Protein 8BAL (pdb70)

Structure (mmCIF, N/CA/C/O backbone):
data_8BAL
#
_entry.id   8BAL
#
_cell.length_a   146.987
_cell.length_b   254.589
_cell.length_c   139.580
_cell.angle_alpha   90.000
_cell.angle_beta   90.000
_cell.angle_gamma   90.000
#
_symmetry.space_group_name_H-M   'C 2 2 21'
#
loop_
_entity.id
_entity.type
_entity.pdbx_description
1 polymer Beta-N-acetylhexosaminidase
2 non-polymer 'ZINC ION'
3 water water
#
loop_
_atom_site.group_PDB
_atom_site.id
_atom_site.type_symbol
_atom_site.label_atom_id
_atom_site.label_alt_id
_atom_site.label_comp_id
_atom_site.label_asym_id
_atom_site.label_entity_id
_atom_site.label_seq_id
_atom_site.pdbx_PDB_ins_code
_atom_site.Cartn_x
_atom_site.Cartn_y
_atom_site.Cartn_z
_atom_site.occupancy
_atom_site.B_iso_or_equiv
_atom_site.auth_seq_id
_atom_site.auth_comp_id
_atom_site.auth_asym_id
_atom_site.auth_atom_id
_atom_site.pdbx_PDB_model_num
ATOM 1 N N . GLN A 1 32 ? -44.610 15.004 -15.767 1.000 39.411 32 GLN A N 1
ATOM 2 C CA . GLN A 1 32 ? -44.749 14.080 -14.608 1.000 39.234 32 GLN A CA 1
ATOM 3 C C . GLN A 1 32 ? -45.305 12.728 -15.034 1.000 41.083 32 GLN A C 1
ATOM 4 O O . GLN A 1 32 ? -45.545 11.873 -14.185 1.000 52.141 32 GLN A O 1
ATOM 10 N N . PHE A 1 33 ? -45.479 12.512 -16.338 1.000 40.759 33 PHE A N 1
ATOM 11 C CA . PHE A 1 33 ? -46.028 11.253 -16.803 1.000 39.304 33 PHE A CA 1
ATOM 12 C C . PHE A 1 33 ? -44.914 10.207 -16.803 1.000 43.303 33 PHE A C 1
ATOM 13 O O . PHE A 1 33 ? -44.177 10.033 -17.787 1.000 41.694 33 PHE A O 1
ATOM 21 N N . GLU A 1 34 ? -44.808 9.516 -15.665 1.000 45.025 34 GLU A N 1
ATOM 22 C CA . GLU A 1 34 ? -43.801 8.490 -15.471 1.000 44.717 34 GLU A CA 1
ATOM 23 C C . GLU A 1 34 ? -44.126 7.304 -16.376 1.000 45.389 34 GLU A C 1
ATOM 24 O O . GLU A 1 34 ? -44.676 6.296 -15.923 1.000 49.735 34 GLU A O 1
ATOM 30 N N . TRP A 1 35 ? -43.754 7.441 -17.658 1.000 43.478 35 TRP A N 1
ATOM 31 C CA . TRP A 1 35 ? -43.937 6.380 -18.633 1.000 39.143 35 TRP A CA 1
ATOM 32 C C . TRP A 1 35 ? -43.053 5.198 -18.255 1.000 37.255 35 TRP A C 1
ATOM 33 O O . TRP A 1 35 ? -43.501 4.046 -18.224 1.000 36.807 35 TRP A O 1
ATOM 44 N N . ASN A 1 36 ? -41.814 5.523 -17.882 1.000 37.930 36 ASN A N 1
ATOM 45 C CA . ASN A 1 36 ? -40.799 4.545 -17.517 1.000 34.367 36 ASN A CA 1
ATOM 46 C C . ASN A 1 36 ? -41.205 3.716 -16.299 1.000 34.633 36 ASN A C 1
ATOM 47 O O . ASN A 1 36 ? -40.684 2.622 -16.132 1.000 38.859 36 ASN A O 1
ATOM 52 N N . LYS A 1 37 ? -42.084 4.236 -15.430 1.000 32.821 37 LYS A N 1
ATOM 53 C CA . LYS A 1 37 ? -42.514 3.500 -14.246 1.000 31.728 37 LYS A CA 1
ATOM 54 C C . LYS A 1 37 ? -43.787 2.708 -14.577 1.000 30.694 37 LYS A C 1
ATOM 55 O O . LYS A 1 37 ? -44.876 3.267 -14.646 1.000 33.965 37 LYS A O 1
ATOM 61 N N . LEU A 1 38 ? -43.637 1.395 -14.803 1.000 30.476 38 LEU A N 1
ATOM 62 C CA . LEU A 1 38 ? -44.766 0.516 -15.075 1.000 28.240 38 LEU A CA 1
ATOM 63 C C . LEU A 1 38 ? -45.644 0.395 -13.831 1.000 29.793 38 LEU A C 1
ATOM 64 O O . LEU A 1 38 ? -45.218 -0.221 -12.838 1.000 23.884 38 LEU A O 1
ATOM 69 N N . PRO A 1 39 ? -46.904 0.914 -13.866 1.000 26.491 39 PRO A N 1
ATOM 70 C CA . PRO A 1 39 ? -47.706 1.077 -12.662 1.000 27.233 39 PRO A CA 1
ATOM 71 C C . PRO A 1 39 ? -48.214 -0.271 -12.183 1.000 28.149 39 PRO A C 1
ATOM 72 O O . PRO A 1 39 ? -48.200 -0.524 -10.982 1.000 29.363 39 PRO A O 1
ATOM 76 N N . VAL A 1 40 ? -48.664 -1.113 -13.124 1.000 29.369 40 VAL A N 1
ATOM 77 C CA . VAL A 1 40 ? -48.951 -2.509 -12.826 1.000 27.369 40 VAL A CA 1
ATOM 78 C C . VAL A 1 40 ? -47.798 -3.362 -13.331 1.000 26.159 40 VAL A C 1
ATOM 79 O O . VAL A 1 40 ? -47.143 -3.010 -14.305 1.000 25.918 40 VAL A O 1
ATOM 83 N N . LYS A 1 41 ? -47.556 -4.464 -12.620 1.000 24.331 41 LYS A N 1
ATOM 84 C CA . LYS A 1 41 ? -46.720 -5.551 -13.078 1.000 23.949 41 LYS A CA 1
ATOM 85 C C . LYS A 1 41 ? -47.283 -6.806 -12.442 1.000 24.557 41 LYS A C 1
ATOM 86 O O . LYS A 1 41 ? -46.870 -7.156 -11.352 1.000 22.960 41 LYS A O 1
ATOM 92 N N . ALA A 1 42 ? -48.246 -7.445 -13.116 1.000 24.902 42 ALA A N 1
ATOM 93 C CA . ALA A 1 42 ? -49.011 -8.505 -12.493 1.000 27.412 42 ALA A CA 1
ATOM 94 C C . ALA A 1 42 ? -48.403 -9.863 -12.846 1.000 28.845 42 ALA A C 1
ATOM 95 O O . ALA A 1 42 ? -47.670 -9.996 -13.820 1.000 29.651 42 ALA A O 1
ATOM 97 N N . MET A 1 43 ? -48.659 -10.816 -11.941 1.000 29.378 43 MET A N 1
ATOM 98 C CA . MET A 1 43 ? -48.336 -12.221 -12.068 1.000 29.097 43 MET A CA 1
ATOM 99 C C . MET A 1 43 ? -49.631 -12.957 -11.756 1.000 28.343 43 MET A C 1
ATOM 100 O O . MET A 1 43 ? -50.388 -12.528 -10.877 1.000 26.122 43 MET A O 1
ATOM 105 N N . LEU A 1 44 ? -49.908 -14.012 -12.519 1.000 27.141 44 LEU A N 1
ATOM 106 C CA . LEU A 1 44 ? -51.006 -14.908 -12.206 1.000 25.969 44 LEU A CA 1
ATOM 107 C C . LEU A 1 44 ? -50.398 -16.167 -11.617 1.000 26.067 44 LEU A C 1
ATOM 108 O O . LEU A 1 44 ? -49.356 -16.626 -12.082 1.000 24.073 44 LEU A O 1
ATOM 113 N N . LEU A 1 45 ? -51.021 -16.633 -10.528 1.000 26.006 45 LEU A N 1
ATOM 114 C CA . LEU A 1 45 ? -50.769 -17.940 -9.955 1.000 22.630 45 LEU A CA 1
ATOM 115 C C . LEU A 1 45 ? -52.108 -18.570 -9.603 1.000 25.261 45 LEU A C 1
ATOM 116 O O . LEU A 1 45 ? -53.030 -17.915 -9.119 1.000 26.677 45 LEU A O 1
ATOM 121 N N . THR A 1 46 ? -52.198 -19.867 -9.841 1.000 26.499 46 THR A N 1
ATOM 122 C CA . THR A 1 46 ? -53.318 -20.634 -9.365 1.000 26.863 46 THR A CA 1
ATOM 123 C C . THR A 1 46 ? -53.312 -20.658 -7.838 1.000 27.830 46 THR A C 1
ATOM 124 O O . THR A 1 46 ? -52.250 -20.544 -7.217 1.000 29.353 46 THR A O 1
ATOM 128 N N . VAL A 1 47 ? -54.498 -20.879 -7.259 1.000 26.365 47 VAL A N 1
ATOM 129 C CA . VAL A 1 47 ? -54.621 -21.095 -5.829 1.000 27.416 47 VAL A CA 1
ATOM 130 C C . VAL A 1 47 ? -53.892 -22.391 -5.509 1.000 31.559 47 VAL A C 1
ATOM 131 O O . VAL A 1 47 ? -54.080 -23.388 -6.203 1.000 39.288 47 VAL A O 1
ATOM 135 N N . PRO A 1 48 ? -53.046 -22.441 -4.452 1.000 31.443 48 PRO A N 1
ATOM 136 C CA . PRO A 1 48 ? -52.314 -23.658 -4.141 1.000 29.604 48 PRO A CA 1
ATOM 137 C C . PRO A 1 48 ? -53.341 -24.692 -3.709 1.000 30.927 48 PRO A C 1
ATOM 138 O O . PRO A 1 48 ? -54.506 -24.343 -3.493 1.000 33.971 48 PRO A O 1
ATOM 142 N N . HIS A 1 49 ? -52.903 -25.952 -3.623 1.000 31.353 49 HIS A N 1
ATOM 143 C CA . HIS A 1 49 ? -53.646 -26.952 -2.879 1.000 32.054 49 HIS A CA 1
ATOM 144 C C . HIS A 1 49 ? -53.537 -26.588 -1.403 1.000 28.276 49 HIS A C 1
ATOM 145 O O . HIS A 1 49 ? -52.614 -25.854 -1.021 1.000 20.991 49 HIS A O 1
ATOM 152 N N . PRO A 1 50 ? -54.432 -27.129 -0.538 1.000 27.008 50 PRO A N 1
ATOM 153 C CA . PRO A 1 50 ? -54.338 -26.908 0.906 1.000 28.148 50 PRO A CA 1
ATOM 154 C C . PRO A 1 50 ? -52.970 -27.215 1.518 1.000 29.946 50 PRO A C 1
ATOM 155 O O . PRO A 1 50 ? -52.582 -26.571 2.488 1.000 30.136 50 PRO A O 1
ATOM 159 N N . GLU A 1 51 ? -52.232 -28.186 0.949 1.000 34.009 51 GLU A N 1
ATOM 160 C CA . GLU A 1 51 ? -50.952 -28.603 1.508 1.000 32.031 51 GLU A CA 1
ATOM 161 C C . GLU A 1 51 ? -49.776 -27.937 0.795 1.000 31.993 51 GLU A C 1
ATOM 162 O O . GLU A 1 51 ? -48.705 -28.536 0.711 1.000 31.922 51 GLU A O 1
ATOM 168 N N . ASP A 1 52 ? -49.930 -26.686 0.335 1.000 29.959 52 ASP A N 1
ATOM 169 C CA . ASP A 1 52 ? -48.800 -25.968 -0.244 1.000 29.841 52 ASP A CA 1
ATOM 170 C C . ASP A 1 52 ? -48.792 -24.492 0.166 1.000 26.937 52 ASP A C 1
ATOM 171 O O . ASP A 1 52 ? -47.866 -23.786 -0.200 1.000 27.918 52 ASP A O 1
ATOM 176 N N . VAL A 1 53 ? -49.762 -24.062 0.985 1.000 27.245 53 VAL A N 1
ATOM 177 C CA . VAL A 1 53 ? -50.132 -22.667 1.229 1.000 25.032 53 VAL A CA 1
ATOM 178 C C . VAL A 1 53 ? -49.052 -21.872 1.973 1.000 26.504 53 VAL A C 1
ATOM 179 O O . VAL A 1 53 ? -48.920 -20.651 1.764 1.000 25.857 53 VAL A O 1
ATOM 183 N N . PRO A 1 54 ? -48.371 -22.464 2.990 1.000 22.442 54 PRO A N 1
ATOM 184 C CA . PRO A 1 54 ? -47.306 -21.764 3.720 1.000 20.803 54 PRO A CA 1
ATOM 185 C C . PRO A 1 54 ? -46.029 -21.491 2.935 1.000 21.239 54 PRO A C 1
ATOM 186 O O . PRO A 1 54 ? -45.464 -20.400 2.992 1.000 23.634 54 PRO A O 1
ATOM 190 N N . GLU A 1 55 ? -45.538 -22.516 2.236 1.000 25.002 55 GLU A N 1
ATOM 191 C CA . GLU A 1 55 ? -44.416 -22.411 1.312 1.000 25.242 55 GLU A CA 1
ATOM 192 C C . GLU A 1 55 ? -44.780 -21.454 0.191 1.000 28.140 55 GLU A C 1
ATOM 193 O O . GLU A 1 55 ? -43.937 -20.695 -0.314 1.000 27.496 55 GLU A O 1
ATOM 199 N N . PHE A 1 56 ? -46.074 -21.525 -0.171 1.000 33.252 56 PHE A N 1
ATOM 200 C CA . PHE A 1 56 ? -46.652 -20.765 -1.265 1.000 34.218 56 PHE A CA 1
ATOM 201 C C . PHE A 1 56 ? -46.750 -19.313 -0.835 1.000 35.337 56 PHE A C 1
ATOM 202 O O . PHE A 1 56 ? -46.569 -18.421 -1.665 1.000 37.733 56 PHE A O 1
ATOM 210 N N . CYS A 1 57 ? -47.055 -19.125 0.459 1.000 33.883 57 CYS A N 1
ATOM 211 C CA . CYS A 1 57 ? -47.107 -17.805 1.069 1.000 36.542 57 CYS A CA 1
ATOM 212 C C . CYS A 1 57 ? -45.707 -17.216 1.226 1.000 38.214 57 CYS A C 1
ATOM 213 O O . CYS A 1 57 ? -45.576 -16.013 1.446 1.000 38.818 57 CYS A O 1
ATOM 216 N N . ARG A 1 58 ? -44.676 -18.070 1.121 1.000 42.829 58 ARG A N 1
ATOM 217 C CA . ARG A 1 58 ? -43.285 -17.700 1.360 1.000 38.989 58 ARG A CA 1
ATOM 218 C C . ARG A 1 58 ? -42.657 -17.068 0.115 1.000 39.670 58 ARG A C 1
ATOM 219 O O . ARG A 1 58 ? -41.644 -16.377 0.194 1.000 39.932 58 ARG A O 1
ATOM 227 N N . PHE A 1 59 ? -43.249 -17.329 -1.048 1.000 38.928 59 PHE A N 1
ATOM 228 C CA . PHE A 1 59 ? -42.691 -16.914 -2.322 1.000 34.659 59 PHE A CA 1
ATOM 229 C C . PHE A 1 59 ? -43.317 -15.568 -2.657 1.000 34.481 59 PHE A C 1
ATOM 230 O O . PHE A 1 59 ? -42.617 -14.613 -2.995 1.000 37.803 59 PHE A O 1
ATOM 238 N N . ILE A 1 60 ? -44.645 -15.504 -2.503 1.000 36.290 60 ILE A N 1
ATOM 239 C CA . ILE A 1 60 ? -45.368 -14.240 -2.469 1.000 34.984 60 ILE A CA 1
ATOM 240 C C . ILE A 1 60 ? -44.537 -13.250 -1.669 1.000 36.063 60 ILE A C 1
ATOM 241 O O . ILE A 1 60 ? -44.399 -12.102 -2.071 1.000 41.819 60 ILE A O 1
ATOM 246 N N . LYS A 1 61 ? -44.010 -13.729 -0.533 1.000 37.032 61 LYS A N 1
ATOM 247 C CA . LYS A 1 61 ? -43.197 -12.944 0.378 1.000 34.696 61 LYS A CA 1
ATOM 248 C C . LYS A 1 61 ? -41.757 -12.811 -0.107 1.000 34.643 61 LYS A C 1
ATOM 249 O O . LYS A 1 61 ? -41.149 -11.764 0.106 1.000 31.409 61 LYS A O 1
ATOM 255 N N . GLU A 1 62 ? -41.211 -13.882 -0.715 1.000 34.910 62 GLU A N 1
ATOM 256 C CA . GLU A 1 62 ? -39.789 -13.973 -1.019 1.000 35.506 62 GLU A CA 1
ATOM 257 C C . GLU A 1 62 ? -39.484 -13.615 -2.474 1.000 33.126 62 GLU A C 1
ATOM 258 O O . GLU A 1 62 ? -39.007 -12.525 -2.772 1.000 32.990 62 GLU A O 1
ATOM 264 N N . VAL A 1 63 ? -39.681 -14.540 -3.411 1.000 33.605 63 VAL A N 1
ATOM 265 C CA . VAL A 1 63 ? -39.271 -14.226 -4.770 1.000 31.660 63 VAL A CA 1
ATOM 266 C C . VAL A 1 63 ? -39.928 -12.904 -5.202 1.000 32.757 63 VAL A C 1
ATOM 267 O O . VAL A 1 63 ? -39.263 -12.001 -5.724 1.000 25.910 63 VAL A O 1
ATOM 271 N N . LEU A 1 64 ? -41.234 -12.767 -4.909 1.000 33.418 64 LEU A N 1
ATOM 272 C CA . LEU A 1 64 ? -42.096 -11.884 -5.675 1.000 31.413 64 LEU A CA 1
ATOM 273 C C . LEU A 1 64 ? -41.719 -10.412 -5.588 1.000 35.912 64 LEU A C 1
ATOM 274 O O . LEU A 1 64 ? -41.550 -9.770 -6.630 1.000 36.864 64 LEU A O 1
ATOM 279 N N . PRO A 1 65 ? -41.639 -9.790 -4.388 1.000 36.811 65 PRO A N 1
ATOM 280 C CA . PRO A 1 65 ? -41.472 -8.339 -4.312 1.000 36.381 65 PRO A CA 1
ATOM 281 C C . PRO A 1 65 ? -40.092 -7.904 -4.793 1.000 40.115 65 PRO A C 1
ATOM 282 O O . PRO A 1 65 ? -39.897 -6.733 -5.125 1.000 37.967 65 PRO A O 1
ATOM 286 N N . LYS A 1 66 ? -39.149 -8.864 -4.812 1.000 39.840 66 LYS A N 1
ATOM 287 C CA . LYS A 1 66 ? -37.769 -8.597 -5.181 1.000 36.786 66 LYS A CA 1
ATOM 288 C C . LYS A 1 66 ? -37.627 -8.780 -6.686 1.000 39.378 66 LYS A C 1
ATOM 289 O O . LYS A 1 66 ? -36.789 -8.123 -7.315 1.000 33.728 66 LYS A O 1
ATOM 295 N N . GLU A 1 67 ? -38.453 -9.687 -7.239 1.000 41.158 67 GLU A N 1
ATOM 296 C CA . GLU A 1 67 ? -38.670 -9.762 -8.677 1.000 36.690 67 GLU A CA 1
ATOM 297 C C . GLU A 1 67 ? -39.326 -8.477 -9.138 1.000 32.971 67 GLU A C 1
ATOM 298 O O . GLU A 1 67 ? -38.965 -7.928 -10.166 1.000 33.738 67 GLU A O 1
ATOM 304 N N . GLY A 1 68 ? -40.289 -7.995 -8.352 1.000 35.576 68 GLY A N 1
ATOM 305 C CA . GLY A 1 68 ? -40.998 -6.782 -8.717 1.000 31.886 68 GLY A CA 1
ATOM 306 C C . GLY A 1 68 ? -42.483 -7.026 -8.961 1.000 28.997 68 GLY A C 1
ATOM 307 O O . GLY A 1 68 ? -43.161 -6.136 -9.467 1.000 22.211 68 GLY A O 1
ATOM 308 N N . VAL A 1 69 ? -42.983 -8.211 -8.579 1.000 28.750 69 VAL A N 1
ATOM 309 C CA . VAL A 1 69 ? -44.414 -8.468 -8.573 1.000 26.566 69 VAL A CA 1
ATOM 310 C C . VAL A 1 69 ? -45.069 -7.566 -7.532 1.000 27.347 69 VAL A C 1
ATOM 311 O O . VAL A 1 69 ? -44.689 -7.582 -6.365 1.000 30.432 69 VAL A O 1
ATOM 315 N N . ASN A 1 70 ? -46.070 -6.792 -7.975 1.000 26.662 70 ASN A N 1
ATOM 316 C CA . ASN A 1 70 ? -46.825 -5.903 -7.110 1.000 24.325 70 ASN A CA 1
ATOM 317 C C . ASN A 1 70 ? -48.321 -6.048 -7.392 1.000 24.339 70 ASN A C 1
ATOM 318 O O . ASN A 1 70 ? -49.116 -5.162 -7.092 1.000 20.750 70 ASN A O 1
ATOM 323 N N . THR A 1 71 ? -48.718 -7.202 -7.930 1.000 24.143 71 THR A N 1
ATOM 324 C CA . THR A 1 71 ? -50.095 -7.389 -8.339 1.000 22.572 71 THR A CA 1
ATOM 325 C C . THR A 1 71 ? -50.248 -8.872 -8.633 1.000 24.293 71 THR A C 1
ATOM 326 O O . THR A 1 71 ? -49.750 -9.360 -9.645 1.000 30.554 71 THR A O 1
ATOM 330 N N . LEU A 1 72 ? -50.873 -9.583 -7.691 1.000 23.980 72 LEU A N 1
ATOM 331 C CA . LEU A 1 72 ? -51.066 -11.017 -7.776 1.000 23.688 72 LEU A CA 1
ATOM 332 C C . LEU A 1 72 ? -52.530 -11.399 -8.014 1.000 23.509 72 LEU A C 1
ATOM 333 O O . LEU A 1 72 ? -53.381 -11.153 -7.157 1.000 19.858 72 LEU A O 1
ATOM 338 N N . VAL A 1 73 ? -52.769 -12.110 -9.133 1.000 22.698 73 VAL A N 1
ATOM 339 C CA . VAL A 1 73 ? -54.058 -12.662 -9.506 1.000 22.533 73 VAL A CA 1
ATOM 340 C C . VAL A 1 73 ? -54.113 -14.145 -9.159 1.000 24.008 73 VAL A C 1
ATOM 341 O O . VAL A 1 73 ? -53.461 -14.972 -9.805 1.000 19.384 73 VAL A O 1
ATOM 345 N N . LEU A 1 74 ? -54.948 -14.513 -8.177 1.000 27.214 74 LEU A N 1
ATOM 346 C CA . LEU A 1 74 ? -55.006 -15.914 -7.789 1.000 27.612 74 LEU A CA 1
ATOM 347 C C . LEU A 1 74 ? -56.169 -16.570 -8.519 1.000 30.821 74 LEU A C 1
ATOM 348 O O . LEU A 1 74 ? -57.313 -16.157 -8.368 1.000 39.616 74 LEU A O 1
ATOM 353 N N . ARG A 1 75 ? -55.849 -17.600 -9.315 1.000 28.542 75 ARG A N 1
ATOM 354 C CA . ARG A 1 75 ? -56.825 -18.285 -10.129 1.000 25.644 75 ARG A CA 1
ATOM 355 C C . ARG A 1 75 ? -57.536 -19.296 -9.239 1.000 25.372 75 ARG A C 1
ATOM 356 O O . ARG A 1 75 ? -57.090 -20.435 -9.119 1.000 21.484 75 ARG A O 1
ATOM 364 N N . ILE A 1 76 ? -58.625 -18.844 -8.595 1.000 25.968 76 ILE A N 1
ATOM 365 C CA . ILE A 1 76 ? -59.223 -19.555 -7.474 1.000 24.061 76 ILE A CA 1
ATOM 366 C C . ILE A 1 76 ? -60.268 -20.542 -7.992 1.000 25.710 76 ILE A C 1
ATOM 367 O O . ILE A 1 76 ? -60.207 -21.732 -7.672 1.000 27.236 76 ILE A O 1
ATOM 372 N N . ARG A 1 77 ? -61.223 -20.030 -8.781 1.000 26.076 77 ARG A N 1
ATOM 373 C CA . ARG A 1 77 ? -62.275 -20.826 -9.394 1.000 23.521 77 ARG A CA 1
ATOM 374 C C . ARG A 1 77 ? -63.179 -21.304 -8.259 1.000 24.988 77 ARG A C 1
ATOM 375 O O . ARG A 1 77 ? -63.562 -20.505 -7.410 1.000 26.833 77 ARG A O 1
ATOM 383 N N . TYR A 1 78 ? -63.554 -22.585 -8.235 1.000 23.800 78 TYR A N 1
ATOM 384 C CA . TYR A 1 78 ? -64.431 -23.065 -7.186 1.000 24.337 78 TYR A CA 1
ATOM 385 C C . TYR A 1 78 ? -63.612 -23.688 -6.048 1.000 25.810 78 TYR A C 1
ATOM 386 O O . TYR A 1 78 ? -64.177 -24.236 -5.104 1.000 31.409 78 TYR A O 1
ATOM 395 N N . ASN A 1 79 ? -62.281 -23.580 -6.070 1.000 25.351 79 ASN A N 1
ATOM 396 C CA . ASN A 1 79 ? -61.500 -24.347 -5.107 1.000 24.690 79 ASN A CA 1
ATOM 397 C C . ASN A 1 79 ? -61.417 -23.525 -3.828 1.000 24.769 79 ASN A C 1
ATOM 398 O O . ASN A 1 79 ? -60.349 -23.092 -3.381 1.000 30.193 79 ASN A O 1
ATOM 403 N N . TYR A 1 80 ? -62.595 -23.262 -3.265 1.000 25.784 80 TYR A N 1
ATOM 404 C CA . TYR A 1 80 ? -62.683 -22.546 -2.014 1.000 23.682 80 TYR A CA 1
ATOM 405 C C . TYR A 1 80 ? -63.822 -23.144 -1.201 1.000 25.993 80 TYR A C 1
ATOM 406 O O . TYR A 1 80 ? -64.854 -23.495 -1.762 1.000 29.046 80 TYR A O 1
ATOM 415 N N . LYS A 1 81 ? -63.605 -23.301 0.114 1.000 26.503 81 LYS A N 1
ATOM 416 C CA . LYS A 1 81 ? -64.677 -23.645 1.034 1.000 26.569 81 LYS A CA 1
ATOM 417 C C . LYS A 1 81 ? -65.594 -22.433 1.223 1.000 28.076 81 LYS A C 1
ATOM 418 O O . LYS A 1 81 ? -65.395 -21.666 2.171 1.000 29.638 81 LYS A O 1
ATOM 424 N N . PHE A 1 82 ? -66.585 -22.255 0.329 1.000 24.352 82 PHE A N 1
ATOM 425 C CA . PHE A 1 82 ? -67.512 -21.143 0.465 1.000 25.883 82 PHE A CA 1
ATOM 426 C C . PHE A 1 82 ? -68.528 -21.443 1.577 1.000 26.897 82 PHE A C 1
ATOM 427 O O . PHE A 1 82 ? -69.007 -22.566 1.712 1.000 24.412 82 PHE A O 1
ATOM 435 N N . LYS A 1 83 ? -68.880 -20.416 2.366 1.000 29.642 83 LYS A N 1
ATOM 436 C CA . LYS A 1 83 ? -69.960 -20.510 3.336 1.000 29.313 83 LYS A CA 1
ATOM 437 C C . LYS A 1 83 ? -71.312 -20.384 2.622 1.000 28.621 83 LYS A C 1
ATOM 438 O O . LYS A 1 83 ? -72.227 -21.182 2.844 1.000 21.983 83 LYS A O 1
ATOM 444 N N . SER A 1 84 ? -71.418 -19.374 1.744 1.000 31.607 84 SER A N 1
ATOM 445 C CA . SER A 1 84 ? -72.577 -19.172 0.883 1.000 31.073 84 SER A CA 1
ATOM 446 C C . SER A 1 84 ? -73.148 -20.505 0.405 1.000 33.751 84 SER A C 1
ATOM 447 O O . SER A 1 84 ? -74.266 -20.846 0.779 1.000 40.205 84 SER A O 1
ATOM 450 N N . HIS A 1 85 ? -72.362 -21.258 -0.383 1.000 33.045 85 HIS A N 1
ATOM 451 C CA . HIS A 1 85 ? -72.782 -22.529 -0.956 1.000 30.004 85 HIS A CA 1
ATOM 452 C C . HIS A 1 85 ? -71.635 -23.548 -0.866 1.000 31.470 85 HIS A C 1
ATOM 453 O O . HIS A 1 85 ? -70.901 -23.724 -1.831 1.000 32.441 85 HIS A O 1
ATOM 460 N N . PRO A 1 86 ? -71.466 -24.305 0.252 1.000 29.448 86 PRO A N 1
ATOM 461 C CA . PRO A 1 86 ? -70.354 -25.255 0.425 1.000 27.149 86 PRO A CA 1
ATOM 462 C C . PRO A 1 86 ? -70.147 -26.371 -0.608 1.000 27.922 86 PRO A C 1
ATOM 463 O O . PRO A 1 86 ? -69.044 -26.924 -0.730 1.000 23.656 86 PRO A O 1
ATOM 467 N N . GLU A 1 87 ? -71.215 -26.689 -1.347 1.000 27.219 87 GLU A N 1
ATOM 468 C CA . GLU A 1 87 ? -71.228 -27.737 -2.366 1.000 28.304 87 GLU A CA 1
ATOM 469 C C . GLU A 1 87 ? -70.348 -27.395 -3.572 1.000 29.260 87 GLU A C 1
ATOM 470 O O . GLU A 1 87 ? -69.937 -28.262 -4.350 1.000 29.732 87 GLU A O 1
ATOM 476 N N . LEU A 1 88 ? -70.077 -26.106 -3.754 1.000 29.729 88 LEU A N 1
ATOM 477 C CA . LEU A 1 88 ? -69.332 -25.652 -4.911 1.000 29.135 88 LEU A CA 1
ATOM 478 C C . LEU A 1 88 ? -67.845 -25.667 -4.570 1.000 31.385 88 LEU A C 1
ATOM 479 O O . LEU A 1 88 ? -66.976 -25.437 -5.423 1.000 29.863 88 LEU A O 1
ATOM 484 N N . ALA A 1 89 ? -67.566 -26.020 -3.312 1.000 29.387 89 ALA A N 1
ATOM 485 C CA . ALA A 1 89 ? -66.209 -26.343 -2.912 1.000 28.785 89 ALA A CA 1
ATOM 486 C C . ALA A 1 89 ? -65.613 -27.289 -3.948 1.000 26.378 89 ALA A C 1
ATOM 487 O O . ALA A 1 89 ? -65.918 -28.471 -3.945 1.000 26.275 89 ALA A O 1
ATOM 489 N N . GLY A 1 90 ? -64.797 -26.750 -4.862 1.000 28.569 90 GLY A N 1
ATOM 490 C CA . GLY A 1 90 ? -63.931 -27.571 -5.699 1.000 30.240 90 GLY A CA 1
ATOM 491 C C . GLY A 1 90 ? -63.357 -28.746 -4.911 1.000 34.181 90 GLY A C 1
ATOM 492 O O . GLY A 1 90 ? -63.466 -28.765 -3.687 1.000 40.894 90 GLY A O 1
ATOM 493 N N . GLU A 1 91 ? -62.752 -29.723 -5.602 1.000 32.382 91 GLU A N 1
ATOM 494 C CA . GLU A 1 91 ? -62.246 -30.909 -4.926 1.000 32.418 91 GLU A CA 1
ATOM 495 C C . GLU A 1 91 ? -61.245 -30.482 -3.854 1.000 33.211 91 GLU A C 1
ATOM 496 O O . GLU A 1 91 ? -61.585 -30.415 -2.670 1.000 34.314 91 GLU A O 1
ATOM 502 N N . ARG A 1 92 ? -60.005 -30.233 -4.279 1.000 31.409 92 ARG A N 1
ATOM 503 C CA . ARG A 1 92 ? -58.964 -29.785 -3.372 1.000 31.253 92 ARG A CA 1
ATOM 504 C C . ARG A 1 92 ? -59.087 -28.274 -3.269 1.000 31.070 92 ARG A C 1
ATOM 505 O O . ARG A 1 92 ? -58.475 -27.562 -4.066 1.000 35.489 92 ARG A O 1
ATOM 513 N N . ALA A 1 93 ? -59.906 -27.823 -2.306 1.000 32.858 93 ALA A N 1
ATOM 514 C CA . ALA A 1 93 ? -60.223 -26.420 -2.059 1.000 35.603 93 ALA A CA 1
ATOM 515 C C . ALA A 1 93 ? -59.772 -25.956 -0.670 1.000 38.784 93 ALA A C 1
ATOM 516 O O . ALA A 1 93 ? -59.522 -26.772 0.213 1.000 38.029 93 ALA A O 1
ATOM 518 N N . ILE A 1 94 ? -59.755 -24.622 -0.462 1.000 44.004 94 ILE A N 1
ATOM 519 C CA . ILE A 1 94 ? -59.073 -23.986 0.663 1.000 40.323 94 ILE A CA 1
ATOM 520 C C . ILE A 1 94 ? -60.018 -23.077 1.450 1.000 40.016 94 ILE A C 1
ATOM 521 O O . ILE A 1 94 ? -60.978 -22.543 0.888 1.000 38.056 94 ILE A O 1
ATOM 526 N N . SER A 1 95 ? -59.654 -22.849 2.732 1.000 37.245 95 SER A N 1
ATOM 527 C CA . SER A 1 95 ? -60.515 -22.249 3.749 1.000 34.511 95 SER A CA 1
ATOM 528 C C . SER A 1 95 ? -60.104 -20.807 4.028 1.000 33.470 95 SER A C 1
ATOM 529 O O . SER A 1 95 ? -58.969 -20.436 3.736 1.000 33.655 95 SER A O 1
ATOM 532 N N . GLU A 1 96 ? -61.005 -20.045 4.680 1.000 31.177 96 GLU A N 1
ATOM 533 C CA . GLU A 1 96 ? -60.801 -18.630 4.966 1.000 30.694 96 GLU A CA 1
ATOM 534 C C . GLU A 1 96 ? -59.406 -18.399 5.550 1.000 30.889 96 GLU A C 1
ATOM 535 O O . GLU A 1 96 ? -58.592 -17.662 4.988 1.000 30.795 96 GLU A O 1
ATOM 541 N N . GLN A 1 97 ? -59.128 -19.060 6.674 1.000 27.925 97 GLN A N 1
ATOM 542 C CA . GLN A 1 97 ? -57.774 -19.184 7.192 1.000 26.625 97 GLN A CA 1
ATOM 543 C C . GLN A 1 97 ? -56.753 -19.061 6.076 1.000 25.043 97 GLN A C 1
ATOM 544 O O . GLN A 1 97 ? -55.984 -18.116 6.036 1.000 26.499 97 GLN A O 1
ATOM 550 N N . GLN A 1 98 ? -56.809 -20.033 5.162 1.000 26.794 98 GLN A N 1
ATOM 551 C CA . GLN A 1 98 ? -55.771 -20.287 4.174 1.000 26.213 98 GLN A CA 1
ATOM 552 C C . GLN A 1 98 ? -55.740 -19.103 3.214 1.000 25.527 98 GLN A C 1
ATOM 553 O O . GLN A 1 98 ? -54.742 -18.401 3.075 1.000 24.921 98 GLN A O 1
ATOM 559 N N . LEU A 1 99 ? -56.884 -18.819 2.597 1.000 27.342 99 LEU A N 1
ATOM 560 C CA . LEU A 1 99 ? -56.956 -17.669 1.717 1.000 25.145 99 LEU A CA 1
ATOM 561 C C . LEU A 1 99 ? -56.436 -16.440 2.446 1.000 30.908 99 LEU A C 1
ATOM 562 O O . LEU A 1 99 ? -55.441 -15.850 2.010 1.000 34.374 99 LEU A O 1
ATOM 567 N N . LYS A 1 100 ? -57.065 -16.106 3.593 1.000 33.956 100 LYS A N 1
ATOM 568 C CA . LYS A 1 100 ? -56.817 -14.841 4.273 1.000 30.567 100 LYS A CA 1
ATOM 569 C C . LYS A 1 100 ? -55.336 -14.730 4.593 1.000 31.513 100 LYS A C 1
ATOM 570 O O . LYS A 1 100 ? -54.730 -13.665 4.467 1.000 39.379 100 LYS A O 1
ATOM 576 N N . GLN A 1 101 ? -54.771 -15.868 4.992 1.000 34.190 101 GLN A N 1
ATOM 577 C CA . GLN A 1 101 ? -53.346 -16.020 5.229 1.000 31.723 101 GLN A CA 1
ATOM 578 C C . GLN A 1 101 ? -52.523 -15.791 3.963 1.000 31.401 101 GLN A C 1
ATOM 579 O O . GLN A 1 101 ? -51.347 -15.444 4.074 1.000 34.728 101 GLN A O 1
ATOM 585 N N . ILE A 1 102 ? -53.102 -16.028 2.770 1.000 29.782 102 ILE A N 1
ATOM 586 C CA . ILE A 1 102 ? -52.363 -15.853 1.519 1.000 26.642 102 ILE A CA 1
ATOM 587 C C . ILE A 1 102 ? -52.399 -14.374 1.151 1.000 29.594 102 ILE A C 1
ATOM 588 O O . ILE A 1 102 ? -51.416 -13.805 0.657 1.000 30.586 102 ILE A O 1
ATOM 593 N N . VAL A 1 103 ? -53.574 -13.783 1.388 1.000 30.052 103 VAL A N 1
ATOM 594 C CA . VAL A 1 103 ? -53.773 -12.355 1.273 1.000 28.323 103 VAL A CA 1
ATOM 595 C C . VAL A 1 103 ? -52.828 -11.633 2.220 1.000 28.884 103 VAL A C 1
ATOM 596 O O . VAL A 1 103 ? -52.001 -10.822 1.787 1.000 27.329 103 VAL A O 1
ATOM 600 N N . GLN A 1 104 ? -52.974 -11.910 3.522 1.000 28.506 104 GLN A N 1
ATOM 601 C CA . GLN A 1 104 ? -52.185 -11.173 4.498 1.000 25.396 104 GLN A CA 1
ATOM 602 C C . GLN A 1 104 ? -50.779 -10.990 3.947 1.000 23.742 104 GLN A C 1
ATOM 603 O O . GLN A 1 104 ? -50.232 -9.893 3.974 1.000 29.699 104 GLN A O 1
ATOM 609 N N . THR A 1 105 ? -50.218 -12.080 3.427 1.000 22.363 105 THR A N 1
ATOM 610 C CA . THR A 1 105 ? -48.802 -12.146 3.123 1.000 22.809 105 THR A CA 1
ATOM 611 C C . THR A 1 105 ? -48.491 -11.344 1.865 1.000 22.415 105 THR A C 1
ATOM 612 O O . THR A 1 105 ? -47.320 -11.093 1.576 1.000 18.290 105 THR A O 1
ATOM 616 N N . CYS A 1 106 ? -49.559 -10.997 1.132 1.000 24.944 106 CYS A N 1
ATOM 617 C CA . CYS A 1 106 ? -49.509 -10.129 -0.036 1.000 27.105 106 CYS A CA 1
ATOM 618 C C . CYS A 1 106 ? -49.578 -8.659 0.359 1.000 27.090 106 CYS A C 1
ATOM 619 O O . CYS A 1 106 ? -48.881 -7.837 -0.210 1.000 27.986 106 CYS A O 1
ATOM 622 N N . LYS A 1 107 ? -50.477 -8.346 1.289 1.000 29.424 107 LYS A N 1
ATOM 623 C CA . LYS A 1 107 ? -50.501 -7.050 1.949 1.000 31.086 107 LYS A CA 1
ATOM 624 C C . LYS A 1 107 ? -49.205 -6.814 2.722 1.000 31.130 107 LYS A C 1
ATOM 625 O O . LYS A 1 107 ? -48.680 -5.709 2.743 1.000 32.861 107 LYS A O 1
ATOM 631 N N . GLU A 1 108 ? -48.726 -7.840 3.422 1.000 31.968 108 GLU A N 1
ATOM 632 C CA . GLU A 1 108 ? -47.445 -7.745 4.098 1.000 32.184 108 GLU A CA 1
ATOM 633 C C . GLU A 1 108 ? -46.400 -7.247 3.115 1.000 31.574 108 GLU A C 1
ATOM 634 O O . GLU A 1 108 ? -45.377 -6.735 3.537 1.000 38.951 108 GLU A O 1
ATOM 640 N N . ALA A 1 109 ? -46.655 -7.461 1.815 1.000 33.453 109 ALA A N 1
ATOM 641 C CA . ALA A 1 109 ? -45.680 -7.245 0.756 1.000 29.896 109 ALA A CA 1
ATOM 642 C C . ALA A 1 109 ? -46.047 -6.063 -0.148 1.000 29.826 109 ALA A C 1
ATOM 643 O O . ALA A 1 109 ? -45.338 -5.785 -1.114 1.000 34.459 109 ALA A O 1
ATOM 645 N N . LYS A 1 110 ? -47.106 -5.319 0.193 1.000 29.727 110 LYS A N 1
ATOM 646 C CA . LYS A 1 110 ? -47.593 -4.205 -0.618 1.000 31.528 110 LYS A CA 1
ATOM 647 C C . LYS A 1 110 ? -48.024 -4.693 -2.008 1.000 29.597 110 LYS A C 1
ATOM 648 O O . LYS A 1 110 ? -48.187 -3.903 -2.942 1.000 30.203 110 LYS A O 1
ATOM 654 N N . ILE A 1 111 ? -48.240 -6.007 -2.122 1.000 27.955 111 ILE A N 1
ATOM 655 C CA . ILE A 1 111 ? -48.757 -6.611 -3.336 1.000 25.237 111 ILE A CA 1
ATOM 656 C C . ILE A 1 111 ? -50.274 -6.599 -3.231 1.000 24.291 111 ILE A C 1
ATOM 657 O O . ILE A 1 111 ? -50.817 -7.372 -2.443 1.000 18.460 111 ILE A O 1
ATOM 662 N N . ARG A 1 112 ? -50.902 -5.718 -4.034 1.000 25.124 112 ARG A N 1
ATOM 663 C CA . ARG A 1 112 ? -52.335 -5.724 -4.283 1.000 24.339 112 ARG A CA 1
ATOM 664 C C . ARG A 1 112 ? -52.734 -7.061 -4.885 1.000 24.089 112 ARG A C 1
ATOM 665 O O . ARG A 1 112 ? -52.182 -7.484 -5.889 1.000 29.907 112 ARG A O 1
ATOM 673 N N . PHE A 1 113 ? -53.740 -7.680 -4.276 1.000 21.877 113 PHE A N 1
ATOM 674 C CA . PHE A 1 113 ? -54.161 -9.032 -4.586 1.000 17.932 113 PHE A CA 1
ATOM 675 C C . PHE A 1 113 ? -55.484 -8.978 -5.367 1.000 16.700 113 PHE A C 1
ATOM 676 O O . PHE A 1 113 ? -56.365 -8.175 -5.058 1.000 15.146 113 PHE A O 1
ATOM 684 N N . ILE A 1 114 ? -55.617 -9.858 -6.373 1.000 15.597 114 ILE A N 1
ATOM 685 C CA . ILE A 1 114 ? -56.812 -9.951 -7.203 1.000 13.590 114 ILE A CA 1
ATOM 686 C C . ILE A 1 114 ? -57.346 -11.378 -7.254 1.000 11.670 114 ILE A C 1
ATOM 687 O O . ILE A 1 114 ? -56.663 -12.269 -7.715 1.000 10.195 114 ILE A O 1
ATOM 692 N N . PRO A 1 115 ? -58.544 -11.665 -6.714 1.000 11.561 115 PRO A N 1
ATOM 693 C CA . PRO A 1 115 ? -59.193 -12.931 -6.981 1.000 12.207 115 PRO A CA 1
ATOM 694 C C . PRO A 1 115 ? -59.707 -12.980 -8.406 1.000 13.462 115 PRO A C 1
ATOM 695 O O . PRO A 1 115 ? -60.003 -11.977 -9.062 1.000 13.171 115 PRO A O 1
ATOM 699 N N . LYS A 1 116 ? -59.688 -14.200 -8.895 1.000 15.413 116 LYS A N 1
ATOM 700 C CA . LYS A 1 116 ? -60.068 -14.479 -10.242 1.000 16.919 116 LYS A CA 1
ATOM 701 C C . LYS A 1 116 ? -60.921 -15.725 -10.184 1.000 17.610 116 LYS A C 1
ATOM 702 O O . LYS A 1 116 ? -60.524 -16.767 -9.657 1.000 18.162 116 LYS A O 1
ATOM 708 N N . MET A 1 117 ? -62.073 -15.649 -10.811 1.000 18.329 117 MET A N 1
ATOM 709 C CA . MET A 1 117 ? -62.663 -16.921 -11.136 1.000 20.840 117 MET A CA 1
ATOM 710 C C . MET A 1 117 ? -63.349 -16.792 -12.496 1.000 19.982 117 MET A C 1
ATOM 711 O O . MET A 1 117 ? -63.773 -15.705 -12.869 1.000 22.031 117 MET A O 1
ATOM 716 N N . ASN A 1 118 ? -63.283 -17.886 -13.253 1.000 17.868 118 ASN A N 1
ATOM 717 C CA . ASN A 1 118 ? -63.791 -18.024 -14.608 1.000 16.931 118 ASN A CA 1
ATOM 718 C C . ASN A 1 118 ? -65.315 -18.046 -14.628 1.000 17.034 118 ASN A C 1
ATOM 719 O O . ASN A 1 118 ? -65.923 -19.054 -14.279 1.000 19.748 118 ASN A O 1
ATOM 724 N N . LEU A 1 119 ? -65.986 -16.963 -15.040 1.000 18.547 119 LEU A N 1
ATOM 725 C CA . LEU A 1 119 ? -67.441 -16.996 -14.882 1.000 17.188 119 LEU A CA 1
ATOM 726 C C . LEU A 1 119 ? -68.232 -16.924 -16.183 1.000 14.926 119 LEU A C 1
ATOM 727 O O . LEU A 1 119 ? -69.290 -16.304 -16.183 1.000 14.489 119 LEU A O 1
ATOM 732 N N . LEU A 1 120 ? -67.885 -17.697 -17.209 1.000 14.845 120 LEU A N 1
ATOM 733 C CA . LEU A 1 120 ? -68.894 -18.006 -18.228 1.000 13.768 120 LEU A CA 1
ATOM 734 C C . LEU A 1 120 ? -68.635 -19.393 -18.797 1.000 13.794 120 LEU A C 1
ATOM 735 O O . LEU A 1 120 ? -69.426 -20.295 -18.565 1.000 12.350 120 LEU A O 1
ATOM 740 N N . GLY A 1 121 ? -67.558 -19.534 -19.571 1.000 14.305 121 GLY A N 1
ATOM 741 C CA . GLY A 1 121 ? -67.050 -20.819 -19.992 1.000 14.629 121 GLY A CA 1
ATOM 742 C C . GLY A 1 121 ? -65.788 -21.172 -19.220 1.000 17.656 121 GLY A C 1
ATOM 743 O O . GLY A 1 121 ? -65.537 -20.656 -18.130 1.000 19.148 121 GLY A O 1
ATOM 744 N N . HIS A 1 122 ? -64.985 -22.063 -19.805 1.000 20.088 122 HIS A N 1
ATOM 745 C CA . HIS A 1 122 ? -64.205 -22.983 -19.000 1.000 17.590 122 HIS A CA 1
ATOM 746 C C . HIS A 1 122 ? -65.033 -23.463 -17.818 1.000 19.431 122 HIS A C 1
ATOM 747 O O . HIS A 1 122 ? -64.533 -23.376 -16.709 1.000 19.065 122 HIS A O 1
ATOM 754 N N . GLN A 1 123 ? -66.248 -24.012 -18.049 1.000 19.676 123 GLN A N 1
ATOM 755 C CA . GLN A 1 123 ? -67.057 -24.590 -16.978 1.000 18.852 123 GLN A CA 1
ATOM 756 C C . GLN A 1 123 ? -66.969 -26.113 -16.933 1.000 21.799 123 GLN A C 1
ATOM 757 O O . GLN A 1 123 ? -67.690 -26.773 -16.172 1.000 23.245 123 GLN A O 1
ATOM 763 N N . SER A 1 124 ? -66.036 -26.675 -17.701 1.000 23.223 124 SER A N 1
ATOM 764 C CA . SER A 1 124 ? -65.529 -28.014 -17.463 1.000 22.405 124 SER A CA 1
ATOM 765 C C . SER A 1 124 ? -64.022 -27.985 -17.743 1.000 25.215 124 SER A C 1
ATOM 766 O O . SER A 1 124 ? -63.492 -26.931 -18.135 1.000 26.705 124 SER A O 1
ATOM 769 N N . ASP A 1 125 ? -63.335 -29.127 -17.561 1.000 24.456 125 ASP A N 1
ATOM 770 C CA . ASP A 1 125 ? -61.909 -29.214 -17.852 1.000 24.686 125 ASP A CA 1
ATOM 771 C C . ASP A 1 125 ? -61.560 -30.646 -18.242 1.000 25.440 125 ASP A C 1
ATOM 772 O O . ASP A 1 125 ? -61.488 -31.535 -17.397 1.000 28.759 125 ASP A O 1
ATOM 777 N N . ARG A 1 126 ? -61.324 -30.845 -19.539 1.000 24.673 126 ARG A N 1
ATOM 778 C CA . ARG A 1 126 ? -61.306 -32.166 -20.144 1.000 24.768 126 ARG A CA 1
ATOM 779 C C . ARG A 1 126 ? -62.651 -32.798 -19.828 1.000 26.851 126 ARG A C 1
ATOM 780 O O . ARG A 1 126 ? -63.660 -32.164 -20.116 1.000 21.756 126 ARG A O 1
ATOM 788 N N . ASP A 1 127 ? -62.679 -33.993 -19.208 1.000 29.612 127 ASP A N 1
ATOM 789 C CA . ASP A 1 127 ? -63.951 -34.661 -18.975 1.000 30.166 127 ASP A CA 1
ATOM 790 C C . ASP A 1 127 ? -64.524 -34.340 -17.591 1.000 30.162 127 ASP A C 1
ATOM 791 O O . ASP A 1 127 ? -65.574 -34.886 -17.271 1.000 26.569 127 ASP A O 1
ATOM 796 N N . HIS A 1 128 ? -63.883 -33.424 -16.829 1.000 28.790 128 HIS A N 1
ATOM 797 C CA . HIS A 1 128 ? -64.249 -33.110 -15.450 1.000 29.053 128 HIS A CA 1
ATOM 798 C C . HIS A 1 128 ? -65.128 -31.866 -15.363 1.000 30.651 128 HIS A C 1
ATOM 799 O O . HIS A 1 128 ? -64.748 -30.812 -15.845 1.000 30.402 128 HIS A O 1
ATOM 806 N N . ILE A 1 129 ? -66.298 -31.974 -14.719 1.000 35.727 129 ILE A N 1
ATOM 807 C CA . ILE A 1 129 ? -67.315 -30.932 -14.813 1.000 37.587 129 ILE A CA 1
ATOM 808 C C . ILE A 1 129 ? -67.252 -30.010 -13.588 1.000 39.114 129 ILE A C 1
ATOM 809 O O . ILE A 1 129 ? -67.897 -30.302 -12.582 1.000 42.194 129 ILE A O 1
ATOM 814 N N . ASP A 1 130 ? -66.518 -28.885 -13.685 1.000 34.464 130 ASP A N 1
ATOM 815 C CA . ASP A 1 130 ? -66.258 -28.021 -12.533 1.000 33.323 130 ASP A CA 1
ATOM 816 C C . ASP A 1 130 ? -67.547 -27.834 -11.739 1.000 29.931 130 ASP A C 1
ATOM 817 O O . ASP A 1 130 ? -68.635 -27.930 -12.283 1.000 33.160 130 ASP A O 1
ATOM 822 N N . PRO A 1 131 ? -67.447 -27.579 -10.417 1.000 29.258 131 PRO A N 1
ATOM 823 C CA . PRO A 1 131 ? -68.538 -27.823 -9.470 1.000 26.885 131 PRO A CA 1
ATOM 824 C C . PRO A 1 131 ? -69.978 -27.411 -9.769 1.000 26.740 131 PRO A C 1
ATOM 825 O O . PRO A 1 131 ? -70.896 -28.156 -9.428 1.000 27.708 131 PRO A O 1
ATOM 829 N N . LEU A 1 132 ? -70.175 -26.221 -10.341 1.000 22.812 132 LEU A N 1
ATOM 830 C CA . LEU A 1 132 ? -71.484 -25.593 -10.363 1.000 20.979 132 LEU A CA 1
ATOM 831 C C . LEU A 1 132 ? -72.451 -26.334 -11.290 1.000 24.262 132 LEU A C 1
ATOM 832 O O . LEU A 1 132 ? -73.606 -26.552 -10.910 1.000 25.039 132 LEU A O 1
ATOM 837 N N . LEU A 1 133 ? -71.974 -26.725 -12.490 1.000 20.714 133 LEU A N 1
ATOM 838 C CA . LEU A 1 133 ? -72.795 -27.391 -13.490 1.000 19.589 133 LEU A CA 1
ATOM 839 C C . LEU A 1 133 ? -73.019 -28.860 -13.141 1.000 20.758 133 LEU A C 1
ATOM 840 O O . LEU A 1 133 ? -73.658 -29.586 -13.911 1.000 15.283 133 LEU A O 1
ATOM 845 N N . ALA A 1 134 ? -72.442 -29.296 -12.007 1.000 23.775 134 ALA A N 1
ATOM 846 C CA . ALA A 1 134 ? -72.442 -30.690 -11.611 1.000 25.442 134 ALA A CA 1
ATOM 847 C C . ALA A 1 134 ? -73.653 -30.953 -10.737 1.000 28.543 134 ALA A C 1
ATOM 848 O O . ALA A 1 134 ? -74.252 -32.034 -10.768 1.000 30.355 134 ALA A O 1
ATOM 850 N N . LYS A 1 135 ? -73.972 -29.914 -9.966 1.000 28.066 135 LYS A N 1
ATOM 851 C CA . LYS A 1 135 ? -74.942 -29.957 -8.894 1.000 26.462 135 LYS A CA 1
ATOM 852 C C . LYS A 1 135 ? -76.091 -29.004 -9.212 1.000 26.954 135 LYS A C 1
ATOM 853 O O . LYS A 1 135 ? -77.073 -28.971 -8.458 1.000 25.477 135 LYS A O 1
ATOM 859 N N . TYR A 1 136 ? -75.857 -28.143 -10.221 1.000 24.685 136 TYR A N 1
ATOM 860 C CA . TYR A 1 136 ? -76.855 -27.332 -10.900 1.000 23.109 136 TYR A CA 1
ATOM 861 C C . TYR A 1 136 ? -76.642 -27.466 -12.412 1.000 25.281 136 TYR A C 1
ATOM 862 O O . TYR A 1 136 ? -76.283 -26.511 -13.110 1.000 23.248 136 TYR A O 1
ATOM 871 N N . PRO A 1 137 ? -76.818 -28.686 -12.988 1.000 28.177 137 PRO A N 1
ATOM 872 C CA . PRO A 1 137 ? -76.603 -28.898 -14.424 1.000 24.844 137 PRO A CA 1
ATOM 873 C C . PRO A 1 137 ? -77.542 -28.131 -15.353 1.000 27.203 137 PRO A C 1
ATOM 874 O O . PRO A 1 137 ? -77.460 -28.270 -16.580 1.000 28.307 137 PRO A O 1
ATOM 878 N N . GLN A 1 138 ? -78.398 -27.282 -14.775 1.000 26.055 138 GLN A N 1
ATOM 879 C CA . GLN A 1 138 ? -79.422 -26.589 -15.540 1.000 23.788 138 GLN A CA 1
ATOM 880 C C . GLN A 1 138 ? -78.851 -25.279 -16.073 1.000 23.960 138 GLN A C 1
ATOM 881 O O . GLN A 1 138 ? -79.396 -24.704 -17.029 1.000 23.954 138 GLN A O 1
ATOM 887 N N . PHE A 1 139 ? -77.780 -24.791 -15.423 1.000 20.769 139 PHE A N 1
ATOM 888 C CA . PHE A 1 139 ? -77.144 -23.540 -15.814 1.000 18.783 139 PHE A CA 1
ATOM 889 C C . PHE A 1 139 ? -76.218 -23.781 -17.000 1.000 17.449 139 PHE A C 1
ATOM 890 O O . PHE A 1 139 ? -75.361 -22.946 -17.305 1.000 17.033 139 PHE A O 1
ATOM 898 N N . ASP A 1 140 ? -76.396 -24.950 -17.612 1.000 14.888 140 ASP A N 1
ATOM 899 C CA . ASP A 1 140 ? -75.665 -25.386 -18.789 1.000 14.698 140 ASP A CA 1
ATOM 900 C C . ASP A 1 140 ? -76.296 -24.784 -20.035 1.000 13.989 140 ASP A C 1
ATOM 901 O O . ASP A 1 140 ? -77.492 -24.498 -20.056 1.000 18.137 140 ASP A O 1
ATOM 906 N N . GLU A 1 141 ? -75.491 -24.564 -21.075 1.000 13.686 141 GLU A N 1
ATOM 907 C CA . GLU A 1 141 ? -75.971 -23.847 -22.242 1.000 13.167 141 GLU A CA 1
ATOM 908 C C . GLU A 1 141 ? -76.126 -24.869 -23.353 1.000 13.965 141 GLU A C 1
ATOM 909 O O . GLU A 1 141 ? -76.923 -24.704 -24.259 1.000 14.645 141 GLU A O 1
ATOM 915 N N . SER A 1 142 ? -75.372 -25.958 -23.238 1.000 15.503 142 SER A N 1
ATOM 916 C CA . SER A 1 142 ? -75.473 -27.101 -24.116 1.000 14.563 142 SER A CA 1
ATOM 917 C C . SER A 1 142 ? -75.606 -28.368 -23.270 1.000 16.699 142 SER A C 1
ATOM 918 O O . SER A 1 142 ? -74.587 -29.005 -22.957 1.000 15.469 142 SER A O 1
ATOM 921 N N . PRO A 1 143 ? -76.814 -28.721 -22.760 1.000 17.562 143 PRO A N 1
ATOM 922 C CA . PRO A 1 143 ? -77.025 -30.034 -22.124 1.000 20.673 143 PRO A CA 1
ATOM 923 C C . PRO A 1 143 ? -77.211 -31.268 -22.995 1.000 22.843 143 PRO A C 1
ATOM 924 O O . PRO A 1 143 ? -77.434 -32.353 -22.447 1.000 24.042 143 PRO A O 1
ATOM 928 N N . ASP A 1 144 ? -77.098 -31.138 -24.326 1.000 24.253 144 ASP A N 1
ATOM 929 C CA . ASP A 1 144 ? -76.868 -32.338 -25.118 1.000 25.055 144 ASP A CA 1
ATOM 930 C C . ASP A 1 144 ? -75.490 -32.326 -25.777 1.000 26.811 144 ASP A C 1
ATOM 931 O O . ASP A 1 144 ? -75.188 -33.281 -26.484 1.000 29.035 144 ASP A O 1
ATOM 936 N N . TYR A 1 145 ? -74.622 -31.343 -25.477 1.000 25.206 145 TYR A N 1
ATOM 937 C CA . TYR A 1 145 ? -73.329 -31.278 -26.151 1.000 25.760 145 TYR A CA 1
ATOM 938 C C . TYR A 1 145 ? -72.189 -31.360 -25.154 1.000 22.898 145 TYR A C 1
ATOM 939 O O . TYR A 1 145 ? -71.669 -30.340 -24.719 1.000 25.944 145 TYR A O 1
ATOM 948 N N . ASN A 1 146 ? -71.769 -32.582 -24.842 1.000 21.640 146 ASN A N 1
ATOM 949 C CA . ASN A 1 146 ? -71.045 -32.831 -23.612 1.000 20.722 146 ASN A CA 1
ATOM 950 C C . ASN A 1 146 ? -69.622 -33.267 -23.974 1.000 19.585 146 ASN A C 1
ATOM 951 O O . ASN A 1 146 ? -69.388 -33.649 -25.104 1.000 19.500 146 ASN A O 1
ATOM 956 N N . PRO A 1 147 ? -68.581 -33.131 -23.107 1.000 18.379 147 PRO A N 1
ATOM 957 C CA . PRO A 1 147 ? -67.228 -33.499 -23.522 1.000 20.424 147 PRO A CA 1
ATOM 958 C C . PRO A 1 147 ? -67.093 -34.974 -23.894 1.000 24.150 147 PRO A C 1
ATOM 959 O O . PRO A 1 147 ? -67.737 -35.850 -23.317 1.000 22.630 147 PRO A O 1
ATOM 963 N N . PRO A 1 148 ? -66.247 -35.292 -24.902 1.000 29.022 148 PRO A N 1
ATOM 964 C CA . PRO A 1 148 ? -65.958 -36.679 -25.245 1.000 27.631 148 PRO A CA 1
ATOM 965 C C . PRO A 1 148 ? -65.272 -37.452 -24.126 1.000 30.661 148 PRO A C 1
ATOM 966 O O . PRO A 1 148 ? -64.197 -37.059 -23.656 1.000 27.754 148 PRO A O 1
ATOM 970 N N . VAL A 1 149 ? -65.901 -38.594 -23.806 1.000 29.230 149 VAL A N 1
ATOM 971 C CA . VAL A 1 149 ? -65.399 -39.620 -22.913 1.000 29.883 149 VAL A CA 1
ATOM 972 C C . VAL A 1 149 ? -65.076 -40.856 -23.755 1.000 31.426 149 VAL A C 1
ATOM 973 O O . VAL A 1 149 ? -65.955 -41.693 -23.965 1.000 28.346 149 VAL A O 1
ATOM 977 N N . PRO A 1 150 ? -63.833 -41.046 -24.261 1.000 30.726 150 PRO A N 1
ATOM 978 C CA . PRO A 1 150 ? -62.639 -40.335 -23.800 1.000 37.611 150 PRO A CA 1
ATOM 979 C C . PRO A 1 150 ? -62.350 -39.051 -24.566 1.000 40.665 150 PRO A C 1
ATOM 980 O O . PRO A 1 150 ? -62.849 -38.900 -25.681 1.000 39.197 150 PRO A O 1
ATOM 984 N N . TRP A 1 151 ? -61.468 -38.200 -24.010 1.000 45.397 151 TRP A N 1
ATOM 985 C CA . TRP A 1 151 ? -61.364 -36.803 -24.419 1.000 45.543 151 TRP A CA 1
ATOM 986 C C . TRP A 1 151 ? -60.268 -36.601 -25.468 1.000 47.373 151 TRP A C 1
ATOM 987 O O . TRP A 1 151 ? -59.120 -37.001 -25.266 1.000 48.881 151 TRP A O 1
ATOM 998 N N . LYS A 1 152 ? -60.626 -35.890 -26.549 1.000 48.342 152 LYS A N 1
ATOM 999 C CA . LYS A 1 152 ? -59.799 -35.779 -27.742 1.000 45.398 152 LYS A CA 1
ATOM 1000 C C . LYS A 1 152 ? -59.471 -34.309 -28.018 1.000 46.401 152 LYS A C 1
ATOM 1001 O O . LYS A 1 152 ? -60.376 -33.600 -28.505 1.000 51.356 152 LYS A O 1
ATOM 1007 N N . PHE A 1 157 ? -61.759 -26.176 -34.263 1.000 49.537 157 PHE A N 1
ATOM 1008 C CA . PHE A 1 157 ? -63.176 -26.183 -33.805 1.000 44.439 157 PHE A CA 1
ATOM 1009 C C . PHE A 1 157 ? -63.600 -27.611 -33.435 1.000 46.262 157 PHE A C 1
ATOM 1010 O O . PHE A 1 157 ? -64.042 -28.393 -34.286 1.000 43.428 157 PHE A O 1
ATOM 1018 N N . ASP A 1 158 ? -63.445 -27.923 -32.135 1.000 44.104 158 ASP A N 1
ATOM 1019 C CA . ASP A 1 158 ? -63.841 -29.187 -31.525 1.000 44.196 158 ASP A CA 1
ATOM 1020 C C . ASP A 1 158 ? -64.256 -28.881 -30.079 1.000 40.348 158 ASP A C 1
ATOM 1021 O O . ASP A 1 158 ? -63.744 -27.926 -29.501 1.000 40.846 158 ASP A O 1
ATOM 1026 N N . PHE A 1 159 ? -65.157 -29.683 -29.483 1.000 37.755 159 PHE A N 1
ATOM 1027 C CA . PHE A 1 159 ? -65.694 -29.397 -28.149 1.000 31.607 159 PHE A CA 1
ATOM 1028 C C . PHE A 1 159 ? -64.538 -29.098 -27.193 1.000 31.010 159 PHE A C 1
ATOM 1029 O O . PHE A 1 159 ? -63.429 -29.593 -27.362 1.000 28.393 159 PHE A O 1
ATOM 1037 N N . TYR A 1 160 ? -64.753 -28.185 -26.241 1.000 31.786 160 TYR A N 1
ATOM 1038 C CA . TYR A 1 160 ? -63.624 -27.723 -25.451 1.000 28.737 160 TYR A CA 1
ATOM 1039 C C . TYR A 1 160 ? -64.025 -27.653 -23.992 1.000 27.258 160 TYR A C 1
ATOM 1040 O O . TYR A 1 160 ? -63.586 -28.476 -23.195 1.000 24.854 160 TYR A O 1
ATOM 1049 N N A CYS A 1 161 ? -64.846 -26.646 -23.657 0.500 26.050 161 CYS A N 1
ATOM 1050 N N B CYS A 1 161 ? -64.905 -26.703 -23.679 0.500 25.813 161 CYS A N 1
ATOM 1051 C CA A CYS A 1 161 ? -65.291 -26.428 -22.289 0.500 23.988 161 CYS A CA 1
ATOM 1052 C CA B CYS A 1 161 ? -65.339 -26.500 -22.312 0.500 23.812 161 CYS A CA 1
ATOM 1053 C C A CYS A 1 161 ? -66.801 -26.187 -22.309 0.500 22.707 161 CYS A C 1
ATOM 1054 C C B CYS A 1 161 ? -66.843 -26.265 -22.334 0.500 22.560 161 CYS A C 1
ATOM 1055 O O A CYS A 1 161 ? -67.340 -25.870 -23.365 0.500 20.883 161 CYS A O 1
ATOM 1056 O O B CYS A 1 161 ? -67.405 -26.011 -23.396 0.500 20.613 161 CYS A O 1
ATOM 1061 N N . LYS A 1 162 ? -67.486 -26.430 -21.171 1.000 22.723 162 LYS A N 1
ATOM 1062 C CA . LYS A 1 162 ? -68.861 -25.973 -20.979 1.000 20.270 162 LYS A CA 1
ATOM 1063 C C . LYS A 1 162 ? -68.784 -24.464 -20.777 1.000 19.601 162 LYS A C 1
ATOM 1064 O O . LYS A 1 162 ? -67.699 -23.943 -20.535 1.000 17.242 162 LYS A O 1
ATOM 1070 N N . SER A 1 163 ? -69.912 -23.757 -20.958 1.000 20.171 163 SER A N 1
ATOM 1071 C CA . SER A 1 163 ? -70.090 -22.479 -20.298 1.000 20.359 163 SER A CA 1
ATOM 1072 C C . SER A 1 163 ? -71.353 -22.473 -19.450 1.000 19.321 163 SER A C 1
ATOM 1073 O O . SER A 1 163 ? -72.166 -23.383 -19.513 1.000 20.052 163 SER A O 1
ATOM 1076 N N . LEU A 1 164 ? -71.476 -21.419 -18.631 1.000 21.090 164 LEU A N 1
ATOM 1077 C CA . LEU A 1 164 ? -72.709 -21.111 -17.934 1.000 19.646 164 LEU A CA 1
ATOM 1078 C C . LEU A 1 164 ? -73.723 -20.711 -18.981 1.000 18.630 164 LEU A C 1
ATOM 1079 O O . LEU A 1 164 ? -73.378 -20.379 -20.098 1.000 14.881 164 LEU A O 1
ATOM 1084 N N . CYS A 1 165 ? -74.966 -20.613 -18.551 1.000 19.533 165 CYS A N 1
ATOM 1085 C CA . CYS A 1 165 ? -75.960 -19.988 -19.386 1.000 19.112 165 CYS A CA 1
ATOM 1086 C C . CYS A 1 165 ? -76.168 -18.596 -18.808 1.000 18.234 165 CYS A C 1
ATOM 1087 O O . CYS A 1 165 ? -76.692 -18.475 -17.706 1.000 15.632 165 CYS A O 1
ATOM 1090 N N . PRO A 1 166 ? -75.705 -17.523 -19.496 1.000 18.671 166 PRO A N 1
ATOM 1091 C CA . PRO A 1 166 ? -75.677 -16.193 -18.885 1.000 18.709 166 PRO A CA 1
ATOM 1092 C C . PRO A 1 166 ? -77.039 -15.509 -18.781 1.000 20.258 166 PRO A C 1
ATOM 1093 O O . PRO A 1 166 ? -77.118 -14.447 -18.146 1.000 22.631 166 PRO A O 1
ATOM 1097 N N . SER A 1 167 ? -78.095 -16.147 -19.335 1.000 17.510 167 SER A N 1
ATOM 1098 C CA . SER A 1 167 ? -79.456 -15.626 -19.322 1.000 17.092 167 SER A CA 1
ATOM 1099 C C . SER A 1 167 ? -80.238 -16.152 -18.116 1.000 17.594 167 SER A C 1
ATOM 1100 O O . SER A 1 167 ? -81.052 -15.410 -17.558 1.000 19.284 167 SER A O 1
ATOM 1103 N N . HIS A 1 168 ? -80.009 -17.421 -17.737 1.000 17.420 168 HIS A N 1
ATOM 1104 C CA . HIS A 1 168 ? -80.840 -18.140 -16.773 1.000 16.084 168 HIS A CA 1
ATOM 1105 C C . HIS A 1 168 ? -81.134 -17.136 -15.662 1.000 16.521 168 HIS A C 1
ATOM 1106 O O . HIS A 1 168 ? -80.357 -16.200 -15.474 1.000 13.723 168 HIS A O 1
ATOM 1113 N N . PRO A 1 169 ? -82.338 -17.190 -15.046 1.000 17.090 169 PRO A N 1
ATOM 1114 C CA . PRO A 1 169 ? -82.628 -16.410 -13.847 1.000 17.506 169 PRO A CA 1
ATOM 1115 C C . PRO A 1 169 ? -82.135 -16.935 -12.501 1.000 18.289 169 PRO A C 1
ATOM 1116 O O . PRO A 1 169 ? -82.374 -16.301 -11.495 1.000 18.803 169 PRO A O 1
ATOM 1120 N N . ASP A 1 170 ? -81.410 -18.056 -12.432 1.000 20.362 170 ASP A N 1
ATOM 1121 C CA . ASP A 1 170 ? -81.088 -18.586 -11.113 1.000 18.938 170 ASP A CA 1
ATOM 1122 C C . ASP A 1 170 ? -79.573 -18.641 -10.944 1.000 20.105 170 ASP A C 1
ATOM 1123 O O . ASP A 1 170 ? -79.072 -19.496 -10.211 1.000 25.024 170 ASP A O 1
ATOM 1128 N N . LEU A 1 171 ? -78.845 -17.723 -11.599 1.000 19.273 171 LEU A N 1
ATOM 1129 C CA . LEU A 1 171 ? -77.398 -17.817 -11.708 1.000 19.245 171 LEU A CA 1
ATOM 1130 C C . LEU A 1 171 ? -76.737 -16.575 -11.128 1.000 20.145 171 LEU A C 1
ATOM 1131 O O . LEU A 1 171 ? -75.664 -16.656 -10.561 1.000 20.225 171 LEU A O 1
ATOM 1136 N N . LEU A 1 172 ? -77.285 -15.386 -11.362 1.000 20.516 172 LEU A N 1
ATOM 1137 C CA . LEU A 1 172 ? -76.649 -14.252 -10.728 1.000 20.159 172 LEU A CA 1
ATOM 1138 C C . LEU A 1 172 ? -76.945 -14.363 -9.232 1.000 21.314 172 LEU A C 1
ATOM 1139 O O . LEU A 1 172 ? -76.078 -14.036 -8.412 1.000 21.207 172 LEU A O 1
ATOM 1144 N N . LYS A 1 173 ? -78.063 -15.042 -8.908 1.000 21.043 173 LYS A N 1
ATOM 1145 C CA . LYS A 1 173 ? -78.444 -15.368 -7.528 1.000 21.543 173 LYS A CA 1
ATOM 1146 C C . LYS A 1 173 ? -77.469 -16.279 -6.800 1.000 19.349 173 LYS A C 1
ATOM 1147 O O . LYS A 1 173 ? -77.562 -16.430 -5.580 1.000 18.851 173 LYS A O 1
ATOM 1153 N N . THR A 1 174 ? -76.615 -16.951 -7.567 1.000 18.292 174 THR A N 1
ATOM 1154 C CA . THR A 1 174 ? -75.851 -18.081 -7.082 1.000 18.236 174 THR A CA 1
ATOM 1155 C C . THR A 1 174 ? -74.377 -17.756 -7.134 1.000 20.812 174 THR A C 1
ATOM 1156 O O . THR A 1 174 ? -73.585 -18.364 -6.418 1.000 20.341 174 THR A O 1
ATOM 1160 N N . ILE A 1 175 ? -74.048 -16.787 -7.998 1.000 24.754 175 ILE A N 1
ATOM 1161 C CA . ILE A 1 175 ? -72.688 -16.569 -8.472 1.000 24.081 175 ILE A CA 1
ATOM 1162 C C . ILE A 1 175 ? -72.150 -15.252 -7.924 1.000 23.348 175 ILE A C 1
ATOM 1163 O O . ILE A 1 175 ? -70.948 -15.120 -7.742 1.000 28.566 175 ILE A O 1
ATOM 1168 N N . PHE A 1 176 ? -73.039 -14.297 -7.641 1.000 21.617 176 PHE A N 1
ATOM 1169 C CA . PHE A 1 176 ? -72.689 -13.072 -6.934 1.000 20.618 176 PHE A CA 1
ATOM 1170 C C . PHE A 1 176 ? -72.209 -13.370 -5.524 1.000 21.132 176 PHE A C 1
ATOM 1171 O O . PHE A 1 176 ? -71.226 -12.784 -5.067 1.000 30.773 176 PHE A O 1
ATOM 1179 N N . PRO A 1 177 ? -72.893 -14.264 -4.787 1.000 21.331 177 PRO A N 1
ATOM 1180 C CA . PRO A 1 177 ? -72.331 -14.859 -3.566 1.000 22.241 177 PRO A CA 1
ATOM 1181 C C . PRO A 1 177 ? -70.879 -15.351 -3.527 1.000 22.364 177 PRO A C 1
ATOM 1182 O O . PRO A 1 177 ? -70.123 -15.004 -2.611 1.000 23.498 177 PRO A O 1
ATOM 1186 N N . LEU A 1 178 ? -70.506 -16.202 -4.487 1.000 23.201 178 LEU A N 1
ATOM 1187 C CA . LEU A 1 178 ? -69.180 -16.816 -4.514 1.000 20.859 178 LEU A CA 1
ATOM 1188 C C . LEU A 1 178 ? -68.136 -15.710 -4.603 1.000 19.653 178 LEU A C 1
ATOM 1189 O O . LEU A 1 178 ? -67.173 -15.656 -3.812 1.000 25.118 178 LEU A O 1
ATOM 1194 N N . MET A 1 179 ? -68.372 -14.839 -5.586 1.000 16.246 179 MET A N 1
ATOM 1195 C CA . MET A 1 179 ? -67.625 -13.619 -5.823 1.000 16.018 179 MET A CA 1
ATOM 1196 C C . MET A 1 179 ? -67.534 -12.844 -4.517 1.000 16.423 179 MET A C 1
ATOM 1197 O O . MET A 1 179 ? -66.462 -12.621 -3.976 1.000 16.696 179 MET A O 1
ATOM 1202 N N . ASP A 1 180 ? -68.690 -12.416 -3.997 1.000 18.397 180 ASP A N 1
ATOM 1203 C CA . ASP A 1 180 ? -68.699 -11.388 -2.975 1.000 18.244 180 ASP A CA 1
ATOM 1204 C C . ASP A 1 180 ? -68.122 -11.902 -1.678 1.000 19.823 180 ASP A C 1
ATOM 1205 O O . ASP A 1 180 ? -67.929 -11.114 -0.765 1.000 19.570 180 ASP A O 1
ATOM 1210 N N . GLU A 1 181 ? -67.836 -13.208 -1.631 1.000 23.160 181 GLU A N 1
ATOM 1211 C CA . GLU A 1 181 ? -67.303 -13.845 -0.436 1.000 22.858 181 GLU A CA 1
ATOM 1212 C C . GLU A 1 181 ? -65.803 -13.619 -0.413 1.000 23.449 181 GLU A C 1
ATOM 1213 O O . GLU A 1 181 ? -65.212 -13.360 0.647 1.000 26.872 181 GLU A O 1
ATOM 1219 N N . LEU A 1 182 ? -65.233 -13.659 -1.621 1.000 20.769 182 LEU A N 1
ATOM 1220 C CA . LEU A 1 182 ? -63.811 -13.497 -1.866 1.000 19.757 182 LEU A CA 1
ATOM 1221 C C . LEU A 1 182 ? 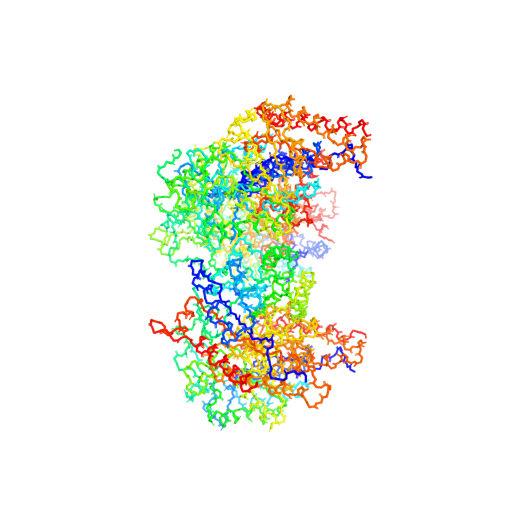-63.381 -12.038 -1.826 1.000 20.180 182 LEU A C 1
ATOM 1222 O O . LEU A 1 182 ? -62.334 -11.690 -1.277 1.000 26.209 182 LEU A O 1
ATOM 1227 N N . ILE A 1 183 ? -64.107 -11.211 -2.573 1.000 15.748 183 ILE A N 1
ATOM 1228 C CA . ILE A 1 183 ? -63.939 -9.780 -2.433 1.000 14.723 183 ILE A CA 1
ATOM 1229 C C . ILE A 1 183 ? -63.695 -9.474 -0.949 1.000 15.169 183 ILE A C 1
ATOM 1230 O O . ILE A 1 183 ? -62.883 -8.596 -0.651 1.000 15.274 183 ILE A O 1
ATOM 1235 N N . ASP A 1 184 ? -64.377 -10.184 -0.023 1.000 16.408 184 ASP A N 1
ATOM 1236 C CA . ASP A 1 184 ? -64.581 -9.707 1.359 1.000 17.785 184 ASP A CA 1
ATOM 1237 C C . ASP A 1 184 ? -63.563 -10.338 2.304 1.000 18.024 184 ASP A C 1
ATOM 1238 O O . ASP A 1 184 ? -62.944 -9.704 3.161 1.000 17.794 184 ASP A O 1
ATOM 1243 N N . VAL A 1 185 ? -63.337 -11.620 2.090 1.000 21.543 185 VAL A N 1
ATOM 1244 C CA . VAL A 1 185 ? -62.187 -12.288 2.658 1.000 21.695 185 VAL A CA 1
ATOM 1245 C C . VAL A 1 185 ? -60.914 -11.577 2.214 1.000 24.258 185 VAL A C 1
ATOM 1246 O O . VAL A 1 185 ? -60.046 -11.239 3.028 1.000 26.757 185 VAL A O 1
ATOM 1250 N N . CYS A 1 186 ? -60.807 -11.290 0.922 1.000 25.788 186 CYS A N 1
ATOM 1251 C CA . CYS A 1 186 ? -59.539 -10.790 0.413 1.000 24.961 186 CYS A CA 1
ATOM 1252 C C . CYS A 1 186 ? -59.415 -9.307 0.731 1.000 25.247 186 CYS A C 1
ATOM 1253 O O . CYS A 1 186 ? -58.313 -8.815 1.020 1.000 27.191 186 CYS A O 1
ATOM 1256 N N . GLY A 1 187 ? -60.565 -8.620 0.671 1.000 25.655 187 GLY A N 1
ATOM 1257 C CA . GLY A 1 187 ? -60.632 -7.180 0.845 1.000 23.255 187 GLY A CA 1
ATOM 1258 C C . GLY A 1 187 ? -60.404 -6.468 -0.481 1.000 24.339 187 GLY A C 1
ATOM 1259 O O . GLY A 1 187 ? -60.027 -5.297 -0.481 1.000 23.149 187 GLY A O 1
ATOM 1260 N N . ALA A 1 188 ? -60.705 -7.167 -1.598 1.000 22.550 188 ALA A N 1
ATOM 1261 C CA . ALA A 1 188 ? -60.254 -6.782 -2.935 1.000 19.887 188 ALA A CA 1
ATOM 1262 C C . ALA A 1 188 ? -60.791 -5.426 -3.392 1.000 18.911 188 ALA A C 1
ATOM 1263 O O . ALA A 1 188 ? -61.855 -4.986 -2.942 1.000 16.241 188 ALA A O 1
ATOM 1265 N N . ASP A 1 189 ? -60.052 -4.765 -4.305 1.000 15.952 189 ASP A N 1
ATOM 1266 C CA . ASP A 1 189 ? -60.615 -3.637 -5.041 1.000 16.656 189 ASP A CA 1
ATOM 1267 C C . ASP A 1 189 ? -60.737 -3.994 -6.521 1.000 15.472 189 ASP A C 1
ATOM 1268 O O . ASP A 1 189 ? -61.218 -3.183 -7.301 1.000 16.321 189 ASP A O 1
ATOM 1273 N N . ALA A 1 190 ? -60.435 -5.246 -6.889 1.000 15.474 190 ALA A N 1
ATOM 1274 C CA . ALA A 1 190 ? -60.615 -5.708 -8.249 1.000 15.755 190 ALA A CA 1
ATOM 1275 C C . ALA A 1 190 ? -60.797 -7.216 -8.268 1.000 15.912 190 ALA A C 1
ATOM 1276 O O . ALA A 1 190 ? -60.322 -7.906 -7.376 1.000 17.733 190 ALA A O 1
ATOM 1278 N N . PHE A 1 191 ? -61.475 -7.712 -9.312 1.000 15.345 191 PHE A N 1
ATOM 1279 C CA . PHE A 1 191 ? -61.932 -9.095 -9.361 1.000 14.242 191 PHE A CA 1
ATOM 1280 C C . PHE A 1 191 ? -61.923 -9.508 -10.826 1.000 14.007 191 PHE A C 1
ATOM 1281 O O . PHE A 1 191 ? -62.536 -8.854 -11.644 1.000 12.059 191 PHE A O 1
ATOM 1289 N N . HIS A 1 192 ? -61.163 -10.556 -11.175 1.000 13.881 192 HIS A N 1
ATOM 1290 C CA . HIS A 1 192 ? -60.956 -10.909 -12.570 1.000 12.264 192 HIS A CA 1
ATOM 1291 C C . HIS A 1 192 ? -61.871 -12.082 -12.873 1.000 12.657 192 HIS A C 1
ATOM 1292 O O . HIS A 1 192 ? -61.805 -13.119 -12.246 1.000 14.253 192 HIS A O 1
ATOM 1299 N N . VAL A 1 193 ? -62.756 -11.902 -13.838 1.000 14.824 193 VAL A N 1
ATOM 1300 C CA . VAL A 1 193 ? -63.896 -12.788 -14.025 1.000 14.442 193 VAL A CA 1
ATOM 1301 C C . VAL A 1 193 ? -63.554 -13.930 -14.982 1.000 14.400 193 VAL A C 1
ATOM 1302 O O . VAL A 1 193 ? -64.377 -14.822 -15.239 1.000 16.865 193 VAL A O 1
ATOM 1306 N N . GLY A 1 194 ? -62.358 -13.895 -15.546 1.000 14.196 194 GLY A N 1
ATOM 1307 C CA . GLY A 1 194 ? -62.021 -14.810 -16.637 1.000 14.909 194 GLY A CA 1
ATOM 1308 C C . GLY A 1 194 ? -62.401 -14.232 -17.997 1.000 14.372 194 GLY A C 1
ATOM 1309 O O . GLY A 1 194 ? -61.736 -13.338 -18.523 1.000 11.781 194 GLY A O 1
ATOM 1310 N N . LEU A 1 195 ? -63.480 -14.805 -18.534 1.000 16.925 195 LEU A N 1
ATOM 1311 C CA . LEU A 1 195 ? -64.186 -14.360 -19.716 1.000 18.065 195 LEU A CA 1
ATOM 1312 C C . LEU A 1 195 ? -63.296 -14.668 -20.906 1.000 18.947 195 LEU A C 1
ATOM 1313 O O . LEU A 1 195 ? -63.153 -13.837 -21.800 1.000 18.494 195 LEU A O 1
ATOM 1318 N N . ASP A 1 196 ? -62.758 -15.912 -20.870 1.000 21.224 196 ASP A N 1
ATOM 1319 C CA . ASP A 1 196 ? -61.776 -16.455 -21.805 1.000 20.475 196 ASP A CA 1
ATOM 1320 C C . ASP A 1 196 ? -62.363 -17.630 -22.598 1.000 21.791 196 ASP A C 1
ATOM 1321 O O . ASP A 1 196 ? -63.134 -18.456 -22.094 1.000 23.500 196 ASP A O 1
ATOM 1326 N N . GLU A 1 197 ? -62.020 -17.704 -23.892 1.000 22.889 197 GLU A N 1
ATOM 1327 C CA . GLU A 1 197 ? -62.287 -18.898 -24.689 1.000 19.739 197 GLU A CA 1
ATOM 1328 C C . GLU A 1 197 ? -63.725 -19.405 -24.538 1.000 19.885 197 GLU A C 1
ATOM 1329 O O . GLU A 1 197 ? -63.959 -20.574 -24.202 1.000 20.217 197 GLU A O 1
ATOM 1335 N N . VAL A 1 198 ? -64.712 -18.551 -24.848 1.000 18.968 198 VAL A N 1
ATOM 1336 C CA . VAL A 1 198 ? -66.111 -18.942 -24.745 1.000 17.293 198 VAL A CA 1
ATOM 1337 C C . VAL A 1 198 ? -66.661 -19.453 -26.073 1.000 18.050 198 VAL A C 1
ATOM 1338 O O . VAL A 1 198 ? -67.139 -18.662 -26.884 1.000 18.339 198 VAL A O 1
ATOM 1342 N N . TRP A 1 199 ? -66.758 -20.776 -26.211 1.000 19.494 199 TRP A N 1
ATOM 1343 C CA . TRP A 1 199 ? -67.103 -21.393 -27.485 1.000 20.762 199 TRP A CA 1
ATOM 1344 C C . TRP A 1 199 ? -68.602 -21.589 -27.653 1.000 18.037 199 TRP A C 1
ATOM 1345 O O . TRP A 1 199 ? -69.106 -21.512 -28.768 1.000 13.750 199 TRP A O 1
ATOM 1356 N N . ILE A 1 200 ? -69.229 -22.046 -26.570 1.000 15.500 200 ILE A N 1
ATOM 1357 C CA . ILE A 1 200 ? -70.636 -22.395 -26.548 1.000 14.721 200 ILE A CA 1
ATOM 1358 C C . ILE A 1 200 ? -71.347 -21.197 -25.954 1.000 15.108 200 ILE A C 1
ATOM 1359 O O . ILE A 1 200 ? -71.212 -20.974 -24.763 1.000 14.571 200 ILE A O 1
ATOM 1364 N N . LEU A 1 201 ? -71.982 -20.419 -26.837 1.000 15.614 201 LEU A N 1
ATOM 1365 C CA . LEU A 1 201 ? -72.609 -19.150 -26.557 1.000 14.642 201 LEU A CA 1
ATOM 1366 C C . LEU A 1 201 ? -73.544 -18.907 -27.727 1.000 16.068 201 LEU A C 1
ATOM 1367 O O . LEU A 1 201 ? -73.168 -19.209 -28.856 1.000 17.596 201 LEU A O 1
ATOM 1372 N N . GLY A 1 202 ? -74.760 -18.449 -27.436 1.000 16.233 202 GLY A N 1
ATOM 1373 C CA . GLY A 1 202 ? -75.874 -18.538 -28.363 1.000 18.387 202 GLY A CA 1
ATOM 1374 C C . GLY A 1 202 ? -75.987 -19.911 -29.008 1.000 18.857 202 GLY A C 1
ATOM 1375 O O . GLY A 1 202 ? -76.183 -20.010 -30.209 1.000 21.967 202 GLY A O 1
ATOM 1376 N N . TYR A 1 203 ? -75.787 -20.977 -28.223 1.000 22.327 203 TYR A N 1
ATOM 1377 C CA . TYR A 1 203 ? -75.867 -22.323 -28.763 1.000 21.218 203 TYR A CA 1
ATOM 1378 C C . TYR A 1 203 ? -77.352 -22.594 -29.014 1.000 22.688 203 TYR A C 1
ATOM 1379 O O . TYR A 1 203 ? -78.223 -22.105 -28.294 1.000 21.042 203 TYR A O 1
ATOM 1388 N N . GLU A 1 204 ? -77.636 -23.257 -30.144 1.000 24.854 204 GLU A N 1
ATOM 1389 C CA . GLU A 1 204 ? -78.879 -23.021 -30.862 1.000 24.752 204 GLU A CA 1
ATOM 1390 C C . GLU A 1 204 ? -80.052 -23.513 -30.021 1.000 23.327 204 GLU A C 1
ATOM 1391 O O . GLU A 1 204 ? -81.163 -23.028 -30.181 1.000 22.263 204 GLU A O 1
ATOM 1397 N N . LYS A 1 205 ? -79.790 -24.443 -29.098 1.000 23.358 205 LYS A N 1
ATOM 1398 C CA . LYS A 1 205 ? -80.856 -25.162 -28.416 1.000 22.535 205 LYS A CA 1
ATOM 1399 C C . LYS A 1 205 ? -81.208 -24.570 -27.055 1.000 20.991 205 LYS A C 1
ATOM 1400 O O . LYS A 1 205 ? -82.112 -25.100 -26.410 1.000 19.785 205 LYS A O 1
ATOM 1406 N N . CYS A 1 206 ? -80.486 -23.530 -26.609 1.000 19.270 206 CYS A N 1
ATOM 1407 C CA . CYS A 1 206 ? -80.708 -22.940 -25.288 1.000 19.340 206 CYS A CA 1
ATOM 1408 C C . CYS A 1 206 ? -81.998 -22.169 -25.466 1.000 18.791 206 CYS A C 1
ATOM 1409 O O . CYS A 1 206 ? -82.075 -21.410 -26.426 1.000 24.433 206 CYS A O 1
ATOM 1412 N N . PRO A 1 207 ? -83.088 -22.386 -24.684 1.000 17.180 207 PRO A N 1
ATOM 1413 C CA . PRO A 1 207 ? -84.372 -21.796 -25.030 1.000 16.477 207 PRO A CA 1
ATOM 1414 C C . PRO A 1 207 ? -84.380 -20.290 -24.862 1.000 17.267 207 PRO A C 1
ATOM 1415 O O . PRO A 1 207 ? -85.364 -19.634 -25.200 1.000 17.833 207 PRO A O 1
ATOM 1419 N N . ARG A 1 208 ? -83.290 -19.780 -24.282 1.000 18.642 208 ARG A N 1
ATOM 1420 C CA . ARG A 1 208 ? -83.198 -18.423 -23.783 1.000 18.334 208 ARG A CA 1
ATOM 1421 C C . ARG A 1 208 ? -82.147 -17.615 -24.525 1.000 19.555 208 ARG A C 1
ATOM 1422 O O . ARG A 1 208 ? -82.340 -16.423 -24.725 1.000 21.391 208 ARG A O 1
ATOM 1430 N N . CYS A 1 209 ? -81.014 -18.264 -24.815 1.000 21.896 209 CYS A N 1
ATOM 1431 C CA . CYS A 1 209 ? -79.917 -17.696 -25.580 1.000 22.545 209 CYS A CA 1
ATOM 1432 C C . CYS A 1 209 ? -79.987 -18.080 -27.063 1.000 21.888 209 CYS A C 1
ATOM 1433 O O . CYS A 1 209 ? -79.390 -17.404 -27.909 1.000 21.721 209 CYS A O 1
ATOM 1436 N N . GLY A 1 210 ? -80.642 -19.200 -27.379 1.000 20.167 210 GLY A N 1
ATOM 1437 C CA . GLY A 1 210 ? -80.526 -19.796 -28.704 1.000 19.353 210 GLY A CA 1
ATOM 1438 C C . GLY A 1 210 ? -81.052 -18.913 -29.832 1.000 20.372 210 GLY A C 1
ATOM 1439 O O . GLY A 1 210 ? -82.223 -18.983 -30.177 1.000 22.459 210 GLY A O 1
ATOM 1440 N N . GLY A 1 211 ? -80.191 -18.083 -30.429 1.000 20.045 211 GLY A N 1
ATOM 1441 C CA . GLY A 1 211 ? -80.615 -17.264 -31.552 1.000 18.422 211 GLY A CA 1
ATOM 1442 C C . GLY A 1 211 ? -80.321 -15.764 -31.428 1.000 19.814 211 GLY A C 1
ATOM 1443 O O . GLY A 1 211 ? -80.644 -15.036 -32.364 1.000 16.293 211 GLY A O 1
ATOM 1444 N N . ARG A 1 212 ? -79.733 -15.284 -30.304 1.000 23.544 212 ARG A N 1
ATOM 1445 C CA . ARG A 1 212 ? -79.557 -13.844 -30.090 1.000 22.228 212 ARG A CA 1
ATOM 1446 C C . ARG A 1 212 ? -78.151 -13.440 -30.519 1.000 22.033 212 ARG A C 1
ATOM 1447 O O . ARG A 1 212 ? -77.315 -14.310 -30.707 1.000 24.373 212 ARG A O 1
ATOM 1455 N N . ASP A 1 213 ? -77.902 -12.133 -30.739 1.000 21.037 213 ASP A N 1
ATOM 1456 C CA . ASP A 1 213 ? -76.586 -11.664 -31.153 1.000 16.950 213 ASP A CA 1
ATOM 1457 C C . ASP A 1 213 ? -75.660 -12.324 -30.172 1.000 17.638 213 ASP A C 1
ATOM 1458 O O . ASP A 1 213 ? -76.055 -12.393 -29.012 1.000 18.639 213 ASP A O 1
ATOM 1463 N N . LYS A 1 214 ? -74.494 -12.835 -30.638 1.000 18.028 214 LYS A N 1
ATOM 1464 C CA . LYS A 1 214 ? -73.536 -13.457 -29.748 1.000 16.080 214 LYS A CA 1
ATOM 1465 C C . LYS A 1 214 ? -72.633 -12.388 -29.167 1.000 16.128 214 LYS A C 1
ATOM 1466 O O . LYS A 1 214 ? -71.890 -12.648 -28.231 1.000 12.424 214 LYS A O 1
ATOM 1472 N N . ALA A 1 215 ? -72.697 -11.177 -29.746 1.000 18.416 215 ALA A N 1
ATOM 1473 C CA . ALA A 1 215 ? -71.822 -10.101 -29.317 1.000 16.141 215 ALA A CA 1
ATOM 1474 C C . ALA A 1 215 ? -72.524 -9.281 -28.240 1.000 17.473 215 ALA A C 1
ATOM 1475 O O . ALA A 1 215 ? -71.873 -8.485 -27.541 1.000 15.539 215 ALA A O 1
ATOM 1477 N N . ALA A 1 216 ? -73.845 -9.512 -28.139 1.000 16.256 216 ALA A N 1
ATOM 1478 C CA . ALA A 1 216 ? -74.734 -8.823 -27.217 1.000 17.032 216 ALA A CA 1
ATOM 1479 C C . ALA A 1 216 ? -74.891 -9.645 -25.946 1.000 15.902 216 ALA A C 1
ATOM 1480 O O . ALA A 1 216 ? -74.821 -9.082 -24.864 1.000 18.494 216 ALA A O 1
ATOM 1482 N N . LEU A 1 217 ? -75.113 -10.957 -26.070 1.000 15.783 217 LEU A N 1
ATOM 1483 C CA . LEU A 1 217 ? -75.261 -11.780 -24.885 1.000 16.351 217 LEU A CA 1
ATOM 1484 C C . LEU A 1 217 ? -73.940 -11.798 -24.129 1.000 16.204 217 LEU A C 1
ATOM 1485 O O . LEU A 1 217 ? -73.952 -12.045 -22.929 1.000 20.155 217 LEU A O 1
ATOM 1490 N N . PHE A 1 218 ? -72.826 -11.565 -24.828 1.000 15.975 218 PHE A N 1
ATOM 1491 C CA . PHE A 1 218 ? -71.517 -11.540 -24.204 1.000 13.877 218 PHE A CA 1
ATOM 1492 C C . PHE A 1 218 ? -71.231 -10.169 -23.608 1.000 15.671 218 PHE A C 1
ATOM 1493 O O . PHE A 1 218 ? -70.562 -10.064 -22.573 1.000 13.684 218 PHE A O 1
ATOM 1501 N N . ALA A 1 219 ? -71.675 -9.117 -24.306 1.000 15.822 219 ALA A N 1
ATOM 1502 C CA . ALA A 1 219 ? -71.518 -7.756 -23.817 1.000 16.822 219 ALA A CA 1
ATOM 1503 C C . ALA A 1 219 ? -72.435 -7.506 -22.622 1.000 16.448 219 ALA A C 1
ATOM 1504 O O . ALA A 1 219 ? -72.157 -6.647 -21.794 1.000 15.812 219 ALA A O 1
ATOM 1506 N N . GLU A 1 220 ? -73.522 -8.277 -22.529 1.000 17.854 220 GLU A N 1
ATOM 1507 C CA . GLU A 1 220 ? -74.580 -8.008 -21.571 1.000 17.747 220 GLU A CA 1
ATOM 1508 C C . GLU A 1 220 ? -74.255 -8.707 -20.247 1.000 19.179 220 GLU A C 1
ATOM 1509 O O . GLU A 1 220 ? -74.376 -8.099 -19.174 1.000 20.436 220 GLU A O 1
ATOM 1515 N N . TYR A 1 221 ? -73.776 -9.960 -20.330 1.000 18.753 221 TYR A N 1
ATOM 1516 C CA . TYR A 1 221 ? -73.279 -10.691 -19.175 1.000 18.154 221 TYR A CA 1
ATOM 1517 C C . TYR A 1 221 ? -72.143 -9.882 -18.565 1.000 16.964 221 TYR A C 1
ATOM 1518 O O . TYR A 1 221 ? -72.188 -9.591 -17.368 1.000 16.582 221 TYR A O 1
ATOM 1527 N N . ALA A 1 222 ? -71.165 -9.469 -19.393 1.000 15.726 222 ALA A N 1
ATOM 1528 C CA . ALA A 1 222 ? -70.009 -8.709 -18.912 1.000 15.903 222 ALA A CA 1
ATOM 1529 C C . ALA A 1 222 ? -70.409 -7.448 -18.130 1.000 16.641 222 ALA A C 1
ATOM 1530 O O . ALA A 1 222 ? -69.718 -7.026 -17.206 1.000 21.064 222 ALA A O 1
ATOM 1532 N N . THR A 1 223 ? -71.468 -6.763 -18.554 1.000 16.576 223 THR A N 1
ATOM 1533 C CA . THR A 1 223 ? -71.927 -5.564 -17.876 1.000 15.810 223 THR A CA 1
ATOM 1534 C C . THR A 1 223 ? -72.502 -5.950 -16.503 1.000 15.699 223 THR A C 1
ATOM 1535 O O . THR A 1 223 ? -72.155 -5.330 -15.494 1.000 15.465 223 THR A O 1
ATOM 1539 N N . LYS A 1 224 ? -73.299 -7.016 -16.408 1.000 14.195 224 LYS A N 1
ATOM 1540 C CA . LYS A 1 224 ? -73.861 -7.438 -15.130 1.000 14.249 224 LYS A CA 1
ATOM 1541 C C . LYS A 1 224 ? -72.773 -7.864 -14.137 1.000 15.876 224 LYS A C 1
ATOM 1542 O O . LYS A 1 224 ? -72.943 -7.685 -12.916 1.000 18.231 224 LYS A O 1
ATOM 1548 N N . LEU A 1 225 ? -71.691 -8.498 -14.637 1.000 15.494 225 LEU A N 1
ATOM 1549 C CA . LEU A 1 225 ? -70.508 -8.774 -13.837 1.000 13.048 225 LEU A CA 1
ATOM 1550 C C . LEU A 1 225 ? -69.642 -7.518 -13.661 1.000 14.070 225 LEU A C 1
ATOM 1551 O O . LEU A 1 225 ? -68.684 -7.582 -12.889 1.000 14.775 225 LEU A O 1
ATOM 1556 N N . HIS A 1 226 ? -69.819 -6.462 -14.479 1.000 14.073 226 HIS A N 1
ATOM 1557 C CA . HIS A 1 226 ? -69.222 -5.155 -14.200 1.000 14.152 226 HIS A CA 1
ATOM 1558 C C . HIS A 1 226 ? -70.076 -4.350 -13.240 1.000 14.826 226 HIS A C 1
ATOM 1559 O O . HIS A 1 226 ? -69.560 -3.659 -12.351 1.000 15.898 226 HIS A O 1
ATOM 1566 N N . ASP A 1 227 ? -71.390 -4.407 -13.449 1.000 16.049 227 ASP A N 1
ATOM 1567 C CA . ASP A 1 227 ? -72.311 -3.599 -12.678 1.000 16.379 227 ASP A CA 1
ATOM 1568 C C . ASP A 1 227 ? -72.250 -4.066 -11.224 1.000 17.842 227 ASP A C 1
ATOM 1569 O O . ASP A 1 227 ? -72.188 -3.251 -10.303 1.000 19.065 227 ASP A O 1
ATOM 1574 N N . HIS A 1 228 ? -72.209 -5.374 -10.990 1.000 19.031 228 HIS A N 1
ATOM 1575 C CA . HIS A 1 228 ? -72.161 -5.836 -9.612 1.000 19.113 228 HIS A CA 1
ATOM 1576 C C . HIS A 1 228 ? -70.836 -5.483 -8.941 1.000 23.402 228 HIS A C 1
ATOM 1577 O O . HIS A 1 228 ? -70.830 -4.901 -7.849 1.000 25.841 228 HIS A O 1
ATOM 1584 N N . LEU A 1 229 ? -69.721 -5.855 -9.579 1.000 21.337 229 LEU A N 1
ATOM 1585 C CA . LEU A 1 229 ? -68.423 -5.733 -8.944 1.000 21.453 229 LEU A CA 1
ATOM 1586 C C . LEU A 1 229 ? -68.206 -4.275 -8.574 1.000 21.203 229 LEU A C 1
ATOM 1587 O O . LEU A 1 229 ? -67.329 -3.964 -7.768 1.000 21.643 229 LEU A O 1
ATOM 1592 N N . LYS A 1 230 ? -68.919 -3.380 -9.269 1.000 20.936 230 LYS A N 1
ATOM 1593 C CA . LYS A 1 230 ? -68.695 -1.947 -9.139 1.000 21.079 230 LYS A CA 1
ATOM 1594 C C . LYS A 1 230 ? -69.468 -1.379 -7.950 1.000 21.735 230 LYS A C 1
ATOM 1595 O O . LYS A 1 230 ? -69.131 -0.288 -7.475 1.000 20.400 230 LYS A O 1
ATOM 1601 N N . GLU A 1 231 ? -70.507 -2.092 -7.492 1.000 21.486 231 GLU A N 1
ATOM 1602 C CA . GLU A 1 231 ? -71.184 -1.707 -6.263 1.000 23.412 231 GLU A CA 1
ATOM 1603 C C . GLU A 1 231 ? -70.318 -2.042 -5.053 1.000 22.822 231 GLU A C 1
ATOM 1604 O O . GLU A 1 231 ? -70.375 -1.336 -4.032 1.000 18.144 231 GLU A O 1
ATOM 1610 N N . LYS A 1 232 ? -69.568 -3.152 -5.197 1.000 23.325 232 LYS A N 1
ATOM 1611 C CA . LYS A 1 232 ? -68.579 -3.603 -4.230 1.000 22.169 232 LYS A CA 1
ATOM 1612 C C . LYS A 1 232 ? -67.264 -2.850 -4.433 1.000 22.115 232 LYS A C 1
ATOM 1613 O O . LYS A 1 232 ? -66.236 -3.233 -3.870 1.000 25.866 232 LYS A O 1
ATOM 1619 N N . LYS A 1 233 ? -67.305 -1.776 -5.232 1.000 20.625 233 LYS A N 1
ATOM 1620 C CA . LYS A 1 233 ? -66.173 -0.888 -5.438 1.000 20.849 233 LYS A CA 1
ATOM 1621 C C . LYS A 1 233 ? -64.963 -1.735 -5.794 1.000 21.624 233 LYS A C 1
ATOM 1622 O O . LYS A 1 233 ? -63.969 -1.759 -5.053 1.000 19.947 233 LYS A O 1
ATOM 1628 N N . CYS A 1 234 ? -65.090 -2.447 -6.913 1.000 23.178 234 CYS A N 1
ATOM 1629 C CA . CYS A 1 234 ? -63.966 -3.158 -7.508 1.000 21.923 234 CYS A CA 1
ATOM 1630 C C . CYS A 1 234 ? -63.787 -2.746 -8.948 1.000 20.271 234 CYS A C 1
ATOM 1631 O O . CYS A 1 234 ? -64.690 -2.219 -9.574 1.000 22.259 234 CYS A O 1
ATOM 1634 N N . GLN A 1 235 ? -62.609 -3.041 -9.466 1.000 22.301 235 GLN A N 1
ATOM 1635 C CA . GLN A 1 235 ? -62.314 -2.780 -10.854 1.000 20.910 235 GLN A CA 1
ATOM 1636 C C . GLN A 1 235 ? -62.310 -4.170 -11.463 1.000 22.285 235 GLN A C 1
ATOM 1637 O O . GLN A 1 235 ? -61.588 -5.041 -10.973 1.000 22.692 235 GLN A O 1
ATOM 1643 N N . MET A 1 236 ? -63.178 -4.366 -12.460 1.000 19.247 236 MET A N 1
ATOM 1644 C CA . MET A 1 236 ? -63.310 -5.645 -13.126 1.000 18.262 236 MET A CA 1
ATOM 1645 C C . MET A 1 236 ? -62.162 -5.851 -14.102 1.000 17.950 236 MET A C 1
ATOM 1646 O O . MET A 1 236 ? -61.696 -4.899 -14.702 1.000 17.608 236 MET A O 1
ATOM 1651 N N . TRP A 1 237 ? -61.678 -7.101 -14.199 1.000 18.716 237 TRP A N 1
ATOM 1652 C CA . TRP A 1 237 ? -60.624 -7.505 -15.126 1.000 14.263 237 TRP A CA 1
ATOM 1653 C C . TRP A 1 237 ? -61.181 -8.683 -15.937 1.000 13.330 237 TRP A C 1
ATOM 1654 O O . TRP A 1 237 ? -62.076 -9.394 -15.451 1.000 12.309 237 TRP A O 1
ATOM 1665 N N . MET A 1 238 ? -60.831 -8.774 -17.228 1.000 11.610 238 MET A N 1
ATOM 1666 C CA . MET A 1 238 ? -61.273 -9.886 -18.066 1.000 11.613 238 MET A CA 1
ATOM 1667 C C . MET A 1 238 ? -60.127 -10.241 -19.003 1.000 11.190 238 MET A C 1
ATOM 1668 O O . MET A 1 238 ? -59.120 -9.517 -19.113 1.000 9.865 238 MET A O 1
ATOM 1673 N N . TRP A 1 239 ? -60.274 -11.389 -19.669 1.000 12.438 239 TRP A N 1
ATOM 1674 C CA . TRP A 1 239 ? -59.328 -11.766 -20.703 1.000 12.895 239 TRP A CA 1
ATOM 1675 C C . TRP A 1 239 ? -59.814 -11.091 -21.980 1.000 14.958 239 TRP A C 1
ATOM 1676 O O . TRP A 1 239 ? -60.883 -10.500 -21.964 1.000 19.108 239 TRP A O 1
ATOM 1687 N N . SER A 1 240 ? -59.006 -11.076 -23.043 1.000 16.056 240 SER A N 1
ATOM 1688 C CA . SER A 1 240 ? -59.285 -10.218 -24.187 1.000 16.000 240 SER A CA 1
ATOM 1689 C C . SER A 1 240 ? -60.058 -10.945 -25.286 1.000 16.213 240 SER A C 1
ATOM 1690 O O . SER A 1 240 ? -60.813 -10.292 -25.991 1.000 20.444 240 SER A O 1
ATOM 1693 N N . ASP A 1 241 ? -59.901 -12.267 -25.426 1.000 15.954 241 ASP A N 1
ATOM 1694 C CA . ASP A 1 241 ? -60.052 -12.926 -26.730 1.000 15.032 241 ASP A CA 1
ATOM 1695 C C . ASP A 1 241 ? -61.398 -12.656 -27.386 1.000 13.136 241 ASP A C 1
ATOM 1696 O O . ASP A 1 241 ? -61.525 -12.755 -28.606 1.000 11.551 241 ASP A O 1
ATOM 1701 N N . ARG A 1 242 ? -62.438 -12.384 -26.596 1.000 11.511 242 ARG A N 1
ATOM 1702 C CA . ARG A 1 242 ? -63.793 -12.526 -27.130 1.000 10.272 242 ARG A CA 1
ATOM 1703 C C . ARG A 1 242 ? -64.133 -11.228 -27.870 1.000 10.278 242 ARG A C 1
ATOM 1704 O O . ARG A 1 242 ? -65.204 -11.076 -28.477 1.000 10.341 242 ARG A O 1
ATOM 1712 N N . LEU A 1 243 ? -63.155 -10.322 -27.860 1.000 10.244 243 LEU A N 1
ATOM 1713 C CA . LEU A 1 243 ? -63.298 -8.944 -28.276 1.000 9.872 243 LEU A CA 1
ATOM 1714 C C . LEU A 1 243 ? -62.318 -8.631 -29.419 1.000 10.671 243 LEU A C 1
ATOM 1715 O O . LEU A 1 243 ? -62.154 -7.479 -29.836 1.000 10.194 243 LEU A O 1
ATOM 1720 N N . ILE A 1 244 ? -61.708 -9.666 -29.995 1.000 12.557 244 ILE A N 1
ATOM 1721 C CA . ILE A 1 244 ? -60.819 -9.467 -31.134 1.000 14.558 244 ILE A CA 1
ATOM 1722 C C . ILE A 1 244 ? -61.303 -10.363 -32.260 1.000 16.513 244 ILE A C 1
ATOM 1723 O O . ILE A 1 244 ? -61.927 -11.405 -32.013 1.000 17.785 244 ILE A O 1
ATOM 1728 N N . ASP A 1 245 ? -61.051 -9.915 -33.499 1.000 18.251 245 ASP A N 1
ATOM 1729 C CA . ASP A 1 245 ? -61.540 -10.632 -34.658 1.000 18.456 245 ASP A CA 1
ATOM 1730 C C . ASP A 1 245 ? -60.408 -11.508 -35.153 1.000 21.147 245 ASP A C 1
ATOM 1731 O O . ASP A 1 245 ? -59.422 -11.006 -35.646 1.000 22.210 245 ASP A O 1
ATOM 1736 N N . GLY A 1 246 ? -60.550 -12.813 -34.945 1.000 23.953 246 GLY A N 1
ATOM 1737 C CA . GLY A 1 246 ? -59.581 -13.784 -35.395 1.000 25.453 246 GLY A CA 1
ATOM 1738 C C . GLY A 1 246 ? -59.769 -14.131 -36.867 1.000 24.921 246 GLY A C 1
ATOM 1739 O O . GLY A 1 246 ? -58.871 -14.703 -37.503 1.000 26.470 246 GLY A O 1
ATOM 1740 N N . LYS A 1 247 ? -60.941 -13.789 -37.389 1.000 22.514 247 LYS A N 1
ATOM 1741 C CA . LYS A 1 247 ? -61.173 -13.886 -38.819 1.000 20.981 247 LYS A CA 1
ATOM 1742 C C . LYS A 1 247 ? -60.365 -12.838 -39.567 1.000 20.379 247 LYS A C 1
ATOM 1743 O O . LYS A 1 247 ? -59.412 -13.197 -40.231 1.000 20.977 247 LYS A O 1
ATOM 1749 N N . THR A 1 248 ? -60.778 -11.570 -39.475 1.000 21.824 248 THR A N 1
ATOM 1750 C CA . THR A 1 248 ? -60.146 -10.434 -40.151 1.000 18.857 248 THR A CA 1
ATOM 1751 C C . THR A 1 248 ? -58.724 -10.238 -39.653 1.000 18.262 248 THR A C 1
ATOM 1752 O O . THR A 1 248 ? -57.895 -9.619 -40.331 1.000 19.870 248 THR A O 1
ATOM 1756 N N . THR A 1 249 ? -58.478 -10.652 -38.410 1.000 17.575 249 THR A N 1
ATOM 1757 C CA . THR A 1 249 ? -57.122 -10.666 -37.874 1.000 18.517 249 THR A CA 1
ATOM 1758 C C . THR A 1 249 ? -56.408 -11.984 -38.188 1.000 18.896 249 THR A C 1
ATOM 1759 O O . THR A 1 249 ? -55.188 -11.995 -38.359 1.000 23.403 249 THR A O 1
ATOM 1763 N N . ASN A 1 250 ? -57.161 -13.089 -38.189 1.000 20.188 250 ASN A N 1
ATOM 1764 C CA . ASN A 1 250 ? -56.635 -14.433 -38.414 1.000 20.273 250 ASN A CA 1
ATOM 1765 C C . ASN A 1 250 ? -55.719 -14.801 -37.249 1.000 19.898 250 ASN A C 1
ATOM 1766 O O . ASN A 1 250 ? -54.766 -15.537 -37.429 1.000 16.389 250 ASN A O 1
ATOM 1771 N N . LEU A 1 251 ? -56.009 -14.264 -36.060 1.000 19.935 251 LEU A N 1
ATOM 1772 C CA . LEU A 1 251 ? -55.255 -14.601 -34.857 1.000 18.942 251 LEU A CA 1
ATOM 1773 C C . LEU A 1 251 ? -55.710 -15.956 -34.329 1.000 17.528 251 LEU A C 1
ATOM 1774 O O . LEU A 1 251 ? -54.929 -16.696 -33.739 1.000 19.690 251 LEU A O 1
ATOM 1779 N N . LEU A 1 252 ? -56.998 -16.219 -34.508 1.000 18.120 252 LEU A N 1
ATOM 1780 C CA . LEU A 1 252 ? -57.603 -17.532 -34.626 1.000 17.152 252 LEU A CA 1
ATOM 1781 C C . LEU A 1 252 ? -58.669 -17.596 -33.544 1.000 18.018 252 LEU A C 1
ATOM 1782 O O . LEU A 1 252 ? -59.235 -16.549 -33.165 1.000 15.732 252 LEU A O 1
ATOM 1787 N N . GLY A 1 253 ? -58.954 -18.812 -33.058 1.000 17.553 253 GLY A N 1
ATOM 1788 C CA . GLY A 1 253 ? -60.162 -19.039 -32.287 1.000 17.084 253 GLY A CA 1
ATOM 1789 C C . GLY A 1 253 ? -59.901 -19.334 -30.809 1.000 17.577 253 GLY A C 1
ATOM 1790 O O . GLY A 1 253 ? -60.832 -19.710 -30.082 1.000 15.261 253 GLY A O 1
ATOM 1791 N N . TRP A 1 254 ? -58.635 -19.215 -30.371 1.000 16.230 254 TRP A N 1
ATOM 1792 C CA . TRP A 1 254 ? -58.348 -19.322 -28.951 1.000 15.946 254 TRP A CA 1
ATOM 1793 C C . TRP A 1 254 ? -57.914 -17.952 -28.447 1.000 15.715 254 TRP A C 1
ATOM 1794 O O . TRP A 1 254 ? -58.332 -17.561 -27.367 1.000 14.308 254 TRP A O 1
ATOM 1805 N N . GLN A 1 255 ? -57.004 -17.282 -29.196 1.000 15.245 255 GLN A N 1
ATOM 1806 C CA . GLN A 1 255 ? -56.465 -15.977 -28.825 1.000 15.009 255 GLN A CA 1
ATOM 1807 C C . GLN A 1 255 ? -57.433 -14.865 -29.192 1.000 14.797 255 GLN A C 1
ATOM 1808 O O . GLN A 1 255 ? -57.137 -13.669 -29.068 1.000 15.742 255 GLN A O 1
ATOM 1814 N N . ALA A 1 256 ? -58.605 -15.234 -29.680 1.000 14.908 256 ALA A N 1
ATOM 1815 C CA . ALA A 1 256 ? -59.473 -14.220 -30.262 1.000 15.137 256 ALA A CA 1
ATOM 1816 C C . ALA A 1 256 ? -60.624 -14.954 -30.919 1.000 13.920 256 ALA A C 1
ATOM 1817 O O . ALA A 1 256 ? -60.520 -16.153 -31.133 1.000 17.114 256 ALA A O 1
ATOM 1819 N N . SER A 1 257 ? -61.718 -14.248 -31.158 1.000 12.953 257 SER A N 1
ATOM 1820 C CA . SER A 1 257 ? -63.018 -14.848 -31.439 1.000 12.770 257 SER A CA 1
ATOM 1821 C C . SER A 1 257 ? -63.210 -15.361 -32.870 1.000 13.702 257 SER A C 1
ATOM 1822 O O . SER A 1 257 ? -63.148 -14.572 -33.841 1.000 11.980 257 SER A O 1
ATOM 1825 N N . MET A 1 258 ? -63.648 -16.630 -32.956 1.000 14.810 258 MET A N 1
ATOM 1826 C CA . MET A 1 258 ? -64.034 -17.245 -34.214 1.000 16.696 258 MET A CA 1
ATOM 1827 C C . MET A 1 258 ? -65.532 -17.553 -34.245 1.000 18.485 258 MET A C 1
ATOM 1828 O O . MET A 1 258 ? -65.977 -18.254 -35.156 1.000 16.298 258 MET A O 1
ATOM 1833 N N . ASN A 1 259 ? -66.301 -16.917 -33.339 1.000 22.180 259 ASN A N 1
ATOM 1834 C CA . ASN A 1 259 ? -67.757 -16.964 -33.366 1.000 23.124 259 ASN A CA 1
ATOM 1835 C C . ASN A 1 259 ? -68.361 -15.582 -33.079 1.000 21.217 259 ASN A C 1
ATOM 1836 O O . ASN A 1 259 ? -69.340 -15.483 -32.349 1.000 22.419 259 ASN A O 1
ATOM 1841 N N . ALA A 1 260 ? -67.829 -14.518 -33.701 1.000 19.990 260 ALA A N 1
ATOM 1842 C CA . ALA A 1 260 ? -68.541 -13.240 -33.834 1.000 17.013 260 ALA A CA 1
ATOM 1843 C C . ALA A 1 260 ? -68.950 -12.692 -32.459 1.000 16.371 260 ALA A C 1
ATOM 1844 O O . ALA A 1 260 ? -70.083 -12.271 -32.181 1.000 14.586 260 ALA A O 1
ATOM 1846 N N . THR A 1 261 ? -67.964 -12.650 -31.572 1.000 16.560 261 THR A N 1
ATOM 1847 C CA . THR A 1 261 ? -68.193 -12.138 -30.235 1.000 15.797 261 THR A CA 1
ATOM 1848 C C . THR A 1 261 ? -67.671 -10.707 -30.201 1.000 16.357 261 THR A C 1
ATOM 1849 O O . THR A 1 261 ? -68.041 -9.957 -29.314 1.000 13.671 261 THR A O 1
ATOM 1853 N N . PHE A 1 262 ? -66.918 -10.329 -31.259 1.000 17.694 262 PHE A N 1
ATOM 1854 C CA . PHE A 1 262 ? -65.973 -9.212 -31.265 1.000 18.423 262 PHE A CA 1
ATOM 1855 C C . PHE A 1 262 ? -66.629 -7.817 -31.233 1.000 19.870 262 PHE A C 1
ATOM 1856 O O . PHE A 1 262 ? -65.959 -6.821 -30.959 1.000 22.625 262 PHE A O 1
ATOM 1864 N N . ARG A 1 263 ? -67.928 -7.674 -31.527 1.000 18.851 263 ARG A N 1
ATOM 1865 C CA . ARG A 1 263 ? -68.514 -6.334 -31.576 1.000 17.983 263 ARG A CA 1
ATOM 1866 C C . ARG A 1 263 ? -68.778 -5.807 -30.178 1.000 15.268 263 ARG A C 1
ATOM 1867 O O . ARG A 1 263 ? -68.970 -4.613 -29.927 1.000 14.462 263 ARG A O 1
ATOM 1875 N N . ALA A 1 264 ? -68.794 -6.764 -29.277 1.000 13.913 264 ALA A N 1
ATOM 1876 C CA . ALA A 1 264 ? -69.025 -6.565 -27.875 1.000 14.248 264 ALA A CA 1
ATOM 1877 C C . ALA A 1 264 ? -68.060 -5.517 -27.339 1.000 15.168 264 ALA A C 1
ATOM 1878 O O . ALA A 1 264 ? -68.291 -4.950 -26.276 1.000 14.277 264 ALA A O 1
ATOM 1880 N N . ILE A 1 265 ? -66.993 -5.232 -28.095 1.000 15.372 265 ILE A N 1
ATOM 1881 C CA . ILE A 1 265 ? -65.946 -4.366 -27.596 1.000 16.866 265 ILE A CA 1
ATOM 1882 C C . ILE A 1 265 ? -66.391 -2.908 -27.551 1.000 17.728 265 ILE A C 1
ATOM 1883 O O . ILE A 1 265 ? -65.587 -2.069 -27.136 1.000 17.296 265 ILE A O 1
ATOM 1888 N N . ASP A 1 266 ? -67.641 -2.623 -27.967 1.000 17.354 266 ASP A N 1
ATOM 1889 C CA . ASP A 1 266 ? -68.144 -1.261 -28.032 1.000 15.889 266 ASP A CA 1
ATOM 1890 C C . ASP A 1 266 ? -69.334 -1.056 -27.121 1.000 14.817 266 ASP A C 1
ATOM 1891 O O . ASP A 1 266 ? -69.821 0.065 -27.017 1.000 14.257 266 ASP A O 1
ATOM 1896 N N . LEU A 1 267 ? -69.784 -2.130 -26.475 1.000 14.361 267 LEU A N 1
ATOM 1897 C CA . LEU A 1 267 ? -71.078 -2.160 -25.818 1.000 14.594 267 LEU A CA 1
ATOM 1898 C C . LEU A 1 267 ? -70.922 -2.556 -24.349 1.000 14.330 267 LEU A C 1
ATOM 1899 O O . LEU A 1 267 ? -71.861 -3.012 -23.715 1.000 14.572 267 LEU A O 1
ATOM 1904 N N . ILE A 1 268 ? -69.701 -2.442 -23.842 1.000 15.410 268 ILE A N 1
ATOM 1905 C CA . ILE A 1 268 ? -69.327 -2.861 -22.502 1.000 15.164 268 ILE A CA 1
ATOM 1906 C C . ILE A 1 268 ? -68.690 -1.607 -21.921 1.000 14.743 268 ILE A C 1
ATOM 1907 O O . ILE A 1 268 ? -68.293 -0.770 -22.728 1.000 17.872 268 ILE A O 1
ATOM 1912 N N . PRO A 1 269 ? -68.585 -1.378 -20.589 1.000 13.545 269 PRO A N 1
ATOM 1913 C CA . PRO A 1 269 ? -67.808 -0.252 -20.049 1.000 12.842 269 PRO A CA 1
ATOM 1914 C C . PRO A 1 269 ? -66.285 -0.263 -20.180 1.000 13.428 269 PRO A C 1
ATOM 1915 O O . PRO A 1 269 ? -65.628 -1.313 -20.151 1.000 12.175 269 PRO A O 1
ATOM 1919 N N . THR A 1 270 ? -65.746 0.967 -20.204 1.000 14.077 270 THR A N 1
ATOM 1920 C CA . THR A 1 270 ? -64.444 1.261 -20.754 1.000 13.987 270 THR A CA 1
ATOM 1921 C C . THR A 1 270 ? -63.464 1.455 -19.594 1.000 14.482 270 THR A C 1
ATOM 1922 O O . THR A 1 270 ? -62.378 2.014 -19.755 1.000 12.896 270 THR A O 1
ATOM 1926 N N . ASP A 1 271 ? -63.847 0.946 -18.420 1.000 15.158 271 ASP A N 1
ATOM 1927 C CA . ASP A 1 271 ? -63.008 1.017 -17.239 1.000 16.404 271 ASP A CA 1
ATOM 1928 C C . ASP A 1 271 ? -62.817 -0.386 -16.641 1.000 16.104 271 ASP A C 1
ATOM 1929 O O . ASP A 1 271 ? -62.190 -0.499 -15.598 1.000 15.540 271 ASP A O 1
ATOM 1934 N N . ILE A 1 272 ? -63.410 -1.440 -17.238 1.000 15.269 272 ILE A N 1
ATOM 1935 C CA . ILE A 1 272 ? -62.915 -2.811 -17.046 1.000 15.673 272 ILE A CA 1
ATOM 1936 C C . ILE A 1 272 ? -61.461 -2.916 -17.536 1.000 14.861 272 ILE A C 1
ATOM 1937 O O . ILE A 1 272 ? -61.155 -2.354 -18.595 1.000 12.947 272 ILE A O 1
ATOM 1942 N N . MET A 1 273 ? -60.606 -3.682 -16.805 1.000 12.977 273 MET A N 1
ATOM 1943 C CA . MET A 1 273 ? -59.190 -3.882 -17.140 1.000 12.181 273 MET A CA 1
ATOM 1944 C C . MET A 1 273 ? -58.957 -5.119 -18.006 1.000 10.546 273 MET A C 1
ATOM 1945 O O . MET A 1 273 ? -59.437 -6.214 -17.710 1.000 9.348 273 MET A O 1
ATOM 1950 N N . ILE A 1 274 ? -58.143 -4.973 -19.058 1.000 9.935 274 ILE A N 1
ATOM 1951 C CA . ILE A 1 274 ? -58.302 -5.813 -20.236 1.000 9.507 274 ILE A CA 1
ATOM 1952 C C . ILE A 1 274 ? -57.067 -6.675 -20.348 1.000 10.882 274 ILE A C 1
ATOM 1953 O O . ILE A 1 274 ? -55.957 -6.143 -20.385 1.000 11.267 274 ILE A O 1
ATOM 1958 N N . CYS A 1 275 ? -57.269 -8.000 -20.360 1.000 12.153 275 CYS A N 1
ATOM 1959 C CA . CYS A 1 275 ? -56.147 -8.894 -20.199 1.000 14.496 275 CYS A CA 1
ATOM 1960 C C . CYS A 1 275 ? -55.870 -9.557 -21.536 1.000 15.109 275 CYS A C 1
ATOM 1961 O O . CYS A 1 275 ? -56.249 -10.684 -21.801 1.000 14.482 275 CYS A O 1
ATOM 1964 N N . ASP A 1 276 ? -55.221 -8.774 -22.397 1.000 16.363 276 ASP A N 1
ATOM 1965 C CA . ASP A 1 276 ? -54.923 -9.257 -23.720 1.000 16.900 276 ASP A CA 1
ATOM 1966 C C . ASP A 1 276 ? -53.732 -10.193 -23.608 1.000 16.534 276 ASP A C 1
ATOM 1967 O O . ASP A 1 276 ? -52.595 -9.738 -23.484 1.000 14.418 276 ASP A O 1
ATOM 1972 N N . TRP A 1 277 ? -54.027 -11.499 -23.683 1.000 15.535 277 TRP A N 1
ATOM 1973 C CA . TRP A 1 277 ? -53.000 -12.507 -23.596 1.000 14.998 277 TRP A CA 1
ATOM 1974 C C . TRP A 1 277 ? -52.552 -12.991 -24.978 1.000 17.111 277 TRP A C 1
ATOM 1975 O O . TRP A 1 277 ? -53.356 -13.397 -25.828 1.000 18.953 277 TRP A O 1
ATOM 1986 N N . LYS A 1 278 ? -51.232 -13.003 -25.186 1.000 17.161 278 LYS A N 1
ATOM 1987 C CA . LYS A 1 278 ? -50.678 -13.624 -26.387 1.000 16.887 278 LYS A CA 1
ATOM 1988 C C . LYS A 1 278 ? -49.432 -14.414 -26.018 1.000 16.533 278 LYS A C 1
ATOM 1989 O O . LYS A 1 278 ? -48.463 -13.912 -25.458 1.000 15.613 278 LYS A O 1
ATOM 1995 N N . TYR A 1 279 ? -49.460 -15.696 -26.339 1.000 18.234 279 TYR A N 1
ATOM 1996 C CA . TYR A 1 279 ? -48.424 -16.586 -25.870 1.000 17.626 279 TYR A CA 1
ATOM 1997 C C . TYR A 1 279 ? -47.654 -17.092 -27.079 1.000 19.586 279 TYR A C 1
ATOM 1998 O O . TYR A 1 279 ? -47.054 -18.170 -27.003 1.000 20.523 279 TYR A O 1
ATOM 2007 N N . GLU A 1 280 ? -47.737 -16.343 -28.197 1.000 21.832 280 GLU A N 1
ATOM 2008 C CA . GLU A 1 280 ? -47.227 -16.800 -29.491 1.000 22.932 280 GLU A CA 1
ATOM 2009 C C . GLU A 1 280 ? -46.452 -15.687 -30.189 1.000 22.814 280 GLU A C 1
ATOM 2010 O O . GLU A 1 280 ? -45.479 -15.976 -30.879 1.000 21.793 280 GLU A O 1
ATOM 2016 N N . SER A 1 281 ? -46.863 -14.425 -29.989 1.000 25.436 281 SER A N 1
ATOM 2017 C CA . SER A 1 281 ? -46.434 -13.348 -30.858 1.000 23.154 281 SER A CA 1
ATOM 2018 C C . SER A 1 281 ? -46.557 -12.002 -30.160 1.000 26.823 281 SER A C 1
ATOM 2019 O O . SER A 1 281 ? -47.153 -11.905 -29.089 1.000 27.908 281 SER A O 1
ATOM 2022 N N . ALA A 1 282 ? -45.994 -10.970 -30.811 1.000 26.004 282 ALA A N 1
ATOM 2023 C CA . ALA A 1 282 ? -45.994 -9.609 -30.313 1.000 22.884 282 ALA A CA 1
ATOM 2024 C C . ALA A 1 282 ? -46.944 -8.767 -31.145 1.000 19.719 282 ALA A C 1
ATOM 2025 O O . ALA A 1 282 ? -46.517 -7.789 -31.725 1.000 20.605 282 ALA A O 1
ATOM 2027 N N . PRO A 1 283 ? -48.246 -9.107 -31.258 1.000 18.646 283 PRO A N 1
ATOM 2028 C CA . PRO A 1 283 ? -49.170 -8.310 -32.074 1.000 17.007 283 PRO A CA 1
ATOM 2029 C C . PRO A 1 283 ? -49.848 -7.007 -31.628 1.000 18.767 283 PRO A C 1
ATOM 2030 O O . PRO A 1 283 ? -50.049 -6.715 -30.462 1.000 20.241 283 PRO A O 1
ATOM 2034 N N . PRO A 1 284 ? -50.346 -6.210 -32.604 1.000 18.564 284 PRO A N 1
ATOM 2035 C CA . PRO A 1 284 ? -50.798 -4.848 -32.335 1.000 17.443 284 PRO A CA 1
ATOM 2036 C C . PRO A 1 284 ? -52.004 -4.706 -31.402 1.000 18.093 284 PRO A C 1
ATOM 2037 O O . PRO A 1 284 ? -52.538 -3.618 -31.272 1.000 19.860 284 PRO A O 1
ATOM 2041 N N . THR A 1 285 ? -52.428 -5.781 -30.734 1.000 17.143 285 THR A N 1
ATOM 2042 C CA . THR A 1 285 ? -53.720 -5.798 -30.062 1.000 17.044 285 THR A CA 1
ATOM 2043 C C . THR A 1 285 ? -53.748 -4.840 -28.879 1.000 17.856 285 THR A C 1
ATOM 2044 O O . THR A 1 285 ? -54.757 -4.158 -28.692 1.000 19.940 285 THR A O 1
ATOM 2048 N N . PRO A 1 286 ? -52.670 -4.691 -28.070 1.000 16.724 286 PRO A N 1
ATOM 2049 C CA . PRO A 1 286 ? -52.672 -3.718 -26.984 1.000 17.143 286 PRO A CA 1
ATOM 2050 C C . PRO A 1 286 ? -53.175 -2.324 -27.309 1.000 18.102 286 PRO A C 1
ATOM 2051 O O . PRO A 1 286 ? -54.068 -1.841 -26.619 1.000 17.154 286 PRO A O 1
ATOM 2055 N N . GLY A 1 287 ? -52.626 -1.715 -28.376 1.000 18.442 287 GLY A N 1
ATOM 2056 C CA . GLY A 1 287 ? -53.019 -0.381 -28.778 1.000 18.349 287 GLY A CA 1
ATOM 2057 C C . GLY A 1 287 ? -54.511 -0.314 -29.079 1.000 19.011 287 GLY A C 1
ATOM 2058 O O . GLY A 1 287 ? -55.229 0.575 -28.613 1.000 22.815 287 GLY A O 1
ATOM 2059 N N . TYR A 1 288 ? -54.970 -1.296 -29.839 1.000 16.338 288 TYR A N 1
ATOM 2060 C CA . TYR A 1 288 ? -56.375 -1.428 -30.140 1.000 14.269 288 TYR A CA 1
ATOM 2061 C C . TYR A 1 288 ? -57.164 -0.998 -28.911 1.000 14.816 288 TYR A C 1
ATOM 2062 O O . TYR A 1 288 ? -57.875 0.005 -28.910 1.000 15.425 288 TYR A O 1
ATOM 2071 N N . PHE A 1 289 ? -57.050 -1.789 -27.849 1.000 15.012 289 PHE A N 1
ATOM 2072 C CA . PHE A 1 289 ? -57.899 -1.592 -26.691 1.000 14.353 289 PHE A CA 1
ATOM 2073 C C . PHE A 1 289 ? -57.655 -0.175 -26.180 1.000 13.343 289 PHE A C 1
ATOM 2074 O O . PHE A 1 289 ? -58.585 0.567 -25.900 1.000 12.685 289 PHE A O 1
ATOM 2082 N N . ALA A 1 290 ? -56.403 0.256 -26.151 1.000 13.934 290 ALA A N 1
ATOM 2083 C CA . ALA A 1 290 ? -56.146 1.638 -25.773 1.000 14.105 290 ALA A CA 1
ATOM 2084 C C . ALA A 1 290 ? -57.081 2.520 -26.576 1.000 14.223 290 ALA A C 1
ATOM 2085 O O . ALA A 1 290 ? -57.858 3.268 -26.013 1.000 15.127 290 ALA A O 1
ATOM 2087 N N . ILE A 1 291 ? -56.995 2.423 -27.906 1.000 14.993 291 ILE A N 1
ATOM 2088 C CA . ILE A 1 291 ? -57.716 3.334 -28.792 1.000 14.826 291 ILE A CA 1
ATOM 2089 C C . ILE A 1 291 ? -59.203 3.353 -28.450 1.000 14.770 291 ILE A C 1
ATOM 2090 O O . ILE A 1 291 ? -59.853 4.366 -28.636 1.000 18.920 291 ILE A O 1
ATOM 2095 N N . LYS A 1 292 ? -59.692 2.271 -27.842 1.000 15.278 292 LYS A N 1
ATOM 2096 C CA . LYS A 1 292 ? -61.104 1.951 -27.694 1.000 14.013 292 LYS A CA 1
ATOM 2097 C C . LYS A 1 292 ? -61.687 2.413 -26.356 1.000 13.951 292 LYS A C 1
ATOM 2098 O O . LYS A 1 292 ? -62.907 2.489 -26.175 1.000 12.458 292 LYS A O 1
ATOM 2104 N N . GLY A 1 293 ? -60.804 2.714 -25.404 1.000 15.288 293 GLY A N 1
ATOM 2105 C CA . GLY A 1 293 ? -61.183 3.477 -24.230 1.000 14.912 293 GLY A CA 1
ATOM 2106 C C . GLY A 1 293 ? -60.743 2.816 -22.940 1.000 14.387 293 GLY A C 1
ATOM 2107 O O . GLY A 1 293 ? -61.164 3.240 -21.872 1.000 14.111 293 GLY A O 1
ATOM 2108 N N . PHE A 1 294 ? -59.803 1.877 -23.074 1.000 15.607 294 PHE A N 1
ATOM 2109 C CA . PHE A 1 294 ? -59.509 0.878 -22.061 1.000 15.177 294 PHE A CA 1
ATOM 2110 C C . PHE A 1 294 ? -58.048 0.934 -21.653 1.000 15.750 294 PHE A C 1
ATOM 2111 O O . PHE A 1 294 ? -57.194 1.240 -22.479 1.000 13.429 294 PHE A O 1
ATOM 2119 N N . ASN A 1 295 ? -57.811 0.547 -20.388 1.000 16.116 295 ASN A N 1
ATOM 2120 C CA . ASN A 1 295 ? -56.502 0.212 -19.870 1.000 14.371 295 ASN A CA 1
ATOM 2121 C C . ASN A 1 295 ? -56.336 -1.248 -20.197 1.000 12.906 295 ASN A C 1
ATOM 2122 O O . ASN A 1 295 ? -57.286 -1.998 -20.048 1.000 12.148 295 ASN A O 1
ATOM 2127 N N . VAL A 1 296 ? -55.141 -1.628 -20.619 1.000 12.625 296 VAL A N 1
ATOM 2128 C CA . VAL A 1 296 ? -54.899 -2.950 -21.144 1.000 13.158 296 VAL A CA 1
ATOM 2129 C C . VAL A 1 296 ? -53.504 -3.403 -20.721 1.000 14.481 296 VAL A C 1
ATOM 2130 O O . VAL A 1 296 ? -52.549 -2.609 -20.697 1.000 15.997 296 VAL A O 1
ATOM 2134 N N . LEU A 1 297 ? -53.447 -4.670 -20.291 1.000 15.726 297 LEU A N 1
ATOM 2135 C CA . LEU A 1 297 ? -52.221 -5.345 -19.901 1.000 15.808 297 LEU A CA 1
ATOM 2136 C C . LEU A 1 297 ? -51.898 -6.458 -20.882 1.000 15.726 297 LEU A C 1
ATOM 2137 O O . LEU A 1 297 ? -52.523 -7.494 -20.762 1.000 15.877 297 LEU A O 1
ATOM 2142 N N . PRO A 1 298 ? -50.887 -6.379 -21.790 1.000 17.143 298 PRO A N 1
ATOM 2143 C CA . PRO A 1 298 ? -50.418 -7.594 -22.450 1.000 17.335 298 PRO A CA 1
ATOM 2144 C C . PRO A 1 298 ? -50.227 -8.691 -21.415 1.000 19.037 298 PRO A C 1
ATOM 2145 O O . PRO A 1 298 ? -49.470 -8.494 -20.463 1.000 27.704 298 PRO A O 1
ATOM 2149 N N . SER A 1 299 ? -50.871 -9.848 -21.614 1.000 19.475 299 SER A N 1
ATOM 2150 C CA . SER A 1 299 ? -50.664 -11.007 -20.762 1.000 18.562 299 SER A CA 1
ATOM 2151 C C . SER A 1 299 ? -49.864 -12.112 -21.471 1.000 19.360 299 SER A C 1
ATOM 2152 O O . SER A 1 299 ? -50.141 -12.471 -22.611 1.000 22.205 299 SER A O 1
ATOM 2155 N N . SER A 1 300 ? -48.840 -12.660 -20.811 1.000 20.254 300 SER A N 1
ATOM 2156 C CA . SER A 1 300 ? -47.879 -13.507 -21.516 1.000 24.309 300 SER A CA 1
ATOM 2157 C C . SER A 1 300 ? -47.781 -14.848 -20.819 1.000 26.065 300 SER A C 1
ATOM 2158 O O . SER A 1 300 ? -48.266 -14.986 -19.705 1.000 31.459 300 SER A O 1
ATOM 2161 N N . CYS A 1 301 ? -47.191 -15.845 -21.477 1.000 29.698 301 CYS A N 1
ATOM 2162 C CA . CYS A 1 301 ? -46.909 -17.064 -20.746 1.000 35.039 301 CYS A CA 1
ATOM 2163 C C . CYS A 1 301 ? -45.505 -17.610 -20.978 1.000 36.995 301 CYS A C 1
ATOM 2164 O O . CYS A 1 301 ? -44.536 -16.868 -20.897 1.000 38.507 301 CYS A O 1
ATOM 2167 N N . SER A 1 302 ? -45.400 -18.931 -21.165 1.000 37.129 302 SER A N 1
ATOM 2168 C CA . SER A 1 302 ? -44.125 -19.609 -21.008 1.000 36.808 302 SER A CA 1
ATOM 2169 C C . SER A 1 302 ? -43.048 -18.990 -21.897 1.000 38.496 302 SER A C 1
ATOM 2170 O O . SER A 1 302 ? -41.958 -18.711 -21.420 1.000 42.532 302 SER A O 1
ATOM 2173 N N . ASN A 1 303 ? -43.363 -18.755 -23.173 1.000 36.189 303 ASN A N 1
ATOM 2174 C CA . ASN A 1 303 ? -42.374 -18.378 -24.169 1.000 30.748 303 ASN A CA 1
ATOM 2175 C C . ASN A 1 303 ? -42.011 -16.917 -23.918 1.000 31.166 303 ASN A C 1
ATOM 2176 O O . ASN A 1 303 ? -42.889 -16.060 -23.816 1.000 29.020 303 ASN A O 1
ATOM 2181 N N . SER A 1 304 ? -40.694 -16.661 -23.821 1.000 32.646 304 SER A N 1
ATOM 2182 C CA . SER A 1 304 ? -40.129 -15.435 -23.276 1.000 27.376 304 SER A CA 1
ATOM 2183 C C . SER A 1 304 ? -39.550 -14.525 -24.361 1.000 27.966 304 SER A C 1
ATOM 2184 O O . SER A 1 304 ? -39.438 -13.313 -24.165 1.000 29.611 304 SER A O 1
ATOM 2187 N N . GLU A 1 305 ? -39.132 -15.107 -25.493 1.000 24.788 305 GLU A N 1
ATOM 2188 C CA . GLU A 1 305 ? -38.945 -14.334 -26.708 1.000 21.996 305 GLU A CA 1
ATOM 2189 C C . GLU A 1 305 ? -40.078 -13.321 -26.839 1.000 19.674 305 GLU A C 1
ATOM 2190 O O . GLU A 1 305 ? -39.870 -12.126 -27.005 1.000 15.529 305 GLU A O 1
ATOM 2196 N N . VAL A 1 306 ? -41.306 -13.824 -26.716 1.000 19.166 306 VAL A N 1
ATOM 2197 C CA . VAL A 1 306 ? -42.488 -13.039 -27.012 1.000 20.259 306 VAL A CA 1
ATOM 2198 C C . VAL A 1 306 ? -42.663 -11.978 -25.930 1.000 20.625 306 VAL A C 1
ATOM 2199 O O . VAL A 1 306 ? -43.155 -10.898 -26.210 1.000 20.331 306 VAL A O 1
ATOM 2203 N N . ALA A 1 307 ? -42.208 -12.291 -24.713 1.000 21.244 307 ALA A N 1
ATOM 2204 C CA . ALA A 1 307 ? -42.417 -11.480 -23.528 1.000 20.702 307 ALA A CA 1
ATOM 2205 C C . ALA A 1 307 ? -41.636 -10.165 -23.567 1.000 20.569 307 ALA A C 1
ATOM 2206 O O . ALA A 1 307 ? -42.079 -9.138 -23.052 1.000 20.087 307 ALA A O 1
ATOM 2208 N N . LEU A 1 308 ? -40.449 -10.159 -24.157 1.000 21.844 308 LEU A N 1
ATOM 2209 C CA . LEU A 1 308 ? -39.675 -8.928 -24.187 1.000 21.205 308 LEU A CA 1
ATOM 2210 C C . LEU A 1 308 ? -40.177 -8.063 -25.334 1.000 22.039 308 LEU A C 1
ATOM 2211 O O . LEU A 1 308 ? -40.533 -6.898 -25.155 1.000 19.345 308 LEU A O 1
ATOM 2216 N N . ALA A 1 309 ? -40.264 -8.676 -26.510 1.000 23.732 309 ALA A N 1
ATOM 2217 C CA . ALA A 1 309 ? -41.118 -8.148 -27.550 1.000 21.170 309 ALA A CA 1
ATOM 2218 C C . ALA A 1 309 ? -42.124 -7.228 -26.880 1.000 22.618 309 ALA A C 1
ATOM 2219 O O . ALA A 1 309 ? -42.054 -5.999 -27.010 1.000 23.741 309 ALA A O 1
ATOM 2221 N N . GLN A 1 310 ? -43.029 -7.851 -26.119 1.000 22.774 310 GLN A N 1
ATOM 2222 C CA . GLN A 1 310 ? -44.224 -7.173 -25.634 1.000 25.495 310 GLN A CA 1
ATOM 2223 C C . GLN A 1 310 ? -43.934 -6.355 -24.377 1.000 26.963 310 GLN A C 1
ATOM 2224 O O . GLN A 1 310 ? -44.864 -5.767 -23.824 1.000 23.086 310 GLN A O 1
ATOM 2230 N N . LEU A 1 311 ? -42.675 -6.393 -23.903 1.000 30.441 311 LEU A N 1
ATOM 2231 C CA . LEU A 1 311 ? -42.165 -5.463 -22.902 1.000 32.369 311 LEU A CA 1
ATOM 2232 C C . LEU A 1 311 ? -41.636 -4.212 -23.601 1.000 35.604 311 LEU A C 1
ATOM 2233 O O . LEU A 1 311 ? -41.937 -3.094 -23.184 1.000 39.621 311 LEU A O 1
ATOM 2238 N N . ALA A 1 312 ? -40.886 -4.410 -24.693 1.000 34.404 312 ALA A N 1
ATOM 2239 C CA . ALA A 1 312 ? -40.492 -3.317 -25.568 1.000 35.434 312 ALA A CA 1
ATOM 2240 C C . ALA A 1 312 ? -41.695 -2.429 -25.863 1.000 34.439 312 ALA A C 1
ATOM 2241 O O . ALA A 1 312 ? -41.588 -1.206 -25.805 1.000 45.686 312 ALA A O 1
ATOM 2243 N N . GLN A 1 313 ? -42.849 -3.064 -26.093 1.000 31.567 313 GLN A N 1
ATOM 2244 C CA . GLN A 1 313 ? -43.981 -2.452 -26.777 1.000 29.063 313 GLN A CA 1
ATOM 2245 C C . GLN A 1 313 ? -44.727 -1.449 -25.908 1.000 30.806 313 GLN A C 1
ATOM 2246 O O . GLN A 1 313 ? -45.215 -0.450 -26.430 1.000 31.854 313 GLN A O 1
ATOM 2252 N N . VAL A 1 314 ? -44.875 -1.770 -24.610 1.000 33.485 314 VAL A N 1
ATOM 2253 C CA . VAL A 1 314 ? -45.526 -0.902 -23.643 1.000 31.799 314 VAL A CA 1
ATOM 2254 C C . VAL A 1 314 ? -44.598 0.268 -23.327 1.000 33.638 314 VAL A C 1
ATOM 2255 O O . VAL A 1 314 ? -45.048 1.403 -23.171 1.000 39.687 314 VAL A O 1
ATOM 2259 N N . ARG A 1 315 ? -43.303 -0.032 -23.211 1.000 33.570 315 ARG A N 1
ATOM 2260 C CA . ARG A 1 315 ? -42.282 0.970 -22.968 1.000 33.926 315 ARG A CA 1
ATOM 2261 C C . ARG A 1 315 ? -42.147 1.875 -24.181 1.000 36.544 315 ARG A C 1
ATOM 2262 O O . ARG A 1 315 ? -41.961 3.083 -24.017 1.000 37.752 315 ARG A O 1
ATOM 2270 N N . LEU A 1 316 ? -42.189 1.267 -25.383 1.000 37.340 316 LEU A N 1
ATOM 2271 C CA . LEU A 1 316 ? -42.236 2.055 -26.606 1.000 34.939 316 LEU A CA 1
ATOM 2272 C C . LEU A 1 316 ? -43.415 3.015 -26.483 1.000 32.307 316 LEU A C 1
ATOM 2273 O O . LEU A 1 316 ? -43.226 4.209 -26.620 1.000 30.067 316 LEU A O 1
ATOM 2278 N N . ALA A 1 317 ? -44.602 2.495 -26.138 1.000 34.355 317 ALA A N 1
ATOM 2279 C CA . ALA A 1 317 ? -45.855 3.211 -26.335 1.000 32.757 317 ALA A CA 1
ATOM 2280 C C . ALA A 1 317 ? -46.081 4.219 -25.219 1.000 32.906 317 ALA A C 1
ATOM 2281 O O . ALA A 1 317 ? -46.616 5.309 -25.454 1.000 34.159 317 ALA A O 1
ATOM 2283 N N . ARG A 1 318 ? -45.710 3.838 -23.993 1.000 29.889 318 ARG A N 1
ATOM 2284 C CA . ARG A 1 318 ? -45.767 4.772 -22.882 1.000 27.799 318 ARG A CA 1
ATOM 2285 C C . ARG A 1 318 ? -44.883 5.987 -23.178 1.000 28.013 318 ARG A C 1
ATOM 2286 O O . ARG A 1 318 ? -45.268 7.109 -22.881 1.000 31.208 318 ARG A O 1
ATOM 2294 N N . LYS A 1 319 ? -43.724 5.798 -23.825 1.000 28.920 319 LYS A N 1
ATOM 2295 C CA . LYS A 1 319 ? -42.895 6.931 -24.218 1.000 29.673 319 LYS A CA 1
ATOM 2296 C C . LYS A 1 319 ? -43.748 8.004 -24.881 1.000 33.576 319 LYS A C 1
ATOM 2297 O O . LYS A 1 319 ? -43.697 9.185 -24.532 1.000 39.056 319 LYS A O 1
ATOM 2303 N N . ASP A 1 320 ? -44.533 7.548 -25.852 1.000 35.981 320 ASP A N 1
ATOM 2304 C CA . ASP A 1 320 ? -45.255 8.387 -26.785 1.000 33.851 320 ASP A CA 1
ATOM 2305 C C . ASP A 1 320 ? -45.950 9.523 -26.050 1.000 32.778 320 ASP A C 1
ATOM 2306 O O . ASP A 1 320 ? -45.931 10.677 -26.488 1.000 35.078 320 ASP A O 1
ATOM 2311 N N . GLY A 1 321 ? -46.571 9.162 -24.928 1.000 31.513 321 GLY A N 1
ATOM 2312 C CA . GLY A 1 321 ? -47.198 10.116 -24.039 1.000 31.242 321 GLY A CA 1
ATOM 2313 C C . GLY A 1 321 ? -46.345 11.347 -23.737 1.000 28.523 321 GLY A C 1
ATOM 2314 O O . GLY A 1 321 ? -46.902 12.324 -23.253 1.000 27.269 321 GLY A O 1
ATOM 2315 N N . THR A 1 322 ? -45.030 11.314 -24.011 1.000 31.000 322 THR A N 1
ATOM 2316 C CA . THR A 1 322 ? -44.182 12.502 -23.876 1.000 33.006 322 THR A CA 1
ATOM 2317 C C . THR A 1 322 ? -44.349 13.446 -25.077 1.000 33.981 322 THR A C 1
ATOM 2318 O O . THR A 1 322 ? -44.472 14.659 -24.895 1.000 33.961 322 THR A O 1
ATOM 2322 N N . ARG A 1 323 ? -44.382 12.910 -26.302 1.000 33.232 323 ARG A N 1
ATOM 2323 C CA . ARG A 1 323 ? -44.323 13.750 -27.496 1.000 35.014 323 ARG A CA 1
ATOM 2324 C C . ARG A 1 323 ? -45.167 15.007 -27.328 1.000 38.541 323 ARG A C 1
ATOM 2325 O O . ARG A 1 323 ? -44.800 16.062 -27.850 1.000 44.090 323 ARG A O 1
ATOM 2333 N N . ALA A 1 324 ? -46.301 14.883 -26.627 1.000 37.630 324 ALA A N 1
ATOM 2334 C CA . ALA A 1 324 ? -47.115 16.039 -26.299 1.000 37.845 324 ALA A CA 1
ATOM 2335 C C . ALA A 1 324 ? -48.075 15.698 -25.160 1.000 38.757 324 ALA A C 1
ATOM 2336 O O . ALA A 1 324 ? -47.927 14.661 -24.512 1.000 38.486 324 ALA A O 1
ATOM 2338 N N . PRO A 1 325 ? -49.064 16.570 -24.853 1.000 39.584 325 PRO A N 1
ATOM 2339 C CA . PRO A 1 325 ? -49.959 16.342 -23.721 1.000 39.211 325 PRO A CA 1
ATOM 2340 C C . PRO A 1 325 ? -51.101 15.408 -24.089 1.000 36.303 325 PRO A C 1
ATOM 2341 O O . PRO A 1 325 ? -51.456 14.519 -23.309 1.000 34.727 325 PRO A O 1
ATOM 2345 N N . TRP A 1 326 ? -51.677 15.667 -25.271 1.000 35.085 326 TRP A N 1
ATOM 2346 C CA . TRP A 1 326 ? -52.953 15.093 -25.654 1.000 35.445 326 TRP A CA 1
ATOM 2347 C C . TRP A 1 326 ? -52.799 13.587 -25.820 1.000 33.027 326 TRP A C 1
ATOM 2348 O O . TRP A 1 326 ? -53.763 12.849 -25.646 1.000 38.961 326 TRP A O 1
ATOM 2359 N N . ALA A 1 327 ? -51.585 13.136 -26.141 1.000 29.824 327 ALA A N 1
ATOM 2360 C CA . ALA A 1 327 ? -51.358 11.716 -26.360 1.000 27.711 327 ALA A CA 1
ATOM 2361 C C . ALA A 1 327 ? -50.814 11.070 -25.092 1.000 24.523 327 ALA A C 1
ATOM 2362 O O . ALA A 1 327 ? -50.073 10.083 -25.176 1.000 19.768 327 ALA A O 1
ATOM 2364 N N . VAL A 1 328 ? -51.196 11.622 -23.925 1.000 23.732 328 VAL A N 1
ATOM 2365 C CA . VAL A 1 328 ? -50.947 10.925 -22.673 1.000 21.559 328 VAL A CA 1
ATOM 2366 C C . VAL A 1 328 ? -52.094 9.967 -22.456 1.000 20.182 328 VAL A C 1
ATOM 2367 O O . VAL A 1 328 ? -51.896 8.886 -21.920 1.000 22.449 328 VAL A O 1
ATOM 2371 N N . THR A 1 329 ? -53.299 10.357 -22.855 1.000 18.722 329 THR A N 1
ATOM 2372 C CA . THR A 1 329 ? -54.373 9.399 -22.758 1.000 17.905 329 THR A CA 1
ATOM 2373 C C . THR A 1 329 ? -53.830 8.055 -23.259 1.000 18.100 329 THR A C 1
ATOM 2374 O O . THR A 1 329 ? -53.487 7.184 -22.453 1.000 16.107 329 THR A O 1
ATOM 2378 N N . LEU A 1 330 ? -53.600 7.963 -24.575 1.000 19.524 330 LEU A N 1
ATOM 2379 C CA . LEU A 1 330 ? -53.203 6.728 -25.233 1.000 21.172 330 LEU A CA 1
ATOM 2380 C C . LEU A 1 330 ? -52.008 6.050 -24.551 1.000 21.179 330 LEU A C 1
ATOM 2381 O O . LEU A 1 330 ? -52.045 4.836 -24.349 1.000 19.882 330 LEU A O 1
ATOM 2386 N N . ALA A 1 331 ? -51.000 6.811 -24.121 1.000 23.352 331 ALA A N 1
ATOM 2387 C CA . ALA A 1 331 ? -49.953 6.249 -23.271 1.000 25.700 331 ALA A CA 1
ATOM 2388 C C . ALA A 1 331 ? -50.487 5.854 -21.886 1.000 29.238 331 ALA A C 1
ATOM 2389 O O . ALA A 1 331 ? -50.154 4.784 -21.397 1.000 35.662 331 ALA A O 1
ATOM 2391 N N . GLU A 1 332 ? -51.343 6.660 -21.242 1.000 30.588 332 GLU A N 1
ATOM 2392 C CA . GLU A 1 332 ? -51.682 6.435 -19.838 1.000 32.367 332 GLU A CA 1
ATOM 2393 C C . GLU A 1 332 ? -52.315 5.055 -19.657 1.000 33.793 332 GLU A C 1
ATOM 2394 O O . GLU A 1 332 ? -52.172 4.428 -18.604 1.000 38.751 332 GLU A O 1
ATOM 2400 N N . ARG A 1 333 ? -53.029 4.596 -20.693 1.000 29.530 333 ARG A N 1
ATOM 2401 C CA . ARG A 1 333 ? -53.796 3.364 -20.653 1.000 24.518 333 ARG A CA 1
ATOM 2402 C C . ARG A 1 333 ? -52.975 2.107 -20.916 1.000 24.842 333 ARG A C 1
ATOM 2403 O O . ARG A 1 333 ? -53.522 1.011 -20.968 1.000 26.681 333 ARG A O 1
ATOM 2411 N N . MET A 1 334 ? -51.690 2.228 -21.190 1.000 24.944 334 MET A N 1
ATOM 2412 C CA . MET A 1 334 ? -50.921 1.010 -21.339 1.000 26.149 334 MET A CA 1
ATOM 2413 C C . MET A 1 334 ? -50.324 0.672 -19.977 1.000 26.315 334 MET A C 1
ATOM 2414 O O . MET A 1 334 ? -49.112 0.729 -19.752 1.000 27.699 334 MET A O 1
ATOM 2419 N N . GLN A 1 335 ? -51.241 0.295 -19.089 1.000 25.543 335 GLN A N 1
ATOM 2420 C CA . GLN A 1 335 ? -50.989 0.204 -17.663 1.000 27.524 335 GLN A CA 1
ATOM 2421 C C . GLN A 1 335 ? -49.674 -0.514 -17.401 1.000 29.573 335 GLN A C 1
ATOM 2422 O O . GLN A 1 335 ? -48.834 -0.001 -16.672 1.000 28.060 335 GLN A O 1
ATOM 2428 N N . GLY A 1 336 ? -49.476 -1.686 -18.015 1.000 29.635 336 GLY A N 1
ATOM 2429 C CA . GLY A 1 336 ? -48.300 -2.468 -17.696 1.000 26.785 336 GLY A CA 1
ATOM 2430 C C . GLY A 1 336 ? -48.258 -3.784 -18.460 1.000 28.507 336 GLY A C 1
ATOM 2431 O O . GLY A 1 336 ? -48.503 -3.801 -19.671 1.000 24.651 336 GLY A O 1
ATOM 2432 N N . VAL A 1 337 ? -47.885 -4.850 -17.729 1.000 25.655 337 VAL A N 1
ATOM 2433 C CA . VAL A 1 337 ? -47.826 -6.201 -18.247 1.000 26.809 337 VAL A CA 1
ATOM 2434 C C . VAL A 1 337 ? -48.331 -7.153 -17.174 1.000 27.291 337 VAL A C 1
ATOM 2435 O O . VAL A 1 337 ? -48.383 -6.808 -15.993 1.000 31.473 337 VAL A O 1
ATOM 2439 N N . PHE A 1 338 ? -48.553 -8.398 -17.593 1.000 26.354 338 PHE A N 1
ATOM 2440 C CA . PHE A 1 338 ? -49.199 -9.403 -16.777 1.000 24.906 338 PHE A CA 1
ATOM 2441 C C . PHE A 1 338 ? -48.598 -10.769 -17.098 1.000 23.524 338 PHE A C 1
ATOM 2442 O O . PHE A 1 338 ? -48.887 -11.337 -18.135 1.000 22.054 338 PHE A O 1
ATOM 2450 N N . VAL A 1 339 ? -47.777 -11.335 -16.216 1.000 26.788 339 VAL A N 1
ATOM 2451 C CA . VAL A 1 339 ? -47.175 -12.627 -16.532 1.000 27.392 339 VAL A CA 1
ATOM 2452 C C . VAL A 1 339 ? -48.082 -13.728 -15.996 1.000 29.906 339 VAL A C 1
ATOM 2453 O O . VAL A 1 339 ? -48.540 -13.642 -14.860 1.000 37.291 339 VAL A O 1
ATOM 2457 N N . THR A 1 340 ? -48.394 -14.739 -16.832 1.000 28.393 340 THR A N 1
ATOM 2458 C CA . THR A 1 340 ? -49.420 -15.713 -16.482 1.000 25.875 340 THR A CA 1
ATOM 2459 C C . THR A 1 340 ? -48.858 -17.130 -16.590 1.000 28.220 340 THR A C 1
ATOM 2460 O O . THR A 1 340 ? -48.229 -17.417 -17.608 1.000 34.332 340 THR A O 1
ATOM 2464 N N . MET A 1 341 ? -49.097 -17.985 -15.567 1.000 25.274 341 MET A N 1
ATOM 2465 C CA . MET A 1 341 ? -48.875 -19.430 -15.636 1.000 28.308 341 MET A CA 1
ATOM 2466 C C . MET A 1 341 ? -50.196 -20.161 -15.372 1.000 30.881 341 MET A C 1
ATOM 2467 O O . MET A 1 341 ? -51.206 -19.547 -15.037 1.000 35.281 341 MET A O 1
ATOM 2472 N N . TRP A 1 342 ? -50.176 -21.495 -15.478 1.000 31.366 342 TRP A N 1
ATOM 2473 C CA . TRP A 1 342 ? -51.398 -22.262 -15.678 1.000 28.811 342 TRP A CA 1
ATOM 2474 C C . TRP A 1 342 ? -51.359 -23.640 -15.017 1.000 28.539 342 TRP A C 1
ATOM 2475 O O . TRP A 1 342 ? -52.416 -24.166 -14.651 1.000 30.406 342 TRP A O 1
ATOM 2486 N N . GLU A 1 343 ? -50.161 -24.239 -14.911 1.000 27.925 343 GLU A N 1
ATOM 2487 C CA . GLU A 1 343 ? -49.924 -25.437 -14.107 1.000 25.492 343 GLU A CA 1
ATOM 2488 C C . GLU A 1 343 ? -50.106 -25.131 -12.617 1.000 26.317 343 GLU A C 1
ATOM 2489 O O . GLU A 1 343 ? -50.742 -24.152 -12.262 1.000 28.951 343 GLU A O 1
ATOM 2495 N N . ASP A 1 344 ? -49.516 -25.970 -11.753 1.000 29.862 344 ASP A N 1
ATOM 2496 C CA . ASP A 1 344 ? -49.594 -25.845 -10.303 1.000 31.545 344 ASP A CA 1
ATOM 2497 C C . ASP A 1 344 ? -48.540 -24.848 -9.820 1.000 35.565 344 ASP A C 1
ATOM 2498 O O . ASP A 1 344 ? -47.416 -24.825 -10.322 1.000 34.401 344 ASP A O 1
ATOM 2503 N N . SER A 1 345 ? -48.917 -24.024 -8.830 1.000 37.557 345 SER A N 1
ATOM 2504 C CA . SER A 1 345 ? -48.016 -23.058 -8.221 1.000 34.380 345 SER A CA 1
ATOM 2505 C C . SER A 1 345 ? -46.860 -23.727 -7.464 1.000 31.712 345 SER A C 1
ATOM 2506 O O . SER A 1 345 ? -45.808 -23.114 -7.323 1.000 30.520 345 SER A O 1
ATOM 2509 N N . LYS A 1 346 ? -47.031 -24.979 -7.009 1.000 32.300 346 LYS A N 1
ATOM 2510 C CA . LYS A 1 346 ? -45.984 -25.730 -6.323 1.000 34.485 346 LYS A CA 1
ATOM 2511 C C . LYS A 1 346 ? -44.997 -26.298 -7.339 1.000 40.344 346 LYS A C 1
ATOM 2512 O O . LYS A 1 346 ? -43.788 -26.059 -7.251 1.000 48.884 346 LYS A O 1
ATOM 2518 N N . GLU A 1 347 ? -45.522 -27.051 -8.313 1.000 39.644 347 GLU A N 1
ATOM 2519 C CA . GLU A 1 347 ? -44.688 -27.578 -9.379 1.000 37.408 347 GLU A CA 1
ATOM 2520 C C . GLU A 1 347 ? -43.896 -26.431 -10.005 1.000 36.607 347 GLU A C 1
ATOM 2521 O O . GLU A 1 347 ? -42.828 -26.653 -10.576 1.000 36.940 347 GLU A O 1
ATOM 2527 N N . PHE A 1 348 ? -44.445 -25.213 -9.898 1.000 33.861 348 PHE A N 1
ATOM 2528 C CA . PHE A 1 348 ? -43.874 -24.024 -10.514 1.000 32.479 348 PHE A CA 1
ATOM 2529 C C . PHE A 1 348 ? -42.789 -23.434 -9.628 1.000 33.492 348 PHE A C 1
ATOM 2530 O O . PHE A 1 348 ? -41.748 -23.001 -10.114 1.000 31.705 348 PHE A O 1
ATOM 2538 N N . ILE A 1 349 ? -43.100 -23.381 -8.329 1.000 34.337 349 ILE A N 1
ATOM 2539 C CA . ILE A 1 349 ? -42.293 -22.681 -7.349 1.000 33.269 349 ILE A CA 1
ATOM 2540 C C . ILE A 1 349 ? -41.011 -23.474 -7.094 1.000 34.099 349 ILE A C 1
ATOM 2541 O O . ILE A 1 349 ? -39.940 -22.898 -6.912 1.000 31.198 349 ILE A O 1
ATOM 2546 N N . ASP A 1 350 ? -41.101 -24.805 -7.143 1.000 36.422 350 ASP A N 1
ATOM 2547 C CA . ASP A 1 350 ? -39.901 -25.625 -7.057 1.000 33.675 350 ASP A CA 1
ATOM 2548 C C . ASP A 1 350 ? -39.218 -25.722 -8.430 1.000 35.719 350 ASP A C 1
ATOM 2549 O O . ASP A 1 350 ? -38.583 -26.735 -8.718 1.000 35.677 350 ASP A O 1
ATOM 2554 N N . ALA A 1 351 ? -39.302 -24.665 -9.258 1.000 32.158 351 ALA A N 1
ATOM 2555 C CA . ALA A 1 351 ? -38.702 -24.671 -10.589 1.000 30.988 351 ALA A CA 1
ATOM 2556 C C . ALA A 1 351 ? -38.147 -23.294 -10.942 1.000 28.337 351 ALA A C 1
ATOM 2557 O O . ALA A 1 351 ? -37.134 -23.173 -11.645 1.000 26.065 351 ALA A O 1
ATOM 2559 N N . TYR A 1 352 ? -38.840 -22.261 -10.470 1.000 23.856 352 TYR A N 1
ATOM 2560 C CA . TYR A 1 352 ? -38.224 -20.965 -10.283 1.000 24.598 352 TYR A CA 1
ATOM 2561 C C . TYR A 1 352 ? -36.841 -21.086 -9.629 1.000 25.968 352 TYR A C 1
ATOM 2562 O O . TYR A 1 352 ? -35.864 -20.452 -10.053 1.000 23.008 352 TYR A O 1
ATOM 2571 N N . TYR A 1 353 ? -36.768 -21.860 -8.537 1.000 26.706 353 TYR A N 1
ATOM 2572 C CA . TYR A 1 353 ? -35.571 -21.893 -7.714 1.000 25.578 353 TYR A CA 1
ATOM 2573 C C . TYR A 1 353 ? -34.495 -22.689 -8.439 1.000 28.918 353 TYR A C 1
ATOM 2574 O O . TYR A 1 353 ? -33.571 -22.104 -9.002 1.000 35.410 353 TYR A O 1
ATOM 2583 N N . GLY A 1 354 ? -34.642 -24.016 -8.398 1.000 27.557 354 GLY A N 1
ATOM 2584 C CA . GLY A 1 354 ? -34.161 -24.895 -9.445 1.000 30.106 354 GLY A CA 1
ATOM 2585 C C . GLY A 1 354 ? -34.134 -26.341 -8.973 1.000 31.023 354 GLY A C 1
ATOM 2586 O O . GLY A 1 354 ? -33.152 -27.033 -9.201 1.000 32.088 354 GLY A O 1
ATOM 2587 N N . ARG A 1 355 ? -35.221 -26.779 -8.327 1.000 35.891 355 ARG A N 1
ATOM 2588 C CA . ARG A 1 355 ? -35.197 -27.953 -7.466 1.000 39.915 355 ARG A CA 1
ATOM 2589 C C . ARG A 1 355 ? -35.377 -29.234 -8.280 1.000 41.274 355 ARG A C 1
ATOM 2590 O O . ARG A 1 355 ? -36.435 -29.470 -8.842 1.000 39.974 355 ARG A O 1
ATOM 2598 N N . ASN A 1 356 ? -34.331 -30.069 -8.317 1.000 41.764 356 ASN A N 1
ATOM 2599 C CA . ASN A 1 356 ? -34.386 -31.399 -8.911 1.000 41.550 356 ASN A CA 1
ATOM 2600 C C . ASN A 1 356 ? -33.956 -31.316 -10.376 1.000 42.269 356 ASN A C 1
ATOM 2601 O O . ASN A 1 356 ? -34.075 -32.295 -11.115 1.000 33.083 356 ASN A O 1
ATOM 2606 N N . GLY A 1 357 ? -33.369 -30.169 -10.751 1.000 44.986 357 GLY A N 1
ATOM 2607 C CA . GLY A 1 357 ? -33.092 -29.836 -12.138 1.000 44.378 357 GLY A CA 1
ATOM 2608 C C . GLY A 1 357 ? -34.367 -29.366 -12.831 1.000 45.628 357 GLY A C 1
ATOM 2609 O O . GLY A 1 357 ? -34.588 -29.660 -14.006 1.000 45.149 357 GLY A O 1
ATOM 2610 N N . LYS A 1 358 ? -35.191 -28.627 -12.074 1.000 50.727 358 LYS A N 1
ATOM 2611 C CA . LYS A 1 358 ? -36.560 -28.330 -12.461 1.000 48.672 358 LYS A CA 1
ATOM 2612 C C . LYS A 1 358 ? -36.515 -27.229 -13.516 1.000 47.482 358 LYS A C 1
ATOM 2613 O O . LYS A 1 358 ? -35.633 -26.371 -13.487 1.000 47.888 358 LYS A O 1
ATOM 2619 N N . LYS A 1 359 ? -37.476 -27.280 -14.447 1.000 45.327 359 LYS A N 1
ATOM 2620 C CA . LYS A 1 359 ? -37.396 -26.564 -15.711 1.000 39.304 359 LYS A CA 1
ATOM 2621 C C . LYS A 1 359 ? -38.819 -26.379 -16.241 1.000 36.243 359 LYS A C 1
ATOM 2622 O O . LYS A 1 359 ? -39.523 -27.361 -16.457 1.000 33.594 359 LYS A O 1
ATOM 2628 N N . LEU A 1 360 ? -39.274 -25.120 -16.334 1.000 37.240 360 LEU A N 1
ATOM 2629 C CA . LEU A 1 360 ? -40.533 -24.778 -16.990 1.000 34.678 360 LEU A CA 1
ATOM 2630 C C . LEU A 1 360 ? -40.388 -23.384 -17.605 1.000 33.142 360 LEU A C 1
ATOM 2631 O O . LEU A 1 360 ? -40.077 -22.422 -16.896 1.000 28.963 360 LEU A O 1
ATOM 2636 N N . PRO A 1 361 ? -40.584 -23.225 -18.939 1.000 30.352 361 PRO A N 1
ATOM 2637 C CA . PRO A 1 361 ? -40.389 -21.934 -19.593 1.000 31.345 361 PRO A CA 1
ATOM 2638 C C . PRO A 1 361 ? -41.168 -20.778 -18.976 1.000 30.681 361 PRO A C 1
ATOM 2639 O O . PRO A 1 361 ? -40.620 -19.677 -18.884 1.000 34.037 361 PRO A O 1
ATOM 2643 N N . SER A 1 362 ? -42.416 -21.023 -18.539 1.000 28.933 362 SER A N 1
ATOM 2644 C CA . SER A 1 362 ? -43.250 -19.995 -17.927 1.000 26.289 362 SER A CA 1
ATOM 2645 C C . SER A 1 362 ? -42.600 -19.516 -16.643 1.000 27.556 362 SER A C 1
ATOM 2646 O O . SER A 1 362 ? -42.560 -18.315 -16.347 1.000 29.367 362 SER A O 1
ATOM 2649 N N . ALA A 1 363 ? -42.140 -20.506 -15.883 1.000 26.482 363 ALA A N 1
ATOM 2650 C CA . ALA A 1 363 ? -41.378 -20.271 -14.677 1.000 26.178 363 ALA A CA 1
ATOM 2651 C C . ALA A 1 363 ? -40.162 -19.433 -15.026 1.000 25.804 363 ALA A C 1
ATOM 2652 O O . ALA A 1 363 ? -39.810 -18.530 -14.286 1.000 23.484 363 ALA A O 1
ATOM 2654 N N . GLU A 1 364 ? -39.543 -19.730 -16.171 1.000 30.316 364 GLU A N 1
ATOM 2655 C CA . GLU A 1 364 ? -38.327 -19.040 -16.564 1.000 32.118 364 GLU A CA 1
ATOM 2656 C C . GLU A 1 364 ? -38.677 -17.778 -17.344 1.000 35.774 364 GLU A C 1
ATOM 2657 O O . GLU A 1 364 ? -37.916 -16.814 -17.328 1.000 45.792 364 GLU A O 1
ATOM 2663 N N . THR A 1 365 ? -39.857 -17.744 -17.966 1.000 35.652 365 THR A N 1
ATOM 2664 C CA . THR A 1 365 ? -40.305 -16.533 -18.634 1.000 33.939 365 THR A CA 1
ATOM 2665 C C . THR A 1 365 ? -40.484 -15.411 -17.616 1.000 35.060 365 THR A C 1
ATOM 2666 O O . THR A 1 365 ? -40.178 -14.260 -17.909 1.000 40.765 365 THR A O 1
ATOM 2670 N N . PHE A 1 366 ? -40.932 -15.747 -16.403 1.000 34.950 366 PHE A N 1
ATOM 2671 C CA . PHE A 1 366 ? -40.977 -14.764 -15.327 1.000 33.325 366 PHE A CA 1
ATOM 2672 C C . PHE A 1 366 ? -39.682 -13.954 -15.338 1.000 32.030 366 PHE A C 1
ATOM 2673 O O . PHE A 1 366 ? -39.702 -12.724 -15.263 1.000 29.952 366 PHE A O 1
ATOM 2681 N N . LYS A 1 367 ? -38.573 -14.676 -15.548 1.000 34.046 367 LYS A N 1
ATOM 2682 C CA . LYS A 1 367 ? -37.215 -14.175 -15.400 1.000 32.576 367 LYS A CA 1
ATOM 2683 C C . LYS A 1 367 ? -36.988 -13.009 -16.368 1.000 31.364 367 LYS A C 1
ATOM 2684 O O . LYS A 1 367 ? -37.697 -12.013 -16.290 1.000 28.521 367 LYS A O 1
ATOM 2690 N N . ALA A 1 368 ? -36.011 -13.128 -17.270 1.000 30.978 368 ALA A N 1
ATOM 2691 C CA . ALA A 1 368 ? -35.654 -12.073 -18.210 1.000 35.995 368 ALA A CA 1
ATOM 2692 C C . ALA A 1 368 ? -36.659 -10.924 -18.158 1.000 37.672 368 ALA A C 1
ATOM 2693 O O . ALA A 1 368 ? -36.260 -9.760 -18.071 1.000 40.784 368 ALA A O 1
ATOM 2695 N N . VAL A 1 369 ? -37.953 -11.264 -18.197 1.000 35.369 369 VAL A N 1
ATOM 2696 C CA . VAL A 1 369 ? -39.024 -10.279 -18.132 1.000 33.588 369 VAL A CA 1
ATOM 2697 C C . VAL A 1 369 ? -38.826 -9.413 -16.891 1.000 30.605 369 VAL A C 1
ATOM 2698 O O . VAL A 1 369 ? -38.132 -8.413 -16.970 1.000 37.895 369 VAL A O 1
ATOM 2702 N N . PHE A 1 370 ? -39.382 -9.812 -15.740 1.000 32.393 370 PHE A N 1
ATOM 2703 C CA . PHE A 1 370 ? -39.198 -9.058 -14.505 1.000 30.235 370 PHE A CA 1
ATOM 2704 C C . PHE A 1 370 ? -37.707 -8.808 -14.243 1.000 32.523 370 PHE A C 1
ATOM 2705 O O . PHE A 1 370 ? -37.375 -8.088 -13.303 1.000 32.699 370 PHE A O 1
ATOM 2713 N N . ALA A 1 371 ? -36.817 -9.394 -15.069 1.000 33.093 371 ALA A N 1
ATOM 2714 C CA . ALA A 1 371 ? -35.407 -9.007 -15.106 1.000 36.005 371 ALA A CA 1
ATOM 2715 C C . ALA A 1 371 ? -35.216 -7.716 -15.898 1.000 39.102 371 ALA A C 1
ATOM 2716 O O . ALA A 1 371 ? -34.513 -6.815 -15.438 1.000 48.708 371 ALA A O 1
ATOM 2718 N N . GLN A 1 372 ? -35.796 -7.659 -17.105 1.000 41.037 372 GLN A N 1
ATOM 2719 C CA . GLN A 1 372 ? -35.633 -6.522 -18.004 1.000 41.988 372 GLN A CA 1
ATOM 2720 C C . GLN A 1 372 ? -36.352 -5.309 -17.433 1.000 44.129 372 GLN A C 1
ATOM 2721 O O . GLN A 1 372 ? -35.878 -4.182 -17.542 1.000 52.008 372 GLN A O 1
ATOM 2727 N N . ILE A 1 373 ? -37.535 -5.571 -16.878 1.000 44.128 373 ILE A N 1
ATOM 2728 C CA . ILE A 1 373 ? -38.279 -4.593 -16.108 1.000 37.522 373 ILE A CA 1
ATOM 2729 C C . ILE A 1 373 ? -37.304 -3.792 -15.258 1.000 38.329 373 ILE A C 1
ATOM 2730 O O . ILE A 1 373 ? -37.133 -2.592 -15.482 1.000 52.399 373 ILE A O 1
ATOM 2735 N N . ARG A 1 374 ? -36.673 -4.470 -14.296 1.000 32.267 374 ARG A N 1
ATOM 2736 C CA . ARG A 1 374 ? -35.788 -3.821 -13.343 1.000 32.897 374 ARG A CA 1
ATOM 2737 C C . ARG A 1 374 ? -34.762 -2.980 -14.089 1.000 33.874 374 ARG A C 1
ATOM 2738 O O . ARG A 1 374 ? -34.565 -1.816 -13.746 1.000 40.335 374 ARG A O 1
ATOM 2746 N N . LYS A 1 375 ? -34.171 -3.576 -15.136 1.000 31.251 375 LYS A N 1
ATOM 2747 C CA . LYS A 1 375 ? -33.008 -3.024 -15.814 1.000 28.803 375 LYS A CA 1
ATOM 2748 C C . LYS A 1 375 ? -33.434 -1.897 -16.756 1.000 32.478 375 LYS A C 1
ATOM 2749 O O . LYS A 1 375 ? -32.622 -1.030 -17.106 1.000 25.260 375 LYS A O 1
ATOM 2755 N N . GLU A 1 376 ? -34.707 -1.931 -17.179 1.000 32.561 376 GLU A N 1
ATOM 2756 C CA . GLU A 1 376 ? -35.312 -0.783 -17.830 1.000 37.289 376 GLU A CA 1
ATOM 2757 C C . GLU A 1 376 ? -35.137 0.451 -16.948 1.000 39.616 376 GLU A C 1
ATOM 2758 O O . GLU A 1 376 ? -34.497 1.411 -17.363 1.000 47.205 376 GLU A O 1
ATOM 2764 N N . GLU A 1 377 ? -35.661 0.382 -15.719 1.000 42.770 377 GLU A N 1
ATOM 2765 C CA . GLU A 1 377 ? -35.806 1.542 -14.857 1.000 43.557 377 GLU A CA 1
ATOM 2766 C C . GLU A 1 377 ? -34.703 1.556 -13.792 1.000 51.010 377 GLU A C 1
ATOM 2767 O O . GLU A 1 377 ? -34.925 2.033 -12.671 1.000 49.476 377 GLU A O 1
ATOM 2773 N N . VAL A 1 378 ? -33.516 1.037 -14.156 1.000 48.493 378 VAL A N 1
ATOM 2774 C CA . VAL A 1 378 ? -32.291 1.291 -13.413 1.000 44.979 378 VAL A CA 1
ATOM 2775 C C . VAL A 1 378 ? -31.616 2.538 -13.985 1.000 46.922 378 VAL A C 1
ATOM 2776 O O . VAL A 1 378 ? -31.480 3.547 -13.297 1.000 48.739 378 VAL A O 1
ATOM 2780 N N . MET A 1 379 ? -31.205 2.461 -15.256 1.000 46.751 379 MET A N 1
ATOM 2781 C CA . MET A 1 379 ? -30.095 3.258 -15.766 1.000 50.110 379 MET A CA 1
ATOM 2782 C C . MET A 1 379 ? -30.539 4.703 -16.007 1.000 50.238 379 MET A C 1
ATOM 2783 O O . MET A 1 379 ? -30.225 5.284 -17.048 1.000 48.367 379 MET A O 1
ATOM 2788 N N . ASN A 1 380 ? -31.202 5.287 -14.994 1.000 49.306 380 ASN A N 1
ATOM 2789 C CA . ASN A 1 380 ? -32.061 6.450 -15.165 1.000 44.798 380 ASN A CA 1
ATOM 2790 C C . ASN A 1 380 ? -31.968 7.336 -13.920 1.000 43.690 380 ASN A C 1
ATOM 2791 O O . ASN A 1 380 ? -30.842 7.783 -13.618 1.000 44.502 380 ASN A O 1
ATOM 2796 N N . GLN B 1 32 ? -32.211 -92.391 -15.061 1.000 38.746 32 GLN C N 1
ATOM 2797 C CA . GLN B 1 32 ? -32.162 -91.463 -13.901 1.000 37.600 32 GLN C CA 1
ATOM 2798 C C . GLN B 1 32 ? -32.825 -90.127 -14.239 1.000 43.313 32 GLN C C 1
ATOM 2799 O O . GLN B 1 32 ? -33.543 -89.591 -13.406 1.000 38.365 32 GLN C O 1
ATOM 2805 N N . PHE B 1 33 ? -32.526 -89.563 -15.423 1.000 48.352 33 PHE C N 1
ATOM 2806 C CA . PHE B 1 33 ? -33.139 -88.314 -15.860 1.000 48.966 33 PHE C CA 1
ATOM 2807 C C . PHE B 1 33 ? -34.597 -88.590 -16.217 1.000 44.885 33 PHE C C 1
ATOM 2808 O O . PHE B 1 33 ? -34.917 -88.945 -17.355 1.000 43.199 33 PHE C O 1
ATOM 2816 N N . GLU B 1 34 ? -35.464 -88.379 -15.221 1.000 41.023 34 GLU C N 1
ATOM 2817 C CA . GLU B 1 34 ? -36.757 -89.042 -15.132 1.000 40.172 34 GLU C CA 1
ATOM 2818 C C . GLU B 1 34 ? -37.674 -88.438 -16.196 1.000 43.792 34 GLU C C 1
ATOM 2819 O O . GLU B 1 34 ? -38.330 -87.427 -15.942 1.000 43.333 34 GLU C O 1
ATOM 2825 N N . TRP B 1 35 ? -37.719 -89.069 -17.381 1.000 44.282 35 TRP C N 1
ATOM 2826 C CA . TRP B 1 35 ? -38.522 -88.564 -18.493 1.000 46.708 35 TRP C CA 1
ATOM 2827 C C . TRP B 1 35 ? -40.017 -88.623 -18.169 1.000 50.061 35 TRP C C 1
ATOM 2828 O O . TRP B 1 35 ? -40.823 -88.009 -18.872 1.000 56.988 35 TRP C O 1
ATOM 2839 N N . ASN B 1 36 ? -40.378 -89.354 -17.105 1.000 49.336 36 ASN C N 1
ATOM 2840 C CA . ASN B 1 36 ? -41.772 -89.605 -16.767 1.000 46.179 36 ASN C CA 1
ATOM 2841 C C . ASN B 1 36 ? -42.141 -88.910 -15.453 1.000 45.007 36 ASN C C 1
ATOM 2842 O O . ASN B 1 36 ? -42.866 -89.469 -14.635 1.000 46.825 36 ASN C O 1
ATOM 2847 N N . LYS B 1 37 ? -41.655 -87.680 -15.253 1.000 40.300 37 LYS C N 1
ATOM 2848 C CA . LYS B 1 37 ? -42.142 -86.837 -14.175 1.000 36.956 37 LYS C CA 1
ATOM 2849 C C . LYS B 1 37 ? -42.354 -85.426 -14.725 1.000 36.539 37 LYS C C 1
ATOM 2850 O O . LYS B 1 37 ? -42.242 -85.204 -15.933 1.000 35.281 37 LYS C O 1
ATOM 2856 N N . LEU B 1 38 ? -42.713 -84.498 -13.827 1.000 33.186 38 LEU C N 1
ATOM 2857 C CA . LEU B 1 38 ? -43.105 -83.151 -14.199 1.000 31.489 38 LEU C CA 1
ATOM 2858 C C . LEU B 1 38 ? -42.944 -82.225 -12.997 1.000 30.460 38 LEU C C 1
ATOM 2859 O O . LEU B 1 38 ? -43.927 -81.720 -12.450 1.000 26.804 38 LEU C O 1
ATOM 2864 N N . PRO B 1 39 ? -41.707 -81.910 -12.565 1.000 28.577 39 PRO C N 1
ATOM 2865 C CA . PRO B 1 39 ? -41.535 -81.089 -11.371 1.000 28.107 39 PRO C CA 1
ATOM 2866 C C . PRO B 1 39 ? -41.994 -79.653 -11.634 1.000 29.046 39 PRO C C 1
ATOM 2867 O O . PRO B 1 39 ? -41.583 -78.724 -10.929 1.000 28.814 39 PRO C O 1
ATOM 2871 N N . VAL B 1 40 ? -42.838 -79.464 -12.664 1.000 30.239 40 VAL C N 1
ATOM 2872 C CA . VAL B 1 40 ? -43.645 -78.252 -12.761 1.000 32.353 40 VAL C CA 1
ATOM 2873 C C . VAL B 1 40 ? -45.043 -78.629 -13.239 1.000 31.550 40 VAL C C 1
ATOM 2874 O O . VAL B 1 40 ? -45.301 -78.678 -14.434 1.000 32.557 40 VAL C O 1
ATOM 2878 N N . LYS B 1 41 ? -45.912 -78.950 -12.272 1.000 33.167 41 LYS C N 1
ATOM 2879 C CA . LYS B 1 41 ? -47.349 -78.990 -12.466 1.000 32.622 41 LYS C CA 1
ATOM 2880 C C . LYS B 1 41 ? -47.952 -77.723 -11.864 1.000 32.221 41 LYS C C 1
ATOM 2881 O O . LYS B 1 41 ? -48.693 -77.794 -10.895 1.000 27.698 41 LYS C O 1
ATOM 2887 N N . ALA B 1 42 ? -47.627 -76.575 -12.479 1.000 35.385 42 ALA C N 1
ATOM 2888 C CA . ALA B 1 42 ? -47.947 -75.262 -11.950 1.000 32.990 42 ALA C CA 1
ATOM 2889 C C . ALA B 1 42 ? -49.317 -74.817 -12.458 1.000 33.960 42 ALA C C 1
ATOM 2890 O O . ALA B 1 42 ? -49.878 -75.391 -13.396 1.000 38.356 42 ALA C O 1
ATOM 2892 N N . MET B 1 43 ? -49.875 -73.805 -11.792 1.000 34.796 43 MET C N 1
ATOM 2893 C CA . MET B 1 43 ? -51.238 -73.415 -12.076 1.000 31.344 43 MET C CA 1
ATOM 2894 C C . MET B 1 43 ? -51.554 -72.084 -11.411 1.000 31.043 43 MET C C 1
ATOM 2895 O O . MET B 1 43 ? -51.182 -71.844 -10.267 1.000 32.980 43 MET C O 1
ATOM 2900 N N . LEU B 1 44 ? -52.290 -71.260 -12.170 1.000 33.027 44 LEU C N 1
ATOM 2901 C CA . LEU B 1 44 ? -52.663 -69.899 -11.838 1.000 29.560 44 LEU C CA 1
ATOM 2902 C C . LEU B 1 44 ? -53.981 -69.953 -11.070 1.000 33.856 44 LEU C C 1
ATOM 2903 O O . LEU B 1 44 ? -54.892 -70.691 -11.460 1.000 36.158 44 LEU C O 1
ATOM 2908 N N . LEU B 1 45 ? -54.068 -69.189 -9.976 1.000 29.103 45 LEU C N 1
ATOM 2909 C CA . LEU B 1 45 ? -55.359 -68.810 -9.431 1.000 27.468 45 LEU C CA 1
ATOM 2910 C C . LEU B 1 45 ? -55.514 -67.301 -9.541 1.000 30.383 45 LEU C C 1
ATOM 2911 O O . LEU B 1 45 ? -54.538 -66.571 -9.714 1.000 35.900 45 LEU C O 1
ATOM 2916 N N . THR B 1 46 ? -56.778 -66.894 -9.599 1.000 29.406 46 THR C N 1
ATOM 2917 C CA . THR B 1 46 ? -57.204 -65.544 -9.296 1.000 29.772 46 THR C CA 1
ATOM 2918 C C . THR B 1 46 ? -57.260 -65.422 -7.782 1.000 28.148 46 THR C C 1
ATOM 2919 O O . THR B 1 46 ? -57.768 -66.335 -7.135 1.000 26.546 46 THR C O 1
ATOM 2923 N N . VAL B 1 47 ? -56.731 -64.317 -7.243 1.000 30.033 47 VAL C N 1
ATOM 2924 C CA . VAL B 1 47 ? -56.749 -64.081 -5.813 1.000 30.947 47 VAL C CA 1
ATOM 2925 C C . VAL B 1 47 ? -58.196 -63.994 -5.357 1.000 32.418 47 VAL C C 1
ATOM 2926 O O . VAL B 1 47 ? -58.995 -63.289 -5.955 1.000 35.547 47 VAL C O 1
ATOM 2930 N N . PRO B 1 48 ? -58.584 -64.699 -4.274 1.000 35.691 48 PRO C N 1
ATOM 2931 C CA . PRO B 1 48 ? -59.961 -64.654 -3.800 1.000 34.684 48 PRO C CA 1
ATOM 2932 C C . PRO B 1 48 ? -60.344 -63.219 -3.495 1.000 37.330 48 PRO C C 1
ATOM 2933 O O . PRO B 1 48 ? -59.493 -62.452 -3.040 1.000 42.277 48 PRO C O 1
ATOM 2937 N N . HIS B 1 49 ? -61.610 -62.872 -3.778 1.000 39.250 49 HIS C N 1
ATOM 2938 C CA . HIS B 1 49 ? -62.265 -61.776 -3.077 1.000 36.954 49 HIS C CA 1
ATOM 2939 C C . HIS B 1 49 ? -62.146 -62.086 -1.582 1.000 36.863 49 HIS C C 1
ATOM 2940 O O . HIS B 1 49 ? -62.122 -63.260 -1.204 1.000 40.243 49 HIS C O 1
ATOM 2947 N N . PRO B 1 50 ? -62.079 -61.080 -0.682 1.000 32.824 50 PRO C N 1
ATOM 2948 C CA . PRO B 1 50 ? -61.525 -61.275 0.660 1.000 35.010 50 PRO C CA 1
ATOM 2949 C C . PRO B 1 50 ? -62.164 -62.339 1.555 1.000 35.940 50 PRO C C 1
ATOM 2950 O O . PRO B 1 50 ? -61.465 -62.963 2.352 1.000 37.682 50 PRO C O 1
ATOM 2954 N N . GLU B 1 51 ? -63.492 -62.500 1.462 1.000 35.428 51 GLU C N 1
ATOM 2955 C CA . GLU B 1 51 ? -64.226 -63.347 2.391 1.000 39.813 51 GLU C CA 1
ATOM 2956 C C . GLU B 1 51 ? -64.392 -64.755 1.832 1.000 43.548 51 GLU C C 1
ATOM 2957 O O . GLU B 1 51 ? -64.995 -65.600 2.493 1.000 45.620 51 GLU C O 1
ATOM 2963 N N . ASP B 1 52 ? -63.862 -64.995 0.624 1.000 42.231 52 ASP C N 1
ATOM 2964 C CA . ASP B 1 52 ? -63.861 -66.320 0.020 1.000 43.796 52 ASP C CA 1
ATOM 2965 C C . ASP B 1 52 ? -62.536 -67.005 0.358 1.000 46.103 52 ASP C C 1
ATOM 2966 O O . ASP B 1 52 ? -62.305 -68.145 -0.049 1.000 37.793 52 ASP C O 1
ATOM 2971 N N . VAL B 1 53 ? -61.684 -66.285 1.106 1.000 47.953 53 VAL C N 1
ATOM 2972 C CA . VAL B 1 53 ? -60.374 -66.761 1.517 1.000 51.114 53 VAL C CA 1
ATOM 2973 C C . VAL B 1 53 ? -60.510 -68.120 2.198 1.000 50.923 53 VAL C C 1
ATOM 2974 O O . VAL B 1 53 ? -59.886 -69.085 1.754 1.000 42.034 53 VAL C O 1
ATOM 2978 N N . PRO B 1 54 ? -61.308 -68.261 3.285 1.000 54.714 54 PRO C N 1
ATOM 2979 C CA . PRO B 1 54 ? -61.313 -69.508 4.049 1.000 53.312 54 PRO C CA 1
ATOM 2980 C C . PRO B 1 54 ? -61.647 -70.670 3.116 1.000 50.942 54 PRO C C 1
ATOM 2981 O O . PRO B 1 54 ? -60.871 -71.620 3.007 1.000 47.263 54 PRO C O 1
ATOM 2985 N N . GLU B 1 55 ? -62.776 -70.543 2.407 1.000 48.058 55 GLU C N 1
ATOM 2986 C CA . GLU B 1 55 ? -63.215 -71.570 1.483 1.000 45.820 55 GLU C CA 1
ATOM 2987 C C . GLU B 1 55 ? -62.165 -71.708 0.383 1.000 48.050 55 GLU C C 1
ATOM 2988 O O . GLU B 1 55 ? -61.804 -72.827 0.014 1.000 47.571 55 GLU C O 1
ATOM 2994 N N . PHE B 1 56 ? -61.678 -70.566 -0.126 1.000 47.223 56 PHE C N 1
ATOM 2995 C CA . PHE B 1 56 ? -60.733 -70.563 -1.234 1.000 49.828 56 PHE C CA 1
ATOM 2996 C C . PHE B 1 56 ? -59.533 -71.419 -0.856 1.000 45.829 56 PHE C C 1
ATOM 2997 O O . PHE B 1 56 ? -59.215 -72.360 -1.572 1.000 46.713 56 PHE C O 1
ATOM 3005 N N . CYS B 1 57 ? -58.881 -71.051 0.260 1.000 43.461 57 CYS C N 1
ATOM 3006 C CA . CYS B 1 57 ? -57.818 -71.837 0.863 1.000 37.792 57 CYS C CA 1
ATOM 3007 C C . CYS B 1 57 ? -58.225 -73.302 0.818 1.000 36.587 57 CYS C C 1
ATOM 3008 O O . CYS B 1 57 ? -57.699 -74.042 -0.001 1.000 37.224 57 CYS C O 1
ATOM 3011 N N . ARG B 1 58 ? -59.191 -73.667 1.670 1.000 34.193 58 ARG C N 1
ATOM 3012 C CA . ARG B 1 58 ? -59.772 -75.000 1.758 1.000 32.200 58 ARG C CA 1
ATOM 3013 C C . ARG B 1 58 ? -59.497 -75.7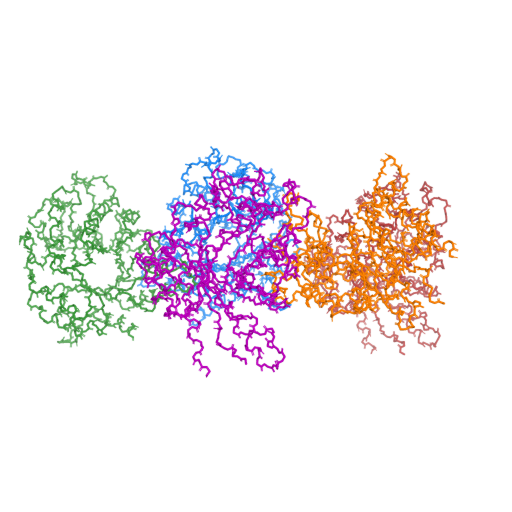89 0.471 1.000 34.901 58 ARG C C 1
ATOM 3014 O O . ARG B 1 58 ? -59.178 -76.982 0.530 1.000 37.635 58 ARG C O 1
ATOM 3022 N N . PHE B 1 59 ? -59.656 -75.126 -0.689 1.000 33.480 59 PHE C N 1
ATOM 3023 C CA . PHE B 1 59 ? -59.243 -75.646 -1.988 1.000 34.246 59 PHE C CA 1
ATOM 3024 C C . PHE B 1 59 ? -57.756 -76.010 -1.929 1.000 34.802 59 PHE C C 1
ATOM 3025 O O . PHE B 1 59 ? -57.426 -77.188 -1.882 1.000 38.081 59 PHE C O 1
ATOM 3033 N N . ILE B 1 60 ? -56.871 -75.001 -1.850 1.000 37.635 60 ILE C N 1
ATOM 3034 C CA . ILE B 1 60 ? -55.428 -75.204 -1.834 1.000 39.521 60 ILE C CA 1
ATOM 3035 C C . ILE B 1 60 ? -55.089 -76.522 -1.136 1.000 43.069 60 ILE C C 1
ATOM 3036 O O . ILE B 1 60 ? -54.188 -77.231 -1.595 1.000 51.162 60 ILE C O 1
ATOM 3041 N N . LYS B 1 61 ? -55.822 -76.865 -0.061 1.000 44.723 61 LYS C N 1
ATOM 3042 C CA . LYS B 1 61 ? -55.595 -78.118 0.656 1.000 47.841 61 LYS C CA 1
ATOM 3043 C C . LYS B 1 61 ? -56.169 -79.331 -0.080 1.000 47.146 61 LYS C C 1
ATOM 3044 O O . LYS B 1 61 ? -55.431 -80.273 -0.360 1.000 50.438 61 LYS C O 1
ATOM 3050 N N . GLU B 1 62 ? -57.481 -79.314 -0.353 1.000 51.367 62 GLU C N 1
ATOM 3051 C CA . GLU B 1 62 ? -58.260 -80.527 -0.590 1.000 52.139 62 GLU C CA 1
ATOM 3052 C C . GLU B 1 62 ? -58.384 -80.904 -2.070 1.000 51.353 62 GLU C C 1
ATOM 3053 O O . GLU B 1 62 ? -59.096 -81.852 -2.395 1.000 49.941 62 GLU C O 1
ATOM 3059 N N . VAL B 1 63 ? -57.714 -80.176 -2.973 1.000 53.697 63 VAL C N 1
ATOM 3060 C CA . VAL B 1 63 ? -57.993 -80.310 -4.398 1.000 51.619 63 VAL C CA 1
ATOM 3061 C C . VAL B 1 63 ? -56.696 -80.345 -5.215 1.000 52.944 63 VAL C C 1
ATOM 3062 O O . VAL B 1 63 ? -56.640 -81.027 -6.241 1.000 53.852 63 VAL C O 1
ATOM 3066 N N . LEU B 1 64 ? -55.651 -79.633 -4.762 1.000 52.474 64 LEU C N 1
ATOM 3067 C CA . LEU B 1 64 ? -54.459 -79.411 -5.572 1.000 51.891 64 LEU C CA 1
ATOM 3068 C C . LEU B 1 64 ? -53.462 -80.564 -5.423 1.000 49.528 64 LEU C C 1
ATOM 3069 O O . LEU B 1 64 ? -53.078 -81.173 -6.422 1.000 48.346 64 LEU C O 1
ATOM 3074 N N . PRO B 1 65 ? -52.998 -80.922 -4.205 1.000 47.899 65 PRO C N 1
ATOM 3075 C CA . PRO B 1 65 ? -51.959 -81.939 -4.070 1.000 50.105 65 PRO C CA 1
ATOM 3076 C C . PRO B 1 65 ? -52.393 -83.233 -4.744 1.000 51.890 65 PRO C C 1
ATOM 3077 O O . PRO B 1 65 ? -51.614 -83.868 -5.454 1.000 57.664 65 PRO C O 1
ATOM 3081 N N . LYS B 1 66 ? -53.663 -83.579 -4.506 1.000 52.558 66 LYS C N 1
ATOM 3082 C CA . LYS B 1 66 ? -54.262 -84.808 -4.984 1.000 48.287 66 LYS C CA 1
ATOM 3083 C C . LYS B 1 66 ? -54.075 -84.928 -6.491 1.000 46.113 66 LYS C C 1
ATOM 3084 O O . LYS B 1 66 ? -53.248 -85.712 -6.952 1.000 47.602 66 LYS C O 1
ATOM 3090 N N . GLU B 1 67 ? -54.819 -84.104 -7.237 1.000 46.744 67 GLU C N 1
ATOM 3091 C CA . GLU B 1 67 ? -54.930 -84.233 -8.681 1.000 42.051 67 GLU C CA 1
ATOM 3092 C C . GLU B 1 67 ? -53.588 -83.946 -9.344 1.000 40.174 67 GLU C C 1
ATOM 3093 O O . GLU B 1 67 ? -53.291 -84.481 -10.406 1.000 39.270 67 GLU C O 1
ATOM 3099 N N . GLY B 1 68 ? -52.786 -83.079 -8.725 1.000 40.661 68 GLY C N 1
ATOM 3100 C CA . GLY B 1 68 ? -51.371 -83.041 -9.046 1.000 40.441 68 GLY C CA 1
ATOM 3101 C C . GLY B 1 68 ? -50.690 -81.755 -8.606 1.000 37.281 68 GLY C C 1
ATOM 3102 O O . GLY B 1 68 ? -49.726 -81.809 -7.858 1.000 45.712 68 GLY C O 1
ATOM 3103 N N . VAL B 1 69 ? -51.227 -80.620 -9.057 1.000 36.240 69 VAL C N 1
ATOM 3104 C CA . VAL B 1 69 ? -50.494 -79.365 -9.140 1.000 34.409 69 VAL C CA 1
ATOM 3105 C C . VAL B 1 69 ? -49.351 -79.371 -8.138 1.000 32.572 69 VAL C C 1
ATOM 3106 O O . VAL B 1 69 ? -49.581 -79.682 -6.982 1.000 34.596 69 VAL C O 1
ATOM 3110 N N . ASN B 1 70 ? -48.158 -78.945 -8.571 1.000 34.059 70 ASN C N 1
ATOM 3111 C CA . ASN B 1 70 ? -46.972 -78.909 -7.716 1.000 33.042 70 ASN C CA 1
ATOM 3112 C C . ASN B 1 70 ? -46.377 -77.502 -7.661 1.000 35.168 70 ASN C C 1
ATOM 3113 O O . ASN B 1 70 ? -45.250 -77.315 -7.187 1.000 35.667 70 ASN C O 1
ATOM 3118 N N . THR B 1 71 ? -47.136 -76.513 -8.147 1.000 31.641 71 THR C N 1
ATOM 3119 C CA . THR B 1 71 ? -46.717 -75.124 -8.085 1.000 32.376 71 THR C CA 1
ATOM 3120 C C . THR B 1 71 ? -47.999 -74.294 -8.087 1.000 32.874 71 THR C C 1
ATOM 3121 O O . THR B 1 71 ? -49.006 -74.729 -8.641 1.000 34.109 71 THR C O 1
ATOM 3125 N N . LEU B 1 72 ? -47.972 -73.126 -7.443 1.000 33.685 72 LEU C N 1
ATOM 3126 C CA . LEU B 1 72 ? -49.124 -72.232 -7.388 1.000 34.770 72 LEU C CA 1
ATOM 3127 C C . LEU B 1 72 ? -48.727 -70.879 -7.979 1.000 34.189 72 LEU C C 1
ATOM 3128 O O . LEU B 1 72 ? -47.690 -70.325 -7.622 1.000 36.873 72 LEU C O 1
ATOM 3133 N N . VAL B 1 73 ? -49.553 -70.329 -8.877 1.000 35.445 73 VAL C N 1
ATOM 3134 C CA . VAL B 1 73 ? -49.490 -68.901 -9.129 1.000 32.041 73 VAL C CA 1
ATOM 3135 C C . VAL B 1 73 ? -50.826 -68.288 -8.722 1.000 33.730 73 VAL C C 1
ATOM 3136 O O . VAL B 1 73 ? -51.888 -68.746 -9.133 1.000 31.062 73 VAL C O 1
ATOM 3140 N N . LEU B 1 74 ? -50.738 -67.258 -7.880 1.000 34.163 74 LEU C N 1
ATOM 3141 C CA . LEU B 1 74 ? -51.893 -66.506 -7.452 1.000 35.678 74 LEU C CA 1
ATOM 3142 C C . LEU B 1 74 ? -51.825 -65.128 -8.097 1.000 35.902 74 LEU C C 1
ATOM 3143 O O . LEU B 1 74 ? -50.900 -64.367 -7.828 1.000 32.571 74 LEU C O 1
ATOM 3148 N N . ARG B 1 75 ? -52.787 -64.839 -8.980 1.000 32.424 75 ARG C N 1
ATOM 3149 C CA . ARG B 1 75 ? -52.799 -63.576 -9.702 1.000 35.353 75 ARG C CA 1
ATOM 3150 C C . ARG B 1 75 ? -53.540 -62.514 -8.893 1.000 32.917 75 ARG C C 1
ATOM 3151 O O . ARG B 1 75 ? -54.741 -62.343 -9.052 1.000 29.019 75 ARG C O 1
ATOM 3159 N N . ILE B 1 76 ? -52.789 -61.810 -8.037 1.000 37.109 76 ILE C N 1
ATOM 3160 C CA . ILE B 1 76 ? -53.292 -60.771 -7.147 1.000 35.218 76 ILE C CA 1
ATOM 3161 C C . ILE B 1 76 ? -53.459 -59.480 -7.949 1.000 33.234 76 ILE C C 1
ATOM 3162 O O . ILE B 1 76 ? -54.574 -58.995 -8.126 1.000 33.694 76 ILE C O 1
ATOM 3167 N N . ARG B 1 77 ? -52.321 -58.978 -8.463 1.000 31.124 77 ARG C N 1
ATOM 3168 C CA . ARG B 1 77 ? -52.199 -57.756 -9.249 1.000 28.897 77 ARG C CA 1
ATOM 3169 C C . ARG B 1 77 ? -51.912 -56.608 -8.283 1.000 31.979 77 ARG C C 1
ATOM 3170 O O . ARG B 1 77 ? -50.790 -56.503 -7.759 1.000 26.874 77 ARG C O 1
ATOM 3178 N N . TYR B 1 78 ? -52.948 -55.786 -8.040 1.000 31.296 78 TYR C N 1
ATOM 3179 C CA . TYR B 1 78 ? -52.901 -54.677 -7.098 1.000 34.346 78 TYR C CA 1
ATOM 3180 C C . TYR B 1 78 ? -53.937 -54.887 -6.000 1.000 35.223 78 TYR C C 1
ATOM 3181 O O . TYR B 1 78 ? -54.304 -53.926 -5.332 1.000 37.759 78 TYR C O 1
ATOM 3190 N N . ASN B 1 79 ? -54.397 -56.140 -5.843 1.000 33.990 79 ASN C N 1
ATOM 3191 C CA . ASN B 1 79 ? -55.489 -56.474 -4.947 1.000 31.246 79 ASN C CA 1
ATOM 3192 C C . ASN B 1 79 ? -54.924 -56.868 -3.582 1.000 32.500 79 ASN C C 1
ATOM 3193 O O . ASN B 1 79 ? -55.514 -57.809 -2.994 1.000 31.057 79 ASN C O 1
ATOM 3198 N N . LEU B 1 99 ? -52.728 -64.223 1.623 1.000 40.399 99 LEU C N 1
ATOM 3199 C CA . LEU B 1 99 ? -51.268 -64.409 1.367 1.000 37.541 99 LEU C CA 1
ATOM 3200 C C . LEU B 1 99 ? -50.670 -65.167 2.553 1.000 38.836 99 LEU C C 1
ATOM 3201 O O . LEU B 1 99 ? -50.375 -66.365 2.465 1.000 38.306 99 LEU C O 1
ATOM 3206 N N . LYS B 1 100 ? -50.599 -64.506 3.712 1.000 38.078 100 LYS C N 1
ATOM 3207 C CA . LYS B 1 100 ? -50.062 -65.155 4.898 1.000 36.140 100 LYS C CA 1
ATOM 3208 C C . LYS B 1 100 ? -50.971 -66.303 5.334 1.000 32.653 100 LYS C C 1
ATOM 3209 O O . LYS B 1 100 ? -50.503 -67.217 5.982 1.000 30.761 100 LYS C O 1
ATOM 3215 N N . GLN B 1 101 ? -52.263 -66.258 4.973 1.000 33.181 101 GLN C N 1
ATOM 3216 C CA . GLN B 1 101 ? -53.180 -67.376 5.170 1.000 30.866 101 GLN C CA 1
ATOM 3217 C C . GLN B 1 101 ? -53.070 -68.353 3.997 1.000 31.280 101 GLN C C 1
ATOM 3218 O O . GLN B 1 101 ? -52.982 -69.567 4.170 1.000 32.342 101 GLN C O 1
ATOM 3224 N N . ILE B 1 102 ? -53.029 -67.781 2.798 1.000 36.645 102 ILE C N 1
ATOM 3225 C CA . ILE B 1 102 ? -52.955 -68.488 1.528 1.000 38.724 102 ILE C CA 1
ATOM 3226 C C . ILE B 1 102 ? -51.641 -69.257 1.407 1.000 41.382 102 ILE C C 1
ATOM 3227 O O . ILE B 1 102 ? -51.639 -70.370 0.880 1.000 51.985 102 ILE C O 1
ATOM 3232 N N . VAL B 1 103 ? -50.532 -68.660 1.877 1.000 38.903 103 VAL C N 1
ATOM 3233 C CA . VAL B 1 103 ? -49.191 -69.167 1.602 1.000 34.915 103 VAL C CA 1
ATOM 3234 C C . VAL B 1 103 ? -48.857 -70.340 2.524 1.000 34.230 103 VAL C C 1
ATOM 3235 O O . VAL B 1 103 ? -48.010 -71.171 2.200 1.000 39.568 103 VAL C O 1
ATOM 3239 N N . GLN B 1 104 ? -49.505 -70.417 3.687 1.000 33.893 104 GLN C N 1
ATOM 3240 C CA . GLN B 1 104 ? -49.209 -71.491 4.622 1.000 30.532 104 GLN C CA 1
ATOM 3241 C C . GLN B 1 104 ? -49.801 -72.790 4.062 1.000 28.784 104 GLN C C 1
ATOM 3242 O O . GLN B 1 104 ? -49.162 -73.842 4.083 1.000 27.067 104 GLN C O 1
ATOM 3248 N N . THR B 1 105 ? -51.014 -72.709 3.508 1.000 24.752 105 THR C N 1
ATOM 3249 C CA . THR B 1 105 ? -51.653 -73.849 2.855 1.000 24.732 105 THR C CA 1
ATOM 3250 C C . THR B 1 105 ? -50.711 -74.566 1.873 1.000 27.698 105 THR C C 1
ATOM 3251 O O . THR B 1 105 ? -50.404 -75.745 2.072 1.000 36.291 105 THR C O 1
ATOM 3255 N N . CYS B 1 106 ? -50.227 -73.878 0.829 1.000 27.764 106 CYS C N 1
ATOM 3256 C CA . CYS B 1 106 ? -49.347 -74.492 -0.164 1.000 31.417 106 CYS C CA 1
ATOM 3257 C C . CYS B 1 106 ? -48.126 -75.151 0.469 1.000 33.816 106 CYS C C 1
ATOM 3258 O O . CYS B 1 106 ? -47.658 -76.187 -0.020 1.000 37.507 106 CYS C O 1
ATOM 3261 N N . LYS B 1 107 ? -47.576 -74.491 1.505 1.000 33.618 107 LYS C N 1
ATOM 3262 C CA . LYS B 1 107 ? -46.518 -75.048 2.330 1.000 31.099 107 LYS C CA 1
ATOM 3263 C C . LYS B 1 107 ? -46.988 -76.286 3.093 1.000 31.307 107 LYS C C 1
ATOM 3264 O O . LYS B 1 107 ? -46.162 -77.074 3.537 1.000 36.058 107 LYS C O 1
ATOM 3270 N N . GLU B 1 108 ? -48.297 -76.433 3.313 1.000 32.796 108 GLU C N 1
ATOM 3271 C CA . GLU B 1 108 ? -48.833 -77.637 3.949 1.000 33.785 108 GLU C CA 1
ATOM 3272 C C . GLU B 1 108 ? -49.393 -78.558 2.860 1.000 33.468 108 GLU C C 1
ATOM 3273 O O . GLU B 1 108 ? -50.012 -79.579 3.157 1.000 34.558 108 GLU C O 1
ATOM 3279 N N . ALA B 1 109 ? -49.138 -78.198 1.591 1.000 35.839 109 ALA C N 1
ATOM 3280 C CA . ALA B 1 109 ? -49.544 -78.989 0.440 1.000 36.455 109 ALA C CA 1
ATOM 3281 C C . ALA B 1 109 ? -48.344 -79.552 -0.333 1.000 37.786 109 ALA C C 1
ATOM 3282 O O . ALA B 1 109 ? -48.554 -80.251 -1.316 1.000 38.548 109 ALA C O 1
ATOM 3284 N N . LYS B 1 110 ? -47.106 -79.265 0.111 1.000 37.523 110 LYS C N 1
ATOM 3285 C CA . LYS B 1 110 ? -45.857 -79.733 -0.498 1.000 34.907 110 LYS C CA 1
ATOM 3286 C C . LYS B 1 110 ? -45.438 -78.796 -1.629 1.000 35.654 110 LYS C C 1
ATOM 3287 O O . LYS B 1 110 ? -44.352 -78.945 -2.219 1.000 32.688 110 LYS C O 1
ATOM 3293 N N . ILE B 1 111 ? -46.296 -77.799 -1.870 1.000 34.760 111 ILE C N 1
ATOM 3294 C CA . ILE B 1 111 ? -46.262 -77.013 -3.084 1.000 34.402 111 ILE C CA 1
ATOM 3295 C C . ILE B 1 111 ? -45.231 -75.896 -2.935 1.000 36.094 111 ILE C C 1
ATOM 3296 O O . ILE B 1 111 ? -44.845 -75.508 -1.832 1.000 42.896 111 ILE C O 1
ATOM 3301 N N . ARG B 1 112 ? -44.781 -75.439 -4.101 1.000 33.954 112 ARG C N 1
ATOM 3302 C CA . ARG B 1 112 ? -44.059 -74.201 -4.308 1.000 35.578 112 ARG C CA 1
ATOM 3303 C C . ARG B 1 112 ? -45.023 -73.089 -4.727 1.000 37.411 112 ARG C C 1
ATOM 3304 O O . ARG B 1 112 ? -45.697 -73.215 -5.753 1.000 33.302 112 ARG C O 1
ATOM 3312 N N . PHE B 1 113 ? -45.021 -71.981 -3.962 1.000 34.942 113 PHE C N 1
ATOM 3313 C CA . PHE B 1 113 ? -45.916 -70.852 -4.170 1.000 34.097 113 PHE C CA 1
ATOM 3314 C C . PHE B 1 113 ? -45.288 -69.821 -5.122 1.000 35.222 113 PHE C C 1
ATOM 3315 O O . PHE B 1 113 ? -44.065 -69.722 -5.211 1.000 36.490 113 PHE C O 1
ATOM 3323 N N . ILE B 1 114 ? -46.130 -69.060 -5.850 1.000 37.358 114 ILE C N 1
ATOM 3324 C CA . ILE B 1 114 ? -45.685 -67.871 -6.578 1.000 38.419 114 ILE C CA 1
ATOM 3325 C C . ILE B 1 114 ? -46.783 -66.800 -6.567 1.000 36.587 114 ILE C C 1
ATOM 3326 O O . ILE B 1 114 ? -47.915 -67.026 -7.025 1.000 32.817 114 ILE C O 1
ATOM 3331 N N . PRO B 1 115 ? -46.489 -65.591 -6.033 1.000 36.841 115 PRO C N 1
ATOM 3332 C CA . PRO B 1 115 ? -47.372 -64.429 -6.189 1.000 34.182 115 PRO C CA 1
ATOM 3333 C C . PRO B 1 115 ? -47.066 -63.652 -7.464 1.000 35.374 115 PRO C C 1
ATOM 3334 O O . PRO B 1 115 ? -45.939 -63.679 -7.956 1.000 33.117 115 PRO C O 1
ATOM 3338 N N . LYS B 1 116 ? -48.071 -62.926 -7.972 1.000 36.120 116 LYS C N 1
ATOM 3339 C CA . LYS B 1 116 ? -48.020 -62.453 -9.339 1.000 35.288 116 LYS C CA 1
ATOM 3340 C C . LYS B 1 116 ? -48.520 -61.008 -9.453 1.000 34.600 116 LYS C C 1
ATOM 3341 O O . LYS B 1 116 ? -49.444 -60.578 -8.767 1.000 34.924 116 LYS C O 1
ATOM 3347 N N . MET B 1 117 ? -47.867 -60.287 -10.373 1.000 33.571 117 MET C N 1
ATOM 3348 C CA . MET B 1 117 ? -48.108 -58.888 -10.702 1.000 33.714 117 MET C CA 1
ATOM 3349 C C . MET B 1 117 ? -48.045 -58.793 -12.229 1.000 31.348 117 MET C C 1
ATOM 3350 O O . MET B 1 117 ? -47.635 -59.752 -12.879 1.000 27.894 117 MET C O 1
ATOM 3355 N N . ASN B 1 118 ? -48.513 -57.672 -12.785 1.000 32.252 118 ASN C N 1
ATOM 3356 C CA . ASN B 1 118 ? -48.331 -57.340 -14.188 1.000 32.297 118 ASN C CA 1
ATOM 3357 C C . ASN B 1 118 ? -47.634 -55.987 -14.294 1.000 31.684 118 ASN C C 1
ATOM 3358 O O . ASN B 1 118 ? -48.264 -54.960 -14.059 1.000 36.843 118 ASN C O 1
ATOM 3363 N N . LEU B 1 119 ? -46.363 -55.959 -14.711 1.000 31.520 119 LEU C N 1
ATOM 3364 C CA . LEU B 1 119 ? -45.559 -54.762 -14.486 1.000 33.142 119 LEU C CA 1
ATOM 3365 C C . LEU B 1 119 ? -45.171 -54.052 -15.784 1.000 32.018 119 LEU C C 1
ATOM 3366 O O . LEU B 1 119 ? -44.038 -53.595 -15.919 1.000 37.979 119 LEU C O 1
ATOM 3371 N N . LEU B 1 120 ? -46.119 -53.900 -16.711 1.000 29.285 120 LEU C N 1
ATOM 3372 C CA . LEU B 1 120 ? -45.863 -53.211 -17.970 1.000 29.701 120 LEU C CA 1
ATOM 3373 C C . LEU B 1 120 ? -47.179 -52.988 -18.704 1.000 30.727 120 LEU C C 1
ATOM 3374 O O . LEU B 1 120 ? -47.649 -51.852 -18.782 1.000 29.140 120 LEU C O 1
ATOM 3379 N N . GLY B 1 121 ? -47.770 -54.091 -19.198 1.000 33.705 121 GLY C N 1
ATOM 3380 C CA . GLY B 1 121 ? -49.102 -54.092 -19.782 1.000 34.709 121 GLY C CA 1
ATOM 3381 C C . GLY B 1 121 ? -50.155 -54.588 -18.789 1.000 39.820 121 GLY C C 1
ATOM 3382 O O . GLY B 1 121 ? -49.825 -54.905 -17.646 1.000 40.046 121 GLY C O 1
ATOM 3383 N N . HIS B 1 122 ? -51.414 -54.673 -19.255 1.000 38.783 122 HIS C N 1
ATOM 3384 C CA . HIS B 1 122 ? -52.550 -55.034 -18.419 1.000 37.552 122 HIS C CA 1
ATOM 3385 C C . HIS B 1 122 ? -52.500 -54.209 -17.133 1.000 38.984 122 HIS C C 1
ATOM 3386 O O . HIS B 1 122 ? -52.739 -54.719 -16.046 1.000 44.802 122 HIS C O 1
ATOM 3393 N N . GLN B 1 123 ? -52.213 -52.915 -17.291 1.000 37.368 123 GLN C N 1
ATOM 3394 C CA . GLN B 1 123 ? -52.151 -51.965 -16.198 1.000 39.716 123 GLN C CA 1
ATOM 3395 C C . GLN B 1 123 ? -53.527 -51.328 -16.035 1.000 39.932 123 GLN C C 1
ATOM 3396 O O . GLN B 1 123 ? -53.731 -50.470 -15.178 1.000 39.899 123 GLN C O 1
ATOM 3402 N N . SER B 1 124 ? -54.455 -51.784 -16.886 1.000 40.994 124 SER C N 1
ATOM 3403 C CA . SER B 1 124 ? -55.874 -51.503 -16.772 1.000 37.715 124 SER C CA 1
ATOM 3404 C C . SER B 1 124 ? -56.627 -52.560 -17.579 1.000 36.796 124 SER C C 1
ATOM 3405 O O . SER B 1 124 ? -56.071 -53.091 -18.543 1.000 34.949 124 SER C O 1
ATOM 3408 N N . ASP B 1 125 ? -57.872 -52.869 -17.165 1.000 37.111 125 ASP C N 1
ATOM 3409 C CA . ASP B 1 125 ? -58.673 -53.948 -17.738 1.000 37.138 125 ASP C CA 1
ATOM 3410 C C . ASP B 1 125 ? -60.040 -53.387 -18.146 1.000 42.039 125 ASP C C 1
ATOM 3411 O O . ASP B 1 125 ? -60.784 -52.865 -17.308 1.000 47.560 125 ASP C O 1
ATOM 3416 N N . ARG B 1 126 ? -60.372 -53.540 -19.439 1.000 37.749 126 ARG C N 1
ATOM 3417 C CA . ARG B 1 126 ? -61.418 -52.773 -20.090 1.000 35.439 126 ARG C CA 1
ATOM 3418 C C . ARG B 1 126 ? -61.125 -51.301 -19.801 1.000 39.883 126 ARG C C 1
ATOM 3419 O O . ARG B 1 126 ? -60.117 -50.773 -20.270 1.000 38.539 126 ARG C O 1
ATOM 3427 N N . ASP B 1 127 ? -61.998 -50.663 -19.007 1.000 39.231 127 ASP C N 1
ATOM 3428 C CA . ASP B 1 127 ? -61.726 -49.381 -18.377 1.000 34.929 127 ASP C CA 1
ATOM 3429 C C . ASP B 1 127 ? -61.824 -49.529 -16.861 1.000 33.017 127 ASP C C 1
ATOM 3430 O O . ASP B 1 127 ? -62.612 -48.834 -16.235 1.000 34.095 127 ASP C O 1
ATOM 3435 N N . HIS B 1 128 ? -61.073 -50.475 -16.281 1.000 28.290 128 HIS C N 1
ATOM 3436 C CA . HIS B 1 128 ? -60.658 -50.329 -14.899 1.000 28.454 128 HIS C CA 1
ATOM 3437 C C . HIS B 1 128 ? -59.284 -49.671 -14.920 1.000 29.156 128 HIS C C 1
ATOM 3438 O O . HIS B 1 128 ? -58.375 -50.188 -15.558 1.000 24.457 128 HIS C O 1
ATOM 3445 N N . ILE B 1 129 ? -59.138 -48.513 -14.270 1.000 32.385 129 ILE C N 1
ATOM 3446 C CA . ILE B 1 129 ? -57.806 -48.011 -13.989 1.000 35.403 129 ILE C CA 1
ATOM 3447 C C . ILE B 1 129 ? -57.294 -48.730 -12.744 1.000 37.854 129 ILE C C 1
ATOM 3448 O O . ILE B 1 129 ? -57.184 -48.119 -11.685 1.000 42.798 129 ILE C O 1
ATOM 3453 N N . ASP B 1 130 ? -56.999 -50.032 -12.849 1.000 38.373 130 ASP C N 1
ATOM 3454 C CA . ASP B 1 130 ? -56.518 -50.760 -11.683 1.000 41.779 130 ASP C CA 1
ATOM 3455 C C . ASP B 1 130 ? -55.822 -49.746 -10.776 1.000 42.178 130 ASP C C 1
ATOM 3456 O O . ASP B 1 130 ? -55.135 -48.843 -11.271 1.000 35.990 130 ASP C O 1
ATOM 3461 N N . PRO B 1 131 ? -55.901 -49.929 -9.437 1.000 39.825 131 PRO C N 1
ATOM 3462 C CA . PRO B 1 131 ? -56.036 -48.813 -8.488 1.000 41.003 131 PRO C CA 1
ATOM 3463 C C . PRO B 1 131 ? -55.074 -47.629 -8.636 1.000 44.461 131 PRO C C 1
ATOM 3464 O O . PRO B 1 131 ? -55.325 -46.561 -8.056 1.000 42.957 131 PRO C O 1
ATOM 3468 N N . LEU B 1 132 ? -53.996 -47.845 -9.414 1.000 43.373 132 LEU C N 1
ATOM 3469 C CA . LEU B 1 132 ? -52.830 -46.976 -9.498 1.000 41.931 132 LEU C CA 1
ATOM 3470 C C . LEU B 1 132 ? -53.138 -45.724 -10.328 1.000 46.446 132 LEU C C 1
ATOM 3471 O O . LEU B 1 132 ? -53.388 -44.656 -9.772 1.000 44.250 132 LEU C O 1
ATOM 3476 N N . LEU B 1 133 ? -53.173 -45.861 -11.665 1.000 50.717 133 LEU C N 1
ATOM 3477 C CA . LEU B 1 133 ? -52.881 -44.747 -12.564 1.000 46.644 133 LEU C CA 1
ATOM 3478 C C . LEU B 1 133 ? -53.767 -43.523 -12.306 1.000 48.916 133 LEU C C 1
ATOM 3479 O O . LEU B 1 133 ? -53.380 -42.418 -12.682 1.000 45.642 133 LEU C O 1
ATOM 3484 N N . ALA B 1 134 ? -54.927 -43.696 -11.661 1.000 42.528 134 ALA C N 1
ATOM 3485 C CA . ALA B 1 134 ? -55.592 -42.568 -11.032 1.000 45.804 134 ALA C CA 1
ATOM 3486 C C . ALA B 1 134 ? -54.661 -42.008 -9.955 1.000 49.069 134 ALA C C 1
ATOM 3487 O O . ALA B 1 134 ? -54.120 -40.916 -10.116 1.000 56.593 134 ALA C O 1
ATOM 3489 N N . LYS B 1 135 ? -54.412 -42.799 -8.900 1.000 49.897 135 LYS C N 1
ATOM 3490 C CA . LYS B 1 135 ? -53.642 -42.346 -7.743 1.000 51.361 135 LYS C CA 1
ATOM 3491 C C . LYS B 1 135 ? -52.196 -42.007 -8.121 1.000 54.453 135 LYS C C 1
ATOM 3492 O O . LYS B 1 135 ? -51.473 -41.461 -7.284 1.000 56.531 135 LYS C O 1
ATOM 3498 N N . TYR B 1 136 ? -51.775 -42.350 -9.354 1.000 54.615 136 TYR C N 1
ATOM 3499 C CA . TYR B 1 136 ? -50.486 -41.939 -9.901 1.000 53.505 136 TYR C CA 1
ATOM 3500 C C . TYR B 1 136 ? -50.569 -41.845 -11.425 1.000 53.376 136 TYR C C 1
ATOM 3501 O O . TYR B 1 136 ? -50.024 -42.697 -12.123 1.000 53.645 136 TYR C O 1
ATOM 3510 N N . PRO B 1 137 ? -51.191 -40.781 -11.997 1.000 51.253 137 PRO C N 1
ATOM 3511 C CA . PRO B 1 137 ? -51.536 -40.755 -13.422 1.000 48.010 137 PRO C CA 1
ATOM 3512 C C . PRO B 1 137 ? -50.407 -40.463 -14.404 1.000 42.186 137 PRO C C 1
ATOM 3513 O O . PRO B 1 137 ? -50.659 -40.314 -15.590 1.000 43.668 137 PRO C O 1
ATOM 3517 N N . GLN B 1 138 ? -49.164 -40.426 -13.918 1.000 41.303 138 GLN C N 1
ATOM 3518 C CA . GLN B 1 138 ? -48.041 -39.954 -14.716 1.000 38.265 138 GLN C CA 1
ATOM 3519 C C . GLN B 1 138 ? -47.287 -41.098 -15.397 1.000 38.929 138 GLN C C 1
ATOM 3520 O O . GLN B 1 138 ? -46.557 -40.853 -16.360 1.000 51.771 138 GLN C O 1
ATOM 3526 N N . PHE B 1 139 ? -47.466 -42.339 -14.935 1.000 32.928 139 PHE C N 1
ATOM 3527 C CA . PHE B 1 139 ? -46.602 -43.428 -15.356 1.000 31.536 139 PHE C CA 1
ATOM 3528 C C . PHE B 1 139 ? -47.169 -44.115 -16.591 1.000 34.778 139 PHE C C 1
ATOM 3529 O O . PHE B 1 139 ? -47.065 -45.324 -16.725 1.000 33.406 139 PHE C O 1
ATOM 3537 N N . ASP B 1 140 ? -47.718 -43.329 -17.516 1.000 40.336 140 ASP C N 1
ATOM 3538 C CA . ASP B 1 140 ? -48.599 -43.862 -18.532 1.000 41.064 140 ASP C CA 1
ATOM 3539 C C . ASP B 1 140 ? -47.996 -43.656 -19.923 1.000 43.862 140 ASP C C 1
ATOM 3540 O O . ASP B 1 140 ? -47.594 -42.554 -20.293 1.000 42.631 140 ASP C O 1
ATOM 3545 N N . GLU B 1 141 ? -47.985 -44.746 -20.701 1.000 44.293 141 GLU C N 1
ATOM 3546 C CA . GLU B 1 141 ? -47.330 -44.785 -21.997 1.000 39.942 141 GLU C CA 1
ATOM 3547 C C . GLU B 1 141 ? -48.089 -43.894 -22.986 1.000 40.765 141 GLU C C 1
ATOM 3548 O O . GLU B 1 141 ? -47.505 -43.454 -23.969 1.000 32.713 141 GLU C O 1
ATOM 3554 N N . SER B 1 142 ? -49.382 -43.631 -22.713 1.000 43.881 142 SER C N 1
ATOM 3555 C CA . SER B 1 142 ? -50.171 -42.689 -23.489 1.000 45.198 142 SER C CA 1
ATOM 3556 C C . SER B 1 142 ? -51.196 -41.978 -22.598 1.000 45.815 142 SER C C 1
ATOM 3557 O O . SER B 1 142 ? -52.372 -42.343 -22.573 1.000 39.510 142 SER C O 1
ATOM 3560 N N . PRO B 1 143 ? -50.810 -40.904 -21.862 1.000 47.135 143 PRO C N 1
ATOM 3561 C CA . PRO B 1 143 ? -51.784 -40.111 -21.110 1.000 47.534 143 PRO C CA 1
ATOM 3562 C C . PRO B 1 143 ? -52.856 -39.450 -21.978 1.000 45.355 143 PRO C C 1
ATOM 3563 O O . PRO B 1 143 ? -53.791 -38.863 -21.432 1.000 48.795 143 PRO C O 1
ATOM 3567 N N . ASP B 1 144 ? -52.735 -39.591 -23.309 1.000 42.099 144 ASP C N 1
ATOM 3568 C CA . ASP B 1 144 ? -53.539 -38.842 -24.266 1.000 41.956 144 ASP C CA 1
ATOM 3569 C C . ASP B 1 144 ? -54.601 -39.718 -24.938 1.000 43.164 144 ASP C C 1
ATOM 3570 O O . ASP B 1 144 ? -55.488 -39.175 -25.602 1.000 40.375 144 ASP C O 1
ATOM 3575 N N . TYR B 1 145 ? -54.522 -41.051 -24.767 1.000 40.485 145 TYR C N 1
ATOM 3576 C CA . TYR B 1 145 ? -55.349 -41.992 -25.512 1.000 37.152 145 TYR C CA 1
ATOM 3577 C C . TYR B 1 145 ? -55.954 -43.021 -24.554 1.000 43.000 145 TYR C C 1
ATOM 3578 O O . TYR B 1 145 ? -55.242 -43.746 -23.850 1.000 39.431 145 TYR C O 1
ATOM 3587 N N . ASN B 1 146 ? -57.292 -43.087 -24.531 1.000 49.187 146 ASN C N 1
ATOM 3588 C CA . ASN B 1 146 ? -57.985 -43.522 -23.324 1.000 54.447 146 ASN C CA 1
ATOM 3589 C C . ASN B 1 146 ? -58.992 -44.632 -23.618 1.000 53.868 146 ASN C C 1
ATOM 3590 O O . ASN B 1 146 ? -59.421 -44.814 -24.758 1.000 46.621 146 ASN C O 1
ATOM 3595 N N . PRO B 1 147 ? -59.379 -45.421 -22.582 1.000 58.934 147 PRO C N 1
ATOM 3596 C CA . PRO B 1 147 ? -60.326 -46.526 -22.749 1.000 56.853 147 PRO C CA 1
ATOM 3597 C C . PRO B 1 147 ? -61.560 -46.195 -23.588 1.000 51.330 147 PRO C C 1
ATOM 3598 O O . PRO B 1 147 ? -62.223 -45.186 -23.354 1.000 46.668 147 PRO C O 1
ATOM 3602 N N . PRO B 1 148 ? -61.914 -47.031 -24.592 1.000 47.257 148 PRO C N 1
ATOM 3603 C CA . PRO B 1 148 ? -63.197 -46.891 -25.277 1.000 45.285 148 PRO C CA 1
ATOM 3604 C C . PRO B 1 148 ? -64.266 -47.165 -24.224 1.000 42.998 148 PRO C C 1
ATOM 3605 O O . PRO B 1 148 ? -64.353 -48.268 -23.687 1.000 37.379 148 PRO C O 1
ATOM 3609 N N . VAL B 1 149 ? -65.045 -46.132 -23.911 1.000 42.038 149 VAL C N 1
ATOM 3610 C CA . VAL B 1 149 ? -65.889 -46.143 -22.731 1.000 39.943 149 VAL C CA 1
ATOM 3611 C C . VAL B 1 149 ? -67.347 -46.241 -23.180 1.000 40.988 149 VAL C C 1
ATOM 3612 O O . VAL B 1 149 ? -67.758 -45.434 -24.015 1.000 37.546 149 VAL C O 1
ATOM 3616 N N . PRO B 1 150 ? -68.135 -47.260 -22.731 1.000 36.745 150 PRO C N 1
ATOM 3617 C CA . PRO B 1 150 ? -67.601 -48.524 -22.198 1.000 36.790 150 PRO C CA 1
ATOM 3618 C C . PRO B 1 150 ? -66.796 -49.272 -23.264 1.000 36.567 150 PRO C C 1
ATOM 3619 O O . PRO B 1 150 ? -66.552 -48.703 -24.327 1.000 33.894 150 PRO C O 1
ATOM 3623 N N . TRP B 1 151 ? -66.365 -50.521 -22.988 1.000 35.768 151 TRP C N 1
ATOM 3624 C CA . TRP B 1 151 ? -65.672 -51.316 -24.005 1.000 35.819 151 TRP C CA 1
ATOM 3625 C C . TRP B 1 151 ? -66.675 -51.753 -25.063 1.000 36.518 151 TRP C C 1
ATOM 3626 O O . TRP B 1 151 ? -67.818 -52.064 -24.734 1.000 42.563 151 TRP C O 1
ATOM 3637 N N . LYS B 1 152 ? -66.201 -51.790 -26.314 1.000 34.541 152 LYS C N 1
ATOM 3638 C CA . LYS B 1 152 ? -66.897 -52.394 -27.443 1.000 31.762 152 LYS C CA 1
ATOM 3639 C C . LYS B 1 152 ? -65.828 -52.886 -28.424 1.000 29.626 152 LYS C C 1
ATOM 3640 O O . LYS B 1 152 ? -65.121 -52.054 -29.010 1.000 24.195 152 LYS C O 1
ATOM 3646 N N . ASP B 1 153 ? -65.700 -54.226 -28.568 1.000 28.798 153 ASP C N 1
ATOM 3647 C CA . ASP B 1 153 ? -64.526 -54.862 -29.168 1.000 29.726 153 ASP C CA 1
ATOM 3648 C C . ASP B 1 153 ? -64.871 -55.497 -30.524 1.000 30.342 153 ASP C C 1
ATOM 3649 O O . ASP B 1 153 ? -65.242 -56.661 -30.579 1.000 29.712 153 ASP C O 1
ATOM 3654 N N . ALA B 1 154 ? -64.723 -54.736 -31.622 1.000 29.439 154 ALA C N 1
ATOM 3655 C CA . ALA B 1 154 ? -64.859 -55.268 -32.970 1.000 27.336 154 ALA C CA 1
ATOM 3656 C C . ALA B 1 154 ? -63.527 -55.083 -33.686 1.000 26.787 154 ALA C C 1
ATOM 3657 O O . ALA B 1 154 ? -63.075 -53.966 -33.932 1.000 24.561 154 ALA C O 1
ATOM 3659 N N . GLY B 1 155 ? -62.899 -56.208 -34.003 1.000 27.901 155 GLY C N 1
ATOM 3660 C CA . GLY B 1 155 ? -61.460 -56.271 -34.063 1.000 27.955 155 GLY C CA 1
ATOM 3661 C C . GLY B 1 155 ? -60.928 -56.455 -32.648 1.000 31.692 155 GLY C C 1
ATOM 3662 O O . GLY B 1 155 ? -60.879 -55.502 -31.847 1.000 25.368 155 GLY C O 1
ATOM 3663 N N . PRO B 1 156 ? -60.599 -57.711 -32.265 1.000 32.168 156 PRO C N 1
ATOM 3664 C CA . PRO B 1 156 ? -59.824 -57.939 -31.049 1.000 35.517 156 PRO C CA 1
ATOM 3665 C C . PRO B 1 156 ? -58.563 -57.070 -31.021 1.000 40.162 156 PRO C C 1
ATOM 3666 O O . PRO B 1 156 ? -57.609 -57.374 -30.314 1.000 38.761 156 PRO C O 1
ATOM 3670 N N . PHE B 1 157 ? -58.545 -55.964 -31.777 1.000 40.542 157 PHE C N 1
ATOM 3671 C CA . PHE B 1 157 ? -57.391 -55.083 -31.784 1.000 39.982 157 PHE C CA 1
ATOM 3672 C C . PHE B 1 157 ? -57.874 -53.642 -31.668 1.000 35.246 157 PHE C C 1
ATOM 3673 O O . PHE B 1 157 ? -57.586 -52.820 -32.523 1.000 39.646 157 PHE C O 1
ATOM 3681 N N . ASP B 1 158 ? -58.619 -53.347 -30.596 1.000 40.586 158 ASP C N 1
ATOM 3682 C CA . ASP B 1 158 ? -59.067 -51.994 -30.271 1.000 40.364 158 ASP C CA 1
ATOM 3683 C C . ASP B 1 158 ? -57.950 -51.369 -29.431 1.000 40.483 158 ASP C C 1
ATOM 3684 O O . ASP B 1 158 ? -56.841 -51.889 -29.427 1.000 37.732 158 ASP C O 1
ATOM 3689 N N . PHE B 1 159 ? -58.191 -50.248 -28.733 1.000 43.380 159 PHE C N 1
ATOM 3690 C CA . PHE B 1 159 ? -57.403 -49.985 -27.536 1.000 39.006 159 PHE C CA 1
ATOM 3691 C C . PHE B 1 159 ? -57.724 -51.140 -26.592 1.000 40.798 159 PHE C C 1
ATOM 3692 O O . PHE B 1 159 ? -58.848 -51.647 -26.616 1.000 37.020 159 PHE C O 1
ATOM 3700 N N . TYR B 1 160 ? -56.726 -51.575 -25.809 1.000 42.810 160 TYR C N 1
ATOM 3701 C CA . TYR B 1 160 ? -56.834 -52.809 -25.055 1.000 38.934 160 TYR C CA 1
ATOM 3702 C C . TYR B 1 160 ? -56.390 -52.597 -23.615 1.000 38.313 160 TYR C C 1
ATOM 3703 O O . TYR B 1 160 ? -57.224 -52.372 -22.749 1.000 34.822 160 TYR C O 1
ATOM 3712 N N . CYS B 1 161 ? -55.071 -52.725 -23.390 1.000 41.767 161 CYS C N 1
ATOM 3713 C CA . CYS B 1 161 ? -54.463 -52.712 -22.070 1.000 36.068 161 CYS C CA 1
ATOM 3714 C C . CYS B 1 161 ? -53.595 -51.468 -21.957 1.000 35.374 161 CYS C C 1
ATOM 3715 O O . CYS B 1 161 ? -52.925 -51.122 -22.928 1.000 31.727 161 CYS C O 1
ATOM 3718 N N . LYS B 1 162 ? -53.650 -50.796 -20.792 1.000 33.686 162 LYS C N 1
ATOM 3719 C CA . LYS B 1 162 ? -52.842 -49.605 -20.550 1.000 31.331 162 LYS C CA 1
ATOM 3720 C C . LYS B 1 162 ? -51.464 -50.080 -20.120 1.000 32.726 162 LYS C C 1
ATOM 3721 O O . LYS B 1 162 ? -51.368 -51.073 -19.400 1.000 30.222 162 LYS C O 1
ATOM 3727 N N . SER B 1 163 ? -50.419 -49.341 -20.514 1.000 32.276 163 SER C N 1
ATOM 3728 C CA . SER B 1 163 ? -49.086 -49.747 -20.133 1.000 36.961 163 SER C CA 1
ATOM 3729 C C . SER B 1 163 ? -48.420 -48.654 -19.306 1.000 34.888 163 SER C C 1
ATOM 3730 O O . SER B 1 163 ? -48.986 -47.581 -19.069 1.000 35.526 163 SER C O 1
ATOM 3733 N N . LEU B 1 164 ? -47.247 -49.001 -18.773 1.000 35.128 164 LEU C N 1
ATOM 3734 C CA . LEU B 1 164 ? -46.470 -48.086 -17.958 1.000 29.409 164 LEU C CA 1
ATOM 3735 C C . LEU B 1 164 ? -45.391 -47.514 -18.852 1.000 26.765 164 LEU C C 1
ATOM 3736 O O . LEU B 1 164 ? -44.981 -48.125 -19.829 1.000 23.449 164 LEU C O 1
ATOM 3741 N N . CYS B 1 165 ? -44.939 -46.321 -18.526 1.000 28.398 165 CYS C N 1
ATOM 3742 C CA . CYS B 1 165 ? -43.834 -45.746 -19.269 1.000 27.634 165 CYS C CA 1
ATOM 3743 C C . CYS B 1 165 ? -42.555 -46.165 -18.558 1.000 26.538 165 CYS C C 1
ATOM 3744 O O . CYS B 1 165 ? -42.059 -45.435 -17.713 1.000 26.408 165 CYS C O 1
ATOM 3747 N N . PRO B 1 166 ? -41.995 -47.360 -18.860 1.000 25.281 166 PRO C N 1
ATOM 3748 C CA . PRO B 1 166 ? -40.916 -47.915 -18.047 1.000 24.293 166 PRO C CA 1
ATOM 3749 C C . PRO B 1 166 ? -39.537 -47.329 -18.329 1.000 25.574 166 PRO C C 1
ATOM 3750 O O . PRO B 1 166 ? -38.522 -47.825 -17.805 1.000 25.193 166 PRO C O 1
ATOM 3754 N N . SER B 1 167 ? -39.518 -46.290 -19.176 1.000 23.259 167 SER C N 1
ATOM 3755 C CA . SER B 1 167 ? -38.399 -45.364 -19.215 1.000 25.355 167 SER C CA 1
ATOM 3756 C C . SER B 1 167 ? -38.562 -44.267 -18.170 1.000 26.993 167 SER C C 1
ATOM 3757 O O . SER B 1 167 ? -37.734 -43.362 -18.120 1.000 29.742 167 SER C O 1
ATOM 3760 N N . HIS B 1 168 ? -39.615 -44.341 -17.338 1.000 30.297 168 HIS C N 1
ATOM 3761 C CA . HIS B 1 168 ? -39.856 -43.321 -16.324 1.000 32.084 168 HIS C CA 1
ATOM 3762 C C . HIS B 1 168 ? -38.858 -43.488 -15.179 1.000 33.750 168 HIS C C 1
ATOM 3763 O O . HIS B 1 168 ? -38.914 -44.484 -14.455 1.000 38.452 168 HIS C O 1
ATOM 3770 N N . PRO B 1 169 ? -37.949 -42.513 -14.945 1.000 39.175 169 PRO C N 1
ATOM 3771 C CA . PRO B 1 169 ? -36.804 -42.721 -14.054 1.000 37.131 169 PRO C CA 1
ATOM 3772 C C . PRO B 1 169 ? -37.254 -42.916 -12.612 1.000 39.939 169 PRO C C 1
ATOM 3773 O O . PRO B 1 169 ? -36.486 -43.384 -11.766 1.000 40.029 169 PRO C O 1
ATOM 3777 N N . ASP B 1 170 ? -38.514 -42.542 -12.364 1.000 37.756 170 ASP C N 1
ATOM 3778 C CA . ASP B 1 170 ? -39.196 -42.824 -11.120 1.000 35.665 170 ASP C CA 1
ATOM 3779 C C . ASP B 1 170 ? -40.159 -44.001 -11.288 1.000 36.620 170 ASP C C 1
ATOM 3780 O O . ASP B 1 170 ? -41.291 -43.951 -10.813 1.000 37.178 170 ASP C O 1
ATOM 3785 N N . LEU B 1 171 ? -39.718 -45.094 -11.916 1.000 42.176 171 LEU C N 1
ATOM 3786 C CA . LEU B 1 171 ? -40.548 -46.292 -11.942 1.000 42.625 171 LEU C CA 1
ATOM 3787 C C . LEU B 1 171 ? -40.099 -47.301 -10.882 1.000 43.679 171 LEU C C 1
ATOM 3788 O O . LEU B 1 171 ? -40.875 -47.655 -9.995 1.000 45.849 171 LEU C O 1
ATOM 3793 N N . LEU B 1 172 ? -38.867 -47.809 -10.988 1.000 42.794 172 LEU C N 1
ATOM 3794 C CA . LEU B 1 172 ? -38.468 -48.967 -10.194 1.000 43.515 172 LEU C CA 1
ATOM 3795 C C . LEU B 1 172 ? -38.565 -48.685 -8.688 1.000 41.588 172 LEU C C 1
ATOM 3796 O O . LEU B 1 172 ? -38.373 -49.588 -7.877 1.000 34.408 172 LEU C O 1
ATOM 3801 N N . LYS B 1 173 ? -38.856 -47.433 -8.311 1.000 38.646 173 LYS C N 1
ATOM 3802 C CA . LYS B 1 173 ? -38.861 -47.022 -6.919 1.000 35.204 173 LYS C CA 1
ATOM 3803 C C . LYS B 1 173 ? -40.240 -47.262 -6.323 1.000 33.785 173 LYS C C 1
ATOM 3804 O O . LYS B 1 173 ? -40.366 -47.664 -5.172 1.000 30.552 173 LYS C O 1
ATOM 3810 N N . THR B 1 174 ? -41.282 -46.977 -7.103 1.000 36.092 174 THR C N 1
ATOM 3811 C CA . THR B 1 174 ? -42.630 -47.218 -6.621 1.000 37.481 174 THR C CA 1
ATOM 3812 C C . THR B 1 174 ? -42.922 -48.717 -6.717 1.000 37.227 174 THR C C 1
ATOM 3813 O O . THR B 1 174 ? -43.457 -49.292 -5.775 1.000 39.403 174 THR C O 1
ATOM 3817 N N . ILE B 1 175 ? -42.564 -49.324 -7.860 1.000 36.074 175 ILE C N 1
ATOM 3818 C CA . ILE B 1 175 ? -42.800 -50.732 -8.165 1.000 35.897 175 ILE C CA 1
ATOM 3819 C C . ILE B 1 175 ? -42.262 -51.639 -7.059 1.000 36.694 175 ILE C C 1
ATOM 3820 O O . ILE B 1 175 ? -42.981 -52.505 -6.566 1.000 35.208 175 ILE C O 1
ATOM 3825 N N . PHE B 1 176 ? -40.963 -51.489 -6.769 1.000 39.044 176 PHE C N 1
ATOM 3826 C CA . PHE B 1 176 ? -40.181 -52.488 -6.056 1.000 40.024 176 PHE C CA 1
ATOM 3827 C C . PHE B 1 176 ? -40.777 -52.738 -4.672 1.000 42.993 176 PHE C C 1
ATOM 3828 O O . PHE B 1 176 ? -41.005 -53.888 -4.304 1.000 45.724 176 PHE C O 1
ATOM 3836 N N . PRO B 1 177 ? -41.039 -51.682 -3.865 1.000 40.355 177 PRO C N 1
ATOM 3837 C CA . PRO B 1 177 ? -41.762 -51.815 -2.593 1.000 41.910 177 PRO C CA 1
ATOM 3838 C C . PRO B 1 177 ? -43.159 -52.432 -2.639 1.000 43.827 177 PRO C C 1
ATOM 3839 O O . PRO B 1 177 ? -43.821 -52.530 -1.609 1.000 40.160 177 PRO C O 1
ATOM 3843 N N . LEU B 1 178 ? -43.628 -52.797 -3.839 1.000 46.827 178 LEU C N 1
ATOM 3844 C CA . LEU B 1 178 ? -44.763 -53.696 -3.970 1.000 47.953 178 LEU C CA 1
ATOM 3845 C C . LEU B 1 178 ? -44.253 -55.101 -4.290 1.000 44.728 178 LEU C C 1
ATOM 3846 O O . LEU B 1 178 ? -44.712 -56.083 -3.701 1.000 41.417 178 LEU C O 1
ATOM 3851 N N . MET B 1 179 ? -43.267 -55.183 -5.188 1.000 43.210 179 MET C N 1
ATOM 3852 C CA . MET B 1 179 ? -42.590 -56.438 -5.479 1.000 46.804 179 MET C CA 1
ATOM 3853 C C . MET B 1 179 ? -41.980 -57.011 -4.197 1.000 49.071 179 MET C C 1
ATOM 3854 O O . MET B 1 179 ? -42.281 -58.139 -3.805 1.000 51.491 179 MET C O 1
ATOM 3859 N N . ASP B 1 180 ? -41.135 -56.214 -3.533 1.000 47.870 180 ASP C N 1
ATOM 3860 C CA . ASP B 1 180 ? -40.452 -56.651 -2.327 1.000 45.249 180 ASP C CA 1
ATOM 3861 C C . ASP B 1 180 ? -41.471 -56.927 -1.221 1.000 48.632 180 ASP C C 1
ATOM 3862 O O . ASP B 1 180 ? -41.323 -57.912 -0.505 1.000 56.578 180 ASP C O 1
ATOM 3867 N N . GLU B 1 181 ? -42.501 -56.071 -1.094 1.000 50.711 181 GLU C N 1
ATOM 3868 C CA . GLU B 1 181 ? -43.616 -56.290 -0.173 1.000 46.725 181 GLU C CA 1
ATOM 3869 C C . GLU B 1 181 ? -44.031 -57.754 -0.216 1.000 45.674 181 GLU C C 1
ATOM 3870 O O . GLU B 1 181 ? -43.795 -58.499 0.732 1.000 57.802 181 GLU C O 1
ATOM 3876 N N . LEU B 1 182 ? -44.595 -58.166 -1.355 1.000 47.086 182 LEU C N 1
ATOM 3877 C CA . LEU B 1 182 ? -45.135 -59.503 -1.543 1.000 43.515 182 LEU C CA 1
ATOM 3878 C C . LEU B 1 182 ? -44.067 -60.577 -1.329 1.000 43.471 182 LEU C C 1
ATOM 3879 O O . LEU B 1 182 ? -44.384 -61.645 -0.818 1.000 46.317 182 LEU C O 1
ATOM 3884 N N . ILE B 1 183 ? -42.824 -60.288 -1.741 1.000 45.090 183 ILE C N 1
ATOM 3885 C CA . ILE B 1 183 ? -41.735 -61.259 -1.811 1.000 41.308 183 ILE C CA 1
ATOM 3886 C C . ILE B 1 183 ? -41.316 -61.704 -0.406 1.000 39.885 183 ILE C C 1
ATOM 3887 O O . ILE B 1 183 ? -41.445 -62.878 -0.081 1.000 40.137 183 ILE C O 1
ATOM 3892 N N . ASP B 1 184 ? -40.817 -60.779 0.427 1.000 36.727 184 ASP C N 1
ATOM 3893 C CA . ASP B 1 184 ? -40.414 -61.101 1.790 1.000 32.922 184 ASP C CA 1
ATOM 3894 C C . ASP B 1 184 ? -41.584 -61.666 2.593 1.000 32.491 184 ASP C C 1
ATOM 3895 O O . ASP B 1 184 ? -41.367 -62.456 3.517 1.000 27.243 184 ASP C O 1
ATOM 3900 N N . VAL B 1 185 ? -42.796 -61.173 2.285 1.000 34.145 185 VAL C N 1
ATOM 3901 C CA . VAL B 1 185 ? -44.041 -61.663 2.858 1.000 35.476 185 VAL C CA 1
ATOM 3902 C C . VAL B 1 185 ? -44.106 -63.180 2.704 1.000 38.723 185 VAL C C 1
ATOM 3903 O O . VAL B 1 185 ? -44.186 -63.883 3.715 1.000 39.138 185 VAL C O 1
ATOM 3907 N N . CYS B 1 186 ? -44.037 -63.640 1.439 1.000 41.296 186 CYS C N 1
ATOM 3908 C CA . CYS B 1 186 ? -44.439 -64.977 1.009 1.000 40.826 186 CYS C CA 1
ATOM 3909 C C . CYS B 1 186 ? -43.285 -65.977 0.979 1.000 39.962 186 CYS C C 1
ATOM 3910 O O . CYS B 1 186 ? -43.533 -67.176 0.832 1.000 42.041 186 CYS C O 1
ATOM 3913 N N . GLY B 1 187 ? -42.029 -65.506 1.038 1.000 33.816 187 GLY C N 1
ATOM 3914 C CA . GLY B 1 187 ? -40.895 -66.411 0.900 1.000 31.480 187 GLY C CA 1
ATOM 3915 C C . GLY B 1 187 ? -40.914 -67.129 -0.453 1.000 29.829 187 GLY C C 1
ATOM 3916 O O . GLY B 1 187 ? -41.211 -68.322 -0.525 1.000 26.960 187 GLY C O 1
ATOM 3917 N N . ALA B 1 188 ? -40.621 -66.362 -1.516 1.000 27.240 188 ALA C N 1
ATOM 3918 C CA . ALA B 1 188 ? -40.621 -66.831 -2.888 1.000 26.936 188 ALA C CA 1
ATOM 3919 C C . ALA B 1 188 ? -39.200 -67.137 -3.348 1.000 31.188 188 ALA C C 1
ATOM 3920 O O . ALA B 1 188 ? -38.236 -66.446 -2.967 1.000 28.732 188 ALA C O 1
ATOM 3922 N N . ASP B 1 189 ? -39.112 -68.217 -4.146 1.000 32.079 189 ASP C N 1
ATOM 3923 C CA . ASP B 1 189 ? -37.967 -68.501 -4.991 1.000 33.057 189 ASP C CA 1
ATOM 3924 C C . ASP B 1 189 ? -38.256 -67.900 -6.373 1.000 32.639 189 ASP C C 1
ATOM 3925 O O . ASP B 1 189 ? -37.365 -67.855 -7.228 1.000 28.213 189 ASP C O 1
ATOM 3930 N N . ALA B 1 190 ? -39.515 -67.452 -6.577 1.000 30.907 190 ALA C N 1
ATOM 3931 C CA . ALA B 1 190 ? -39.964 -66.890 -7.842 1.000 28.259 190 ALA C CA 1
ATOM 3932 C C . ALA B 1 190 ? -41.148 -65.938 -7.662 1.000 29.918 190 ALA C C 1
ATOM 3933 O O . ALA B 1 190 ? -42.022 -66.120 -6.801 1.000 34.040 190 ALA C O 1
ATOM 3935 N N . PHE B 1 191 ? -41.175 -64.966 -8.580 1.000 27.554 191 PHE C N 1
ATOM 3936 C CA . PHE B 1 191 ? -42.257 -64.023 -8.812 1.000 27.635 191 PHE C CA 1
ATOM 3937 C C . PHE B 1 191 ? -42.730 -64.242 -10.251 1.000 27.553 191 PHE C C 1
ATOM 3938 O O . PHE B 1 191 ? -41.982 -64.787 -11.060 1.000 24.213 191 PHE C O 1
ATOM 3946 N N . HIS B 1 192 ? -43.964 -63.833 -10.570 1.000 28.200 192 HIS C N 1
ATOM 3947 C CA . HIS B 1 192 ? -44.434 -63.831 -11.946 1.000 28.885 192 HIS C CA 1
ATOM 3948 C C . HIS B 1 192 ? -44.670 -62.382 -12.363 1.000 31.573 192 HIS C C 1
ATOM 3949 O O . HIS B 1 192 ? -45.355 -61.647 -11.654 1.000 37.401 192 HIS C O 1
ATOM 3956 N N . VAL B 1 193 ? -44.086 -61.982 -13.504 1.000 32.512 193 VAL C N 1
ATOM 3957 C CA . VAL B 1 193 ? -44.108 -60.593 -13.959 1.000 33.325 193 VAL C CA 1
ATOM 3958 C C . VAL B 1 193 ? -45.274 -60.376 -14.923 1.000 32.802 193 VAL C C 1
ATOM 3959 O O . VAL B 1 193 ? -45.928 -59.334 -14.884 1.000 32.439 193 VAL C O 1
ATOM 3963 N N . GLY B 1 194 ? -45.525 -61.348 -15.802 1.000 31.342 194 GLY C N 1
ATOM 3964 C CA . GLY B 1 194 ? -46.602 -61.237 -16.768 1.000 32.466 194 GLY C CA 1
ATOM 3965 C C . GLY B 1 194 ? -46.088 -60.799 -18.138 1.000 34.135 194 GLY C C 1
ATOM 3966 O O . GLY B 1 194 ? -45.662 -61.637 -18.935 1.000 38.878 194 GLY C O 1
ATOM 3967 N N . LEU B 1 195 ? -46.158 -59.482 -18.382 1.000 36.263 195 LEU C N 1
ATOM 3968 C CA . LEU B 1 195 ? -45.640 -58.819 -19.572 1.000 31.191 195 LEU C CA 1
ATOM 3969 C C . LEU B 1 195 ? -46.304 -59.379 -20.821 1.000 30.942 195 LEU C C 1
ATOM 3970 O O . LEU B 1 195 ? -45.606 -59.571 -21.814 1.000 29.855 195 LEU C O 1
ATOM 3975 N N . ASP B 1 196 ? -47.648 -59.550 -20.775 1.000 31.296 196 ASP C N 1
ATOM 3976 C CA . ASP B 1 196 ? -48.412 -60.156 -21.858 1.000 33.028 196 ASP C CA 1
ATOM 3977 C C . ASP B 1 196 ? -49.316 -59.124 -22.530 1.000 36.195 196 ASP C C 1
ATOM 3978 O O . ASP B 1 196 ? -49.696 -58.129 -21.913 1.000 33.180 196 ASP C O 1
ATOM 3983 N N . GLU B 1 197 ? -49.700 -59.429 -23.782 1.000 33.194 197 GLU C N 1
ATOM 3984 C CA . GLU B 1 197 ? -50.030 -58.421 -24.785 1.000 34.218 197 GLU C CA 1
ATOM 3985 C C . GLU B 1 197 ? -49.703 -57.006 -24.287 1.000 36.556 197 GLU C C 1
ATOM 3986 O O . GLU B 1 197 ? -50.590 -56.274 -23.849 1.000 34.958 197 GLU C O 1
ATOM 3992 N N . VAL B 1 198 ? -48.435 -56.588 -24.428 1.000 38.272 198 VAL C N 1
ATOM 3993 C CA . VAL B 1 198 ? -48.060 -55.202 -24.199 1.000 36.347 198 VAL C CA 1
ATOM 3994 C C . VAL B 1 198 ? -48.290 -54.461 -25.505 1.000 36.637 198 VAL C C 1
ATOM 3995 O O . VAL B 1 198 ? -47.344 -54.032 -26.163 1.000 34.931 198 VAL C O 1
ATOM 3999 N N . TRP B 1 199 ? -49.581 -54.322 -25.840 1.000 36.312 199 TRP C N 1
ATOM 4000 C CA . TRP B 1 199 ? -50.025 -53.857 -27.140 1.000 34.849 199 TRP C CA 1
ATOM 4001 C C . TRP B 1 199 ? -49.546 -52.443 -27.441 1.000 30.473 199 TRP C C 1
ATOM 4002 O O . TRP B 1 199 ? -49.692 -52.025 -28.580 1.000 29.795 199 TRP C O 1
ATOM 4013 N N . ILE B 1 200 ? -48.991 -51.717 -26.466 1.000 28.035 200 ILE C N 1
ATOM 4014 C CA . ILE B 1 200 ? -48.427 -50.398 -26.731 1.000 28.282 200 ILE C CA 1
ATOM 4015 C C . ILE B 1 200 ? -47.044 -50.275 -26.073 1.000 31.431 200 ILE C C 1
ATOM 4016 O O . ILE B 1 200 ? -46.913 -50.379 -24.846 1.000 35.062 200 ILE C O 1
ATOM 4021 N N . LEU B 1 201 ? -46.026 -50.031 -26.909 1.000 31.882 201 LEU C N 1
ATOM 4022 C CA . LEU B 1 201 ? -44.679 -49.683 -26.477 1.000 29.791 201 LEU C CA 1
ATOM 4023 C C . LEU B 1 201 ? -44.059 -48.710 -27.479 1.000 31.779 201 LEU C C 1
ATOM 4024 O O . LEU B 1 201 ? -44.262 -48.825 -28.686 1.000 27.658 201 LEU C O 1
ATOM 4029 N N . GLY B 1 202 ? -43.249 -47.776 -26.971 1.000 35.965 202 GLY C N 1
ATOM 4030 C CA . GLY B 1 202 ? -42.584 -46.801 -27.827 1.000 38.578 202 GLY C CA 1
ATOM 4031 C C . GLY B 1 202 ? -43.576 -45.803 -28.421 1.000 37.049 202 GLY C C 1
ATOM 4032 O O . GLY B 1 202 ? -43.496 -45.469 -29.606 1.000 31.847 202 GLY C O 1
ATOM 4033 N N . TYR B 1 203 ? -44.506 -45.355 -27.565 1.000 38.917 203 TYR C N 1
ATOM 4034 C CA . TYR B 1 203 ? -45.619 -44.513 -27.961 1.000 40.455 203 TYR C CA 1
ATOM 4035 C C . TYR B 1 203 ? -45.055 -43.317 -28.713 1.000 40.432 203 TYR C C 1
ATOM 4036 O O . TYR B 1 203 ? -44.247 -42.582 -28.153 1.000 43.001 203 TYR C O 1
ATOM 4045 N N . GLU B 1 204 ? -45.459 -43.182 -29.990 1.000 41.969 204 GLU C N 1
ATOM 4046 C CA . GLU B 1 204 ? -45.027 -42.147 -30.924 1.000 37.360 204 GLU C CA 1
ATOM 4047 C C . GLU B 1 204 ? -44.994 -40.765 -30.260 1.000 40.347 204 GLU C C 1
ATOM 4048 O O . GLU B 1 204 ? -44.704 -39.777 -30.928 1.000 46.857 204 GLU C O 1
ATOM 4054 N N . LYS B 1 205 ? -45.277 -40.670 -28.948 1.000 42.154 205 LYS C N 1
ATOM 4055 C CA . LYS B 1 205 ? -45.385 -39.380 -28.277 1.000 42.802 205 LYS C CA 1
ATOM 4056 C C . LYS B 1 205 ? -44.818 -39.394 -26.850 1.000 42.945 205 LYS C C 1
ATOM 4057 O O . LYS B 1 205 ? -44.896 -38.379 -26.161 1.000 39.450 205 LYS C O 1
ATOM 4063 N N . CYS B 1 206 ? -44.258 -40.524 -26.388 1.000 44.312 206 CYS C N 1
ATOM 4064 C CA . CYS B 1 206 ? -43.579 -40.571 -25.102 1.000 42.559 206 CYS C CA 1
ATOM 4065 C C . CYS B 1 206 ? -42.252 -39.830 -25.259 1.000 42.194 206 CYS C C 1
ATOM 4066 O O . CYS B 1 206 ? -41.443 -40.224 -26.103 1.000 46.979 206 CYS C O 1
ATOM 4069 N N . PRO B 1 207 ? -41.985 -38.739 -24.495 1.000 40.890 207 PRO C N 1
ATOM 4070 C CA . PRO B 1 207 ? -40.680 -38.065 -24.555 1.000 40.491 207 PRO C CA 1
ATOM 4071 C C . PRO B 1 207 ? -39.520 -38.937 -24.056 1.000 38.767 207 PRO C C 1
ATOM 4072 O O . PRO B 1 207 ? -38.348 -38.546 -24.157 1.000 36.366 207 PRO C O 1
ATOM 4076 N N . ARG B 1 208 ? -39.869 -40.133 -23.546 1.000 39.938 208 ARG C N 1
ATOM 4077 C CA . ARG B 1 208 ? -38.925 -41.140 -23.089 1.000 38.286 208 ARG C CA 1
ATOM 4078 C C . ARG B 1 208 ? -38.845 -42.299 -24.085 1.000 38.464 208 ARG C C 1
ATOM 4079 O O . ARG B 1 208 ? -37.785 -42.520 -24.660 1.000 49.859 208 ARG C O 1
ATOM 4087 N N . CYS B 1 209 ? -39.971 -42.992 -24.325 1.000 38.097 209 CYS C N 1
ATOM 4088 C CA . CYS B 1 209 ? -40.017 -44.233 -25.092 1.000 32.006 209 CYS C CA 1
ATOM 4089 C C . CYS B 1 209 ? -40.216 -44.004 -26.598 1.000 33.026 209 CYS C C 1
ATOM 4090 O O . CYS B 1 209 ? -39.943 -44.896 -27.401 1.000 33.208 209 CYS C O 1
ATOM 4093 N N . GLY B 1 210 ? -40.704 -42.829 -27.010 1.000 30.530 210 GLY C N 1
ATOM 4094 C CA . GLY B 1 210 ? -41.050 -42.608 -28.408 1.000 33.468 210 GLY C CA 1
ATOM 4095 C C . GLY B 1 210 ? -39.833 -42.611 -29.335 1.000 32.095 210 GLY C C 1
ATOM 4096 O O . GLY B 1 210 ? -39.022 -41.692 -29.283 1.000 33.660 210 GLY C O 1
ATOM 4097 N N . GLY B 1 211 ? -39.716 -43.659 -30.165 1.000 35.838 211 GLY C N 1
ATOM 4098 C CA . GLY B 1 211 ? -38.747 -43.720 -31.259 1.000 35.155 211 GLY C CA 1
ATOM 4099 C C . GLY B 1 211 ? -37.748 -44.875 -31.158 1.000 35.231 211 GLY C C 1
ATOM 4100 O O . GLY B 1 211 ? -36.782 -44.930 -31.924 1.000 30.257 211 GLY C O 1
ATOM 4101 N N . ARG B 1 212 ? -37.997 -45.830 -30.243 1.000 37.835 212 ARG C N 1
ATOM 4102 C CA . ARG B 1 212 ? -36.989 -46.809 -29.855 1.000 34.342 212 ARG C CA 1
ATOM 4103 C C . ARG B 1 212 ? -37.146 -48.098 -30.663 1.000 36.457 212 ARG C C 1
ATOM 4104 O O . ARG B 1 212 ? -38.256 -48.474 -31.038 1.000 39.187 212 ARG C O 1
ATOM 4112 N N . ASP B 1 213 ? -36.031 -48.802 -30.912 1.000 41.096 213 ASP C N 1
ATOM 4113 C CA . ASP B 1 213 ? -36.115 -50.201 -31.304 1.000 37.518 213 ASP C CA 1
ATOM 4114 C C . ASP B 1 213 ? -37.003 -50.856 -30.247 1.000 43.554 213 ASP C C 1
ATOM 4115 O O . ASP B 1 213 ? -36.507 -51.126 -29.145 1.000 43.746 213 ASP C O 1
ATOM 4120 N N . LYS B 1 214 ? -38.313 -51.011 -30.556 1.000 39.805 214 LYS C N 1
ATOM 4121 C CA . LYS B 1 214 ? -39.287 -51.567 -29.624 1.000 37.600 214 LYS C CA 1
ATOM 4122 C C . LYS B 1 214 ? -38.761 -52.864 -29.024 1.000 41.534 214 LYS C C 1
ATOM 4123 O O . LYS B 1 214 ? -38.992 -53.153 -27.849 1.000 42.766 214 LYS C O 1
ATOM 4129 N N . ALA B 1 215 ? -38.100 -53.662 -29.875 1.000 42.989 215 ALA C N 1
ATOM 4130 C CA . ALA B 1 215 ? -37.371 -54.828 -29.417 1.000 34.641 215 ALA C CA 1
ATOM 4131 C C . ALA B 1 215 ? -36.638 -54.490 -28.129 1.000 30.080 215 ALA C C 1
ATOM 4132 O O . ALA B 1 215 ? -37.024 -54.981 -27.082 1.000 30.232 215 ALA C O 1
ATOM 4134 N N . ALA B 1 216 ? -35.620 -53.626 -28.238 1.000 28.272 216 ALA C N 1
ATOM 4135 C CA . ALA B 1 216 ? -34.556 -53.503 -27.254 1.000 27.794 216 ALA C CA 1
ATOM 4136 C C . ALA B 1 216 ? -34.935 -52.618 -26.060 1.000 29.321 216 ALA C C 1
ATOM 4137 O O . ALA B 1 216 ? -34.102 -52.410 -25.181 1.000 27.363 216 ALA C O 1
ATOM 4139 N N . LEU B 1 217 ? -36.158 -52.070 -26.027 1.000 30.606 217 LEU C N 1
ATOM 4140 C CA . LEU B 1 217 ? -36.636 -51.404 -24.827 1.000 31.400 217 LEU C CA 1
ATOM 4141 C C . LEU B 1 217 ? -37.274 -52.454 -23.929 1.000 34.193 217 LEU C C 1
ATOM 4142 O O . LEU B 1 217 ? -36.856 -52.620 -22.785 1.000 34.153 217 LEU C O 1
ATOM 4147 N N . PHE B 1 218 ? -38.252 -53.177 -24.488 1.000 34.837 218 PHE C N 1
ATOM 4148 C CA . PHE B 1 218 ? -38.868 -54.310 -23.821 1.000 31.194 218 PHE C CA 1
ATOM 4149 C C . PHE B 1 218 ? -37.791 -55.215 -23.233 1.000 36.571 218 PHE C C 1
ATOM 4150 O O . PHE B 1 218 ? -38.005 -55.855 -22.195 1.000 35.754 218 PHE C O 1
ATOM 4158 N N . ALA B 1 219 ? -36.670 -55.319 -23.962 1.000 34.692 219 ALA C N 1
ATOM 4159 C CA . ALA B 1 219 ? -35.457 -55.921 -23.437 1.000 35.101 219 ALA C CA 1
ATOM 4160 C C . ALA B 1 219 ? -35.128 -55.230 -22.117 1.000 32.401 219 ALA C C 1
ATOM 4161 O O . ALA B 1 219 ? -35.874 -55.415 -21.158 1.000 32.139 219 ALA C O 1
ATOM 4163 N N . GLU B 1 220 ? -34.055 -54.421 -22.103 1.000 28.394 220 GLU C N 1
ATOM 4164 C CA . GLU B 1 220 ? -33.800 -53.406 -21.085 1.000 32.806 220 GLU C CA 1
ATOM 4165 C C . GLU B 1 220 ? -34.759 -53.560 -19.902 1.000 29.585 220 GLU C C 1
ATOM 4166 O O . GLU B 1 220 ? -34.336 -53.915 -18.812 1.000 28.531 220 GLU C O 1
ATOM 4172 N N . TYR B 1 221 ? -36.066 -53.366 -20.115 1.000 31.213 221 TYR C N 1
ATOM 4173 C CA . TYR B 1 221 ? -37.010 -53.537 -19.016 1.000 33.595 221 TYR C CA 1
ATOM 4174 C C . TYR B 1 221 ? -36.986 -54.982 -18.514 1.000 32.957 221 TYR C C 1
ATOM 4175 O O . TYR B 1 221 ? -36.849 -55.216 -17.327 1.000 43.054 221 TYR C O 1
ATOM 4184 N N . ALA B 1 222 ? -37.141 -55.962 -19.402 1.000 30.800 222 ALA C N 1
ATOM 4185 C CA . ALA B 1 222 ? -37.300 -57.340 -18.968 1.000 29.543 222 ALA C CA 1
ATOM 4186 C C . ALA B 1 222 ? -36.106 -57.745 -18.106 1.000 28.162 222 ALA C C 1
ATOM 4187 O O . ALA B 1 222 ? -36.285 -58.275 -17.012 1.000 24.531 222 ALA C O 1
ATOM 4189 N N . THR B 1 223 ? -34.904 -57.447 -18.616 1.000 27.158 223 THR C N 1
ATOM 4190 C CA . THR B 1 223 ? -33.635 -57.583 -17.913 1.000 25.241 223 THR C CA 1
ATOM 4191 C C . THR B 1 223 ? -33.551 -56.680 -16.686 1.000 26.709 223 THR C C 1
ATOM 4192 O O . THR B 1 223 ? -32.741 -56.935 -15.788 1.000 30.280 223 THR C O 1
ATOM 4196 N N . LYS B 1 224 ? -34.287 -55.563 -16.689 1.000 23.635 224 LYS C N 1
ATOM 4197 C CA . LYS B 1 224 ? -34.404 -54.756 -15.482 1.000 23.266 224 LYS C CA 1
ATOM 4198 C C . LYS B 1 224 ? -35.069 -55.581 -14.382 1.000 25.631 224 LYS C C 1
ATOM 4199 O O . LYS B 1 224 ? -34.572 -55.591 -13.259 1.000 27.962 224 LYS C O 1
ATOM 4205 N N . LEU B 1 225 ? -36.131 -56.341 -14.707 1.000 30.348 225 LEU C N 1
ATOM 4206 C CA . LEU B 1 225 ? -36.939 -56.995 -13.676 1.000 28.681 225 LEU C CA 1
ATOM 4207 C C . LEU B 1 225 ? -36.412 -58.402 -13.352 1.000 29.158 225 LEU C C 1
ATOM 4208 O O . LEU B 1 225 ? -36.898 -59.046 -12.419 1.000 26.912 225 LEU C O 1
ATOM 4213 N N . HIS B 1 226 ? -35.459 -58.900 -14.156 1.000 30.764 226 HIS C N 1
ATOM 4214 C CA . HIS B 1 226 ? -34.651 -60.079 -13.847 1.000 29.213 226 HIS C CA 1
ATOM 4215 C C . HIS B 1 226 ? -33.781 -59.854 -12.605 1.000 29.523 226 HIS C C 1
ATOM 4216 O O . HIS B 1 226 ? -33.824 -60.637 -11.656 1.000 30.807 226 HIS C O 1
ATOM 4223 N N . ASP B 1 227 ? -32.994 -58.772 -12.624 1.000 31.654 227 ASP C N 1
ATOM 4224 C CA . ASP B 1 227 ? -31.921 -58.540 -11.669 1.000 33.842 227 ASP C CA 1
ATOM 4225 C C . ASP B 1 227 ? -32.447 -58.293 -10.252 1.000 39.054 227 ASP C C 1
ATOM 4226 O O . ASP B 1 227 ? -31.878 -58.811 -9.295 1.000 40.848 227 ASP C O 1
ATOM 4231 N N . HIS B 1 228 ? -33.516 -57.489 -10.129 1.000 43.546 228 HIS C N 1
ATOM 4232 C CA . HIS B 1 228 ? -34.088 -57.098 -8.848 1.000 43.901 228 HIS C CA 1
ATOM 4233 C C . HIS B 1 228 ? -34.320 -58.323 -7.974 1.000 46.373 228 HIS C C 1
ATOM 4234 O O . HIS B 1 228 ? -34.147 -58.264 -6.759 1.000 48.144 228 HIS C O 1
ATOM 4241 N N . LEU B 1 229 ? -34.732 -59.411 -8.638 1.000 50.683 229 LEU C N 1
ATOM 4242 C CA . LEU B 1 229 ? -35.153 -60.656 -8.019 1.000 44.040 229 LEU C CA 1
ATOM 4243 C C . LEU B 1 229 ? -33.929 -61.567 -7.864 1.000 44.828 229 LEU C C 1
ATOM 4244 O O . LEU B 1 229 ? -33.806 -62.304 -6.886 1.000 51.885 229 LEU C O 1
ATOM 4249 N N . LYS B 1 230 ? -32.987 -61.474 -8.808 1.000 44.942 230 LYS C N 1
ATOM 4250 C CA . LYS B 1 230 ? -31.659 -62.062 -8.663 1.000 41.821 230 LYS C CA 1
ATOM 4251 C C . LYS B 1 230 ? -31.031 -61.626 -7.331 1.000 42.202 230 LYS C C 1
ATOM 4252 O O . LYS B 1 230 ? -30.266 -62.381 -6.724 1.000 37.271 230 LYS C O 1
ATOM 4258 N N . GLU B 1 231 ? -31.347 -60.396 -6.891 1.000 41.955 231 GLU C N 1
ATOM 4259 C CA . GLU B 1 231 ? -31.003 -59.935 -5.549 1.000 38.368 231 GLU C CA 1
ATOM 4260 C C . GLU B 1 231 ? -31.737 -60.781 -4.505 1.000 36.364 231 GLU C C 1
ATOM 4261 O O . GLU B 1 231 ? -31.084 -61.473 -3.721 1.000 27.234 231 GLU C O 1
ATOM 4267 N N . LYS B 1 232 ? -33.084 -60.767 -4.552 1.000 33.913 232 LYS C N 1
ATOM 4268 C CA . LYS B 1 232 ? -33.929 -61.349 -3.512 1.000 33.430 232 LYS C CA 1
ATOM 4269 C C . LYS B 1 232 ? -34.091 -62.854 -3.712 1.000 39.824 232 LYS C C 1
ATOM 4270 O O . LYS B 1 232 ? -35.181 -63.380 -3.467 1.000 33.571 232 LYS C O 1
ATOM 4276 N N . LYS B 1 233 ? -33.025 -63.510 -4.204 1.000 43.855 233 LYS C N 1
ATOM 4277 C CA . LYS B 1 233 ? -32.884 -64.958 -4.210 1.000 45.800 233 LYS C CA 1
ATOM 4278 C C . LYS B 1 233 ? -34.038 -65.568 -5.009 1.000 53.600 233 LYS C C 1
ATOM 4279 O O . LYS B 1 233 ? -34.668 -66.538 -4.585 1.000 55.023 233 LYS C O 1
ATOM 4285 N N . CYS B 1 234 ? -34.227 -65.021 -6.221 1.000 52.942 234 CYS C N 1
ATOM 4286 C CA . CYS B 1 234 ? -35.503 -65.037 -6.912 1.000 49.336 234 CYS C CA 1
ATOM 4287 C C . CYS B 1 234 ? -35.291 -65.323 -8.405 1.000 47.368 234 CYS C C 1
ATOM 4288 O O . CYS B 1 234 ? -34.452 -64.697 -9.051 1.000 43.269 234 CYS C O 1
ATOM 4291 N N . GLN B 1 235 ? -36.059 -66.284 -8.933 1.000 43.515 235 GLN C N 1
ATOM 4292 C CA . GLN B 1 235 ? -36.170 -66.536 -10.363 1.000 43.919 235 GLN C CA 1
ATOM 4293 C C . GLN B 1 235 ? -37.244 -65.607 -10.934 1.000 43.099 235 GLN C C 1
ATOM 4294 O O . GLN B 1 235 ? -37.961 -64.961 -10.177 1.000 44.824 235 GLN C O 1
ATOM 4300 N N . MET B 1 236 ? -37.346 -65.537 -12.272 1.000 41.195 236 MET C N 1
ATOM 4301 C CA . MET B 1 236 ? -38.267 -64.632 -12.943 1.000 37.113 236 MET C CA 1
ATOM 4302 C C . MET B 1 236 ? -39.237 -65.445 -13.801 1.000 32.659 236 MET C C 1
ATOM 4303 O O . MET B 1 236 ? -38.813 -66.333 -14.532 1.000 35.851 236 MET C O 1
ATOM 4308 N N . TRP B 1 237 ? -40.540 -65.145 -13.701 1.000 28.904 237 TRP C N 1
ATOM 4309 C CA . TRP B 1 237 ? -41.570 -65.848 -14.466 1.000 28.658 237 TRP C CA 1
ATOM 4310 C C . TRP B 1 237 ? -42.405 -64.867 -15.300 1.000 29.737 237 TRP C C 1
ATOM 4311 O O . TRP B 1 237 ? -42.932 -63.908 -14.752 1.000 30.326 237 TRP C O 1
ATOM 4322 N N . MET B 1 238 ? -42.533 -65.118 -16.614 1.000 28.477 238 MET C N 1
ATOM 4323 C CA . MET B 1 238 ? -43.165 -64.174 -17.525 1.000 31.028 238 MET C CA 1
ATOM 4324 C C . MET B 1 238 ? -43.921 -64.944 -18.606 1.000 32.750 238 MET C C 1
ATOM 4325 O O . MET B 1 238 ? -43.538 -66.053 -18.980 1.000 38.334 238 MET C O 1
ATOM 4330 N N . TRP B 1 239 ? -45.014 -64.356 -19.111 1.000 36.936 239 TRP C N 1
ATOM 4331 C CA . TRP B 1 239 ? -45.645 -64.882 -20.312 1.000 34.484 239 TRP C CA 1
ATOM 4332 C C . TRP B 1 239 ? -44.718 -64.590 -21.493 1.000 33.725 239 TRP C C 1
ATOM 4333 O O . TRP B 1 239 ? -43.695 -63.939 -21.334 1.000 29.990 239 TRP C O 1
ATOM 4344 N N . SER B 1 240 ? -45.099 -65.090 -22.672 1.000 36.389 240 SER C N 1
ATOM 4345 C CA . SER B 1 240 ? -44.215 -65.258 -23.813 1.000 34.779 240 SER C CA 1
ATOM 4346 C C . SER B 1 240 ? -44.464 -64.187 -24.871 1.000 38.581 240 SER C C 1
ATOM 4347 O O . SER B 1 240 ? -43.524 -63.534 -25.326 1.000 42.951 240 SER C O 1
ATOM 4350 N N . ASP B 1 241 ? -45.749 -64.020 -25.216 1.000 37.975 241 ASP C N 1
ATOM 4351 C CA . ASP B 1 241 ? -46.194 -63.501 -26.502 1.000 36.149 241 ASP C CA 1
ATOM 4352 C C . ASP B 1 241 ? -45.143 -62.575 -27.097 1.000 34.087 241 ASP C C 1
ATOM 4353 O O . ASP B 1 241 ? -44.476 -62.967 -28.058 1.000 36.385 241 ASP C O 1
ATOM 4358 N N . ARG B 1 242 ? -44.939 -61.394 -26.503 1.000 29.501 242 ARG C N 1
ATOM 4359 C CA . ARG B 1 242 ? -44.071 -60.406 -27.127 1.000 30.371 242 ARG C CA 1
ATOM 4360 C C . ARG B 1 242 ? -42.798 -61.059 -27.667 1.000 32.316 242 ARG C C 1
ATOM 4361 O O . ARG B 1 242 ? -42.186 -60.532 -28.592 1.000 34.520 242 ARG C O 1
ATOM 4369 N N . LEU B 1 243 ? -42.398 -62.221 -27.131 1.000 37.622 243 LEU C N 1
ATOM 4370 C CA . LEU B 1 243 ? -41.105 -62.799 -27.470 1.000 38.895 243 LEU C CA 1
ATOM 4371 C C . LEU B 1 243 ? -41.191 -63.673 -28.724 1.000 38.018 243 LEU C C 1
ATOM 4372 O O . LEU B 1 243 ? -40.421 -64.623 -28.841 1.000 40.921 243 LEU C O 1
ATOM 4377 N N . ILE B 1 244 ? -42.095 -63.337 -29.659 1.000 34.439 244 ILE C N 1
ATOM 4378 C CA . ILE B 1 244 ? -42.429 -64.200 -30.785 1.000 36.635 244 ILE C CA 1
ATOM 4379 C C . ILE B 1 244 ? -43.055 -63.367 -31.904 1.000 40.043 244 ILE C C 1
ATOM 4380 O O . ILE B 1 244 ? -43.900 -62.501 -31.664 1.000 42.424 244 ILE C O 1
ATOM 4385 N N . ASP B 1 245 ? -42.621 -63.640 -33.141 1.000 38.550 245 ASP C N 1
ATOM 4386 C CA . ASP B 1 245 ? -43.291 -63.109 -34.313 1.000 36.981 245 ASP C CA 1
ATOM 4387 C C . ASP B 1 245 ? -44.686 -63.723 -34.394 1.000 37.807 245 ASP C C 1
ATOM 4388 O O . ASP B 1 245 ? -44.834 -64.898 -34.718 1.000 33.360 245 ASP C O 1
ATOM 4393 N N . GLY B 1 246 ? -45.717 -62.938 -34.080 1.000 41.053 246 GLY C N 1
ATOM 4394 C CA . GLY B 1 246 ? -47.067 -63.380 -34.382 1.000 40.944 246 GLY C CA 1
ATOM 4395 C C . GLY B 1 246 ? -47.241 -63.524 -35.890 1.000 45.051 246 GLY C C 1
ATOM 4396 O O . GLY B 1 246 ? -48.135 -64.236 -36.354 1.000 50.196 246 GLY C O 1
ATOM 4397 N N . LYS B 1 247 ? -46.318 -62.898 -36.630 1.000 37.493 247 LYS C N 1
ATOM 4398 C CA . LYS B 1 247 ? -46.568 -62.492 -37.997 1.000 38.084 247 LYS C CA 1
ATOM 4399 C C . LYS B 1 247 ? -45.997 -63.517 -38.982 1.000 36.671 247 LYS C C 1
ATOM 4400 O O . LYS B 1 247 ? -46.723 -64.062 -39.799 1.000 38.301 247 LYS C O 1
ATOM 4406 N N . THR B 1 248 ? -44.701 -63.803 -38.920 1.000 34.337 248 THR C N 1
ATOM 4407 C CA . THR B 1 248 ? -44.198 -64.970 -39.622 1.000 31.277 248 THR C CA 1
ATOM 4408 C C . THR B 1 248 ? -45.068 -66.179 -39.332 1.000 33.747 248 THR C C 1
ATOM 4409 O O . THR B 1 248 ? -45.322 -66.993 -40.211 1.000 33.689 248 THR C O 1
ATOM 4413 N N . THR B 1 249 ? -45.475 -66.287 -38.067 1.000 35.933 249 THR C N 1
ATOM 4414 C CA . THR B 1 249 ? -46.084 -67.481 -37.526 1.000 34.724 249 THR C CA 1
ATOM 4415 C C . THR B 1 249 ? -47.566 -67.573 -37.864 1.000 38.054 249 THR C C 1
ATOM 4416 O O . THR B 1 249 ? -48.077 -68.661 -38.137 1.000 42.453 249 THR C O 1
ATOM 4420 N N . ASN B 1 250 ? -48.259 -66.434 -37.799 1.000 37.255 250 ASN C N 1
ATOM 4421 C CA . ASN B 1 250 ? -49.709 -66.429 -37.810 1.000 37.343 250 ASN C CA 1
ATOM 4422 C C . ASN B 1 250 ? -50.181 -67.190 -36.572 1.000 37.775 250 ASN C C 1
ATOM 4423 O O . ASN B 1 250 ? -50.718 -68.300 -36.662 1.000 35.038 250 ASN C O 1
ATOM 4428 N N . LEU B 1 251 ? -49.893 -66.600 -35.405 1.000 33.719 251 LEU C N 1
ATOM 4429 C CA . LEU B 1 251 ? -50.181 -67.216 -34.115 1.000 31.786 251 LEU C CA 1
ATOM 4430 C C . LEU B 1 251 ? -51.227 -66.378 -33.381 1.000 30.481 251 LEU C C 1
ATOM 4431 O O . LEU B 1 251 ? -52.198 -66.904 -32.847 1.000 29.354 251 LEU C O 1
ATOM 4436 N N . LEU B 1 252 ? -50.949 -65.079 -33.302 1.000 30.965 252 LEU C N 1
ATOM 4437 C CA . LEU B 1 252 ? -51.927 -64.019 -33.103 1.000 36.830 252 LEU C CA 1
ATOM 4438 C C . LEU B 1 252 ? -51.279 -62.925 -32.259 1.000 35.108 252 LEU C C 1
ATOM 4439 O O . LEU B 1 252 ? -50.200 -63.121 -31.703 1.000 34.150 252 LEU C O 1
ATOM 4444 N N . GLY B 1 253 ? -51.933 -61.761 -32.230 1.000 32.549 253 GLY C N 1
ATOM 4445 C CA . GLY B 1 253 ? -51.361 -60.576 -31.618 1.000 35.451 253 GLY C CA 1
ATOM 4446 C C . GLY B 1 253 ? -51.548 -60.599 -30.117 1.000 34.493 253 GLY C C 1
ATOM 4447 O O . GLY B 1 253 ? -51.171 -59.664 -29.414 1.000 39.036 253 GLY C O 1
ATOM 4448 N N . TRP B 1 254 ? -52.193 -61.678 -29.686 1.000 34.821 254 TRP C N 1
ATOM 4449 C CA . TRP B 1 254 ? -52.342 -62.033 -28.296 1.000 36.767 254 TRP C CA 1
ATOM 4450 C C . TRP B 1 254 ? -51.154 -62.879 -27.908 1.000 33.517 254 TRP C C 1
ATOM 4451 O O . TRP B 1 254 ? -50.368 -62.539 -27.032 1.000 41.037 254 TRP C O 1
ATOM 4462 N N . GLN B 1 255 ? -51.082 -63.981 -28.634 1.000 28.654 255 GLN C N 1
ATOM 4463 C CA . GLN B 1 255 ? -50.299 -65.142 -28.290 1.000 25.424 255 GLN C CA 1
ATOM 4464 C C . GLN B 1 255 ? -48.865 -64.915 -28.768 1.000 25.829 255 GLN C C 1
ATOM 4465 O O . GLN B 1 255 ? -47.902 -65.470 -28.232 1.000 22.774 255 GLN C O 1
ATOM 4471 N N . ALA B 1 256 ? -48.718 -64.019 -29.747 1.000 28.974 256 ALA C N 1
ATOM 4472 C CA . ALA B 1 256 ? -47.405 -63.589 -30.189 1.000 26.776 256 ALA C CA 1
ATOM 4473 C C . ALA B 1 256 ? -47.412 -62.072 -30.334 1.000 28.308 256 ALA C C 1
ATOM 4474 O O . ALA B 1 256 ? -48.422 -61.447 -30.067 1.000 28.980 256 ALA C O 1
ATOM 4476 N N . SER B 1 257 ? -46.281 -61.489 -30.753 1.000 31.854 257 SER C N 1
ATOM 4477 C CA . SER B 1 257 ? -46.143 -60.046 -30.876 1.000 30.797 257 SER C CA 1
ATOM 4478 C C . SER B 1 257 ? -46.560 -59.585 -32.271 1.000 34.871 257 SER C C 1
ATOM 4479 O O . SER B 1 257 ? -46.876 -60.391 -33.146 1.000 36.047 257 SER C O 1
ATOM 4482 N N . MET B 1 258 ? -46.492 -58.265 -32.461 1.000 38.280 258 MET C N 1
ATOM 4483 C CA . MET B 1 258 ? -47.196 -57.593 -33.530 1.000 41.829 258 MET C CA 1
ATOM 4484 C C . MET B 1 258 ? -46.464 -56.309 -33.923 1.000 43.336 258 MET C C 1
ATOM 4485 O O . MET B 1 258 ? -46.948 -55.555 -34.776 1.000 40.641 258 MET C O 1
ATOM 4490 N N . ASN B 1 259 ? -45.258 -56.124 -33.368 1.000 40.410 259 ASN C N 1
ATOM 4491 C CA . ASN B 1 259 ? -44.695 -54.796 -33.195 1.000 39.403 259 ASN C CA 1
ATOM 4492 C C . ASN B 1 259 ? -43.201 -54.847 -32.893 1.000 36.438 259 ASN C C 1
ATOM 4493 O O . ASN B 1 259 ? -42.703 -53.991 -32.161 1.000 41.778 259 ASN C O 1
ATOM 4498 N N . ALA B 1 260 ? -42.508 -55.832 -33.483 1.000 33.776 260 ALA C N 1
ATOM 4499 C CA . ALA B 1 260 ? -41.060 -56.001 -33.430 1.000 32.830 260 ALA C CA 1
ATOM 4500 C C . ALA B 1 260 ? -40.522 -55.982 -31.995 1.000 36.732 260 ALA C C 1
ATOM 4501 O O . ALA B 1 260 ? -39.455 -55.423 -31.721 1.000 37.406 260 ALA C O 1
ATOM 4503 N N . THR B 1 261 ? -41.254 -56.667 -31.102 1.000 39.974 261 THR C N 1
ATOM 4504 C CA . THR B 1 261 ? -40.849 -56.923 -29.728 1.000 36.968 261 THR C CA 1
ATOM 4505 C C . THR B 1 261 ? -40.508 -58.401 -29.523 1.000 39.678 261 THR C C 1
ATOM 4506 O O . THR B 1 261 ? -40.663 -58.946 -28.426 1.000 38.351 261 THR C O 1
ATOM 4510 N N . PHE B 1 262 ? -40.066 -59.065 -30.588 1.000 37.532 262 PHE C N 1
ATOM 4511 C CA . PHE B 1 262 ? -39.733 -60.471 -30.499 1.000 34.183 262 PHE C CA 1
ATOM 4512 C C . PHE B 1 262 ? -38.235 -60.675 -30.726 1.000 32.528 262 PHE C C 1
ATOM 4513 O O . PHE B 1 262 ? -37.693 -61.706 -30.321 1.000 26.339 262 PHE C O 1
ATOM 4521 N N . ARG B 1 263 ? -37.554 -59.690 -31.332 1.000 29.152 263 ARG C N 1
ATOM 4522 C CA . ARG B 1 263 ? -36.119 -59.816 -31.557 1.000 30.472 263 ARG C CA 1
ATOM 4523 C C . ARG B 1 263 ? -35.445 -59.588 -30.208 1.000 32.387 263 ARG C C 1
ATOM 4524 O O . ARG B 1 263 ? -34.277 -59.918 -30.004 1.000 32.709 263 ARG C O 1
ATOM 4532 N N . ALA B 1 264 ? -36.241 -59.043 -29.279 1.000 33.686 264 ALA C N 1
ATOM 4533 C CA . ALA B 1 264 ? -35.810 -58.809 -27.916 1.000 31.723 264 ALA C CA 1
ATOM 4534 C C . ALA B 1 264 ? -35.611 -60.120 -27.156 1.000 32.576 264 ALA C C 1
ATOM 4535 O O . ALA B 1 264 ? -35.337 -60.066 -25.957 1.000 29.266 264 ALA C O 1
ATOM 4537 N N . ILE B 1 265 ? -35.725 -61.281 -27.839 1.000 29.363 265 ILE C N 1
ATOM 4538 C CA . ILE B 1 265 ? -35.686 -62.571 -27.168 1.000 30.730 265 ILE C CA 1
ATOM 4539 C C . ILE B 1 265 ? -34.225 -63.003 -27.000 1.000 32.693 265 ILE C C 1
ATOM 4540 O O . ILE B 1 265 ? -33.947 -63.951 -26.254 1.000 27.662 265 ILE C O 1
ATOM 4545 N N . ASP B 1 266 ? -33.326 -62.262 -27.677 1.000 31.865 266 ASP C N 1
ATOM 4546 C CA . ASP B 1 266 ? -31.914 -62.576 -27.821 1.000 32.278 266 ASP C CA 1
ATOM 4547 C C . ASP B 1 266 ? -31.047 -61.631 -26.985 1.000 33.630 266 ASP C C 1
ATOM 4548 O O . ASP B 1 266 ? -29.815 -61.642 -27.114 1.000 30.642 266 ASP C O 1
ATOM 4553 N N . LEU B 1 267 ? -31.697 -60.817 -26.136 1.000 35.965 267 LEU C N 1
ATOM 4554 C CA . LEU B 1 267 ? -31.014 -59.907 -25.219 1.000 38.673 267 LEU C CA 1
ATOM 4555 C C . LEU B 1 267 ? -31.575 -60.056 -23.805 1.000 40.459 267 LEU C C 1
ATOM 4556 O O . LEU B 1 267 ? -31.592 -59.085 -23.041 1.000 40.957 267 LEU C O 1
ATOM 4561 N N . ILE B 1 268 ? -32.053 -61.259 -23.447 1.000 40.757 268 ILE C N 1
ATOM 4562 C CA . ILE B 1 268 ? -32.554 -61.479 -22.094 1.000 36.016 268 ILE C CA 1
ATOM 4563 C C . ILE B 1 268 ? -31.898 -62.720 -21.479 1.000 40.192 268 ILE C C 1
ATOM 4564 O O . ILE B 1 268 ? -31.448 -63.633 -22.190 1.000 33.537 268 ILE C O 1
ATOM 4569 N N . PRO B 1 269 ? -31.768 -62.771 -20.129 1.000 38.345 269 PRO C N 1
ATOM 4570 C CA . PRO B 1 269 ? -31.204 -63.944 -19.456 1.000 39.453 269 PRO C CA 1
ATOM 4571 C C . PRO B 1 269 ? -32.038 -65.206 -19.687 1.000 41.646 269 PRO C C 1
ATOM 4572 O O . PRO B 1 269 ? -33.256 -65.144 -19.867 1.000 42.667 269 PRO C O 1
ATOM 4576 N N . THR B 1 270 ? -31.364 -66.360 -19.698 1.000 41.256 270 THR C N 1
ATOM 4577 C CA . THR B 1 270 ? -32.012 -67.606 -20.073 1.000 39.488 270 THR C CA 1
ATOM 4578 C C . THR B 1 270 ? -32.724 -68.215 -18.866 1.000 36.041 270 THR C C 1
ATOM 4579 O O . THR B 1 270 ? -33.432 -69.211 -19.034 1.000 33.075 270 THR C O 1
ATOM 4583 N N . ASP B 1 271 ? -32.547 -67.610 -17.671 1.000 33.755 271 ASP C N 1
ATOM 4584 C CA . ASP B 1 271 ? -33.173 -68.112 -16.453 1.000 33.611 271 ASP C CA 1
ATOM 4585 C C . ASP B 1 271 ? -34.539 -67.446 -16.265 1.000 38.031 271 ASP C C 1
ATOM 4586 O O . ASP B 1 271 ? -35.121 -67.479 -15.175 1.000 36.591 271 ASP C O 1
ATOM 4591 N N . ILE B 1 272 ? -35.062 -66.901 -17.371 1.000 39.096 272 ILE C N 1
ATOM 4592 C CA . ILE B 1 272 ? -36.438 -66.441 -17.466 1.000 42.849 272 ILE C CA 1
ATOM 4593 C C . ILE B 1 272 ? -37.295 -67.585 -18.015 1.000 41.291 272 ILE C C 1
ATOM 4594 O O . ILE B 1 272 ? -37.331 -67.778 -19.224 1.000 45.629 272 ILE C O 1
ATOM 4599 N N . MET B 1 273 ? -37.920 -68.360 -17.105 1.000 37.680 273 MET C N 1
ATOM 4600 C CA . MET B 1 273 ? -38.977 -69.335 -17.379 1.000 33.830 273 MET C CA 1
ATOM 4601 C C . MET B 1 273 ? -40.106 -68.688 -18.185 1.000 36.016 273 MET C C 1
ATOM 4602 O O . MET B 1 273 ? -40.883 -67.900 -17.654 1.000 43.959 273 MET C O 1
ATOM 4607 N N . ILE B 1 274 ? -40.215 -69.040 -19.469 1.000 37.143 274 ILE C N 1
ATOM 4608 C CA . ILE B 1 274 ? -41.258 -68.491 -20.330 1.000 35.530 274 ILE C CA 1
ATOM 4609 C C . ILE B 1 274 ? -42.544 -69.273 -20.078 1.000 34.070 274 ILE C C 1
ATOM 4610 O O . ILE B 1 274 ? -42.472 -70.477 -19.869 1.000 35.874 274 ILE C O 1
ATOM 4615 N N . CYS B 1 275 ? -43.691 -68.568 -20.044 1.000 34.156 275 CYS C N 1
ATOM 4616 C CA . CYS B 1 275 ? -45.016 -69.164 -19.909 1.000 32.259 275 CYS C CA 1
ATOM 4617 C C . CYS B 1 275 ? -45.814 -68.936 -21.196 1.000 32.453 275 CYS C C 1
ATOM 4618 O O . CYS B 1 275 ? -46.724 -68.111 -21.215 1.000 29.196 275 CYS C O 1
ATOM 4621 N N . ASP B 1 276 ? -45.465 -69.665 -22.263 1.000 32.605 276 ASP C N 1
ATOM 4622 C CA . ASP B 1 276 ? -46.023 -69.446 -23.590 1.000 33.036 276 ASP C CA 1
ATOM 4623 C C . ASP B 1 276 ? -47.403 -70.085 -23.667 1.000 35.663 276 ASP C C 1
ATOM 4624 O O . ASP B 1 276 ? -47.516 -71.288 -23.889 1.000 30.808 276 ASP C O 1
ATOM 4629 N N . TRP B 1 277 ? -48.444 -69.245 -23.529 1.000 38.605 277 TRP C N 1
ATOM 4630 C CA . TRP B 1 277 ? -49.818 -69.720 -23.555 1.000 39.356 277 TRP C CA 1
ATOM 4631 C C . TRP B 1 277 ? -50.413 -69.610 -24.958 1.000 37.611 277 TRP C C 1
ATOM 4632 O O . TRP B 1 277 ? -50.216 -68.604 -25.641 1.000 37.896 277 TRP C O 1
ATOM 4643 N N . LYS B 1 278 ? -51.156 -70.662 -25.358 1.000 36.841 278 LYS C N 1
ATOM 4644 C CA . LYS B 1 278 ? -51.861 -70.720 -26.638 1.000 31.189 278 LYS C CA 1
ATOM 4645 C C . LYS B 1 278 ? -53.123 -71.575 -26.460 1.000 31.640 278 LYS C C 1
ATOM 4646 O O . LYS B 1 278 ? -53.045 -72.797 -26.495 1.000 39.442 278 LYS C O 1
ATOM 4652 N N . TYR B 1 279 ? -54.295 -70.952 -26.264 1.000 32.729 279 TYR C N 1
ATOM 4653 C CA . TYR B 1 279 ? -55.431 -71.646 -25.671 1.000 35.263 279 TYR C CA 1
ATOM 4654 C C . TYR B 1 279 ? -56.302 -72.421 -26.665 1.000 37.109 279 TYR C C 1
ATOM 4655 O O . TYR B 1 279 ? -57.133 -73.220 -26.228 1.000 34.787 279 TYR C O 1
ATOM 4664 N N . GLU B 1 280 ? -56.122 -72.202 -27.977 1.000 41.770 280 GLU C N 1
ATOM 4665 C CA . GLU B 1 280 ? -57.091 -72.649 -28.978 1.000 42.677 280 GLU C CA 1
ATOM 4666 C C . GLU B 1 280 ? -56.450 -73.599 -29.998 1.000 40.216 280 GLU C C 1
ATOM 4667 O O . GLU B 1 280 ? -57.170 -74.335 -30.678 1.000 38.019 280 GLU C O 1
ATOM 4673 N N . SER B 1 281 ? -55.109 -73.551 -30.111 1.000 39.466 281 SER C N 1
ATOM 4674 C CA . SER B 1 281 ? -54.310 -74.461 -30.921 1.000 34.365 281 SER C CA 1
ATOM 4675 C C . SER B 1 281 ? -52.955 -74.610 -30.253 1.000 35.469 281 SER C C 1
ATOM 4676 O O . SER B 1 281 ? -52.595 -73.772 -29.431 1.000 41.709 281 SER C O 1
ATOM 4679 N N . ALA B 1 282 ? -52.216 -75.654 -30.662 1.000 36.989 282 ALA C N 1
ATOM 4680 C CA . ALA B 1 282 ? -50.962 -76.076 -30.053 1.000 35.423 282 ALA C CA 1
ATOM 4681 C C . ALA B 1 282 ? -49.800 -75.955 -31.038 1.000 36.874 282 ALA C C 1
ATOM 4682 O O . ALA B 1 282 ? -49.409 -76.955 -31.636 1.000 38.066 282 ALA C O 1
ATOM 4684 N N . PRO B 1 283 ? -49.228 -74.745 -31.239 1.000 36.904 283 PRO C N 1
ATOM 4685 C CA . PRO B 1 283 ? -48.069 -74.546 -32.123 1.000 41.111 283 PRO C CA 1
ATOM 4686 C C . PRO B 1 283 ? -46.689 -74.936 -31.576 1.000 39.541 283 PRO C C 1
ATOM 4687 O O . PRO B 1 283 ? -46.589 -75.377 -30.434 1.000 39.830 283 PRO C O 1
ATOM 4691 N N . PRO B 1 284 ? -45.590 -74.768 -32.365 1.000 35.061 284 PRO C N 1
ATOM 4692 C CA . PRO B 1 284 ? -44.231 -75.163 -31.955 1.000 33.632 284 PRO C CA 1
ATOM 4693 C C . PRO B 1 284 ? -43.328 -74.165 -31.230 1.000 31.981 284 PRO C C 1
ATOM 4694 O O . PRO B 1 284 ? -42.101 -74.274 -31.255 1.000 27.111 284 PRO C O 1
ATOM 4698 N N . THR B 1 285 ? -43.932 -73.199 -30.546 1.000 33.521 285 THR C N 1
ATOM 4699 C CA . THR B 1 285 ? -43.185 -72.205 -29.792 1.000 31.111 285 THR C CA 1
ATOM 4700 C C . THR B 1 285 ? -42.275 -72.861 -28.726 1.000 32.569 285 THR C C 1
ATOM 4701 O O . THR B 1 285 ? -41.083 -72.545 -28.640 1.000 28.414 285 THR C O 1
ATOM 4705 N N . PRO B 1 286 ? -42.719 -73.842 -27.906 1.000 32.607 286 PRO C N 1
ATOM 4706 C CA . PRO B 1 286 ? -41.881 -74.336 -26.807 1.000 33.687 286 PRO C CA 1
ATOM 4707 C C . PRO B 1 286 ? -40.458 -74.703 -27.236 1.000 35.846 286 PRO C C 1
ATOM 4708 O O . PRO B 1 286 ? -39.474 -74.276 -26.616 1.000 31.242 286 PRO C O 1
ATOM 4712 N N . GLY B 1 287 ? -40.378 -75.473 -28.326 1.000 31.366 287 GLY C N 1
ATOM 4713 C CA . GLY B 1 287 ? -39.109 -75.846 -28.916 1.000 35.695 287 GLY C CA 1
ATOM 4714 C C . GLY B 1 287 ? -38.328 -74.625 -29.391 1.000 37.341 287 GLY C C 1
ATOM 4715 O O . GLY B 1 287 ? -37.112 -74.567 -29.243 1.000 39.681 287 GLY C O 1
ATOM 4716 N N . TYR B 1 288 ? -39.041 -73.638 -29.944 1.000 37.704 288 TYR C N 1
ATOM 4717 C CA . TYR B 1 288 ? -38.435 -72.360 -30.262 1.000 36.686 288 TYR C CA 1
ATOM 4718 C C . TYR B 1 288 ? -37.802 -71.787 -28.996 1.000 32.464 288 TYR C C 1
ATOM 4719 O O . TYR B 1 288 ? -36.660 -71.346 -29.015 1.000 29.565 288 TYR C O 1
ATOM 4728 N N . PHE B 1 289 ? -38.540 -71.817 -27.882 1.000 33.872 289 PHE C N 1
ATOM 4729 C CA . PHE B 1 289 ? -38.052 -71.194 -26.663 1.000 28.907 289 PHE C CA 1
ATOM 4730 C C . PHE B 1 289 ? -36.809 -71.950 -26.193 1.000 26.281 289 PHE C C 1
ATOM 4731 O O . PHE B 1 289 ? -35.733 -71.369 -26.197 1.000 21.981 289 PHE C O 1
ATOM 4739 N N . ALA B 1 290 ? -36.961 -73.254 -25.920 1.000 26.535 290 ALA C N 1
ATOM 4740 C CA . ALA B 1 290 ? -35.965 -74.076 -25.245 1.000 31.347 290 ALA C CA 1
ATOM 4741 C C . ALA B 1 290 ? -34.687 -74.275 -26.068 1.000 34.072 290 ALA C C 1
ATOM 4742 O O . ALA B 1 290 ? -33.748 -74.919 -25.595 1.000 37.719 290 ALA C O 1
ATOM 4744 N N . ILE B 1 291 ? -34.700 -73.794 -27.318 1.000 34.445 291 ILE C N 1
ATOM 4745 C CA . ILE B 1 291 ? -33.561 -73.784 -28.223 1.000 33.213 291 ILE C CA 1
ATOM 4746 C C . ILE B 1 291 ? -32.819 -72.450 -28.057 1.000 34.854 291 ILE C C 1
ATOM 4747 O O . ILE B 1 291 ? -31.596 -72.418 -28.121 1.000 36.310 291 ILE C O 1
ATOM 4752 N N . LYS B 1 292 ? -33.562 -71.345 -27.865 1.000 33.369 292 LYS C N 1
ATOM 4753 C CA . LYS B 1 292 ? -32.977 -70.080 -27.439 1.000 33.936 292 LYS C CA 1
ATOM 4754 C C . LYS B 1 292 ? -32.375 -70.194 -26.026 1.000 38.104 292 LYS C C 1
ATOM 4755 O O . LYS B 1 292 ? -31.443 -69.459 -25.679 1.000 43.651 292 LYS C O 1
ATOM 4761 N N . GLY B 1 293 ? -32.899 -71.107 -25.199 1.000 36.083 293 GLY C N 1
ATOM 4762 C CA . GLY B 1 293 ? -32.211 -71.540 -23.988 1.000 38.497 293 GLY C CA 1
ATOM 4763 C C . GLY B 1 293 ? -33.090 -71.506 -22.737 1.000 40.876 293 GLY C C 1
ATOM 4764 O O . GLY B 1 293 ? -32.620 -71.760 -21.619 1.000 36.128 293 GLY C O 1
ATOM 4765 N N . PHE B 1 294 ? -34.369 -71.197 -22.948 1.000 40.693 294 PHE C N 1
ATOM 4766 C CA . PHE B 1 294 ? -35.288 -70.922 -21.864 1.000 42.321 294 PHE C CA 1
ATOM 4767 C C . PHE B 1 294 ? -35.906 -72.224 -21.382 1.000 43.072 294 PHE C C 1
ATOM 4768 O O . PHE B 1 294 ? -36.311 -73.049 -22.200 1.000 50.548 294 PHE C O 1
ATOM 4776 N N . ASN B 1 295 ? -35.936 -72.393 -20.054 1.000 44.214 295 ASN C N 1
ATOM 4777 C CA . ASN B 1 295 ? -36.950 -73.197 -19.392 1.000 40.663 295 ASN C CA 1
ATOM 4778 C C . ASN B 1 295 ? -38.309 -72.653 -19.840 1.000 39.533 295 ASN C C 1
ATOM 4779 O O . ASN B 1 295 ? -38.450 -71.441 -20.024 1.000 37.436 295 ASN C O 1
ATOM 4784 N N . VAL B 1 296 ? -39.287 -73.550 -20.046 1.000 40.182 296 VAL C N 1
ATOM 4785 C CA . VAL B 1 296 ? -40.547 -73.185 -20.683 1.000 41.242 296 VAL C CA 1
ATOM 4786 C C . VAL B 1 296 ? -41.647 -74.166 -20.271 1.000 40.100 296 VAL C C 1
ATOM 4787 O O . VAL B 1 296 ? -41.358 -75.312 -19.952 1.000 51.276 296 VAL C O 1
ATOM 4791 N N . LEU B 1 297 ? -42.899 -73.676 -20.241 1.000 38.684 297 LEU C N 1
ATOM 4792 C CA . LEU B 1 297 ? -44.083 -74.435 -19.858 1.000 35.088 297 LEU C CA 1
ATOM 4793 C C . LEU B 1 297 ? -45.291 -73.903 -20.628 1.000 36.268 297 LEU C C 1
ATOM 4794 O O . LEU B 1 297 ? -45.660 -72.737 -20.466 1.000 37.702 297 LEU C O 1
ATOM 4799 N N . PRO B 1 298 ? -45.934 -74.710 -21.502 1.000 32.968 298 PRO C N 1
ATOM 4800 C CA . PRO B 1 298 ? -47.222 -74.334 -22.091 1.000 32.685 298 PRO C CA 1
ATOM 4801 C C . PRO B 1 298 ? -48.229 -73.950 -21.010 1.000 31.619 298 PRO C C 1
ATOM 4802 O O . PRO B 1 298 ? -48.208 -74.538 -19.931 1.000 35.478 298 PRO C O 1
ATOM 4806 N N . SER B 1 299 ? -49.094 -72.968 -21.306 1.000 30.143 299 SER C N 1
ATOM 4807 C CA . SER B 1 299 ? -50.118 -72.511 -20.375 1.000 30.555 299 SER C CA 1
ATOM 4808 C C . SER B 1 299 ? -51.512 -72.562 -21.029 1.000 30.657 299 SER C C 1
ATOM 4809 O O . SER B 1 299 ? -51.739 -71.941 -22.067 1.000 26.930 299 SER C O 1
ATOM 4812 N N . SER B 1 300 ? -52.447 -73.264 -20.368 1.000 32.627 300 SER C N 1
ATOM 4813 C CA . SER B 1 300 ? -53.643 -73.834 -20.984 1.000 33.354 300 SER C CA 1
ATOM 4814 C C . SER B 1 300 ? -54.885 -73.495 -20.169 1.000 34.497 300 SER C C 1
ATOM 4815 O O . SER B 1 300 ? -54.871 -73.624 -18.943 1.000 37.153 300 SER C O 1
ATOM 4818 N N . CYS B 1 301 ? -55.970 -73.157 -20.878 1.000 32.618 301 CYS C N 1
ATOM 4819 C CA . CYS B 1 301 ? -57.127 -72.504 -20.294 1.000 28.577 301 CYS C CA 1
ATOM 4820 C C . CYS B 1 301 ? -58.385 -73.375 -20.383 1.000 27.878 301 CYS C C 1
ATOM 4821 O O . CYS B 1 301 ? -58.740 -73.992 -19.373 1.000 27.289 301 CYS C O 1
ATOM 4824 N N . SER B 1 302 ? -59.057 -73.395 -21.563 1.000 23.089 302 SER C N 1
ATOM 4825 C CA . SER B 1 302 ? -60.496 -73.651 -21.659 1.000 21.235 302 SER C CA 1
ATOM 4826 C C . SER B 1 302 ? -60.878 -74.882 -22.503 1.000 22.354 302 SER C C 1
ATOM 4827 O O . SER B 1 302 ? -61.981 -75.392 -22.355 1.000 19.609 302 SER C O 1
ATOM 4830 N N . ASN B 1 303 ? -59.981 -75.411 -23.357 1.000 22.575 303 ASN C N 1
ATOM 4831 C CA . ASN B 1 303 ? -60.337 -76.367 -24.400 1.000 24.403 303 ASN C CA 1
ATOM 4832 C C . ASN B 1 303 ? -59.470 -77.620 -24.270 1.000 25.499 303 ASN C C 1
ATOM 4833 O O . ASN B 1 303 ? -58.254 -77.536 -24.385 1.000 26.941 303 ASN C O 1
ATOM 4838 N N . SER B 1 304 ? -60.086 -78.789 -24.068 1.000 28.510 304 SER C N 1
ATOM 4839 C CA . SER B 1 304 ? -59.348 -79.983 -23.652 1.000 30.126 304 SER C CA 1
ATOM 4840 C C . SER B 1 304 ? -58.615 -80.678 -24.807 1.000 33.848 304 SER C C 1
ATOM 4841 O O . SER B 1 304 ? -57.861 -81.620 -24.542 1.000 41.039 304 SER C O 1
ATOM 4844 N N . GLU B 1 305 ? -58.832 -80.248 -26.068 1.000 29.834 305 GLU C N 1
ATOM 4845 C CA . GLU B 1 305 ? -58.171 -80.854 -27.220 1.000 27.778 305 GLU C CA 1
ATOM 4846 C C . GLU B 1 305 ? -56.922 -80.070 -27.600 1.000 26.708 305 GLU C C 1
ATOM 4847 O O . GLU B 1 305 ? -56.212 -80.454 -28.547 1.000 24.927 305 GLU C O 1
ATOM 4853 N N . VAL B 1 306 ? -56.703 -78.944 -26.903 1.000 22.921 306 VAL C N 1
ATOM 4854 C CA . VAL B 1 306 ? -55.448 -78.207 -26.974 1.000 23.921 306 VAL C CA 1
ATOM 4855 C C . VAL B 1 306 ? -54.627 -78.511 -25.724 1.000 23.962 306 VAL C C 1
ATOM 4856 O O . VAL B 1 306 ? -53.398 -78.540 -25.759 1.000 25.350 306 VAL C O 1
ATOM 4860 N N . ALA B 1 307 ? -55.328 -78.720 -24.612 1.000 24.961 307 ALA C N 1
ATOM 4861 C CA . ALA B 1 307 ? -54.710 -78.963 -23.321 1.000 26.128 307 ALA C CA 1
ATOM 4862 C C . ALA B 1 307 ? -53.923 -80.270 -23.343 1.000 27.258 307 ALA C C 1
ATOM 4863 O O . ALA B 1 307 ? -52.726 -80.257 -23.060 1.000 26.990 307 ALA C O 1
ATOM 4865 N N . LEU B 1 308 ? -54.600 -81.371 -23.712 1.000 30.656 308 LEU C N 1
ATOM 4866 C CA . LEU B 1 308 ? -54.008 -82.703 -23.802 1.000 30.757 308 LEU C CA 1
ATOM 4867 C C . LEU B 1 308 ? -53.269 -82.882 -25.130 1.000 32.996 308 LEU C C 1
ATOM 4868 O O . LEU B 1 308 ? -53.058 -84.019 -25.578 1.000 37.521 308 LEU C O 1
ATOM 4873 N N . ALA B 1 309 ? -52.895 -81.774 -25.784 1.000 29.275 309 ALA C N 1
ATOM 4874 C CA . ALA B 1 309 ? -51.963 -81.857 -26.892 1.000 31.930 309 ALA C CA 1
ATOM 4875 C C . ALA B 1 309 ? -50.605 -81.279 -26.474 1.000 32.274 309 ALA C C 1
ATOM 4876 O O . ALA B 1 309 ? -49.641 -82.020 -26.316 1.000 29.205 309 ALA C O 1
ATOM 4878 N N . GLN B 1 310 ? -50.498 -79.964 -26.275 1.000 34.016 310 GLN C N 1
ATOM 4879 C CA . GLN B 1 310 ? -49.348 -79.423 -25.557 1.000 36.163 310 GLN C CA 1
ATOM 4880 C C . GLN B 1 310 ? -48.782 -80.489 -24.607 1.000 39.411 310 GLN C C 1
ATOM 4881 O O . GLN B 1 310 ? -47.716 -81.046 -24.856 1.000 38.601 310 GLN C O 1
ATOM 4887 N N . LEU B 1 311 ? -49.535 -80.783 -23.533 1.000 38.610 311 LEU C N 1
ATOM 4888 C CA . LEU B 1 311 ? -49.202 -81.791 -22.532 1.000 39.560 311 LEU C CA 1
ATOM 4889 C C . LEU B 1 311 ? -48.488 -82.989 -23.164 1.000 41.615 311 LEU C C 1
ATOM 4890 O O . LEU B 1 311 ? -47.453 -83.444 -22.668 1.000 36.281 311 LEU C O 1
ATOM 4895 N N . ALA B 1 312 ? -49.052 -83.485 -24.272 1.000 46.409 312 ALA C N 1
ATOM 4896 C CA . ALA B 1 312 ? -48.478 -84.589 -25.024 1.000 46.267 312 ALA C CA 1
ATOM 4897 C C . ALA B 1 312 ? -47.135 -84.179 -25.634 1.000 44.677 312 ALA C C 1
ATOM 4898 O O . ALA B 1 312 ? -46.110 -84.820 -25.391 1.000 42.168 312 ALA C O 1
ATOM 4900 N N . GLN B 1 313 ? -47.131 -83.087 -26.406 1.000 39.940 313 GLN C N 1
ATOM 4901 C CA . GLN B 1 313 ? -45.905 -82.623 -27.035 1.000 40.239 313 GLN C CA 1
ATOM 4902 C C . GLN B 1 313 ? -44.787 -82.665 -25.993 1.000 42.287 313 GLN C C 1
ATOM 4903 O O . GLN B 1 313 ? -43.740 -83.271 -26.227 1.000 46.438 313 GLN C O 1
ATOM 4909 N N . VAL B 1 314 ? -45.058 -82.063 -24.829 1.000 40.347 314 VAL C N 1
ATOM 4910 C CA . VAL B 1 314 ? -44.087 -81.882 -23.760 1.000 41.730 314 VAL C CA 1
ATOM 4911 C C . VAL B 1 314 ? -43.453 -83.218 -23.386 1.000 44.960 314 VAL C C 1
ATOM 4912 O O . VAL B 1 314 ? -42.270 -83.261 -23.065 1.000 47.692 314 VAL C O 1
ATOM 4916 N N . ARG B 1 315 ? -44.248 -84.295 -23.420 1.000 45.681 315 ARG C N 1
ATOM 4917 C CA . ARG B 1 315 ? -43.769 -85.631 -23.110 1.000 43.526 315 ARG C CA 1
ATOM 4918 C C . ARG B 1 315 ? -42.728 -86.076 -24.136 1.000 43.164 315 ARG C C 1
ATOM 4919 O O . ARG B 1 315 ? -41.575 -86.303 -23.765 1.000 39.328 315 ARG C O 1
ATOM 4927 N N . LEU B 1 316 ? -43.183 -86.243 -25.394 1.000 42.145 316 LEU C N 1
ATOM 4928 C CA . LEU B 1 316 ? -42.355 -86.469 -26.574 1.000 36.338 316 LEU C CA 1
ATOM 4929 C C . LEU B 1 316 ? -41.223 -85.441 -26.587 1.000 39.461 316 LEU C C 1
ATOM 4930 O O . LEU B 1 316 ? -40.050 -85.796 -26.674 1.000 38.229 316 LEU C O 1
ATOM 4935 N N . ALA B 1 317 ? -41.580 -84.159 -26.462 1.000 41.524 317 ALA C N 1
ATOM 4936 C CA . ALA B 1 317 ? -40.581 -83.105 -26.422 1.000 42.738 317 ALA C CA 1
ATOM 4937 C C . ALA B 1 317 ? -39.520 -83.453 -25.382 1.000 43.044 317 ALA C C 1
ATOM 4938 O O . ALA B 1 317 ? -38.329 -83.301 -25.656 1.000 45.110 317 ALA C O 1
ATOM 4940 N N . ARG B 1 318 ? -39.976 -83.924 -24.206 1.000 42.128 318 ARG C N 1
ATOM 4941 C CA . ARG B 1 318 ? -39.113 -84.351 -23.108 1.000 40.023 318 ARG C CA 1
ATOM 4942 C C . ARG B 1 318 ? -38.449 -85.697 -23.390 1.000 34.884 318 ARG C C 1
ATOM 4943 O O . ARG B 1 318 ? -37.315 -85.937 -22.982 1.000 35.368 318 ARG C O 1
ATOM 4951 N N . LYS B 1 319 ? -39.215 -86.589 -24.024 1.000 33.957 319 LYS C N 1
ATOM 4952 C CA . LYS B 1 319 ? -38.778 -87.919 -24.425 1.000 32.642 319 LYS C CA 1
ATOM 4953 C C . LYS B 1 319 ? -37.592 -87.850 -25.397 1.000 31.914 319 LYS C C 1
ATOM 4954 O O . LYS B 1 319 ? -36.882 -88.839 -25.539 1.000 28.987 319 LYS C O 1
ATOM 4960 N N . ASP B 1 320 ? -37.378 -86.685 -26.039 1.000 31.657 320 ASP C N 1
ATOM 4961 C CA . ASP B 1 320 ? -36.133 -86.332 -26.724 1.000 30.487 320 ASP C CA 1
ATOM 4962 C C . ASP B 1 320 ? -34.953 -86.713 -25.842 1.000 29.621 320 ASP C C 1
ATOM 4963 O O . ASP B 1 320 ? -33.982 -87.289 -26.338 1.000 30.958 320 ASP C O 1
ATOM 4968 N N . GLY B 1 321 ? -35.073 -86.450 -24.534 1.000 30.018 321 GLY C N 1
ATOM 4969 C CA . GLY B 1 321 ? -33.918 -86.375 -23.649 1.000 26.867 321 GLY C CA 1
ATOM 4970 C C . GLY B 1 321 ? -33.226 -87.710 -23.371 1.000 26.196 321 GLY C C 1
ATOM 4971 O O . GLY B 1 321 ? -32.100 -87.703 -22.878 1.000 27.988 321 GLY C O 1
ATOM 4972 N N . THR B 1 322 ? -33.871 -88.844 -23.690 1.000 26.423 322 THR C N 1
ATOM 4973 C CA . THR B 1 322 ? -33.321 -90.163 -23.389 1.000 25.282 322 THR C CA 1
ATOM 4974 C C . THR B 1 322 ? -32.577 -90.780 -24.580 1.000 27.395 322 THR C C 1
ATOM 4975 O O . THR B 1 322 ? -32.056 -91.888 -24.447 1.000 24.814 322 THR C O 1
ATOM 4979 N N . ARG B 1 323 ? -32.502 -90.074 -25.721 1.000 29.857 323 ARG C N 1
ATOM 4980 C CA . ARG B 1 323 ? -31.900 -90.646 -26.927 1.000 32.296 323 ARG C CA 1
ATOM 4981 C C . ARG B 1 323 ? -30.398 -90.400 -26.932 1.000 35.158 323 ARG C C 1
ATOM 4982 O O . ARG B 1 323 ? -29.588 -91.326 -26.824 1.000 42.449 323 ARG C O 1
ATOM 4990 N N . ALA B 1 324 ? -30.065 -89.120 -27.106 1.000 34.487 324 ALA C N 1
ATOM 4991 C CA . ALA B 1 324 ? -28.695 -88.664 -27.184 1.000 34.005 324 ALA C CA 1
ATOM 4992 C C . ALA B 1 324 ? -28.356 -87.994 -25.864 1.000 35.824 324 ALA C C 1
ATOM 4993 O O . ALA B 1 324 ? -29.171 -87.230 -25.349 1.000 31.694 324 ALA C O 1
ATOM 4995 N N . PRO B 1 325 ? -27.157 -88.259 -25.296 1.000 34.559 325 PRO C N 1
ATOM 4996 C CA . PRO B 1 325 ? -26.785 -87.700 -23.998 1.000 31.597 325 PRO C CA 1
ATOM 4997 C C . PRO B 1 325 ? -26.725 -86.170 -24.038 1.000 28.310 325 PRO C C 1
ATOM 4998 O O . PRO B 1 325 ? -27.083 -85.518 -23.076 1.000 24.003 325 PRO C O 1
ATOM 5002 N N . TRP B 1 326 ? -26.332 -85.604 -25.181 1.000 29.448 326 TRP C N 1
ATOM 5003 C CA . TRP B 1 326 ? -26.372 -84.158 -25.398 1.000 28.237 326 TRP C CA 1
ATOM 5004 C C . TRP B 1 326 ? -27.826 -83.639 -25.455 1.000 26.121 326 TRP C C 1
ATOM 5005 O O . TRP B 1 326 ? -28.090 -82.439 -25.321 1.000 21.595 326 TRP C O 1
ATOM 5016 N N . ALA B 1 327 ? -28.790 -84.560 -25.576 1.000 24.505 327 ALA C N 1
ATOM 5017 C CA . ALA B 1 327 ? -30.187 -84.206 -25.796 1.000 25.522 327 ALA C CA 1
ATOM 5018 C C . ALA B 1 327 ? -30.951 -83.940 -24.503 1.000 25.874 327 ALA C C 1
ATOM 5019 O O . ALA B 1 327 ? -32.170 -84.009 -24.542 1.000 27.085 327 ALA C O 1
ATOM 5021 N N . VAL B 1 328 ? -30.276 -83.598 -23.388 1.000 27.836 328 VAL C N 1
ATOM 5022 C CA . VAL B 1 328 ? -30.956 -83.416 -22.115 1.000 26.273 328 VAL C CA 1
ATOM 5023 C C . VAL B 1 328 ? -31.310 -81.947 -21.900 1.000 28.468 328 VAL C C 1
ATOM 5024 O O . VAL B 1 328 ? -32.239 -81.676 -21.146 1.000 32.404 328 VAL C O 1
ATOM 5028 N N . THR B 1 329 ? -30.589 -80.993 -22.500 1.000 28.597 329 THR C N 1
ATOM 5029 C CA . THR B 1 329 ? -30.949 -79.600 -22.271 1.000 29.654 329 THR C CA 1
ATOM 5030 C C . THR B 1 329 ? -32.356 -79.362 -22.821 1.000 32.320 329 THR C C 1
ATOM 5031 O O . THR B 1 329 ? -33.249 -78.924 -22.097 1.000 31.183 329 THR C O 1
ATOM 5035 N N . LEU B 1 330 ? -32.566 -79.694 -24.100 1.000 31.832 330 LEU C N 1
ATOM 5036 C CA . LEU B 1 330 ? -33.799 -79.349 -24.791 1.000 29.110 330 LEU C CA 1
ATOM 5037 C C . LEU B 1 330 ? -34.993 -80.002 -24.093 1.000 31.665 330 LEU C C 1
ATOM 5038 O O . LEU B 1 330 ? -36.065 -79.409 -23.978 1.000 29.988 330 LEU C O 1
ATOM 5043 N N . ALA B 1 331 ? -34.822 -81.264 -23.697 1.000 34.656 331 ALA C N 1
ATOM 5044 C CA . ALA B 1 331 ? -35.841 -81.981 -22.948 1.000 36.747 331 ALA C CA 1
ATOM 5045 C C . ALA B 1 331 ? -35.850 -81.509 -21.493 1.000 37.773 331 ALA C C 1
ATOM 5046 O O . ALA B 1 331 ? -36.864 -81.677 -20.817 1.000 36.820 331 ALA C O 1
ATOM 5048 N N . GLU B 1 332 ? -34.702 -81.008 -20.993 1.000 38.873 332 GLU C N 1
ATOM 5049 C CA . GLU B 1 332 ? -34.661 -80.318 -19.705 1.000 39.614 332 GLU C CA 1
ATOM 5050 C C . GLU B 1 332 ? -35.714 -79.221 -19.759 1.000 37.650 332 GLU C C 1
ATOM 5051 O O . GLU B 1 332 ? -36.775 -79.340 -19.159 1.000 41.952 332 GLU C O 1
ATOM 5057 N N . ARG B 1 333 ? -35.416 -78.199 -20.569 1.000 40.004 333 ARG C N 1
ATOM 5058 C CA . ARG B 1 333 ? -36.055 -76.893 -20.512 1.000 40.878 333 ARG C CA 1
ATOM 5059 C C . ARG B 1 333 ? -37.559 -76.980 -20.806 1.000 42.708 333 ARG C C 1
ATOM 5060 O O . ARG B 1 333 ? -38.303 -76.038 -20.528 1.000 43.819 333 ARG C O 1
ATOM 5068 N N . MET B 1 334 ? -38.018 -78.099 -21.386 1.000 49.106 334 MET C N 1
ATOM 5069 C CA . MET B 1 334 ? -39.443 -78.388 -21.475 1.000 47.429 334 MET C CA 1
ATOM 5070 C C . MET B 1 334 ? -39.945 -78.854 -20.108 1.000 49.267 334 MET C C 1
ATOM 5071 O O . MET B 1 334 ? -40.397 -79.986 -19.940 1.000 52.182 334 MET C O 1
ATOM 5076 N N . GLN B 1 335 ? -39.920 -77.930 -19.142 1.000 49.726 335 GLN C N 1
ATOM 5077 C CA . GLN B 1 335 ? -40.033 -78.255 -17.728 1.000 45.198 335 GLN C CA 1
ATOM 5078 C C . GLN B 1 335 ? -41.312 -79.029 -17.405 1.000 42.689 335 GLN C C 1
ATOM 5079 O O . GLN B 1 335 ? -41.336 -79.755 -16.419 1.000 43.407 335 GLN C O 1
ATOM 5085 N N . GLY B 1 336 ? -42.361 -78.866 -18.224 1.000 44.255 336 GLY C N 1
ATOM 5086 C CA . GLY B 1 336 ? -43.688 -79.397 -17.932 1.000 45.698 336 GLY C CA 1
ATOM 5087 C C . GLY B 1 336 ? -44.790 -78.611 -18.649 1.000 42.023 336 GLY C C 1
ATOM 5088 O O . GLY B 1 336 ? -44.683 -78.377 -19.854 1.000 46.813 336 GLY C O 1
ATOM 5089 N N . VAL B 1 337 ? -45.820 -78.188 -17.889 1.000 38.127 337 VAL C N 1
ATOM 5090 C CA . VAL B 1 337 ? -46.911 -77.358 -18.391 1.000 35.777 337 VAL C CA 1
ATOM 5091 C C . VAL B 1 337 ? -47.429 -76.434 -17.289 1.000 33.238 337 VAL C C 1
ATOM 5092 O O . VAL B 1 337 ? -47.161 -76.670 -16.119 1.000 32.908 337 VAL C O 1
ATOM 5096 N N . PHE B 1 338 ? -48.265 -75.449 -17.673 1.000 33.910 338 PHE C N 1
ATOM 5097 C CA . PHE B 1 338 ? -48.831 -74.474 -16.749 1.000 31.899 338 PHE C CA 1
ATOM 5098 C C . PHE B 1 338 ? -50.307 -74.187 -17.046 1.000 30.019 338 PHE C C 1
ATOM 5099 O O . PHE B 1 338 ? -50.629 -73.077 -17.427 1.000 28.179 338 PHE C O 1
ATOM 5107 N N . VAL B 1 339 ? -51.225 -75.131 -16.797 1.000 31.652 339 VAL C N 1
ATOM 5108 C CA . VAL B 1 339 ? -52.652 -74.858 -16.947 1.000 31.712 339 VAL C CA 1
ATOM 5109 C C . VAL B 1 339 ? -53.050 -73.634 -16.103 1.000 35.351 339 VAL C C 1
ATOM 5110 O O . VAL B 1 339 ? -52.469 -73.398 -15.039 1.000 37.423 339 VAL C O 1
ATOM 5114 N N . THR B 1 340 ? -54.010 -72.820 -16.596 1.000 34.135 340 THR C N 1
ATOM 5115 C CA . THR B 1 340 ? -54.360 -71.547 -15.975 1.000 33.701 340 THR C CA 1
ATOM 5116 C C . THR B 1 340 ? -55.873 -71.370 -15.836 1.000 30.947 340 THR C C 1
ATOM 5117 O O . THR B 1 340 ? -56.661 -72.249 -16.177 1.000 29.948 340 THR C O 1
ATOM 5121 N N . MET B 1 341 ? -56.282 -70.201 -15.323 1.000 33.512 341 MET C N 1
ATOM 5122 C CA . MET B 1 341 ? -57.623 -69.672 -15.563 1.000 35.407 341 MET C CA 1
ATOM 5123 C C . MET B 1 341 ? -57.614 -68.187 -15.216 1.000 39.103 341 MET C C 1
ATOM 5124 O O . MET B 1 341 ? -56.677 -67.723 -14.576 1.000 45.096 341 MET C O 1
ATOM 5129 N N . TRP B 1 342 ? -58.607 -67.428 -15.696 1.000 42.349 342 TRP C N 1
ATOM 5130 C CA . TRP B 1 342 ? -58.554 -65.975 -15.578 1.000 44.327 342 TRP C CA 1
ATOM 5131 C C . TRP B 1 342 ? -59.903 -65.402 -15.136 1.000 40.030 342 TRP C C 1
ATOM 5132 O O . TRP B 1 342 ? -60.099 -64.204 -15.257 1.000 30.538 342 TRP C O 1
ATOM 5143 N N . GLU B 1 343 ? -60.793 -66.254 -14.594 1.000 43.234 343 GLU C N 1
ATOM 5144 C CA . GLU B 1 343 ? -62.098 -65.852 -14.080 1.000 41.304 343 GLU C CA 1
ATOM 5145 C C . GLU B 1 343 ? -62.233 -66.292 -12.623 1.000 37.628 343 GLU C C 1
ATOM 5146 O O . GLU B 1 343 ? -61.859 -67.409 -12.299 1.000 32.940 343 GLU C O 1
ATOM 5152 N N . ASP B 1 344 ? -62.852 -65.438 -11.786 1.000 40.125 344 ASP C N 1
ATOM 5153 C CA . ASP B 1 344 ? -62.836 -65.515 -10.324 1.000 42.501 344 ASP C CA 1
ATOM 5154 C C . ASP B 1 344 ? -62.875 -66.946 -9.778 1.000 42.842 344 ASP C C 1
ATOM 5155 O O . ASP B 1 344 ? -63.506 -67.839 -10.350 1.000 39.582 344 ASP C O 1
ATOM 5160 N N . SER B 1 345 ? -62.276 -67.099 -8.586 1.000 43.998 345 SER C N 1
ATOM 5161 C CA . SER B 1 345 ? -61.784 -68.375 -8.083 1.000 41.431 345 SER C CA 1
ATOM 5162 C C . SER B 1 345 ? -62.810 -69.118 -7.229 1.000 44.169 345 SER C C 1
ATOM 5163 O O . SER B 1 345 ? -62.715 -70.339 -7.113 1.000 42.453 345 SER C O 1
ATOM 5166 N N . LYS B 1 346 ? -63.771 -68.412 -6.606 1.000 43.462 346 LYS C N 1
ATOM 5167 C CA . LYS B 1 346 ? -64.917 -69.111 -6.038 1.000 40.294 346 LYS C CA 1
ATOM 5168 C C . LYS B 1 346 ? -65.814 -69.573 -7.186 1.000 41.866 346 LYS C C 1
ATOM 5169 O O . LYS B 1 346 ? -66.324 -70.688 -7.125 1.000 41.714 346 LYS C O 1
ATOM 5175 N N . GLU B 1 347 ? -65.968 -68.723 -8.225 1.000 44.419 347 GLU C N 1
ATOM 5176 C CA . GLU B 1 347 ? -66.730 -69.034 -9.431 1.000 43.167 347 GLU C CA 1
ATOM 5177 C C . GLU B 1 347 ? -66.195 -70.301 -10.100 1.000 48.978 347 GLU C C 1
ATOM 5178 O O . GLU B 1 347 ? -66.953 -71.228 -10.409 1.000 44.958 347 GLU C O 1
ATOM 5184 N N . PHE B 1 348 ? -64.882 -70.283 -10.369 1.000 49.656 348 PHE C N 1
ATOM 5185 C CA . PHE B 1 348 ? -64.133 -71.454 -10.785 1.000 49.223 348 PHE C CA 1
ATOM 5186 C C . PHE B 1 348 ? -64.445 -72.615 -9.835 1.000 45.548 348 PHE C C 1
ATOM 5187 O O . PHE B 1 348 ? -65.101 -73.572 -10.236 1.000 51.133 348 PHE C O 1
ATOM 5195 N N . ILE B 1 349 ? -63.999 -72.513 -8.574 1.000 40.578 349 ILE C N 1
ATOM 5196 C CA . ILE B 1 349 ? -64.171 -73.557 -7.565 1.000 37.403 349 ILE C CA 1
ATOM 5197 C C . ILE B 1 349 ? -65.530 -74.235 -7.750 1.000 36.001 349 ILE C C 1
ATOM 5198 O O . ILE B 1 349 ? -65.617 -75.427 -8.069 1.000 30.239 349 ILE C O 1
ATOM 5203 N N . ASP B 1 350 ? -66.592 -73.439 -7.564 1.000 31.944 350 ASP C N 1
ATOM 5204 C CA . ASP B 1 350 ? -67.945 -73.960 -7.498 1.000 32.723 350 ASP C CA 1
ATOM 5205 C C . ASP B 1 350 ? -68.215 -74.759 -8.781 1.000 31.536 350 ASP C C 1
ATOM 5206 O O . ASP B 1 350 ? -68.706 -75.888 -8.719 1.000 22.164 350 ASP C O 1
ATOM 5211 N N . ALA B 1 351 ? -67.757 -74.240 -9.931 1.000 38.158 351 ALA C N 1
ATOM 5212 C CA . ALA B 1 351 ? -67.717 -75.009 -11.179 1.000 38.737 351 ALA C CA 1
ATOM 5213 C C . ALA B 1 351 ? -67.114 -76.405 -10.984 1.000 42.839 351 ALA C C 1
ATOM 5214 O O . ALA B 1 351 ? -67.738 -77.410 -11.338 1.000 47.437 351 ALA C O 1
ATOM 5216 N N . TYR B 1 352 ? -65.882 -76.465 -10.452 1.000 46.302 352 TYR C N 1
ATOM 5217 C CA . TYR B 1 352 ? -65.135 -77.712 -10.292 1.000 43.436 352 TYR C CA 1
ATOM 5218 C C . TYR B 1 352 ? -66.011 -78.815 -9.682 1.000 46.097 352 TYR C C 1
ATOM 5219 O O . TYR B 1 352 ? -65.790 -80.005 -9.912 1.000 44.591 352 TYR C O 1
ATOM 5228 N N . TYR B 1 353 ? -67.009 -78.418 -8.896 1.000 45.190 353 TYR C N 1
ATOM 5229 C CA . TYR B 1 353 ? -67.841 -79.376 -8.197 1.000 52.316 353 TYR C CA 1
ATOM 5230 C C . TYR B 1 353 ? -69.077 -79.695 -9.031 1.000 51.755 353 TYR C C 1
ATOM 5231 O O . TYR B 1 353 ? -69.900 -80.523 -8.639 1.000 50.280 353 TYR C O 1
ATOM 5240 N N . GLY B 1 354 ? -69.188 -79.056 -10.201 1.000 47.804 354 GLY C N 1
ATOM 5241 C CA . GLY B 1 354 ? -70.442 -79.041 -10.920 1.000 44.461 354 GLY C CA 1
ATOM 5242 C C . GLY B 1 354 ? -71.568 -78.611 -9.989 1.000 42.650 354 GLY C C 1
ATOM 5243 O O . GLY B 1 354 ? -72.584 -79.304 -9.889 1.000 39.251 354 GLY C O 1
ATOM 5244 N N . ARG B 1 355 ? -71.325 -77.492 -9.289 1.000 39.810 355 ARG C N 1
ATOM 5245 C CA . ARG B 1 355 ? -72.239 -76.949 -8.294 1.000 40.299 355 ARG C CA 1
ATOM 5246 C C . ARG B 1 355 ? -73.215 -75.990 -8.950 1.000 42.825 355 ARG C C 1
ATOM 5247 O O . ARG B 1 355 ? -72.836 -75.230 -9.836 1.000 48.151 355 ARG C O 1
ATOM 5255 N N . ASN B 1 356 ? -74.451 -75.986 -8.451 1.000 37.116 356 ASN C N 1
ATOM 5256 C CA . ASN B 1 356 ? -75.431 -75.050 -8.956 1.000 36.748 356 ASN C CA 1
ATOM 5257 C C . ASN B 1 356 ? -75.665 -75.362 -10.435 1.000 37.565 356 ASN C C 1
ATOM 5258 O O . ASN B 1 356 ? -76.421 -74.655 -11.103 1.000 39.865 356 ASN C O 1
ATOM 5263 N N . GLY B 1 357 ? -75.042 -76.452 -10.913 1.000 36.898 357 GLY C N 1
ATOM 5264 C CA . GLY B 1 357 ? -74.825 -76.685 -12.334 1.000 37.895 357 GLY C CA 1
ATOM 5265 C C . GLY B 1 357 ? -74.096 -75.539 -13.044 1.000 39.911 357 GLY C C 1
ATOM 5266 O O . GLY B 1 357 ? -74.662 -74.939 -13.964 1.000 40.713 357 GLY C O 1
ATOM 5267 N N . LYS B 1 358 ? -72.840 -75.261 -12.639 1.000 37.576 358 LYS C N 1
ATOM 5268 C CA . LYS B 1 358 ? -71.954 -74.366 -13.378 1.000 38.037 358 LYS C CA 1
ATOM 5269 C C . LYS B 1 358 ? -70.871 -75.184 -14.081 1.000 41.422 358 LYS C C 1
ATOM 5270 O O . LYS B 1 358 ? -70.166 -75.959 -13.430 1.000 44.609 358 LYS C O 1
ATOM 5276 N N . LYS B 1 359 ? -70.720 -74.980 -15.403 1.000 42.871 359 LYS C N 1
ATOM 5277 C CA . LYS B 1 359 ? -69.831 -75.785 -16.229 1.000 39.137 359 LYS C CA 1
ATOM 5278 C C . LYS B 1 359 ? -68.809 -74.902 -16.949 1.000 36.994 359 LYS C C 1
ATOM 5279 O O . LYS B 1 359 ? -68.965 -74.619 -18.134 1.000 41.125 359 LYS C O 1
ATOM 5285 N N . LEU B 1 360 ? -67.723 -74.570 -16.231 1.000 34.454 360 LEU C N 1
ATOM 5286 C CA . LEU B 1 360 ? -66.680 -73.650 -16.664 1.000 30.889 360 LEU C CA 1
ATOM 5287 C C . LEU B 1 360 ? -65.469 -74.406 -17.244 1.000 29.389 360 LEU C C 1
ATOM 5288 O O . LEU B 1 360 ? -64.739 -75.074 -16.516 1.000 30.665 360 LEU C O 1
ATOM 5293 N N . PRO B 1 361 ? -65.212 -74.316 -18.575 1.000 25.169 361 PRO C N 1
ATOM 5294 C CA . PRO B 1 361 ? -64.161 -75.090 -19.242 1.000 25.266 361 PRO C CA 1
ATOM 5295 C C . PRO B 1 361 ? -62.717 -74.811 -18.819 1.000 25.685 361 PRO C C 1
ATOM 5296 O O . PRO B 1 361 ? -61.788 -75.265 -19.476 1.000 23.787 361 PRO C O 1
ATOM 5300 N N . SER B 1 362 ? -62.535 -74.067 -17.726 1.000 26.466 362 SER C N 1
ATOM 5301 C CA . SER B 1 362 ? -61.224 -73.881 -17.125 1.000 28.770 362 SER C CA 1
ATOM 5302 C C . SER B 1 362 ? -61.006 -74.965 -16.069 1.000 32.557 362 SER C C 1
ATOM 5303 O O . SER B 1 362 ? -59.958 -75.634 -16.046 1.000 26.787 362 SER C O 1
ATOM 5306 N N . ALA B 1 363 ? -62.053 -75.175 -15.248 1.000 36.450 363 ALA C N 1
ATOM 5307 C CA . ALA B 1 363 ? -62.160 -76.362 -14.414 1.000 38.463 363 ALA C CA 1
ATOM 5308 C C . ALA B 1 363 ? -62.048 -77.621 -15.277 1.000 37.240 363 ALA C C 1
ATOM 5309 O O . ALA B 1 363 ? -61.059 -78.351 -15.181 1.000 35.520 363 ALA C O 1
ATOM 5311 N N . GLU B 1 364 ? -63.041 -77.836 -16.154 1.000 34.980 364 GLU C N 1
ATOM 5312 C CA . GLU B 1 364 ? -63.107 -79.022 -17.006 1.000 27.287 364 GLU C CA 1
ATOM 5313 C C . GLU B 1 364 ? -61.739 -79.319 -17.610 1.000 23.378 364 GLU C C 1
ATOM 5314 O O . GLU B 1 364 ? -61.471 -80.467 -17.929 1.000 22.813 364 GLU C O 1
ATOM 5320 N N . THR B 1 365 ? -60.884 -78.297 -17.764 1.000 22.238 365 THR C N 1
ATOM 5321 C CA . THR B 1 365 ? -59.610 -78.409 -18.466 1.000 23.230 365 THR C CA 1
ATOM 5322 C C . THR B 1 365 ? -58.437 -78.588 -17.501 1.000 27.833 365 THR C C 1
ATOM 5323 O O . THR B 1 365 ? -57.335 -78.973 -17.929 1.000 25.535 365 THR C O 1
ATOM 5327 N N . PHE B 1 366 ? -58.664 -78.176 -16.236 1.000 36.356 366 PHE C N 1
ATOM 5328 C CA . PHE B 1 366 ? -57.772 -78.390 -15.098 1.000 35.572 366 PHE C CA 1
ATOM 5329 C C . PHE B 1 366 ? -57.906 -79.834 -14.625 1.000 40.663 366 PHE C C 1
ATOM 5330 O O . PHE B 1 366 ? -56.906 -80.539 -14.440 1.000 37.486 366 PHE C O 1
ATOM 5338 N N . LYS B 1 367 ? -59.174 -80.241 -14.466 1.000 38.322 367 LYS C N 1
ATOM 5339 C CA . LYS B 1 367 ? -59.544 -81.612 -14.166 1.000 39.014 367 LYS C CA 1
ATOM 5340 C C . LYS B 1 367 ? -58.874 -82.566 -15.154 1.000 39.389 367 LYS C C 1
ATOM 5341 O O . LYS B 1 367 ? -57.942 -83.284 -14.795 1.000 42.302 367 LYS C O 1
ATOM 5347 N N . ALA B 1 368 ? -59.338 -82.513 -16.410 1.000 37.317 368 ALA C N 1
ATOM 5348 C CA . ALA B 1 368 ? -59.072 -83.523 -17.422 1.000 35.496 368 ALA C CA 1
ATOM 5349 C C . ALA B 1 368 ? -57.613 -83.543 -17.886 1.000 38.476 368 ALA C C 1
ATOM 5350 O O . ALA B 1 368 ? -57.286 -84.298 -18.795 1.000 44.089 368 ALA C O 1
ATOM 5352 N N . VAL B 1 369 ? -56.741 -82.710 -17.308 1.000 39.851 369 VAL C N 1
ATOM 5353 C CA . VAL B 1 369 ? -55.328 -82.734 -17.649 1.000 43.685 369 VAL C CA 1
ATOM 5354 C C . VAL B 1 369 ? -54.534 -83.371 -16.508 1.000 48.044 369 VAL C C 1
ATOM 5355 O O . VAL B 1 369 ? -53.522 -84.029 -16.753 1.000 49.201 369 VAL C O 1
ATOM 5359 N N . PHE B 1 370 ? -55.003 -83.173 -15.270 1.000 47.746 370 PHE C N 1
ATOM 5360 C CA . PHE B 1 370 ? -54.273 -83.601 -14.086 1.000 47.091 370 PHE C CA 1
ATOM 5361 C C . PHE B 1 370 ? -54.418 -85.108 -13.908 1.000 48.404 370 PHE C C 1
ATOM 5362 O O . PHE B 1 370 ? -53.453 -85.776 -13.531 1.000 47.583 370 PHE C O 1
ATOM 5370 N N . ALA B 1 371 ? -55.602 -85.638 -14.243 1.000 50.199 371 ALA C N 1
ATOM 5371 C CA . ALA B 1 371 ? -55.737 -87.067 -14.486 1.000 47.897 371 ALA C CA 1
ATOM 5372 C C . ALA B 1 371 ? -54.656 -87.481 -15.488 1.000 44.959 371 ALA C C 1
ATOM 5373 O O . ALA B 1 371 ? -53.601 -87.965 -15.080 1.000 34.710 371 ALA C O 1
ATOM 5375 N N . GLN B 1 372 ? -54.876 -87.215 -16.787 1.000 43.630 372 GLN C N 1
ATOM 5376 C CA . GLN B 1 372 ? -53.962 -87.710 -17.807 1.000 42.487 372 GLN C CA 1
ATOM 5377 C C . GLN B 1 372 ? -52.586 -87.906 -17.180 1.000 42.518 372 GLN C C 1
ATOM 5378 O O . GLN B 1 372 ? -51.971 -88.951 -17.362 1.000 51.374 372 GLN C O 1
ATOM 5384 N N . ILE B 1 373 ? -52.126 -86.883 -16.450 1.000 42.932 373 ILE C N 1
ATOM 5385 C CA . ILE B 1 373 ? -50.785 -86.846 -15.881 1.000 43.788 373 ILE C CA 1
ATOM 5386 C C . ILE B 1 373 ? -50.659 -87.907 -14.783 1.000 42.505 373 ILE C C 1
ATOM 5387 O O . ILE B 1 373 ? -49.871 -88.829 -14.933 1.000 36.246 373 ILE C O 1
ATOM 5392 N N . ARG B 1 374 ? -51.485 -87.813 -13.728 1.000 48.677 374 ARG C N 1
ATOM 5393 C CA . ARG B 1 374 ? -51.676 -88.912 -12.787 1.000 43.920 374 ARG C CA 1
ATOM 5394 C C . ARG B 1 374 ? -51.657 -90.254 -13.527 1.000 44.556 374 ARG C C 1
ATOM 5395 O O . ARG B 1 374 ? -50.838 -91.123 -13.228 1.000 42.194 374 ARG C O 1
ATOM 5403 N N . LYS B 1 375 ? -52.574 -90.423 -14.487 1.000 42.774 375 LYS C N 1
ATOM 5404 C CA . LYS B 1 375 ? -52.767 -91.720 -15.115 1.000 43.621 375 LYS C CA 1
ATOM 5405 C C . LYS B 1 375 ? -51.425 -92.210 -15.637 1.000 46.482 375 LYS C C 1
ATOM 5406 O O . LYS B 1 375 ? -51.076 -93.380 -15.460 1.000 51.806 375 LYS C O 1
ATOM 5412 N N . GLU B 1 376 ? -50.690 -91.298 -16.284 1.000 46.051 376 GLU C N 1
ATOM 5413 C CA . GLU B 1 376 ? -49.368 -91.615 -16.796 1.000 43.964 376 GLU C CA 1
ATOM 5414 C C . GLU B 1 376 ? -48.485 -92.072 -15.637 1.000 43.190 376 GLU C C 1
ATOM 5415 O O . GLU B 1 376 ? -48.117 -93.245 -15.578 1.000 42.262 376 GLU C O 1
ATOM 5421 N N . GLU B 1 377 ? -48.245 -91.162 -14.681 1.000 43.162 377 GLU C N 1
ATOM 5422 C CA . GLU B 1 377 ? -47.223 -91.337 -13.655 1.000 42.209 377 GLU C CA 1
ATOM 5423 C C . GLU B 1 377 ? -47.615 -92.443 -12.661 1.000 46.792 377 GLU C C 1
ATOM 5424 O O . GLU B 1 377 ? -46.755 -92.928 -11.914 1.000 47.691 377 GLU C O 1
ATOM 5430 N N . VAL B 1 378 ? -48.897 -92.870 -12.689 1.000 44.714 378 VAL C N 1
ATOM 5431 C CA . VAL B 1 378 ? -49.412 -93.969 -11.879 1.000 42.640 378 VAL C CA 1
ATOM 5432 C C . VAL B 1 378 ? -48.930 -95.328 -12.401 1.000 46.151 378 VAL C C 1
ATOM 5433 O O . VAL B 1 378 ? -48.337 -96.107 -11.658 1.000 41.022 378 VAL C O 1
ATOM 5437 N N . MET B 1 379 ? -49.263 -95.652 -13.656 1.000 50.098 379 MET C N 1
ATOM 5438 C CA . MET B 1 379 ? -48.700 -96.825 -14.313 1.000 49.332 379 MET C CA 1
ATOM 5439 C C . MET B 1 379 ? -47.196 -96.806 -14.071 1.000 50.862 379 MET C C 1
ATOM 5440 O O . MET B 1 379 ? -46.588 -97.800 -13.673 1.000 55.547 379 MET C O 1
ATOM 5445 N N . ASN B 1 380 ? -46.641 -95.616 -14.319 1.000 50.527 380 ASN C N 1
ATOM 5446 C CA . ASN B 1 380 ? -45.246 -95.288 -14.108 1.000 48.340 380 ASN C CA 1
ATOM 5447 C C . ASN B 1 380 ? -44.937 -95.265 -12.605 1.000 43.718 380 ASN C C 1
ATOM 5448 O O . ASN B 1 380 ? -44.589 -96.337 -12.087 1.000 40.193 380 ASN C O 1
ATOM 5453 N N . GLN C 1 32 ? -43.378 -17.604 -47.036 1.000 39.649 32 GLN D N 1
ATOM 5454 C CA . GLN C 1 32 ? -42.518 -16.739 -47.892 1.000 39.439 32 GLN D CA 1
ATOM 5455 C C . GLN C 1 32 ? -43.152 -15.342 -47.958 1.000 42.309 32 GLN D C 1
ATOM 5456 O O . GLN C 1 32 ? -44.238 -15.141 -48.522 1.000 42.535 32 GLN D O 1
ATOM 5462 N N . PHE C 1 33 ? -42.429 -14.380 -47.368 1.000 39.228 33 PHE D N 1
ATOM 5463 C CA . PHE C 1 33 ? -42.960 -13.092 -46.947 1.000 38.871 33 PHE D CA 1
ATOM 5464 C C . PHE C 1 33 ? -41.784 -12.272 -46.414 1.000 38.048 33 PHE D C 1
ATOM 5465 O O . PHE C 1 33 ? -41.000 -12.778 -45.605 1.000 37.284 33 PHE D O 1
ATOM 5473 N N . GLU C 1 34 ? -41.647 -11.024 -46.883 1.000 35.632 34 GLU D N 1
ATOM 5474 C CA . GLU C 1 34 ? -40.480 -10.221 -46.553 1.000 33.722 34 GLU D CA 1
ATOM 5475 C C . GLU C 1 34 ? -40.814 -9.279 -45.413 1.000 33.961 34 GLU D C 1
ATOM 5476 O O . GLU C 1 34 ? -41.738 -8.487 -45.550 1.000 39.847 34 GLU D O 1
ATOM 5482 N N . TRP C 1 35 ? -40.066 -9.336 -44.301 1.000 33.456 35 TRP D N 1
ATOM 5483 C CA . TRP C 1 35 ? -40.242 -8.299 -43.300 1.000 32.281 35 TRP D CA 1
ATOM 5484 C C . TRP C 1 35 ? -39.338 -7.106 -43.632 1.000 34.822 35 TRP D C 1
ATOM 5485 O O . TRP C 1 35 ? -39.741 -5.958 -43.444 1.000 42.031 35 TRP D O 1
ATOM 5496 N N . ASN C 1 36 ? -38.128 -7.356 -44.144 1.000 31.822 36 ASN D N 1
ATOM 5497 C CA . ASN C 1 36 ? -37.150 -6.283 -44.293 1.000 32.726 36 ASN D CA 1
ATOM 5498 C C . ASN C 1 36 ? -37.511 -5.381 -45.476 1.000 33.155 36 ASN D C 1
ATOM 5499 O O . ASN C 1 36 ? -37.224 -4.190 -45.468 1.000 34.031 36 ASN D O 1
ATOM 5504 N N . LYS C 1 37 ? -38.144 -5.920 -46.510 1.000 31.953 37 LYS D N 1
ATOM 5505 C CA . LYS C 1 37 ? -38.373 -5.096 -47.680 1.000 30.003 37 LYS D CA 1
ATOM 5506 C C . LYS C 1 37 ? -39.733 -4.436 -47.545 1.000 26.264 37 LYS D C 1
ATOM 5507 O O . LYS C 1 37 ? -40.698 -5.063 -47.143 1.000 26.497 37 LYS D O 1
ATOM 5513 N N . LEU C 1 38 ? -39.746 -3.127 -47.753 1.000 23.667 38 LEU D N 1
ATOM 5514 C CA . LEU C 1 38 ? -40.959 -2.348 -47.683 1.000 24.297 38 LEU D CA 1
ATOM 5515 C C . LEU C 1 38 ? -41.545 -2.230 -49.081 1.000 24.319 38 LEU D C 1
ATOM 5516 O O . LEU C 1 38 ? -40.941 -1.607 -49.941 1.000 26.063 38 LEU D O 1
ATOM 5521 N N . PRO C 1 39 ? -42.673 -2.920 -49.363 1.000 24.705 39 PRO D N 1
ATOM 5522 C CA . PRO C 1 39 ? -43.386 -2.798 -50.640 1.000 23.648 39 PRO D CA 1
ATOM 5523 C C . PRO C 1 39 ? -43.717 -1.376 -51.098 1.000 24.382 39 PRO D C 1
ATOM 5524 O O . PRO C 1 39 ? -43.126 -0.869 -52.045 1.000 26.107 39 PRO D O 1
ATOM 5528 N N . VAL C 1 40 ? -44.649 -0.717 -50.413 1.000 22.011 40 VAL D N 1
ATOM 5529 C CA . VAL C 1 40 ? -44.822 0.707 -50.605 1.000 20.232 40 VAL D CA 1
ATOM 5530 C C . VAL C 1 40 ? -43.789 1.433 -49.732 1.000 23.571 40 VAL D C 1
ATOM 5531 O O . VAL C 1 40 ? -43.664 1.147 -48.541 1.000 25.724 40 VAL D O 1
ATOM 5535 N N . LYS C 1 41 ? -42.958 2.267 -50.386 1.000 24.486 41 LYS D N 1
ATOM 5536 C CA . LYS C 1 41 ? -42.066 3.236 -49.769 1.000 22.840 41 LYS D CA 1
ATOM 5537 C C . LYS C 1 41 ? -42.323 4.566 -50.464 1.000 23.990 41 LYS D C 1
ATOM 5538 O O . LYS C 1 41 ? -41.506 5.044 -51.253 1.000 23.111 41 LYS D O 1
ATOM 5544 N N . ALA C 1 42 ? -43.522 5.105 -50.215 1.000 24.779 42 ALA D N 1
ATOM 5545 C CA . ALA C 1 42 ? -44.071 6.219 -50.967 1.000 24.528 42 ALA D CA 1
ATOM 5546 C C . ALA C 1 42 ? -43.514 7.539 -50.455 1.000 25.292 42 ALA D C 1
ATOM 5547 O O . ALA C 1 42 ? -42.991 7.597 -49.347 1.000 21.929 42 ALA D O 1
ATOM 5549 N N . MET C 1 43 ? -43.652 8.596 -51.273 1.000 26.979 43 MET D N 1
ATOM 5550 C CA . MET C 1 43 ? -43.578 9.960 -50.766 1.000 28.796 43 MET D CA 1
ATOM 5551 C C . MET C 1 43 ? -44.824 10.695 -51.247 1.000 26.963 43 MET D C 1
ATOM 5552 O O . MET C 1 43 ? -45.664 10.070 -51.899 1.000 28.323 43 MET D O 1
ATOM 5557 N N . LEU C 1 44 ? -44.997 11.948 -50.798 1.000 25.456 44 LEU D N 1
ATOM 5558 C CA . LEU C 1 44 ? -46.011 12.869 -51.285 1.000 25.653 44 LEU D CA 1
ATOM 5559 C C . LEU C 1 44 ? -45.288 14.049 -51.915 1.000 27.626 44 LEU D C 1
ATOM 5560 O O . LEU C 1 44 ? -44.428 14.633 -51.264 1.000 28.254 44 LEU D O 1
ATOM 5565 N N . LEU C 1 45 ? -45.598 14.391 -53.172 1.000 25.675 45 LEU D N 1
ATOM 5566 C CA . LEU C 1 45 ? -45.113 15.664 -53.690 1.000 25.541 45 LEU D CA 1
ATOM 5567 C C . LEU C 1 45 ? -46.311 16.564 -53.942 1.000 23.626 45 LEU D C 1
ATOM 5568 O O . LEU C 1 45 ? -47.454 16.129 -53.864 1.000 31.434 45 LEU D O 1
ATOM 5573 N N . THR C 1 46 ? -46.028 17.842 -54.125 1.000 22.293 46 THR D N 1
ATOM 5574 C CA . THR C 1 46 ? -47.015 18.820 -54.555 1.000 21.664 46 THR D CA 1
ATOM 5575 C C . THR C 1 46 ? -46.938 19.008 -56.077 1.000 23.557 46 THR D C 1
ATOM 5576 O O . THR C 1 46 ? -45.835 19.153 -56.612 1.000 23.044 46 THR D O 1
ATOM 5580 N N . VAL C 1 47 ? -48.104 18.981 -56.762 1.000 26.451 47 VAL D N 1
ATOM 5581 C CA . VAL C 1 47 ? -48.213 19.161 -58.207 1.000 28.586 47 VAL D CA 1
ATOM 5582 C C . VAL C 1 47 ? -47.497 20.442 -58.612 1.000 32.071 47 VAL D C 1
ATOM 5583 O O . VAL C 1 47 ? -47.841 21.531 -58.149 1.000 37.325 47 VAL D O 1
ATOM 5587 N N . PRO C 1 48 ? -46.469 20.365 -59.480 1.000 35.075 48 PRO D N 1
ATOM 5588 C CA . PRO C 1 48 ? -45.674 21.547 -59.806 1.000 34.628 48 PRO D CA 1
ATOM 5589 C C . PRO C 1 48 ? -46.458 22.533 -60.665 1.000 39.106 48 PRO D C 1
ATOM 5590 O O . PRO C 1 48 ? -47.229 22.110 -61.532 1.000 37.972 48 PRO D O 1
ATOM 5594 N N . HIS C 1 49 ? -46.295 23.832 -60.355 1.000 38.650 49 HIS D N 1
ATOM 5595 C CA . HIS C 1 49 ? -46.631 24.911 -61.270 1.000 41.351 49 HIS D CA 1
ATOM 5596 C C . HIS C 1 49 ? -45.960 24.614 -62.609 1.000 38.699 49 HIS D C 1
ATOM 5597 O O . HIS C 1 49 ? -44.754 24.378 -62.634 1.000 43.802 49 HIS D O 1
ATOM 5604 N N . PRO C 1 50 ? -46.702 24.641 -63.741 1.000 33.842 50 PRO D N 1
ATOM 5605 C CA . PRO C 1 50 ? -46.225 24.105 -65.018 1.000 32.149 50 PRO D CA 1
ATOM 5606 C C . PRO C 1 50 ? -44.800 24.473 -65.422 1.000 33.988 50 PRO D C 1
ATOM 5607 O O . PRO C 1 50 ? -44.104 23.699 -66.085 1.000 30.929 50 PRO D O 1
ATOM 5611 N N . GLU C 1 51 ? -44.362 25.657 -64.997 1.000 38.243 51 GLU D N 1
ATOM 5612 C CA . GLU C 1 51 ? -43.039 26.132 -65.355 1.000 42.374 51 GLU D CA 1
ATOM 5613 C C . GLU C 1 51 ? -41.977 25.204 -64.767 1.000 43.626 51 GLU D C 1
ATOM 5614 O O . GLU C 1 51 ? -40.994 24.898 -65.444 1.000 44.715 51 GLU D O 1
ATOM 5620 N N . ASP C 1 52 ? -42.196 24.707 -63.535 1.000 40.929 52 ASP D N 1
ATOM 5621 C CA . ASP C 1 52 ? -41.121 24.082 -62.776 1.000 36.510 52 ASP D CA 1
ATOM 5622 C C . ASP C 1 52 ? -41.074 22.588 -63.084 1.000 32.476 52 ASP D C 1
ATOM 5623 O O . ASP C 1 52 ? -40.408 21.827 -62.388 1.000 32.914 52 ASP D O 1
ATOM 5628 N N . VAL C 1 53 ? -41.735 22.176 -64.167 1.000 33.967 53 VAL D N 1
ATOM 5629 C CA . VAL C 1 53 ? -41.990 20.765 -64.419 1.000 34.323 53 VAL D CA 1
ATOM 5630 C C . VAL C 1 53 ? -40.720 20.028 -64.860 1.000 39.224 53 VAL D C 1
ATOM 5631 O O . VAL C 1 53 ? -40.445 18.934 -64.347 1.000 45.595 53 VAL D O 1
ATOM 5635 N N . PRO C 1 54 ? -39.913 20.531 -65.828 1.000 37.050 54 PRO D N 1
ATOM 5636 C CA . PRO C 1 54 ? -38.734 19.781 -66.273 1.000 37.368 54 PRO D CA 1
ATOM 5637 C C . PRO C 1 54 ? -37.753 19.502 -65.131 1.000 39.494 54 PRO D C 1
ATOM 5638 O O . PRO C 1 54 ? -37.303 18.372 -64.973 1.000 40.956 54 PRO D O 1
ATOM 5642 N N . GLU C 1 55 ? -37.436 20.538 -64.338 1.000 44.754 55 GLU D N 1
ATOM 5643 C CA . GLU C 1 55 ? -36.643 20.407 -63.122 1.000 42.613 55 GLU D CA 1
ATOM 5644 C C . GLU C 1 55 ? -37.216 19.242 -62.310 1.000 47.374 55 GLU D C 1
ATOM 5645 O O . GLU C 1 55 ? -36.585 18.194 -62.178 1.000 47.745 55 GLU D O 1
ATOM 5651 N N . PHE C 1 56 ? -38.460 19.410 -61.849 1.000 44.967 56 PHE D N 1
ATOM 5652 C CA . PHE C 1 56 ? -39.215 18.383 -61.143 1.000 43.195 56 PHE D CA 1
ATOM 5653 C C . PHE C 1 56 ? -38.998 16.974 -61.705 1.000 44.978 56 PHE D C 1
ATOM 5654 O O . PHE C 1 56 ? -38.825 16.029 -60.934 1.000 45.180 56 PHE D O 1
ATOM 5662 N N . CYS C 1 57 ? -39.057 16.823 -63.042 1.000 42.506 57 CYS D N 1
ATOM 5663 C CA . CYS C 1 57 ? -38.947 15.520 -63.693 1.000 40.009 57 CYS D CA 1
ATOM 5664 C C . CYS C 1 57 ? -37.490 15.040 -63.755 1.000 41.389 57 CYS D C 1
ATOM 5665 O O . CYS C 1 57 ? -37.211 13.981 -64.321 1.000 41.366 57 CYS D O 1
ATOM 5668 N N . ARG C 1 58 ? -36.561 15.836 -63.207 1.000 40.386 58 ARG D N 1
ATOM 5669 C CA . ARG C 1 58 ? -35.161 15.458 -63.087 1.000 40.303 58 ARG D CA 1
ATOM 5670 C C . ARG C 1 58 ? -34.864 14.986 -61.656 1.000 39.013 58 ARG D C 1
ATOM 5671 O O . ARG C 1 58 ? -34.053 14.093 -61.429 1.000 35.998 58 ARG D O 1
ATOM 5679 N N . PHE C 1 59 ? -35.527 15.592 -60.672 1.000 36.998 59 PHE D N 1
ATOM 5680 C CA . PHE C 1 59 ? -35.556 15.031 -59.334 1.000 37.596 59 PHE D CA 1
ATOM 5681 C C . PHE C 1 59 ? -36.103 13.608 -59.360 1.000 37.792 59 PHE D C 1
ATOM 5682 O O . PHE C 1 59 ? -35.524 12.671 -58.795 1.000 38.572 59 PHE D O 1
ATOM 5690 N N . ILE C 1 60 ? -37.242 13.457 -60.033 1.000 36.650 60 ILE D N 1
ATOM 5691 C CA . ILE C 1 60 ? -38.021 12.241 -59.912 1.000 35.872 60 ILE D CA 1
ATOM 5692 C C . ILE C 1 60 ? -37.146 11.046 -60.264 1.000 39.414 60 ILE D C 1
ATOM 5693 O O . ILE C 1 60 ? -37.380 9.953 -59.750 1.000 44.325 60 ILE D O 1
ATOM 5698 N N . LYS C 1 61 ? -36.153 11.282 -61.141 1.000 39.069 61 LYS D N 1
ATOM 5699 C CA . LYS C 1 61 ? -35.288 10.243 -61.673 1.000 33.609 61 LYS D CA 1
ATOM 5700 C C . LYS C 1 61 ? -33.934 10.213 -60.966 1.000 31.596 61 LYS D C 1
ATOM 5701 O O . LYS C 1 61 ? -33.334 9.149 -60.887 1.000 29.181 61 LYS D O 1
ATOM 5707 N N . GLU C 1 62 ? -33.427 11.363 -60.495 1.000 31.069 62 GLU D N 1
ATOM 5708 C CA . GLU C 1 62 ? -32.032 11.455 -60.069 1.000 32.676 62 GLU D CA 1
ATOM 5709 C C . GLU C 1 62 ? -31.888 11.295 -58.551 1.000 36.122 62 GLU D C 1
ATOM 5710 O O . GLU C 1 62 ? -30.773 11.205 -58.030 1.000 35.752 62 GLU D O 1
ATOM 5716 N N . VAL C 1 63 ? -33.016 11.225 -57.845 1.000 36.733 63 VAL D N 1
ATOM 5717 C CA . VAL C 1 63 ? -32.995 11.143 -56.393 1.000 36.212 63 VAL D CA 1
ATOM 5718 C C . VAL C 1 63 ? -33.845 9.980 -55.923 1.000 35.770 63 VAL D C 1
ATOM 5719 O O . VAL C 1 63 ? -33.404 9.198 -55.087 1.000 41.072 63 VAL D O 1
ATOM 5723 N N . LEU C 1 64 ? -35.087 9.947 -56.397 1.000 37.402 64 LEU D N 1
ATOM 5724 C CA . LEU C 1 64 ? -36.117 9.144 -55.760 1.000 43.678 64 LEU D CA 1
ATOM 5725 C C . LEU C 1 64 ? -35.771 7.654 -55.802 1.000 45.162 64 LEU D C 1
ATOM 5726 O O . LEU C 1 64 ? -36.164 6.928 -54.891 1.000 47.748 64 LEU D O 1
ATOM 5731 N N . PRO C 1 65 ? -35.048 7.138 -56.831 1.000 44.118 65 PRO D N 1
ATOM 5732 C CA . PRO C 1 65 ? -34.560 5.761 -56.809 1.000 43.464 65 PRO D CA 1
ATOM 5733 C C . PRO C 1 65 ? -33.319 5.608 -55.943 1.000 40.518 65 PRO D C 1
ATOM 5734 O O . PRO C 1 65 ? -32.924 4.491 -55.619 1.000 35.218 65 PRO D O 1
ATOM 5738 N N . LYS C 1 66 ? -32.707 6.752 -55.612 1.000 41.103 66 LYS D N 1
ATOM 5739 C CA . LYS C 1 66 ? -31.494 6.808 -54.812 1.000 40.332 66 LYS D CA 1
ATOM 5740 C C . LYS C 1 66 ? -31.895 6.885 -53.336 1.000 38.412 66 LYS D C 1
ATOM 5741 O O . LYS C 1 66 ? -31.449 6.084 -52.516 1.000 37.132 66 LYS D O 1
ATOM 5747 N N . GLU C 1 67 ? -32.813 7.795 -53.008 1.000 36.322 67 GLU D N 1
ATOM 5748 C CA . GLU C 1 67 ? -33.481 7.718 -51.718 1.000 36.156 67 GLU D CA 1
ATOM 5749 C C . GLU C 1 67 ? -34.328 6.439 -51.653 1.000 33.653 67 GLU D C 1
ATOM 5750 O O . GLU C 1 67 ? -34.481 5.861 -50.580 1.000 31.191 67 GLU D O 1
ATOM 5756 N N . GLY C 1 68 ? -34.872 5.992 -52.799 1.000 30.978 68 GLY D N 1
ATOM 5757 C CA . GLY C 1 68 ? -35.469 4.664 -52.918 1.000 29.457 68 GLY D CA 1
ATOM 5758 C C . GLY C 1 68 ? -36.994 4.626 -52.770 1.000 27.865 68 GLY D C 1
ATOM 5759 O O . GLY C 1 68 ? -37.551 3.565 -52.500 1.000 21.904 68 GLY D O 1
ATOM 5760 N N . VAL C 1 69 ? -37.637 5.791 -52.951 1.000 27.445 69 VAL D N 1
ATOM 5761 C CA . VAL C 1 69 ? -39.064 5.953 -53.197 1.000 25.203 69 VAL D CA 1
ATOM 5762 C C . VAL C 1 69 ? -39.511 5.110 -54.390 1.000 26.362 69 VAL D C 1
ATOM 5763 O O . VAL C 1 69 ? -39.115 5.382 -55.521 1.000 29.231 69 VAL D O 1
ATOM 5767 N N . ASN C 1 70 ? -40.376 4.115 -54.173 1.000 27.120 70 ASN D N 1
ATOM 5768 C CA . ASN C 1 70 ? -40.800 3.242 -55.260 1.000 27.750 70 ASN D CA 1
ATOM 5769 C C . ASN C 1 70 ? -42.234 3.539 -55.669 1.000 26.654 70 ASN D C 1
ATOM 5770 O O . ASN C 1 70 ? -42.772 2.869 -56.552 1.000 25.916 70 ASN D O 1
ATOM 5775 N N . THR C 1 71 ? -42.826 4.553 -55.027 1.000 28.952 71 THR D N 1
ATOM 5776 C CA . THR C 1 71 ? -44.229 4.901 -55.182 1.000 26.585 71 THR D CA 1
ATOM 5777 C C . THR C 1 71 ? -44.324 6.412 -55.007 1.000 25.586 71 THR D C 1
ATOM 5778 O O . THR C 1 71 ? -43.538 6.964 -54.254 1.000 28.256 71 THR D O 1
ATOM 5782 N N . LEU C 1 72 ? -45.222 7.105 -55.720 1.000 25.112 72 LEU D N 1
ATOM 5783 C CA . LEU C 1 72 ? -45.337 8.539 -55.482 1.000 23.725 72 LEU D CA 1
ATOM 5784 C C . LEU C 1 72 ? -46.675 9.089 -55.957 1.000 22.123 72 LEU D C 1
ATOM 5785 O O . LEU C 1 72 ? -47.038 8.892 -57.113 1.000 19.309 72 LEU D O 1
ATOM 5790 N N . VAL C 1 73 ? -47.302 9.857 -55.043 1.000 21.964 73 VAL D N 1
ATOM 5791 C CA . VAL C 1 73 ? -48.627 10.452 -55.140 1.000 22.649 73 VAL D CA 1
ATOM 5792 C C . VAL C 1 73 ? -48.529 11.918 -55.561 1.000 25.616 73 VAL D C 1
ATOM 5793 O O . VAL C 1 73 ? -48.157 12.743 -54.732 1.000 32.116 73 VAL D O 1
ATOM 5797 N N . LEU C 1 74 ? -49.010 12.309 -56.752 1.000 25.205 74 LEU D N 1
ATOM 5798 C CA . LEU C 1 74 ? -49.003 13.734 -57.066 1.000 27.831 74 LEU D CA 1
ATOM 5799 C C . LEU C 1 74 ? -50.183 14.425 -56.396 1.000 28.125 74 LEU D C 1
ATOM 5800 O O . LEU C 1 74 ? -51.321 14.038 -56.610 1.000 26.902 74 LEU D O 1
ATOM 5805 N N . ARG C 1 75 ? -49.911 15.433 -55.552 1.000 31.307 75 ARG D N 1
ATOM 5806 C CA . ARG C 1 75 ? -50.980 16.283 -55.053 1.000 27.371 75 ARG D CA 1
ATOM 5807 C C . ARG C 1 75 ? -51.483 17.094 -56.246 1.000 31.743 75 ARG D C 1
ATOM 5808 O O . ARG C 1 75 ? -51.137 18.264 -56.407 1.000 33.766 75 ARG D O 1
ATOM 5816 N N . ILE C 1 76 ? -52.269 16.422 -57.101 1.000 29.588 76 ILE D N 1
ATOM 5817 C CA . ILE C 1 76 ? -52.778 17.004 -58.332 1.000 27.583 76 ILE D CA 1
ATOM 5818 C C . ILE C 1 76 ? -53.826 18.029 -57.931 1.000 28.156 76 ILE D C 1
ATOM 5819 O O . ILE C 1 76 ? -53.586 19.218 -58.051 1.000 34.254 76 ILE D O 1
ATOM 5824 N N . ARG C 1 77 ? -54.934 17.535 -57.357 1.000 28.124 77 ARG D N 1
ATOM 5825 C CA . ARG C 1 77 ? -56.106 18.322 -57.022 1.000 25.713 77 ARG D CA 1
ATOM 5826 C C . ARG C 1 77 ? -56.728 18.821 -58.328 1.000 28.165 77 ARG D C 1
ATOM 5827 O O . ARG C 1 77 ? -57.242 18.035 -59.132 1.000 25.164 77 ARG D O 1
ATOM 5835 N N . TYR C 1 78 ? -56.692 20.134 -58.555 1.000 29.948 78 TYR D N 1
ATOM 5836 C CA . TYR C 1 78 ? -57.475 20.704 -59.637 1.000 31.946 78 TYR D CA 1
ATOM 5837 C C . TYR C 1 78 ? -56.576 21.412 -60.630 1.000 32.715 78 TYR D C 1
ATOM 5838 O O . TYR C 1 78 ? -57.041 21.892 -61.659 1.000 38.224 78 TYR D O 1
ATOM 5847 N N . ASN C 1 79 ? -55.278 21.466 -60.326 1.000 35.929 79 ASN D N 1
ATOM 5848 C CA . ASN C 1 79 ? -54.336 22.129 -61.205 1.000 30.949 79 ASN D CA 1
ATOM 5849 C C . ASN C 1 79 ? -53.985 21.166 -62.341 1.000 28.002 79 ASN D C 1
ATOM 5850 O O . ASN C 1 79 ? -52.880 20.620 -62.380 1.000 27.693 79 ASN D O 1
ATOM 5855 N N . TYR C 1 80 ? -54.962 20.911 -63.224 1.000 27.050 80 TYR D N 1
ATOM 5856 C CA . TYR C 1 80 ? -54.764 20.114 -64.437 1.000 26.042 80 TYR D CA 1
ATOM 5857 C C . TYR C 1 80 ? -55.811 20.471 -65.479 1.000 26.660 80 TYR D C 1
ATOM 5858 O O . TYR C 1 80 ? -56.989 20.579 -65.168 1.000 24.120 80 TYR D O 1
ATOM 5867 N N . LYS C 1 81 ? -55.347 20.625 -66.718 1.000 29.227 81 LYS D N 1
ATOM 5868 C CA . LYS C 1 81 ? -56.138 21.170 -67.801 1.000 28.398 81 LYS D CA 1
ATOM 5869 C C . LYS C 1 81 ? -57.187 20.149 -68.197 1.000 29.941 81 LYS D C 1
ATOM 5870 O O . LYS C 1 81 ? -57.068 19.505 -69.236 1.000 34.156 81 LYS D O 1
ATOM 5876 N N . PHE C 1 82 ? -58.195 20.027 -67.330 1.000 30.765 82 PHE D N 1
ATOM 5877 C CA . PHE C 1 82 ? -59.305 19.102 -67.489 1.000 26.948 82 PHE D CA 1
ATOM 5878 C C . PHE C 1 82 ? -60.004 19.353 -68.828 1.000 28.765 82 PHE D C 1
ATOM 5879 O O . PHE C 1 82 ? -60.282 20.502 -69.172 1.000 32.463 82 PHE D O 1
ATOM 5887 N N . LYS C 1 83 ? -60.220 18.266 -69.594 1.000 32.775 83 LYS D N 1
ATOM 5888 C CA . LYS C 1 83 ? -60.975 18.244 -70.844 1.000 29.052 83 LYS D CA 1
ATOM 5889 C C . LYS C 1 83 ? -62.458 18.044 -70.565 1.000 29.049 83 LYS D C 1
ATOM 5890 O O . LYS C 1 83 ? -63.278 18.822 -71.046 1.000 24.811 83 LYS D O 1
ATOM 5896 N N . SER C 1 84 ? -62.778 17.019 -69.746 1.000 27.893 84 SER D N 1
ATOM 5897 C CA . SER C 1 84 ? -64.139 16.710 -69.335 1.000 24.809 84 SER D CA 1
ATOM 5898 C C . SER C 1 84 ? -64.915 17.970 -68.976 1.000 25.297 84 SER D C 1
ATOM 5899 O O . SER C 1 84 ? -66.098 18.083 -69.302 1.000 25.195 84 SER D O 1
ATOM 5902 N N . HIS C 1 85 ? -64.248 18.898 -68.275 1.000 25.035 85 HIS D N 1
ATOM 5903 C CA . HIS C 1 85 ? -64.854 20.160 -67.889 1.000 23.185 85 HIS D CA 1
ATOM 5904 C C . HIS C 1 85 ? -63.756 21.188 -67.632 1.000 24.776 85 HIS D C 1
ATOM 5905 O O . HIS C 1 85 ? -63.346 21.340 -66.474 1.000 24.339 85 HIS D O 1
ATOM 5912 N N . PRO C 1 86 ? -63.326 21.979 -68.665 1.000 24.148 86 PRO D N 1
ATOM 5913 C CA . PRO C 1 86 ? -62.254 22.979 -68.538 1.000 21.932 86 PRO D CA 1
ATOM 5914 C C . PRO C 1 86 ? -62.426 24.104 -67.520 1.000 24.648 86 PRO D C 1
ATOM 5915 O O . PRO C 1 86 ? -61.482 24.851 -67.212 1.000 18.758 86 PRO D O 1
ATOM 5919 N N . GLU C 1 87 ? -63.640 24.249 -66.987 1.000 29.689 87 GLU D N 1
ATOM 5920 C CA . GLU C 1 87 ? -63.919 25.387 -66.119 1.000 31.784 87 GLU D CA 1
ATOM 5921 C C . GLU C 1 87 ? -63.639 25.026 -64.666 1.000 31.568 87 GLU D C 1
ATOM 5922 O O . GLU C 1 87 ? -63.760 25.864 -63.780 1.000 36.939 87 GLU D O 1
ATOM 5928 N N . LEU C 1 88 ? -63.276 23.769 -64.424 1.000 34.975 88 LEU D N 1
ATOM 5929 C CA . LEU C 1 88 ? -62.905 23.321 -63.093 1.000 31.871 88 LEU D CA 1
ATOM 5930 C C . LEU C 1 88 ? -61.388 23.249 -62.985 1.000 33.669 88 LEU D C 1
ATOM 5931 O O . LEU C 1 88 ? -60.866 23.241 -61.867 1.000 32.361 88 LEU D O 1
ATOM 5936 N N . ALA C 1 89 ? -60.708 23.168 -64.151 1.000 34.668 89 ALA D N 1
ATOM 5937 C CA . ALA C 1 89 ? -59.256 23.163 -64.222 1.000 33.267 89 ALA D CA 1
ATOM 5938 C C . ALA C 1 89 ? -58.703 24.410 -63.537 1.000 34.866 89 ALA D C 1
ATOM 5939 O O . ALA C 1 89 ? -59.089 25.527 -63.875 1.000 35.414 89 ALA D O 1
ATOM 5941 N N . GLY C 1 90 ? -57.810 24.196 -62.562 1.000 39.430 90 GLY D N 1
ATOM 5942 C CA . GLY C 1 90 ? -57.368 25.234 -61.636 1.000 39.421 90 GLY D CA 1
ATOM 5943 C C . GLY C 1 90 ? -56.664 26.408 -62.321 1.000 41.173 90 GLY D C 1
ATOM 5944 O O . GLY C 1 90 ? -56.435 26.394 -63.531 1.000 39.878 90 GLY D O 1
ATOM 5945 N N . GLU C 1 91 ? -56.379 27.450 -61.527 1.000 40.511 91 GLU D N 1
ATOM 5946 C CA . GLU C 1 91 ? -55.630 28.613 -61.974 1.000 40.538 91 GLU D CA 1
ATOM 5947 C C . GLU C 1 91 ? -54.314 28.145 -62.596 1.000 47.964 91 GLU D C 1
ATOM 5948 O O . GLU C 1 91 ? -54.160 28.155 -63.821 1.000 49.784 91 GLU D O 1
ATOM 5954 N N . ARG C 1 92 ? -53.387 27.692 -61.737 1.000 48.162 92 ARG D N 1
ATOM 5955 C CA . ARG C 1 92 ? -52.054 27.306 -62.174 1.000 45.891 92 ARG D CA 1
ATOM 5956 C C . ARG C 1 92 ? -52.076 25.833 -62.584 1.000 43.729 92 ARG D C 1
ATOM 5957 O O . ARG C 1 92 ? -51.121 25.099 -62.326 1.000 45.424 92 ARG D O 1
ATOM 5965 N N . ALA C 1 93 ? -53.193 25.423 -63.205 1.000 39.546 93 ALA D N 1
ATOM 5966 C CA . ALA C 1 93 ? -53.341 24.155 -63.901 1.000 40.329 93 ALA D CA 1
ATOM 5967 C C . ALA C 1 93 ? -52.122 23.845 -64.759 1.000 39.931 93 ALA D C 1
ATOM 5968 O O . ALA C 1 93 ? -51.561 24.751 -65.368 1.000 48.975 93 ALA D O 1
ATOM 5970 N N . ILE C 1 94 ? -51.739 22.562 -64.822 1.000 35.522 94 ILE D N 1
ATOM 5971 C CA . ILE C 1 94 ? -50.656 22.136 -65.695 1.000 35.932 94 ILE D CA 1
ATOM 5972 C C . ILE C 1 94 ? -51.260 21.362 -66.870 1.000 35.872 94 ILE D C 1
ATOM 5973 O O . ILE C 1 94 ? -52.442 21.551 -67.164 1.000 37.195 94 ILE D O 1
ATOM 5978 N N . SER C 1 95 ? -50.468 20.564 -67.603 1.000 34.794 95 SER D N 1
ATOM 5979 C CA . SER C 1 95 ? -50.972 20.005 -68.853 1.000 34.597 95 SER D CA 1
ATOM 5980 C C . SER C 1 95 ? -50.631 18.527 -69.040 1.000 35.906 95 SER D C 1
ATOM 5981 O O . SER C 1 95 ? -49.728 17.989 -68.402 1.000 36.469 95 SER D O 1
ATOM 5984 N N . GLU C 1 96 ? -51.373 17.916 -69.975 1.000 36.756 96 GLU D N 1
ATOM 5985 C CA . GLU C 1 96 ? -51.224 16.536 -70.416 1.000 36.212 96 GLU D CA 1
ATOM 5986 C C . GLU C 1 96 ? -49.767 16.209 -70.768 1.000 41.048 96 GLU D C 1
ATOM 5987 O O . GLU C 1 96 ? -49.286 15.098 -70.524 1.000 39.756 96 GLU D O 1
ATOM 5993 N N . GLN C 1 97 ? -49.058 17.178 -71.361 1.000 40.533 97 GLN D N 1
ATOM 5994 C CA . GLN C 1 97 ? -47.643 17.011 -71.628 1.000 38.207 97 GLN D CA 1
ATOM 5995 C C . GLN C 1 97 ? -46.882 17.073 -70.307 1.000 34.388 97 GLN D C 1
ATOM 5996 O O . GLN C 1 97 ? -46.160 16.153 -69.950 1.000 29.174 97 GLN D O 1
ATOM 6002 N N . GLN C 1 98 ? -47.118 18.130 -69.533 1.000 32.828 98 GLN D N 1
ATOM 6003 C CA . GLN C 1 98 ? -46.342 18.337 -68.325 1.000 32.528 98 GLN D CA 1
ATOM 6004 C C . GLN C 1 98 ? -46.463 17.122 -67.392 1.000 33.037 98 GLN D C 1
ATOM 6005 O O . GLN C 1 98 ? -45.643 17.000 -66.475 1.000 29.983 98 GLN D O 1
ATOM 6011 N N . LEU C 1 99 ? -47.394 16.187 -67.706 1.000 29.258 99 LEU D N 1
ATOM 6012 C CA . LEU C 1 99 ? -47.864 15.141 -66.803 1.000 31.213 99 LEU D CA 1
ATOM 6013 C C . LEU C 1 99 ? -47.440 13.734 -67.245 1.000 34.846 99 LEU D C 1
ATOM 6014 O O . LEU C 1 99 ? -46.664 13.077 -66.545 1.000 36.856 99 LEU D O 1
ATOM 6019 N N . LYS C 1 100 ? -47.958 13.242 -68.383 1.000 36.599 100 LYS D N 1
ATOM 6020 C CA . LYS C 1 100 ? -47.540 11.947 -68.916 1.000 34.795 100 LYS D CA 1
ATOM 6021 C C . LYS C 1 100 ? -46.021 11.823 -68.833 1.000 35.742 100 LYS D C 1
ATOM 6022 O O . LYS C 1 100 ? -45.472 10.710 -68.807 1.000 34.079 100 LYS D O 1
ATOM 6028 N N . GLN C 1 101 ? -45.374 12.997 -68.821 1.000 30.413 101 GLN D N 1
ATOM 6029 C CA . GLN C 1 101 ? -43.942 13.127 -68.626 1.000 30.345 101 GLN D CA 1
ATOM 6030 C C . GLN C 1 101 ? -43.547 12.731 -67.199 1.000 28.698 101 GLN D C 1
ATOM 6031 O O . GLN C 1 101 ? -42.459 12.199 -67.018 1.000 29.808 101 GLN D O 1
ATOM 6037 N N . ILE C 1 102 ? -44.408 12.976 -66.191 1.000 27.502 102 ILE D N 1
ATOM 6038 C CA . ILE C 1 102 ? -44.122 12.567 -64.816 1.000 29.310 102 ILE D CA 1
ATOM 6039 C C . ILE C 1 102 ? -44.561 11.122 -64.580 1.000 30.389 102 ILE D C 1
ATOM 6040 O O . ILE C 1 102 ? -44.621 10.682 -63.439 1.000 36.369 102 ILE D O 1
ATOM 6045 N N . VAL C 1 103 ? -44.939 10.406 -65.637 1.000 29.364 103 VAL D N 1
ATOM 6046 C CA . VAL C 1 103 ? -45.475 9.059 -65.529 1.000 30.295 103 VAL D CA 1
ATOM 6047 C C . VAL C 1 103 ? -44.442 8.112 -66.130 1.000 32.045 103 VAL D C 1
ATOM 6048 O O . VAL C 1 103 ? -44.287 6.966 -65.706 1.000 36.148 103 VAL D O 1
ATOM 6052 N N . GLN C 1 104 ? -43.750 8.665 -67.124 1.000 33.362 104 GLN D N 1
ATOM 6053 C CA . GLN C 1 104 ? -42.700 8.040 -67.898 1.000 36.483 104 GLN D CA 1
ATOM 6054 C C . GLN C 1 104 ? -41.399 8.256 -67.138 1.000 36.139 104 GLN D C 1
ATOM 6055 O O . GLN C 1 104 ? -40.700 7.308 -66.773 1.000 35.013 104 GLN D O 1
ATOM 6061 N N . THR C 1 105 ? -41.107 9.530 -66.884 1.000 33.590 105 THR D N 1
ATOM 6062 C CA . THR C 1 105 ? -40.129 9.866 -65.875 1.000 36.638 105 THR D CA 1
ATOM 6063 C C . THR C 1 105 ? -40.181 8.769 -64.826 1.000 40.450 105 THR D C 1
ATOM 6064 O O . THR C 1 105 ? -39.309 7.903 -64.768 1.000 47.180 105 THR D O 1
ATOM 6068 N N . CYS C 1 106 ? -41.261 8.784 -64.039 1.000 42.749 106 CYS D N 1
ATOM 6069 C CA . CYS C 1 106 ? -41.405 7.813 -62.981 1.000 42.708 106 CYS D CA 1
ATOM 6070 C C . CYS C 1 106 ? -40.990 6.458 -63.539 1.000 42.215 106 CYS D C 1
ATOM 6071 O O . CYS C 1 106 ? -40.092 5.818 -62.999 1.000 42.161 106 CYS D O 1
ATOM 6074 N N . LYS C 1 107 ? -41.594 6.078 -64.675 1.000 45.182 107 LYS D N 1
ATOM 6075 C CA . LYS C 1 107 ? -41.394 4.768 -65.287 1.000 41.667 107 LYS D CA 1
ATOM 6076 C C . LYS C 1 107 ? -39.913 4.388 -65.274 1.000 36.356 107 LYS D C 1
ATOM 6077 O O . LYS C 1 107 ? -39.579 3.241 -65.001 1.000 38.337 107 LYS D O 1
ATOM 6083 N N . GLU C 1 108 ? -39.027 5.355 -65.531 1.000 33.714 108 GLU D N 1
ATOM 6084 C CA . GLU C 1 108 ? -37.593 5.122 -65.423 1.000 37.944 108 GLU D CA 1
ATOM 6085 C C . GLU C 1 108 ? -37.168 4.825 -63.984 1.000 36.072 108 GLU D C 1
ATOM 6086 O O . GLU C 1 108 ? -36.459 3.860 -63.728 1.000 38.331 108 GLU D O 1
ATOM 6092 N N . ALA C 1 109 ? -37.558 5.703 -63.061 1.000 38.403 109 ALA D N 1
ATOM 6093 C CA . ALA C 1 109 ? -37.206 5.557 -61.660 1.000 37.477 109 ALA D CA 1
ATOM 6094 C C . ALA C 1 109 ? -37.921 4.347 -61.064 1.000 40.470 109 ALA D C 1
ATOM 6095 O O . ALA C 1 109 ? -37.540 3.873 -59.995 1.000 41.356 109 ALA D O 1
ATOM 6097 N N . LYS C 1 110 ? -38.934 3.827 -61.777 1.000 38.757 110 LYS D N 1
ATOM 6098 C CA . LYS C 1 110 ? -39.648 2.637 -61.343 1.000 35.849 110 LYS D CA 1
ATOM 6099 C C . LYS C 1 110 ? -40.427 3.011 -60.079 1.000 38.307 110 LYS D C 1
ATOM 6100 O O . LYS C 1 110 ? -40.502 2.260 -59.103 1.000 36.096 110 LYS D O 1
ATOM 6106 N N . ILE C 1 111 ? -41.016 4.209 -60.141 1.000 39.906 111 ILE D N 1
ATOM 6107 C CA . ILE C 1 111 ? -41.923 4.701 -59.126 1.000 35.576 111 ILE D CA 1
ATOM 6108 C C . ILE C 1 111 ? -43.337 4.600 -59.697 1.000 37.476 111 ILE D C 1
ATOM 6109 O O . ILE C 1 111 ? -43.614 5.082 -60.798 1.000 37.587 111 ILE D O 1
ATOM 6114 N N . ARG C 1 112 ? -44.198 3.919 -58.933 1.000 42.335 112 ARG D N 1
ATOM 6115 C CA . ARG C 1 112 ? -45.597 3.692 -59.253 1.000 41.545 112 ARG D CA 1
ATOM 6116 C C . ARG C 1 112 ? -46.367 4.981 -58.991 1.000 40.812 112 ARG D C 1
ATOM 6117 O O . ARG C 1 112 ? -46.737 5.243 -57.850 1.000 41.421 112 ARG D O 1
ATOM 6125 N N . PHE C 1 113 ? -46.570 5.781 -60.048 1.000 39.176 113 PHE D N 1
ATOM 6126 C CA . PHE C 1 113 ? -47.164 7.106 -59.918 1.000 39.257 113 PHE D CA 1
ATOM 6127 C C . PHE C 1 113 ? -48.624 6.960 -59.477 1.000 37.287 113 PHE D C 1
ATOM 6128 O O . PHE C 1 113 ? -49.328 6.064 -59.937 1.000 38.909 113 PHE D O 1
ATOM 6136 N N . ILE C 1 114 ? -49.063 7.840 -58.569 1.000 33.808 114 ILE D N 1
ATOM 6137 C CA . ILE C 1 114 ? -50.402 7.776 -58.012 1.000 31.027 114 ILE D CA 1
ATOM 6138 C C . ILE C 1 114 ? -50.990 9.174 -58.018 1.000 28.324 114 ILE D C 1
ATOM 6139 O O . ILE C 1 114 ? -50.498 10.044 -57.308 1.000 33.558 114 ILE D O 1
ATOM 6144 N N . PRO C 1 115 ? -52.026 9.451 -58.847 1.000 22.836 115 PRO D N 1
ATOM 6145 C CA . PRO C 1 115 ? -52.730 10.723 -58.776 1.000 19.942 115 PRO D CA 1
ATOM 6146 C C . PRO C 1 115 ? -53.539 10.817 -57.490 1.000 19.479 115 PRO D C 1
ATOM 6147 O O . PRO C 1 115 ? -54.060 9.809 -57.021 1.000 18.303 115 PRO D O 1
ATOM 6151 N N . LYS C 1 116 ? -53.629 12.027 -56.928 1.000 20.850 116 LYS D N 1
ATOM 6152 C CA . LYS C 1 116 ? -54.345 12.274 -55.684 1.000 22.329 116 LYS D CA 1
ATOM 6153 C C . LYS C 1 116 ? -55.169 13.555 -55.801 1.000 24.104 116 LYS D C 1
ATOM 6154 O O . LYS C 1 116 ? -54.773 14.487 -56.481 1.000 24.665 116 LYS D O 1
ATOM 6160 N N . MET C 1 117 ? -56.289 13.640 -55.076 1.000 27.767 117 MET D N 1
ATOM 6161 C CA . MET C 1 117 ? -57.207 14.749 -55.293 1.000 28.160 117 MET D CA 1
ATOM 6162 C C . MET C 1 117 ? -58.316 14.667 -54.243 1.000 28.947 117 MET D C 1
ATOM 6163 O O . MET C 1 117 ? -58.902 13.594 -54.068 1.000 33.803 117 MET D O 1
ATOM 6168 N N . ASN C 1 118 ? -58.581 15.789 -53.545 1.000 25.035 118 ASN D N 1
ATOM 6169 C CA . ASN C 1 118 ? -59.444 15.794 -52.372 1.000 25.158 118 ASN D CA 1
ATOM 6170 C C . ASN C 1 118 ? -60.892 16.103 -52.743 1.000 26.626 118 ASN D C 1
ATOM 6171 O O . ASN C 1 118 ? -61.238 17.271 -52.998 1.000 26.950 118 ASN D O 1
ATOM 6176 N N . LEU C 1 119 ? -61.725 15.042 -52.715 1.000 26.479 119 LEU D N 1
ATOM 6177 C CA . LEU C 1 119 ? -63.078 15.066 -53.253 1.000 27.338 119 LEU D CA 1
ATOM 6178 C C . LEU C 1 119 ? -64.140 14.794 -52.187 1.000 28.681 119 LEU D C 1
ATOM 6179 O O . LEU C 1 119 ? -65.103 14.080 -52.449 1.000 33.112 119 LEU D O 1
ATOM 6184 N N . LEU C 1 120 ? -63.993 15.380 -51.004 1.000 28.726 120 LEU D N 1
ATOM 6185 C CA . LEU C 1 120 ? -65.076 15.411 -50.039 1.000 29.261 120 LEU D CA 1
ATOM 6186 C C . LEU C 1 120 ? -64.972 16.708 -49.250 1.000 29.851 120 LEU D C 1
ATOM 6187 O O . LEU C 1 120 ? -65.939 17.470 -49.197 1.000 39.002 120 LEU D O 1
ATOM 6192 N N . GLY C 1 121 ? -63.781 16.955 -48.686 1.000 30.925 121 GLY D N 1
ATOM 6193 C CA . GLY C 1 121 ? -63.510 18.139 -47.876 1.000 28.571 121 GLY D CA 1
ATOM 6194 C C . GLY C 1 121 ? -62.439 19.027 -48.501 1.000 27.314 121 GLY D C 1
ATOM 6195 O O . GLY C 1 121 ? -62.304 19.072 -49.713 1.000 25.911 121 GLY D O 1
ATOM 6196 N N . HIS C 1 122 ? -61.715 19.776 -47.667 1.000 28.990 122 HIS D N 1
ATOM 6197 C CA . HIS C 1 122 ? -60.728 20.736 -48.135 1.000 29.313 122 HIS D CA 1
ATOM 6198 C C . HIS C 1 122 ? -61.126 21.273 -49.515 1.000 26.673 122 HIS D C 1
ATOM 6199 O O . HIS C 1 122 ? -60.396 21.065 -50.481 1.000 22.362 122 HIS D O 1
ATOM 6206 N N . GLN C 1 123 ? -62.283 21.950 -49.582 1.000 23.268 123 GLN D N 1
ATOM 6207 C CA . GLN C 1 123 ? -62.808 22.563 -50.802 1.000 21.808 123 GLN D CA 1
ATOM 6208 C C . GLN C 1 123 ? -62.787 24.081 -50.675 1.000 23.714 123 GLN D C 1
ATOM 6209 O O . GLN C 1 123 ? -63.474 24.780 -51.406 1.000 20.893 123 GLN D O 1
ATOM 6215 N N . SER C 1 124 ? -62.014 24.593 -49.715 1.000 30.261 124 SER D N 1
ATOM 6216 C CA . SER C 1 124 ? -61.635 25.992 -49.724 1.000 31.545 124 SER D CA 1
ATOM 6217 C C . SER C 1 124 ? -60.198 26.146 -49.238 1.000 33.096 124 SER D C 1
ATOM 6218 O O . SER C 1 124 ? -59.416 25.206 -49.294 1.000 32.611 124 SER D O 1
ATOM 6221 N N . ASP C 1 125 ? -59.850 27.388 -48.900 1.000 36.417 125 ASP D N 1
ATOM 6222 C CA . ASP C 1 125 ? -58.704 27.733 -48.084 1.000 38.982 125 ASP D CA 1
ATOM 6223 C C . ASP C 1 125 ? -58.884 29.205 -47.735 1.000 41.273 125 ASP D C 1
ATOM 6224 O O . ASP C 1 125 ? -59.160 30.011 -48.618 1.000 51.940 125 ASP D O 1
ATOM 6229 N N . ARG C 1 126 ? -58.783 29.539 -46.449 1.000 44.869 126 ARG D N 1
ATOM 6230 C CA . ARG C 1 126 ? -58.888 30.917 -45.989 1.000 43.761 126 ARG D CA 1
ATOM 6231 C C . ARG C 1 126 ? -60.011 31.613 -46.754 1.000 49.259 126 ARG D C 1
ATOM 6232 O O . ARG C 1 126 ? -61.153 31.152 -46.743 1.000 54.649 126 ARG D O 1
ATOM 6240 N N . ASP C 1 127 ? -59.661 32.738 -47.394 1.000 49.909 127 ASP D N 1
ATOM 6241 C CA . ASP C 1 127 ? -60.352 33.251 -48.566 1.000 41.563 127 ASP D CA 1
ATOM 6242 C C . ASP C 1 127 ? -59.791 32.574 -49.822 1.000 41.436 127 ASP D C 1
ATOM 6243 O O . ASP C 1 127 ? -58.697 32.949 -50.245 1.000 38.992 127 ASP D O 1
ATOM 6248 N N . HIS C 1 128 ? -60.514 31.553 -50.357 1.000 33.469 128 HIS D N 1
ATOM 6249 C CA . HIS C 1 128 ? -60.355 31.066 -51.728 1.000 35.060 128 HIS D CA 1
ATOM 6250 C C . HIS C 1 128 ? -61.112 29.755 -51.955 1.000 39.371 128 HIS D C 1
ATOM 6251 O O . HIS C 1 128 ? -60.808 28.737 -51.336 1.000 42.929 128 HIS D O 1
ATOM 6258 N N . ILE C 1 129 ? -62.057 29.771 -52.910 1.000 41.096 129 ILE D N 1
ATOM 6259 C CA . ILE C 1 129 ? -62.958 28.649 -53.142 1.000 39.708 129 ILE D CA 1
ATOM 6260 C C . ILE C 1 129 ? -62.597 27.948 -54.451 1.000 37.898 129 ILE D C 1
ATOM 6261 O O . ILE C 1 129 ? -62.406 28.604 -55.479 1.000 35.673 129 ILE D O 1
ATOM 6266 N N . ASP C 1 130 ? -62.547 26.610 -54.390 1.000 33.366 130 ASP D N 1
ATOM 6267 C CA . ASP C 1 130 ? -62.017 25.779 -55.459 1.000 32.903 130 ASP D CA 1
ATOM 6268 C C . ASP C 1 130 ? -63.019 25.701 -56.613 1.000 29.616 130 ASP D C 1
ATOM 6269 O O . ASP C 1 130 ? -64.203 25.996 -56.450 1.000 32.022 130 ASP D O 1
ATOM 6274 N N . PRO C 1 131 ? -62.568 25.359 -57.839 1.000 27.357 131 PRO D N 1
ATOM 6275 C CA . PRO C 1 131 ? -63.338 25.610 -59.057 1.000 29.461 131 PRO D CA 1
ATOM 6276 C C . PRO C 1 131 ? -64.589 24.767 -59.300 1.000 35.614 131 PRO D C 1
ATOM 6277 O O . PRO C 1 131 ? -65.501 25.216 -60.000 1.000 38.701 131 PRO D O 1
ATOM 6281 N N . LEU C 1 132 ? -64.599 23.534 -58.772 1.000 38.665 132 LEU D N 1
ATOM 6282 C CA . LEU C 1 132 ? -65.816 22.744 -58.719 1.000 41.316 132 LEU D CA 1
ATOM 6283 C C . LEU C 1 132 ? -66.854 23.512 -57.907 1.000 42.680 132 LEU D C 1
ATOM 6284 O O . LEU C 1 132 ? -68.043 23.471 -58.215 1.000 43.183 132 LEU D O 1
ATOM 6289 N N . LEU C 1 133 ? -66.401 24.210 -56.860 1.000 40.383 133 LEU D N 1
ATOM 6290 C CA . LEU C 1 133 ? -67.341 24.894 -55.990 1.000 39.497 133 LEU D CA 1
ATOM 6291 C C . LEU C 1 133 ? -67.442 26.379 -56.343 1.000 36.765 133 LEU D C 1
ATOM 6292 O O . LEU C 1 133 ? -68.480 26.992 -56.115 1.000 44.276 133 LEU D O 1
ATOM 6297 N N . ALA C 1 134 ? -66.407 26.941 -56.960 1.000 37.474 134 ALA D N 1
ATOM 6298 C CA . ALA C 1 134 ? -66.551 28.220 -57.637 1.000 37.046 134 ALA D CA 1
ATOM 6299 C C . ALA C 1 134 ? -67.590 28.087 -58.748 1.000 38.363 134 ALA D C 1
ATOM 6300 O O . ALA C 1 134 ? -68.516 28.890 -58.862 1.000 35.024 134 ALA D O 1
ATOM 6302 N N . LYS C 1 135 ? -67.450 27.052 -59.578 1.000 33.913 135 LYS D N 1
ATOM 6303 C CA . LYS C 1 135 ? -68.215 27.065 -60.810 1.000 36.394 135 LYS D CA 1
ATOM 6304 C C . LYS C 1 135 ? -69.344 26.045 -60.788 1.000 33.320 135 LYS D C 1
ATOM 6305 O O . LYS C 1 135 ? -70.041 25.955 -61.795 1.000 33.147 135 LYS D O 1
ATOM 6311 N N . TYR C 1 136 ? -69.564 25.354 -59.652 1.000 32.187 136 TYR D N 1
ATOM 6312 C CA . TYR C 1 136 ? -70.762 24.550 -59.435 1.000 29.869 136 TYR D CA 1
ATOM 6313 C C . TYR C 1 136 ? 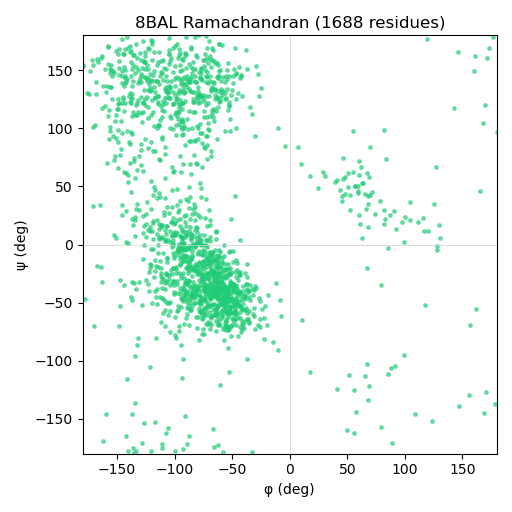-71.232 24.704 -57.989 1.000 32.760 136 TYR D C 1
ATOM 6314 O O . TYR C 1 136 ? -71.396 23.720 -57.245 1.000 34.671 136 TYR D O 1
ATOM 6323 N N . PRO C 1 137 ? -71.563 25.942 -57.556 1.000 29.397 137 PRO D N 1
ATOM 6324 C CA . PRO C 1 137 ? -71.733 26.229 -56.132 1.000 29.574 137 PRO D CA 1
ATOM 6325 C C . PRO C 1 137 ? -73.004 25.704 -55.461 1.000 28.109 137 PRO D C 1
ATOM 6326 O O . PRO C 1 137 ? -73.285 26.039 -54.316 1.000 29.919 137 PRO D O 1
ATOM 6330 N N . GLN C 1 138 ? -73.776 24.889 -56.180 1.000 28.662 138 GLN D N 1
ATOM 6331 C CA . GLN C 1 138 ? -74.872 24.133 -55.600 1.000 25.328 138 GLN D CA 1
ATOM 6332 C C . GLN C 1 138 ? -74.390 22.786 -55.055 1.000 23.760 138 GLN D C 1
ATOM 6333 O O . GLN C 1 138 ? -75.204 21.925 -54.722 1.000 22.766 138 GLN D O 1
ATOM 6339 N N . PHE C 1 139 ? -73.069 22.590 -54.964 1.000 24.048 139 PHE D N 1
ATOM 6340 C CA . PHE C 1 139 ? -72.509 21.405 -54.335 1.000 24.053 139 PHE D CA 1
ATOM 6341 C C . PHE C 1 139 ? -71.853 21.747 -53.002 1.000 24.801 139 PHE D C 1
ATOM 6342 O O . PHE C 1 139 ? -70.983 21.011 -52.524 1.000 20.240 139 PHE D O 1
ATOM 6350 N N . ASP C 1 140 ? -72.301 22.844 -52.370 1.000 28.263 140 ASP D N 1
ATOM 6351 C CA . ASP C 1 140 ? -71.814 23.201 -51.046 1.000 27.170 140 ASP D CA 1
ATOM 6352 C C . ASP C 1 140 ? -72.662 22.452 -50.017 1.000 26.864 140 ASP D C 1
ATOM 6353 O O . ASP C 1 140 ? -73.848 22.239 -50.229 1.000 32.754 140 ASP D O 1
ATOM 6358 N N . GLU C 1 141 ? -72.062 22.017 -48.906 1.000 25.128 141 GLU D N 1
ATOM 6359 C CA . GLU C 1 141 ? -72.817 21.376 -47.836 1.000 21.920 141 GLU D CA 1
ATOM 6360 C C . GLU C 1 141 ? -73.479 22.446 -46.979 1.000 21.815 141 GLU D C 1
ATOM 6361 O O . GLU C 1 141 ? -74.425 22.203 -46.232 1.000 22.795 141 GLU D O 1
ATOM 6367 N N . SER C 1 142 ? -72.955 23.656 -47.108 1.000 23.389 142 SER D N 1
ATOM 6368 C CA . SER C 1 142 ? -73.384 24.767 -46.289 1.000 23.586 142 SER D CA 1
ATOM 6369 C C . SER C 1 142 ? -73.183 26.041 -47.092 1.000 22.694 142 SER D C 1
ATOM 6370 O O . SER C 1 142 ? -72.069 26.516 -47.153 1.000 21.774 142 SER D O 1
ATOM 6373 N N . PRO C 1 143 ? -74.188 26.525 -47.864 1.000 24.736 143 PRO D N 1
ATOM 6374 C CA . PRO C 1 143 ? -74.129 27.875 -48.462 1.000 25.227 143 PRO D CA 1
ATOM 6375 C C . PRO C 1 143 ? -74.192 29.096 -47.540 1.000 27.467 143 PRO D C 1
ATOM 6376 O O . PRO C 1 143 ? -73.841 30.214 -47.962 1.000 24.666 143 PRO D O 1
ATOM 6380 N N . ASP C 1 144 ? -74.565 28.868 -46.270 1.000 29.864 144 ASP D N 1
ATOM 6381 C CA . ASP C 1 144 ? -75.237 29.895 -45.479 1.000 33.181 144 ASP D CA 1
ATOM 6382 C C . ASP C 1 144 ? -74.377 30.401 -44.322 1.000 33.132 144 ASP D C 1
ATOM 6383 O O . ASP C 1 144 ? -74.668 31.461 -43.775 1.000 34.391 144 ASP D O 1
ATOM 6388 N N . TYR C 1 145 ? -73.293 29.691 -43.993 1.000 36.341 145 TYR D N 1
ATOM 6389 C CA . TYR C 1 145 ? -72.397 30.056 -42.897 1.000 34.934 145 TYR D CA 1
ATOM 6390 C C . TYR C 1 145 ? -70.978 29.830 -43.418 1.000 36.969 145 TYR D C 1
ATOM 6391 O O . TYR C 1 145 ? -70.671 28.756 -43.936 1.000 36.359 145 TYR D O 1
ATOM 6400 N N . ASN C 1 146 ? -70.131 30.867 -43.344 1.000 40.622 146 ASN D N 1
ATOM 6401 C CA . ASN C 1 146 ? -69.044 31.013 -44.306 1.000 39.751 146 ASN D CA 1
ATOM 6402 C C . ASN C 1 146 ? -67.728 31.313 -43.579 1.000 38.277 146 ASN D C 1
ATOM 6403 O O . ASN C 1 146 ? -67.728 31.690 -42.407 1.000 36.844 146 ASN D O 1
ATOM 6408 N N . PRO C 1 147 ? -66.559 31.089 -44.231 1.000 37.147 147 PRO D N 1
ATOM 6409 C CA . PRO C 1 147 ? -65.256 31.366 -43.624 1.000 37.093 147 PRO D CA 1
ATOM 6410 C C . PRO C 1 147 ? -64.935 32.840 -43.371 1.000 41.214 147 PRO D C 1
ATOM 6411 O O . PRO C 1 147 ? -65.487 33.738 -44.014 1.000 44.755 147 PRO D O 1
ATOM 6415 N N . PRO C 1 148 ? -63.986 33.117 -42.452 1.000 41.227 148 PRO D N 1
ATOM 6416 C CA . PRO C 1 148 ? -63.701 34.485 -42.003 1.000 42.875 148 PRO D CA 1
ATOM 6417 C C . PRO C 1 148 ? -62.861 35.321 -42.973 1.000 44.853 148 PRO D C 1
ATOM 6418 O O . PRO C 1 148 ? -61.746 34.961 -43.347 1.000 38.513 148 PRO D O 1
ATOM 6422 N N . VAL C 1 149 ? -63.417 36.461 -43.383 1.000 44.456 149 VAL D N 1
ATOM 6423 C CA . VAL C 1 149 ? -62.806 37.270 -44.422 1.000 42.520 149 VAL D CA 1
ATOM 6424 C C . VAL C 1 149 ? -62.724 38.696 -43.869 1.000 40.535 149 VAL D C 1
ATOM 6425 O O . VAL C 1 149 ? -63.649 39.479 -44.091 1.000 36.533 149 VAL D O 1
ATOM 6429 N N . PRO C 1 150 ? -61.652 39.086 -43.115 1.000 36.427 150 PRO D N 1
ATOM 6430 C CA . PRO C 1 150 ? -60.331 38.444 -43.123 1.000 35.377 150 PRO D CA 1
ATOM 6431 C C . PRO C 1 150 ? -60.099 37.418 -42.009 1.000 40.610 150 PRO D C 1
ATOM 6432 O O . PRO C 1 150 ? -60.866 37.385 -41.049 1.000 41.381 150 PRO D O 1
ATOM 6436 N N . TRP C 1 151 ? -59.015 36.627 -42.119 1.000 38.941 151 TRP D N 1
ATOM 6437 C CA . TRP C 1 151 ? -58.971 35.289 -41.549 1.000 47.064 151 TRP D CA 1
ATOM 6438 C C . TRP C 1 151 ? -58.712 35.303 -40.045 1.000 51.473 151 TRP D C 1
ATOM 6439 O O . TRP C 1 151 ? -57.968 36.140 -39.545 1.000 47.529 151 TRP D O 1
ATOM 6450 N N . LYS C 1 152 ? -59.277 34.290 -39.370 1.000 50.190 152 LYS D N 1
ATOM 6451 C CA . LYS C 1 152 ? -59.050 34.017 -37.960 1.000 51.201 152 LYS D CA 1
ATOM 6452 C C . LYS C 1 152 ? -59.329 32.534 -37.711 1.000 52.112 152 LYS D C 1
ATOM 6453 O O . LYS C 1 152 ? -60.338 32.030 -38.196 1.000 51.677 152 LYS D O 1
ATOM 6459 N N . ASP C 1 153 ? -58.459 31.841 -36.956 1.000 53.818 153 ASP D N 1
ATOM 6460 C CA . ASP C 1 153 ? -58.808 30.539 -36.395 1.000 52.617 153 ASP D CA 1
ATOM 6461 C C . ASP C 1 153 ? -58.067 30.339 -35.075 1.000 51.948 153 ASP D C 1
ATOM 6462 O O . ASP C 1 153 ? -57.193 29.473 -34.974 1.000 50.158 153 ASP D O 1
ATOM 6467 N N . ALA C 1 154 ? -58.429 31.170 -34.084 1.000 50.951 154 ALA D N 1
ATOM 6468 C CA . ALA C 1 154 ? -58.079 30.958 -32.684 1.000 54.110 154 ALA D CA 1
ATOM 6469 C C . ALA C 1 154 ? -59.281 30.330 -31.976 1.000 53.571 154 ALA D C 1
ATOM 6470 O O . ALA C 1 154 ? -60.433 30.645 -32.282 1.000 57.833 154 ALA D O 1
ATOM 6472 N N . GLY C 1 155 ? -59.010 29.434 -31.024 1.000 48.490 155 GLY D N 1
ATOM 6473 C CA . GLY C 1 155 ? -59.915 28.318 -30.806 1.000 49.275 155 GLY D CA 1
ATOM 6474 C C . GLY C 1 155 ? -59.823 27.350 -31.991 1.000 45.081 155 GLY D C 1
ATOM 6475 O O . GLY C 1 155 ? -60.537 27.485 -32.981 1.000 44.360 155 GLY D O 1
ATOM 6476 N N . PRO C 1 156 ? -58.834 26.434 -31.976 1.000 41.709 156 PRO D N 1
ATOM 6477 C CA . PRO C 1 156 ? -58.832 25.208 -32.773 1.000 39.246 156 PRO D CA 1
ATOM 6478 C C . PRO C 1 156 ? -60.055 24.669 -33.526 1.000 37.016 156 PRO D C 1
ATOM 6479 O O . PRO C 1 156 ? -59.877 24.044 -34.571 1.000 32.225 156 PRO D O 1
ATOM 6483 N N . PHE C 1 157 ? -61.279 24.861 -33.008 1.000 35.476 157 PHE D N 1
ATOM 6484 C CA . PHE C 1 157 ? -62.458 24.253 -33.616 1.000 33.065 157 PHE D CA 1
ATOM 6485 C C . PHE C 1 157 ? -63.314 25.311 -34.314 1.000 32.116 157 PHE D C 1
ATOM 6486 O O . PHE C 1 157 ? -64.336 25.751 -33.786 1.000 32.480 157 PHE D O 1
ATOM 6494 N N . ASP C 1 158 ? -62.929 25.617 -35.560 1.000 29.367 158 ASP D N 1
ATOM 6495 C CA . ASP C 1 158 ? -63.429 26.760 -36.309 1.000 29.650 158 ASP D CA 1
ATOM 6496 C C . ASP C 1 158 ? -63.795 26.300 -37.709 1.000 29.280 158 ASP D C 1
ATOM 6497 O O . ASP C 1 158 ? -63.503 25.161 -38.073 1.000 29.536 158 ASP D O 1
ATOM 6502 N N . PHE C 1 159 ? -64.422 27.199 -38.481 1.000 33.032 159 PHE D N 1
ATOM 6503 C CA . PHE C 1 159 ? -64.461 27.037 -39.928 1.000 32.700 159 PHE D CA 1
ATOM 6504 C C . PHE C 1 159 ? -63.034 26.843 -40.433 1.000 35.700 159 PHE D C 1
ATOM 6505 O O . PHE C 1 159 ? -62.184 27.702 -40.199 1.000 32.358 159 PHE D O 1
ATOM 6513 N N . TYR C 1 160 ? -62.816 25.707 -41.119 1.000 34.329 160 TYR D N 1
ATOM 6514 C CA . TYR C 1 160 ? -61.517 25.276 -41.603 1.000 33.325 160 TYR D CA 1
ATOM 6515 C C . TYR C 1 160 ? -61.502 25.229 -43.138 1.000 33.312 160 TYR D C 1
ATOM 6516 O O . TYR C 1 160 ? -60.509 25.650 -43.749 1.000 29.494 160 TYR D O 1
ATOM 6525 N N . CYS C 1 161 ? -62.560 24.655 -43.751 1.000 32.685 161 CYS D N 1
ATOM 6526 C CA . CYS C 1 161 ? -62.792 24.730 -45.197 1.000 30.244 161 CYS D CA 1
ATOM 6527 C C . CYS C 1 161 ? -64.149 24.164 -45.601 1.000 32.387 161 CYS D C 1
ATOM 6528 O O . CYS C 1 161 ? -64.747 23.364 -44.889 1.000 35.510 161 CYS D O 1
ATOM 6531 N N . LYS C 1 162 ? -64.603 24.597 -46.788 1.000 34.218 162 LYS D N 1
ATOM 6532 C CA . LYS C 1 162 ? -65.849 24.175 -47.411 1.000 29.650 162 LYS D CA 1
ATOM 6533 C C . LYS C 1 162 ? -65.776 22.696 -47.775 1.000 27.565 162 LYS D C 1
ATOM 6534 O O . LYS C 1 162 ? -64.673 22.170 -47.970 1.000 21.471 162 LYS D O 1
ATOM 6540 N N . SER C 1 163 ? -66.959 22.059 -47.919 1.000 26.153 163 SER D N 1
ATOM 6541 C CA . SER C 1 163 ? -67.049 20.664 -48.328 1.000 26.899 163 SER D CA 1
ATOM 6542 C C . SER C 1 163 ? -68.090 20.424 -49.431 1.000 29.282 163 SER D C 1
ATOM 6543 O O . SER C 1 163 ? -69.116 21.098 -49.511 1.000 29.669 163 SER D O 1
ATOM 6546 N N . LEU C 1 164 ? -67.837 19.370 -50.222 1.000 32.690 164 LEU D N 1
ATOM 6547 C CA . LEU C 1 164 ? -68.803 18.780 -51.136 1.000 30.789 164 LEU D CA 1
ATOM 6548 C C . LEU C 1 164 ? -69.971 18.229 -50.328 1.000 30.102 164 LEU D C 1
ATOM 6549 O O . LEU C 1 164 ? -69.744 17.691 -49.246 1.000 32.437 164 LEU D O 1
ATOM 6554 N N . CYS C 1 165 ? -71.194 18.330 -50.873 1.000 27.822 165 CYS D N 1
ATOM 6555 C CA . CYS C 1 165 ? -72.334 17.590 -50.359 1.000 25.805 165 CYS D CA 1
ATOM 6556 C C . CYS C 1 165 ? -72.322 16.168 -50.916 1.000 22.801 165 CYS D C 1
ATOM 6557 O O . CYS C 1 165 ? -72.463 15.981 -52.117 1.000 21.551 165 CYS D O 1
ATOM 6560 N N . PRO C 1 166 ? -72.135 15.118 -50.073 1.000 19.614 166 PRO D N 1
ATOM 6561 C CA . PRO C 1 166 ? -72.118 13.728 -50.547 1.000 16.971 166 PRO D CA 1
ATOM 6562 C C . PRO C 1 166 ? -73.288 13.209 -51.370 1.000 17.155 166 PRO D C 1
ATOM 6563 O O . PRO C 1 166 ? -73.167 12.164 -52.001 1.000 15.637 166 PRO D O 1
ATOM 6567 N N . SER C 1 167 ? -74.453 13.854 -51.276 1.000 17.250 167 SER D N 1
ATOM 6568 C CA . SER C 1 167 ? -75.685 13.176 -51.636 1.000 19.614 167 SER D CA 1
ATOM 6569 C C . SER C 1 167 ? -76.488 13.995 -52.641 1.000 20.553 167 SER D C 1
ATOM 6570 O O . SER C 1 167 ? -77.639 13.667 -52.919 1.000 24.772 167 SER D O 1
ATOM 6573 N N . HIS C 1 168 ? -75.869 15.055 -53.174 1.000 22.199 168 HIS D N 1
ATOM 6574 C CA . HIS C 1 168 ? -76.442 15.847 -54.248 1.000 21.861 168 HIS D CA 1
ATOM 6575 C C . HIS C 1 168 ? -76.478 14.974 -55.492 1.000 22.520 168 HIS D C 1
ATOM 6576 O O . HIS C 1 168 ? -75.481 14.293 -55.756 1.000 22.305 168 HIS D O 1
ATOM 6583 N N . PRO C 1 169 ? -77.585 14.955 -56.282 1.000 21.863 169 PRO D N 1
ATOM 6584 C CA . PRO C 1 169 ? -77.768 13.902 -57.282 1.000 22.091 169 PRO D CA 1
ATOM 6585 C C . PRO C 1 169 ? -76.967 14.085 -58.578 1.000 23.278 169 PRO D C 1
ATOM 6586 O O . PRO C 1 169 ? -76.800 13.119 -59.335 1.000 25.377 169 PRO D O 1
ATOM 6590 N N . ASP C 1 170 ? -76.448 15.292 -58.830 1.000 23.566 170 ASP D N 1
ATOM 6591 C CA . ASP C 1 170 ? -75.683 15.538 -60.051 1.000 24.804 170 ASP D CA 1
ATOM 6592 C C . ASP C 1 170 ? -74.189 15.639 -59.744 1.000 25.531 170 ASP D C 1
ATOM 6593 O O . ASP C 1 170 ? -73.406 15.856 -60.664 1.000 32.838 170 ASP D O 1
ATOM 6598 N N . LEU C 1 171 ? -73.797 15.417 -58.478 1.000 24.308 171 LEU D N 1
ATOM 6599 C CA . LEU C 1 171 ? -72.460 15.721 -58.002 1.000 23.709 171 LEU D CA 1
ATOM 6600 C C . LEU C 1 171 ? -71.470 14.738 -58.610 1.000 23.972 171 LEU D C 1
ATOM 6601 O O . LEU C 1 171 ? -70.469 15.141 -59.191 1.000 24.527 171 LEU D O 1
ATOM 6606 N N . LEU C 1 172 ? -71.769 13.444 -58.507 1.000 23.967 172 LEU D N 1
ATOM 6607 C CA . LEU C 1 172 ? -70.846 12.410 -58.941 1.000 23.064 172 LEU D CA 1
ATOM 6608 C C . LEU C 1 172 ? -70.914 12.184 -60.451 1.000 23.322 172 LEU D C 1
ATOM 6609 O O . LEU C 1 172 ? -70.021 11.542 -60.998 1.000 22.188 172 LEU D O 1
ATOM 6614 N N . LYS C 1 173 ? -72.032 12.570 -61.077 1.000 24.691 173 LYS D N 1
ATOM 6615 C CA . LYS C 1 173 ? -72.081 12.762 -62.514 1.000 27.202 173 LYS D CA 1
ATOM 6616 C C . LYS C 1 173 ? -70.957 13.716 -62.890 1.000 29.921 173 LYS D C 1
ATOM 6617 O O . LYS C 1 173 ? -70.295 13.550 -63.910 1.000 33.681 173 LYS D O 1
ATOM 6623 N N . THR C 1 174 ? -70.800 14.728 -62.030 1.000 34.922 174 THR D N 1
ATOM 6624 C CA . THR C 1 174 ? -69.915 15.857 -62.245 1.000 32.356 174 THR D CA 1
ATOM 6625 C C . THR C 1 174 ? -68.560 15.666 -61.565 1.000 31.279 174 THR D C 1
ATOM 6626 O O . THR C 1 174 ? -67.715 16.542 -61.691 1.000 37.952 174 THR D O 1
ATOM 6630 N N . ILE C 1 175 ? -68.344 14.550 -60.853 1.000 28.265 175 ILE D N 1
ATOM 6631 C CA . ILE C 1 175 ? -67.032 14.228 -60.293 1.000 27.374 175 ILE D CA 1
ATOM 6632 C C . ILE C 1 175 ? -66.420 13.059 -61.067 1.000 23.138 175 ILE D C 1
ATOM 6633 O O . ILE C 1 175 ? -65.232 13.013 -61.344 1.000 21.118 175 ILE D O 1
ATOM 6638 N N . PHE C 1 176 ? -67.241 12.096 -61.457 1.000 20.730 176 PHE D N 1
ATOM 6639 C CA . PHE C 1 176 ? -66.708 10.873 -62.037 1.000 21.023 176 PHE D CA 1
ATOM 6640 C C . PHE C 1 176 ? -65.907 11.068 -63.332 1.000 21.398 176 PHE D C 1
ATOM 6641 O O . PHE C 1 176 ? -65.338 10.093 -63.804 1.000 24.292 176 PHE D O 1
ATOM 6649 N N . PRO C 1 177 ? -65.853 12.241 -64.010 1.000 19.863 177 PRO D N 1
ATOM 6650 C CA . PRO C 1 177 ? -64.860 12.459 -65.076 1.000 19.507 177 PRO D CA 1
ATOM 6651 C C . PRO C 1 177 ? -63.452 12.899 -64.663 1.000 20.933 177 PRO D C 1
ATOM 6652 O O . PRO C 1 177 ? -62.443 12.330 -65.103 1.000 23.403 177 PRO D O 1
ATOM 6656 N N . LEU C 1 178 ? -63.367 13.937 -63.828 1.000 20.694 178 LEU D N 1
ATOM 6657 C CA . LEU C 1 178 ? -62.079 14.468 -63.405 1.000 19.938 178 LEU D CA 1
ATOM 6658 C C . LEU C 1 178 ? -61.129 13.334 -63.099 1.000 19.341 178 LEU D C 1
ATOM 6659 O O . LEU C 1 178 ? -59.945 13.389 -63.434 1.000 17.885 178 LEU D O 1
ATOM 6664 N N . MET C 1 179 ? -61.684 12.343 -62.388 1.000 22.051 179 MET D N 1
ATOM 6665 C CA . MET C 1 179 ? -60.956 11.211 -61.835 1.000 21.376 179 MET D CA 1
ATOM 6666 C C . MET C 1 179 ? -60.405 10.315 -62.939 1.000 21.639 179 MET D C 1
ATOM 6667 O O . MET C 1 179 ? -59.353 9.716 -62.759 1.000 22.168 179 MET D O 1
ATOM 6672 N N . ASP C 1 180 ? -61.199 10.145 -64.010 1.000 23.771 180 ASP D N 1
ATOM 6673 C CA . ASP C 1 180 ? -60.928 9.231 -65.118 1.000 23.185 180 ASP D CA 1
ATOM 6674 C C . ASP C 1 180 ? -60.104 9.915 -66.196 1.000 22.924 180 ASP D C 1
ATOM 6675 O O . ASP C 1 180 ? -59.534 9.280 -67.071 1.000 26.581 180 ASP D O 1
ATOM 6680 N N . GLU C 1 181 ? -60.119 11.236 -66.147 1.000 24.496 181 GLU D N 1
ATOM 6681 C CA . GLU C 1 181 ? -59.271 12.072 -66.970 1.000 24.180 181 GLU D CA 1
ATOM 6682 C C . GLU C 1 181 ? -57.801 11.890 -66.594 1.000 25.870 181 GLU D C 1
ATOM 6683 O O . GLU C 1 181 ? -56.890 12.162 -67.390 1.000 24.935 181 GLU D O 1
ATOM 6689 N N . LEU C 1 182 ? -57.581 11.489 -65.342 1.000 26.254 182 LEU D N 1
ATOM 6690 C CA . LEU C 1 182 ? -56.247 11.322 -64.806 1.000 24.913 182 LEU D CA 1
ATOM 6691 C C . LEU C 1 182 ? -55.896 9.834 -64.703 1.000 27.280 182 LEU D C 1
ATOM 6692 O O . LEU C 1 182 ? -54.722 9.471 -64.796 1.000 28.455 182 LEU D O 1
ATOM 6697 N N . ILE C 1 183 ? -56.895 8.950 -64.566 1.000 25.415 183 ILE D N 1
ATOM 6698 C CA . ILE C 1 183 ? -56.593 7.533 -64.638 1.000 24.893 183 ILE D CA 1
ATOM 6699 C C . ILE C 1 183 ? -56.294 7.146 -66.095 1.000 27.954 183 ILE D C 1
ATOM 6700 O O . ILE C 1 183 ? -55.472 6.266 -66.350 1.000 28.888 183 ILE D O 1
ATOM 6705 N N . ASP C 1 184 ? -56.949 7.782 -67.067 1.000 29.326 184 ASP D N 1
ATOM 6706 C CA . ASP C 1 184 ? -56.644 7.476 -68.458 1.000 30.861 184 ASP D CA 1
ATOM 6707 C C . ASP C 1 184 ? -55.229 7.956 -68.751 1.000 31.562 184 ASP D C 1
ATOM 6708 O O . ASP C 1 184 ? -54.395 7.182 -69.212 1.000 33.964 184 ASP D O 1
ATOM 6713 N N . VAL C 1 185 ? -54.980 9.224 -68.408 1.000 28.524 185 VAL D N 1
ATOM 6714 C CA . VAL C 1 185 ? -53.741 9.921 -68.717 1.000 32.375 185 VAL D CA 1
ATOM 6715 C C . VAL C 1 185 ? -52.520 9.323 -68.015 1.000 36.852 185 VAL D C 1
ATOM 6716 O O . VAL C 1 185 ? -51.411 9.413 -68.561 1.000 34.913 185 VAL D O 1
ATOM 6720 N N . CYS C 1 186 ? -52.703 8.785 -66.797 1.000 33.817 186 CYS D N 1
ATOM 6721 C CA . CYS C 1 186 ? -51.585 8.259 -66.031 1.000 36.035 186 CYS D CA 1
ATOM 6722 C C . CYS C 1 186 ? -51.595 6.736 -66.081 1.000 41.099 186 CYS D C 1
ATOM 6723 O O . CYS C 1 186 ? -50.748 6.080 -65.472 1.000 42.076 186 CYS D O 1
ATOM 6726 N N . GLY C 1 187 ? -52.557 6.175 -66.821 1.000 42.351 187 GLY D N 1
ATOM 6727 C CA . GLY C 1 187 ? -52.872 4.769 -66.683 1.000 39.681 187 GLY D CA 1
ATOM 6728 C C . GLY C 1 187 ? -52.607 4.303 -65.257 1.000 39.955 187 GLY D C 1
ATOM 6729 O O . GLY C 1 187 ? -51.803 3.400 -65.061 1.000 41.947 187 GLY D O 1
ATOM 6730 N N . ALA C 1 188 ? -53.280 4.933 -64.277 1.000 37.657 188 ALA D N 1
ATOM 6731 C CA . ALA C 1 188 ? -53.073 4.612 -62.868 1.000 35.442 188 ALA D CA 1
ATOM 6732 C C . ALA C 1 188 ? -53.380 3.142 -62.607 1.000 32.036 188 ALA D C 1
ATOM 6733 O O . ALA C 1 188 ? -53.771 2.427 -63.522 1.000 33.821 188 ALA D O 1
ATOM 6735 N N . ASP C 1 189 ? -53.052 2.693 -61.385 1.000 30.406 189 ASP D N 1
ATOM 6736 C CA . ASP C 1 189 ? -53.718 1.584 -60.713 1.000 28.437 189 ASP D CA 1
ATOM 6737 C C . ASP C 1 189 ? -53.787 1.963 -59.234 1.000 25.418 189 ASP D C 1
ATOM 6738 O O . ASP C 1 189 ? -53.164 1.357 -58.356 1.000 31.668 189 ASP D O 1
ATOM 6743 N N . ALA C 1 190 ? -54.483 3.062 -58.978 1.000 21.835 190 ALA D N 1
ATOM 6744 C CA . ALA C 1 190 ? -54.665 3.549 -57.630 1.000 19.100 190 ALA D CA 1
ATOM 6745 C C . ALA C 1 190 ? -55.043 5.007 -57.731 1.000 17.330 190 ALA D C 1
ATOM 6746 O O . ALA C 1 190 ? -54.605 5.662 -58.647 1.000 14.182 190 ALA D O 1
ATOM 6748 N N . PHE C 1 191 ? -55.845 5.502 -56.779 1.000 18.450 191 PHE D N 1
ATOM 6749 C CA . PHE C 1 191 ? -56.134 6.924 -56.697 1.000 17.749 191 PHE D CA 1
ATOM 6750 C C . PHE C 1 191 ? -56.268 7.268 -55.216 1.000 17.620 191 PHE D C 1
ATOM 6751 O O . PHE C 1 191 ? -56.809 6.479 -54.435 1.000 17.060 191 PHE D O 1
ATOM 6759 N N . HIS C 1 192 ? -55.719 8.423 -54.826 1.000 16.065 192 HIS D N 1
ATOM 6760 C CA . HIS C 1 192 ? -55.961 8.988 -53.519 1.000 16.036 192 HIS D CA 1
ATOM 6761 C C . HIS C 1 192 ? -57.128 9.943 -53.668 1.000 17.632 192 HIS D C 1
ATOM 6762 O O . HIS C 1 192 ? -57.030 10.890 -54.435 1.000 17.026 192 HIS D O 1
ATOM 6769 N N . VAL C 1 193 ? -58.255 9.651 -52.985 1.000 20.618 193 VAL D N 1
ATOM 6770 C CA . VAL C 1 193 ? -59.439 10.489 -53.078 1.000 20.750 193 VAL D CA 1
ATOM 6771 C C . VAL C 1 193 ? -59.550 11.387 -51.852 1.000 23.729 193 VAL D C 1
ATOM 6772 O O . VAL C 1 193 ? -60.648 11.853 -51.542 1.000 22.702 193 VAL D O 1
ATOM 6776 N N . GLY C 1 194 ? -58.417 11.631 -51.172 1.000 24.669 194 GLY D N 1
ATOM 6777 C CA . GLY C 1 194 ? -58.373 12.476 -49.993 1.000 23.640 194 GLY D CA 1
ATOM 6778 C C . GLY C 1 194 ? -59.072 11.889 -48.768 1.000 23.853 194 GLY D C 1
ATOM 6779 O O . GLY C 1 194 ? -58.612 10.889 -48.211 1.000 28.564 194 GLY D O 1
ATOM 6780 N N . LEU C 1 195 ? -60.053 12.667 -48.285 1.000 21.626 195 LEU D N 1
ATOM 6781 C CA . LEU C 1 195 ? -61.032 12.366 -47.252 1.000 20.263 195 LEU D CA 1
ATOM 6782 C C . LEU C 1 195 ? -60.510 12.764 -45.863 1.000 23.317 195 LEU D C 1
ATOM 6783 O O . LEU C 1 195 ? -61.009 12.302 -44.839 1.000 23.513 195 LEU D O 1
ATOM 6788 N N . ASP C 1 196 ? -59.640 13.786 -45.814 1.000 25.300 196 ASP D N 1
ATOM 6789 C CA . ASP C 1 196 ? -59.091 14.261 -44.551 1.000 25.797 196 ASP D CA 1
ATOM 6790 C C . ASP C 1 196 ? -59.897 15.444 -44.022 1.000 23.899 196 ASP D C 1
ATOM 6791 O O . ASP C 1 196 ? -60.724 16.023 -44.714 1.000 24.489 196 ASP D O 1
ATOM 6796 N N . GLU C 1 197 ? -59.689 15.765 -42.746 1.000 26.180 197 GLU D N 1
ATOM 6797 C CA . GLU C 1 197 ? -60.275 16.935 -42.102 1.000 24.744 197 GLU D CA 1
ATOM 6798 C C . GLU C 1 197 ? -61.564 17.394 -42.788 1.000 29.141 197 GLU D C 1
ATOM 6799 O O . GLU C 1 197 ? -61.701 18.587 -43.109 1.000 31.952 197 GLU D O 1
ATOM 6805 N N . VAL C 1 198 ? -62.487 16.449 -43.041 1.000 27.362 198 VAL D N 1
ATOM 6806 C CA . VAL C 1 198 ? -63.796 16.758 -43.590 1.000 27.515 198 VAL D CA 1
ATOM 6807 C C . VAL C 1 198 ? -64.712 17.182 -42.437 1.000 27.510 198 VAL D C 1
ATOM 6808 O O . VAL C 1 198 ? -65.596 16.439 -41.995 1.000 25.007 198 VAL D O 1
ATOM 6812 N N . TRP C 1 199 ? -64.512 18.429 -42.003 1.000 29.772 199 TRP D N 1
ATOM 6813 C CA . TRP C 1 199 ? -65.093 18.961 -40.776 1.000 28.824 199 TRP D CA 1
ATOM 6814 C C . TRP C 1 199 ? -66.544 19.395 -40.979 1.000 27.446 199 TRP D C 1
ATOM 6815 O O . TRP C 1 199 ? -67.263 19.494 -39.993 1.000 22.951 199 TRP D O 1
ATOM 6826 N N . ILE C 1 200 ? -66.973 19.693 -42.224 1.000 26.808 200 ILE D N 1
ATOM 6827 C CA . ILE C 1 200 ? -68.379 20.034 -42.473 1.000 26.141 200 ILE D CA 1
ATOM 6828 C C . ILE C 1 200 ? -69.089 18.848 -43.121 1.000 23.116 200 ILE D C 1
ATOM 6829 O O . ILE C 1 200 ? -68.987 18.634 -44.315 1.000 22.299 200 ILE D O 1
ATOM 6834 N N . LEU C 1 201 ? -69.826 18.100 -42.302 1.000 24.259 201 LEU D N 1
ATOM 6835 C CA . LEU C 1 201 ? -70.575 16.937 -42.722 1.000 21.986 201 LEU D CA 1
ATOM 6836 C C . LEU C 1 201 ? -71.929 17.012 -42.038 1.000 23.067 201 LEU D C 1
ATOM 6837 O O . LEU C 1 201 ? -71.997 17.422 -40.873 1.000 25.968 201 LEU D O 1
ATOM 6842 N N . GLY C 1 202 ? -72.986 16.723 -42.805 1.000 22.567 202 GLY D N 1
ATOM 6843 C CA . GLY C 1 202 ? -74.358 16.586 -42.316 1.000 22.643 202 GLY D CA 1
ATOM 6844 C C . GLY C 1 202 ? -74.866 17.794 -41.543 1.000 22.112 202 GLY D C 1
ATOM 6845 O O . GLY C 1 202 ? -74.647 17.908 -40.341 1.000 23.572 202 GLY D O 1
ATOM 6846 N N . TYR C 1 203 ? -75.612 18.662 -42.223 1.000 25.185 203 TYR D N 1
ATOM 6847 C CA . TYR C 1 203 ? -75.746 20.046 -41.803 1.000 26.027 203 TYR D CA 1
ATOM 6848 C C . TYR C 1 203 ? -77.212 20.334 -41.518 1.000 28.075 203 TYR D C 1
ATOM 6849 O O . TYR C 1 203 ? -78.068 20.165 -42.384 1.000 32.680 203 TYR D O 1
ATOM 6858 N N . GLU C 1 204 ? -77.502 20.815 -40.311 1.000 28.913 204 GLU D N 1
ATOM 6859 C CA . GLU C 1 204 ? -78.885 21.015 -39.926 1.000 29.717 204 GLU D CA 1
ATOM 6860 C C . GLU C 1 204 ? -79.631 21.462 -41.187 1.000 32.444 204 GLU D C 1
ATOM 6861 O O . GLU C 1 204 ? -80.538 20.764 -41.624 1.000 32.282 204 GLU D O 1
ATOM 6867 N N . LYS C 1 205 ? -79.173 22.572 -41.804 1.000 32.611 205 LYS D N 1
ATOM 6868 C CA . LYS C 1 205 ? -79.808 23.183 -42.966 1.000 29.617 205 LYS D CA 1
ATOM 6869 C C . LYS C 1 205 ? -79.124 22.756 -44.268 1.000 30.132 205 LYS D C 1
ATOM 6870 O O . LYS C 1 205 ? -78.816 23.590 -45.119 1.000 27.507 205 LYS D O 1
ATOM 6876 N N . CYS C 1 206 ? -78.888 21.452 -44.444 1.000 29.723 206 CYS D N 1
ATOM 6877 C CA . CYS C 1 206 ? -78.741 20.893 -45.778 1.000 26.555 206 CYS D CA 1
ATOM 6878 C C . CYS C 1 206 ? -80.029 20.135 -46.035 1.000 25.569 206 CYS D C 1
ATOM 6879 O O . CYS C 1 206 ? -80.466 19.398 -45.163 1.000 24.162 206 CYS D O 1
ATOM 6882 N N . PRO C 1 207 ? -80.713 20.338 -47.183 1.000 25.372 207 PRO D N 1
ATOM 6883 C CA . PRO C 1 207 ? -81.878 19.522 -47.521 1.000 23.601 207 PRO D CA 1
ATOM 6884 C C . PRO C 1 207 ? -81.633 18.021 -47.576 1.000 22.975 207 PRO D C 1
ATOM 6885 O O . PRO C 1 207 ? -82.590 17.252 -47.498 1.000 25.256 207 PRO D O 1
ATOM 6889 N N . ARG C 1 208 ? -80.380 17.586 -47.761 1.000 23.875 208 ARG D N 1
ATOM 6890 C CA . ARG C 1 208 ? -80.118 16.167 -47.987 1.000 24.470 208 ARG D CA 1
ATOM 6891 C C . ARG C 1 208 ? -79.550 15.512 -46.732 1.000 25.020 208 ARG D C 1
ATOM 6892 O O . ARG C 1 208 ? -80.252 14.839 -45.984 1.000 28.496 208 ARG D O 1
ATOM 6900 N N . CYS C 1 209 ? -78.282 15.788 -46.462 1.000 24.818 209 CYS D N 1
ATOM 6901 C CA . CYS C 1 209 ? -77.539 15.094 -45.422 1.000 25.251 209 CYS D CA 1
ATOM 6902 C C . CYS C 1 209 ? -78.057 15.426 -44.017 1.000 23.811 209 CYS D C 1
ATOM 6903 O O . CYS C 1 209 ? -77.635 14.806 -43.036 1.000 21.184 209 CYS D O 1
ATOM 6906 N N . GLY C 1 210 ? -78.998 16.372 -43.921 1.000 25.590 210 GLY D N 1
ATOM 6907 C CA . GLY C 1 210 ? -79.174 17.175 -42.720 1.000 25.644 210 GLY D CA 1
ATOM 6908 C C . GLY C 1 210 ? -80.088 16.527 -41.684 1.000 27.247 210 GLY D C 1
ATOM 6909 O O . GLY C 1 210 ? -80.918 17.207 -41.075 1.000 27.941 210 GLY D O 1
ATOM 6910 N N . GLY C 1 211 ? -79.933 15.211 -41.504 1.000 26.211 211 GLY D N 1
ATOM 6911 C CA . GLY C 1 211 ? -80.315 14.550 -40.264 1.000 22.660 211 GLY D CA 1
ATOM 6912 C C . GLY C 1 211 ? -79.836 13.102 -40.223 1.000 20.408 211 GLY D C 1
ATOM 6913 O O . GLY C 1 211 ? -80.462 12.249 -39.602 1.000 18.202 211 GLY D O 1
ATOM 6914 N N . ARG C 1 212 ? -78.675 12.865 -40.840 1.000 20.586 212 ARG D N 1
ATOM 6915 C CA . ARG C 1 212 ? -78.213 11.530 -41.177 1.000 20.299 212 ARG D CA 1
ATOM 6916 C C . ARG C 1 212 ? -76.903 11.279 -40.453 1.000 20.527 212 ARG D C 1
ATOM 6917 O O . ARG C 1 212 ? -76.116 12.216 -40.296 1.000 20.757 212 ARG D O 1
ATOM 6925 N N . ASP C 1 213 ? -76.674 10.020 -40.042 1.000 19.731 213 ASP D N 1
ATOM 6926 C CA . ASP C 1 213 ? -75.545 9.685 -39.192 1.000 21.758 213 ASP D CA 1
ATOM 6927 C C . ASP C 1 213 ? -74.252 10.025 -39.910 1.000 22.348 213 ASP D C 1
ATOM 6928 O O . ASP C 1 213 ? -73.989 9.491 -40.991 1.000 28.409 213 ASP D O 1
ATOM 6933 N N . LYS C 1 214 ? -73.444 10.882 -39.260 1.000 22.740 214 LYS D N 1
ATOM 6934 C CA . LYS C 1 214 ? -72.277 11.525 -39.850 1.000 20.840 214 LYS D CA 1
ATOM 6935 C C . LYS C 1 214 ? -71.252 10.483 -40.253 1.000 20.956 214 LYS D C 1
ATOM 6936 O O . LYS C 1 214 ? -70.445 10.733 -41.146 1.000 22.814 214 LYS D O 1
ATOM 6942 N N . ALA C 1 215 ? -71.256 9.369 -39.521 1.000 20.985 215 ALA D N 1
ATOM 6943 C CA . ALA C 1 215 ? -70.337 8.274 -39.775 1.000 21.925 215 ALA D CA 1
ATOM 6944 C C . ALA C 1 215 ? -70.927 7.352 -40.829 1.000 21.177 215 ALA D C 1
ATOM 6945 O O . ALA C 1 215 ? -70.179 6.665 -41.503 1.000 22.659 215 ALA D O 1
ATOM 6947 N N . ALA C 1 216 ? -72.249 7.376 -41.014 1.000 23.223 216 ALA D N 1
ATOM 6948 C CA . ALA C 1 216 ? -72.882 6.549 -42.041 1.000 21.316 216 ALA D CA 1
ATOM 6949 C C . ALA C 1 216 ? -72.964 7.291 -43.375 1.000 19.947 216 ALA D C 1
ATOM 6950 O O . ALA C 1 216 ? -73.627 6.833 -44.301 1.000 20.481 216 ALA D O 1
ATOM 6952 N N . LEU C 1 217 ? -72.336 8.461 -43.488 1.000 19.182 217 LEU D N 1
ATOM 6953 C CA . LEU C 1 217 ? -72.505 9.278 -44.687 1.000 16.808 217 LEU D CA 1
ATOM 6954 C C . LEU C 1 217 ? -71.220 9.283 -45.492 1.000 15.616 217 LEU D C 1
ATOM 6955 O O . LEU C 1 217 ? -71.224 9.298 -46.732 1.000 12.842 217 LEU D O 1
ATOM 6960 N N . PHE C 1 218 ? -70.180 9.503 -44.696 1.000 16.256 218 PHE D N 1
ATOM 6961 C CA . PHE C 1 218 ? -68.781 9.492 -45.058 1.000 15.174 218 PHE D CA 1
ATOM 6962 C C . PHE C 1 218 ? -68.513 8.097 -45.593 1.000 15.632 218 PHE D C 1
ATOM 6963 O O . PHE C 1 218 ? -67.697 7.949 -46.483 1.000 14.353 218 PHE D O 1
ATOM 6971 N N . ALA C 1 219 ? -69.147 7.077 -44.972 1.000 17.198 219 ALA D N 1
ATOM 6972 C CA . ALA C 1 219 ? -68.929 5.678 -45.330 1.000 18.070 219 ALA D CA 1
ATOM 6973 C C . ALA C 1 219 ? -69.546 5.389 -46.688 1.000 20.918 219 ALA D C 1
ATOM 6974 O O . ALA C 1 219 ? -68.895 4.873 -47.594 1.000 25.357 219 ALA D O 1
ATOM 6976 N N . GLU C 1 220 ? -70.825 5.723 -46.784 1.000 24.701 220 GLU D N 1
ATOM 6977 C CA . 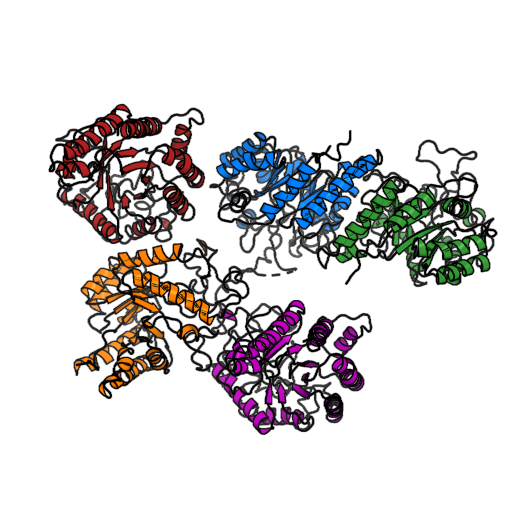GLU C 1 220 ? -71.626 5.571 -47.982 1.000 27.288 220 GLU D CA 1
ATOM 6978 C C . GLU C 1 220 ? -71.080 6.437 -49.117 1.000 27.201 220 GLU D C 1
ATOM 6979 O O . GLU C 1 220 ? -71.365 6.179 -50.282 1.000 30.224 220 GLU D O 1
ATOM 6985 N N . TYR C 1 221 ? -70.276 7.460 -48.806 1.000 26.905 221 TYR D N 1
ATOM 6986 C CA . TYR C 1 221 ? -69.694 8.276 -49.861 1.000 23.189 221 TYR D CA 1
ATOM 6987 C C . TYR C 1 221 ? -68.329 7.752 -50.278 1.000 21.318 221 TYR D C 1
ATOM 6988 O O . TYR C 1 221 ? -67.891 8.023 -51.394 1.000 19.810 221 TYR D O 1
ATOM 6997 N N . ALA C 1 222 ? -67.635 7.102 -49.335 1.000 19.295 222 ALA D N 1
ATOM 6998 C CA . ALA C 1 222 ? -66.308 6.573 -49.570 1.000 18.068 222 ALA D CA 1
ATOM 6999 C C . ALA C 1 222 ? -66.454 5.364 -50.476 1.000 18.161 222 ALA D C 1
ATOM 7000 O O . ALA C 1 222 ? -65.631 5.102 -51.356 1.000 19.969 222 ALA D O 1
ATOM 7002 N N . THR C 1 223 ? -67.510 4.611 -50.184 1.000 16.063 223 THR D N 1
ATOM 7003 C CA . THR C 1 223 ? -67.908 3.460 -50.980 1.000 14.647 223 THR D CA 1
ATOM 7004 C C . THR C 1 223 ? -68.041 3.921 -52.424 1.000 13.463 223 THR D C 1
ATOM 7005 O O . THR C 1 223 ? -67.156 3.692 -53.216 1.000 16.351 223 THR D O 1
ATOM 7009 N N . LYS C 1 224 ? -69.076 4.663 -52.766 1.000 13.837 224 LYS D N 1
ATOM 7010 C CA . LYS C 1 224 ? -69.300 5.100 -54.142 1.000 13.066 224 LYS D CA 1
ATOM 7011 C C . LYS C 1 224 ? -67.994 5.454 -54.866 1.000 14.939 224 LYS D C 1
ATOM 7012 O O . LYS C 1 224 ? -67.821 5.167 -56.051 1.000 16.676 224 LYS D O 1
ATOM 7018 N N . LEU C 1 225 ? -67.022 6.091 -54.214 1.000 17.211 225 LEU D N 1
ATOM 7019 C CA . LEU C 1 225 ? -65.793 6.412 -54.935 1.000 15.793 225 LEU D CA 1
ATOM 7020 C C . LEU C 1 225 ? -65.005 5.115 -55.148 1.000 16.893 225 LEU D C 1
ATOM 7021 O O . LEU C 1 225 ? -64.432 4.888 -56.204 1.000 17.143 225 LEU D O 1
ATOM 7026 N N . HIS C 1 226 ? -64.986 4.236 -54.148 1.000 17.304 226 HIS D N 1
ATOM 7027 C CA . HIS C 1 226 ? -64.183 3.022 -54.192 1.000 15.591 226 HIS D CA 1
ATOM 7028 C C . HIS C 1 226 ? -64.728 2.052 -55.232 1.000 15.555 226 HIS D C 1
ATOM 7029 O O . HIS C 1 226 ? -63.984 1.386 -55.957 1.000 15.348 226 HIS D O 1
ATOM 7036 N N . ASP C 1 227 ? -66.055 1.910 -55.234 1.000 15.463 227 ASP D N 1
ATOM 7037 C CA . ASP C 1 227 ? -66.755 1.084 -56.203 1.000 13.850 227 ASP D CA 1
ATOM 7038 C C . ASP C 1 227 ? -66.452 1.546 -57.619 1.000 14.542 227 ASP D C 1
ATOM 7039 O O . ASP C 1 227 ? -66.508 0.782 -58.588 1.000 15.833 227 ASP D O 1
ATOM 7044 N N . HIS C 1 228 ? -66.263 2.853 -57.746 1.000 14.560 228 HIS D N 1
ATOM 7045 C CA . HIS C 1 228 ? -66.087 3.474 -59.036 1.000 13.811 228 HIS D CA 1
ATOM 7046 C C . HIS C 1 228 ? -64.672 3.137 -59.472 1.000 16.472 228 HIS D C 1
ATOM 7047 O O . HIS C 1 228 ? -64.448 2.336 -60.384 1.000 17.213 228 HIS D O 1
ATOM 7054 N N . LEU C 1 229 ? -63.712 3.627 -58.701 1.000 16.764 229 LEU D N 1
ATOM 7055 C CA . LEU C 1 229 ? -62.325 3.243 -58.877 1.000 16.890 229 LEU D CA 1
ATOM 7056 C C . LEU C 1 229 ? -62.165 1.757 -59.185 1.000 19.864 229 LEU D C 1
ATOM 7057 O O . LEU C 1 229 ? -61.343 1.396 -60.035 1.000 24.933 229 LEU D O 1
ATOM 7062 N N . LYS C 1 230 ? -62.886 0.895 -58.456 1.000 20.782 230 LYS D N 1
ATOM 7063 C CA . LYS C 1 230 ? -62.876 -0.538 -58.718 1.000 20.189 230 LYS D CA 1
ATOM 7064 C C . LYS C 1 230 ? -63.272 -0.836 -60.160 1.000 20.709 230 LYS D C 1
ATOM 7065 O O . LYS C 1 230 ? -63.097 -1.957 -60.632 1.000 19.876 230 LYS D O 1
ATOM 7071 N N . GLU C 1 231 ? -63.880 0.133 -60.843 1.000 22.329 231 GLU D N 1
ATOM 7072 C CA . GLU C 1 231 ? -64.184 -0.047 -62.252 1.000 24.664 231 GLU D CA 1
ATOM 7073 C C . GLU C 1 231 ? -62.938 0.125 -63.119 1.000 25.905 231 GLU D C 1
ATOM 7074 O O . GLU C 1 231 ? -62.756 -0.644 -64.050 1.000 27.064 231 GLU D O 1
ATOM 7080 N N . LYS C 1 232 ? -62.089 1.105 -62.791 1.000 27.281 232 LYS D N 1
ATOM 7081 C CA . LYS C 1 232 ? -60.808 1.278 -63.458 1.000 29.247 232 LYS D CA 1
ATOM 7082 C C . LYS C 1 232 ? -59.731 0.391 -62.830 1.000 29.435 232 LYS D C 1
ATOM 7083 O O . LYS C 1 232 ? -58.550 0.735 -62.878 1.000 37.723 232 LYS D O 1
ATOM 7089 N N . LYS C 1 233 ? -60.130 -0.734 -62.218 1.000 26.394 233 LYS D N 1
ATOM 7090 C CA . LYS C 1 233 ? -59.212 -1.700 -61.628 1.000 24.106 233 LYS D CA 1
ATOM 7091 C C . LYS C 1 233 ? -58.106 -0.946 -60.912 1.000 24.177 233 LYS D C 1
ATOM 7092 O O . LYS C 1 233 ? -56.920 -1.123 -61.216 1.000 26.541 233 LYS D O 1
ATOM 7098 N N . CYS C 1 234 ? -58.541 -0.072 -59.992 1.000 23.318 234 CYS D N 1
ATOM 7099 C CA . CYS C 1 234 ? -57.720 0.968 -59.386 1.000 19.740 234 CYS D CA 1
ATOM 7100 C C . CYS C 1 234 ? -57.974 1.039 -57.884 1.000 17.860 234 CYS D C 1
ATOM 7101 O O . CYS C 1 234 ? -59.017 1.535 -57.483 1.000 16.657 234 CYS D O 1
ATOM 7104 N N . GLN C 1 235 ? -56.990 0.638 -57.070 1.000 17.196 235 GLN D N 1
ATOM 7105 C CA . GLN C 1 235 ? -57.125 0.617 -55.621 1.000 15.513 235 GLN D CA 1
ATOM 7106 C C . GLN C 1 235 ? -57.195 2.065 -55.131 1.000 17.287 235 GLN D C 1
ATOM 7107 O O . GLN C 1 235 ? -56.370 2.904 -55.505 1.000 18.381 235 GLN D O 1
ATOM 7113 N N . MET C 1 236 ? -58.167 2.355 -54.259 1.000 17.527 236 MET D N 1
ATOM 7114 C CA . MET C 1 236 ? -58.348 3.695 -53.738 1.000 18.010 236 MET D CA 1
ATOM 7115 C C . MET C 1 236 ? -57.566 3.865 -52.441 1.000 19.032 236 MET D C 1
ATOM 7116 O O . MET C 1 236 ? -57.625 2.982 -51.597 1.000 21.769 236 MET D O 1
ATOM 7121 N N . TRP C 1 237 ? -56.905 5.029 -52.289 1.000 19.319 237 TRP D N 1
ATOM 7122 C CA . TRP C 1 237 ? -56.119 5.397 -51.109 1.000 17.448 237 TRP D CA 1
ATOM 7123 C C . TRP C 1 237 ? -56.854 6.514 -50.338 1.000 17.960 237 TRP D C 1
ATOM 7124 O O . TRP C 1 237 ? -57.672 7.235 -50.903 1.000 16.509 237 TRP D O 1
ATOM 7135 N N . MET C 1 238 ? -56.689 6.633 -49.013 1.000 18.744 238 MET D N 1
ATOM 7136 C CA . MET C 1 238 ? -57.344 7.756 -48.334 1.000 18.937 238 MET D CA 1
ATOM 7137 C C . MET C 1 238 ? -56.684 8.086 -47.009 1.000 19.092 238 MET D C 1
ATOM 7138 O O . MET C 1 238 ? -56.074 7.247 -46.361 1.000 20.680 238 MET D O 1
ATOM 7143 N N . TRP C 1 239 ? -56.872 9.344 -46.627 1.000 20.726 239 TRP D N 1
ATOM 7144 C CA . TRP C 1 239 ? -56.410 9.864 -45.367 1.000 21.207 239 TRP D CA 1
ATOM 7145 C C . TRP C 1 239 ? -57.282 9.294 -44.253 1.000 24.389 239 TRP D C 1
ATOM 7146 O O . TRP C 1 239 ? -58.517 9.408 -44.294 1.000 24.851 239 TRP D O 1
ATOM 7157 N N . SER C 1 240 ? -56.588 8.722 -43.250 1.000 28.142 240 SER D N 1
ATOM 7158 C CA . SER C 1 240 ? -57.173 7.912 -42.186 1.000 27.698 240 SER D CA 1
ATOM 7159 C C . SER C 1 240 ? -58.099 8.685 -41.265 1.000 25.034 240 SER D C 1
ATOM 7160 O O . SER C 1 240 ? -58.993 8.101 -40.651 1.000 27.256 240 SER D O 1
ATOM 7163 N N . ASP C 1 241 ? -57.811 9.968 -41.081 1.000 24.577 241 ASP D N 1
ATOM 7164 C CA . ASP C 1 241 ? -58.238 10.644 -39.873 1.000 23.988 241 ASP D CA 1
ATOM 7165 C C . ASP C 1 241 ? -59.708 10.421 -39.573 1.000 22.205 241 ASP D C 1
ATOM 7166 O O . ASP C 1 241 ? -60.080 10.414 -38.405 1.000 22.205 241 ASP D O 1
ATOM 7171 N N . ARG C 1 242 ? -60.570 10.312 -40.590 1.000 22.627 242 ARG D N 1
ATOM 7172 C CA . ARG C 1 242 ? -61.980 10.558 -40.321 1.000 22.308 242 ARG D CA 1
ATOM 7173 C C . ARG C 1 242 ? -62.517 9.393 -39.512 1.000 22.888 242 ARG D C 1
ATOM 7174 O O . ARG C 1 242 ? -63.594 9.508 -38.917 1.000 27.523 242 ARG D O 1
ATOM 7182 N N . LEU C 1 243 ? -61.691 8.341 -39.457 1.000 21.356 243 LEU D N 1
ATOM 7183 C CA . LEU C 1 243 ? -62.052 6.999 -39.049 1.000 20.075 243 LEU D CA 1
ATOM 7184 C C . LEU C 1 243 ? -61.605 6.717 -37.622 1.000 20.022 243 LEU D C 1
ATOM 7185 O O . LEU C 1 243 ? -61.793 5.605 -37.153 1.000 16.811 243 LEU D O 1
ATOM 7190 N N . ILE C 1 244 ? -60.997 7.710 -36.953 1.000 20.509 244 ILE D N 1
ATOM 7191 C CA . ILE C 1 244 ? -60.551 7.573 -35.580 1.000 18.983 244 ILE D CA 1
ATOM 7192 C C . ILE C 1 244 ? -61.497 8.395 -34.706 1.000 20.311 244 ILE D C 1
ATOM 7193 O O . ILE C 1 244 ? -61.899 9.491 -35.061 1.000 27.034 244 ILE D O 1
ATOM 7198 N N . ASP C 1 245 ? -61.908 7.808 -33.589 1.000 20.029 245 ASP D N 1
ATOM 7199 C CA . ASP C 1 245 ? -62.597 8.485 -32.515 1.000 17.216 245 ASP D CA 1
ATOM 7200 C C . ASP C 1 245 ? -61.610 9.405 -31.809 1.000 18.013 245 ASP D C 1
ATOM 7201 O O . ASP C 1 245 ? -60.842 8.965 -30.965 1.000 16.837 245 ASP D O 1
ATOM 7206 N N . GLY C 1 246 ? -61.647 10.694 -32.151 1.000 19.834 246 GLY D N 1
ATOM 7207 C CA . GLY C 1 246 ? -60.686 11.632 -31.600 1.000 19.943 246 GLY D CA 1
ATOM 7208 C C . GLY C 1 246 ? -61.058 12.127 -30.215 1.000 19.949 246 GLY D C 1
ATOM 7209 O O . GLY C 1 246 ? -60.457 13.114 -29.775 1.000 22.799 246 GLY D O 1
ATOM 7210 N N . LYS C 1 247 ? -62.010 11.438 -29.552 1.000 19.696 247 LYS D N 1
ATOM 7211 C CA . LYS C 1 247 ? -62.375 11.710 -28.167 1.000 18.024 247 LYS D CA 1
ATOM 7212 C C . LYS C 1 247 ? -61.904 10.624 -27.217 1.000 18.183 247 LYS D C 1
ATOM 7213 O O . LYS C 1 247 ? -61.189 10.949 -26.264 1.000 17.449 247 LYS D O 1
ATOM 7219 N N . THR C 1 248 ? -62.297 9.353 -27.444 1.000 19.592 248 THR D N 1
ATOM 7220 C CA . THR C 1 248 ? -61.791 8.305 -26.572 1.000 18.080 248 THR D CA 1
ATOM 7221 C C . THR C 1 248 ? -60.294 8.148 -26.722 1.000 17.864 248 THR D C 1
ATOM 7222 O O . THR C 1 248 ? -59.709 7.413 -25.928 1.000 16.467 248 THR D O 1
ATOM 7226 N N . THR C 1 249 ? -59.680 8.733 -27.769 1.000 19.311 249 THR D N 1
ATOM 7227 C CA . THR C 1 249 ? -58.240 8.572 -27.904 1.000 20.090 249 THR D CA 1
ATOM 7228 C C . THR C 1 249 ? -57.497 9.840 -27.517 1.000 20.886 249 THR D C 1
ATOM 7229 O O . THR C 1 249 ? -56.344 9.761 -27.136 1.000 24.070 249 THR D O 1
ATOM 7233 N N . ASN C 1 250 ? -58.114 11.001 -27.706 1.000 23.471 250 ASN D N 1
ATOM 7234 C CA . ASN C 1 250 ? -57.437 12.259 -27.467 1.000 25.529 250 ASN D CA 1
ATOM 7235 C C . ASN C 1 250 ? -56.350 12.444 -28.535 1.000 28.017 250 ASN D C 1
ATOM 7236 O O . ASN C 1 250 ? -55.159 12.610 -28.247 1.000 30.253 250 ASN D O 1
ATOM 7241 N N . LEU C 1 251 ? -56.794 12.430 -29.796 1.000 29.253 251 LEU D N 1
ATOM 7242 C CA . LEU C 1 251 ? -55.975 12.829 -30.924 1.000 26.371 251 LEU D CA 1
ATOM 7243 C C . LEU C 1 251 ? -56.506 14.132 -31.522 1.000 26.913 251 LEU D C 1
ATOM 7244 O O . LEU C 1 251 ? -55.756 14.874 -32.160 1.000 30.699 251 LEU D O 1
ATOM 7249 N N . LEU C 1 252 ? -57.778 14.432 -31.224 1.000 26.219 252 LEU D N 1
ATOM 7250 C CA . LEU C 1 252 ? -58.495 15.653 -31.575 1.000 25.818 252 LEU D CA 1
ATOM 7251 C C . LEU C 1 252 ? -59.162 15.493 -32.940 1.000 25.776 252 LEU D C 1
ATOM 7252 O O . LEU C 1 252 ? -59.181 14.418 -33.533 1.000 25.236 252 LEU D O 1
ATOM 7257 N N . GLY C 1 253 ? -59.670 16.623 -33.432 1.000 27.196 253 GLY D N 1
ATOM 7258 C CA . GLY C 1 253 ? -60.544 16.686 -34.587 1.000 28.699 253 GLY D CA 1
ATOM 7259 C C . GLY C 1 253 ? -59.784 16.748 -35.911 1.000 29.738 253 GLY D C 1
ATOM 7260 O O . GLY C 1 253 ? -60.429 16.756 -36.948 1.000 30.566 253 GLY D O 1
ATOM 7261 N N . TRP C 1 254 ? -58.442 16.797 -35.877 1.000 27.156 254 TRP D N 1
ATOM 7262 C CA . TRP C 1 254 ? -57.650 17.012 -37.073 1.000 26.395 254 TRP D CA 1
ATOM 7263 C C . TRP C 1 254 ? -57.202 15.667 -37.613 1.000 23.531 254 TRP D C 1
ATOM 7264 O O . TRP C 1 254 ? -57.694 15.249 -38.663 1.000 21.324 254 TRP D O 1
ATOM 7275 N N . GLN C 1 255 ? -56.276 15.041 -36.863 1.000 20.381 255 GLN D N 1
ATOM 7276 C CA . GLN C 1 255 ? -55.770 13.707 -37.142 1.000 21.401 255 GLN D CA 1
ATOM 7277 C C . GLN C 1 255 ? -56.783 12.654 -36.706 1.000 20.611 255 GLN D C 1
ATOM 7278 O O . GLN C 1 255 ? -56.478 11.461 -36.747 1.000 23.220 255 GLN D O 1
ATOM 7284 N N . ALA C 1 256 ? -57.956 13.081 -36.226 1.000 19.721 256 ALA D N 1
ATOM 7285 C CA . ALA C 1 256 ? -59.007 12.154 -35.846 1.000 17.391 256 ALA D CA 1
ATOM 7286 C C . ALA C 1 256 ? -60.337 12.878 -35.862 1.000 17.224 256 ALA D C 1
ATOM 7287 O O . ALA C 1 256 ? -60.394 14.102 -36.023 1.000 21.854 256 ALA D O 1
ATOM 7289 N N . SER C 1 257 ? -61.418 12.115 -35.716 1.000 16.072 257 SER D N 1
ATOM 7290 C CA . SER C 1 257 ? -62.764 12.670 -35.785 1.000 15.042 257 SER D CA 1
ATOM 7291 C C . SER C 1 257 ? -63.216 13.184 -34.412 1.000 17.628 257 SER D C 1
ATOM 7292 O O . SER C 1 257 ? -63.050 12.488 -33.394 1.000 18.996 257 SER D O 1
ATOM 7295 N N . MET C 1 258 ? -63.756 14.412 -34.419 1.000 18.286 258 MET D N 1
ATOM 7296 C CA . MET C 1 258 ? -64.430 15.045 -33.306 1.000 19.763 258 MET D CA 1
ATOM 7297 C C . MET C 1 258 ? -65.871 15.339 -33.688 1.000 19.142 258 MET D C 1
ATOM 7298 O O . MET C 1 258 ? -66.576 15.996 -32.930 1.000 17.349 258 MET D O 1
ATOM 7303 N N . ASN C 1 259 ? -66.277 14.905 -34.882 1.000 20.781 259 ASN D N 1
ATOM 7304 C CA . ASN C 1 259 ? -67.632 15.133 -35.351 1.000 22.658 259 ASN D CA 1
ATOM 7305 C C . ASN C 1 259 ? -68.351 13.795 -35.414 1.000 22.353 259 ASN D C 1
ATOM 7306 O O . ASN C 1 259 ? -69.417 13.715 -36.017 1.000 23.174 259 ASN D O 1
ATOM 7311 N N . ALA C 1 260 ? -67.764 12.778 -34.767 1.000 24.209 260 ALA D N 1
ATOM 7312 C CA . ALA C 1 260 ? -68.333 11.436 -34.662 1.000 24.567 260 ALA D CA 1
ATOM 7313 C C . ALA C 1 260 ? -68.573 10.788 -36.029 1.000 22.095 260 ALA D C 1
ATOM 7314 O O . ALA C 1 260 ? -69.626 10.217 -36.270 1.000 22.266 260 ALA D O 1
ATOM 7316 N N . THR C 1 261 ? -67.593 10.879 -36.923 1.000 21.845 261 THR D N 1
ATOM 7317 C CA . THR C 1 261 ? -67.638 10.180 -38.196 1.000 20.903 261 THR D CA 1
ATOM 7318 C C . THR C 1 261 ? -66.852 8.875 -38.174 1.000 21.555 261 THR D C 1
ATOM 7319 O O . THR C 1 261 ? -66.485 8.394 -39.236 1.000 24.770 261 THR D O 1
ATOM 7323 N N . PHE C 1 262 ? -66.593 8.287 -36.991 1.000 22.075 262 PHE D N 1
ATOM 7324 C CA . PHE C 1 262 ? -65.504 7.323 -36.835 1.000 18.672 262 PHE D CA 1
ATOM 7325 C C . PHE C 1 262 ? -65.989 5.872 -36.922 1.000 18.867 262 PHE D C 1
ATOM 7326 O O . PHE C 1 262 ? -65.190 4.933 -36.880 1.000 20.262 262 PHE D O 1
ATOM 7334 N N . ARG C 1 263 ? -67.309 5.671 -36.941 1.000 16.777 263 ARG D N 1
ATOM 7335 C CA . ARG C 1 263 ? -67.908 4.352 -37.033 1.000 14.475 263 ARG D CA 1
ATOM 7336 C C . ARG C 1 263 ? -67.880 3.861 -38.469 1.000 13.138 263 ARG D C 1
ATOM 7337 O O . ARG C 1 263 ? -68.257 2.721 -38.757 1.000 11.324 263 ARG D O 1
ATOM 7345 N N . ALA C 1 264 ? -67.495 4.779 -39.355 1.000 13.180 264 ALA D N 1
ATOM 7346 C CA . ALA C 1 264 ? -67.312 4.526 -40.766 1.000 13.201 264 ALA D CA 1
ATOM 7347 C C . ALA C 1 264 ? -66.159 3.529 -40.943 1.000 13.932 264 ALA D C 1
ATOM 7348 O O . ALA C 1 264 ? -66.069 2.785 -41.930 1.000 11.952 264 ALA D O 1
ATOM 7350 N N . ILE C 1 265 ? -65.318 3.410 -39.915 1.000 13.778 265 ILE D N 1
ATOM 7351 C CA . ILE C 1 265 ? -64.203 2.487 -40.015 1.000 14.177 265 ILE D CA 1
ATOM 7352 C C . ILE C 1 265 ? -64.742 1.147 -40.512 1.000 16.293 265 ILE D C 1
ATOM 7353 O O . ILE C 1 265 ? -64.311 0.624 -41.539 1.000 17.285 265 ILE D O 1
ATOM 7358 N N . ASP C 1 266 ? -65.812 0.675 -39.877 1.000 18.270 266 ASP D N 1
ATOM 7359 C CA . ASP C 1 266 ? -66.290 -0.675 -40.088 1.000 18.404 266 ASP D CA 1
ATOM 7360 C C . ASP C 1 266 ? -67.402 -0.761 -41.132 1.000 17.921 266 ASP D C 1
ATOM 7361 O O . ASP C 1 266 ? -68.032 -1.814 -41.243 1.000 19.157 266 ASP D O 1
ATOM 7366 N N . LEU C 1 267 ? -67.590 0.288 -41.943 1.000 17.609 267 LEU D N 1
ATOM 7367 C CA . LEU C 1 267 ? -68.666 0.333 -42.916 1.000 17.483 267 LEU D CA 1
ATOM 7368 C C . LEU C 1 267 ? -68.128 0.605 -44.321 1.000 17.804 267 LEU D C 1
ATOM 7369 O O . LEU C 1 267 ? -68.862 1.143 -45.169 1.000 17.470 267 LEU D O 1
ATOM 7374 N N . ILE C 1 268 ? -66.874 0.225 -44.563 1.000 17.154 268 ILE D N 1
ATOM 7375 C CA . ILE C 1 268 ? -66.197 0.548 -45.810 1.000 18.524 268 ILE D CA 1
ATOM 7376 C C . ILE C 1 268 ? -65.324 -0.639 -46.177 1.000 19.330 268 ILE D C 1
ATOM 7377 O O . ILE C 1 268 ? -64.830 -1.336 -45.287 1.000 24.693 268 ILE D O 1
ATOM 7382 N N . PRO C 1 269 ? -65.093 -0.886 -47.482 1.000 18.624 269 PRO D N 1
ATOM 7383 C CA . PRO C 1 269 ? -64.187 -1.935 -47.927 1.000 18.090 269 PRO D CA 1
ATOM 7384 C C . PRO C 1 269 ? -62.781 -1.839 -47.341 1.000 18.921 269 PRO D C 1
ATOM 7385 O O . PRO C 1 269 ? -62.110 -0.794 -47.399 1.000 16.466 269 PRO D O 1
ATOM 7389 N N . THR C 1 270 ? -62.323 -3.006 -46.891 1.000 21.067 270 THR D N 1
ATOM 7390 C CA . THR C 1 270 ? -61.042 -3.171 -46.241 1.000 21.200 270 THR D CA 1
ATOM 7391 C C . THR C 1 270 ? -59.908 -3.238 -47.264 1.000 19.784 270 THR D C 1
ATOM 7392 O O . THR C 1 270 ? -58.766 -3.432 -46.859 1.000 18.907 270 THR D O 1
ATOM 7396 N N . ASP C 1 271 ? -60.193 -3.112 -48.577 1.000 19.422 271 ASP D N 1
ATOM 7397 C CA . ASP C 1 271 ? -59.114 -3.113 -49.560 1.000 20.623 271 ASP D CA 1
ATOM 7398 C C . ASP C 1 271 ? -58.764 -1.683 -49.992 1.000 22.164 271 ASP D C 1
ATOM 7399 O O . ASP C 1 271 ? -58.072 -1.498 -50.997 1.000 21.026 271 ASP D O 1
ATOM 7404 N N . ILE C 1 272 ? -59.171 -0.693 -49.185 1.000 20.325 272 ILE D N 1
ATOM 7405 C CA . ILE C 1 272 ? -58.710 0.684 -49.326 1.000 20.844 272 ILE D CA 1
ATOM 7406 C C . ILE C 1 272 ? -57.304 0.768 -48.725 1.000 19.573 272 ILE D C 1
ATOM 7407 O O . ILE C 1 272 ? -57.011 0.084 -47.752 1.000 16.912 272 ILE D O 1
ATOM 7412 N N . MET C 1 273 ? -56.408 1.563 -49.327 1.000 17.275 273 MET D N 1
ATOM 7413 C CA . MET C 1 273 ? -55.123 1.821 -48.686 1.000 16.308 273 MET D CA 1
ATOM 7414 C C . MET C 1 273 ? -55.274 3.010 -47.743 1.000 14.741 273 MET D C 1
ATOM 7415 O O . MET C 1 273 ? -55.616 4.101 -48.182 1.000 13.810 273 MET D O 1
ATOM 7420 N N . ILE C 1 274 ? -55.110 2.785 -46.433 1.000 14.451 274 ILE D N 1
ATOM 7421 C CA . ILE C 1 274 ? -55.290 3.860 -45.470 1.000 14.313 274 ILE D CA 1
ATOM 7422 C C . ILE C 1 274 ? -53.939 4.496 -45.242 1.000 13.868 274 ILE D C 1
ATOM 7423 O O . ILE C 1 274 ? -52.957 3.806 -45.037 1.000 11.812 274 ILE D O 1
ATOM 7428 N N . CYS C 1 275 ? -53.927 5.821 -45.305 1.000 15.822 275 CYS D N 1
ATOM 7429 C CA . CYS C 1 275 ? -52.732 6.585 -45.017 1.000 17.460 275 CYS D CA 1
ATOM 7430 C C . CYS C 1 275 ? -53.055 7.345 -43.745 1.000 17.788 275 CYS D C 1
ATOM 7431 O O . CYS C 1 275 ? -53.890 8.262 -43.766 1.000 14.431 275 CYS D O 1
ATOM 7434 N N . ASP C 1 276 ? -52.499 6.786 -42.648 1.000 18.402 276 ASP D N 1
ATOM 7435 C CA . ASP C 1 276 ? -52.761 7.164 -41.272 1.000 19.511 276 ASP D CA 1
ATOM 7436 C C . ASP C 1 276 ? -51.719 8.176 -40.825 1.000 20.147 276 ASP D C 1
ATOM 7437 O O . ASP C 1 276 ? -50.620 7.783 -40.477 1.000 22.392 276 ASP D O 1
ATOM 7442 N N . TRP C 1 277 ? -52.093 9.459 -40.855 1.000 19.272 277 TRP D N 1
ATOM 7443 C CA . TRP C 1 277 ? -51.155 10.551 -40.762 1.000 19.397 277 TRP D CA 1
ATOM 7444 C C . TRP C 1 277 ? -51.129 11.097 -39.342 1.000 24.286 277 TRP D C 1
ATOM 7445 O O . TRP C 1 277 ? -52.178 11.416 -38.776 1.000 25.997 277 TRP D O 1
ATOM 7456 N N . LYS C 1 278 ? -49.909 11.197 -38.791 1.000 25.727 278 LYS D N 1
ATOM 7457 C CA . LYS C 1 278 ? -49.693 11.843 -37.508 1.000 27.573 278 LYS D CA 1
ATOM 7458 C C . LYS C 1 278 ? -48.439 12.702 -37.575 1.000 26.978 278 LYS D C 1
ATOM 7459 O O . LYS C 1 278 ? -47.338 12.188 -37.396 1.000 30.173 278 LYS D O 1
ATOM 7465 N N . TYR C 1 279 ? -48.568 14.008 -37.811 1.000 27.947 279 TYR D N 1
ATOM 7466 C CA . TYR C 1 279 ? -47.339 14.757 -38.060 1.000 29.823 279 TYR D CA 1
ATOM 7467 C C . TYR C 1 279 ? -46.641 15.108 -36.744 1.000 28.876 279 TYR D C 1
ATOM 7468 O O . TYR C 1 279 ? -45.427 15.322 -36.760 1.000 26.916 279 TYR D O 1
ATOM 7477 N N . GLU C 1 280 ? -47.374 15.103 -35.616 1.000 27.058 280 GLU D N 1
ATOM 7478 C CA . GLU C 1 280 ? -46.823 15.536 -34.335 1.000 29.861 280 GLU D CA 1
ATOM 7479 C C . GLU C 1 280 ? -46.707 14.408 -33.292 1.000 31.879 280 GLU D C 1
ATOM 7480 O O . GLU C 1 280 ? -46.484 14.751 -32.132 1.000 37.943 280 GLU D O 1
ATOM 7486 N N . SER C 1 281 ? -46.843 13.100 -33.641 1.000 34.510 281 SER D N 1
ATOM 7487 C CA . SER C 1 281 ? -46.738 12.008 -32.657 1.000 32.205 281 SER D CA 1
ATOM 7488 C C . SER C 1 281 ? -47.091 10.629 -33.233 1.000 36.236 281 SER D C 1
ATOM 7489 O O . SER C 1 281 ? -47.718 10.543 -34.283 1.000 40.730 281 SER D O 1
ATOM 7492 N N . ALA C 1 282 ? -46.815 9.546 -32.471 1.000 34.302 282 ALA D N 1
ATOM 7493 C CA . ALA C 1 282 ? -46.885 8.182 -32.995 1.000 27.716 282 ALA D CA 1
ATOM 7494 C C . ALA C 1 282 ? -47.750 7.224 -32.174 1.000 23.997 282 ALA D C 1
ATOM 7495 O O . ALA C 1 282 ? -47.280 6.142 -31.828 1.000 21.080 282 ALA D O 1
ATOM 7497 N N . PRO C 1 283 ? -49.080 7.443 -32.040 1.000 24.937 283 PRO D N 1
ATOM 7498 C CA . PRO C 1 283 ? -49.984 6.470 -31.408 1.000 23.761 283 PRO D CA 1
ATOM 7499 C C . PRO C 1 283 ? -50.069 5.111 -32.104 1.000 22.544 283 PRO D C 1
ATOM 7500 O O . PRO C 1 283 ? -49.408 4.889 -33.113 1.000 25.593 283 PRO D O 1
ATOM 7504 N N . PRO C 1 284 ? -50.761 4.112 -31.512 1.000 21.847 284 PRO D N 1
ATOM 7505 C CA . PRO C 1 284 ? -51.032 2.840 -32.189 1.000 22.257 284 PRO D CA 1
ATOM 7506 C C . PRO C 1 284 ? -52.140 2.821 -33.245 1.000 22.663 284 PRO D C 1
ATOM 7507 O O . PRO C 1 284 ? -52.894 1.858 -33.329 1.000 26.412 284 PRO D O 1
ATOM 7511 N N . THR C 1 285 ? -52.222 3.855 -34.080 1.000 23.267 285 THR D N 1
ATOM 7512 C CA . THR C 1 285 ? -53.337 4.011 -35.003 1.000 22.415 285 THR D CA 1
ATOM 7513 C C . THR C 1 285 ? -53.065 3.327 -36.330 1.000 23.390 285 THR D C 1
ATOM 7514 O O . THR C 1 285 ? -53.991 3.190 -37.122 1.000 31.473 285 THR D O 1
ATOM 7518 N N . PRO C 1 286 ? -51.823 2.935 -36.681 1.000 22.625 286 PRO D N 1
ATOM 7519 C CA . PRO C 1 286 ? -51.637 1.965 -37.756 1.000 21.773 286 PRO D CA 1
ATOM 7520 C C . PRO C 1 286 ? -51.973 0.546 -37.316 1.000 20.944 286 PRO D C 1
ATOM 7521 O O . PRO C 1 286 ? -52.403 -0.267 -38.142 1.000 19.546 286 PRO D O 1
ATOM 7525 N N . GLY C 1 287 ? -51.743 0.230 -36.023 1.000 20.490 287 GLY D N 1
ATOM 7526 C CA . GLY C 1 287 ? -52.217 -1.035 -35.469 1.000 17.234 287 GLY D CA 1
ATOM 7527 C C . GLY C 1 287 ? -53.710 -1.171 -35.747 1.000 16.918 287 GLY D C 1
ATOM 7528 O O . GLY C 1 287 ? -54.190 -2.070 -36.439 1.000 20.675 287 GLY D O 1
ATOM 7529 N N . TYR C 1 288 ? -54.432 -0.180 -35.259 1.000 16.062 288 TYR D N 1
ATOM 7530 C CA . TYR C 1 288 ? -55.877 -0.175 -35.233 1.000 15.459 288 TYR D CA 1
ATOM 7531 C C . TYR C 1 288 ? -56.490 -0.467 -36.599 1.000 14.418 288 TYR D C 1
ATOM 7532 O O . TYR C 1 288 ? -57.665 -0.790 -36.647 1.000 14.419 288 TYR D O 1
ATOM 7541 N N . PHE C 1 289 ? -55.735 -0.283 -37.688 1.000 13.705 289 PHE D N 1
ATOM 7542 C CA . PHE C 1 289 ? -56.271 -0.505 -39.020 1.000 14.084 289 PHE D CA 1
ATOM 7543 C C . PHE C 1 289 ? -56.033 -1.915 -39.532 1.000 14.709 289 PHE D C 1
ATOM 7544 O O . PHE C 1 289 ? -56.929 -2.532 -40.107 1.000 13.728 289 PHE D O 1
ATOM 7552 N N . ALA C 1 290 ? -54.777 -2.345 -39.403 1.000 13.967 290 ALA D N 1
ATOM 7553 C CA . ALA C 1 290 ? -54.362 -3.673 -39.792 1.000 14.093 290 ALA D CA 1
ATOM 7554 C C . ALA C 1 290 ? -55.155 -4.697 -38.981 1.000 15.574 290 ALA D C 1
ATOM 7555 O O . ALA C 1 290 ? -55.263 -5.869 -39.356 1.000 16.224 290 ALA D O 1
ATOM 7557 N N . ILE C 1 291 ? -55.734 -4.276 -37.856 1.000 16.533 291 ILE D N 1
ATOM 7558 C CA . ILE C 1 291 ? -56.586 -5.202 -37.126 1.000 18.007 291 ILE D CA 1
ATOM 7559 C C . ILE C 1 291 ? -57.983 -5.201 -37.759 1.000 18.859 291 ILE D C 1
ATOM 7560 O O . ILE C 1 291 ? -58.509 -6.259 -38.141 1.000 21.503 291 ILE D O 1
ATOM 7565 N N . LYS C 1 292 ? -58.514 -4.014 -38.039 1.000 18.338 292 LYS D N 1
ATOM 7566 C CA . LYS C 1 292 ? -59.857 -3.881 -38.586 1.000 17.873 292 LYS D CA 1
ATOM 7567 C C . LYS C 1 292 ? -59.989 -4.469 -39.985 1.000 19.030 292 LYS D C 1
ATOM 7568 O O . LYS C 1 292 ? -61.107 -4.616 -40.510 1.000 16.250 292 LYS D O 1
ATOM 7574 N N . GLY C 1 293 ? -58.847 -4.823 -40.579 1.000 18.716 293 GLY D N 1
ATOM 7575 C CA . GLY C 1 293 ? -58.851 -5.551 -41.832 1.000 19.142 293 GLY D CA 1
ATOM 7576 C C . GLY C 1 293 ? -58.241 -4.759 -42.987 1.000 19.057 293 GLY D C 1
ATOM 7577 O O . GLY C 1 293 ? -58.498 -5.094 -44.153 1.000 20.197 293 GLY D O 1
ATOM 7578 N N . PHE C 1 294 ? -57.386 -3.776 -42.676 1.000 17.554 294 PHE D N 1
ATOM 7579 C CA . PHE C 1 294 ? -56.846 -2.912 -43.722 1.000 18.069 294 PHE D CA 1
ATOM 7580 C C . PHE C 1 294 ? -55.351 -3.164 -43.959 1.000 20.250 294 PHE D C 1
ATOM 7581 O O . PHE C 1 294 ? -54.664 -3.782 -43.131 1.000 20.191 294 PHE D O 1
ATOM 7589 N N . ASN C 1 295 ? -54.879 -2.765 -45.158 1.000 22.901 295 ASN D N 1
ATOM 7590 C CA . ASN C 1 295 ? -53.498 -2.329 -45.354 1.000 21.123 295 ASN D CA 1
ATOM 7591 C C . ASN C 1 295 ? -53.428 -0.851 -44.979 1.000 19.591 295 ASN D C 1
ATOM 7592 O O . ASN C 1 295 ? -54.369 -0.072 -45.211 1.000 16.339 295 ASN D O 1
ATOM 7597 N N . VAL C 1 296 ? -52.274 -0.446 -44.454 1.000 17.787 296 VAL D N 1
ATOM 7598 C CA . VAL C 1 296 ? -52.177 0.862 -43.829 1.000 17.513 296 VAL D CA 1
ATOM 7599 C C . VAL C 1 296 ? -50.736 1.313 -43.947 1.000 19.242 296 VAL D C 1
ATOM 7600 O O . VAL C 1 296 ? -49.824 0.496 -43.963 1.000 19.647 296 VAL D O 1
ATOM 7604 N N . LEU C 1 297 ? -50.565 2.626 -44.077 1.000 21.377 297 LEU D N 1
ATOM 7605 C CA . LEU C 1 297 ? -49.265 3.238 -43.905 1.000 20.732 297 LEU D CA 1
ATOM 7606 C C . LEU C 1 297 ? -49.411 4.287 -42.817 1.000 20.717 297 LEU D C 1
ATOM 7607 O O . LEU C 1 297 ? -50.379 5.058 -42.877 1.000 18.968 297 LEU D O 1
ATOM 7612 N N . PRO C 1 298 ? -48.489 4.328 -41.824 1.000 19.261 298 PRO D N 1
ATOM 7613 C CA . PRO C 1 298 ? -48.129 5.588 -41.142 1.000 20.098 298 PRO D CA 1
ATOM 7614 C C . PRO C 1 298 ? -47.613 6.657 -42.100 1.000 20.739 298 PRO D C 1
ATOM 7615 O O . PRO C 1 298 ? -46.775 6.381 -42.965 1.000 25.018 298 PRO D O 1
ATOM 7619 N N . SER C 1 299 ? -48.115 7.882 -41.997 1.000 21.666 299 SER D N 1
ATOM 7620 C CA . SER C 1 299 ? -47.628 8.916 -42.888 1.000 22.118 299 SER D CA 1
ATOM 7621 C C . SER C 1 299 ? -47.238 10.131 -42.054 1.000 24.962 299 SER D C 1
ATOM 7622 O O . SER C 1 299 ? -48.032 10.607 -41.237 1.000 25.683 299 SER D O 1
ATOM 7625 N N . SER C 1 300 ? -45.996 10.593 -42.264 1.000 28.026 300 SER D N 1
ATOM 7626 C CA . SER C 1 300 ? -45.396 11.699 -41.535 1.000 29.568 300 SER D CA 1
ATOM 7627 C C . SER C 1 300 ? -45.632 13.000 -42.293 1.000 31.736 300 SER D C 1
ATOM 7628 O O . SER C 1 300 ? -46.316 13.010 -43.300 1.000 28.033 300 SER D O 1
ATOM 7631 N N . CYS C 1 301 ? -45.076 14.109 -41.802 1.000 37.080 301 CYS D N 1
ATOM 7632 C CA . CYS C 1 301 ? -44.868 15.249 -42.675 1.000 37.801 301 CYS D CA 1
ATOM 7633 C C . CYS C 1 301 ? -43.447 15.748 -42.504 1.000 39.495 301 CYS D C 1
ATOM 7634 O O . CYS C 1 301 ? -42.584 15.445 -43.329 1.000 42.761 301 CYS D O 1
ATOM 7637 N N . SER C 1 302 ? -43.234 16.528 -41.437 1.000 41.059 302 SER D N 1
ATOM 7638 C CA . SER C 1 302 ? -41.900 16.962 -41.074 1.000 38.998 302 SER D CA 1
ATOM 7639 C C . SER C 1 302 ? -41.340 16.027 -40.006 1.000 39.282 302 SER D C 1
ATOM 7640 O O . SER C 1 302 ? -40.494 15.191 -40.296 1.000 44.062 302 SER D O 1
ATOM 7643 N N . ASN C 1 303 ? -41.833 16.158 -38.770 1.000 36.954 303 ASN D N 1
ATOM 7644 C CA . ASN C 1 303 ? -41.076 15.724 -37.606 1.000 29.461 303 ASN D CA 1
ATOM 7645 C C . ASN C 1 303 ? -40.380 14.399 -37.874 1.000 29.677 303 ASN D C 1
ATOM 7646 O O . ASN C 1 303 ? -41.011 13.396 -38.241 1.000 29.872 303 ASN D O 1
ATOM 7651 N N . SER C 1 304 ? -39.069 14.419 -37.606 1.000 26.957 304 SER D N 1
ATOM 7652 C CA . SER C 1 304 ? -38.171 13.340 -37.953 1.000 26.426 304 SER D CA 1
ATOM 7653 C C . SER C 1 304 ? -37.882 12.473 -36.729 1.000 29.256 304 SER D C 1
ATOM 7654 O O . SER C 1 304 ? -37.280 11.412 -36.847 1.000 24.646 304 SER D O 1
ATOM 7657 N N . GLU C 1 305 ? -38.302 12.940 -35.545 1.000 32.241 305 GLU D N 1
ATOM 7658 C CA . GLU C 1 305 ? -38.266 12.107 -34.355 1.000 32.916 305 GLU D CA 1
ATOM 7659 C C . GLU C 1 305 ? -39.428 11.119 -34.470 1.000 31.771 305 GLU D C 1
ATOM 7660 O O . GLU C 1 305 ? -39.254 9.915 -34.295 1.000 32.331 305 GLU D O 1
ATOM 7666 N N . VAL C 1 306 ? -40.609 11.628 -34.821 1.000 35.083 306 VAL D N 1
ATOM 7667 C CA . VAL C 1 306 ? -41.777 10.772 -34.939 1.000 37.153 306 VAL D CA 1
ATOM 7668 C C . VAL C 1 306 ? -41.603 9.874 -36.158 1.000 38.320 306 VAL D C 1
ATOM 7669 O O . VAL C 1 306 ? -41.592 8.653 -36.050 1.000 34.007 306 VAL D O 1
ATOM 7673 N N . ALA C 1 307 ? -41.432 10.499 -37.320 1.000 37.691 307 ALA D N 1
ATOM 7674 C CA . ALA C 1 307 ? -41.108 9.765 -38.524 1.000 36.499 307 ALA D CA 1
ATOM 7675 C C . ALA C 1 307 ? -40.492 8.428 -38.146 1.000 34.810 307 ALA D C 1
ATOM 7676 O O . ALA C 1 307 ? -41.057 7.374 -38.400 1.000 41.269 307 ALA D O 1
ATOM 7678 N N . LEU C 1 308 ? -39.340 8.506 -37.490 1.000 29.093 308 LEU D N 1
ATOM 7679 C CA . LEU C 1 308 ? -38.481 7.361 -37.295 1.000 25.708 308 LEU D CA 1
ATOM 7680 C C . LEU C 1 308 ? -39.114 6.405 -36.298 1.000 26.132 308 LEU D C 1
ATOM 7681 O O . LEU C 1 308 ? -38.953 5.193 -36.398 1.000 28.089 308 LEU D O 1
ATOM 7686 N N . ALA C 1 309 ? -39.780 6.979 -35.305 1.000 27.505 309 ALA D N 1
ATOM 7687 C CA . ALA C 1 309 ? -40.708 6.231 -34.484 1.000 26.348 309 ALA D CA 1
ATOM 7688 C C . ALA C 1 309 ? -41.537 5.306 -35.364 1.000 28.218 309 ALA D C 1
ATOM 7689 O O . ALA C 1 309 ? -41.386 4.080 -35.296 1.000 27.122 309 ALA D O 1
ATOM 7691 N N . GLN C 1 310 ? -42.359 5.923 -36.226 1.000 29.065 310 GLN D N 1
ATOM 7692 C CA . GLN C 1 310 ? -43.422 5.225 -36.919 1.000 25.848 310 GLN D CA 1
ATOM 7693 C C . GLN C 1 310 ? -42.787 4.141 -37.775 1.000 29.071 310 GLN D C 1
ATOM 7694 O O . GLN C 1 310 ? -43.297 3.017 -37.805 1.000 28.101 310 GLN D O 1
ATOM 7700 N N . LEU C 1 311 ? -41.639 4.483 -38.391 1.000 31.279 311 LEU D N 1
ATOM 7701 C CA . LEU C 1 311 ? -40.867 3.566 -39.232 1.000 33.868 311 LEU D CA 1
ATOM 7702 C C . LEU C 1 311 ? -40.434 2.345 -38.434 1.000 32.963 311 LEU D C 1
ATOM 7703 O O . LEU C 1 311 ? -40.532 1.213 -38.906 1.000 37.390 311 LEU D O 1
ATOM 7708 N N . ALA C 1 312 ? -39.925 2.589 -37.225 1.000 35.966 312 ALA D N 1
ATOM 7709 C CA . ALA C 1 312 ? -39.547 1.503 -36.337 1.000 33.674 312 ALA D CA 1
ATOM 7710 C C . ALA C 1 312 ? -40.731 0.569 -36.115 1.000 31.190 312 ALA D C 1
ATOM 7711 O O . ALA C 1 312 ? -40.556 -0.641 -36.091 1.000 31.255 312 ALA D O 1
ATOM 7713 N N . GLN C 1 313 ? -41.933 1.142 -35.959 1.000 34.414 313 GLN D N 1
ATOM 7714 C CA . GLN C 1 313 ? -43.150 0.374 -35.735 1.000 33.347 313 GLN D CA 1
ATOM 7715 C C . GLN C 1 313 ? -43.293 -0.638 -36.874 1.000 33.845 313 GLN D C 1
ATOM 7716 O O . GLN C 1 313 ? -43.635 -1.809 -36.658 1.000 34.311 313 GLN D O 1
ATOM 7722 N N . VAL C 1 314 ? -43.041 -0.159 -38.100 1.000 33.271 314 VAL D N 1
ATOM 7723 C CA . VAL C 1 314 ? -43.353 -0.920 -39.304 1.000 34.723 314 VAL D CA 1
ATOM 7724 C C . VAL C 1 314 ? -42.471 -2.162 -39.355 1.000 35.214 314 VAL D C 1
ATOM 7725 O O . VAL C 1 314 ? -42.965 -3.283 -39.460 1.000 41.883 314 VAL D O 1
ATOM 7729 N N . ARG C 1 315 ? -41.164 -1.944 -39.202 1.000 36.091 315 ARG D N 1
ATOM 7730 C CA . ARG C 1 315 ? -40.194 -3.021 -39.101 1.000 35.207 315 ARG D CA 1
ATOM 7731 C C . ARG C 1 315 ? -40.605 -4.040 -38.046 1.000 38.674 315 ARG D C 1
ATOM 7732 O O . ARG C 1 315 ? -40.335 -5.228 -38.217 1.000 47.525 315 ARG D O 1
ATOM 7740 N N . LEU C 1 316 ? -41.240 -3.586 -36.958 1.000 37.130 316 LEU D N 1
ATOM 7741 C CA . LEU C 1 316 ? -41.520 -4.468 -35.837 1.000 33.981 316 LEU D CA 1
ATOM 7742 C C . LEU C 1 316 ? -42.692 -5.396 -36.151 1.000 35.608 316 LEU D C 1
ATOM 7743 O O . LEU C 1 316 ? -42.539 -6.618 -36.067 1.000 37.188 316 LEU D O 1
ATOM 7748 N N . ALA C 1 317 ? -43.856 -4.823 -36.510 1.000 33.502 317 ALA D N 1
ATOM 7749 C CA . ALA C 1 317 ? -45.005 -5.635 -36.891 1.000 31.582 317 ALA D CA 1
ATOM 7750 C C . ALA C 1 317 ? -44.617 -6.564 -38.045 1.000 31.192 317 ALA D C 1
ATOM 7751 O O . ALA C 1 317 ? -44.704 -7.787 -37.921 1.000 28.454 317 ALA D O 1
ATOM 7753 N N . ARG C 1 318 ? -44.073 -6.012 -39.131 1.000 34.166 318 ARG D N 1
ATOM 7754 C CA . ARG C 1 318 ? -43.628 -6.859 -40.233 1.000 37.140 318 ARG D CA 1
ATOM 7755 C C . ARG C 1 318 ? -42.779 -8.026 -39.734 1.000 37.300 318 ARG D C 1
ATOM 7756 O O . ARG C 1 318 ? -42.853 -9.117 -40.301 1.000 42.823 318 ARG D O 1
ATOM 7764 N N . LYS C 1 319 ? -41.975 -7.795 -38.691 1.000 35.402 319 LYS D N 1
ATOM 7765 C CA . LYS C 1 319 ? -41.037 -8.789 -38.183 1.000 31.985 319 LYS D CA 1
ATOM 7766 C C . LYS C 1 319 ? -41.696 -9.743 -37.194 1.000 28.295 319 LYS D C 1
ATOM 7767 O O . LYS C 1 319 ? -41.011 -10.626 -36.686 1.000 29.062 319 LYS D O 1
ATOM 7773 N N . ASP C 1 320 ? -42.997 -9.535 -36.929 1.000 24.083 320 ASP D N 1
ATOM 7774 C CA . ASP C 1 320 ? -43.839 -10.379 -36.101 1.000 22.224 320 ASP D CA 1
ATOM 7775 C C . ASP C 1 320 ? -44.381 -11.534 -36.935 1.000 22.806 320 ASP D C 1
ATOM 7776 O O . ASP C 1 320 ? -44.368 -12.680 -36.505 1.000 19.449 320 ASP D O 1
ATOM 7781 N N . GLY C 1 321 ? -44.846 -11.209 -38.150 1.000 23.484 321 GLY D N 1
ATOM 7782 C CA . GLY C 1 321 ? -45.237 -12.179 -39.157 1.000 22.947 321 GLY D CA 1
ATOM 7783 C C . GLY C 1 321 ? -44.363 -13.431 -39.192 1.000 24.227 321 GLY D C 1
ATOM 7784 O O . GLY C 1 321 ? -44.750 -14.435 -39.795 1.000 26.037 321 GLY D O 1
ATOM 7785 N N . THR C 1 322 ? -43.185 -13.347 -38.572 1.000 24.528 322 THR D N 1
ATOM 7786 C CA . THR C 1 322 ? -42.213 -14.424 -38.506 1.000 23.703 322 THR D CA 1
ATOM 7787 C C . THR C 1 322 ? -42.043 -14.864 -37.052 1.000 26.314 322 THR D C 1
ATOM 7788 O O . THR C 1 322 ? -40.923 -15.060 -36.587 1.000 26.787 322 THR D O 1
ATOM 7792 N N . ARG C 1 323 ? -43.160 -14.917 -36.315 1.000 27.853 323 ARG D N 1
ATOM 7793 C CA . ARG C 1 323 ? -43.250 -15.587 -35.032 1.000 26.495 323 ARG D CA 1
ATOM 7794 C C . ARG C 1 323 ? -44.076 -16.859 -35.233 1.000 27.063 323 ARG D C 1
ATOM 7795 O O . ARG C 1 323 ? -43.886 -17.828 -34.510 1.000 27.480 323 ARG D O 1
ATOM 7803 N N . ALA C 1 324 ? -44.938 -16.849 -36.261 1.000 25.619 324 ALA D N 1
ATOM 7804 C CA . ALA C 1 324 ? -45.977 -17.847 -36.483 1.000 27.123 324 ALA D CA 1
ATOM 7805 C C . ALA C 1 324 ? -46.639 -17.589 -37.844 1.000 26.425 324 ALA D C 1
ATOM 7806 O O . ALA C 1 324 ? -46.726 -16.447 -38.291 1.000 25.626 324 ALA D O 1
ATOM 7808 N N . PRO C 1 325 ? -47.144 -18.628 -38.547 1.000 25.601 325 PRO D N 1
ATOM 7809 C CA . PRO C 1 325 ? -47.549 -18.493 -39.950 1.000 24.045 325 PRO D CA 1
ATOM 7810 C C . PRO C 1 325 ? -48.982 -18.034 -40.198 1.000 24.680 325 PRO D C 1
ATOM 7811 O O . PRO C 1 325 ? -49.428 -17.943 -41.339 1.000 20.951 325 PRO D O 1
ATOM 7815 N N . TRP C 1 326 ? -49.713 -17.828 -39.106 1.000 27.093 326 TRP D N 1
ATOM 7816 C CA . TRP C 1 326 ? -51.059 -17.287 -39.136 1.000 26.892 326 TRP D CA 1
ATOM 7817 C C . TRP C 1 326 ? -51.027 -15.797 -38.834 1.000 26.806 326 TRP D C 1
ATOM 7818 O O . TRP C 1 326 ? -52.071 -15.138 -38.889 1.000 28.037 326 TRP D O 1
ATOM 7829 N N . ALA C 1 327 ? -49.827 -15.306 -38.478 1.000 21.700 327 ALA D N 1
ATOM 7830 C CA . ALA C 1 327 ? -49.636 -13.935 -38.056 1.000 20.277 327 ALA D CA 1
ATOM 7831 C C . ALA C 1 327 ? -49.046 -13.069 -39.161 1.000 18.321 327 ALA D C 1
ATOM 7832 O O . ALA C 1 327 ? -48.801 -11.907 -38.905 1.000 16.221 327 ALA D O 1
ATOM 7834 N N . VAL C 1 328 ? -48.848 -13.599 -40.378 1.000 19.635 328 VAL D N 1
ATOM 7835 C CA . VAL C 1 328 ? -48.517 -12.759 -41.527 1.000 20.565 328 VAL D CA 1
ATOM 7836 C C . VAL C 1 328 ? -49.681 -11.813 -41.802 1.000 21.439 328 VAL D C 1
ATOM 7837 O O . VAL C 1 328 ? -49.461 -10.636 -42.082 1.000 27.887 328 VAL D O 1
ATOM 7841 N N . THR C 1 329 ? -50.920 -12.307 -41.784 1.000 22.655 329 THR D N 1
ATOM 7842 C CA . THR C 1 329 ? -52.033 -11.458 -42.182 1.000 22.629 329 THR D CA 1
ATOM 7843 C C . THR C 1 329 ? -51.780 -10.060 -41.631 1.000 25.514 329 THR D C 1
ATOM 7844 O O . THR C 1 329 ? -51.691 -9.102 -42.398 1.000 31.947 329 THR D O 1
ATOM 7848 N N . LEU C 1 330 ? -51.600 -9.952 -40.311 1.000 27.486 330 LEU D N 1
ATOM 7849 C CA . LEU C 1 330 ? -51.361 -8.662 -39.661 1.000 26.093 330 LEU D CA 1
ATOM 7850 C C . LEU C 1 330 ? -50.010 -8.101 -40.101 1.000 23.344 330 LEU D C 1
ATOM 7851 O O . LEU C 1 330 ? -49.841 -6.913 -40.339 1.000 20.365 330 LEU D O 1
ATOM 7856 N N . ALA C 1 331 ? -49.039 -8.980 -40.286 1.000 25.485 331 ALA D N 1
ATOM 7857 C CA . ALA C 1 331 ? -47.751 -8.542 -40.802 1.000 27.307 331 ALA D CA 1
ATOM 7858 C C . ALA C 1 331 ? -47.887 -8.010 -42.243 1.000 26.856 331 ALA D C 1
ATOM 7859 O O . ALA C 1 331 ? -47.407 -6.914 -42.533 1.000 28.983 331 ALA D O 1
ATOM 7861 N N . GLU C 1 332 ? -48.608 -8.709 -43.137 1.000 23.953 332 GLU D N 1
ATOM 7862 C CA . GLU C 1 332 ? -48.737 -8.249 -44.521 1.000 24.402 332 GLU D CA 1
ATOM 7863 C C . GLU C 1 332 ? -49.322 -6.838 -44.611 1.000 24.942 332 GLU D C 1
ATOM 7864 O O . GLU C 1 332 ? -48.850 -6.033 -45.401 1.000 28.425 332 GLU D O 1
ATOM 7870 N N . ARG C 1 333 ? -50.424 -6.585 -43.896 1.000 22.643 333 ARG D N 1
ATOM 7871 C CA . ARG C 1 333 ? -51.159 -5.340 -44.040 1.000 21.921 333 ARG D CA 1
ATOM 7872 C C . ARG C 1 333 ? -50.314 -4.134 -43.650 1.000 23.018 333 ARG D C 1
ATOM 7873 O O . ARG C 1 333 ? -50.489 -3.061 -44.201 1.000 27.390 333 ARG D O 1
ATOM 7881 N N . MET C 1 334 ? -49.404 -4.278 -42.706 1.000 26.642 334 MET D N 1
ATOM 7882 C CA . MET C 1 334 ? -48.486 -3.186 -42.474 1.000 29.906 334 MET D CA 1
ATOM 7883 C C . MET C 1 334 ? -47.484 -3.196 -43.627 1.000 32.158 334 MET D C 1
ATOM 7884 O O . MET C 1 334 ? -46.660 -4.105 -43.707 1.000 35.960 334 MET D O 1
ATOM 7889 N N . GLN C 1 335 ? -47.589 -2.170 -44.496 1.000 30.785 335 GLN D N 1
ATOM 7890 C CA . GLN C 1 335 ? -47.228 -2.279 -45.905 1.000 31.446 335 GLN D CA 1
ATOM 7891 C C . GLN C 1 335 ? -45.933 -1.559 -46.273 1.000 30.851 335 GLN D C 1
ATOM 7892 O O . GLN C 1 335 ? -45.274 -1.971 -47.227 1.000 28.435 335 GLN D O 1
ATOM 7898 N N . GLY C 1 336 ? -45.645 -0.455 -45.565 1.000 31.600 336 GLY D N 1
ATOM 7899 C CA . GLY C 1 336 ? -44.459 0.361 -45.746 1.000 29.506 336 GLY D CA 1
ATOM 7900 C C . GLY C 1 336 ? -44.611 1.666 -44.966 1.000 30.620 336 GLY D C 1
ATOM 7901 O O . GLY C 1 336 ? -45.250 1.659 -43.912 1.000 36.841 336 GLY D O 1
ATOM 7902 N N . VAL C 1 337 ? -44.072 2.773 -45.506 1.000 26.042 337 VAL D N 1
ATOM 7903 C CA . VAL C 1 337 ? -44.240 4.101 -44.923 1.000 25.111 337 VAL D CA 1
ATOM 7904 C C . VAL C 1 337 ? -44.493 5.115 -46.048 1.000 25.112 337 VAL D C 1
ATOM 7905 O O . VAL C 1 337 ? -44.333 4.799 -47.226 1.000 21.402 337 VAL D O 1
ATOM 7909 N N . PHE C 1 338 ? -44.855 6.347 -45.658 1.000 26.690 338 PHE D N 1
ATOM 7910 C CA . PHE C 1 338 ? -45.377 7.360 -46.567 1.000 28.189 338 PHE D CA 1
ATOM 7911 C C . PHE C 1 338 ? -45.008 8.751 -46.060 1.000 28.726 338 PHE D C 1
ATOM 7912 O O . PHE C 1 338 ? -45.453 9.165 -45.004 1.000 23.924 338 PHE D O 1
ATOM 7920 N N . VAL C 1 339 ? -44.201 9.472 -46.850 1.000 32.218 339 VAL D N 1
ATOM 7921 C CA . VAL C 1 339 ? -43.586 10.722 -46.431 1.000 30.889 339 VAL D CA 1
ATOM 7922 C C . VAL C 1 339 ? -44.411 11.829 -47.066 1.000 28.953 339 VAL D C 1
ATOM 7923 O O . VAL C 1 339 ? -44.746 11.726 -48.248 1.000 26.897 339 VAL D O 1
ATOM 7927 N N . THR C 1 340 ? -44.819 12.850 -46.295 1.000 27.506 340 THR D N 1
ATOM 7928 C CA . THR C 1 340 ? -45.794 13.780 -46.846 1.000 25.513 340 THR D CA 1
ATOM 7929 C C . THR C 1 340 ? -45.401 15.238 -46.627 1.000 28.375 340 THR D C 1
ATOM 7930 O O . THR C 1 340 ? -45.487 15.746 -45.504 1.000 24.814 340 THR D O 1
ATOM 7934 N N . MET C 1 341 ? -45.071 15.922 -47.737 1.000 29.442 341 MET D N 1
ATOM 7935 C CA . MET C 1 341 ? -44.791 17.347 -47.720 1.000 31.222 341 MET D CA 1
ATOM 7936 C C . MET C 1 341 ? -46.088 18.107 -47.988 1.000 36.624 341 MET D C 1
ATOM 7937 O O . MET C 1 341 ? -47.068 17.540 -48.481 1.000 37.954 341 MET D O 1
ATOM 7942 N N . TRP C 1 342 ? -46.098 19.402 -47.649 1.000 40.474 342 TRP D N 1
ATOM 7943 C CA . TRP C 1 342 ? -47.312 20.202 -47.718 1.000 36.280 342 TRP D CA 1
ATOM 7944 C C . TRP C 1 342 ? -46.921 21.650 -47.939 1.000 38.884 342 TRP D C 1
ATOM 7945 O O . TRP C 1 342 ? -47.044 22.495 -47.049 1.000 43.395 342 TRP D O 1
ATOM 7956 N N . GLU C 1 343 ? -46.470 21.892 -49.171 1.000 38.163 343 GLU D N 1
ATOM 7957 C CA . GLU C 1 343 ? -45.608 22.999 -49.522 1.000 36.233 343 GLU D CA 1
ATOM 7958 C C . GLU C 1 343 ? -45.763 23.203 -51.024 1.000 37.226 343 GLU D C 1
ATOM 7959 O O . GLU C 1 343 ? -46.851 23.022 -51.558 1.000 47.782 343 GLU D O 1
ATOM 7965 N N . ASP C 1 344 ? -44.668 23.612 -51.665 1.000 35.140 344 ASP D N 1
ATOM 7966 C CA . ASP C 1 344 ? -44.489 23.637 -53.102 1.000 32.587 344 ASP D CA 1
ATOM 7967 C C . ASP C 1 344 ? -43.329 22.692 -53.384 1.000 31.545 344 ASP D C 1
ATOM 7968 O O . ASP C 1 344 ? -42.463 22.512 -52.534 1.000 29.958 344 ASP D O 1
ATOM 7973 N N . SER C 1 345 ? -43.339 22.045 -54.552 1.000 32.429 345 SER D N 1
ATOM 7974 C CA . SER C 1 345 ? -42.315 21.058 -54.865 1.000 33.483 345 SER D CA 1
ATOM 7975 C C . SER C 1 345 ? -40.975 21.720 -55.203 1.000 32.389 345 SER D C 1
ATOM 7976 O O . SER C 1 345 ? -39.931 21.085 -55.084 1.000 33.960 345 SER D O 1
ATOM 7979 N N . LYS C 1 346 ? -40.979 23.003 -55.588 1.000 36.355 346 LYS D N 1
ATOM 7980 C CA . LYS C 1 346 ? -39.728 23.692 -55.880 1.000 36.012 346 LYS D CA 1
ATOM 7981 C C . LYS C 1 346 ? -38.974 24.004 -54.592 1.000 43.475 346 LYS D C 1
ATOM 7982 O O . LYS C 1 346 ? -37.807 23.628 -54.406 1.000 40.501 346 LYS D O 1
ATOM 7988 N N . GLU C 1 347 ? -39.668 24.720 -53.703 1.000 46.739 347 GLU D N 1
ATOM 7989 C CA . GLU C 1 347 ? -39.060 25.186 -52.471 1.000 44.326 347 GLU D CA 1
ATOM 7990 C C . GLU C 1 347 ? -38.434 23.959 -51.808 1.000 43.927 347 GLU D C 1
ATOM 7991 O O . GLU C 1 347 ? -37.421 24.074 -51.125 1.000 49.094 347 GLU D O 1
ATOM 7997 N N . PHE C 1 348 ? -38.988 22.781 -52.128 1.000 43.266 348 PHE D N 1
ATOM 7998 C CA . PHE C 1 348 ? -38.652 21.521 -51.488 1.000 44.145 348 PHE D CA 1
ATOM 7999 C C . PHE C 1 348 ? -37.332 20.961 -52.013 1.000 48.707 348 PHE D C 1
ATOM 8000 O O . PHE C 1 348 ? -36.444 20.645 -51.227 1.000 51.230 348 PHE D O 1
ATOM 8008 N N . ILE C 1 349 ? -37.245 20.741 -53.331 1.000 49.465 349 ILE D N 1
ATOM 8009 C CA . ILE C 1 349 ? -36.000 20.312 -53.944 1.000 46.212 349 ILE D CA 1
ATOM 8010 C C . ILE C 1 349 ? -34.967 21.413 -53.724 1.000 44.689 349 ILE D C 1
ATOM 8011 O O . ILE C 1 349 ? -33.834 21.133 -53.350 1.000 41.630 349 ILE D O 1
ATOM 8016 N N . ASP C 1 350 ? -35.376 22.669 -53.916 1.000 46.560 350 ASP D N 1
ATOM 8017 C CA . ASP C 1 350 ? -34.473 23.787 -53.702 1.000 47.002 350 ASP D CA 1
ATOM 8018 C C . ASP C 1 350 ? -33.967 23.752 -52.266 1.000 50.123 350 ASP D C 1
ATOM 8019 O O . ASP C 1 350 ? -32.864 24.223 -51.993 1.000 52.260 350 ASP D O 1
ATOM 8024 N N . ALA C 1 351 ? -34.788 23.191 -51.362 1.000 49.809 351 ALA D N 1
ATOM 8025 C CA . ALA C 1 351 ? -34.375 22.921 -49.995 1.000 40.473 351 ALA D CA 1
ATOM 8026 C C . ALA C 1 351 ? -33.526 21.657 -49.939 1.000 34.556 351 ALA D C 1
ATOM 8027 O O . ALA C 1 351 ? -32.473 21.644 -49.307 1.000 39.409 351 ALA D O 1
ATOM 8029 N N . TYR C 1 352 ? -34.005 20.577 -50.564 1.000 32.290 352 TYR D N 1
ATOM 8030 C CA . TYR C 1 352 ? -33.352 19.276 -50.479 1.000 31.437 352 TYR D CA 1
ATOM 8031 C C . TYR C 1 352 ? -31.855 19.448 -50.729 1.000 35.153 352 TYR D C 1
ATOM 8032 O O . TYR C 1 352 ? -31.034 19.030 -49.910 1.000 43.118 352 TYR D O 1
ATOM 8041 N N . TYR C 1 353 ? -31.524 20.102 -51.850 1.000 41.369 353 TYR D N 1
ATOM 8042 C CA . TYR C 1 353 ? -30.152 20.336 -52.283 1.000 39.402 353 TYR D CA 1
ATOM 8043 C C . TYR C 1 353 ? -29.452 21.395 -51.447 1.000 40.535 353 TYR D C 1
ATOM 8044 O O . TYR C 1 353 ? -28.228 21.398 -51.378 1.000 37.864 353 TYR D O 1
ATOM 8053 N N . GLY C 1 354 ? -30.234 22.307 -50.864 1.000 40.565 354 GLY D N 1
ATOM 8054 C CA . GLY C 1 354 ? -29.690 23.362 -50.026 1.000 39.819 354 GLY D CA 1
ATOM 8055 C C . GLY C 1 354 ? -29.215 24.520 -50.893 1.000 39.960 354 GLY D C 1
ATOM 8056 O O . GLY C 1 354 ? -28.005 24.698 -51.099 1.000 29.933 354 GLY D O 1
ATOM 8057 N N . ARG C 1 355 ? -30.205 25.264 -51.414 1.000 39.268 355 ARG D N 1
ATOM 8058 C CA . ARG C 1 355 ? -29.971 26.367 -52.335 1.000 40.691 355 ARG D CA 1
ATOM 8059 C C . ARG C 1 355 ? -30.333 27.677 -51.640 1.000 42.883 355 ARG D C 1
ATOM 8060 O O . ARG C 1 355 ? -31.207 27.707 -50.769 1.000 40.754 355 ARG D O 1
ATOM 8068 N N . ASN C 1 356 ? -29.616 28.749 -52.009 1.000 45.830 356 ASN D N 1
ATOM 8069 C CA . ASN C 1 356 ? -29.865 30.093 -51.512 1.000 43.496 356 ASN D CA 1
ATOM 8070 C C . ASN C 1 356 ? -29.547 30.191 -50.016 1.000 45.487 356 ASN D C 1
ATOM 8071 O O . ASN C 1 356 ? -29.337 31.299 -49.503 1.000 38.379 356 ASN D O 1
ATOM 8076 N N . GLY C 1 357 ? -29.515 29.032 -49.331 1.000 45.617 357 GLY D N 1
ATOM 8077 C CA . GLY C 1 357 ? -29.318 28.944 -47.891 1.000 44.618 357 GLY D CA 1
ATOM 8078 C C . GLY C 1 357 ? -30.598 28.635 -47.110 1.000 46.457 357 GLY D C 1
ATOM 8079 O O . GLY C 1 357 ? -30.637 28.890 -45.905 1.000 52.971 357 GLY D O 1
ATOM 8080 N N . LYS C 1 358 ? -31.629 28.069 -47.765 1.000 41.500 358 LYS D N 1
ATOM 8081 C CA . LYS C 1 358 ? -32.940 27.945 -47.134 1.000 42.806 358 LYS D CA 1
ATOM 8082 C C . LYS C 1 358 ? -33.169 26.496 -46.690 1.000 45.387 358 LYS D C 1
ATOM 8083 O O . LYS C 1 358 ? -32.499 25.588 -47.194 1.000 42.317 358 LYS D O 1
ATOM 8089 N N . LYS C 1 359 ? -34.085 26.304 -45.716 1.000 44.343 359 LYS D N 1
ATOM 8090 C CA . LYS C 1 359 ? -34.334 25.004 -45.093 1.000 45.060 359 LYS D CA 1
ATOM 8091 C C . LYS C 1 359 ? -35.828 24.671 -45.061 1.000 37.941 359 LYS D C 1
ATOM 8092 O O . LYS C 1 359 ? -36.651 25.544 -44.811 1.000 42.901 359 LYS D O 1
ATOM 8098 N N . LEU C 1 360 ? -36.165 23.399 -45.317 1.000 34.812 360 LEU D N 1
ATOM 8099 C CA . LEU C 1 360 ? -37.478 22.868 -44.973 1.000 37.663 360 LEU D CA 1
ATOM 8100 C C . LEU C 1 360 ? -37.339 21.523 -44.249 1.000 38.368 360 LEU D C 1
ATOM 8101 O O . LEU C 1 360 ? -36.740 20.577 -44.767 1.000 38.757 360 LEU D O 1
ATOM 8106 N N . PRO C 1 361 ? -37.914 21.406 -43.026 1.000 36.049 361 PRO D N 1
ATOM 8107 C CA . PRO C 1 361 ? -38.123 20.116 -42.353 1.000 36.678 361 PRO D CA 1
ATOM 8108 C C . PRO C 1 361 ? -38.731 18.979 -43.171 1.000 33.601 361 PRO D C 1
ATOM 8109 O O . PRO C 1 361 ? -38.793 17.836 -42.720 1.000 32.293 361 PRO D O 1
ATOM 8113 N N . SER C 1 362 ? -39.269 19.335 -44.335 1.000 33.915 362 SER D N 1
ATOM 8114 C CA . SER C 1 362 ? -39.759 18.379 -45.298 1.000 34.277 362 SER D CA 1
ATOM 8115 C C . SER C 1 362 ? -38.636 17.422 -45.674 1.000 39.794 362 SER D C 1
ATOM 8116 O O . SER C 1 362 ? -38.659 16.260 -45.248 1.000 46.061 362 SER D O 1
ATOM 8119 N N . ALA C 1 363 ? -37.652 17.919 -46.441 1.000 36.833 363 ALA D N 1
ATOM 8120 C CA . ALA C 1 363 ? -36.567 17.075 -46.903 1.000 36.315 363 ALA D CA 1
ATOM 8121 C C . ALA C 1 363 ? -35.869 16.507 -45.680 1.000 36.500 363 ALA D C 1
ATOM 8122 O O . ALA C 1 363 ? -35.809 15.290 -45.523 1.000 43.425 363 ALA D O 1
ATOM 8124 N N . GLU C 1 364 ? -35.397 17.404 -44.803 1.000 34.704 364 GLU D N 1
ATOM 8125 C CA . GLU C 1 364 ? -34.745 17.022 -43.559 1.000 32.741 364 GLU D CA 1
ATOM 8126 C C . GLU C 1 364 ? -35.324 15.701 -43.045 1.000 28.707 364 GLU D C 1
ATOM 8127 O O . GLU C 1 364 ? -34.603 14.847 -42.541 1.000 29.263 364 GLU D O 1
ATOM 8133 N N . THR C 1 365 ? -36.637 15.537 -43.180 1.000 26.357 365 THR D N 1
ATOM 8134 C CA . THR C 1 365 ? -37.335 14.328 -42.762 1.000 25.060 365 THR D CA 1
ATOM 8135 C C . THR C 1 365 ? -37.076 13.189 -43.730 1.000 26.857 365 THR D C 1
ATOM 8136 O O . THR C 1 365 ? -36.627 12.100 -43.335 1.000 27.191 365 THR D O 1
ATOM 8140 N N . PHE C 1 366 ? -37.373 13.488 -45.001 1.000 29.915 366 PHE D N 1
ATOM 8141 C CA . PHE C 1 366 ? -37.420 12.521 -46.088 1.000 31.955 366 PHE D CA 1
ATOM 8142 C C . PHE C 1 366 ? -36.176 11.652 -46.042 1.000 32.390 366 PHE D C 1
ATOM 8143 O O . PHE C 1 366 ? -36.264 10.435 -45.844 1.000 38.777 366 PHE D O 1
ATOM 8151 N N . LYS C 1 367 ? -35.036 12.341 -46.133 1.000 33.746 367 LYS D N 1
ATOM 8152 C CA . LYS C 1 367 ? -33.713 11.753 -46.149 1.000 30.977 367 LYS D CA 1
ATOM 8153 C C . LYS C 1 367 ? -33.465 10.971 -44.877 1.000 34.352 367 LYS D C 1
ATOM 8154 O O . LYS C 1 367 ? -32.826 9.921 -44.920 1.000 36.917 367 LYS D O 1
ATOM 8160 N N . ALA C 1 368 ? -33.942 11.510 -43.745 1.000 35.000 368 ALA D N 1
ATOM 8161 C CA . ALA C 1 368 ? -33.839 10.787 -42.490 1.000 35.283 368 ALA D CA 1
ATOM 8162 C C . ALA C 1 368 ? -34.468 9.407 -42.652 1.000 36.144 368 ALA D C 1
ATOM 8163 O O . ALA C 1 368 ? -33.771 8.395 -42.577 1.000 41.855 368 ALA D O 1
ATOM 8165 N N . VAL C 1 369 ? -35.780 9.372 -42.929 1.000 34.895 369 VAL D N 1
ATOM 8166 C CA . VAL C 1 369 ? -36.476 8.102 -43.025 1.000 31.965 369 VAL D CA 1
ATOM 8167 C C . VAL C 1 369 ? -35.754 7.273 -44.071 1.000 34.111 369 VAL D C 1
ATOM 8168 O O . VAL C 1 369 ? -35.479 6.104 -43.851 1.000 45.835 369 VAL D O 1
ATOM 8172 N N . PHE C 1 370 ? -35.434 7.900 -45.204 1.000 37.999 370 PHE D N 1
ATOM 8173 C CA . PHE C 1 370 ? -34.922 7.154 -46.341 1.000 36.000 370 PHE D CA 1
ATOM 8174 C C . PHE C 1 370 ? -33.477 6.726 -46.060 1.000 37.707 370 PHE D C 1
ATOM 8175 O O . PHE C 1 370 ? -33.116 5.581 -46.348 1.000 34.466 370 PHE D O 1
ATOM 8183 N N . ALA C 1 371 ? -32.697 7.596 -45.395 1.000 39.230 371 ALA D N 1
ATOM 8184 C CA . ALA C 1 371 ? -31.398 7.219 -44.840 1.000 36.002 371 ALA D CA 1
ATOM 8185 C C . ALA C 1 371 ? -31.517 5.948 -44.017 1.000 36.502 371 ALA D C 1
ATOM 8186 O O . ALA C 1 371 ? -30.745 5.012 -44.213 1.000 39.652 371 ALA D O 1
ATOM 8188 N N . GLN C 1 372 ? -32.462 5.950 -43.070 1.000 39.274 372 GLN D N 1
ATOM 8189 C CA . GLN C 1 372 ? -32.572 4.869 -42.104 1.000 38.420 372 GLN D CA 1
ATOM 8190 C C . GLN C 1 372 ? -32.844 3.547 -42.817 1.000 38.579 372 GLN D C 1
ATOM 8191 O O . GLN C 1 372 ? -32.399 2.499 -42.359 1.000 37.848 372 GLN D O 1
ATOM 8197 N N . ILE C 1 373 ? -33.556 3.597 -43.946 1.000 39.130 373 ILE D N 1
ATOM 8198 C CA . ILE C 1 373 ? -33.750 2.394 -44.744 1.000 40.608 373 ILE D CA 1
ATOM 8199 C C . ILE C 1 373 ? -32.389 1.920 -45.258 1.000 42.215 373 ILE D C 1
ATOM 8200 O O . ILE C 1 373 ? -31.976 0.794 -44.985 1.000 42.788 373 ILE D O 1
ATOM 8205 N N . ARG C 1 374 ? -31.709 2.795 -46.015 1.000 42.669 374 ARG D N 1
ATOM 8206 C CA . ARG C 1 374 ? -30.570 2.394 -46.836 1.000 43.075 374 ARG D CA 1
ATOM 8207 C C . ARG C 1 374 ? -29.686 1.381 -46.093 1.000 44.052 374 ARG D C 1
ATOM 8208 O O . ARG C 1 374 ? -28.763 0.836 -46.751 1.000 48.222 374 ARG D O 1
ATOM 8216 N N . GLN D 1 32 ? -14.649 -50.828 21.180 1.000 34.058 32 GLN E N 1
ATOM 8217 C CA . GLN D 1 32 ? -15.506 -49.940 20.342 1.000 35.757 32 GLN E CA 1
ATOM 8218 C C . GLN D 1 32 ? -16.971 -50.015 20.772 1.000 36.368 32 GLN E C 1
ATOM 8219 O O . GLN D 1 32 ? -17.874 -49.621 20.036 1.000 34.355 32 GLN E O 1
ATOM 8225 N N . PHE D 1 33 ? -17.220 -50.524 21.978 1.000 40.200 33 PHE E N 1
ATOM 8226 C CA . PHE D 1 33 ? -18.450 -50.175 22.653 1.000 37.429 33 PHE E CA 1
ATOM 8227 C C . PHE D 1 33 ? -18.360 -48.713 23.071 1.000 41.090 33 PHE E C 1
ATOM 8228 O O . PHE D 1 33 ? -17.733 -48.413 24.083 1.000 48.159 33 PHE E O 1
ATOM 8236 N N . GLU D 1 34 ? -18.952 -47.802 22.288 1.000 42.876 34 GLU E N 1
ATOM 8237 C CA . GLU D 1 34 ? -18.797 -46.378 22.556 1.000 40.057 34 GLU E CA 1
ATOM 8238 C C . GLU D 1 34 ? -19.763 -45.947 23.665 1.000 37.112 34 GLU E C 1
ATOM 8239 O O . GLU D 1 34 ? -20.927 -45.683 23.406 1.000 39.492 34 GLU E O 1
ATOM 8245 N N . TRP D 1 35 ? -19.260 -45.790 24.889 1.000 34.919 35 TRP E N 1
ATOM 8246 C CA . TRP D 1 35 ? -20.113 -45.465 26.024 1.000 36.279 35 TRP E CA 1
ATOM 8247 C C . TRP D 1 35 ? -20.596 -44.017 25.980 1.000 37.229 35 TRP E C 1
ATOM 8248 O O . TRP D 1 35 ? -21.602 -43.719 26.620 1.000 38.037 35 TRP E O 1
ATOM 8259 N N . ASN D 1 36 ? -19.914 -43.142 25.221 1.000 32.124 36 ASN E N 1
ATOM 8260 C CA . ASN D 1 36 ? -20.051 -41.715 25.447 1.000 32.816 36 ASN E CA 1
ATOM 8261 C C . ASN D 1 36 ? -21.113 -41.062 24.556 1.000 31.711 36 ASN E C 1
ATOM 8262 O O . ASN D 1 36 ? -21.340 -39.862 24.711 1.000 26.114 36 ASN E O 1
ATOM 8267 N N . LYS D 1 37 ? -21.827 -41.852 23.740 1.000 31.711 37 LYS E N 1
ATOM 8268 C CA . LYS D 1 37 ? -22.482 -41.340 22.547 1.000 32.274 37 LYS E CA 1
ATOM 8269 C C . LYS D 1 37 ? -23.803 -42.054 22.298 1.000 35.455 37 LYS E C 1
ATOM 8270 O O . LYS D 1 37 ? -23.802 -43.270 22.161 1.000 34.174 37 LYS E O 1
ATOM 8276 N N . LEU D 1 38 ? -24.897 -41.286 22.149 1.000 41.568 38 LEU E N 1
ATOM 8277 C CA . LEU D 1 38 ? -26.177 -41.831 21.716 1.000 43.267 38 LEU E CA 1
ATOM 8278 C C . LEU D 1 38 ? -26.160 -42.074 20.210 1.000 46.335 38 LEU E C 1
ATOM 8279 O O . LEU D 1 38 ? -25.861 -41.146 19.455 1.000 48.028 38 LEU E O 1
ATOM 8284 N N . PRO D 1 39 ? -26.513 -43.294 19.730 1.000 43.408 39 PRO E N 1
ATOM 8285 C CA . PRO D 1 39 ? -27.046 -43.471 18.380 1.000 46.097 39 PRO E CA 1
ATOM 8286 C C . PRO D 1 39 ? -28.541 -43.145 18.346 1.000 44.418 39 PRO E C 1
ATOM 8287 O O . PRO D 1 39 ? -28.980 -42.437 17.446 1.000 39.616 39 PRO E O 1
ATOM 8291 N N . VAL D 1 40 ? -29.282 -43.603 19.376 1.000 41.243 40 VAL E N 1
ATOM 8292 C CA . VAL D 1 40 ? -30.734 -43.607 19.370 1.000 38.172 40 VAL E CA 1
ATOM 8293 C C . VAL D 1 40 ? -31.230 -42.430 20.203 1.000 39.455 40 VAL E C 1
ATOM 8294 O O . VAL D 1 40 ? -31.861 -42.569 21.260 1.000 37.095 40 VAL E O 1
ATOM 8298 N N . LYS D 1 41 ? -30.861 -41.255 19.694 1.000 37.473 41 LYS E N 1
ATOM 8299 C CA . LYS D 1 41 ? -31.625 -40.039 19.875 1.000 34.165 41 LYS E CA 1
ATOM 8300 C C . LYS D 1 41 ? -32.869 -40.215 19.003 1.000 35.531 41 LYS E C 1
ATOM 8301 O O . LYS D 1 41 ? -32.738 -40.263 17.775 1.000 29.851 41 LYS E O 1
ATOM 8307 N N . ALA D 1 42 ? -34.027 -40.397 19.674 1.000 33.477 42 ALA E N 1
ATOM 8308 C CA . ALA D 1 42 ? -35.324 -40.648 19.058 1.000 34.433 42 ALA E CA 1
ATOM 8309 C C . ALA D 1 42 ? -36.311 -39.542 19.427 1.000 37.565 42 ALA E C 1
ATOM 8310 O O . ALA D 1 42 ? -35.972 -38.683 20.237 1.000 32.700 42 ALA E O 1
ATOM 8312 N N . MET D 1 43 ? -37.531 -39.583 18.846 1.000 40.722 43 MET E N 1
ATOM 8313 C CA . MET D 1 43 ? -38.540 -38.558 19.094 1.000 45.557 43 MET E CA 1
ATOM 8314 C C . MET D 1 43 ? -39.929 -38.992 18.601 1.000 45.877 43 MET E C 1
ATOM 8315 O O . MET D 1 43 ? -40.036 -39.847 17.720 1.000 48.597 43 MET E O 1
ATOM 8320 N N . LEU D 1 44 ? -40.989 -38.388 19.181 1.000 42.526 44 LEU E N 1
ATOM 8321 C CA . LEU D 1 44 ? -42.379 -38.642 18.800 1.000 38.956 44 LEU E CA 1
ATOM 8322 C C . LEU D 1 44 ? -43.002 -37.348 18.267 1.000 37.668 44 LEU E C 1
ATOM 8323 O O . LEU D 1 44 ? -43.344 -36.464 19.045 1.000 41.724 44 LEU E O 1
ATOM 8328 N N . LEU D 1 45 ? -43.117 -37.236 16.940 1.000 34.991 45 LEU E N 1
ATOM 8329 C CA . LEU D 1 45 ? -43.899 -36.194 16.280 1.000 32.625 45 LEU E CA 1
ATOM 8330 C C . LEU D 1 45 ? -45.199 -36.800 15.746 1.000 33.596 45 LEU E C 1
ATOM 8331 O O . LEU D 1 45 ? -45.305 -38.008 15.517 1.000 39.035 45 LEU E O 1
ATOM 8336 N N . THR D 1 46 ? -46.214 -35.962 15.577 1.000 35.951 46 THR E N 1
ATOM 8337 C CA . THR D 1 46 ? -47.478 -36.424 15.040 1.000 35.045 46 THR E CA 1
ATOM 8338 C C . THR D 1 46 ? -47.508 -36.198 13.525 1.000 38.607 46 THR E C 1
ATOM 8339 O O . THR D 1 46 ? -47.652 -35.068 13.059 1.000 38.331 46 THR E O 1
ATOM 8343 N N . VAL D 1 47 ? -47.383 -37.302 12.775 1.000 38.323 47 VAL E N 1
ATOM 8344 C CA . VAL D 1 47 ? -47.904 -37.421 11.414 1.000 40.467 47 VAL E CA 1
ATOM 8345 C C . VAL D 1 47 ? -48.806 -36.233 11.089 1.000 38.503 47 VAL E C 1
ATOM 8346 O O . VAL D 1 47 ? -49.971 -36.236 11.460 1.000 41.723 47 VAL E O 1
ATOM 8350 N N . PRO D 1 48 ? -48.327 -35.198 10.360 1.000 39.778 48 PRO E N 1
ATOM 8351 C CA . PRO D 1 48 ? -49.075 -33.949 10.186 1.000 37.140 48 PRO E CA 1
ATOM 8352 C C . PRO D 1 48 ? -50.543 -34.042 9.792 1.000 37.924 48 PRO E C 1
ATOM 8353 O O . PRO D 1 48 ? -51.046 -35.102 9.417 1.000 34.643 48 PRO E O 1
ATOM 8357 N N . HIS D 1 49 ? -51.212 -32.888 9.876 1.000 38.263 49 HIS E N 1
ATOM 8358 C CA . HIS D 1 49 ? -52.407 -32.656 9.089 1.000 38.256 49 HIS E CA 1
ATOM 8359 C C . HIS D 1 49 ? -51.932 -32.305 7.687 1.000 36.571 49 HIS E C 1
ATOM 8360 O O . HIS D 1 49 ? -51.084 -31.426 7.545 1.000 35.111 49 HIS E O 1
ATOM 8367 N N . PRO D 1 50 ? -52.450 -32.961 6.619 1.000 37.126 50 PRO E N 1
ATOM 8368 C CA . PRO D 1 50 ? -51.835 -32.861 5.296 1.000 34.614 50 PRO E CA 1
ATOM 8369 C C . PRO D 1 50 ? -51.374 -31.438 4.988 1.000 35.568 50 PRO E C 1
ATOM 8370 O O . PRO D 1 50 ? -50.275 -31.257 4.472 1.000 35.971 50 PRO E O 1
ATOM 8374 N N . GLU D 1 51 ? -52.176 -30.428 5.372 1.000 34.906 51 GLU E N 1
ATOM 8375 C CA . GLU D 1 51 ? -51.843 -29.051 5.039 1.000 33.026 51 GLU E CA 1
ATOM 8376 C C . GLU D 1 51 ? -50.437 -28.726 5.534 1.000 35.774 51 GLU E C 1
ATOM 8377 O O . GLU D 1 51 ? -49.770 -27.864 4.955 1.000 29.019 51 GLU E O 1
ATOM 8383 N N . ASP D 1 52 ? -50.009 -29.416 6.605 1.000 33.904 52 ASP E N 1
ATOM 8384 C CA . ASP D 1 52 ? -48.815 -29.014 7.323 1.000 36.293 52 ASP E CA 1
ATOM 8385 C C . ASP D 1 52 ? -47.595 -29.737 6.760 1.000 32.124 52 ASP E C 1
ATOM 8386 O O . ASP D 1 52 ? -46.482 -29.470 7.201 1.000 30.259 52 ASP E O 1
ATOM 8391 N N . VAL D 1 53 ? -47.790 -30.580 5.738 1.000 32.156 53 VAL E N 1
ATOM 8392 C CA . VAL D 1 53 ? -46.838 -31.644 5.439 1.000 34.453 53 VAL E CA 1
ATOM 8393 C C . VAL D 1 53 ? -45.512 -31.097 4.917 1.000 32.188 53 VAL E C 1
ATOM 8394 O O . VAL D 1 53 ? -44.470 -31.535 5.390 1.000 34.192 53 VAL E O 1
ATOM 8398 N N . PRO D 1 54 ? -45.474 -30.131 3.966 1.000 36.279 54 PRO E N 1
ATOM 8399 C CA . PRO D 1 54 ? -44.205 -29.541 3.525 1.000 32.893 54 PRO E CA 1
ATOM 8400 C C . PRO D 1 54 ? -43.500 -28.748 4.629 1.000 32.798 54 PRO E C 1
ATOM 8401 O O . PRO D 1 54 ? -42.287 -28.882 4.819 1.000 29.251 54 PRO E O 1
ATOM 8405 N N . GLU D 1 55 ? -44.269 -27.950 5.384 1.000 32.909 55 GLU E N 1
ATOM 8406 C CA . GLU D 1 55 ? -43.744 -27.278 6.571 1.000 33.825 55 GLU E CA 1
ATOM 8407 C C . GLU D 1 55 ? -43.414 -28.298 7.679 1.000 33.144 55 GLU E C 1
ATOM 8408 O O . GLU D 1 55 ? -42.715 -27.976 8.629 1.000 36.453 55 GLU E O 1
ATOM 8414 N N . PHE D 1 56 ? -43.901 -29.544 7.558 1.000 34.599 56 PHE E N 1
ATOM 8415 C CA . PHE D 1 56 ? -43.491 -30.660 8.407 1.000 30.283 56 PHE E CA 1
ATOM 8416 C C . PHE D 1 56 ? -42.350 -31.419 7.733 1.000 32.126 56 PHE E C 1
ATOM 8417 O O . PHE D 1 56 ? -41.901 -32.463 8.200 1.000 28.078 56 PHE E O 1
ATOM 8425 N N . CYS D 1 57 ? -41.850 -30.887 6.622 1.000 33.120 57 CYS E N 1
ATOM 8426 C CA . CYS D 1 57 ? -40.552 -31.329 6.147 1.000 33.139 57 CYS E CA 1
ATOM 8427 C C . CYS D 1 57 ? -39.544 -30.198 6.323 1.000 35.280 57 CYS E C 1
ATOM 8428 O O . CYS D 1 57 ? -38.365 -30.448 6.554 1.000 39.365 57 CYS E O 1
ATOM 8431 N N . ARG D 1 58 ? -40.026 -28.954 6.255 1.000 38.115 58 ARG E N 1
ATOM 8432 C CA . ARG D 1 58 ? -39.202 -27.810 6.591 1.000 40.666 58 ARG E CA 1
ATOM 8433 C C . ARG D 1 58 ? -38.756 -27.945 8.054 1.000 44.629 58 ARG E C 1
ATOM 8434 O O . ARG D 1 58 ? -37.602 -27.680 8.381 1.000 38.589 58 ARG E O 1
ATOM 8442 N N . PHE D 1 59 ? -39.638 -28.440 8.936 1.000 48.979 59 PHE E N 1
ATOM 8443 C CA . PHE D 1 59 ? -39.304 -28.583 10.351 1.000 52.310 59 PHE E CA 1
ATOM 8444 C C . PHE D 1 59 ? -37.964 -29.289 10.539 1.000 51.413 59 PHE E C 1
ATOM 8445 O O . PHE D 1 59 ? -37.169 -28.929 11.406 1.000 44.777 59 PHE E O 1
ATOM 8453 N N . ILE D 1 60 ? -37.728 -30.294 9.696 1.000 51.537 60 ILE E N 1
ATOM 8454 C CA . ILE D 1 60 ? -36.664 -31.252 9.914 1.000 51.908 60 ILE E CA 1
ATOM 8455 C C . ILE D 1 60 ? -35.310 -30.576 9.673 1.000 51.690 60 ILE E C 1
ATOM 8456 O O . ILE D 1 60 ? -34.591 -30.315 10.634 1.000 55.278 60 ILE E O 1
ATOM 8461 N N . LYS D 1 61 ? -35.012 -30.222 8.412 1.000 48.931 61 LYS E N 1
ATOM 8462 C CA . LYS D 1 61 ? -33.686 -29.790 7.981 1.000 42.374 61 LYS E CA 1
ATOM 8463 C C . LYS D 1 61 ? -33.127 -28.664 8.854 1.000 45.179 61 LYS E C 1
ATOM 8464 O O . LYS D 1 61 ? -31.911 -28.491 8.902 1.000 41.527 61 LYS E O 1
ATOM 8470 N N . GLU D 1 62 ? -33.997 -27.874 9.505 1.000 42.398 62 GLU E N 1
ATOM 8471 C CA . GLU D 1 62 ? -33.542 -26.809 10.387 1.000 38.936 62 GLU E CA 1
ATOM 8472 C C . GLU D 1 62 ? -33.466 -27.330 11.820 1.000 38.548 62 GLU E C 1
ATOM 8473 O O . GLU D 1 62 ? -32.496 -27.089 12.526 1.000 33.904 62 GLU E O 1
ATOM 8479 N N . VAL D 1 63 ? -34.522 -28.019 12.248 1.000 38.105 63 VAL E N 1
ATOM 8480 C CA . VAL D 1 63 ? -34.728 -28.288 13.659 1.000 39.904 63 VAL E CA 1
ATOM 8481 C C . VAL D 1 63 ? -34.097 -29.633 13.999 1.000 35.755 63 VAL E C 1
ATOM 8482 O O . VAL D 1 63 ? -33.058 -29.686 14.654 1.000 33.564 63 VAL E O 1
ATOM 8486 N N . LEU D 1 64 ? -34.680 -30.716 13.482 1.000 32.877 64 LEU E N 1
ATOM 8487 C CA . LEU D 1 64 ? -34.302 -32.037 13.964 1.000 31.557 64 LEU E CA 1
ATOM 8488 C C . LEU D 1 64 ? -32.784 -32.211 13.818 1.000 32.205 64 LEU E C 1
ATOM 8489 O O . LEU D 1 64 ? -32.085 -32.450 14.804 1.000 27.334 64 LEU E O 1
ATOM 8494 N N . PRO D 1 65 ? -32.196 -32.104 12.606 1.000 31.620 65 PRO E N 1
ATOM 8495 C CA . PRO D 1 65 ? -30.802 -31.682 12.467 1.000 33.993 65 PRO E CA 1
ATOM 8496 C C . PRO D 1 65 ? -30.215 -30.884 13.628 1.000 35.332 65 PRO E C 1
ATOM 8497 O O . PRO D 1 65 ? -29.574 -31.468 14.486 1.000 34.950 65 PRO E O 1
ATOM 8501 N N . LYS D 1 66 ? -30.474 -29.573 13.710 1.000 40.002 66 LYS E N 1
ATOM 8502 C CA . LYS D 1 66 ? -29.733 -28.746 14.650 1.000 45.395 66 LYS E CA 1
ATOM 8503 C C . LYS D 1 66 ? -30.021 -29.161 16.091 1.000 45.041 66 LYS E C 1
ATOM 8504 O O . LYS D 1 66 ? -29.306 -28.729 16.991 1.000 48.340 66 LYS E O 1
ATOM 8510 N N . GLU D 1 67 ? -31.048 -29.994 16.314 1.000 45.835 67 GLU E N 1
ATOM 8511 C CA . GLU D 1 67 ? -31.320 -30.502 17.650 1.000 43.958 67 GLU E CA 1
ATOM 8512 C C . GLU D 1 67 ? -30.443 -31.723 17.927 1.000 43.800 67 GLU E C 1
ATOM 8513 O O . GLU D 1 67 ? -29.876 -31.839 19.010 1.000 42.680 67 GLU E O 1
ATOM 8519 N N . GLY D 1 68 ? -30.299 -32.609 16.938 1.000 42.039 68 GLY E N 1
ATOM 8520 C CA . GLY D 1 68 ? -29.476 -33.798 17.092 1.000 40.134 68 GLY E CA 1
ATOM 8521 C C . GLY D 1 68 ? -30.322 -35.066 17.113 1.000 38.847 68 GLY E C 1
ATOM 8522 O O . GLY D 1 68 ? -29.875 -36.108 17.590 1.000 32.898 68 GLY E O 1
ATOM 8523 N N . VAL D 1 69 ? -31.556 -34.938 16.604 1.000 37.466 69 VAL E N 1
ATOM 8524 C CA . VAL D 1 69 ? -32.473 -36.048 16.408 1.000 35.668 69 VAL E CA 1
ATOM 8525 C C . VAL D 1 69 ? -31.944 -36.953 15.307 1.000 35.044 69 VAL E C 1
ATOM 8526 O O . VAL D 1 69 ? -31.646 -36.479 14.218 1.000 38.172 69 VAL E O 1
ATOM 8530 N N . ASN D 1 70 ? -31.960 -38.262 15.559 1.000 34.819 70 ASN E N 1
ATOM 8531 C CA . ASN D 1 70 ? -31.554 -39.221 14.546 1.000 31.321 70 ASN E CA 1
ATOM 8532 C C . ASN D 1 70 ? -32.637 -40.270 14.344 1.000 30.667 70 ASN E C 1
ATOM 8533 O O . ASN D 1 70 ? -32.353 -41.322 13.768 1.000 30.181 70 ASN E O 1
ATOM 8538 N N . THR D 1 71 ? -33.852 -39.983 14.835 1.000 31.413 71 THR E N 1
ATOM 8539 C CA . THR D 1 71 ? -34.882 -41.003 14.949 1.000 31.180 71 THR E CA 1
ATOM 8540 C C . THR D 1 71 ? -36.268 -40.382 15.140 1.000 31.540 71 THR E C 1
ATOM 8541 O O . THR D 1 71 ? -36.533 -39.756 16.165 1.000 28.670 71 THR E O 1
ATOM 8545 N N . LEU D 1 72 ? -37.147 -40.642 14.159 1.000 30.119 72 LEU E N 1
ATOM 8546 C CA . LEU D 1 72 ? -38.509 -40.127 14.120 1.000 33.103 72 LEU E CA 1
ATOM 8547 C C . LEU D 1 72 ? -39.490 -41.280 13.965 1.000 34.082 72 LEU E C 1
ATOM 8548 O O . LEU D 1 72 ? -39.804 -41.668 12.852 1.000 37.610 72 LEU E O 1
ATOM 8553 N N . VAL D 1 73 ? -39.961 -41.813 15.095 1.000 41.108 73 VAL E N 1
ATOM 8554 C CA . VAL D 1 73 ? -41.206 -42.567 15.141 1.000 45.289 73 VAL E CA 1
ATOM 8555 C C . VAL D 1 73 ? -42.345 -41.577 14.895 1.000 46.059 73 VAL E C 1
ATOM 8556 O O . VAL D 1 73 ? -42.591 -40.720 15.748 1.000 45.509 73 VAL E O 1
ATOM 8560 N N . LEU D 1 74 ? -42.997 -41.695 13.720 1.000 41.857 74 LEU E N 1
ATOM 8561 C CA . LEU D 1 74 ? -44.084 -40.804 13.325 1.000 39.653 74 LEU E CA 1
ATOM 8562 C C . LEU D 1 74 ? -45.425 -41.402 13.727 1.000 34.612 74 LEU E C 1
ATOM 8563 O O . LEU D 1 74 ? -45.776 -42.476 13.261 1.000 36.564 74 LEU E O 1
ATOM 8568 N N . ARG D 1 75 ? -46.211 -40.693 14.536 1.000 33.321 75 ARG E N 1
ATOM 8569 C CA . ARG D 1 75 ? -47.492 -41.255 14.933 1.000 31.806 75 ARG E CA 1
ATOM 8570 C C . ARG D 1 75 ? -48.460 -41.133 13.758 1.000 34.893 75 ARG E C 1
ATOM 8571 O O . ARG D 1 75 ? -49.196 -40.157 13.651 1.000 42.039 75 ARG E O 1
ATOM 8579 N N . ILE D 1 76 ? -48.449 -42.123 12.869 1.000 34.351 76 ILE E N 1
ATOM 8580 C CA . ILE D 1 76 ? -49.358 -42.130 11.735 1.000 35.048 76 ILE E CA 1
ATOM 8581 C C . ILE D 1 76 ? -50.777 -42.391 12.217 1.000 35.498 76 ILE E C 1
ATOM 8582 O O . ILE D 1 76 ? -51.724 -41.792 11.701 1.000 30.614 76 ILE E O 1
ATOM 8587 N N . ARG D 1 77 ? -50.865 -43.269 13.227 1.000 33.867 77 ARG E N 1
ATOM 8588 C CA . ARG D 1 77 ? -51.813 -44.369 13.258 1.000 35.845 77 ARG E CA 1
ATOM 8589 C C . ARG D 1 77 ? -52.322 -44.591 11.835 1.000 35.527 77 ARG E C 1
ATOM 8590 O O . ARG D 1 77 ? -51.538 -45.004 11.003 1.000 41.817 77 ARG E O 1
ATOM 8598 N N . TYR D 1 78 ? -53.585 -44.273 11.519 1.000 39.848 78 TYR E N 1
ATOM 8599 C CA . TYR D 1 78 ? -54.186 -44.770 10.285 1.000 37.077 78 TYR E CA 1
ATOM 8600 C C . TYR D 1 78 ? -54.281 -43.719 9.181 1.000 36.910 78 TYR E C 1
ATOM 8601 O O . TYR D 1 78 ? -54.913 -43.980 8.156 1.000 40.664 78 TYR E O 1
ATOM 8610 N N . ASN D 1 79 ? -53.614 -42.571 9.347 1.000 34.701 79 ASN E N 1
ATOM 8611 C CA . ASN D 1 79 ? -53.891 -41.388 8.541 1.000 32.597 79 ASN E CA 1
ATOM 8612 C C . ASN D 1 79 ? -52.933 -41.300 7.347 1.000 32.277 79 ASN E C 1
ATOM 8613 O O . ASN D 1 79 ? -52.491 -40.214 6.972 1.000 32.025 79 ASN E O 1
ATOM 8618 N N . TYR D 1 80 ? -52.614 -42.464 6.764 1.000 28.826 80 TYR E N 1
ATOM 8619 C CA . TYR D 1 80 ? -52.072 -42.592 5.425 1.000 24.528 80 TYR E CA 1
ATOM 8620 C C . TYR D 1 80 ? -53.218 -42.899 4.474 1.000 25.691 80 TYR E C 1
ATOM 8621 O O . TYR D 1 80 ? -54.111 -43.664 4.861 1.000 24.027 80 TYR E O 1
ATOM 8630 N N . LYS D 1 81 ? -53.191 -42.359 3.240 1.000 24.780 81 LYS E N 1
ATOM 8631 C CA . LYS D 1 81 ? -54.137 -42.819 2.229 1.000 26.195 81 LYS E CA 1
ATOM 8632 C C . LYS D 1 81 ? -53.586 -44.115 1.662 1.000 32.041 81 LYS E C 1
ATOM 8633 O O . LYS D 1 81 ? -52.469 -44.131 1.138 1.000 34.929 81 LYS E O 1
ATOM 8639 N N . PHE D 1 82 ? -54.421 -45.158 1.720 1.000 37.110 82 PHE E N 1
ATOM 8640 C CA . PHE D 1 82 ? -54.030 -46.517 1.381 1.000 37.736 82 PHE E CA 1
ATOM 8641 C C . PHE D 1 82 ? -54.347 -46.853 -0.080 1.000 38.720 82 PHE E C 1
ATOM 8642 O O . PHE D 1 82 ? -55.165 -46.192 -0.730 1.000 41.631 82 PHE E O 1
ATOM 8650 N N . LYS D 1 83 ? -53.653 -47.887 -0.582 1.000 35.875 83 LYS E N 1
ATOM 8651 C CA . LYS D 1 83 ? -54.041 -48.611 -1.782 1.000 35.001 83 LYS E CA 1
ATOM 8652 C C . LYS D 1 83 ? -54.505 -50.019 -1.410 1.000 33.375 83 LYS E C 1
ATOM 8653 O O . LYS D 1 83 ? -54.984 -50.758 -2.259 1.000 33.619 83 LYS E O 1
ATOM 8659 N N . SER D 1 84 ? -54.331 -50.395 -0.134 1.000 34.466 84 SER E N 1
ATOM 8660 C CA . SER D 1 84 ? -54.802 -51.668 0.392 1.000 31.813 84 SER E CA 1
ATOM 8661 C C . SER D 1 84 ? -56.147 -51.470 1.088 1.000 31.269 84 SER E C 1
ATOM 8662 O O . SER D 1 84 ? -57.141 -52.075 0.707 1.000 29.400 84 SER E O 1
ATOM 8665 N N . HIS D 1 85 ? -56.208 -50.575 2.084 1.000 33.109 85 HIS E N 1
ATOM 8666 C CA . HIS D 1 85 ? -57.470 -50.405 2.782 1.000 30.220 85 HIS E CA 1
ATOM 8667 C C . HIS D 1 85 ? -57.994 -48.987 2.606 1.000 31.349 85 HIS E C 1
ATOM 8668 O O . HIS D 1 85 ? -58.478 -48.390 3.573 1.000 28.783 85 HIS E O 1
ATOM 8675 N N . PRO D 1 86 ? -58.042 -48.473 1.345 1.000 29.538 86 PRO E N 1
ATOM 8676 C CA . PRO D 1 86 ? -58.692 -47.209 1.035 1.000 30.529 86 PRO E CA 1
ATOM 8677 C C . PRO D 1 86 ? -59.725 -46.765 2.063 1.000 33.083 86 PRO E C 1
ATOM 8678 O O . PRO D 1 86 ? -59.597 -45.660 2.594 1.000 32.348 86 PRO E O 1
ATOM 8682 N N . GLU D 1 87 ? -60.683 -47.658 2.369 1.000 34.979 87 GLU E N 1
ATOM 8683 C CA . GLU D 1 87 ? -61.780 -47.360 3.278 1.000 36.256 87 GLU E CA 1
ATOM 8684 C C . GLU D 1 87 ? -61.262 -47.040 4.675 1.000 36.496 87 GLU E C 1
ATOM 8685 O O . GLU D 1 87 ? -62.021 -46.541 5.505 1.000 35.880 87 GLU E O 1
ATOM 8691 N N . LEU D 1 88 ? -59.981 -47.336 4.926 1.000 38.532 88 LEU E N 1
ATOM 8692 C CA . LEU D 1 88 ? -59.419 -47.216 6.261 1.000 40.691 88 LEU E CA 1
ATOM 8693 C C . LEU D 1 88 ? -58.790 -45.842 6.442 1.000 39.439 88 LEU E C 1
ATOM 8694 O O . LEU D 1 88 ? -58.484 -45.438 7.565 1.000 33.224 88 LEU E O 1
ATOM 8699 N N . ALA D 1 89 ? -58.657 -45.121 5.322 1.000 44.010 89 ALA E N 1
ATOM 8700 C CA . ALA D 1 89 ? -58.287 -43.717 5.319 1.000 45.050 89 ALA E CA 1
ATOM 8701 C C . ALA D 1 89 ? -58.703 -43.049 6.629 1.000 46.067 89 ALA E C 1
ATOM 8702 O O . ALA D 1 89 ? -59.864 -43.139 7.021 1.000 50.736 89 ALA E O 1
ATOM 8704 N N . GLY D 1 90 ? -57.763 -42.364 7.292 1.000 43.615 90 GLY E N 1
ATOM 8705 C CA . GLY D 1 90 ? -58.143 -41.386 8.295 1.000 44.074 90 GLY E CA 1
ATOM 8706 C C . GLY D 1 90 ? -58.862 -40.222 7.624 1.000 47.102 90 GLY E C 1
ATOM 8707 O O . GLY D 1 90 ? -58.387 -39.755 6.590 1.000 50.888 90 GLY E O 1
ATOM 8708 N N . GLU D 1 91 ? -59.998 -39.776 8.193 1.000 44.676 91 GLU E N 1
ATOM 8709 C CA . GLU D 1 91 ? -60.808 -38.728 7.585 1.000 43.649 91 GLU E CA 1
ATOM 8710 C C . GLU D 1 91 ? -59.904 -37.654 6.969 1.000 46.495 91 GLU E C 1
ATOM 8711 O O . GLU D 1 91 ? -60.344 -36.911 6.091 1.000 44.333 91 GLU E O 1
ATOM 8717 N N . ARG D 1 92 ? -58.663 -37.537 7.474 1.000 46.385 92 ARG E N 1
ATOM 8718 C CA . ARG D 1 92 ? -57.642 -36.714 6.839 1.000 45.312 92 ARG E CA 1
ATOM 8719 C C . ARG D 1 92 ? -56.320 -37.493 6.799 1.000 45.942 92 ARG E C 1
ATOM 8720 O O . ARG D 1 92 ? -55.361 -37.166 7.496 1.000 41.455 92 ARG E O 1
ATOM 8728 N N . ALA D 1 93 ? -56.277 -38.518 5.936 1.000 45.755 93 ALA E N 1
ATOM 8729 C CA . ALA D 1 93 ? -55.093 -39.340 5.725 1.000 43.703 93 ALA E CA 1
ATOM 8730 C C . ALA D 1 93 ? -54.113 -38.644 4.778 1.000 42.228 93 ALA E C 1
ATOM 8731 O O . ALA D 1 93 ? -54.506 -38.228 3.695 1.000 39.112 93 ALA E O 1
ATOM 8733 N N . ILE D 1 94 ? -52.835 -38.529 5.180 1.000 45.666 94 ILE E N 1
ATOM 8734 C CA . ILE D 1 94 ? -51.791 -38.033 4.290 1.000 44.790 94 ILE E CA 1
ATOM 8735 C C . ILE D 1 94 ? -51.500 -39.105 3.241 1.000 43.764 94 ILE E C 1
ATOM 8736 O O . ILE D 1 94 ? -51.803 -40.277 3.444 1.000 48.593 94 ILE E O 1
ATOM 8741 N N . SER D 1 95 ? -50.878 -38.693 2.130 1.000 45.883 95 SER E N 1
ATOM 8742 C CA . SER D 1 95 ? -50.773 -39.521 0.937 1.000 42.801 95 SER E CA 1
ATOM 8743 C C . SER D 1 95 ? -49.503 -40.374 0.942 1.000 43.808 95 SER E C 1
ATOM 8744 O O . SER D 1 95 ? -49.062 -40.835 1.990 1.000 47.395 95 SER E O 1
ATOM 8747 N N . GLU D 1 96 ? -48.973 -40.616 -0.267 1.000 45.332 96 GLU E N 1
ATOM 8748 C CA . GLU D 1 96 ? -47.683 -41.248 -0.521 1.000 41.808 96 GLU E CA 1
ATOM 8749 C C . GLU D 1 96 ? -46.748 -40.259 -1.223 1.000 39.902 96 GLU E C 1
ATOM 8750 O O . GLU D 1 96 ? -45.535 -40.430 -1.216 1.000 39.434 96 GLU E O 1
ATOM 8756 N N . GLN D 1 97 ? -47.306 -39.202 -1.824 1.000 37.051 97 GLN E N 1
ATOM 8757 C CA . GLN D 1 97 ? -46.481 -38.137 -2.368 1.000 34.158 97 GLN E CA 1
ATOM 8758 C C . GLN D 1 97 ? -45.924 -37.260 -1.245 1.000 35.768 97 GLN E C 1
ATOM 8759 O O . GLN D 1 97 ? -44.941 -36.551 -1.465 1.000 39.967 97 GLN E O 1
ATOM 8765 N N . GLN D 1 98 ? -46.539 -37.325 -0.054 1.000 33.041 98 GLN E N 1
ATOM 8766 C CA . GLN D 1 98 ? -46.205 -36.444 1.053 1.000 36.022 98 GLN E CA 1
ATOM 8767 C C . GLN D 1 98 ? -45.224 -37.129 2.010 1.000 36.238 98 GLN E C 1
ATOM 8768 O O . GLN D 1 98 ? -44.169 -36.575 2.318 1.000 38.062 98 GLN E O 1
ATOM 8774 N N . LEU D 1 99 ? -45.590 -38.338 2.453 1.000 35.301 99 LEU E N 1
ATOM 8775 C CA . LEU D 1 99 ? -44.833 -39.177 3.382 1.000 32.497 99 LEU E CA 1
ATOM 8776 C C . LEU D 1 99 ? -43.409 -39.466 2.895 1.000 34.882 99 LEU E C 1
ATOM 8777 O O . LEU D 1 99 ? -42.467 -39.436 3.685 1.000 33.737 99 LEU E O 1
ATOM 8782 N N . LYS D 1 100 ? -43.261 -39.779 1.598 1.000 38.024 100 LYS E N 1
ATOM 8783 C CA . LYS D 1 100 ? -42.002 -40.252 1.032 1.000 35.240 100 LYS E CA 1
ATOM 8784 C C . LYS D 1 100 ? -40.986 -39.115 0.958 1.000 36.424 100 LYS E C 1
ATOM 8785 O O . LYS D 1 100 ? -39.876 -39.295 0.460 1.000 39.439 100 LYS E O 1
ATOM 8791 N N . GLN D 1 101 ? -41.372 -37.944 1.479 1.000 37.146 101 GLN E N 1
ATOM 8792 C CA . GLN D 1 101 ? -40.656 -36.701 1.270 1.000 36.063 101 GLN E CA 1
ATOM 8793 C C . GLN D 1 101 ? -40.263 -36.129 2.624 1.000 36.975 101 GLN E C 1
ATOM 8794 O O . GLN D 1 101 ? -39.336 -35.324 2.742 1.000 29.355 101 GLN E O 1
ATOM 8800 N N . ILE D 1 102 ? -41.022 -36.552 3.637 1.000 37.459 102 ILE E N 1
ATOM 8801 C CA . ILE D 1 102 ? -40.543 -36.562 5.004 1.000 34.304 102 ILE E CA 1
ATOM 8802 C C . ILE D 1 102 ? -39.496 -37.667 5.108 1.000 33.217 102 ILE E C 1
ATOM 8803 O O . ILE D 1 102 ? -38.368 -37.429 5.547 1.000 30.040 102 ILE E O 1
ATOM 8808 N N . VAL D 1 103 ? -39.893 -38.876 4.681 1.000 39.542 103 VAL E N 1
ATOM 8809 C CA . VAL D 1 103 ? -39.041 -40.058 4.676 1.000 37.324 103 VAL E CA 1
ATOM 8810 C C . VAL D 1 103 ? -37.703 -39.703 4.052 1.000 36.778 103 VAL E C 1
ATOM 8811 O O . VAL D 1 103 ? -36.674 -40.143 4.545 1.000 44.143 103 VAL E O 1
ATOM 8815 N N . GLN D 1 104 ? -37.733 -38.917 2.971 1.000 35.529 104 GLN E N 1
ATOM 8816 C CA . GLN D 1 104 ? -36.512 -38.502 2.299 1.000 35.446 104 GLN E CA 1
ATOM 8817 C C . GLN D 1 104 ? -35.849 -37.395 3.116 1.000 35.349 104 GLN E C 1
ATOM 8818 O O . GLN D 1 104 ? -34.648 -37.461 3.380 1.000 36.839 104 GLN E O 1
ATOM 8824 N N . THR D 1 105 ? -36.621 -36.355 3.468 1.000 30.731 105 THR E N 1
ATOM 8825 C CA . THR D 1 105 ? -36.082 -35.249 4.242 1.000 30.850 105 THR E CA 1
ATOM 8826 C C . THR D 1 105 ? -35.421 -35.790 5.505 1.000 32.560 105 THR E C 1
ATOM 8827 O O . THR D 1 105 ? -34.351 -35.325 5.895 1.000 42.094 105 THR E O 1
ATOM 8831 N N . CYS D 1 106 ? -36.094 -36.737 6.160 1.000 33.257 106 CYS E N 1
ATOM 8832 C CA . CYS D 1 106 ? -35.480 -37.522 7.220 1.000 33.350 106 CYS E CA 1
ATOM 8833 C C . CYS D 1 106 ? -34.137 -38.047 6.709 1.000 36.641 106 CYS E C 1
ATOM 8834 O O . CYS D 1 106 ? -33.066 -37.649 7.193 1.000 31.311 106 CYS E O 1
ATOM 8837 N N . LYS D 1 107 ? -34.220 -38.905 5.684 1.000 33.328 107 LYS E N 1
ATOM 8838 C CA . LYS D 1 107 ? -33.039 -39.480 5.063 1.000 32.010 107 LYS E CA 1
ATOM 8839 C C . LYS D 1 107 ? -32.035 -38.349 4.792 1.000 30.026 107 LYS E C 1
ATOM 8840 O O . LYS D 1 107 ? -30.928 -38.375 5.319 1.000 26.785 107 LYS E O 1
ATOM 8846 N N . GLU D 1 108 ? -32.439 -37.297 4.062 1.000 33.414 108 GLU E N 1
ATOM 8847 C CA . GLU D 1 108 ? -31.528 -36.215 3.681 1.000 33.836 108 GLU E CA 1
ATOM 8848 C C . GLU D 1 108 ? -31.078 -35.359 4.870 1.000 36.045 108 GLU E C 1
ATOM 8849 O O . GLU D 1 108 ? -30.201 -34.510 4.707 1.000 33.529 108 GLU E O 1
ATOM 8855 N N . ALA D 1 109 ? -31.702 -35.549 6.040 1.000 36.312 109 ALA E N 1
ATOM 8856 C CA . ALA D 1 109 ? -31.170 -35.056 7.303 1.000 37.016 109 ALA E CA 1
ATOM 8857 C C . ALA D 1 109 ? -30.413 -36.151 8.068 1.000 37.992 109 ALA E C 1
ATOM 8858 O O . ALA D 1 109 ? -30.079 -35.942 9.232 1.000 42.005 109 ALA E O 1
ATOM 8860 N N . LYS D 1 110 ? -30.162 -37.306 7.417 1.000 35.695 110 LYS E N 1
ATOM 8861 C CA . LYS D 1 110 ? -29.514 -38.489 7.986 1.000 34.624 110 LYS E CA 1
ATOM 8862 C C . LYS D 1 110 ? -30.375 -39.178 9.043 1.000 34.750 110 LYS E C 1
ATOM 8863 O O . LYS D 1 110 ? -29.879 -40.029 9.785 1.000 31.426 110 LYS E O 1
ATOM 8869 N N . ILE D 1 111 ? -31.664 -38.834 9.087 1.000 38.132 111 ILE E N 1
ATOM 8870 C CA . ILE D 1 111 ? -32.536 -39.272 10.169 1.000 36.368 111 ILE E CA 1
ATOM 8871 C C . ILE D 1 111 ? -33.133 -40.627 9.807 1.000 35.917 111 ILE E C 1
ATOM 8872 O O . ILE D 1 111 ? -33.493 -40.868 8.656 1.000 38.682 111 ILE E O 1
ATOM 8877 N N . ARG D 1 112 ? -33.215 -41.501 10.819 1.000 35.902 112 ARG E N 1
ATOM 8878 C CA . ARG D 1 112 ? -33.840 -42.803 10.681 1.000 35.037 112 ARG E CA 1
ATOM 8879 C C . ARG D 1 112 ? -35.349 -42.622 10.862 1.000 31.830 112 ARG E C 1
ATOM 8880 O O . ARG D 1 112 ? -35.792 -41.971 11.809 1.000 31.908 112 ARG E O 1
ATOM 8888 N N . PHE D 1 113 ? -36.139 -43.184 9.942 1.000 28.847 113 PHE E N 1
ATOM 8889 C CA . PHE D 1 113 ? -37.572 -42.944 9.936 1.000 29.001 113 PHE E CA 1
ATOM 8890 C C . PHE D 1 113 ? -38.289 -44.245 10.243 1.000 27.388 113 PHE E C 1
ATOM 8891 O O . PHE D 1 113 ? -38.117 -45.202 9.504 1.000 29.374 113 PHE E O 1
ATOM 8899 N N . ILE D 1 114 ? -39.085 -44.248 11.327 1.000 28.026 114 ILE E N 1
ATOM 8900 C CA . ILE D 1 114 ? -39.853 -45.408 11.754 1.000 25.511 114 ILE E CA 1
ATOM 8901 C C . ILE D 1 114 ? -41.337 -45.024 11.775 1.000 30.310 114 ILE E C 1
ATOM 8902 O O . ILE D 1 114 ? -41.698 -43.949 12.257 1.000 31.038 114 ILE E O 1
ATOM 8907 N N . PRO D 1 115 ? -42.262 -45.863 11.236 1.000 34.188 115 PRO E N 1
ATOM 8908 C CA . PRO D 1 115 ? -43.693 -45.571 11.272 1.000 34.787 115 PRO E CA 1
ATOM 8909 C C . PRO D 1 115 ? -44.349 -46.191 12.499 1.000 36.161 115 PRO E C 1
ATOM 8910 O O . PRO D 1 115 ? -43.786 -47.106 13.085 1.000 45.921 115 PRO E O 1
ATOM 8914 N N . LYS D 1 116 ? -45.517 -45.670 12.899 1.000 34.977 116 LYS E N 1
ATOM 8915 C CA . LYS D 1 116 ? -46.204 -46.154 14.090 1.000 36.265 116 LYS E CA 1
ATOM 8916 C C . LYS D 1 116 ? -47.662 -46.482 13.781 1.000 34.936 116 LYS E C 1
ATOM 8917 O O . LYS D 1 116 ? -48.291 -45.797 12.978 1.000 42.973 116 LYS E O 1
ATOM 8923 N N . MET D 1 117 ? -48.187 -47.501 14.469 1.000 31.536 117 MET E N 1
ATOM 8924 C CA . MET D 1 117 ? -49.618 -47.747 14.557 1.000 30.662 117 MET E CA 1
ATOM 8925 C C . MET D 1 117 ? -49.904 -48.638 15.759 1.000 32.249 117 MET E C 1
ATOM 8926 O O . MET D 1 117 ? -49.482 -49.789 15.778 1.000 37.384 117 MET E O 1
ATOM 8931 N N . ASN D 1 118 ? -50.691 -48.138 16.713 1.000 36.398 118 ASN E N 1
ATOM 8932 C CA . ASN D 1 118 ? -51.212 -48.978 17.776 1.000 33.806 118 ASN E CA 1
ATOM 8933 C C . ASN D 1 118 ? -52.078 -50.030 17.090 1.000 38.481 118 ASN E C 1
ATOM 8934 O O . ASN D 1 118 ? -53.043 -49.694 16.402 1.000 42.271 118 ASN E O 1
ATOM 8939 N N . LEU D 1 119 ? -51.693 -51.299 17.241 1.000 41.787 119 LEU E N 1
ATOM 8940 C CA . LEU D 1 119 ? -52.327 -52.378 16.506 1.000 42.520 119 LEU E CA 1
ATOM 8941 C C . LEU D 1 119 ? -53.221 -53.205 17.413 1.000 38.930 119 LEU E C 1
ATOM 8942 O O . LEU D 1 119 ? -53.402 -54.386 17.146 1.000 40.557 119 LEU E O 1
ATOM 8947 N N . LEU D 1 120 ? -53.827 -52.575 18.424 1.000 37.633 120 LEU E N 1
ATOM 8948 C CA . LEU D 1 120 ? -54.834 -53.257 19.221 1.000 39.108 120 LEU E CA 1
ATOM 8949 C C . LEU D 1 120 ? -55.661 -52.273 20.046 1.000 41.248 120 LEU E C 1
ATOM 8950 O O . LEU D 1 120 ? -56.771 -52.623 20.455 1.000 39.036 120 LEU E O 1
ATOM 8955 N N . GLY D 1 121 ? -55.152 -51.046 20.256 1.000 41.071 121 GLY E N 1
ATOM 8956 C CA . GLY D 1 121 ? -55.736 -50.141 21.228 1.000 42.311 121 GLY E CA 1
ATOM 8957 C C . GLY D 1 121 ? -55.687 -48.682 20.790 1.000 44.192 121 GLY E C 1
ATOM 8958 O O . GLY D 1 121 ? -54.790 -48.285 20.048 1.000 47.028 121 GLY E O 1
ATOM 8959 N N . HIS D 1 122 ? -56.649 -47.898 21.303 1.000 39.808 122 HIS E N 1
ATOM 8960 C CA . HIS D 1 122 ? -56.883 -46.530 20.874 1.000 38.803 122 HIS E CA 1
ATOM 8961 C C . HIS D 1 122 ? -57.544 -46.516 19.490 1.000 40.592 122 HIS E C 1
ATOM 8962 O O . HIS D 1 122 ? -57.475 -45.517 18.780 1.000 39.170 122 HIS E O 1
ATOM 8969 N N . GLN D 1 123 ? -58.264 -47.592 19.145 1.000 39.781 123 GLN E N 1
ATOM 8970 C CA . GLN D 1 123 ? -59.040 -47.633 17.914 1.000 38.358 123 GLN E CA 1
ATOM 8971 C C . GLN D 1 123 ? -60.252 -46.709 18.080 1.000 41.597 123 GLN E C 1
ATOM 8972 O O . GLN D 1 123 ? -61.024 -46.495 17.141 1.000 44.794 123 GLN E O 1
ATOM 8978 N N . SER D 1 124 ? -60.445 -46.197 19.301 1.000 38.213 124 SER E N 1
ATOM 8979 C CA . SER D 1 124 ? -61.234 -45.000 19.531 1.000 36.655 124 SER E CA 1
ATOM 8980 C C . SER D 1 124 ? -60.415 -44.054 20.403 1.000 35.737 124 SER E C 1
ATOM 8981 O O . SER D 1 124 ? -59.419 -44.463 20.999 1.000 35.468 124 SER E O 1
ATOM 8984 N N . ASP D 1 125 ? -60.845 -42.791 20.447 1.000 36.858 125 ASP E N 1
ATOM 8985 C CA . ASP D 1 125 ? -60.181 -41.736 21.202 1.000 37.424 125 ASP E CA 1
ATOM 8986 C C . ASP D 1 125 ? -61.252 -40.781 21.726 1.000 39.356 125 ASP E C 1
ATOM 8987 O O . ASP D 1 125 ? -61.648 -39.866 21.001 1.000 39.301 125 ASP E O 1
ATOM 8992 N N . ARG D 1 126 ? -61.682 -40.994 22.987 1.000 33.510 126 ARG E N 1
ATOM 8993 C CA . ARG D 1 126 ? -62.847 -40.320 23.542 1.000 36.237 126 ARG E CA 1
ATOM 8994 C C . ARG D 1 126 ? -64.039 -40.594 22.626 1.000 42.401 126 ARG E C 1
ATOM 8995 O O . ARG D 1 126 ? -63.999 -41.551 21.843 1.000 41.361 126 ARG E O 1
ATOM 9003 N N . ASP D 1 127 ? -65.108 -39.786 22.739 1.000 45.341 127 ASP E N 1
ATOM 9004 C CA . ASP D 1 127 ? -66.170 -39.840 21.747 1.000 49.009 127 ASP E CA 1
ATOM 9005 C C . ASP D 1 127 ? -65.499 -39.589 20.401 1.000 48.910 127 ASP E C 1
ATOM 9006 O O . ASP D 1 127 ? -65.150 -38.451 20.090 1.000 43.208 127 ASP E O 1
ATOM 9011 N N . HIS D 1 128 ? -65.208 -40.690 19.688 1.000 50.658 128 HIS E N 1
ATOM 9012 C CA . HIS D 1 128 ? -64.615 -40.655 18.359 1.000 48.785 128 HIS E CA 1
ATOM 9013 C C . HIS D 1 128 ? -64.147 -42.052 17.952 1.000 51.019 128 HIS E C 1
ATOM 9014 O O . HIS D 1 128 ? -63.105 -42.513 18.418 1.000 49.090 128 HIS E O 1
ATOM 9021 N N . ILE D 1 129 ? -64.909 -42.702 17.059 1.000 49.804 129 ILE E N 1
ATOM 9022 C CA . ILE D 1 129 ? -64.577 -44.031 16.560 1.000 48.304 129 ILE E CA 1
ATOM 9023 C C . ILE D 1 129 ? -63.687 -43.883 15.321 1.000 50.940 129 ILE E C 1
ATOM 9024 O O . ILE D 1 129 ? -63.903 -42.981 14.509 1.000 57.451 129 ILE E O 1
ATOM 9029 N N . ASP D 1 130 ? -62.694 -44.783 15.186 1.000 47.948 130 ASP E N 1
ATOM 9030 C CA . ASP D 1 130 ? -61.772 -44.802 14.058 1.000 43.449 130 ASP E CA 1
ATOM 9031 C C . ASP D 1 130 ? -62.144 -45.922 13.088 1.000 46.353 130 ASP E C 1
ATOM 9032 O O . ASP D 1 130 ? -62.729 -46.929 13.480 1.000 43.576 130 ASP E O 1
ATOM 9037 N N . PRO D 1 131 ? -61.684 -45.852 11.816 1.000 44.223 131 PRO E N 1
ATOM 9038 C CA . PRO D 1 131 ? -62.357 -46.533 10.709 1.000 41.093 131 PRO E CA 1
ATOM 9039 C C . PRO D 1 131 ? -62.275 -48.060 10.725 1.000 39.829 131 PRO E C 1
ATOM 9040 O O . PRO D 1 131 ? -62.545 -48.698 9.710 1.000 34.539 131 PRO E O 1
ATOM 9044 N N . LEU D 1 132 ? -61.930 -48.652 11.876 1.000 37.036 132 LEU E N 1
ATOM 9045 C CA . LEU D 1 132 ? -61.581 -50.061 11.916 1.000 35.218 132 LEU E CA 1
ATOM 9046 C C . LEU D 1 132 ? -62.534 -50.827 12.827 1.000 31.251 132 LEU E C 1
ATOM 9047 O O . LEU D 1 132 ? -63.061 -51.872 12.420 1.000 29.139 132 LEU E O 1
ATOM 9052 N N . LEU D 1 133 ? -62.740 -50.329 14.056 1.000 27.815 133 LEU E N 1
ATOM 9053 C CA . LEU D 1 133 ? -63.854 -50.811 14.855 1.000 29.866 133 LEU E CA 1
ATOM 9054 C C . LEU D 1 133 ? -65.135 -50.218 14.269 1.000 32.050 133 LEU E C 1
ATOM 9055 O O . LEU D 1 133 ? -66.213 -50.797 14.399 1.000 33.689 133 LEU E O 1
ATOM 9060 N N . ALA D 1 134 ? -64.956 -49.081 13.581 1.000 34.992 134 ALA E N 1
ATOM 9061 C CA . ALA D 1 134 ? -66.008 -48.299 12.956 1.000 34.086 134 ALA E CA 1
ATOM 9062 C C . ALA D 1 134 ? -66.521 -48.960 11.676 1.000 35.871 134 ALA E C 1
ATOM 9063 O O . ALA D 1 134 ? -67.706 -48.870 11.356 1.000 35.876 134 ALA E O 1
ATOM 9065 N N . LYS D 1 135 ? -65.617 -49.562 10.898 1.000 36.236 135 LYS E N 1
ATOM 9066 C CA . LYS D 1 135 ? -65.994 -50.122 9.606 1.000 33.957 135 LYS E CA 1
ATOM 9067 C C . LYS D 1 135 ? -66.148 -51.639 9.700 1.000 37.352 135 LYS E C 1
ATOM 9068 O O . LYS D 1 135 ? -66.977 -52.224 8.991 1.000 36.188 135 LYS E O 1
ATOM 9074 N N . TYR D 1 136 ? -65.365 -52.273 10.583 1.000 37.307 136 TYR E N 1
ATOM 9075 C CA . TYR D 1 136 ? -65.480 -53.708 10.788 1.000 42.317 136 TYR E CA 1
ATOM 9076 C C . TYR D 1 136 ? -65.867 -53.959 12.249 1.000 49.223 136 TYR E C 1
ATOM 9077 O O . TYR D 1 136 ? -65.028 -54.318 13.078 1.000 53.441 136 TYR E O 1
ATOM 9086 N N . PRO D 1 137 ? -67.170 -53.817 12.605 1.000 51.977 137 PRO E N 1
ATOM 9087 C CA . PRO D 1 137 ? -67.573 -53.682 14.006 1.000 51.293 137 PRO E CA 1
ATOM 9088 C C . PRO D 1 137 ? -67.622 -55.003 14.768 1.000 47.839 137 PRO E C 1
ATOM 9089 O O . PRO D 1 137 ? -68.335 -55.109 15.761 1.000 46.696 137 PRO E O 1
ATOM 9093 N N . GLN D 1 138 ? -66.836 -55.987 14.315 1.000 45.278 138 GLN E N 1
ATOM 9094 C CA . GLN D 1 138 ? -66.740 -57.264 14.998 1.000 42.661 138 GLN E CA 1
ATOM 9095 C C . GLN D 1 138 ? -65.332 -57.502 15.565 1.000 39.876 138 GLN E C 1
ATOM 9096 O O . GLN D 1 138 ? -65.139 -58.469 16.293 1.000 39.857 138 GLN E O 1
ATOM 9102 N N . PHE D 1 139 ? -64.356 -56.632 15.251 1.000 38.816 139 PHE E N 1
ATOM 9103 C CA . PHE D 1 139 ? -63.029 -56.701 15.845 1.000 36.809 139 PHE E CA 1
ATOM 9104 C C . PHE D 1 139 ? -63.040 -56.104 17.252 1.000 45.406 139 PHE E C 1
ATOM 9105 O O . PHE D 1 139 ? -62.217 -56.490 18.083 1.000 51.067 139 PHE E O 1
ATOM 9113 N N . ASP D 1 140 ? -63.930 -55.118 17.488 1.000 46.390 140 ASP E N 1
ATOM 9114 C CA . ASP D 1 140 ? -64.121 -54.504 18.796 1.000 44.812 140 ASP E CA 1
ATOM 9115 C C . ASP D 1 140 ? -64.264 -55.602 19.849 1.000 49.889 140 ASP E C 1
ATOM 9116 O O . ASP D 1 140 ? -64.734 -56.706 19.556 1.000 49.882 140 ASP E O 1
ATOM 9121 N N . GLU D 1 141 ? -63.841 -55.260 21.075 1.000 51.956 141 GLU E N 1
ATOM 9122 C CA . GLU D 1 141 ? -63.657 -56.206 22.164 1.000 52.057 141 GLU E CA 1
ATOM 9123 C C . GLU D 1 141 ? -64.799 -56.099 23.171 1.000 46.769 141 GLU E C 1
ATOM 9124 O O . GLU D 1 141 ? -65.167 -57.118 23.742 1.000 43.108 141 GLU E O 1
ATOM 9130 N N . SER D 1 142 ? -65.329 -54.880 23.394 1.000 45.577 142 SER E N 1
ATOM 9131 C CA . SER D 1 142 ? -66.406 -54.655 24.358 1.000 43.678 142 SER E CA 1
ATOM 9132 C C . SER D 1 142 ? -67.573 -53.890 23.727 1.000 38.986 142 SER E C 1
ATOM 9133 O O . SER D 1 142 ? -67.478 -52.683 23.552 1.000 41.898 142 SER E O 1
ATOM 9136 N N . PRO D 1 143 ? -68.726 -54.533 23.403 1.000 39.040 143 PRO E N 1
ATOM 9137 C CA . PRO D 1 143 ? -69.818 -53.852 22.700 1.000 39.858 143 PRO E CA 1
ATOM 9138 C C . PRO D 1 143 ? -70.945 -53.274 23.565 1.000 39.179 143 PRO E C 1
ATOM 9139 O O . PRO D 1 143 ? -71.463 -52.198 23.265 1.000 40.605 143 PRO E O 1
ATOM 9143 N N . ASP D 1 144 ? -71.322 -53.982 24.638 1.000 41.622 144 ASP E N 1
ATOM 9144 C CA . ASP D 1 144 ? -72.272 -53.473 25.618 1.000 36.004 144 ASP E CA 1
ATOM 9145 C C . ASP D 1 144 ? -71.764 -52.173 26.228 1.000 37.051 144 ASP E C 1
ATOM 9146 O O . ASP D 1 144 ? -72.507 -51.189 26.288 1.000 36.736 144 ASP E O 1
ATOM 9151 N N . TYR D 1 145 ? -70.511 -52.193 26.713 1.000 40.052 145 TYR E N 1
ATOM 9152 C CA . TYR D 1 145 ? -69.929 -51.047 27.398 1.000 38.960 145 TYR E CA 1
ATOM 9153 C C . TYR D 1 145 ? -69.016 -50.337 26.407 1.000 36.951 145 TYR E C 1
ATOM 9154 O O . TYR D 1 145 ? -67.877 -50.754 26.192 1.000 41.410 145 TYR E O 1
ATOM 9163 N N . ASN D 1 146 ? -69.554 -49.266 25.816 1.000 34.144 146 ASN E N 1
ATOM 9164 C CA . ASN D 1 146 ? -68.812 -48.408 24.915 1.000 30.418 146 ASN E CA 1
ATOM 9165 C C . ASN D 1 146 ? -68.385 -47.196 25.729 1.000 30.908 146 ASN E C 1
ATOM 9166 O O . ASN D 1 146 ? -68.847 -47.035 26.851 1.000 30.624 146 ASN E O 1
ATOM 9171 N N . PRO D 1 147 ? -67.519 -46.296 25.207 1.000 32.790 147 PRO E N 1
ATOM 9172 C CA . PRO D 1 147 ? -66.781 -45.358 26.047 1.000 34.251 147 PRO E CA 1
ATOM 9173 C C . PRO D 1 147 ? -67.544 -44.030 26.156 1.000 35.303 147 PRO E C 1
ATOM 9174 O O . PRO D 1 147 ? -68.758 -44.126 25.973 1.000 39.693 147 PRO E O 1
ATOM 9178 N N . LYS D 1 162 ? -60.342 -47.977 23.295 1.000 37.937 162 LYS E N 1
ATOM 9179 C CA . LYS D 1 162 ? -60.956 -49.161 22.632 1.000 37.847 162 LYS E CA 1
ATOM 9180 C C . LYS D 1 162 ? -59.891 -50.198 22.298 1.000 38.825 162 LYS E C 1
ATOM 9181 O O . LYS D 1 162 ? -58.710 -49.879 22.181 1.000 36.522 162 LYS E O 1
ATOM 9187 N N . SER D 1 163 ? -60.346 -51.438 22.095 1.000 41.176 163 SER E N 1
ATOM 9188 C CA . SER D 1 163 ? -59.446 -52.549 21.852 1.000 46.995 163 SER E CA 1
ATOM 9189 C C . SER D 1 163 ? -60.041 -53.527 20.841 1.000 42.803 163 SER E C 1
ATOM 9190 O O . SER D 1 163 ? -61.125 -54.060 21.068 1.000 47.105 163 SER E O 1
ATOM 9193 N N . LEU D 1 164 ? -59.297 -53.732 19.745 1.000 41.385 164 LEU E N 1
ATOM 9194 C CA . LEU D 1 164 ? -59.304 -54.942 18.931 1.000 39.957 164 LEU E CA 1
ATOM 9195 C C . LEU D 1 164 ? -59.637 -56.191 19.741 1.000 40.111 164 LEU E C 1
ATOM 9196 O O . LEU D 1 164 ? -59.330 -56.292 20.930 1.000 45.687 164 LEU E O 1
ATOM 9201 N N . CYS D 1 165 ? -60.187 -57.175 19.027 1.000 41.384 165 CYS E N 1
ATOM 9202 C CA . CYS D 1 165 ? -60.145 -58.569 19.429 1.000 41.149 165 CYS E CA 1
ATOM 9203 C C . CYS D 1 165 ? -58.970 -59.226 18.702 1.000 37.670 165 CYS E C 1
ATOM 9204 O O . CYS D 1 165 ? -58.949 -59.231 17.473 1.000 28.441 165 CYS E O 1
ATOM 9207 N N . PRO D 1 166 ? -57.941 -59.748 19.426 1.000 36.335 166 PRO E N 1
ATOM 9208 C CA . PRO D 1 166 ? -56.609 -59.980 18.857 1.000 36.166 166 PRO E CA 1
ATOM 9209 C C . PRO D 1 166 ? -56.355 -61.361 18.259 1.000 37.586 166 PRO E C 1
ATOM 9210 O O . PRO D 1 166 ? -55.669 -61.478 17.244 1.000 45.457 166 PRO E O 1
ATOM 9214 N N . SER D 1 167 ? -56.877 -62.391 18.927 1.000 35.359 167 SER E N 1
ATOM 9215 C CA . SER D 1 167 ? -56.974 -63.737 18.386 1.000 34.459 167 SER E CA 1
ATOM 9216 C C . SER D 1 167 ? -58.146 -63.841 17.412 1.000 35.392 167 SER E C 1
ATOM 9217 O O . SER D 1 167 ? -58.636 -64.945 17.195 1.000 38.501 167 SER E O 1
ATOM 9220 N N . HIS D 1 168 ? -58.583 -62.712 16.822 1.000 38.302 168 HIS E N 1
ATOM 9221 C CA . HIS D 1 168 ? -59.739 -62.683 15.932 1.000 38.284 168 HIS E CA 1
ATOM 9222 C C . HIS D 1 168 ? -59.311 -63.082 14.518 1.000 35.901 168 HIS E C 1
ATOM 9223 O O . HIS D 1 168 ? -58.474 -62.410 13.918 1.000 37.188 168 HIS E O 1
ATOM 9230 N N . PRO D 1 169 ? -59.902 -64.136 13.911 1.000 32.714 169 PRO E N 1
ATOM 9231 C CA . PRO D 1 169 ? -59.232 -64.879 12.844 1.000 32.842 169 PRO E CA 1
ATOM 9232 C C . PRO D 1 169 ? -58.859 -64.056 11.613 1.000 29.949 169 PRO E C 1
ATOM 9233 O O . PRO D 1 169 ? -57.911 -64.382 10.924 1.000 28.921 169 PRO E O 1
ATOM 9237 N N . ASP D 1 170 ? -59.589 -62.973 11.337 1.000 29.553 170 ASP E N 1
ATOM 9238 C CA . ASP D 1 170 ? -59.370 -62.231 10.109 1.000 28.295 170 ASP E CA 1
ATOM 9239 C C . ASP D 1 170 ? -58.678 -60.903 10.392 1.000 30.663 170 ASP E C 1
ATOM 9240 O O . ASP D 1 170 ? -58.645 -60.037 9.517 1.000 29.670 170 ASP E O 1
ATOM 9245 N N . LEU D 1 171 ? -58.091 -60.769 11.586 1.000 33.136 171 LEU E N 1
ATOM 9246 C CA . LEU D 1 171 ? -57.477 -59.520 12.009 1.000 38.259 171 LEU E CA 1
ATOM 9247 C C . LEU D 1 171 ? -55.973 -59.528 11.720 1.000 43.280 171 LEU E C 1
ATOM 9248 O O . LEU D 1 171 ? -55.211 -58.813 12.386 1.000 45.292 171 LEU E O 1
ATOM 9253 N N . LEU D 1 172 ? -55.540 -60.382 10.778 1.000 41.038 172 LEU E N 1
ATOM 9254 C CA . LEU D 1 172 ? -54.264 -60.200 10.093 1.000 37.333 172 LEU E CA 1
ATOM 9255 C C . LEU D 1 172 ? -54.447 -60.410 8.580 1.000 38.751 172 LEU E C 1
ATOM 9256 O O . LEU D 1 172 ? -53.472 -60.437 7.822 1.000 34.430 172 LEU E O 1
ATOM 9261 N N . LYS D 1 173 ? -55.706 -60.552 8.138 1.000 44.632 173 LYS E N 1
ATOM 9262 C CA . LYS D 1 173 ? -56.070 -60.455 6.730 1.000 52.216 173 LYS E CA 1
ATOM 9263 C C . LYS D 1 173 ? -56.039 -59.001 6.271 1.000 55.128 173 LYS E C 1
ATOM 9264 O O . LYS D 1 173 ? -56.313 -58.706 5.106 1.000 61.715 173 LYS E O 1
ATOM 9270 N N . THR D 1 174 ? -55.701 -58.106 7.203 1.000 50.723 174 THR E N 1
ATOM 9271 C CA . THR D 1 174 ? -56.272 -56.772 7.222 1.000 52.941 174 THR E CA 1
ATOM 9272 C C . THR D 1 174 ? -55.500 -55.858 8.173 1.000 49.945 174 THR E C 1
ATOM 9273 O O . THR D 1 174 ? -55.653 -54.648 8.079 1.000 48.021 174 THR E O 1
ATOM 9277 N N . ILE D 1 175 ? -54.715 -56.427 9.104 1.000 51.237 175 ILE E N 1
ATOM 9278 C CA . ILE D 1 175 ? -53.673 -55.685 9.800 1.000 49.468 175 ILE E CA 1
ATOM 9279 C C . ILE D 1 175 ? -52.391 -55.693 8.969 1.000 51.416 175 ILE E C 1
ATOM 9280 O O . ILE D 1 175 ? -51.797 -54.639 8.742 1.000 61.067 175 ILE E O 1
ATOM 9285 N N . PHE D 1 176 ? -51.933 -56.886 8.567 1.000 49.607 176 PHE E N 1
ATOM 9286 C CA . PHE D 1 176 ? -50.609 -57.036 7.975 1.000 44.642 176 PHE E CA 1
ATOM 9287 C C . PHE D 1 176 ? -50.527 -56.248 6.662 1.000 39.058 176 PHE E C 1
ATOM 9288 O O . PHE D 1 176 ? -49.679 -55.371 6.530 1.000 34.797 176 PHE E O 1
ATOM 9296 N N . PRO D 1 177 ? -51.364 -56.517 5.633 1.000 32.778 177 PRO E N 1
ATOM 9297 C CA . PRO D 1 177 ? -51.675 -55.523 4.608 1.000 32.427 177 PRO E CA 1
ATOM 9298 C C . PRO D 1 177 ? -51.657 -54.038 4.969 1.000 29.898 177 PRO E C 1
ATOM 9299 O O . PRO D 1 177 ? -51.261 -53.226 4.137 1.000 28.464 177 PRO E O 1
ATOM 9303 N N . LEU D 1 178 ? -52.105 -53.671 6.177 1.000 30.001 178 LEU E N 1
ATOM 9304 C CA . LEU D 1 178 ? -51.915 -52.306 6.659 1.000 31.991 178 LEU E CA 1
ATOM 9305 C C . LEU D 1 178 ? -50.433 -52.041 6.886 1.000 33.808 178 LEU E C 1
ATOM 9306 O O . LEU D 1 178 ? -49.931 -50.996 6.495 1.000 36.364 178 LEU E O 1
ATOM 9311 N N . MET D 1 179 ? -49.752 -53.017 7.502 1.000 38.476 179 MET E N 1
ATOM 9312 C CA . MET D 1 179 ? -48.394 -52.863 8.006 1.000 35.544 179 MET E CA 1
ATOM 9313 C C . MET D 1 179 ? -47.371 -52.843 6.869 1.000 34.537 179 MET E C 1
ATOM 9314 O O . MET D 1 179 ? -46.498 -51.968 6.833 1.000 29.688 179 MET E O 1
ATOM 9319 N N . ASP D 1 180 ? -47.467 -53.812 5.943 1.000 32.391 180 ASP E N 1
ATOM 9320 C CA . ASP D 1 180 ? -46.488 -53.942 4.866 1.000 30.323 180 ASP E CA 1
ATOM 9321 C C . ASP D 1 180 ? -46.682 -52.845 3.828 1.000 27.093 180 ASP E C 1
ATOM 9322 O O . ASP D 1 180 ? -46.274 -53.021 2.693 1.000 27.318 180 ASP E O 1
ATOM 9327 N N . GLU D 1 181 ? -47.298 -51.718 4.207 1.000 26.048 181 GLU E N 1
ATOM 9328 C CA . GLU D 1 181 ? -47.562 -50.661 3.244 1.000 27.080 181 GLU E CA 1
ATOM 9329 C C . GLU D 1 181 ? -47.020 -49.326 3.745 1.000 26.242 181 GLU E C 1
ATOM 9330 O O . GLU D 1 181 ? -46.968 -48.360 2.993 1.000 22.824 181 GLU E O 1
ATOM 9336 N N . LEU D 1 182 ? -46.647 -49.253 5.021 1.000 32.741 182 LEU E N 1
ATOM 9337 C CA . LEU D 1 182 ? -45.885 -48.118 5.515 1.000 34.311 182 LEU E CA 1
ATOM 9338 C C . LEU D 1 182 ? -44.406 -48.505 5.553 1.000 37.607 182 LEU E C 1
ATOM 9339 O O . LEU D 1 182 ? -43.538 -47.644 5.420 1.000 41.437 182 LEU E O 1
ATOM 9344 N N . ILE D 1 183 ? -44.128 -49.796 5.789 1.000 39.256 183 ILE E N 1
ATOM 9345 C CA . ILE D 1 183 ? -42.762 -50.289 5.887 1.000 40.076 183 ILE E CA 1
ATOM 9346 C C . ILE D 1 183 ? -42.070 -50.097 4.540 1.000 40.301 183 ILE E C 1
ATOM 9347 O O . ILE D 1 183 ? -41.063 -49.402 4.439 1.000 40.871 183 ILE E O 1
ATOM 9352 N N . ASP D 1 184 ? -42.645 -50.730 3.516 1.000 42.770 184 ASP E N 1
ATOM 9353 C CA . ASP D 1 184 ? -42.074 -50.758 2.177 1.000 47.260 184 ASP E CA 1
ATOM 9354 C C . ASP D 1 184 ? -41.900 -49.347 1.633 1.000 45.365 184 ASP E C 1
ATOM 9355 O O . ASP D 1 184 ? -40.837 -49.006 1.124 1.000 48.584 184 ASP E O 1
ATOM 9360 N N . VAL D 1 185 ? -42.983 -48.568 1.697 1.000 47.037 185 VAL E N 1
ATOM 9361 C CA . VAL D 1 185 ? -42.953 -47.150 1.388 1.000 45.349 185 VAL E CA 1
ATOM 9362 C C . VAL D 1 185 ? -41.711 -46.546 2.027 1.000 46.356 185 VAL E C 1
ATOM 9363 O O . VAL D 1 185 ? -40.813 -46.092 1.329 1.000 60.931 185 VAL E O 1
ATOM 9367 N N . CYS D 1 186 ? -41.660 -46.589 3.362 1.000 44.618 186 CYS E N 1
ATOM 9368 C CA . CYS D 1 186 ? -40.691 -45.819 4.118 1.000 43.938 186 CYS E CA 1
ATOM 9369 C C . CYS D 1 186 ? -39.366 -46.572 4.190 1.000 44.934 186 CYS E C 1
ATOM 9370 O O . CYS D 1 186 ? -38.637 -46.432 5.167 1.000 49.751 186 CYS E O 1
ATOM 9373 N N . GLY D 1 187 ? -39.053 -47.373 3.162 1.000 42.563 187 GLY E N 1
ATOM 9374 C CA . GLY D 1 187 ? -38.002 -48.368 3.285 1.000 36.845 187 GLY E CA 1
ATOM 9375 C C . GLY D 1 187 ? -37.564 -48.494 4.738 1.000 31.226 187 GLY E C 1
ATOM 9376 O O . GLY D 1 187 ? -36.465 -48.073 5.090 1.000 30.140 187 GLY E O 1
ATOM 9377 N N . ALA D 1 188 ? -38.472 -49.042 5.557 1.000 29.099 188 ALA E N 1
ATOM 9378 C CA . ALA D 1 188 ? -38.416 -48.973 7.012 1.000 30.420 188 ALA E CA 1
ATOM 9379 C C . ALA D 1 188 ? -37.568 -50.106 7.589 1.000 28.831 188 ALA E C 1
ATOM 9380 O O . ALA D 1 188 ? -37.616 -51.227 7.079 1.000 32.463 188 ALA E O 1
ATOM 9382 N N . ASP D 1 189 ? -36.802 -49.815 8.651 1.000 28.778 189 ASP E N 1
ATOM 9383 C CA . ASP D 1 189 ? -36.051 -50.862 9.344 1.000 29.777 189 ASP E CA 1
ATOM 9384 C C . ASP D 1 189 ? -36.775 -51.275 10.628 1.000 26.385 189 ASP E C 1
ATOM 9385 O O . ASP D 1 189 ? -36.550 -52.371 11.131 1.000 24.552 189 ASP E O 1
ATOM 9390 N N . ALA D 1 190 ? -37.663 -50.414 11.141 1.000 27.394 190 ALA E N 1
ATOM 9391 C CA . ALA D 1 190 ? -38.574 -50.817 12.193 1.000 27.910 190 ALA E CA 1
ATOM 9392 C C . ALA D 1 190 ? -39.978 -50.311 11.918 1.000 30.894 190 ALA E C 1
ATOM 9393 O O . ALA D 1 190 ? -40.157 -49.277 11.273 1.000 26.800 190 ALA E O 1
ATOM 9395 N N . PHE D 1 191 ? -40.948 -51.031 12.493 1.000 33.034 191 PHE E N 1
ATOM 9396 C CA . PHE D 1 191 ? -42.310 -50.549 12.679 1.000 35.151 191 PHE E CA 1
ATOM 9397 C C . PHE D 1 191 ? -42.488 -50.203 14.160 1.000 33.553 191 PHE E C 1
ATOM 9398 O O . PHE D 1 191 ? -41.656 -50.612 14.961 1.000 30.479 191 PHE E O 1
ATOM 9406 N N . HIS D 1 192 ? -43.533 -49.441 14.531 1.000 38.415 192 HIS E N 1
ATOM 9407 C CA . HIS D 1 192 ? -43.865 -49.213 15.941 1.000 39.030 192 HIS E CA 1
ATOM 9408 C C . HIS D 1 192 ? -45.341 -49.514 16.186 1.000 42.619 192 HIS E C 1
ATOM 9409 O O . HIS D 1 192 ? -46.220 -48.785 15.736 1.000 43.517 192 HIS E O 1
ATOM 9416 N N . VAL D 1 193 ? -45.593 -50.571 16.965 1.000 49.828 193 VAL E N 1
ATOM 9417 C CA . VAL D 1 193 ? -46.919 -51.148 17.107 1.000 48.967 193 VAL E CA 1
ATOM 9418 C C . VAL D 1 193 ? -47.632 -50.545 18.323 1.000 47.826 193 VAL E C 1
ATOM 9419 O O . VAL D 1 193 ? -48.792 -50.862 18.597 1.000 47.944 193 VAL E O 1
ATOM 9423 N N . GLY D 1 194 ? -46.924 -49.687 19.065 1.000 44.105 194 GLY E N 1
ATOM 9424 C CA . GLY D 1 194 ? -47.351 -49.275 20.390 1.000 41.614 194 GLY E CA 1
ATOM 9425 C C . GLY D 1 194 ? -47.536 -50.474 21.316 1.000 40.229 194 GLY E C 1
ATOM 9426 O O . GLY D 1 194 ? -46.799 -51.455 21.217 1.000 43.332 194 GLY E O 1
ATOM 9427 N N . LEU D 1 195 ? -48.549 -50.363 22.184 1.000 41.666 195 LEU E N 1
ATOM 9428 C CA . LEU D 1 195 ? -48.966 -51.352 23.172 1.000 42.514 195 LEU E CA 1
ATOM 9429 C C . LEU D 1 195 ? -49.009 -50.655 24.530 1.000 39.133 195 LEU E C 1
ATOM 9430 O O . LEU D 1 195 ? -48.206 -50.938 25.411 1.000 39.135 195 LEU E O 1
ATOM 9435 N N . ASP D 1 196 ? -49.947 -49.708 24.655 1.000 41.932 196 ASP E N 1
ATOM 9436 C CA . ASP D 1 196 ? -50.028 -48.834 25.814 1.000 42.034 196 ASP E CA 1
ATOM 9437 C C . ASP D 1 196 ? -51.478 -48.648 26.249 1.000 43.174 196 ASP E C 1
ATOM 9438 O O . ASP D 1 196 ? -52.409 -48.837 25.463 1.000 48.084 196 ASP E O 1
ATOM 9443 N N . GLU D 1 197 ? -51.648 -48.286 27.526 1.000 42.861 197 GLU E N 1
ATOM 9444 C CA . GLU D 1 197 ? -52.951 -47.939 28.068 1.000 41.840 197 GLU E CA 1
ATOM 9445 C C . GLU D 1 197 ? -53.949 -48.990 27.606 1.000 44.723 197 GLU E C 1
ATOM 9446 O O . GLU D 1 197 ? -54.957 -48.667 26.978 1.000 43.864 197 GLU E O 1
ATOM 9452 N N . VAL D 1 198 ? -53.624 -50.249 27.931 1.000 43.362 198 VAL E N 1
ATOM 9453 C CA . VAL D 1 198 ? -54.272 -51.402 27.336 1.000 41.160 198 VAL E CA 1
ATOM 9454 C C . VAL D 1 198 ? -55.305 -51.928 28.324 1.000 39.708 198 VAL E C 1
ATOM 9455 O O . VAL D 1 198 ? -55.197 -53.048 28.823 1.000 37.902 198 VAL E O 1
ATOM 9459 N N . TRP D 1 199 ? -56.314 -51.108 28.614 1.000 44.481 199 TRP E N 1
ATOM 9460 C CA . TRP D 1 199 ? -57.308 -51.508 29.595 1.000 41.688 199 TRP E CA 1
ATOM 9461 C C . TRP D 1 199 ? -58.011 -52.759 29.082 1.000 40.588 199 TRP E C 1
ATOM 9462 O O . TRP D 1 199 ? -57.834 -53.853 29.615 1.000 50.953 199 TRP E O 1
ATOM 9473 N N . ILE D 1 200 ? -58.797 -52.604 28.021 1.000 41.471 200 ILE E N 1
ATOM 9474 C CA . ILE D 1 200 ? -59.773 -53.629 27.709 1.000 42.633 200 ILE E CA 1
ATOM 9475 C C . ILE D 1 200 ? -59.056 -54.743 26.953 1.000 43.470 200 ILE E C 1
ATOM 9476 O O . ILE D 1 200 ? -58.878 -54.705 25.739 1.000 47.693 200 ILE E O 1
ATOM 9481 N N . LEU D 1 201 ? -58.557 -55.688 27.744 1.000 40.420 201 LEU E N 1
ATOM 9482 C CA . LEU D 1 201 ? -58.115 -56.980 27.274 1.000 37.989 201 LEU E CA 1
ATOM 9483 C C . LEU D 1 201 ? -58.938 -58.003 28.046 1.000 37.010 201 LEU E C 1
ATOM 9484 O O . LEU D 1 201 ? -59.183 -57.803 29.229 1.000 27.959 201 LEU E O 1
ATOM 9489 N N . GLY D 1 202 ? -59.398 -59.053 27.354 1.000 38.207 202 GLY E N 1
ATOM 9490 C CA . GLY D 1 202 ? -59.855 -60.276 27.996 1.000 37.342 202 GLY E CA 1
ATOM 9491 C C . GLY D 1 202 ? -61.286 -60.167 28.511 1.000 39.599 202 GLY E C 1
ATOM 9492 O O . GLY D 1 202 ? -61.642 -60.850 29.475 1.000 35.180 202 GLY E O 1
ATOM 9493 N N . TYR D 1 203 ? -62.083 -59.336 27.818 1.000 39.623 203 TYR E N 1
ATOM 9494 C CA . TYR D 1 203 ? -63.435 -58.987 28.204 1.000 37.718 203 TYR E CA 1
ATOM 9495 C C . TYR D 1 203 ? -64.217 -60.256 28.499 1.000 41.031 203 TYR E C 1
ATOM 9496 O O . TYR D 1 203 ? -64.152 -61.208 27.726 1.000 40.951 203 TYR E O 1
ATOM 9505 N N . GLU D 1 204 ? -64.926 -60.249 29.636 1.000 43.997 204 GLU E N 1
ATOM 9506 C CA . GLU D 1 204 ? -65.729 -61.382 30.070 1.000 41.200 204 GLU E CA 1
ATOM 9507 C C . GLU D 1 204 ? -66.521 -61.877 28.864 1.000 39.953 204 GLU E C 1
ATOM 9508 O O . GLU D 1 204 ? -66.331 -63.004 28.414 1.000 41.670 204 GLU E O 1
ATOM 9514 N N . LYS D 1 205 ? -67.342 -60.974 28.311 1.000 38.444 205 LYS E N 1
ATOM 9515 C CA . LYS D 1 205 ? -68.263 -61.292 27.230 1.000 36.532 205 LYS E CA 1
ATOM 9516 C C . LYS D 1 205 ? -67.525 -61.720 25.967 1.000 37.661 205 LYS E C 1
ATOM 9517 O O . LYS D 1 205 ? -68.012 -62.597 25.252 1.000 41.309 205 LYS E O 1
ATOM 9523 N N . CYS D 1 206 ? -66.375 -61.096 25.665 1.000 39.839 206 CYS E N 1
ATOM 9524 C CA . CYS D 1 206 ? -65.843 -61.192 24.313 1.000 41.096 206 CYS E CA 1
ATOM 9525 C C . CYS D 1 206 ? -65.545 -62.638 23.921 1.000 40.300 206 CYS E C 1
ATOM 9526 O O . CYS D 1 206 ? -64.735 -63.311 24.558 1.000 43.901 206 CYS E O 1
ATOM 9529 N N . PRO D 1 207 ? -66.090 -63.125 22.785 1.000 39.763 207 PRO E N 1
ATOM 9530 C CA . PRO D 1 207 ? -66.237 -64.567 22.571 1.000 37.421 207 PRO E CA 1
ATOM 9531 C C . PRO D 1 207 ? -64.925 -65.350 22.552 1.000 37.685 207 PRO E C 1
ATOM 9532 O O . PRO D 1 207 ? -64.932 -66.545 22.868 1.000 34.514 207 PRO E O 1
ATOM 9536 N N . ARG D 1 208 ? -63.813 -64.673 22.201 1.000 36.100 208 ARG E N 1
ATOM 9537 C CA . ARG D 1 208 ? -62.528 -65.336 22.001 1.000 36.113 208 ARG E CA 1
ATOM 9538 C C . ARG D 1 208 ? -61.571 -65.139 23.167 1.000 33.112 208 ARG E C 1
ATOM 9539 O O . ARG D 1 208 ? -60.627 -65.912 23.296 1.000 37.330 208 ARG E O 1
ATOM 9547 N N . CYS D 1 209 ? -61.789 -64.092 23.967 1.000 35.174 209 CYS E N 1
ATOM 9548 C CA . CYS D 1 209 ? -60.743 -63.503 24.794 1.000 33.967 209 CYS E CA 1
ATOM 9549 C C . CYS D 1 209 ? -61.137 -63.448 26.269 1.000 34.691 209 CYS E C 1
ATOM 9550 O O . CYS D 1 209 ? -60.263 -63.524 27.131 1.000 35.501 209 CYS E O 1
ATOM 9553 N N . GLY D 1 210 ? -62.440 -63.307 26.562 1.000 32.777 210 GLY E N 1
ATOM 9554 C CA . GLY D 1 210 ? -62.950 -63.704 27.858 1.000 29.402 210 GLY E CA 1
ATOM 9555 C C . GLY D 1 210 ? -62.688 -65.186 28.074 1.000 34.514 210 GLY E C 1
ATOM 9556 O O . GLY D 1 210 ? -62.983 -66.004 27.201 1.000 37.081 210 GLY E O 1
ATOM 9557 N N . GLY D 1 211 ? -62.128 -65.522 29.242 1.000 39.420 211 GLY E N 1
ATOM 9558 C CA . GLY D 1 211 ? -61.752 -66.889 29.555 1.000 37.660 211 GLY E CA 1
ATOM 9559 C C . GLY D 1 211 ? -60.247 -67.001 29.759 1.000 38.377 211 GLY E C 1
ATOM 9560 O O . GLY D 1 211 ? -59.796 -67.489 30.785 1.000 32.923 211 GLY E O 1
ATOM 9561 N N . ARG D 1 212 ? -59.479 -66.505 28.781 1.000 40.900 212 ARG E N 1
ATOM 9562 C CA . ARG D 1 212 ? -58.042 -66.722 28.760 1.000 37.917 212 ARG E CA 1
ATOM 9563 C C . ARG D 1 212 ? -57.376 -66.009 29.935 1.000 35.215 212 ARG E C 1
ATOM 9564 O O . ARG D 1 212 ? -58.071 -65.473 30.796 1.000 32.099 212 ARG E O 1
ATOM 9572 N N . ASP D 1 213 ? -56.032 -66.034 29.950 1.000 30.621 213 ASP E N 1
ATOM 9573 C CA . ASP D 1 213 ? -55.204 -65.261 30.870 1.000 28.372 213 ASP E CA 1
ATOM 9574 C C . ASP D 1 213 ? -54.507 -64.092 30.177 1.000 28.504 213 ASP E C 1
ATOM 9575 O O . ASP D 1 213 ? -53.783 -64.302 29.210 1.000 31.051 213 ASP E O 1
ATOM 9580 N N . LYS D 1 214 ? -54.615 -62.910 30.809 1.000 28.711 214 LYS E N 1
ATOM 9581 C CA . LYS D 1 214 ? -54.301 -61.616 30.227 1.000 28.761 214 LYS E CA 1
ATOM 9582 C C . LYS D 1 214 ? -52.796 -61.357 30.116 1.000 30.382 214 LYS E C 1
ATOM 9583 O O . LYS D 1 214 ? -52.385 -60.408 29.449 1.000 29.180 214 LYS E O 1
ATOM 9589 N N . ALA D 1 215 ? -51.963 -62.156 30.794 1.000 28.337 215 ALA E N 1
ATOM 9590 C CA . ALA D 1 215 ? -50.540 -62.114 30.507 1.000 27.423 215 ALA E CA 1
ATOM 9591 C C . ALA D 1 215 ? -50.237 -62.951 29.262 1.000 28.224 215 ALA E C 1
ATOM 9592 O O . ALA D 1 215 ? -49.436 -62.550 28.422 1.000 28.053 215 ALA E O 1
ATOM 9594 N N . ALA D 1 216 ? -50.840 -64.139 29.161 1.000 27.639 216 ALA E N 1
ATOM 9595 C CA . ALA D 1 216 ? -50.585 -65.021 28.031 1.000 27.833 216 ALA E CA 1
ATOM 9596 C C . ALA D 1 216 ? -51.159 -64.430 26.739 1.000 30.670 216 ALA E C 1
ATOM 9597 O O . ALA D 1 216 ? -50.572 -64.565 25.651 1.000 30.245 216 ALA E O 1
ATOM 9599 N N . LEU D 1 217 ? -52.339 -63.816 26.875 1.000 30.151 217 LEU E N 1
ATOM 9600 C CA . LEU D 1 217 ? -53.090 -63.283 25.748 1.000 34.444 217 LEU E CA 1
ATOM 9601 C C . LEU D 1 217 ? -52.336 -62.141 25.080 1.000 37.120 217 LEU E C 1
ATOM 9602 O O . LEU D 1 217 ? -52.519 -61.911 23.885 1.000 44.765 217 LEU E O 1
ATOM 9607 N N . PHE D 1 218 ? -51.510 -61.430 25.862 1.000 35.495 218 PHE E N 1
ATOM 9608 C CA . PHE D 1 218 ? -50.846 -60.216 25.419 1.000 32.693 218 PHE E CA 1
ATOM 9609 C C . PHE D 1 218 ? -49.554 -60.574 24.699 1.000 32.300 218 PHE E C 1
ATOM 9610 O O . PHE D 1 218 ? -49.266 -60.044 23.633 1.000 31.700 218 PHE E O 1
ATOM 9618 N N . ALA D 1 219 ? -48.777 -61.475 25.310 1.000 32.519 219 ALA E N 1
ATOM 9619 C CA . ALA D 1 219 ? -47.516 -61.911 24.746 1.000 31.071 219 ALA E CA 1
ATOM 9620 C C . ALA D 1 219 ? -47.756 -62.574 23.391 1.000 35.473 219 ALA E C 1
ATOM 9621 O O . ALA D 1 219 ? -47.201 -62.146 22.379 1.000 35.763 219 ALA E O 1
ATOM 9623 N N . GLU D 1 220 ? -48.563 -63.640 23.397 1.000 35.286 220 GLU E N 1
ATOM 9624 C CA . GLU D 1 220 ? -49.084 -64.241 22.184 1.000 35.513 220 GLU E CA 1
ATOM 9625 C C . GLU D 1 220 ? -49.355 -63.150 21.154 1.000 40.885 220 GLU E C 1
ATOM 9626 O O . GLU D 1 220 ? -48.670 -63.074 20.135 1.000 48.577 220 GLU E O 1
ATOM 9632 N N . TYR D 1 221 ? -50.333 -62.277 21.428 1.000 46.315 221 TYR E N 1
ATOM 9633 C CA . TYR D 1 221 ? -50.659 -61.237 20.464 1.000 40.124 221 TYR E CA 1
ATOM 9634 C C . TYR D 1 221 ? -49.391 -60.494 20.036 1.000 38.002 221 TYR E C 1
ATOM 9635 O O . TYR D 1 221 ? -49.080 -60.481 18.848 1.000 41.521 221 TYR E O 1
ATOM 9644 N N . ALA D 1 222 ? -48.663 -59.878 20.985 1.000 31.992 222 ALA E N 1
ATOM 9645 C CA . ALA D 1 222 ? -47.590 -58.952 20.632 1.000 32.253 222 ALA E CA 1
ATOM 9646 C C . ALA D 1 222 ? -46.390 -59.702 20.055 1.000 33.685 222 ALA E C 1
ATOM 9647 O O . ALA D 1 222 ? -45.466 -59.079 19.521 1.000 28.794 222 ALA E O 1
ATOM 9649 N N . THR D 1 223 ? -46.427 -61.033 20.194 1.000 34.770 223 THR E N 1
ATOM 9650 C CA . THR D 1 223 ? -45.492 -61.948 19.558 1.000 37.138 223 THR E CA 1
ATOM 9651 C C . THR D 1 223 ? -45.944 -62.204 18.122 1.000 35.788 223 THR E C 1
ATOM 9652 O O . THR D 1 223 ? -45.119 -62.290 17.209 1.000 41.154 223 THR E O 1
ATOM 9656 N N . LYS D 1 224 ? -47.260 -62.360 17.942 1.000 33.915 224 LYS E N 1
ATOM 9657 C CA . LYS D 1 224 ? -47.855 -62.434 16.612 1.000 33.426 224 LYS E CA 1
ATOM 9658 C C . LYS D 1 224 ? -47.238 -61.362 15.719 1.000 35.643 224 LYS E C 1
ATOM 9659 O O . LYS D 1 224 ? -46.727 -61.668 14.646 1.000 50.851 224 LYS E O 1
ATOM 9665 N N . LEU D 1 225 ? -47.251 -60.105 16.166 1.000 36.432 225 LEU E N 1
ATOM 9666 C CA . LEU D 1 225 ? -46.711 -59.027 15.350 1.000 34.856 225 LEU E CA 1
ATOM 9667 C C . LEU D 1 225 ? -45.226 -59.252 15.108 1.000 37.144 225 LEU E C 1
ATOM 9668 O O . LEU D 1 225 ? -44.805 -59.426 13.967 1.000 42.058 225 LEU E O 1
ATOM 9673 N N . HIS D 1 226 ? -44.451 -59.242 16.197 1.000 35.863 226 HIS E N 1
ATOM 9674 C CA . HIS D 1 226 ? -43.005 -59.338 16.130 1.000 35.905 226 HIS E CA 1
ATOM 9675 C C . HIS D 1 226 ? -42.535 -60.254 15.001 1.000 36.957 226 HIS E C 1
ATOM 9676 O O . HIS D 1 226 ? -41.544 -59.955 14.349 1.000 46.776 226 HIS E O 1
ATOM 9683 N N . ASP D 1 227 ? -43.221 -61.377 14.789 1.000 37.154 227 ASP E N 1
ATOM 9684 C CA . ASP D 1 227 ? -42.807 -62.356 13.798 1.000 35.293 227 ASP E CA 1
ATOM 9685 C C . ASP D 1 227 ? -43.092 -61.818 12.402 1.000 37.021 227 ASP E C 1
ATOM 9686 O O . ASP D 1 227 ? -42.169 -61.610 11.608 1.000 31.948 227 ASP E O 1
ATOM 9691 N N . HIS D 1 228 ? -44.367 -61.540 12.126 1.000 40.466 228 HIS E N 1
ATOM 9692 C CA . HIS D 1 228 ? -44.696 -60.788 10.933 1.000 37.729 228 HIS E CA 1
ATOM 9693 C C . HIS D 1 228 ? -43.648 -59.706 10.698 1.000 39.513 228 HIS E C 1
ATOM 9694 O O . HIS D 1 228 ? -43.042 -59.650 9.636 1.000 45.086 228 HIS E O 1
ATOM 9701 N N . LEU D 1 229 ? -43.439 -58.841 11.695 1.000 41.035 229 LEU E N 1
ATOM 9702 C CA . LEU D 1 229 ? -42.627 -57.640 11.534 1.000 39.585 229 LEU E CA 1
ATOM 9703 C C . LEU D 1 229 ? -41.148 -57.994 11.396 1.000 35.057 229 LEU E C 1
ATOM 9704 O O . LEU D 1 229 ? -40.353 -57.234 10.848 1.000 35.906 229 LEU E O 1
ATOM 9709 N N . LYS D 1 230 ? -40.798 -59.159 11.929 1.000 38.510 230 LYS E N 1
ATOM 9710 C CA . LYS D 1 230 ? -39.534 -59.836 11.685 1.000 36.098 230 LYS E CA 1
ATOM 9711 C C . LYS D 1 230 ? -39.467 -60.259 10.211 1.000 37.321 230 LYS E C 1
ATOM 9712 O O . LYS D 1 230 ? -38.414 -60.171 9.585 1.000 39.373 230 LYS E O 1
ATOM 9718 N N . GLU D 1 231 ? -40.598 -60.684 9.629 1.000 37.178 231 GLU E N 1
ATOM 9719 C CA . GLU D 1 231 ? -40.589 -61.242 8.279 1.000 37.148 231 GLU E CA 1
ATOM 9720 C C . GLU D 1 231 ? -40.296 -60.182 7.218 1.000 37.916 231 GLU E C 1
ATOM 9721 O O . GLU D 1 231 ? -39.704 -60.496 6.191 1.000 38.874 231 GLU E O 1
ATOM 9727 N N . LYS D 1 232 ? -40.748 -58.945 7.464 1.000 37.108 232 LYS E N 1
ATOM 9728 C CA . LYS D 1 232 ? -40.559 -57.831 6.553 1.000 33.224 232 LYS E CA 1
ATOM 9729 C C . LYS D 1 232 ? -39.183 -57.193 6.739 1.000 34.180 232 LYS E C 1
ATOM 9730 O O . LYS D 1 232 ? -38.904 -56.161 6.127 1.000 31.639 232 LYS E O 1
ATOM 9736 N N . LYS D 1 233 ? -38.320 -57.809 7.563 1.000 33.078 233 LYS E N 1
ATOM 9737 C CA . LYS D 1 233 ? -37.005 -57.263 7.862 1.000 34.835 233 LYS E CA 1
ATOM 9738 C C . LYS D 1 233 ? -37.186 -55.977 8.666 1.000 35.561 233 LYS E C 1
ATOM 9739 O O . LYS D 1 233 ? -36.792 -54.895 8.237 1.000 38.840 233 LYS E O 1
ATOM 9745 N N . CYS D 1 234 ? -37.801 -56.114 9.848 1.000 38.302 234 CYS E N 1
ATOM 9746 C CA . CYS D 1 234 ? -38.071 -54.971 10.703 1.000 39.885 234 CYS E CA 1
ATOM 9747 C C . CYS D 1 234 ? -37.851 -55.347 12.162 1.000 38.798 234 CYS E C 1
ATOM 9748 O O . CYS D 1 234 ? -38.194 -56.458 12.578 1.000 35.534 234 CYS E O 1
ATOM 9751 N N . GLN D 1 235 ? -37.307 -54.394 12.928 1.000 35.033 235 GLN E N 1
ATOM 9752 C CA . GLN D 1 235 ? -37.464 -54.422 14.375 1.000 34.546 235 GLN E CA 1
ATOM 9753 C C . GLN D 1 235 ? -38.900 -54.013 14.683 1.000 36.121 235 GLN E C 1
ATOM 9754 O O . GLN D 1 235 ? -39.609 -53.435 13.846 1.000 36.847 235 GLN E O 1
ATOM 9760 N N . MET D 1 236 ? -39.363 -54.392 15.869 1.000 33.492 236 MET E N 1
ATOM 9761 C CA . MET D 1 236 ? -40.605 -53.844 16.363 1.000 34.113 236 MET E CA 1
ATOM 9762 C C . MET D 1 236 ? -40.257 -52.973 17.559 1.000 35.591 236 MET E C 1
ATOM 9763 O O . MET D 1 236 ? -39.280 -53.250 18.233 1.000 35.543 236 MET E O 1
ATOM 9768 N N . TRP D 1 237 ? -40.989 -51.868 17.735 1.000 36.580 237 TRP E N 1
ATOM 9769 C CA . TRP D 1 237 ? -40.953 -51.112 18.975 1.000 34.069 237 TRP E CA 1
ATOM 9770 C C . TRP D 1 237 ? -42.242 -51.404 19.730 1.000 34.886 237 TRP E C 1
ATOM 9771 O O . TRP D 1 237 ? -43.080 -52.168 19.229 1.000 30.301 237 TRP E O 1
ATOM 9782 N N . MET D 1 238 ? -42.368 -50.828 20.939 1.000 29.652 238 MET E N 1
ATOM 9783 C CA . MET D 1 238 ? -43.631 -50.841 21.660 1.000 28.112 238 MET E CA 1
ATOM 9784 C C . MET D 1 238 ? -43.495 -50.102 23.004 1.000 30.204 238 MET E C 1
ATOM 9785 O O . MET D 1 238 ? -42.391 -49.982 23.569 1.000 24.638 238 MET E O 1
ATOM 9790 N N . TRP D 1 239 ? -44.635 -49.580 23.496 1.000 29.312 239 TRP E N 1
ATOM 9791 C CA . TRP D 1 239 ? -44.665 -48.833 24.746 1.000 29.535 239 TRP E CA 1
ATOM 9792 C C . TRP D 1 239 ? -44.797 -49.816 25.919 1.000 29.985 239 TRP E C 1
ATOM 9793 O O . TRP D 1 239 ? -45.671 -50.678 25.952 1.000 31.795 239 TRP E O 1
ATOM 9804 N N . SER D 1 240 ? -43.936 -49.622 26.914 1.000 29.266 240 SER E N 1
ATOM 9805 C CA . SER D 1 240 ? -43.514 -50.638 27.859 1.000 29.234 240 SER E CA 1
ATOM 9806 C C . SER D 1 240 ? -44.561 -50.980 28.909 1.000 28.088 240 SER E C 1
ATOM 9807 O O . SER D 1 240 ? -44.344 -51.932 29.658 1.000 22.343 240 SER E O 1
ATOM 9810 N N . ASP D 1 241 ? -45.682 -50.235 28.921 1.000 32.340 241 ASP E N 1
ATOM 9811 C CA . ASP D 1 241 ? -46.443 -49.967 30.140 1.000 33.950 241 ASP E CA 1
ATOM 9812 C C . ASP D 1 241 ? -47.170 -51.197 30.656 1.000 36.035 241 ASP E C 1
ATOM 9813 O O . ASP D 1 241 ? -47.491 -51.257 31.838 1.000 42.762 241 ASP E O 1
ATOM 9818 N N . ARG D 1 242 ? -47.481 -52.144 29.770 1.000 33.022 242 ARG E N 1
ATOM 9819 C CA . ARG D 1 242 ? -48.241 -53.297 30.189 1.000 30.606 242 ARG E CA 1
ATOM 9820 C C . ARG D 1 242 ? -47.292 -54.460 30.491 1.000 28.707 242 ARG E C 1
ATOM 9821 O O . ARG D 1 242 ? -47.752 -55.494 30.980 1.000 24.257 242 ARG E O 1
ATOM 9829 N N . LEU D 1 243 ? -45.976 -54.280 30.248 1.000 26.749 243 LEU E N 1
ATOM 9830 C CA . LEU D 1 243 ? -44.983 -55.214 30.770 1.000 26.040 243 LEU E CA 1
ATOM 9831 C C . LEU D 1 243 ? -44.430 -54.741 32.125 1.000 29.593 243 LEU E C 1
ATOM 9832 O O . LEU D 1 243 ? -43.437 -55.292 32.606 1.000 38.114 243 LEU E O 1
ATOM 9837 N N . ILE D 1 244 ? -45.076 -53.761 32.771 1.000 31.770 244 ILE E N 1
ATOM 9838 C CA . ILE D 1 244 ? -44.748 -53.342 34.132 1.000 32.334 244 ILE E CA 1
ATOM 9839 C C . ILE D 1 244 ? -45.990 -53.510 35.011 1.000 32.270 244 ILE E C 1
ATOM 9840 O O . ILE D 1 244 ? -47.090 -53.329 34.492 1.000 33.731 244 ILE E O 1
ATOM 9845 N N . ASP D 1 245 ? -45.814 -53.853 36.312 1.000 33.084 245 ASP E N 1
ATOM 9846 C CA . ASP D 1 245 ? -46.916 -54.077 37.256 1.000 30.354 245 ASP E CA 1
ATOM 9847 C C . ASP D 1 245 ? -47.155 -52.850 38.129 1.000 29.836 245 ASP E C 1
ATOM 9848 O O . ASP D 1 245 ? -46.271 -52.437 38.870 1.000 29.708 245 ASP E O 1
ATOM 9853 N N . GLY D 1 246 ? -48.396 -52.347 38.136 1.000 31.361 246 GLY E N 1
ATOM 9854 C CA . GLY D 1 246 ? -48.722 -51.121 38.851 1.000 29.534 246 GLY E CA 1
ATOM 9855 C C . GLY D 1 246 ? -49.218 -51.376 40.274 1.000 28.848 246 GLY E C 1
ATOM 9856 O O . GLY D 1 246 ? -49.499 -50.438 41.020 1.000 29.285 246 GLY E O 1
ATOM 9857 N N . LYS D 1 247 ? -49.343 -52.648 40.654 1.000 25.973 247 LYS E N 1
ATOM 9858 C CA . LYS D 1 247 ? -49.807 -52.965 41.991 1.000 27.468 247 LYS E CA 1
ATOM 9859 C C . LYS D 1 247 ? -48.582 -53.165 42.878 1.000 28.845 247 LYS E C 1
ATOM 9860 O O . LYS D 1 247 ? -48.456 -52.525 43.925 1.000 29.516 247 LYS E O 1
ATOM 9866 N N . THR D 1 248 ? -47.688 -54.056 42.438 1.000 31.145 248 THR E N 1
ATOM 9867 C CA . THR D 1 248 ? -46.355 -54.154 43.012 1.000 33.656 248 THR E CA 1
ATOM 9868 C C . THR D 1 248 ? -45.672 -52.797 42.915 1.000 38.220 248 THR E C 1
ATOM 9869 O O . THR D 1 248 ? -45.453 -52.150 43.938 1.000 53.969 248 THR E O 1
ATOM 9873 N N . THR D 1 249 ? -45.365 -52.352 41.689 1.000 37.773 249 THR E N 1
ATOM 9874 C CA . THR D 1 249 ? -44.518 -51.180 41.513 1.000 36.000 249 THR E CA 1
ATOM 9875 C C . THR D 1 249 ? -45.189 -49.918 42.047 1.000 34.937 249 THR E C 1
ATOM 9876 O O . THR D 1 249 ? -44.508 -48.990 42.472 1.000 35.649 249 THR E O 1
ATOM 9880 N N . ASN D 1 250 ? -46.528 -49.890 42.030 1.000 36.952 250 ASN E N 1
ATOM 9881 C CA . ASN D 1 250 ? -47.262 -48.637 42.127 1.000 36.945 250 ASN E CA 1
ATOM 9882 C C . ASN D 1 250 ? -46.623 -47.644 41.163 1.000 42.742 250 ASN E C 1
ATOM 9883 O O . ASN D 1 250 ? -45.812 -46.796 41.541 1.000 50.534 250 ASN E O 1
ATOM 9888 N N . LEU D 1 251 ? -46.909 -47.875 39.883 1.000 39.839 251 LEU E N 1
ATOM 9889 C CA . LEU D 1 251 ? -46.776 -46.873 38.860 1.000 35.387 251 LEU E CA 1
ATOM 9890 C C . LEU D 1 251 ? -48.143 -46.703 38.209 1.000 39.173 251 LEU E C 1
ATOM 9891 O O . LEU D 1 251 ? -48.270 -46.058 37.174 1.000 38.059 251 LEU E O 1
ATOM 9896 N N . LEU D 1 252 ? -49.184 -47.216 38.879 1.000 36.769 252 LEU E N 1
ATOM 9897 C CA . LEU D 1 252 ? -50.546 -46.855 38.532 1.000 38.083 252 LEU E CA 1
ATOM 9898 C C . LEU D 1 252 ? -50.930 -47.672 37.300 1.000 36.325 252 LEU E C 1
ATOM 9899 O O . LEU D 1 252 ? -50.318 -48.714 37.079 1.000 41.250 252 LEU E O 1
ATOM 9904 N N . GLY D 1 253 ? -51.912 -47.204 36.509 1.000 30.669 253 GLY E N 1
ATOM 9905 C CA . GLY D 1 253 ? -52.569 -48.068 35.534 1.000 34.100 253 GLY E CA 1
ATOM 9906 C C . GLY D 1 253 ? -52.538 -47.529 34.104 1.000 36.360 253 GLY E C 1
ATOM 9907 O O . GLY D 1 253 ? -53.174 -48.100 33.219 1.000 41.179 253 GLY E O 1
ATOM 9908 N N . TRP D 1 254 ? -51.811 -46.426 33.901 1.000 35.792 254 TRP E N 1
ATOM 9909 C CA . TRP D 1 254 ? -51.597 -45.825 32.597 1.000 38.534 254 TRP E CA 1
ATOM 9910 C C . TRP D 1 254 ? -50.158 -46.129 32.190 1.000 36.357 254 TRP E C 1
ATOM 9911 O O . TRP D 1 254 ? -49.915 -46.612 31.088 1.000 36.988 254 TRP E O 1
ATOM 9922 N N . GLN D 1 255 ? -49.219 -45.836 33.103 1.000 35.680 255 GLN E N 1
ATOM 9923 C CA . GLN D 1 255 ? -47.796 -46.032 32.861 1.000 31.027 255 GLN E CA 1
ATOM 9924 C C . GLN D 1 255 ? -47.346 -47.425 33.293 1.000 30.406 255 GLN E C 1
ATOM 9925 O O . GLN D 1 255 ? -46.199 -47.788 33.021 1.000 24.956 255 GLN E O 1
ATOM 9931 N N . ALA D 1 256 ? -48.246 -48.148 33.993 1.000 30.089 256 ALA E N 1
ATOM 9932 C CA . ALA D 1 256 ? -48.113 -49.561 34.308 1.000 29.843 256 ALA E CA 1
ATOM 9933 C C . ALA D 1 256 ? -49.458 -50.261 34.100 1.000 29.040 256 ALA E C 1
ATOM 9934 O O . ALA D 1 256 ? -50.208 -49.884 33.199 1.000 26.130 256 ALA E O 1
ATOM 9936 N N . SER D 1 257 ? -49.767 -51.273 34.936 1.000 30.960 257 SER E N 1
ATOM 9937 C CA . SER D 1 257 ? -50.698 -52.339 34.576 1.000 27.267 257 SER E CA 1
ATOM 9938 C C . SER D 1 257 ? -51.426 -52.849 35.819 1.000 30.202 257 SER E C 1
ATOM 9939 O O . SER D 1 257 ? -50.798 -53.194 36.823 1.000 32.481 257 SER E O 1
ATOM 9942 N N . MET D 1 258 ? -52.763 -52.823 35.737 1.000 31.606 258 MET E N 1
ATOM 9943 C CA . MET D 1 258 ? -53.662 -53.362 36.745 1.000 32.411 258 MET E CA 1
ATOM 9944 C C . MET D 1 258 ? -54.567 -54.376 36.037 1.000 31.822 258 MET E C 1
ATOM 9945 O O . MET D 1 258 ? -55.759 -54.479 36.325 1.000 26.918 258 MET E O 1
ATOM 9950 N N . ASN D 1 259 ? -53.987 -55.111 35.071 1.000 35.412 259 ASN E N 1
ATOM 9951 C CA . ASN D 1 259 ? -54.694 -56.200 34.413 1.000 33.721 259 ASN E CA 1
ATOM 9952 C C . ASN D 1 259 ? -53.739 -57.332 34.047 1.000 33.291 259 ASN E C 1
ATOM 9953 O O . ASN D 1 259 ? -54.038 -58.102 33.132 1.000 35.130 259 ASN E O 1
ATOM 9958 N N . ALA D 1 260 ? -52.615 -57.443 34.782 1.000 34.226 260 ALA E N 1
ATOM 9959 C CA . ALA D 1 260 ? -51.886 -58.703 34.951 1.000 29.680 260 ALA E CA 1
ATOM 9960 C C . ALA D 1 260 ? -51.231 -59.159 33.650 1.000 27.832 260 ALA E C 1
ATOM 9961 O O . ALA D 1 260 ? -51.137 -60.360 33.385 1.000 24.653 260 ALA E O 1
ATOM 9963 N N . THR D 1 261 ? -50.779 -58.188 32.853 1.000 26.490 261 THR E N 1
ATOM 9964 C CA . THR D 1 261 ? -50.450 -58.407 31.458 1.000 30.421 261 THR E CA 1
ATOM 9965 C C . THR D 1 261 ? -48.955 -58.642 31.332 1.000 33.163 261 THR E C 1
ATOM 9966 O O . THR D 1 261 ? -48.449 -58.953 30.255 1.000 34.874 261 THR E O 1
ATOM 9970 N N . PHE D 1 262 ? -48.286 -58.482 32.476 1.000 36.199 262 PHE E N 1
ATOM 9971 C CA . PHE D 1 262 ? -46.856 -58.254 32.571 1.000 34.201 262 PHE E CA 1
ATOM 9972 C C . PHE D 1 262 ? -46.153 -59.557 32.918 1.000 33.845 262 PHE E C 1
ATOM 9973 O O . PHE D 1 262 ? -44.968 -59.565 33.233 1.000 33.172 262 PHE E O 1
ATOM 9981 N N . ARG D 1 263 ? -46.876 -60.674 32.847 1.000 36.159 263 ARG E N 1
ATOM 9982 C CA . ARG D 1 263 ? -46.176 -61.946 32.812 1.000 37.808 263 ARG E CA 1
ATOM 9983 C C . ARG D 1 263 ? -45.912 -62.288 31.353 1.000 33.853 263 ARG E C 1
ATOM 9984 O O . ARG D 1 263 ? -45.453 -63.388 31.058 1.000 40.092 263 ARG E O 1
ATOM 9992 N N . ALA D 1 264 ? -46.153 -61.310 30.466 1.000 31.786 264 ALA E N 1
ATOM 9993 C CA . ALA D 1 264 ? -45.779 -61.413 29.064 1.000 33.302 264 ALA E CA 1
ATOM 9994 C C . ALA D 1 264 ? -44.306 -61.052 28.858 1.000 34.334 264 ALA E C 1
ATOM 9995 O O . ALA D 1 264 ? -43.715 -61.411 27.837 1.000 31.568 264 ALA E O 1
ATOM 9997 N N . ILE D 1 265 ? -43.698 -60.366 29.839 1.000 30.845 265 ILE E N 1
ATOM 9998 C CA . ILE D 1 265 ? -42.374 -59.788 29.629 1.000 28.130 265 ILE E CA 1
ATOM 9999 C C . ILE D 1 265 ? -41.294 -60.845 29.382 1.000 27.092 265 ILE E C 1
ATOM 10000 O O . ILE D 1 265 ? -40.306 -60.526 28.722 1.000 25.220 265 ILE E O 1
ATOM 10005 N N . ASP D 1 266 ? -41.457 -62.066 29.914 1.000 26.340 266 ASP E N 1
ATOM 10006 C CA . ASP D 1 266 ? -40.587 -63.170 29.529 1.000 28.441 266 ASP E CA 1
ATOM 10007 C C . ASP D 1 266 ? -41.228 -64.009 28.409 1.000 33.655 266 ASP E C 1
ATOM 10008 O O . ASP D 1 266 ? -40.538 -64.822 27.786 1.000 36.212 266 ASP E O 1
ATOM 10013 N N . LEU D 1 267 ? -42.530 -63.816 28.129 1.000 36.073 267 LEU E N 1
ATOM 10014 C CA . LEU D 1 267 ? -43.236 -64.628 27.140 1.000 40.261 267 LEU E CA 1
ATOM 10015 C C . LEU D 1 267 ? -43.234 -63.983 25.747 1.000 41.694 267 LEU E C 1
ATOM 10016 O O . LEU D 1 267 ? -43.979 -64.440 24.876 1.000 37.580 267 LEU E O 1
ATOM 10021 N N . ILE D 1 268 ? -42.421 -62.932 25.541 1.000 41.057 268 ILE E N 1
ATOM 10022 C CA . ILE D 1 268 ? -42.269 -62.301 24.237 1.000 42.608 268 ILE E CA 1
ATOM 10023 C C . ILE D 1 268 ? -40.788 -62.321 23.861 1.000 50.737 268 ILE E C 1
ATOM 10024 O O . ILE D 1 268 ? -39.926 -62.381 24.741 1.000 62.167 268 ILE E O 1
ATOM 10029 N N . PRO D 1 269 ? -40.441 -62.284 22.554 1.000 50.524 269 PRO E N 1
ATOM 10030 C CA . PRO D 1 269 ? -39.042 -62.268 22.119 1.000 50.070 269 PRO E CA 1
ATOM 10031 C C . PRO D 1 269 ? -38.196 -61.162 22.744 1.000 47.480 269 PRO E C 1
ATOM 10032 O O . PRO D 1 269 ? -38.708 -60.113 23.105 1.000 42.901 269 PRO E O 1
ATOM 10036 N N . THR D 1 270 ? -36.878 -61.396 22.776 1.000 49.826 270 THR E N 1
ATOM 10037 C CA . THR D 1 270 ? -35.949 -60.625 23.583 1.000 46.647 270 THR E CA 1
ATOM 10038 C C . THR D 1 270 ? -35.314 -59.489 22.779 1.000 47.313 270 THR E C 1
ATOM 10039 O O . THR D 1 270 ? -34.668 -58.608 23.358 1.000 45.041 270 THR E O 1
ATOM 10043 N N . ASP D 1 271 ? -35.511 -59.501 21.451 1.000 46.020 271 ASP E N 1
ATOM 10044 C CA . ASP D 1 271 ? -34.971 -58.473 20.568 1.000 41.046 271 ASP E CA 1
ATOM 10045 C C . ASP D 1 271 ? -35.998 -57.368 20.316 1.000 39.655 271 ASP E C 1
ATOM 10046 O O . ASP D 1 271 ? -35.749 -56.490 19.498 1.000 42.614 271 ASP E O 1
ATOM 10051 N N . ILE D 1 272 ? -37.139 -57.392 21.020 1.000 37.978 272 ILE E N 1
ATOM 10052 C CA . ILE D 1 272 ? -38.111 -56.315 20.917 1.000 36.181 272 ILE E CA 1
ATOM 10053 C C . ILE D 1 272 ? -37.545 -55.126 21.681 1.000 36.392 272 ILE E C 1
ATOM 10054 O O . ILE D 1 272 ? -36.743 -55.307 22.600 1.000 36.210 272 ILE E O 1
ATOM 10059 N N . MET D 1 273 ? -37.983 -53.927 21.270 1.000 34.637 273 MET E N 1
ATOM 10060 C CA . MET D 1 273 ? -37.341 -52.672 21.620 1.000 31.570 273 MET E CA 1
ATOM 10061 C C . MET D 1 273 ? -38.281 -51.870 22.516 1.000 31.662 273 MET E C 1
ATOM 10062 O O . MET D 1 273 ? -39.242 -51.262 22.039 1.000 37.259 273 MET E O 1
ATOM 10067 N N . ILE D 1 274 ? -38.010 -51.859 23.823 1.000 27.462 274 ILE E N 1
ATOM 10068 C CA . ILE D 1 274 ? -39.052 -51.527 24.777 1.000 23.716 274 ILE E CA 1
ATOM 10069 C C . ILE D 1 274 ? -38.979 -50.031 25.060 1.000 23.623 274 ILE E C 1
ATOM 10070 O O . ILE D 1 274 ? -37.903 -49.430 25.023 1.000 22.529 274 ILE E O 1
ATOM 10075 N N . CYS D 1 275 ? -40.159 -49.428 25.205 1.000 25.223 275 CYS E N 1
ATOM 10076 C CA . CYS D 1 275 ? -40.294 -47.987 25.302 1.000 28.152 275 CYS E CA 1
ATOM 10077 C C . CYS D 1 275 ? -40.944 -47.703 26.631 1.000 27.677 275 CYS E C 1
ATOM 10078 O O . CYS D 1 275 ? -42.108 -48.039 26.832 1.000 25.374 275 CYS E O 1
ATOM 10081 N N . ASP D 1 276 ? -40.175 -47.100 27.529 1.000 28.798 276 ASP E N 1
ATOM 10082 C CA . ASP D 1 276 ? -40.669 -46.983 28.877 1.000 28.672 276 ASP E CA 1
ATOM 10083 C C . ASP D 1 276 ? -40.870 -45.513 29.162 1.000 31.639 276 ASP E C 1
ATOM 10084 O O . ASP D 1 276 ? -39.903 -44.774 29.366 1.000 33.910 276 ASP E O 1
ATOM 10089 N N . TRP D 1 277 ? -42.155 -45.135 29.101 1.000 32.753 277 TRP E N 1
ATOM 10090 C CA . TRP D 1 277 ? -42.574 -43.764 29.230 1.000 34.046 277 TRP E CA 1
ATOM 10091 C C . TRP D 1 277 ? -43.105 -43.571 30.638 1.000 33.704 277 TRP E C 1
ATOM 10092 O O . TRP D 1 277 ? -44.015 -44.276 31.081 1.000 35.207 277 TRP E O 1
ATOM 10103 N N . LYS D 1 278 ? -42.454 -42.636 31.323 1.000 30.760 278 LYS E N 1
ATOM 10104 C CA . LYS D 1 278 ? -42.825 -42.185 32.645 1.000 29.192 278 LYS E CA 1
ATOM 10105 C C . LYS D 1 278 ? -42.826 -40.664 32.607 1.000 29.502 278 LYS E C 1
ATOM 10106 O O . LYS D 1 278 ? -41.786 -40.046 32.360 1.000 28.481 278 LYS E O 1
ATOM 10112 N N . TYR D 1 279 ? -44.007 -40.070 32.775 1.000 29.977 279 TYR E N 1
ATOM 10113 C CA . TYR D 1 279 ? -44.188 -38.671 32.432 1.000 32.205 279 TYR E CA 1
ATOM 10114 C C . TYR D 1 279 ? -44.014 -37.801 33.671 1.000 34.310 279 TYR E C 1
ATOM 10115 O O . TYR D 1 279 ? -43.977 -36.569 33.549 1.000 35.001 279 TYR E O 1
ATOM 10124 N N . GLU D 1 280 ? -43.812 -38.457 34.831 1.000 33.680 280 GLU E N 1
ATOM 10125 C CA . GLU D 1 280 ? -44.198 -37.911 36.123 1.000 33.792 280 GLU E CA 1
ATOM 10126 C C . GLU D 1 280 ? -43.114 -38.146 37.179 1.000 37.420 280 GLU E C 1
ATOM 10127 O O . GLU D 1 280 ? -42.793 -37.233 37.952 1.000 37.151 280 GLU E O 1
ATOM 10133 N N . SER D 1 281 ? -42.636 -39.403 37.235 1.000 32.347 281 SER E N 1
ATOM 10134 C CA . SER D 1 281 ? -41.565 -39.867 38.091 1.000 29.197 281 SER E CA 1
ATOM 10135 C C . SER D 1 281 ? -40.456 -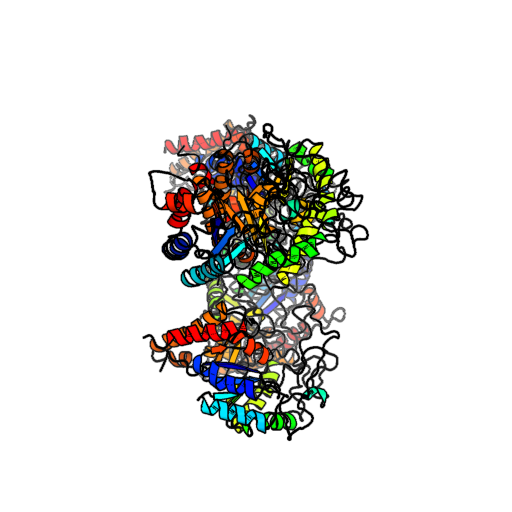40.424 37.203 1.000 32.493 281 SER E C 1
ATOM 10136 O O . SER D 1 281 ? -40.568 -40.367 35.980 1.000 36.744 281 SER E O 1
ATOM 10139 N N . ALA D 1 282 ? -39.386 -40.954 37.797 1.000 28.057 282 ALA E N 1
ATOM 10140 C CA . ALA D 1 282 ? -38.421 -41.721 37.019 1.000 31.080 282 ALA E CA 1
ATOM 10141 C C . ALA D 1 282 ? -37.936 -42.914 37.837 1.000 31.991 282 ALA E C 1
ATOM 10142 O O . ALA D 1 282 ? -37.103 -42.752 38.729 1.000 34.702 282 ALA E O 1
ATOM 10144 N N . PRO D 1 283 ? -38.512 -44.116 37.620 1.000 33.386 283 PRO E N 1
ATOM 10145 C CA . PRO D 1 283 ? -38.165 -45.299 38.402 1.000 34.833 283 PRO E CA 1
ATOM 10146 C C . PRO D 1 283 ? -37.163 -46.209 37.709 1.000 33.037 283 PRO E C 1
ATOM 10147 O O . PRO D 1 283 ? -36.842 -46.017 36.540 1.000 32.461 283 PRO E O 1
ATOM 10151 N N . PRO D 1 284 ? -36.659 -47.247 38.408 1.000 32.460 284 PRO E N 1
ATOM 10152 C CA . PRO D 1 284 ? -35.754 -48.210 37.781 1.000 29.678 284 PRO E CA 1
ATOM 10153 C C . PRO D 1 284 ? -36.382 -49.190 36.793 1.000 29.911 284 PRO E C 1
ATOM 10154 O O . PRO D 1 284 ? -35.989 -50.354 36.778 1.000 31.606 284 PRO E O 1
ATOM 10158 N N . THR D 1 285 ? -37.338 -48.750 35.958 1.000 30.589 285 THR E N 1
ATOM 10159 C CA . THR D 1 285 ? -37.945 -49.668 34.996 1.000 29.973 285 THR E CA 1
ATOM 10160 C C . THR D 1 285 ? -36.935 -50.053 33.921 1.000 29.914 285 THR E C 1
ATOM 10161 O O . THR D 1 285 ? -36.843 -51.225 33.559 1.000 32.530 285 THR E O 1
ATOM 10165 N N . PRO D 1 286 ? -36.155 -49.092 33.374 1.000 28.366 286 PRO E N 1
ATOM 10166 C CA . PRO D 1 286 ? -34.975 -49.426 32.568 1.000 24.863 286 PRO E CA 1
ATOM 10167 C C . PRO D 1 286 ? -34.206 -50.645 33.096 1.000 25.194 286 PRO E C 1
ATOM 10168 O O . PRO D 1 286 ? -34.614 -51.780 32.840 1.000 22.563 286 PRO E O 1
ATOM 10172 N N . GLY D 1 287 ? -33.115 -50.432 33.853 1.000 22.036 287 GLY E N 1
ATOM 10173 C CA . GLY D 1 287 ? -32.385 -51.524 34.444 1.000 21.954 287 GLY E CA 1
ATOM 10174 C C . GLY D 1 287 ? -33.106 -52.846 34.250 1.000 23.842 287 GLY E C 1
ATOM 10175 O O . GLY D 1 287 ? -32.594 -53.733 33.596 1.000 24.568 287 GLY E O 1
ATOM 10176 N N . TYR D 1 288 ? -34.320 -52.916 34.802 1.000 29.691 288 TYR E N 1
ATOM 10177 C CA . TYR D 1 288 ? -35.224 -54.053 34.739 1.000 30.707 288 TYR E CA 1
ATOM 10178 C C . TYR D 1 288 ? -35.384 -54.604 33.326 1.000 31.579 288 TYR E C 1
ATOM 10179 O O . TYR D 1 288 ? -35.120 -55.784 33.114 1.000 37.052 288 TYR E O 1
ATOM 10188 N N . PHE D 1 289 ? -35.854 -53.777 32.370 1.000 30.962 289 PHE E N 1
ATOM 10189 C CA . PHE D 1 289 ? -35.889 -54.201 30.976 1.000 29.442 289 PHE E CA 1
ATOM 10190 C C . PHE D 1 289 ? -34.482 -54.594 30.531 1.000 29.776 289 PHE E C 1
ATOM 10191 O O . PHE D 1 289 ? -34.318 -55.504 29.727 1.000 35.047 289 PHE E O 1
ATOM 10199 N N . ALA D 1 290 ? -33.465 -53.904 31.049 1.000 33.471 290 ALA E N 1
ATOM 10200 C CA . ALA D 1 290 ? -32.088 -54.223 30.710 1.000 34.769 290 ALA E CA 1
ATOM 10201 C C . ALA D 1 290 ? -31.711 -55.605 31.258 1.000 32.746 290 ALA E C 1
ATOM 10202 O O . ALA D 1 290 ? -31.133 -56.419 30.544 1.000 37.556 290 ALA E O 1
ATOM 10204 N N . ILE D 1 291 ? -32.090 -55.903 32.506 1.000 31.342 291 ILE E N 1
ATOM 10205 C CA . ILE D 1 291 ? -31.898 -57.230 33.078 1.000 29.271 291 ILE E CA 1
ATOM 10206 C C . ILE D 1 291 ? -32.753 -58.302 32.382 1.000 28.286 291 ILE E C 1
ATOM 10207 O O . ILE D 1 291 ? -32.363 -59.460 32.396 1.000 27.757 291 ILE E O 1
ATOM 10212 N N . LYS D 1 292 ? -33.916 -57.965 31.806 1.000 27.868 292 LYS E N 1
ATOM 10213 C CA . LYS D 1 292 ? -34.801 -58.977 31.225 1.000 27.935 292 LYS E CA 1
ATOM 10214 C C . LYS D 1 292 ? -34.425 -59.320 29.783 1.000 27.874 292 LYS E C 1
ATOM 10215 O O . LYS D 1 292 ? -35.166 -60.039 29.103 1.000 27.855 292 LYS E O 1
ATOM 10221 N N . GLY D 1 293 ? -33.306 -58.787 29.285 1.000 28.600 293 GLY E N 1
ATOM 10222 C CA . GLY D 1 293 ? -32.844 -59.130 27.948 1.000 29.153 293 GLY E CA 1
ATOM 10223 C C . GLY D 1 293 ? -33.206 -58.080 26.894 1.000 33.093 293 GLY E C 1
ATOM 10224 O O . GLY D 1 293 ? -32.847 -58.237 25.712 1.000 33.247 293 GLY E O 1
ATOM 10225 N N . PHE D 1 294 ? -33.854 -56.985 27.335 1.000 28.505 294 PHE E N 1
ATOM 10226 C CA . PHE D 1 294 ? -34.518 -56.078 26.415 1.000 29.288 294 PHE E CA 1
ATOM 10227 C C . PHE D 1 294 ? -33.676 -54.822 26.211 1.000 26.581 294 PHE E C 1
ATOM 10228 O O . PHE D 1 294 ? -33.089 -54.332 27.172 1.000 27.761 294 PHE E O 1
ATOM 10236 N N . ASN D 1 295 ? -33.630 -54.323 24.961 1.000 24.508 295 ASN E N 1
ATOM 10237 C CA . ASN D 1 295 ? -33.070 -53.015 24.634 1.000 24.796 295 ASN E CA 1
ATOM 10238 C C . ASN D 1 295 ? -34.049 -51.924 25.104 1.000 26.989 295 ASN E C 1
ATOM 10239 O O . ASN D 1 295 ? -35.261 -52.139 25.057 1.000 25.999 295 ASN E O 1
ATOM 10244 N N . VAL D 1 296 ? -33.557 -50.723 25.482 1.000 28.117 296 VAL E N 1
ATOM 10245 C CA . VAL D 1 296 ? -34.428 -49.729 26.104 1.000 31.128 296 VAL E CA 1
ATOM 10246 C C . VAL D 1 296 ? -33.939 -48.291 25.905 1.000 33.275 296 VAL E C 1
ATOM 10247 O O . VAL D 1 296 ? -32.736 -48.016 25.899 1.000 38.182 296 VAL E O 1
ATOM 10251 N N . LEU D 1 297 ? -34.943 -47.397 25.765 1.000 33.838 297 LEU E N 1
ATOM 10252 C CA . LEU D 1 297 ? -34.837 -45.944 25.803 1.000 32.853 297 LEU E CA 1
ATOM 10253 C C . LEU D 1 297 ? -35.854 -45.442 26.827 1.000 31.136 297 LEU E C 1
ATOM 10254 O O . LEU D 1 297 ? -37.029 -45.750 26.690 1.000 34.094 297 LEU E O 1
ATOM 10259 N N . PRO D 1 298 ? -35.463 -44.708 27.894 1.000 32.009 298 PRO E N 1
ATOM 10260 C CA . PRO D 1 298 ? -36.426 -43.971 28.724 1.000 31.388 298 PRO E CA 1
ATOM 10261 C C . PRO D 1 298 ? -37.181 -42.869 27.977 1.000 33.259 298 PRO E C 1
ATOM 10262 O O . PRO D 1 298 ? -36.585 -41.969 27.390 1.000 30.083 298 PRO E O 1
ATOM 10266 N N . SER D 1 299 ? -38.514 -42.901 28.034 1.000 34.398 299 SER E N 1
ATOM 10267 C CA . SER D 1 299 ? -39.296 -42.043 27.164 1.000 31.124 299 SER E CA 1
ATOM 10268 C C . SER D 1 299 ? -39.942 -40.899 27.945 1.000 30.085 299 SER E C 1
ATOM 10269 O O . SER D 1 299 ? -40.541 -41.133 28.989 1.000 27.443 299 SER E O 1
ATOM 10272 N N . SER D 1 300 ? -39.821 -39.658 27.424 1.000 30.352 300 SER E N 1
ATOM 10273 C CA . SER D 1 300 ? -40.116 -38.448 28.187 1.000 31.922 300 SER E CA 1
ATOM 10274 C C . SER D 1 300 ? -41.085 -37.511 27.446 1.000 35.248 300 SER E C 1
ATOM 10275 O O . SER D 1 300 ? -41.018 -37.413 26.221 1.000 30.078 300 SER E O 1
ATOM 10278 N N . CYS D 1 301 ? -41.969 -36.814 28.207 1.000 38.530 301 CYS E N 1
ATOM 10279 C CA . CYS D 1 301 ? -42.988 -35.915 27.667 1.000 36.884 301 CYS E CA 1
ATOM 10280 C C . CYS D 1 301 ? -43.050 -34.582 28.431 1.000 38.224 301 CYS E C 1
ATOM 10281 O O . CYS D 1 301 ? -42.304 -33.663 28.092 1.000 38.921 301 CYS E O 1
ATOM 10284 N N . SER D 1 302 ? -43.955 -34.425 29.422 1.000 33.630 302 SER E N 1
ATOM 10285 C CA . SER D 1 302 ? -44.309 -33.088 29.902 1.000 29.064 302 SER E CA 1
ATOM 10286 C C . SER D 1 302 ? -43.183 -32.439 30.731 1.000 30.926 302 SER E C 1
ATOM 10287 O O . SER D 1 302 ? -43.048 -31.205 30.715 1.000 25.341 302 SER E O 1
ATOM 10290 N N . ASN D 1 303 ? -42.356 -33.267 31.398 1.000 31.885 303 ASN E N 1
ATOM 10291 C CA . ASN D 1 303 ? -41.498 -32.840 32.501 1.000 36.258 303 ASN E CA 1
ATOM 10292 C C . ASN D 1 303 ? -40.026 -32.880 32.096 1.000 38.077 303 ASN E C 1
ATOM 10293 O O . ASN D 1 303 ? -39.452 -33.960 31.949 1.000 38.388 303 ASN E O 1
ATOM 10298 N N . SER D 1 304 ? -39.430 -31.680 31.948 1.000 39.815 304 SER E N 1
ATOM 10299 C CA . SER D 1 304 ? -37.987 -31.493 31.889 1.000 38.510 304 SER E CA 1
ATOM 10300 C C . SER D 1 304 ? -37.284 -32.303 32.981 1.000 39.346 304 SER E C 1
ATOM 10301 O O . SER D 1 304 ? -36.706 -33.355 32.702 1.000 42.905 304 SER E O 1
ATOM 10304 N N . GLU D 1 305 ? -37.320 -31.768 34.211 1.000 35.843 305 GLU E N 1
ATOM 10305 C CA . GLU D 1 305 ? -36.701 -32.352 35.401 1.000 33.792 305 GLU E CA 1
ATOM 10306 C C . GLU D 1 305 ? -36.580 -33.877 35.300 1.000 33.987 305 GLU E C 1
ATOM 10307 O O . GLU D 1 305 ? -35.542 -34.430 35.671 1.000 32.878 305 GLU E O 1
ATOM 10313 N N . VAL D 1 306 ? -37.661 -34.547 34.863 1.000 30.682 306 VAL E N 1
ATOM 10314 C CA . VAL D 1 306 ? -37.691 -35.998 34.768 1.000 34.537 306 VAL E CA 1
ATOM 10315 C C . VAL D 1 306 ? -36.839 -36.442 33.579 1.000 39.517 306 VAL E C 1
ATOM 10316 O O . VAL D 1 306 ? -35.918 -37.247 33.741 1.000 40.870 306 VAL E O 1
ATOM 10320 N N . ALA D 1 307 ? -37.139 -35.893 32.392 1.000 38.889 307 ALA E N 1
ATOM 10321 C CA . ALA D 1 307 ? -36.495 -36.342 31.170 1.000 38.723 307 ALA E CA 1
ATOM 10322 C C . ALA D 1 307 ? -34.989 -36.299 31.371 1.000 39.098 307 ALA E C 1
ATOM 10323 O O . ALA D 1 307 ? -34.280 -37.264 31.057 1.000 35.893 307 ALA E O 1
ATOM 10325 N N . LEU D 1 308 ? -34.530 -35.174 31.926 1.000 36.031 308 LEU E N 1
ATOM 10326 C CA . LEU D 1 308 ? -33.139 -35.053 32.310 1.000 36.932 308 LEU E CA 1
ATOM 10327 C C . LEU D 1 308 ? -32.729 -36.304 33.070 1.000 35.735 308 LEU E C 1
ATOM 10328 O O . LEU D 1 308 ? -31.981 -37.105 32.526 1.000 34.659 308 LEU E O 1
ATOM 10333 N N . ALA D 1 309 ? -33.262 -36.486 34.287 1.000 34.068 309 ALA E N 1
ATOM 10334 C CA . ALA D 1 309 ? -32.815 -37.547 35.187 1.000 31.287 309 ALA E CA 1
ATOM 10335 C C . ALA D 1 309 ? -32.923 -38.891 34.491 1.000 34.617 309 ALA E C 1
ATOM 10336 O O . ALA D 1 309 ? -31.986 -39.694 34.501 1.000 39.992 309 ALA E O 1
ATOM 10338 N N . GLN D 1 310 ? -34.103 -39.138 33.919 1.000 31.840 310 GLN E N 1
ATOM 10339 C CA . GLN D 1 310 ? -34.305 -40.317 33.106 1.000 29.876 310 GLN E CA 1
ATOM 10340 C C . GLN D 1 310 ? -33.138 -40.476 32.137 1.000 29.115 310 GLN E C 1
ATOM 10341 O O . GLN D 1 310 ? -32.740 -41.601 31.857 1.000 30.102 310 GLN E O 1
ATOM 10347 N N . LEU D 1 311 ? -32.596 -39.355 31.639 1.000 30.641 311 LEU E N 1
ATOM 10348 C CA . LEU D 1 311 ? -31.406 -39.366 30.780 1.000 31.380 311 LEU E CA 1
ATOM 10349 C C . LEU D 1 311 ? -30.123 -39.379 31.613 1.000 30.347 311 LEU E C 1
ATOM 10350 O O . LEU D 1 311 ? -29.093 -39.859 31.140 1.000 28.959 311 LEU E O 1
ATOM 10355 N N . ALA D 1 312 ? -30.157 -38.848 32.843 1.000 30.204 312 ALA E N 1
ATOM 10356 C CA . ALA D 1 312 ? -29.046 -39.095 33.747 1.000 34.252 312 ALA E CA 1
ATOM 10357 C C . ALA D 1 312 ? -28.871 -40.609 33.876 1.000 34.964 312 ALA E C 1
ATOM 10358 O O . ALA D 1 312 ? -27.824 -41.138 33.526 1.000 28.487 312 ALA E O 1
ATOM 10360 N N . GLN D 1 313 ? -29.938 -41.315 34.277 1.000 37.065 313 GLN E N 1
ATOM 10361 C CA . GLN D 1 313 ? -29.879 -42.767 34.342 1.000 35.889 313 GLN E CA 1
ATOM 10362 C C . GLN D 1 313 ? -29.079 -43.306 33.154 1.000 37.577 313 GLN E C 1
ATOM 10363 O O . GLN D 1 313 ? -28.286 -44.229 33.328 1.000 45.789 313 GLN E O 1
ATOM 10369 N N . VAL D 1 314 ? -29.320 -42.753 31.950 1.000 31.662 314 VAL E N 1
ATOM 10370 C CA . VAL D 1 314 ? -29.058 -43.469 30.715 1.000 32.124 314 VAL E CA 1
ATOM 10371 C C . VAL D 1 314 ? -27.566 -43.646 30.410 1.000 32.913 314 VAL E C 1
ATOM 10372 O O . VAL D 1 314 ? -27.207 -44.651 29.805 1.000 26.511 314 VAL E O 1
ATOM 10376 N N . ARG D 1 315 ? -26.715 -42.661 30.725 1.000 35.432 315 ARG E N 1
ATOM 10377 C CA . ARG D 1 315 ? -25.290 -42.792 30.437 1.000 35.380 315 ARG E CA 1
ATOM 10378 C C . ARG D 1 315 ? -24.691 -43.685 31.514 1.000 38.717 315 ARG E C 1
ATOM 10379 O O . ARG D 1 315 ? -24.010 -44.660 31.207 1.000 45.924 315 ARG E O 1
ATOM 10387 N N . LEU D 1 316 ? -24.992 -43.337 32.770 1.000 39.649 316 LEU E N 1
ATOM 10388 C CA . LEU D 1 316 ? -24.730 -44.178 33.930 1.000 38.852 316 LEU E CA 1
ATOM 10389 C C . LEU D 1 316 ? -24.896 -45.653 33.564 1.000 40.271 316 LEU E C 1
ATOM 10390 O O . LEU D 1 316 ? -24.190 -46.499 34.101 1.000 43.945 316 LEU E O 1
ATOM 10395 N N . ALA D 1 317 ? -25.850 -45.956 32.669 1.000 42.058 317 ALA E N 1
ATOM 10396 C CA . ALA D 1 317 ? -26.056 -47.318 32.190 1.000 39.458 317 ALA E CA 1
ATOM 10397 C C . ALA D 1 317 ? -24.977 -47.728 31.187 1.000 40.410 317 ALA E C 1
ATOM 10398 O O . ALA D 1 317 ? -24.596 -48.890 31.138 1.000 42.886 317 ALA E O 1
ATOM 10400 N N . ARG D 1 318 ? -24.517 -46.785 30.362 1.000 35.977 318 ARG E N 1
ATOM 10401 C CA . ARG D 1 318 ? -23.538 -47.089 29.332 1.000 34.292 318 ARG E CA 1
ATOM 10402 C C . ARG D 1 318 ? -22.119 -46.963 29.887 1.000 36.071 318 ARG E C 1
ATOM 10403 O O . ARG D 1 318 ? -21.179 -47.463 29.266 1.000 36.007 318 ARG E O 1
ATOM 10411 N N . LYS D 1 319 ? -21.984 -46.324 31.062 1.000 34.952 319 LYS E N 1
ATOM 10412 C CA . LYS D 1 319 ? -20.689 -46.052 31.674 1.000 35.655 319 LYS E CA 1
ATOM 10413 C C . LYS D 1 319 ? -20.268 -47.202 32.593 1.000 34.156 319 LYS E C 1
ATOM 10414 O O . LYS D 1 319 ? -19.080 -47.466 32.756 1.000 32.234 319 LYS E O 1
ATOM 10420 N N . ASP D 1 320 ? -21.252 -47.846 33.234 1.000 36.169 320 ASP E N 1
ATOM 10421 C CA . ASP D 1 320 ? -21.033 -49.039 34.042 1.000 34.828 320 ASP E CA 1
ATOM 10422 C C . ASP D 1 320 ? -20.660 -50.192 33.103 1.000 38.077 320 ASP E C 1
ATOM 10423 O O . ASP D 1 320 ? -19.795 -51.009 33.417 1.000 40.872 320 ASP E O 1
ATOM 10428 N N . GLY D 1 321 ? -21.269 -50.232 31.912 1.000 37.933 321 GLY E N 1
ATOM 10429 C CA . GLY D 1 321 ? -20.912 -51.236 30.916 1.000 41.424 321 GLY E CA 1
ATOM 10430 C C . GLY D 1 321 ? -19.541 -51.001 30.279 1.000 40.405 321 GLY E C 1
ATOM 10431 O O . GLY D 1 321 ? -19.247 -51.549 29.216 1.000 40.961 321 GLY E O 1
ATOM 10432 N N . THR D 1 322 ? -18.743 -50.143 30.924 1.000 36.989 322 THR E N 1
ATOM 10433 C CA . THR D 1 322 ? -17.303 -50.085 30.744 1.000 35.586 322 THR E CA 1
ATOM 10434 C C . THR D 1 322 ? -16.615 -50.632 32.001 1.000 33.775 322 THR E C 1
ATOM 10435 O O . THR D 1 322 ? -15.753 -51.490 31.883 1.000 29.955 322 THR E O 1
ATOM 10439 N N . ARG D 1 323 ? -17.048 -50.151 33.187 1.000 31.085 323 ARG E N 1
ATOM 10440 C CA . ARG D 1 323 ? -16.429 -50.427 34.478 1.000 33.456 323 ARG E CA 1
ATOM 10441 C C . ARG D 1 323 ? -15.793 -51.816 34.500 1.000 34.109 323 ARG E C 1
ATOM 10442 O O . ARG D 1 323 ? -14.585 -51.923 34.683 1.000 29.117 323 ARG E O 1
ATOM 10450 N N . ALA D 1 324 ? -16.621 -52.856 34.322 1.000 36.498 324 ALA E N 1
ATOM 10451 C CA . ALA D 1 324 ? -16.130 -54.195 34.037 1.000 38.386 324 ALA E CA 1
ATOM 10452 C C . ALA D 1 324 ? -16.276 -54.474 32.547 1.000 41.079 324 ALA E C 1
ATOM 10453 O O . ALA D 1 324 ? -16.930 -53.697 31.851 1.000 44.498 324 ALA E O 1
ATOM 10455 N N . PRO D 1 325 ? -15.674 -55.569 32.014 1.000 43.790 325 PRO E N 1
ATOM 10456 C CA . PRO D 1 325 ? -15.949 -56.046 30.652 1.000 42.343 325 PRO E CA 1
ATOM 10457 C C . PRO D 1 325 ? -17.146 -56.995 30.526 1.000 47.675 325 PRO E C 1
ATOM 10458 O O . PRO D 1 325 ? -17.292 -57.678 29.507 1.000 50.127 325 PRO E O 1
ATOM 10462 N N . TRP D 1 326 ? -17.987 -57.051 31.570 1.000 43.808 326 TRP E N 1
ATOM 10463 C CA . TRP D 1 326 ? -19.149 -57.924 31.586 1.000 43.208 326 TRP E CA 1
ATOM 10464 C C . TRP D 1 326 ? -20.431 -57.120 31.769 1.000 46.339 326 TRP E C 1
ATOM 10465 O O . TRP D 1 326 ? -21.530 -57.626 31.527 1.000 53.797 326 TRP E O 1
ATOM 10476 N N . ALA D 1 327 ? -20.275 -55.870 32.214 1.000 39.358 327 ALA E N 1
ATOM 10477 C CA . ALA D 1 327 ? -21.400 -54.989 32.462 1.000 37.104 327 ALA E CA 1
ATOM 10478 C C . ALA D 1 327 ? -21.899 -54.354 31.158 1.000 35.662 327 ALA E C 1
ATOM 10479 O O . ALA D 1 327 ? -22.733 -53.453 31.205 1.000 39.009 327 ALA E O 1
ATOM 10481 N N . VAL D 1 328 ? -21.408 -54.846 30.005 1.000 33.553 328 VAL E N 1
ATOM 10482 C CA . VAL D 1 328 ? -21.537 -54.185 28.709 1.000 30.750 328 VAL E CA 1
ATOM 10483 C C . VAL D 1 328 ? -22.957 -54.352 28.196 1.000 31.281 328 VAL E C 1
ATOM 10484 O O . VAL D 1 328 ? -23.718 -53.396 28.110 1.000 38.374 328 VAL E O 1
ATOM 10488 N N . THR D 1 329 ? -23.264 -55.575 27.781 1.000 30.125 329 THR E N 1
ATOM 10489 C CA . THR D 1 329 ? -24.629 -56.009 27.592 1.000 31.308 329 THR E CA 1
ATOM 10490 C C . THR D 1 329 ? -25.583 -54.967 28.173 1.000 31.674 329 THR E C 1
ATOM 10491 O O . THR D 1 329 ? -25.916 -54.015 27.478 1.000 42.355 329 THR E O 1
ATOM 10495 N N . LEU D 1 330 ? -25.945 -55.106 29.454 1.000 33.074 330 LEU E N 1
ATOM 10496 C CA . LEU D 1 330 ? -26.936 -54.268 30.115 1.000 33.022 330 LEU E CA 1
ATOM 10497 C C . LEU D 1 330 ? -26.744 -52.796 29.754 1.000 32.708 330 LEU E C 1
ATOM 10498 O O . LEU D 1 330 ? -27.698 -52.018 29.836 1.000 34.073 330 LEU E O 1
ATOM 10503 N N . ALA D 1 331 ? -25.509 -52.417 29.395 1.000 32.481 331 ALA E N 1
ATOM 10504 C CA . ALA D 1 331 ? -25.235 -51.077 28.900 1.000 35.386 331 ALA E CA 1
ATOM 10505 C C . ALA D 1 331 ? -25.702 -50.922 27.446 1.000 35.923 331 ALA E C 1
ATOM 10506 O O . ALA D 1 331 ? -26.605 -50.136 27.162 1.000 35.340 331 ALA E O 1
ATOM 10508 N N . GLU D 1 332 ? -25.111 -51.665 26.505 1.000 37.094 332 GLU E N 1
ATOM 10509 C CA . GLU D 1 332 ? -25.524 -51.548 25.109 1.000 34.886 332 GLU E CA 1
ATOM 10510 C C . GLU D 1 332 ? -27.032 -51.312 25.044 1.000 32.014 332 GLU E C 1
ATOM 10511 O O . GLU D 1 332 ? -27.519 -50.526 24.233 1.000 30.013 332 GLU E O 1
ATOM 10517 N N . ARG D 1 333 ? -27.748 -52.045 25.904 1.000 32.271 333 ARG E N 1
ATOM 10518 C CA . ARG D 1 333 ? -29.197 -52.117 25.905 1.000 28.007 333 ARG E CA 1
ATOM 10519 C C . ARG D 1 333 ? -29.857 -50.843 26.410 1.000 28.274 333 ARG E C 1
ATOM 10520 O O . ARG D 1 333 ? -31.079 -50.793 26.430 1.000 31.186 333 ARG E O 1
ATOM 10528 N N . MET D 1 334 ? -29.081 -49.835 26.823 1.000 30.435 334 MET E N 1
ATOM 10529 C CA . MET D 1 334 ? -29.647 -48.560 27.240 1.000 33.233 334 MET E CA 1
ATOM 10530 C C . MET D 1 334 ? -29.229 -47.501 26.226 1.000 35.061 334 MET E C 1
ATOM 10531 O O . MET D 1 334 ? -28.438 -46.608 26.527 1.000 35.630 334 MET E O 1
ATOM 10536 N N . GLN D 1 335 ? -29.861 -47.594 25.053 1.000 32.704 335 GLN E N 1
ATOM 10537 C CA . GLN D 1 335 ? -29.288 -47.124 23.799 1.000 31.190 335 GLN E CA 1
ATOM 10538 C C . GLN D 1 335 ? -29.172 -45.603 23.742 1.000 32.100 335 GLN E C 1
ATOM 10539 O O . GLN D 1 335 ? -28.410 -45.064 22.931 1.000 30.543 335 GLN E O 1
ATOM 10545 N N . GLY D 1 336 ? -29.982 -44.936 24.574 1.000 31.912 336 GLY E N 1
ATOM 10546 C CA . GLY D 1 336 ? -30.241 -43.517 24.446 1.000 30.684 336 GLY E CA 1
ATOM 10547 C C . GLY D 1 336 ? -31.665 -43.206 24.882 1.000 30.479 336 GLY E C 1
ATOM 10548 O O . GLY D 1 336 ? -32.165 -43.792 25.849 1.000 26.070 336 GLY E O 1
ATOM 10549 N N . VAL D 1 337 ? -32.325 -42.321 24.123 1.000 29.871 337 VAL E N 1
ATOM 10550 C CA . VAL D 1 337 ? -33.560 -41.719 24.598 1.000 28.850 337 VAL E CA 1
ATOM 10551 C C . VAL D 1 337 ? -34.492 -41.360 23.443 1.000 29.574 337 VAL E C 1
ATOM 10552 O O . VAL D 1 337 ? -34.074 -41.288 22.272 1.000 22.684 337 VAL E O 1
ATOM 10556 N N . PHE D 1 338 ? -35.734 -41.085 23.891 1.000 28.925 338 PHE E N 1
ATOM 10557 C CA . PHE D 1 338 ? -36.939 -40.794 23.128 1.00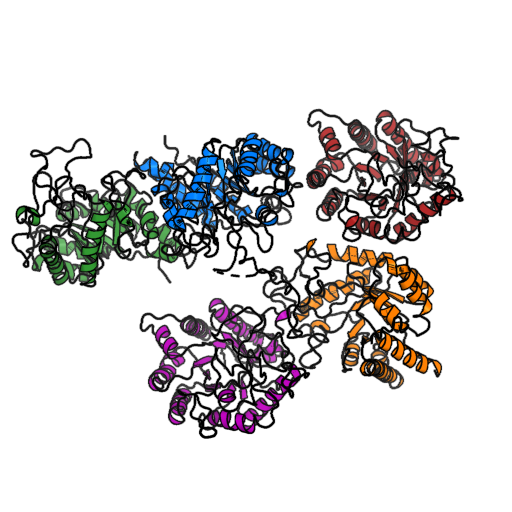0 29.701 338 PHE E CA 1
ATOM 10558 C C . PHE D 1 338 ? -37.634 -39.607 23.809 1.000 30.465 338 PHE E C 1
ATOM 10559 O O . PHE D 1 338 ? -38.045 -39.714 24.972 1.000 23.524 338 PHE E O 1
ATOM 10567 N N . VAL D 1 339 ? -37.709 -38.453 23.127 1.000 29.624 339 VAL E N 1
ATOM 10568 C CA . VAL D 1 339 ? -38.648 -37.414 23.526 1.000 32.712 339 VAL E CA 1
ATOM 10569 C C . VAL D 1 339 ? -40.000 -37.715 22.877 1.000 32.811 339 VAL E C 1
ATOM 10570 O O . VAL D 1 339 ? -40.067 -38.366 21.839 1.000 30.413 339 VAL E O 1
ATOM 10574 N N . THR D 1 340 ? -41.088 -37.261 23.512 1.000 35.353 340 THR E N 1
ATOM 10575 C CA . THR D 1 340 ? -42.404 -37.396 22.912 1.000 33.970 340 THR E CA 1
ATOM 10576 C C . THR D 1 340 ? -43.208 -36.112 23.032 1.000 32.037 340 THR E C 1
ATOM 10577 O O . THR D 1 340 ? -42.857 -35.232 23.821 1.000 22.294 340 THR E O 1
ATOM 10581 N N . MET D 1 341 ? -44.264 -36.058 22.190 1.000 32.126 341 MET E N 1
ATOM 10582 C CA . MET D 1 341 ? -45.408 -35.177 22.358 1.000 34.953 341 MET E CA 1
ATOM 10583 C C . MET D 1 341 ? -46.645 -35.879 21.783 1.000 36.947 341 MET E C 1
ATOM 10584 O O . MET D 1 341 ? -46.492 -36.797 20.970 1.000 34.596 341 MET E O 1
ATOM 10589 N N . TRP D 1 342 ? -47.853 -35.460 22.228 1.000 38.065 342 TRP E N 1
ATOM 10590 C CA . TRP D 1 342 ? -49.126 -36.048 21.806 1.000 38.501 342 TRP E CA 1
ATOM 10591 C C . TRP D 1 342 ? -50.169 -34.998 21.403 1.000 39.212 342 TRP E C 1
ATOM 10592 O O . TRP D 1 342 ? -51.365 -35.203 21.648 1.000 32.032 342 TRP E O 1
ATOM 10603 N N . GLU D 1 343 ? -49.719 -33.892 20.788 1.000 37.799 343 GLU E N 1
ATOM 10604 C CA . GLU D 1 343 ? -50.596 -32.967 20.089 1.000 38.736 343 GLU E CA 1
ATOM 10605 C C . GLU D 1 343 ? -50.294 -33.082 18.599 1.000 41.497 343 GLU E C 1
ATOM 10606 O O . GLU D 1 343 ? -49.490 -33.919 18.186 1.000 46.225 343 GLU E O 1
ATOM 10612 N N . ASP D 1 344 ? -50.926 -32.226 17.789 1.000 42.926 344 ASP E N 1
ATOM 10613 C CA . ASP D 1 344 ? -50.488 -32.060 16.413 1.000 44.017 344 ASP E CA 1
ATOM 10614 C C . ASP D 1 344 ? -49.029 -31.618 16.461 1.000 42.605 344 ASP E C 1
ATOM 10615 O O . ASP D 1 344 ? -48.456 -31.503 17.542 1.000 47.098 344 ASP E O 1
ATOM 10620 N N . SER D 1 345 ? -48.454 -31.377 15.280 1.000 39.857 345 SER E N 1
ATOM 10621 C CA . SER D 1 345 ? -47.030 -31.183 15.120 1.000 39.446 345 SER E CA 1
ATOM 10622 C C . SER D 1 345 ? -46.702 -29.743 14.734 1.000 42.333 345 SER E C 1
ATOM 10623 O O . SER D 1 345 ? -45.584 -29.297 14.941 1.000 46.743 345 SER E O 1
ATOM 10626 N N . LYS D 1 346 ? -47.661 -29.044 14.118 1.000 41.232 346 LYS E N 1
ATOM 10627 C CA . LYS D 1 346 ? -47.496 -27.661 13.707 1.000 38.248 346 LYS E CA 1
ATOM 10628 C C . LYS D 1 346 ? -47.807 -26.738 14.881 1.000 41.709 346 LYS E C 1
ATOM 10629 O O . LYS D 1 346 ? -47.149 -25.703 15.057 1.000 43.774 346 LYS E O 1
ATOM 10635 N N . GLU D 1 347 ? -48.859 -27.113 15.627 1.000 36.930 347 GLU E N 1
ATOM 10636 C CA . GLU D 1 347 ? -49.143 -26.538 16.930 1.000 38.241 347 GLU E CA 1
ATOM 10637 C C . GLU D 1 347 ? -47.903 -26.652 17.816 1.000 36.565 347 GLU E C 1
ATOM 10638 O O . GLU D 1 347 ? -47.536 -25.674 18.461 1.000 36.739 347 GLU E O 1
ATOM 10644 N N . PHE D 1 348 ? -47.304 -27.865 17.852 1.000 34.816 348 PHE E N 1
ATOM 10645 C CA . PHE D 1 348 ? -46.041 -28.151 18.538 1.000 31.894 348 PHE E CA 1
ATOM 10646 C C . PHE D 1 348 ? -44.939 -27.271 17.971 1.000 31.228 348 PHE E C 1
ATOM 10647 O O . PHE D 1 348 ? -44.338 -26.501 18.723 1.000 31.947 348 PHE E O 1
ATOM 10655 N N . ILE D 1 349 ? -44.730 -27.386 16.645 1.000 31.198 349 ILE E N 1
ATOM 10656 C CA . ILE D 1 349 ? -43.557 -26.859 15.965 1.000 30.744 349 ILE E CA 1
ATOM 10657 C C . ILE D 1 349 ? -43.529 -25.340 16.114 1.000 33.233 349 ILE E C 1
ATOM 10658 O O . ILE D 1 349 ? -42.487 -24.799 16.451 1.000 33.165 349 ILE E O 1
ATOM 10663 N N . ASP D 1 350 ? -44.667 -24.668 15.854 1.000 39.170 350 ASP E N 1
ATOM 10664 C CA . ASP D 1 350 ? -44.784 -23.216 15.950 1.000 39.261 350 ASP E CA 1
ATOM 10665 C C . ASP D 1 350 ? -44.628 -22.733 17.396 1.000 40.874 350 ASP E C 1
ATOM 10666 O O . ASP D 1 350 ? -44.326 -21.566 17.643 1.000 38.333 350 ASP E O 1
ATOM 10671 N N . ALA D 1 351 ? -44.892 -23.605 18.369 1.000 45.654 351 ALA E N 1
ATOM 10672 C CA . ALA D 1 351 ? -44.651 -23.269 19.766 1.000 44.685 351 ALA E CA 1
ATOM 10673 C C . ALA D 1 351 ? -43.155 -23.376 20.059 1.000 42.566 351 ALA E C 1
ATOM 10674 O O . ALA D 1 351 ? -42.642 -22.684 20.933 1.000 41.689 351 ALA E O 1
ATOM 10676 N N . TYR D 1 352 ? -42.490 -24.295 19.343 1.000 43.720 352 TYR E N 1
ATOM 10677 C CA . TYR D 1 352 ? -41.038 -24.410 19.320 1.000 41.647 352 TYR E CA 1
ATOM 10678 C C . TYR D 1 352 ? -40.448 -23.045 18.991 1.000 44.179 352 TYR E C 1
ATOM 10679 O O . TYR D 1 352 ? -39.672 -22.512 19.783 1.000 42.057 352 TYR E O 1
ATOM 10688 N N . TYR D 1 353 ? -40.875 -22.480 17.846 1.000 44.691 353 TYR E N 1
ATOM 10689 C CA . TYR D 1 353 ? -40.385 -21.191 17.372 1.000 45.355 353 TYR E CA 1
ATOM 10690 C C . TYR D 1 353 ? -40.825 -20.049 18.289 1.000 44.544 353 TYR E C 1
ATOM 10691 O O . TYR D 1 353 ? -40.101 -19.063 18.443 1.000 43.078 353 TYR E O 1
ATOM 10700 N N . GLY D 1 354 ? -42.042 -20.166 18.833 1.000 38.476 354 GLY E N 1
ATOM 10701 C CA . GLY D 1 354 ? -42.602 -19.150 19.709 1.000 39.017 354 GLY E CA 1
ATOM 10702 C C . GLY D 1 354 ? -43.655 -18.300 19.004 1.000 35.904 354 GLY E C 1
ATOM 10703 O O . GLY D 1 354 ? -43.781 -17.104 19.275 1.000 28.344 354 GLY E O 1
ATOM 10704 N N . ARG D 1 355 ? -44.431 -18.953 18.131 1.000 36.736 355 ARG E N 1
ATOM 10705 C CA . ARG D 1 355 ? -45.329 -18.265 17.216 1.000 37.301 355 ARG E CA 1
ATOM 10706 C C . ARG D 1 355 ? -46.690 -18.095 17.886 1.000 40.198 355 ARG E C 1
ATOM 10707 O O . ARG D 1 355 ? -47.185 -19.013 18.542 1.000 41.206 355 ARG E O 1
ATOM 10715 N N . ASN D 1 356 ? -47.282 -16.908 17.707 1.000 40.728 356 ASN E N 1
ATOM 10716 C CA . ASN D 1 356 ? -48.415 -16.473 18.509 1.000 41.705 356 ASN E CA 1
ATOM 10717 C C . ASN D 1 356 ? -48.145 -16.775 19.989 1.000 40.586 356 ASN E C 1
ATOM 10718 O O . ASN D 1 356 ? -49.060 -17.151 20.721 1.000 45.359 356 ASN E O 1
ATOM 10723 N N . GLY D 1 357 ? -46.889 -16.604 20.428 1.000 36.648 357 GLY E N 1
ATOM 10724 C CA . GLY D 1 357 ? -46.562 -16.505 21.843 1.000 37.510 357 GLY E CA 1
ATOM 10725 C C . GLY D 1 357 ? -46.521 -17.855 22.556 1.000 40.330 357 GLY E C 1
ATOM 10726 O O . GLY D 1 357 ? -45.707 -18.065 23.461 1.000 33.985 357 GLY E O 1
ATOM 10727 N N . LYS D 1 358 ? -47.414 -18.754 22.125 1.000 40.539 358 LYS E N 1
ATOM 10728 C CA . LYS D 1 358 ? -47.637 -20.041 22.753 1.000 39.589 358 LYS E CA 1
ATOM 10729 C C . LYS D 1 358 ? -46.299 -20.722 23.025 1.000 41.824 358 LYS E C 1
ATOM 10730 O O . LYS D 1 358 ? -45.324 -20.536 22.287 1.000 39.327 358 LYS E O 1
ATOM 10736 N N . LYS D 1 359 ? -46.284 -21.484 24.126 1.000 41.145 359 LYS E N 1
ATOM 10737 C CA . LYS D 1 359 ? -45.263 -22.479 24.388 1.000 40.280 359 LYS E CA 1
ATOM 10738 C C . LYS D 1 359 ? -45.957 -23.820 24.597 1.000 37.599 359 LYS E C 1
ATOM 10739 O O . LYS D 1 359 ? -47.044 -23.878 25.182 1.000 35.008 359 LYS E O 1
ATOM 10745 N N . LEU D 1 360 ? -45.330 -24.899 24.118 1.000 34.653 360 LEU E N 1
ATOM 10746 C CA . LEU D 1 360 ? -45.727 -26.224 24.563 1.000 31.659 360 LEU E CA 1
ATOM 10747 C C . LEU D 1 360 ? -44.607 -26.811 25.414 1.000 27.687 360 LEU E C 1
ATOM 10748 O O . LEU D 1 360 ? -43.528 -27.027 24.868 1.000 29.845 360 LEU E O 1
ATOM 10753 N N . PRO D 1 361 ? -44.810 -27.077 26.738 1.000 24.657 361 PRO E N 1
ATOM 10754 C CA . PRO D 1 361 ? -43.791 -27.718 27.563 1.000 24.421 361 PRO E CA 1
ATOM 10755 C C . PRO D 1 361 ? -43.186 -28.861 26.770 1.000 26.284 361 PRO E C 1
ATOM 10756 O O . PRO D 1 361 ? -41.984 -28.856 26.538 1.000 27.232 361 PRO E O 1
ATOM 10760 N N . SER D 1 362 ? -44.068 -29.739 26.266 1.000 25.257 362 SER E N 1
ATOM 10761 C CA . SER D 1 362 ? -43.719 -30.787 25.335 1.000 25.405 362 SER E CA 1
ATOM 10762 C C . SER D 1 362 ? -42.561 -30.357 24.430 1.000 27.982 362 SER E C 1
ATOM 10763 O O . SER D 1 362 ? -41.658 -31.149 24.179 1.000 30.467 362 SER E O 1
ATOM 10766 N N . ALA D 1 363 ? -42.598 -29.112 23.925 1.000 30.585 363 ALA E N 1
ATOM 10767 C CA . ALA D 1 363 ? -41.506 -28.568 23.133 1.000 32.393 363 ALA E CA 1
ATOM 10768 C C . ALA D 1 363 ? -40.397 -28.046 24.048 1.000 34.567 363 ALA E C 1
ATOM 10769 O O . ALA D 1 363 ? -39.225 -28.164 23.707 1.000 34.521 363 ALA E O 1
ATOM 10771 N N . GLU D 1 364 ? -40.754 -27.491 25.218 1.000 35.420 364 GLU E N 1
ATOM 10772 C CA . GLU D 1 364 ? -39.755 -26.926 26.116 1.000 36.771 364 GLU E CA 1
ATOM 10773 C C . GLU D 1 364 ? -38.784 -28.036 26.543 1.000 38.603 364 GLU E C 1
ATOM 10774 O O . GLU D 1 364 ? -37.614 -27.774 26.864 1.000 37.920 364 GLU E O 1
ATOM 10780 N N . THR D 1 365 ? -39.275 -29.283 26.507 1.000 34.950 365 THR E N 1
ATOM 10781 C CA . THR D 1 365 ? -38.515 -30.469 26.870 1.000 35.051 365 THR E CA 1
ATOM 10782 C C . THR D 1 365 ? -37.417 -30.705 25.842 1.000 37.479 365 THR E C 1
ATOM 10783 O O . THR D 1 365 ? -36.228 -30.539 26.135 1.000 38.097 365 THR E O 1
ATOM 10787 N N . PHE D 1 366 ? -37.842 -31.090 24.635 1.000 38.562 366 PHE E N 1
ATOM 10788 C CA . PHE D 1 366 ? -36.957 -31.289 23.501 1.000 37.089 366 PHE E CA 1
ATOM 10789 C C . PHE D 1 366 ? -35.691 -30.459 23.695 1.000 36.168 366 PHE E C 1
ATOM 10790 O O . PHE D 1 366 ? -34.590 -30.991 23.702 1.000 35.767 366 PHE E O 1
ATOM 10798 N N . LYS D 1 367 ? -35.887 -29.155 23.892 1.000 37.006 367 LYS E N 1
ATOM 10799 C CA . LYS D 1 367 ? -34.809 -28.188 23.958 1.000 37.098 367 LYS E CA 1
ATOM 10800 C C . LYS D 1 367 ? -33.981 -28.455 25.208 1.000 40.238 367 LYS E C 1
ATOM 10801 O O . LYS D 1 367 ? -32.750 -28.433 25.171 1.000 42.398 367 LYS E O 1
ATOM 10807 N N . ALA D 1 368 ? -34.681 -28.687 26.324 1.000 41.587 368 ALA E N 1
ATOM 10808 C CA . ALA D 1 368 ? -34.011 -29.070 27.553 1.000 41.177 368 ALA E CA 1
ATOM 10809 C C . ALA D 1 368 ? -33.121 -30.281 27.265 1.000 41.826 368 ALA E C 1
ATOM 10810 O O . ALA D 1 368 ? -31.903 -30.186 27.375 1.000 47.322 368 ALA E O 1
ATOM 10812 N N . VAL D 1 369 ? -33.734 -31.398 26.844 1.000 42.996 369 VAL E N 1
ATOM 10813 C CA . VAL D 1 369 ? -33.018 -32.657 26.673 1.000 35.918 369 VAL E CA 1
ATOM 10814 C C . VAL D 1 369 ? -31.999 -32.481 25.560 1.000 35.557 369 VAL E C 1
ATOM 10815 O O . VAL D 1 369 ? -30.805 -32.617 25.798 1.000 32.360 369 VAL E O 1
ATOM 10819 N N . PHE D 1 370 ? -32.503 -32.161 24.357 1.000 35.453 370 PHE E N 1
ATOM 10820 C CA . PHE D 1 370 ? -31.679 -32.033 23.167 1.000 34.321 370 PHE E CA 1
ATOM 10821 C C . PHE D 1 370 ? -30.785 -30.796 23.239 1.000 33.192 370 PHE E C 1
ATOM 10822 O O . PHE D 1 370 ? -30.447 -30.227 22.209 1.000 39.511 370 PHE E O 1
ATOM 10830 N N . ALA D 1 371 ? -30.386 -30.384 24.441 1.000 35.247 371 ALA E N 1
ATOM 10831 C CA . ALA D 1 371 ? -29.136 -29.656 24.614 1.000 39.370 371 ALA E CA 1
ATOM 10832 C C . ALA D 1 371 ? -28.244 -30.386 25.615 1.000 41.294 371 ALA E C 1
ATOM 10833 O O . ALA D 1 371 ? -27.025 -30.362 25.479 1.000 41.357 371 ALA E O 1
ATOM 10835 N N . GLN D 1 372 ? -28.851 -31.033 26.623 1.000 44.667 372 GLN E N 1
ATOM 10836 C CA . GLN D 1 372 ? -28.082 -31.773 27.616 1.000 40.853 372 GLN E CA 1
ATOM 10837 C C . GLN D 1 372 ? -27.130 -32.732 26.912 1.000 39.810 372 GLN E C 1
ATOM 10838 O O . GLN D 1 372 ? -26.028 -32.969 27.385 1.000 46.289 372 GLN E O 1
ATOM 10844 N N . ILE D 1 373 ? -27.580 -33.286 25.783 1.000 39.876 373 ILE E N 1
ATOM 10845 C CA . ILE D 1 373 ? -26.815 -34.240 24.998 1.000 33.488 373 ILE E CA 1
ATOM 10846 C C . ILE D 1 373 ? -25.522 -33.575 24.542 1.000 37.969 373 ILE E C 1
ATOM 10847 O O . ILE D 1 373 ? -24.428 -33.859 25.038 1.000 38.077 373 ILE E O 1
ATOM 10852 N N . ARG D 1 374 ? -25.706 -32.619 23.630 1.000 38.493 374 ARG E N 1
ATOM 10853 C CA . ARG D 1 374 ? -24.623 -32.006 22.891 1.000 39.625 374 ARG E CA 1
ATOM 10854 C C . ARG D 1 374 ? -23.663 -31.397 23.913 1.000 38.542 374 ARG E C 1
ATOM 10855 O O . ARG D 1 374 ? -22.466 -31.668 23.880 1.000 38.880 374 ARG E O 1
ATOM 10863 N N . LYS D 1 375 ? -24.219 -30.640 24.867 1.000 38.827 375 LYS E N 1
ATOM 10864 C CA . LYS D 1 375 ? -23.462 -30.058 25.967 1.000 36.010 375 LYS E CA 1
ATOM 10865 C C . LYS D 1 375 ? -22.665 -31.136 26.705 1.000 39.400 375 LYS E C 1
ATOM 10866 O O . LYS D 1 375 ? -21.522 -30.892 27.097 1.000 41.860 375 LYS E O 1
ATOM 10872 N N . GLU D 1 376 ? -23.262 -32.332 26.882 1.000 37.251 376 GLU E N 1
ATOM 10873 C CA . GLU D 1 376 ? -22.561 -33.439 27.512 1.000 36.935 376 GLU E CA 1
ATOM 10874 C C . GLU D 1 376 ? -21.569 -34.062 26.534 1.000 35.075 376 GLU E C 1
ATOM 10875 O O . GLU D 1 376 ? -20.364 -34.037 26.769 1.000 36.577 376 GLU E O 1
ATOM 10881 N N . GLU D 1 377 ? -22.072 -34.581 25.414 1.000 33.738 377 GLU E N 1
ATOM 10882 C CA . GLU D 1 377 ? -21.230 -35.229 24.410 1.000 34.096 377 GLU E CA 1
ATOM 10883 C C . GLU D 1 377 ? -20.055 -34.334 23.967 1.000 35.021 377 GLU E C 1
ATOM 10884 O O . GLU D 1 377 ? -19.151 -34.805 23.278 1.000 33.652 377 GLU E O 1
ATOM 10890 N N . VAL D 1 378 ? -20.016 -33.066 24.420 1.000 39.227 378 VAL E N 1
ATOM 10891 C CA . VAL D 1 378 ? -18.841 -32.195 24.315 1.000 38.119 378 VAL E CA 1
ATOM 10892 C C . VAL D 1 378 ? -17.812 -32.489 25.418 1.000 36.842 378 VAL E C 1
ATOM 10893 O O . VAL D 1 378 ? -16.618 -32.239 25.248 1.000 37.661 378 VAL E O 1
ATOM 10897 N N . MET D 1 379 ? -18.251 -33.030 26.562 1.000 36.317 379 MET E N 1
ATOM 10898 C CA . MET D 1 379 ? -17.334 -33.452 27.619 1.000 33.493 379 MET E CA 1
ATOM 10899 C C . MET D 1 379 ? -16.597 -34.717 27.167 1.000 31.954 379 MET E C 1
ATOM 10900 O O . MET D 1 379 ? -15.571 -35.129 27.724 1.000 29.750 379 MET E O 1
ATOM 10905 N N . ASN D 1 380 ? -17.153 -35.334 26.125 1.000 27.348 380 ASN E N 1
ATOM 10906 C CA . ASN D 1 380 ? -16.587 -36.522 25.529 1.000 23.914 380 ASN E CA 1
ATOM 10907 C C . ASN D 1 380 ? -16.053 -36.167 24.139 1.000 25.237 380 ASN E C 1
ATOM 10908 O O . ASN D 1 380 ? -14.923 -35.582 24.078 1.000 24.534 380 ASN E O 1
ATOM 10913 N N . PHE E 1 33 ? -21.194 -50.959 -53.909 1.000 31.132 33 PHE F N 1
ATOM 10914 C CA . PHE E 1 33 ? -22.515 -50.461 -53.432 1.000 32.178 33 PHE F CA 1
ATOM 10915 C C . PHE E 1 33 ? -22.596 -48.944 -53.551 1.000 31.211 33 PHE F C 1
ATOM 10916 O O . PHE E 1 33 ? -21.940 -48.248 -52.792 1.000 31.227 33 PHE F O 1
ATOM 10924 N N . GLU E 1 34 ? -23.464 -48.447 -54.448 1.000 31.720 34 GLU F N 1
ATOM 10925 C CA . GLU E 1 34 ? -23.582 -47.026 -54.738 1.000 31.172 34 GLU F CA 1
ATOM 10926 C C . GLU E 1 34 ? -24.590 -46.408 -53.769 1.000 32.528 34 GLU F C 1
ATOM 10927 O O . GLU E 1 34 ? -25.789 -46.452 -54.027 1.000 38.732 34 GLU F O 1
ATOM 10933 N N . TRP E 1 35 ? -24.101 -45.767 -52.701 1.000 33.292 35 TRP F N 1
ATOM 10934 C CA . TRP E 1 35 ? -24.896 -45.509 -51.510 1.000 34.535 35 TRP F CA 1
ATOM 10935 C C . TRP E 1 35 ? -25.625 -44.168 -51.561 1.000 32.009 35 TRP F C 1
ATOM 10936 O O . TRP E 1 35 ? -26.493 -43.901 -50.738 1.000 35.185 35 TRP F O 1
ATOM 10947 N N . ASN E 1 36 ? -25.258 -43.298 -52.492 1.000 32.774 36 ASN F N 1
ATOM 10948 C CA . ASN E 1 36 ? -25.708 -41.919 -52.447 1.000 30.456 36 ASN F CA 1
ATOM 10949 C C . ASN E 1 36 ? -26.598 -41.564 -53.635 1.000 35.965 36 ASN F C 1
ATOM 10950 O O . ASN E 1 36 ? -26.914 -40.384 -53.790 1.000 42.651 36 ASN F O 1
ATOM 10955 N N . LYS E 1 37 ? -27.007 -42.558 -54.450 1.000 35.868 37 LYS F N 1
ATOM 10956 C CA . LYS E 1 37 ? -27.721 -42.297 -55.695 1.000 36.292 37 LYS F CA 1
ATOM 10957 C C . LYS E 1 37 ? -28.978 -43.165 -55.812 1.000 33.050 37 LYS F C 1
ATOM 10958 O O . LYS E 1 37 ? -28.991 -44.136 -56.576 1.000 35.450 37 LYS F O 1
ATOM 10964 N N . LEU E 1 38 ? -30.037 -42.792 -55.075 1.000 28.292 38 LEU F N 1
ATOM 10965 C CA . LEU E 1 38 ? -31.306 -43.518 -55.057 1.000 30.375 38 LEU F CA 1
ATOM 10966 C C . LEU E 1 38 ? -31.600 -44.151 -56.426 1.000 31.316 38 LEU F C 1
ATOM 10967 O O . LEU E 1 38 ? -31.820 -43.439 -57.418 1.000 27.764 38 LEU F O 1
ATOM 10972 N N . PRO E 1 39 ? -31.579 -45.503 -56.541 1.000 29.547 39 PRO F N 1
ATOM 10973 C CA . PRO E 1 39 ? -32.126 -46.182 -57.716 1.000 30.108 39 PRO F CA 1
ATOM 10974 C C . PRO E 1 39 ? -33.545 -45.728 -58.015 1.000 31.114 39 PRO F C 1
ATOM 10975 O O . PRO E 1 39 ? -33.812 -45.252 -59.119 1.000 32.512 39 PRO F O 1
ATOM 10979 N N . VAL E 1 40 ? -34.401 -45.830 -56.987 1.000 32.758 40 VAL F N 1
ATOM 10980 C CA . VAL E 1 40 ? -35.833 -45.604 -57.078 1.000 29.451 40 VAL F CA 1
ATOM 10981 C C . VAL E 1 40 ? -36.176 -44.251 -56.449 1.000 29.044 40 VAL F C 1
ATOM 10982 O O . VAL E 1 40 ? -35.788 -43.977 -55.328 1.000 33.053 40 VAL F O 1
ATOM 10986 N N . LYS E 1 41 ? -36.972 -43.435 -57.147 1.000 34.021 41 LYS F N 1
ATOM 10987 C CA . LYS E 1 41 ? -37.318 -42.097 -56.696 1.000 37.727 41 LYS F CA 1
ATOM 10988 C C . LYS E 1 41 ? -38.769 -41.804 -57.091 1.000 41.819 41 LYS F C 1
ATOM 10989 O O . LYS E 1 41 ? -39.039 -40.883 -57.868 1.000 44.109 41 LYS F O 1
ATOM 10995 N N . ALA E 1 42 ? -39.713 -42.589 -56.550 1.000 41.218 42 ALA F N 1
ATOM 10996 C CA . ALA E 1 42 ? -40.986 -42.797 -57.240 1.000 39.266 42 ALA F CA 1
ATOM 10997 C C . ALA E 1 42 ? -41.877 -41.557 -57.171 1.000 35.067 42 ALA F C 1
ATOM 10998 O O . ALA E 1 42 ? -41.497 -40.540 -56.598 1.000 31.567 42 ALA F O 1
ATOM 11000 N N . MET E 1 43 ? -43.059 -41.665 -57.795 1.000 30.604 43 MET F N 1
ATOM 11001 C CA . MET E 1 43 ? -44.111 -40.686 -57.640 1.000 29.342 43 MET F CA 1
ATOM 11002 C C . MET E 1 43 ? -45.457 -41.343 -57.950 1.000 30.183 43 MET F C 1
ATOM 11003 O O . MET E 1 43 ? -45.525 -42.307 -58.714 1.000 25.128 43 MET F O 1
ATOM 11008 N N . LEU E 1 44 ? -46.504 -40.874 -57.251 1.000 32.042 44 LEU F N 1
ATOM 11009 C CA . LEU E 1 44 ? -47.885 -41.171 -57.597 1.000 31.016 44 LEU F CA 1
ATOM 11010 C C . LEU E 1 44 ? -48.410 -40.022 -58.442 1.000 29.594 44 LEU F C 1
ATOM 11011 O O . LEU E 1 44 ? -48.375 -38.883 -57.994 1.000 27.854 44 LEU F O 1
ATOM 11016 N N . LEU E 1 45 ? -48.833 -40.337 -59.667 1.000 30.142 45 LEU F N 1
ATOM 11017 C CA . LEU E 1 45 ? -49.621 -39.438 -60.486 1.000 33.471 45 LEU F CA 1
ATOM 11018 C C . LEU E 1 45 ? -50.928 -40.145 -60.789 1.000 33.818 45 LEU F C 1
ATOM 11019 O O . LEU E 1 45 ? -50.918 -41.337 -61.046 1.000 34.799 45 LEU F O 1
ATOM 11024 N N . THR E 1 46 ? -52.033 -39.397 -60.795 1.000 37.852 46 THR F N 1
ATOM 11025 C CA . THR E 1 46 ? -53.347 -39.980 -61.029 1.000 36.237 46 THR F CA 1
ATOM 11026 C C . THR E 1 46 ? -53.533 -40.263 -62.514 1.000 34.877 46 THR F C 1
ATOM 11027 O O . THR E 1 46 ? -52.914 -39.596 -63.338 1.000 37.402 46 THR F O 1
ATOM 11031 N N . VAL E 1 47 ? -54.361 -41.268 -62.834 1.000 34.969 47 VAL F N 1
ATOM 11032 C CA . VAL E 1 47 ? -54.894 -41.424 -64.174 1.000 33.896 47 VAL F CA 1
ATOM 11033 C C . VAL E 1 47 ? -55.846 -40.261 -64.427 1.000 34.907 47 VAL F C 1
ATOM 11034 O O . VAL E 1 47 ? -56.857 -40.111 -63.740 1.000 39.610 47 VAL F O 1
ATOM 11038 N N . PRO E 1 48 ? -55.542 -39.374 -65.400 1.000 35.662 48 PRO F N 1
ATOM 11039 C CA . PRO E 1 48 ? -56.452 -38.288 -65.761 1.000 34.846 48 PRO F CA 1
ATOM 11040 C C . PRO E 1 48 ? -57.690 -38.771 -66.518 1.000 38.054 48 PRO F C 1
ATOM 11041 O O . PRO E 1 48 ? -57.748 -39.925 -66.962 1.000 31.720 48 PRO F O 1
ATOM 11045 N N . HIS E 1 49 ? -58.652 -37.845 -66.658 1.000 37.027 49 HIS F N 1
ATOM 11046 C CA . HIS E 1 49 ? -59.830 -38.036 -67.485 1.000 40.177 49 HIS F CA 1
ATOM 11047 C C . HIS E 1 49 ? -59.364 -37.933 -68.943 1.000 40.947 49 HIS F C 1
ATOM 11048 O O . HIS E 1 49 ? -58.242 -37.501 -69.198 1.000 42.067 49 HIS F O 1
ATOM 11055 N N . PRO E 1 50 ? -60.166 -38.381 -69.937 1.000 39.505 50 PRO F N 1
ATOM 11056 C CA . PRO E 1 50 ? -59.792 -38.296 -71.355 1.000 39.163 50 PRO F CA 1
ATOM 11057 C C . PRO E 1 50 ? -59.455 -36.895 -71.859 1.000 38.019 50 PRO F C 1
ATOM 11058 O O . PRO E 1 50 ? -58.583 -36.697 -72.700 1.000 35.481 50 PRO F O 1
ATOM 11062 N N . GLU E 1 51 ? -60.181 -35.924 -71.319 1.000 41.743 51 GLU F N 1
ATOM 11063 C CA . GLU E 1 51 ? -60.020 -34.529 -71.659 1.000 40.953 51 GLU F CA 1
ATOM 11064 C C . GLU E 1 51 ? -58.628 -34.013 -71.279 1.000 40.321 51 GLU F C 1
ATOM 11065 O O . GLU E 1 51 ? -58.295 -32.896 -71.670 1.000 40.425 51 GLU F O 1
ATOM 11071 N N . ASP E 1 52 ? -57.818 -34.791 -70.532 1.000 37.334 52 ASP F N 1
ATOM 11072 C CA . ASP E 1 52 ? -56.499 -34.319 -70.105 1.000 37.262 52 ASP F CA 1
ATOM 11073 C C . ASP E 1 52 ? -55.399 -35.361 -70.321 1.000 32.013 52 ASP F C 1
ATOM 11074 O O . ASP E 1 52 ? -54.409 -35.372 -69.601 1.000 35.509 52 ASP F O 1
ATOM 11079 N N . VAL E 1 53 ? -55.532 -36.216 -71.332 1.000 32.056 53 VAL F N 1
ATOM 11080 C CA . VAL E 1 53 ? -54.479 -37.165 -71.664 1.000 27.579 53 VAL F CA 1
ATOM 11081 C C . VAL E 1 53 ? -53.346 -36.469 -72.423 1.000 28.550 53 VAL F C 1
ATOM 11082 O O . VAL E 1 53 ? -52.170 -36.703 -72.091 1.000 25.216 53 VAL F O 1
ATOM 11086 N N . PRO E 1 54 ? -53.632 -35.593 -73.428 1.000 28.084 54 PRO F N 1
ATOM 11087 C CA . PRO E 1 54 ? -52.683 -34.555 -73.838 1.000 28.969 54 PRO F CA 1
ATOM 11088 C C . PRO E 1 54 ? -52.018 -33.868 -72.642 1.000 32.032 54 PRO F C 1
ATOM 11089 O O . PRO E 1 54 ? -50.861 -34.171 -72.345 1.000 37.168 54 PRO F O 1
ATOM 11093 N N . GLU E 1 55 ? -52.726 -32.980 -71.927 1.000 34.296 55 GLU F N 1
ATOM 11094 C CA . GLU E 1 55 ? -52.054 -32.087 -70.980 1.000 37.646 55 GLU F CA 1
ATOM 11095 C C . GLU E 1 55 ? -51.324 -32.843 -69.862 1.000 39.086 55 GLU F C 1
ATOM 11096 O O . GLU E 1 55 ? -50.379 -32.325 -69.266 1.000 38.929 55 GLU F O 1
ATOM 11102 N N . PHE E 1 56 ? -51.745 -34.079 -69.571 1.000 41.668 56 PHE F N 1
ATOM 11103 C CA . PHE E 1 56 ? -51.047 -34.898 -68.596 1.000 36.503 56 PHE F CA 1
ATOM 11104 C C . PHE E 1 56 ? -49.699 -35.385 -69.146 1.000 33.741 56 PHE F C 1
ATOM 11105 O O . PHE E 1 56 ? -48.745 -35.536 -68.376 1.000 33.006 56 PHE F O 1
ATOM 11113 N N . CYS E 1 57 ? -49.630 -35.681 -70.450 1.000 33.327 57 CYS F N 1
ATOM 11114 C CA . CYS E 1 57 ? -48.482 -36.375 -71.036 1.000 34.406 57 CYS F CA 1
ATOM 11115 C C . CYS E 1 57 ? -47.384 -35.400 -71.468 1.000 36.122 57 CYS F C 1
ATOM 11116 O O . CYS E 1 57 ? -46.221 -35.786 -71.541 1.000 32.473 57 CYS F O 1
ATOM 11119 N N . ARG E 1 58 ? -47.793 -34.186 -71.869 1.000 38.358 58 ARG F N 1
ATOM 11120 C CA . ARG E 1 58 ? -46.943 -33.000 -71.931 1.000 41.245 58 ARG F CA 1
ATOM 11121 C C . ARG E 1 58 ? -46.197 -32.768 -70.609 1.000 43.198 58 ARG F C 1
ATOM 11122 O O . ARG E 1 58 ? -45.076 -32.246 -70.600 1.000 42.716 58 ARG F O 1
ATOM 11130 N N . PHE E 1 59 ? -46.851 -33.136 -69.497 1.000 39.631 59 PHE F N 1
ATOM 11131 C CA . PHE E 1 59 ? -46.385 -32.869 -68.146 1.000 43.331 59 PHE F CA 1
ATOM 11132 C C . PHE E 1 59 ? -45.382 -33.928 -67.681 1.000 46.471 59 PHE F C 1
ATOM 11133 O O . PHE E 1 59 ? -44.386 -33.610 -67.036 1.000 48.861 59 PHE F O 1
ATOM 11141 N N . ILE E 1 60 ? -45.657 -35.196 -68.004 1.000 45.692 60 ILE F N 1
ATOM 11142 C CA . ILE E 1 60 ? -44.742 -36.276 -67.690 1.000 39.744 60 ILE F CA 1
ATOM 11143 C C . ILE E 1 60 ? -43.372 -35.936 -68.265 1.000 35.794 60 ILE F C 1
ATOM 11144 O O . ILE E 1 60 ? -42.372 -36.146 -67.584 1.000 29.380 60 ILE F O 1
ATOM 11149 N N . LYS E 1 61 ? -43.345 -35.379 -69.484 1.000 38.319 61 LYS F N 1
ATOM 11150 C CA . LYS E 1 61 ? -42.106 -35.073 -70.194 1.000 35.349 61 LYS F CA 1
ATOM 11151 C C . LYS E 1 61 ? -41.524 -33.695 -69.858 1.000 32.975 61 LYS F C 1
ATOM 11152 O O . LYS E 1 61 ? -40.423 -33.394 -70.317 1.000 39.535 61 LYS F O 1
ATOM 11158 N N . GLU E 1 62 ? -42.252 -32.817 -69.152 1.000 30.842 62 GLU F N 1
ATOM 11159 C CA . GLU E 1 62 ? -41.705 -31.502 -68.812 1.000 30.275 62 GLU F CA 1
ATOM 11160 C C . GLU E 1 62 ? -41.273 -31.458 -67.343 1.000 30.542 62 GLU F C 1
ATOM 11161 O O . GLU E 1 62 ? -40.131 -31.161 -67.029 1.000 31.335 62 GLU F O 1
ATOM 11167 N N . VAL E 1 63 ? -42.191 -31.737 -66.421 1.000 36.233 63 VAL F N 1
ATOM 11168 C CA . VAL E 1 63 ? -41.990 -31.367 -65.028 1.000 38.172 63 VAL F CA 1
ATOM 11169 C C . VAL E 1 63 ? -41.293 -32.501 -64.270 1.000 43.090 63 VAL F C 1
ATOM 11170 O O . VAL E 1 63 ? -40.544 -32.257 -63.326 1.000 47.784 63 VAL F O 1
ATOM 11174 N N . LEU E 1 64 ? -41.570 -33.748 -64.662 1.000 41.030 64 LEU F N 1
ATOM 11175 C CA . LEU E 1 64 ? -40.976 -34.895 -64.005 1.000 40.678 64 LEU F CA 1
ATOM 11176 C C . LEU E 1 64 ? -39.482 -34.939 -64.314 1.000 41.045 64 LEU F C 1
ATOM 11177 O O . LEU E 1 64 ? -38.681 -35.034 -63.391 1.000 46.736 64 LEU F O 1
ATOM 11182 N N . PRO E 1 65 ? -39.046 -34.887 -65.595 1.000 39.175 65 PRO F N 1
ATOM 11183 C CA . PRO E 1 65 ? -37.622 -34.915 -65.915 1.000 39.879 65 PRO F CA 1
ATOM 11184 C C . PRO E 1 65 ? -36.825 -33.858 -65.159 1.000 38.240 65 PRO F C 1
ATOM 11185 O O . PRO E 1 65 ? -35.738 -34.127 -64.648 1.000 35.439 65 PRO F O 1
ATOM 11189 N N . LYS E 1 66 ? -37.397 -32.661 -65.063 1.000 34.833 66 LYS F N 1
ATOM 11190 C CA . LYS E 1 66 ? -36.680 -31.548 -64.469 1.000 32.635 66 LYS F CA 1
ATOM 11191 C C . LYS E 1 66 ? -36.482 -31.787 -62.969 1.000 33.132 66 LYS F C 1
ATOM 11192 O O . LYS E 1 66 ? -35.528 -31.257 -62.396 1.000 27.250 66 LYS F O 1
ATOM 11198 N N . GLU E 1 67 ? -37.339 -32.615 -62.339 1.000 33.708 67 GLU F N 1
ATOM 11199 C CA . GLU E 1 67 ? -37.173 -32.911 -60.917 1.000 33.210 67 GLU F CA 1
ATOM 11200 C C . GLU E 1 67 ? -36.118 -34.000 -60.758 1.000 31.483 67 GLU F C 1
ATOM 11201 O O . GLU E 1 67 ? -35.047 -33.788 -60.191 1.000 31.428 67 GLU F O 1
ATOM 11207 N N . GLY E 1 68 ? -36.427 -35.167 -61.318 1.000 33.083 68 GLY F N 1
ATOM 11208 C CA . GLY E 1 68 ? -35.610 -36.355 -61.145 1.000 31.168 68 GLY F CA 1
ATOM 11209 C C . GLY E 1 68 ? -36.450 -37.508 -60.616 1.000 32.194 68 GLY F C 1
ATOM 11210 O O . GLY E 1 68 ? -35.980 -38.268 -59.765 1.000 29.027 68 GLY F O 1
ATOM 11211 N N . VAL E 1 69 ? -37.714 -37.554 -61.070 1.000 29.571 69 VAL F N 1
ATOM 11212 C CA . VAL E 1 69 ? -38.467 -38.794 -61.122 1.000 32.218 69 VAL F CA 1
ATOM 11213 C C . VAL E 1 69 ? -37.691 -39.749 -62.022 1.000 31.920 69 VAL F C 1
ATOM 11214 O O . VAL E 1 69 ? -37.254 -39.359 -63.102 1.000 34.160 69 VAL F O 1
ATOM 11218 N N . ASN E 1 70 ? -37.526 -40.997 -61.579 1.000 33.533 70 ASN F N 1
ATOM 11219 C CA . ASN E 1 70 ? -37.264 -42.083 -62.508 1.000 33.144 70 ASN F CA 1
ATOM 11220 C C . ASN E 1 70 ? -38.497 -42.998 -62.530 1.000 33.820 70 ASN F C 1
ATOM 11221 O O . ASN E 1 70 ? -38.835 -43.546 -63.583 1.000 32.890 70 ASN F O 1
ATOM 11226 N N . THR E 1 71 ? -39.245 -43.074 -61.423 1.000 30.416 71 THR F N 1
ATOM 11227 C CA . THR E 1 71 ? -40.341 -44.031 -61.334 1.000 34.099 71 THR F CA 1
ATOM 11228 C C . THR E 1 71 ? -41.694 -43.303 -61.252 1.000 31.058 71 THR F C 1
ATOM 11229 O O . THR E 1 71 ? -41.881 -42.410 -60.431 1.000 31.613 71 THR F O 1
ATOM 11233 N N . LEU E 1 72 ? -42.643 -43.665 -62.131 1.000 30.401 72 LEU F N 1
ATOM 11234 C CA . LEU E 1 72 ? -43.999 -43.124 -62.067 1.000 30.565 72 LEU F CA 1
ATOM 11235 C C . LEU E 1 72 ? -44.983 -44.271 -61.949 1.000 28.046 72 LEU F C 1
ATOM 11236 O O . LEU E 1 72 ? -45.055 -45.098 -62.846 1.000 29.151 72 LEU F O 1
ATOM 11241 N N . VAL E 1 73 ? -45.732 -44.293 -60.840 1.000 30.259 73 VAL F N 1
ATOM 11242 C CA . VAL E 1 73 ? -46.858 -45.192 -60.657 1.000 27.330 73 VAL F CA 1
ATOM 11243 C C . VAL E 1 73 ? -48.138 -44.385 -60.850 1.000 28.563 73 VAL F C 1
ATOM 11244 O O . VAL E 1 73 ? -48.260 -43.281 -60.303 1.000 24.046 73 VAL F O 1
ATOM 11248 N N . LEU E 1 74 ? -49.075 -44.963 -61.620 1.000 31.034 74 LEU F N 1
ATOM 11249 C CA . LEU E 1 74 ? -50.329 -44.324 -61.989 1.000 32.450 74 LEU F CA 1
ATOM 11250 C C . LEU E 1 74 ? -51.492 -45.109 -61.375 1.000 33.392 74 LEU F C 1
ATOM 11251 O O . LEU E 1 74 ? -51.468 -46.338 -61.335 1.000 33.455 74 LEU F O 1
ATOM 11256 N N . ARG E 1 75 ? -52.507 -44.374 -60.899 1.000 36.420 75 ARG F N 1
ATOM 11257 C CA . ARG E 1 75 ? -53.665 -44.928 -60.209 1.000 34.115 75 ARG F CA 1
ATOM 11258 C C . ARG E 1 75 ? -54.795 -45.166 -61.210 1.000 32.113 75 ARG F C 1
ATOM 11259 O O . ARG E 1 75 ? -55.553 -44.257 -61.526 1.000 29.993 75 ARG F O 1
ATOM 11267 N N . ILE E 1 76 ? -54.883 -46.388 -61.746 1.000 35.159 76 ILE F N 1
ATOM 11268 C CA . ILE E 1 76 ? -55.714 -46.645 -62.913 1.000 35.118 76 ILE F CA 1
ATOM 11269 C C . ILE E 1 76 ? -57.040 -47.262 -62.481 1.000 33.960 76 ILE F C 1
ATOM 11270 O O . ILE E 1 76 ? -58.050 -46.569 -62.443 1.000 33.501 76 ILE F O 1
ATOM 11275 N N . ARG E 1 77 ? -57.018 -48.563 -62.163 1.000 36.241 77 ARG F N 1
ATOM 11276 C CA . ARG E 1 77 ? -58.061 -49.231 -61.397 1.000 39.644 77 ARG F CA 1
ATOM 11277 C C . ARG E 1 77 ? -59.176 -49.663 -62.351 1.000 43.734 77 ARG F C 1
ATOM 11278 O O . ARG E 1 77 ? -58.978 -50.555 -63.172 1.000 39.808 77 ARG F O 1
ATOM 11286 N N . TYR E 1 78 ? -60.350 -49.027 -62.247 1.000 42.597 78 TYR F N 1
ATOM 11287 C CA . TYR E 1 78 ? -61.437 -49.332 -63.154 1.000 39.578 78 TYR F CA 1
ATOM 11288 C C . TYR E 1 78 ? -61.522 -48.239 -64.225 1.000 39.912 78 TYR F C 1
ATOM 11289 O O . TYR E 1 78 ? -62.331 -48.332 -65.145 1.000 41.772 78 TYR F O 1
ATOM 11298 N N . ASN E 1 79 ? -60.639 -47.232 -64.164 1.000 32.784 79 ASN F N 1
ATOM 11299 C CA . ASN E 1 79 ? -60.688 -46.147 -65.130 1.000 31.914 79 ASN F CA 1
ATOM 11300 C C . ASN E 1 79 ? -59.868 -46.470 -66.394 1.000 33.318 79 ASN F C 1
ATOM 11301 O O . ASN E 1 79 ? -59.083 -45.643 -66.848 1.000 32.872 79 ASN F O 1
ATOM 11306 N N . TYR E 1 80 ? -60.095 -47.663 -66.975 1.000 34.319 80 TYR F N 1
ATOM 11307 C CA . TYR E 1 80 ? -59.596 -48.080 -68.279 1.000 34.396 80 TYR F CA 1
ATOM 11308 C C . TYR E 1 80 ? -60.679 -48.928 -68.960 1.000 35.992 80 TYR F C 1
ATOM 11309 O O . TYR E 1 80 ? -61.370 -49.703 -68.306 1.000 36.837 80 TYR F O 1
ATOM 11318 N N . LYS E 1 81 ? -60.820 -48.798 -70.282 1.000 38.331 81 LYS F N 1
ATOM 11319 C CA . LYS E 1 81 ? -61.787 -49.589 -71.031 1.000 39.012 81 LYS F CA 1
ATOM 11320 C C . LYS E 1 81 ? -61.279 -51.028 -71.170 1.000 40.110 81 LYS F C 1
ATOM 11321 O O . LYS E 1 81 ? -60.681 -51.376 -72.184 1.000 39.092 81 LYS F O 1
ATOM 11327 N N . PHE E 1 82 ? -61.525 -51.852 -70.136 1.000 42.483 82 PHE F N 1
ATOM 11328 C CA . PHE E 1 82 ? -61.246 -53.284 -70.181 1.000 40.234 82 PHE F CA 1
ATOM 11329 C C . PHE E 1 82 ? -62.236 -53.951 -71.129 1.000 41.678 82 PHE F C 1
ATOM 11330 O O . PHE E 1 82 ? -63.438 -53.730 -71.005 1.000 44.980 82 PHE F O 1
ATOM 11338 N N . LYS E 1 83 ? -61.706 -54.726 -72.082 1.000 39.501 83 LYS F N 1
ATOM 11339 C CA . LYS E 1 83 ? -62.487 -55.446 -73.076 1.000 35.976 83 LYS F CA 1
ATOM 11340 C C . LYS E 1 83 ? -62.577 -56.915 -72.666 1.000 34.510 83 LYS F C 1
ATOM 11341 O O . LYS E 1 83 ? -63.290 -57.700 -73.297 1.000 30.738 83 LYS F O 1
ATOM 11347 N N . SER E 1 84 ? -61.809 -57.242 -71.614 1.000 30.549 84 SER F N 1
ATOM 11348 C CA . SER E 1 84 ? -61.880 -58.493 -70.886 1.000 29.099 84 SER F CA 1
ATOM 11349 C C . SER E 1 84 ? -63.065 -58.453 -69.938 1.000 28.037 84 SER F C 1
ATOM 11350 O O . SER E 1 84 ? -63.477 -59.483 -69.405 1.000 29.783 84 SER F O 1
ATOM 11353 N N . HIS E 1 85 ? -63.449 -57.220 -69.597 1.000 27.398 85 HIS F N 1
ATOM 11354 C CA . HIS E 1 85 ? -64.710 -56.908 -68.960 1.000 28.115 85 HIS F CA 1
ATOM 11355 C C . HIS E 1 85 ? -65.038 -55.479 -69.340 1.000 28.494 85 HIS F C 1
ATOM 11356 O O . HIS E 1 85 ? -64.542 -54.559 -68.696 1.000 30.691 85 HIS F O 1
ATOM 11363 N N . PRO E 1 86 ? -65.818 -55.248 -70.424 1.000 28.247 86 PRO F N 1
ATOM 11364 C CA . PRO E 1 86 ? -66.280 -53.906 -70.760 1.000 30.205 86 PRO F CA 1
ATOM 11365 C C . PRO E 1 86 ? -66.931 -53.212 -69.574 1.000 30.480 86 PRO F C 1
ATOM 11366 O O . PRO E 1 86 ? -66.605 -52.073 -69.274 1.000 35.055 86 PRO F O 1
ATOM 11370 N N . GLU E 1 87 ? -67.822 -53.934 -68.887 1.000 33.410 87 GLU F N 1
ATOM 11371 C CA . GLU E 1 87 ? -68.825 -53.305 -68.042 1.000 33.095 87 GLU F CA 1
ATOM 11372 C C . GLU E 1 87 ? -68.249 -52.864 -66.699 1.000 31.146 87 GLU F C 1
ATOM 11373 O O . GLU E 1 87 ? -68.953 -52.217 -65.935 1.000 34.843 87 GLU F O 1
ATOM 11379 N N . LEU E 1 88 ? -66.987 -53.193 -66.397 1.000 32.681 88 LEU F N 1
ATOM 11380 C CA . LEU E 1 88 ? -66.437 -52.895 -65.076 1.000 30.019 88 LEU F CA 1
ATOM 11381 C C . LEU E 1 88 ? -65.532 -51.671 -65.088 1.000 33.265 88 LEU F C 1
ATOM 11382 O O . LEU E 1 88 ? -64.895 -51.385 -64.082 1.000 31.283 88 LEU F O 1
ATOM 11387 N N . ALA E 1 89 ? -65.485 -50.955 -66.217 1.000 38.693 89 ALA F N 1
ATOM 11388 C CA . ALA E 1 89 ? -64.764 -49.696 -66.291 1.000 39.156 89 ALA F CA 1
ATOM 11389 C C . ALA E 1 89 ? -65.743 -48.543 -66.064 1.000 40.633 89 ALA F C 1
ATOM 11390 O O . ALA E 1 89 ? -66.645 -48.338 -66.879 1.000 30.121 89 ALA F O 1
ATOM 11392 N N . GLY E 1 90 ? -65.565 -47.816 -64.942 1.000 40.171 90 GLY F N 1
ATOM 11393 C CA . GLY E 1 90 ? -66.248 -46.553 -64.698 1.000 38.857 90 GLY F CA 1
ATOM 11394 C C . GLY E 1 90 ? -66.482 -45.767 -65.990 1.000 43.427 90 GLY F C 1
ATOM 11395 O O . GLY E 1 90 ? -66.121 -46.216 -67.084 1.000 47.400 90 GLY F O 1
ATOM 11396 N N . GLU E 1 91 ? -67.077 -44.580 -65.851 1.000 40.573 91 GLU F N 1
ATOM 11397 C CA . GLU E 1 91 ? -67.632 -43.850 -66.983 1.000 44.521 91 GLU F CA 1
ATOM 11398 C C . GLU E 1 91 ? -66.537 -43.039 -67.679 1.000 45.516 91 GLU F C 1
ATOM 11399 O O . GLU E 1 91 ? -66.592 -42.841 -68.893 1.000 42.416 91 GLU F O 1
ATOM 11405 N N . ARG E 1 92 ? -65.552 -42.563 -66.904 1.000 45.142 92 ARG F N 1
ATOM 11406 C CA . ARG E 1 92 ? -64.576 -41.614 -67.413 1.000 47.101 92 ARG F CA 1
ATOM 11407 C C . ARG E 1 92 ? -63.204 -42.272 -67.527 1.000 49.278 92 ARG F C 1
ATOM 11408 O O . ARG E 1 92 ? -62.197 -41.574 -67.644 1.000 45.055 92 ARG F O 1
ATOM 11416 N N . ALA E 1 93 ? -63.196 -43.613 -67.497 1.000 49.373 93 ALA F N 1
ATOM 11417 C CA . ALA E 1 93 ? -62.062 -44.419 -67.911 1.000 49.981 93 ALA F CA 1
ATOM 11418 C C . ALA E 1 93 ? -61.430 -43.872 -69.189 1.000 48.626 93 ALA F C 1
ATOM 11419 O O . ALA E 1 93 ? -62.139 -43.410 -70.084 1.000 50.519 93 ALA F O 1
ATOM 11421 N N . ILE E 1 94 ? -60.096 -43.993 -69.268 1.000 44.060 94 ILE F N 1
ATOM 11422 C CA . ILE E 1 94 ? -59.332 -43.705 -70.469 1.000 38.470 94 ILE F CA 1
ATOM 11423 C C . ILE E 1 94 ? -59.240 -44.992 -71.293 1.000 36.090 94 ILE F C 1
ATOM 11424 O O . ILE E 1 94 ? -59.927 -45.958 -70.977 1.000 40.425 94 ILE F O 1
ATOM 11429 N N . SER E 1 95 ? -58.428 -45.005 -72.363 1.000 31.561 95 SER F N 1
ATOM 11430 C CA . SER E 1 95 ? -58.514 -46.037 -73.392 1.000 31.756 95 SER F CA 1
ATOM 11431 C C . SER E 1 95 ? -57.199 -46.787 -73.570 1.000 37.310 95 SER F C 1
ATOM 11432 O O . SER E 1 95 ? -56.140 -46.364 -73.099 1.000 35.864 95 SER F O 1
ATOM 11435 N N . GLU E 1 96 ? -57.280 -47.900 -74.312 1.000 40.354 96 GLU F N 1
ATOM 11436 C CA . GLU E 1 96 ? -56.085 -48.638 -74.675 1.000 40.283 96 GLU F CA 1
ATOM 11437 C C . GLU E 1 96 ? -55.154 -47.681 -75.417 1.000 43.893 96 GLU F C 1
ATOM 11438 O O . GLU E 1 96 ? -53.963 -47.642 -75.108 1.000 41.141 96 GLU F O 1
ATOM 11444 N N . GLN E 1 97 ? -55.729 -46.888 -76.343 1.000 41.673 97 GLN F N 1
ATOM 11445 C CA . GLN E 1 97 ? -55.017 -45.847 -77.081 1.000 37.423 97 GLN F CA 1
ATOM 11446 C C . GLN E 1 97 ? -54.336 -44.815 -76.185 1.000 35.392 97 GLN F C 1
ATOM 11447 O O . GLN E 1 97 ? -53.290 -44.293 -76.571 1.000 28.415 97 GLN F O 1
ATOM 11453 N N . GLN E 1 98 ? -54.984 -44.475 -75.053 1.000 38.134 98 GLN F N 1
ATOM 11454 C CA . GLN E 1 98 ? -54.669 -43.271 -74.286 1.000 35.126 98 GLN F CA 1
ATOM 11455 C C . GLN E 1 98 ? -53.600 -43.554 -73.212 1.000 37.378 98 GLN F C 1
ATOM 11456 O O . GLN E 1 98 ? -53.122 -42.637 -72.530 1.000 29.566 98 GLN F O 1
ATOM 11462 N N . LEU E 1 99 ? -53.169 -44.816 -73.091 1.000 35.588 99 LEU F N 1
ATOM 11463 C CA . LEU E 1 99 ? -52.307 -45.208 -71.989 1.000 35.939 99 LEU F CA 1
ATOM 11464 C C . LEU E 1 99 ? -50.930 -45.642 -72.488 1.000 36.223 99 LEU F C 1
ATOM 11465 O O . LEU E 1 99 ? -49.924 -45.338 -71.846 1.000 40.095 99 LEU F O 1
ATOM 11470 N N . LYS E 1 100 ? -50.878 -46.347 -73.627 1.000 35.808 100 LYS F N 1
ATOM 11471 C CA . LYS E 1 100 ? -49.634 -46.530 -74.359 1.000 32.504 100 LYS F CA 1
ATOM 11472 C C . LYS E 1 100 ? -48.991 -45.173 -74.634 1.000 33.359 100 LYS F C 1
ATOM 11473 O O . LYS E 1 100 ? -47.798 -44.972 -74.391 1.000 37.716 100 LYS F O 1
ATOM 11479 N N . GLN E 1 101 ? -49.794 -44.245 -75.152 1.000 32.086 101 GLN F N 1
ATOM 11480 C CA . GLN E 1 101 ? -49.358 -42.879 -75.382 1.000 34.575 101 GLN F CA 1
ATOM 11481 C C . GLN E 1 101 ? -48.525 -42.375 -74.201 1.000 37.569 101 GLN F C 1
ATOM 11482 O O . GLN E 1 101 ? -47.439 -41.823 -74.407 1.000 30.597 101 GLN F O 1
ATOM 11488 N N . ILE E 1 102 ? -49.059 -42.594 -72.980 1.000 40.087 102 ILE F N 1
ATOM 11489 C CA . ILE E 1 102 ? -48.442 -42.192 -71.725 1.000 40.230 102 ILE F CA 1
ATOM 11490 C C . ILE E 1 102 ? -47.292 -43.134 -71.372 1.000 43.544 102 ILE F C 1
ATOM 11491 O O . ILE E 1 102 ? -46.359 -42.738 -70.678 1.000 50.143 102 ILE F O 1
ATOM 11496 N N . VAL E 1 103 ? -47.358 -44.392 -71.807 1.000 42.785 103 VAL F N 1
ATOM 11497 C CA . VAL E 1 103 ? -46.211 -45.260 -71.631 1.000 40.253 103 VAL F CA 1
ATOM 11498 C C . VAL E 1 103 ? -45.107 -44.753 -72.548 1.000 42.703 103 VAL F C 1
ATOM 11499 O O . VAL E 1 103 ? -44.047 -44.351 -72.070 1.000 46.361 103 VAL F O 1
ATOM 11503 N N . GLN E 1 104 ? -45.388 -44.757 -73.860 1.000 43.987 104 GLN F N 1
ATOM 11504 C CA . GLN E 1 104 ? -44.455 -44.294 -74.874 1.000 42.165 104 GLN F CA 1
ATOM 11505 C C . GLN E 1 104 ? -43.886 -42.932 -74.466 1.000 45.163 104 GLN F C 1
ATOM 11506 O O . GLN E 1 104 ? -42.708 -42.663 -74.702 1.000 48.964 104 GLN F O 1
ATOM 11512 N N . THR E 1 105 ? -44.717 -42.101 -73.820 1.000 42.925 105 THR F N 1
ATOM 11513 C CA . THR E 1 105 ? -44.247 -40.931 -73.089 1.000 43.468 105 THR F CA 1
ATOM 11514 C C . THR E 1 105 ? -43.233 -41.279 -71.993 1.000 41.012 105 THR F C 1
ATOM 11515 O O . THR E 1 105 ? -42.264 -40.548 -71.819 1.000 40.969 105 THR F O 1
ATOM 11519 N N . CYS E 1 106 ? -43.496 -42.322 -71.186 1.000 39.364 106 CYS F N 1
ATOM 11520 C CA . CYS E 1 106 ? -42.669 -42.595 -70.016 1.000 38.653 106 CYS F CA 1
ATOM 11521 C C . CYS E 1 106 ? -41.313 -43.146 -70.454 1.000 38.902 106 CYS F C 1
ATOM 11522 O O . CYS E 1 106 ? -40.308 -42.445 -70.350 1.000 41.838 106 CYS F O 1
ATOM 11525 N N . LYS E 1 107 ? -41.330 -44.370 -71.002 1.000 36.671 107 LYS F N 1
ATOM 11526 C CA . LYS E 1 107 ? -40.187 -45.048 -71.608 1.000 34.569 107 LYS F CA 1
ATOM 11527 C C . LYS E 1 107 ? -39.268 -44.102 -72.391 1.000 35.812 107 LYS F C 1
ATOM 11528 O O . LYS E 1 107 ? -38.076 -44.385 -72.529 1.000 34.641 107 LYS F O 1
ATOM 11534 N N . GLU E 1 108 ? -39.819 -42.993 -72.920 1.000 34.275 108 GLU F N 1
ATOM 11535 C CA . GLU E 1 108 ? -39.018 -41.988 -73.600 1.000 35.625 108 GLU F CA 1
ATOM 11536 C C . GLU E 1 108 ? -38.196 -41.199 -72.585 1.000 37.136 108 GLU F C 1
ATOM 11537 O O . GLU E 1 108 ? -37.020 -40.928 -72.813 1.000 31.824 108 GLU F O 1
ATOM 11543 N N . ALA E 1 109 ? -38.843 -40.801 -71.481 1.000 37.944 109 ALA F N 1
ATOM 11544 C CA . ALA E 1 109 ? -38.241 -39.873 -70.548 1.000 35.052 109 ALA F CA 1
ATOM 11545 C C . ALA E 1 109 ? -37.194 -40.595 -69.705 1.000 35.252 109 ALA F C 1
ATOM 11546 O O . ALA E 1 109 ? -36.419 -39.920 -69.034 1.000 30.093 109 ALA F O 1
ATOM 11548 N N . LYS E 1 110 ? -37.165 -41.941 -69.833 1.000 36.089 110 LYS F N 1
ATOM 11549 C CA . LYS E 1 110 ? -36.255 -42.892 -69.189 1.000 36.699 110 LYS F CA 1
ATOM 11550 C C . LYS E 1 110 ? -36.769 -43.214 -67.785 1.000 37.702 110 LYS F C 1
ATOM 11551 O O . LYS E 1 110 ? -36.054 -43.763 -66.947 1.000 32.321 110 LYS F O 1
ATOM 11557 N N . ILE E 1 111 ? -38.072 -42.977 -67.615 1.000 43.101 111 ILE F N 1
ATOM 11558 C CA . ILE E 1 111 ? -38.794 -43.175 -66.373 1.000 39.715 111 ILE F CA 1
ATOM 11559 C C . ILE E 1 111 ? -39.515 -44.519 -66.477 1.000 36.903 111 ILE F C 1
ATOM 11560 O O . ILE E 1 111 ? -40.071 -44.838 -67.526 1.000 46.766 111 ILE F O 1
ATOM 11565 N N . ARG E 1 112 ? -39.471 -45.323 -65.408 1.000 33.678 112 ARG F N 1
ATOM 11566 C CA . ARG E 1 112 ? -40.183 -46.592 -65.358 1.000 28.633 112 ARG F CA 1
ATOM 11567 C C . ARG E 1 112 ? -41.666 -46.352 -65.028 1.000 32.969 112 ARG F C 1
ATOM 11568 O O . ARG E 1 112 ? -41.963 -45.608 -64.096 1.000 29.817 112 ARG F O 1
ATOM 11576 N N . PHE E 1 113 ? -42.591 -46.975 -65.800 1.000 30.334 113 PHE F N 1
ATOM 11577 C CA . PHE E 1 113 ? -44.030 -46.858 -65.571 1.000 34.118 113 PHE F CA 1
ATOM 11578 C C . PHE E 1 113 ? -44.497 -48.014 -64.690 1.000 33.405 113 PHE F C 1
ATOM 11579 O O . PHE E 1 113 ? -44.036 -49.137 -64.870 1.000 37.285 113 PHE F O 1
ATOM 11587 N N . ILE E 1 114 ? -45.397 -47.727 -63.734 1.000 36.777 114 ILE F N 1
ATOM 11588 C CA . ILE E 1 114 ? -45.969 -48.758 -62.871 1.000 38.177 114 ILE F CA 1
ATOM 11589 C C . ILE E 1 114 ? -47.472 -48.517 -62.731 1.000 39.806 114 ILE F C 1
ATOM 11590 O O . ILE E 1 114 ? -47.901 -47.402 -62.456 1.000 39.684 114 ILE F O 1
ATOM 11595 N N . PRO E 1 115 ? -48.321 -49.532 -63.033 1.000 45.085 115 PRO F N 1
ATOM 11596 C CA . PRO E 1 115 ? -49.777 -49.393 -62.949 1.000 45.203 115 PRO F CA 1
ATOM 11597 C C . PRO E 1 115 ? -50.487 -49.893 -61.687 1.000 41.552 115 PRO F C 1
ATOM 11598 O O . PRO E 1 115 ? -50.587 -51.096 -61.453 1.000 41.971 115 PRO F O 1
ATOM 11602 N N . LYS E 1 116 ? -51.068 -48.951 -60.932 1.000 38.748 116 LYS F N 1
ATOM 11603 C CA . LYS E 1 116 ? -51.692 -49.253 -59.650 1.000 37.293 116 LYS F CA 1
ATOM 11604 C C . LYS E 1 116 ? -53.160 -49.650 -59.847 1.000 40.707 116 LYS F C 1
ATOM 11605 O O . LYS E 1 116 ? -53.873 -49.054 -60.673 1.000 39.692 116 LYS F O 1
ATOM 11611 N N . MET E 1 117 ? -53.595 -50.659 -59.070 1.000 33.852 117 MET F N 1
ATOM 11612 C CA . MET E 1 117 ? -54.982 -51.093 -59.058 1.000 38.163 117 MET F CA 1
ATOM 11613 C C . MET E 1 117 ? -55.260 -51.822 -57.739 1.000 36.858 117 MET F C 1
ATOM 11614 O O . MET E 1 117 ? -54.776 -52.938 -57.527 1.000 31.429 117 MET F O 1
ATOM 11619 N N . ASN E 1 118 ? -56.065 -51.175 -56.880 1.000 33.199 118 ASN F N 1
ATOM 11620 C CA . ASN E 1 118 ? -56.482 -51.707 -55.586 1.000 31.362 118 ASN F CA 1
ATOM 11621 C C . ASN E 1 118 ? -57.355 -52.943 -55.757 1.000 30.128 118 ASN F C 1
ATOM 11622 O O . ASN E 1 118 ? -58.379 -52.887 -56.409 1.000 26.822 118 ASN F O 1
ATOM 11627 N N . LEU E 1 119 ? -56.999 -54.022 -55.062 1.000 35.557 119 LEU F N 1
ATOM 11628 C CA . LEU E 1 119 ? -57.508 -55.336 -55.394 1.000 36.409 119 LEU F CA 1
ATOM 11629 C C . LEU E 1 119 ? -57.957 -56.085 -54.142 1.000 33.688 119 LEU F C 1
ATOM 11630 O O . LEU E 1 119 ? -58.073 -57.308 -54.188 1.000 32.627 119 LEU F O 1
ATOM 11635 N N . LEU E 1 120 ? -58.246 -55.360 -53.046 1.000 35.865 120 LEU F N 1
ATOM 11636 C CA . LEU E 1 120 ? -59.050 -55.915 -51.957 1.000 32.861 120 LEU F CA 1
ATOM 11637 C C . LEU E 1 120 ? -59.604 -54.831 -51.024 1.000 36.832 120 LEU F C 1
ATOM 11638 O O . LEU E 1 120 ? -60.685 -55.005 -50.464 1.000 38.468 120 LEU F O 1
ATOM 11643 N N . GLY E 1 121 ? -58.872 -53.730 -50.826 1.000 39.321 121 GLY F N 1
ATOM 11644 C CA . GLY E 1 121 ? -59.425 -52.552 -50.167 1.000 35.129 121 GLY F CA 1
ATOM 11645 C C . GLY E 1 121 ? -59.726 -51.444 -51.175 1.000 36.745 121 GLY F C 1
ATOM 11646 O O . GLY E 1 121 ? -59.294 -51.532 -52.325 1.000 42.314 121 GLY F O 1
ATOM 11647 N N . HIS E 1 122 ? -60.468 -50.420 -50.726 1.000 32.014 122 HIS F N 1
ATOM 11648 C CA . HIS E 1 122 ? -60.864 -49.276 -51.537 1.000 33.499 122 HIS F CA 1
ATOM 11649 C C . HIS E 1 122 ? -61.768 -49.695 -52.705 1.000 33.319 122 HIS F C 1
ATOM 11650 O O . HIS E 1 122 ? -61.488 -49.349 -53.854 1.000 31.215 122 HIS F O 1
ATOM 11657 N N . GLN E 1 123 ? -62.854 -50.431 -52.414 1.000 31.909 123 GLN F N 1
ATOM 11658 C CA . GLN E 1 123 ? -63.800 -50.844 -53.448 1.000 30.459 123 GLN F CA 1
ATOM 11659 C C . GLN E 1 123 ? -65.068 -49.999 -53.334 1.000 31.717 123 GLN F C 1
ATOM 11660 O O . GLN E 1 123 ? -66.152 -50.465 -53.690 1.000 28.539 123 GLN F O 1
ATOM 11666 N N . SER E 1 124 ? -64.909 -48.770 -52.802 1.000 29.462 124 SER F N 1
ATOM 11667 C CA . SER E 1 124 ? -65.968 -47.776 -52.745 1.000 28.303 124 SER F CA 1
ATOM 11668 C C . SER E 1 124 ? -65.338 -46.420 -52.458 1.000 26.160 124 SER F C 1
ATOM 11669 O O . SER E 1 124 ? -64.228 -46.367 -51.931 1.000 29.094 124 SER F O 1
ATOM 11672 N N . ASP E 1 125 ? -66.060 -45.332 -52.750 1.000 23.853 125 ASP F N 1
ATOM 11673 C CA . ASP E 1 125 ? -65.539 -44.019 -52.401 1.000 23.114 125 ASP F CA 1
ATOM 11674 C C . ASP E 1 125 ? -66.626 -43.009 -52.029 1.000 23.165 125 ASP F C 1
ATOM 11675 O O . ASP E 1 125 ? -66.856 -42.029 -52.734 1.000 24.765 125 ASP F O 1
ATOM 11680 N N . ARG E 1 126 ? -67.140 -43.152 -50.815 1.000 24.968 126 ARG F N 1
ATOM 11681 C CA . ARG E 1 126 ? -68.195 -42.308 -50.286 1.000 30.110 126 ARG F CA 1
ATOM 11682 C C . ARG E 1 126 ? -69.446 -43.175 -50.235 1.000 32.459 126 ARG F C 1
ATOM 11683 O O . ARG E 1 126 ? -69.353 -44.381 -49.991 1.000 34.620 126 ARG F O 1
ATOM 11691 N N . ASP E 1 127 ? -70.607 -42.554 -50.471 1.000 32.828 127 ASP F N 1
ATOM 11692 C CA . ASP E 1 127 ? -71.795 -43.289 -50.864 1.000 30.564 127 ASP F CA 1
ATOM 11693 C C . ASP E 1 127 ? -71.662 -43.640 -52.341 1.000 32.198 127 ASP F C 1
ATOM 11694 O O . ASP E 1 127 ? -72.533 -43.308 -53.134 1.000 36.279 127 ASP F O 1
ATOM 11699 N N . HIS E 1 128 ? -70.540 -44.265 -52.728 1.000 31.096 128 HIS F N 1
ATOM 11700 C CA . HIS E 1 128 ? -70.304 -44.541 -54.136 1.000 26.852 128 HIS F CA 1
ATOM 11701 C C . HIS E 1 128 ? -69.596 -45.879 -54.306 1.000 24.771 128 HIS F C 1
ATOM 11702 O O . HIS E 1 128 ? -68.430 -46.010 -53.961 1.000 24.097 128 HIS F O 1
ATOM 11709 N N . ILE E 1 129 ? -70.278 -46.846 -54.932 1.000 25.565 129 ILE F N 1
ATOM 11710 C CA . ILE E 1 129 ? -69.722 -48.175 -55.114 1.000 25.391 129 ILE F CA 1
ATOM 11711 C C . ILE E 1 129 ? -68.996 -48.226 -56.460 1.000 24.683 129 ILE F C 1
ATOM 11712 O O . ILE E 1 129 ? -69.432 -47.616 -57.420 1.000 24.684 129 ILE F O 1
ATOM 11717 N N . ASP E 1 130 ? -67.882 -48.971 -56.512 1.000 28.689 130 ASP F N 1
ATOM 11718 C CA . ASP E 1 130 ? -67.010 -49.031 -57.676 1.000 27.321 130 ASP F CA 1
ATOM 11719 C C . ASP E 1 130 ? -67.359 -50.272 -58.496 1.000 27.677 130 ASP F C 1
ATOM 11720 O O . ASP E 1 130 ? -68.019 -51.178 -58.004 1.000 26.733 130 ASP F O 1
ATOM 11725 N N . PRO E 1 131 ? -66.965 -50.323 -59.791 1.000 26.616 131 PRO F N 1
ATOM 11726 C CA . PRO E 1 131 ? -67.409 -51.370 -60.717 1.000 28.408 131 PRO F CA 1
ATOM 11727 C C . PRO E 1 131 ? -67.399 -52.847 -60.307 1.000 28.943 131 PRO F C 1
ATOM 11728 O O . PRO E 1 131 ? -68.270 -53.622 -60.717 1.000 29.984 131 PRO F O 1
ATOM 11732 N N . LEU E 1 132 ? -66.381 -53.262 -59.558 1.000 25.886 132 LEU F N 1
ATOM 11733 C CA . LEU E 1 132 ? -66.209 -54.682 -59.336 1.000 27.887 132 LEU F CA 1
ATOM 11734 C C . LEU E 1 132 ? -67.204 -55.181 -58.300 1.000 29.813 132 LEU F C 1
ATOM 11735 O O . LEU E 1 132 ? -67.470 -56.375 -58.261 1.000 36.905 132 LEU F O 1
ATOM 11740 N N . LEU E 1 133 ? -67.734 -54.281 -57.466 1.000 29.818 133 LEU F N 1
ATOM 11741 C CA . LEU E 1 133 ? -68.861 -54.629 -56.614 1.000 31.168 133 LEU F CA 1
ATOM 11742 C C . LEU E 1 133 ? -70.144 -53.975 -57.126 1.000 33.802 133 LEU F C 1
ATOM 11743 O O . LEU E 1 133 ? -71.232 -54.371 -56.712 1.000 35.883 133 LEU F O 1
ATOM 11748 N N . ALA E 1 134 ? -70.009 -52.987 -58.030 1.000 35.124 134 ALA F N 1
ATOM 11749 C CA . ALA E 1 134 ? -71.149 -52.379 -58.702 1.000 35.095 134 ALA F CA 1
ATOM 11750 C C . ALA E 1 134 ? -71.951 -53.431 -59.467 1.000 36.601 134 ALA F C 1
ATOM 11751 O O . ALA E 1 134 ? -73.123 -53.631 -59.156 1.000 39.415 134 ALA F O 1
ATOM 11753 N N . LYS E 1 135 ? -71.310 -54.091 -60.452 1.000 39.349 135 LYS F N 1
ATOM 11754 C CA . LYS E 1 135 ? -71.987 -55.016 -61.358 1.000 38.870 135 LYS F CA 1
ATOM 11755 C C . LYS E 1 135 ? -71.997 -56.448 -60.807 1.000 44.633 135 LYS F C 1
ATOM 11756 O O . LYS E 1 135 ? -72.923 -57.214 -61.085 1.000 49.337 135 LYS F O 1
ATOM 11762 N N . TYR E 1 136 ? -70.941 -56.840 -60.079 1.000 41.260 136 TYR F N 1
ATOM 11763 C CA . TYR E 1 136 ? -70.810 -58.198 -59.577 1.000 37.466 136 TYR F CA 1
ATOM 11764 C C . TYR E 1 136 ? -70.846 -58.160 -58.049 1.000 38.375 136 TYR F C 1
ATOM 11765 O O . TYR E 1 136 ? -69.837 -57.855 -57.410 1.000 36.739 136 TYR F O 1
ATOM 11774 N N . PRO E 1 137 ? -72.005 -58.471 -57.416 1.000 35.882 137 PRO F N 1
ATOM 11775 C CA . PRO E 1 137 ? -72.268 -58.094 -56.029 1.000 36.099 137 PRO F CA 1
ATOM 11776 C C . PRO E 1 137 ? -72.268 -59.189 -54.964 1.000 35.944 137 PRO F C 1
ATOM 11777 O O . PRO E 1 137 ? -72.735 -58.968 -53.846 1.000 35.319 137 PRO F O 1
ATOM 11781 N N . GLN E 1 138 ? -71.783 -60.378 -55.333 1.000 35.104 138 GLN F N 1
ATOM 11782 C CA . GLN E 1 138 ? -71.651 -61.481 -54.398 1.000 35.437 138 GLN F CA 1
ATOM 11783 C C . GLN E 1 138 ? -70.181 -61.566 -54.016 1.000 33.686 138 GLN F C 1
ATOM 11784 O O . GLN E 1 138 ? -69.725 -62.584 -53.503 1.000 32.212 138 GLN F O 1
ATOM 11790 N N . PHE E 1 139 ? -69.478 -60.453 -54.262 1.000 31.912 139 PHE F N 1
ATOM 11791 C CA . PHE E 1 139 ? -68.032 -60.384 -54.216 1.000 31.957 139 PHE F CA 1
ATOM 11792 C C . PHE E 1 139 ? -67.535 -59.421 -53.145 1.000 31.348 139 PHE F C 1
ATOM 11793 O O . PHE E 1 139 ? -66.413 -59.566 -52.678 1.000 27.076 139 PHE F O 1
ATOM 11801 N N . ASP E 1 140 ? -68.342 -58.408 -52.823 1.000 34.094 140 ASP F N 1
ATOM 11802 C CA . ASP E 1 140 ? -68.095 -57.583 -51.655 1.000 33.570 140 ASP F CA 1
ATOM 11803 C C . ASP E 1 140 ? -68.149 -58.526 -50.459 1.000 35.887 140 ASP F C 1
ATOM 11804 O O . ASP E 1 140 ? -68.837 -59.537 -50.517 1.000 41.334 140 ASP F O 1
ATOM 11809 N N . GLU E 1 141 ? -67.401 -58.218 -49.396 1.000 36.559 141 GLU F N 1
ATOM 11810 C CA . GLU E 1 141 ? -67.296 -59.129 -48.267 1.000 36.868 141 GLU F CA 1
ATOM 11811 C C . GLU E 1 141 ? -68.553 -59.025 -47.395 1.000 37.836 141 GLU F C 1
ATOM 11812 O O . GLU E 1 141 ? -69.182 -60.039 -47.082 1.000 41.962 141 GLU F O 1
ATOM 11818 N N . SER E 1 142 ? -68.955 -57.793 -47.059 1.000 38.239 142 SER F N 1
ATOM 11819 C CA . SER E 1 142 ? -69.866 -57.550 -45.950 1.000 36.502 142 SER F CA 1
ATOM 11820 C C . SER E 1 142 ? -71.226 -57.059 -46.444 1.000 36.089 142 SER F C 1
ATOM 11821 O O . SER E 1 142 ? -71.322 -55.995 -47.060 1.000 35.118 142 SER F O 1
ATOM 11824 N N . PRO E 1 143 ? -72.325 -57.802 -46.158 1.000 38.443 143 PRO F N 1
ATOM 11825 C CA . PRO E 1 143 ? -73.640 -57.506 -46.728 1.000 40.510 143 PRO F CA 1
ATOM 11826 C C . PRO E 1 143 ? -74.213 -56.192 -46.220 1.000 39.119 143 PRO F C 1
ATOM 11827 O O . PRO E 1 143 ? -74.403 -55.246 -46.984 1.000 42.724 143 PRO F O 1
ATOM 11831 N N . ASP E 1 144 ? -74.413 -56.165 -44.902 1.000 39.766 144 ASP F N 1
ATOM 11832 C CA . ASP E 1 144 ? -75.184 -55.152 -44.213 1.000 37.054 144 ASP F CA 1
ATOM 11833 C C . ASP E 1 144 ? -74.230 -54.170 -43.550 1.000 38.566 144 ASP F C 1
ATOM 11834 O O . ASP E 1 144 ? -74.671 -53.326 -42.764 1.000 34.218 144 ASP F O 1
ATOM 11839 N N . TYR E 1 145 ? -72.935 -54.317 -43.871 1.000 36.039 145 TYR F N 1
ATOM 11840 C CA . TYR E 1 145 ? -71.967 -53.263 -43.649 1.000 39.973 145 TYR F CA 1
ATOM 11841 C C . TYR E 1 145 ? -71.925 -52.414 -44.921 1.000 41.397 145 TYR F C 1
ATOM 11842 O O . TYR E 1 145 ? -71.692 -52.925 -46.020 1.000 38.845 145 TYR F O 1
ATOM 11851 N N . ASN E 1 146 ? -72.177 -51.113 -44.749 1.000 40.503 146 ASN F N 1
ATOM 11852 C CA . ASN E 1 146 ? -72.450 -50.218 -45.861 1.000 37.788 146 ASN F CA 1
ATOM 11853 C C . ASN E 1 146 ? -71.840 -48.855 -45.566 1.000 35.751 146 ASN F C 1
ATOM 11854 O O . ASN E 1 146 ? -71.462 -48.603 -44.430 1.000 39.534 146 ASN F O 1
ATOM 11859 N N . PRO E 1 147 ? -71.686 -47.990 -46.597 1.000 34.807 147 PRO F N 1
ATOM 11860 C CA . PRO E 1 147 ? -71.444 -46.551 -46.422 1.000 34.546 147 PRO F CA 1
ATOM 11861 C C . PRO E 1 147 ? -72.676 -45.663 -46.218 1.000 35.713 147 PRO F C 1
ATOM 11862 O O . PRO E 1 147 ? -73.572 -45.637 -47.069 1.000 37.375 147 PRO F O 1
ATOM 11866 N N . PRO E 1 148 ? -72.748 -44.856 -45.126 1.000 34.741 148 PRO F N 1
ATOM 11867 C CA . PRO E 1 148 ? -74.012 -44.246 -44.706 1.000 32.457 148 PRO F CA 1
ATOM 11868 C C . PRO E 1 148 ? -74.304 -42.998 -45.536 1.000 33.080 148 PRO F C 1
ATOM 11869 O O . PRO E 1 148 ? -73.391 -42.213 -45.794 1.000 31.724 148 PRO F O 1
ATOM 11873 N N . VAL E 1 149 ? -75.576 -42.814 -45.918 1.000 31.354 149 VAL F N 1
ATOM 11874 C CA . VAL E 1 149 ? -75.990 -41.716 -46.782 1.000 29.100 149 VAL F CA 1
ATOM 11875 C C . VAL E 1 149 ? -76.783 -40.720 -45.934 1.000 29.165 149 VAL F C 1
ATOM 11876 O O . VAL E 1 149 ? -77.763 -41.097 -45.281 1.000 27.070 149 VAL F O 1
ATOM 11880 N N . PRO E 1 150 ? -76.399 -39.418 -45.920 1.000 25.401 150 PRO F N 1
ATOM 11881 C CA . PRO E 1 150 ? -75.286 -38.922 -46.733 1.000 25.574 150 PRO F CA 1
ATOM 11882 C C . PRO E 1 150 ? -73.950 -39.439 -46.196 1.000 28.111 150 PRO F C 1
ATOM 11883 O O . PRO E 1 150 ? -73.862 -39.804 -45.020 1.000 28.612 150 PRO F O 1
ATOM 11887 N N . TRP E 1 151 ? -72.918 -39.508 -47.050 1.000 31.791 151 TRP F N 1
ATOM 11888 C CA . TRP E 1 151 ? -71.650 -40.069 -46.599 1.000 36.435 151 TRP F CA 1
ATOM 11889 C C . TRP E 1 151 ? -71.016 -39.184 -45.537 1.000 35.716 151 TRP F C 1
ATOM 11890 O O . TRP E 1 151 ? -70.582 -38.076 -45.843 1.000 34.516 151 TRP F O 1
ATOM 11901 N N . LYS E 1 152 ? -70.894 -39.769 -44.332 1.000 33.799 152 LYS F N 1
ATOM 11902 C CA . LYS E 1 152 ? -70.521 -39.079 -43.112 1.000 33.214 152 LYS F CA 1
ATOM 11903 C C . LYS E 1 152 ? -69.131 -39.548 -42.688 1.000 34.162 152 LYS F C 1
ATOM 11904 O O . LYS E 1 152 ? -68.437 -40.211 -43.452 1.000 37.333 152 LYS F O 1
ATOM 11910 N N . ASP E 1 153 ? -68.717 -39.134 -41.485 1.000 40.767 153 ASP F N 1
ATOM 11911 C CA . ASP E 1 153 ? -67.704 -39.834 -40.698 1.000 43.584 153 ASP F CA 1
ATOM 11912 C C . ASP E 1 153 ? -68.154 -39.726 -39.237 1.000 45.825 153 ASP F C 1
ATOM 11913 O O . ASP E 1 153 ? -68.658 -38.676 -38.848 1.000 48.371 153 ASP F O 1
ATOM 11918 N N . ALA E 1 154 ? -68.008 -40.794 -38.437 1.000 48.666 154 ALA F N 1
ATOM 11919 C CA . ALA E 1 154 ? -68.528 -40.794 -37.072 1.000 52.144 154 ALA F CA 1
ATOM 11920 C C . ALA E 1 154 ? -67.568 -41.481 -36.089 1.000 54.618 154 ALA F C 1
ATOM 11921 O O . ALA E 1 154 ? -67.961 -42.393 -35.350 1.000 54.032 154 ALA F O 1
ATOM 11923 N N . GLY E 1 155 ? -66.310 -41.018 -36.076 1.000 51.197 155 GLY F N 1
ATOM 11924 C CA . GLY E 1 155 ? -65.316 -41.468 -35.111 1.000 52.842 155 GLY F CA 1
ATOM 11925 C C . GLY E 1 155 ? -64.096 -42.139 -35.750 1.000 50.214 155 GLY F C 1
ATOM 11926 O O . GLY E 1 155 ? -64.017 -42.315 -36.971 1.000 38.753 155 GLY F O 1
ATOM 11927 N N . PRO E 1 156 ? -63.087 -42.523 -34.932 1.000 47.607 156 PRO F N 1
ATOM 11928 C CA . PRO E 1 156 ? -61.954 -43.305 -35.431 1.000 47.905 156 PRO F CA 1
ATOM 11929 C C . PRO E 1 156 ? -62.485 -44.576 -36.092 1.000 49.713 156 PRO F C 1
ATOM 11930 O O . PRO E 1 156 ? -62.479 -44.677 -37.319 1.000 48.071 156 PRO F O 1
ATOM 11934 N N . PHE E 1 157 ? -63.012 -45.500 -35.272 1.000 49.450 157 PHE F N 1
ATOM 11935 C CA . PHE E 1 157 ? -63.605 -46.735 -35.761 1.000 45.536 157 PHE F CA 1
ATOM 11936 C C . PHE E 1 157 ? -65.003 -46.425 -36.298 1.000 41.172 157 PHE F C 1
ATOM 11937 O O . PHE E 1 157 ? -65.809 -45.800 -35.610 1.000 41.111 157 PHE F O 1
ATOM 11945 N N . ASP E 1 158 ? -65.251 -46.877 -37.536 1.000 36.597 158 ASP F N 1
ATOM 11946 C CA . ASP E 1 158 ? -66.415 -46.543 -38.341 1.000 35.666 158 ASP F CA 1
ATOM 11947 C C . ASP E 1 158 ? -66.245 -47.212 -39.707 1.000 34.257 158 ASP F C 1
ATOM 11948 O O . ASP E 1 158 ? -65.237 -47.881 -39.929 1.000 36.844 158 ASP F O 1
ATOM 11953 N N . PHE E 1 159 ? -67.226 -47.063 -40.614 1.000 34.911 159 PHE F N 1
ATOM 11954 C CA . PHE E 1 159 ? -67.152 -47.673 -41.945 1.000 31.010 159 PHE F CA 1
ATOM 11955 C C . PHE E 1 159 ? -66.277 -46.845 -42.886 1.000 28.704 159 PHE F C 1
ATOM 11956 O O . PHE E 1 159 ? -66.576 -45.689 -43.124 1.000 22.453 159 PHE F O 1
ATOM 11964 N N . TYR E 1 160 ? -65.274 -47.469 -43.518 1.000 30.624 160 TYR F N 1
ATOM 11965 C CA . TYR E 1 160 ? -64.398 -46.742 -44.427 1.000 29.721 160 TYR F CA 1
ATOM 11966 C C . TYR E 1 160 ? -64.912 -46.876 -45.862 1.000 31.399 160 TYR F C 1
ATOM 11967 O O . TYR E 1 160 ? -65.624 -45.995 -46.347 1.000 28.258 160 TYR F O 1
ATOM 11976 N N . CYS E 1 161 ? -64.504 -47.961 -46.549 1.000 33.890 161 CYS F N 1
ATOM 11977 C CA . CYS E 1 161 ? -65.053 -48.335 -47.845 1.000 31.249 161 CYS F CA 1
ATOM 11978 C C . CYS E 1 161 ? -65.073 -49.864 -47.947 1.000 27.977 161 CYS F C 1
ATOM 11979 O O . CYS E 1 161 ? -64.685 -50.547 -46.996 1.000 33.803 161 CYS F O 1
ATOM 11982 N N . LYS E 1 162 ? -65.610 -50.402 -49.054 1.000 24.395 162 LYS F N 1
ATOM 11983 C CA . LYS E 1 162 ? -65.957 -51.814 -49.177 1.000 23.240 162 LYS F CA 1
ATOM 11984 C C . LYS E 1 162 ? -64.747 -52.653 -49.582 1.000 21.256 162 LYS F C 1
ATOM 11985 O O . LYS E 1 162 ? -63.893 -52.141 -50.288 1.000 25.685 162 LYS F O 1
ATOM 11991 N N . SER E 1 163 ? -64.730 -53.943 -49.175 1.000 23.309 163 SER F N 1
ATOM 11992 C CA . SER E 1 163 ? -63.702 -54.919 -49.532 1.000 24.542 163 SER F CA 1
ATOM 11993 C C . SER E 1 163 ? -64.237 -55.991 -50.492 1.000 24.990 163 SER F C 1
ATOM 11994 O O . SER E 1 163 ? -65.367 -56.470 -50.334 1.000 23.717 163 SER F O 1
ATOM 11997 N N . LEU E 1 164 ? -63.396 -56.405 -51.459 1.000 28.082 164 LEU F N 1
ATOM 11998 C CA . LEU E 1 164 ? -63.648 -57.611 -52.243 1.000 29.841 164 LEU F CA 1
ATOM 11999 C C . LEU E 1 164 ? -63.479 -58.830 -51.344 1.000 31.323 164 LEU F C 1
ATOM 12000 O O . LEU E 1 164 ? -62.535 -58.891 -50.567 1.000 31.179 164 LEU F O 1
ATOM 12005 N N . CYS E 1 165 ? -64.344 -59.830 -51.504 1.000 35.260 165 CYS F N 1
ATOM 12006 C CA . CYS E 1 165 ? -64.228 -61.048 -50.720 1.000 38.469 165 CYS F CA 1
ATOM 12007 C C . CYS E 1 165 ? -63.021 -61.868 -51.150 1.000 35.564 165 CYS F C 1
ATOM 12008 O O . CYS E 1 165 ? -62.946 -62.267 -52.303 1.000 38.947 165 CYS F O 1
ATOM 12011 N N . PRO E 1 166 ? -62.075 -62.170 -50.229 1.000 38.162 166 PRO F N 1
ATOM 12012 C CA . PRO E 1 166 ? -60.893 -62.976 -50.542 1.000 37.588 166 PRO F CA 1
ATOM 12013 C C . PRO E 1 166 ? -61.038 -64.329 -51.240 1.000 38.865 166 PRO F C 1
ATOM 12014 O O . PRO E 1 166 ? -60.117 -64.721 -51.957 1.000 38.700 166 PRO F O 1
ATOM 12018 N N . SER E 1 167 ? -62.133 -65.068 -50.974 1.000 35.590 167 SER F N 1
ATOM 12019 C CA . SER E 1 167 ? -62.137 -66.509 -51.211 1.000 32.018 167 SER F CA 1
ATOM 12020 C C . SER E 1 167 ? -63.434 -66.987 -51.860 1.000 32.069 167 SER F C 1
ATOM 12021 O O . SER E 1 167 ? -63.752 -68.174 -51.802 1.000 29.840 167 SER F O 1
ATOM 12024 N N . HIS E 1 168 ? -64.158 -66.078 -52.521 1.000 32.312 168 HIS F N 1
ATOM 12025 C CA . HIS E 1 168 ? -65.020 -66.473 -53.617 1.000 37.877 168 HIS F CA 1
ATOM 12026 C C . HIS E 1 168 ? -64.132 -67.206 -54.618 1.000 38.936 168 HIS F C 1
ATOM 12027 O O . HIS E 1 168 ? -62.988 -66.814 -54.833 1.000 44.086 168 HIS F O 1
ATOM 12034 N N . PRO E 1 169 ? -64.606 -68.305 -55.242 1.000 39.793 169 PRO F N 1
ATOM 12035 C CA . PRO E 1 169 ? -63.806 -69.028 -56.233 1.000 42.287 169 PRO F CA 1
ATOM 12036 C C . PRO E 1 169 ? -63.792 -68.412 -57.635 1.000 45.079 169 PRO F C 1
ATOM 12037 O O . PRO E 1 169 ? -63.144 -68.957 -58.534 1.000 47.783 169 PRO F O 1
ATOM 12041 N N . ASP E 1 170 ? -64.481 -67.266 -57.799 1.000 43.648 170 ASP F N 1
ATOM 12042 C CA . ASP E 1 170 ? -64.750 -66.667 -59.099 1.000 38.036 170 ASP F CA 1
ATOM 12043 C C . ASP E 1 170 ? -64.332 -65.208 -59.149 1.000 38.202 170 ASP F C 1
ATOM 12044 O O . ASP E 1 170 ? -64.865 -64.443 -59.954 1.000 39.621 170 ASP F O 1
ATOM 12049 N N . LEU E 1 171 ? -63.384 -64.827 -58.297 1.000 39.307 171 LEU F N 1
ATOM 12050 C CA . LEU E 1 171 ? -62.870 -63.472 -58.342 1.000 39.593 171 LEU F CA 1
ATOM 12051 C C . LEU E 1 171 ? -61.652 -63.429 -59.265 1.000 37.950 171 LEU F C 1
ATOM 12052 O O . LEU E 1 171 ? -61.566 -62.543 -60.099 1.000 35.616 171 LEU F O 1
ATOM 12057 N N . LEU E 1 172 ? -60.746 -64.408 -59.161 1.000 40.801 172 LEU F N 1
ATOM 12058 C CA . LEU E 1 172 ? -59.443 -64.311 -59.806 1.000 42.515 172 LEU F CA 1
ATOM 12059 C C . LEU E 1 172 ? -59.520 -64.556 -61.320 1.000 45.854 172 LEU F C 1
ATOM 12060 O O . LEU E 1 172 ? -58.711 -63.994 -62.063 1.000 47.230 172 LEU F O 1
ATOM 12065 N N . LYS E 1 173 ? -60.498 -65.340 -61.804 1.000 46.952 173 LYS F N 1
ATOM 12066 C CA . LYS E 1 173 ? -60.771 -65.394 -63.245 1.000 44.635 173 LYS F CA 1
ATOM 12067 C C . LYS E 1 173 ? -61.381 -64.069 -63.721 1.000 41.247 173 LYS F C 1
ATOM 12068 O O . LYS E 1 173 ? -61.382 -63.776 -64.915 1.000 48.818 173 LYS F O 1
ATOM 12074 N N . THR E 1 174 ? -61.887 -63.263 -62.783 1.000 34.843 174 THR F N 1
ATOM 12075 C CA . THR E 1 174 ? -62.368 -61.921 -63.071 1.000 32.261 174 THR F CA 1
ATOM 12076 C C . THR E 1 174 ? -61.290 -60.878 -62.734 1.000 31.109 174 THR F C 1
ATOM 12077 O O . THR E 1 174 ? -61.211 -59.861 -63.411 1.000 31.267 174 THR F O 1
ATOM 12081 N N . ILE E 1 175 ? -60.472 -61.111 -61.692 1.000 31.616 175 ILE F N 1
ATOM 12082 C CA . ILE E 1 175 ? -59.431 -60.166 -61.285 1.000 37.000 175 ILE F CA 1
ATOM 12083 C C . ILE E 1 175 ? -58.250 -60.191 -62.256 1.000 36.833 175 ILE F C 1
ATOM 12084 O O . ILE E 1 175 ? -57.719 -59.141 -62.595 1.000 39.765 175 ILE F O 1
ATOM 12089 N N . PHE E 1 176 ? -57.788 -61.385 -62.631 1.000 34.962 176 PHE F N 1
ATOM 12090 C CA . PHE E 1 176 ? -56.583 -61.483 -63.429 1.000 33.873 176 PHE F CA 1
ATOM 12091 C C . PHE E 1 176 ? -56.868 -60.763 -64.743 1.000 35.792 176 PHE F C 1
ATOM 12092 O O . PHE E 1 176 ? -56.376 -59.654 -64.931 1.000 33.749 176 PHE F O 1
ATOM 12100 N N . PRO E 1 177 ? -57.754 -61.265 -65.637 1.000 39.698 177 PRO F N 1
ATOM 12101 C CA . PRO E 1 177 ? -58.062 -60.522 -66.860 1.000 40.139 177 PRO F CA 1
ATOM 12102 C C . PRO E 1 177 ? -57.951 -59.017 -66.628 1.000 39.878 177 PRO F C 1
ATOM 12103 O O . PRO E 1 177 ? -57.183 -58.365 -67.328 1.000 38.249 177 PRO F O 1
ATOM 12107 N N . LEU E 1 178 ? -58.671 -58.488 -65.618 1.000 40.611 178 LEU F N 1
ATOM 12108 C CA . LEU E 1 178 ? -58.738 -57.046 -65.372 1.000 40.984 178 LEU F CA 1
ATOM 12109 C C . LEU E 1 178 ? -57.327 -56.456 -65.269 1.000 40.531 178 LEU F C 1
ATOM 12110 O O . LEU E 1 178 ? -56.964 -55.527 -65.988 1.000 40.632 178 LEU F O 1
ATOM 12115 N N . MET E 1 179 ? -56.505 -57.032 -64.397 1.000 40.581 179 MET F N 1
ATOM 12116 C CA . MET E 1 179 ? -55.141 -56.558 -64.247 1.000 40.041 179 MET F CA 1
ATOM 12117 C C . MET E 1 179 ? -54.310 -56.883 -65.481 1.000 38.384 179 MET F C 1
ATOM 12118 O O . MET E 1 179 ? -53.319 -56.189 -65.701 1.000 33.873 179 MET F O 1
ATOM 12123 N N . ASP E 1 180 ? -54.688 -57.942 -66.232 1.000 38.525 180 ASP F N 1
ATOM 12124 C CA . ASP E 1 180 ? -53.894 -58.422 -67.358 1.000 39.625 180 ASP F CA 1
ATOM 12125 C C . ASP E 1 180 ? -53.922 -57.417 -68.509 1.000 40.643 180 ASP F C 1
ATOM 12126 O O . ASP E 1 180 ? -53.169 -57.559 -69.475 1.000 46.818 180 ASP F O 1
ATOM 12131 N N . GLU E 1 181 ? -54.787 -56.407 -68.427 1.000 42.378 181 GLU F N 1
ATOM 12132 C CA . GLU E 1 181 ? -54.876 -55.410 -69.485 1.000 41.413 181 GLU F CA 1
ATOM 12133 C C . GLU E 1 181 ? -53.969 -54.220 -69.151 1.000 42.179 181 GLU F C 1
ATOM 12134 O O . GLU E 1 181 ? -53.818 -53.328 -69.981 1.000 36.705 181 GLU F O 1
ATOM 12140 N N . LEU E 1 182 ? -53.331 -54.228 -67.960 1.000 44.089 182 LEU F N 1
ATOM 12141 C CA . LEU E 1 182 ? -52.413 -53.169 -67.550 1.000 42.577 182 LEU F CA 1
ATOM 12142 C C . LEU E 1 182 ? -50.946 -53.571 -67.748 1.000 44.920 182 LEU F C 1
ATOM 12143 O O . LEU E 1 182 ? -50.057 -52.867 -67.273 1.000 50.077 182 LEU F O 1
ATOM 12148 N N . ILE E 1 183 ? -50.676 -54.708 -68.407 1.000 50.778 183 ILE F N 1
ATOM 12149 C CA . ILE E 1 183 ? -49.332 -55.282 -68.485 1.000 46.795 183 ILE F CA 1
ATOM 12150 C C . ILE E 1 183 ? -48.990 -55.623 -69.934 1.000 44.457 183 ILE F C 1
ATOM 12151 O O . ILE E 1 183 ? -47.816 -55.644 -70.311 1.000 43.620 183 ILE F O 1
ATOM 12156 N N . ASP E 1 184 ? -50.025 -55.994 -70.698 1.000 38.960 184 ASP F N 1
ATOM 12157 C CA . ASP E 1 184 ? -49.957 -56.126 -72.141 1.000 35.067 184 ASP F CA 1
ATOM 12158 C C . ASP E 1 184 ? -49.952 -54.733 -72.757 1.000 33.957 184 ASP F C 1
ATOM 12159 O O . ASP E 1 184 ? -49.031 -54.349 -73.479 1.000 29.742 184 ASP F O 1
ATOM 12164 N N . VAL E 1 185 ? -51.031 -53.996 -72.452 1.000 30.510 185 VAL F N 1
ATOM 12165 C CA . VAL E 1 185 ? -51.239 -52.643 -72.928 1.000 28.616 185 VAL F CA 1
ATOM 12166 C C . VAL E 1 185 ? -50.046 -51.774 -72.550 1.000 30.926 185 VAL F C 1
ATOM 12167 O O . VAL E 1 185 ? -49.607 -50.963 -73.369 1.000 29.293 185 VAL F O 1
ATOM 12171 N N . CYS E 1 186 ? -49.495 -52.011 -71.340 1.000 31.960 186 CYS F N 1
ATOM 12172 C CA . CYS E 1 186 ? -48.497 -51.149 -70.723 1.000 31.446 186 CYS F CA 1
ATOM 12173 C C . CYS E 1 186 ? -47.067 -51.684 -70.816 1.000 31.850 186 CYS F C 1
ATOM 12174 O O . CYS E 1 186 ? -46.130 -50.893 -70.725 1.000 21.861 186 CYS F O 1
ATOM 12177 N N . GLY E 1 187 ? -46.889 -53.012 -70.936 1.000 35.672 187 GLY F N 1
ATOM 12178 C CA . GLY E 1 187 ? -45.562 -53.613 -70.910 1.000 33.009 187 GLY F CA 1
ATOM 12179 C C . GLY E 1 187 ? -44.857 -53.322 -69.590 1.000 34.576 187 GLY F C 1
ATOM 12180 O O . GLY E 1 187 ? -43.796 -52.681 -69.551 1.000 34.803 187 GLY F O 1
ATOM 12181 N N . ALA E 1 188 ? -45.497 -53.781 -68.510 1.000 32.290 188 ALA F N 1
ATOM 12182 C CA . ALA E 1 188 ? -45.109 -53.417 -67.158 1.000 30.396 188 ALA F CA 1
ATOM 12183 C C . ALA E 1 188 ? -44.185 -54.482 -66.566 1.000 32.193 188 ALA F C 1
ATOM 12184 O O . ALA E 1 188 ? -44.395 -55.678 -66.765 1.000 32.064 188 ALA F O 1
ATOM 12186 N N . ASP E 1 189 ? -43.176 -54.042 -65.803 1.000 32.874 189 ASP F N 1
ATOM 12187 C CA . ASP E 1 189 ? -42.409 -54.941 -64.953 1.000 34.114 189 ASP F CA 1
ATOM 12188 C C . ASP E 1 189 ? -42.761 -54.677 -63.492 1.000 37.131 189 ASP F C 1
ATOM 12189 O O . ASP E 1 189 ? -41.870 -54.654 -62.636 1.000 35.460 189 ASP F O 1
ATOM 12194 N N . ALA E 1 190 ? -44.055 -54.439 -63.223 1.000 35.217 190 ALA F N 1
ATOM 12195 C CA . ALA E 1 190 ? -44.542 -54.346 -61.858 1.000 32.674 190 ALA F CA 1
ATOM 12196 C C . ALA E 1 190 ? -45.883 -53.631 -61.796 1.000 34.028 190 ALA F C 1
ATOM 12197 O O . ALA E 1 190 ? -46.251 -52.897 -62.712 1.000 40.317 190 ALA F O 1
ATOM 12199 N N . PHE E 1 191 ? -46.578 -53.818 -60.666 1.000 30.605 191 PHE F N 1
ATOM 12200 C CA . PHE E 1 191 ? -47.981 -53.466 -60.538 1.000 29.074 191 PHE F CA 1
ATOM 12201 C C . PHE E 1 191 ? -48.301 -53.197 -59.066 1.000 26.909 191 PHE F C 1
ATOM 12202 O O . PHE E 1 191 ? -48.025 -54.046 -58.229 1.000 32.317 191 PHE F O 1
ATOM 12210 N N . HIS E 1 192 ? -48.865 -52.023 -58.750 1.000 24.291 192 HIS F N 1
ATOM 12211 C CA . HIS E 1 192 ? -49.234 -51.698 -57.377 1.000 25.551 192 HIS F CA 1
ATOM 12212 C C . HIS E 1 192 ? -50.680 -52.091 -57.082 1.000 26.589 192 HIS F C 1
ATOM 12213 O O . HIS E 1 192 ? -51.615 -51.342 -57.343 1.000 29.853 192 HIS F O 1
ATOM 12220 N N . VAL E 1 193 ? -50.832 -53.245 -56.422 1.000 29.464 193 VAL F N 1
ATOM 12221 C CA . VAL E 1 193 ? -52.121 -53.881 -56.208 1.000 26.369 193 VAL F CA 1
ATOM 12222 C C . VAL E 1 193 ? -52.804 -53.327 -54.959 1.000 26.674 193 VAL F C 1
ATOM 12223 O O . VAL E 1 193 ? -53.838 -53.852 -54.556 1.000 24.845 193 VAL F O 1
ATOM 12227 N N . GLY E 1 194 ? -52.204 -52.302 -54.332 1.000 26.321 194 GLY F N 1
ATOM 12228 C CA . GLY E 1 194 ? -52.730 -51.673 -53.128 1.000 27.237 194 GLY F CA 1
ATOM 12229 C C . GLY E 1 194 ? -52.709 -52.579 -51.897 1.000 27.706 194 GLY F C 1
ATOM 12230 O O . GLY E 1 194 ? -51.674 -52.747 -51.269 1.000 29.676 194 GLY F O 1
ATOM 12231 N N . LEU E 1 195 ? -53.897 -53.106 -51.557 1.000 30.764 195 LEU F N 1
ATOM 12232 C CA . LEU E 1 195 ? -54.207 -53.850 -50.340 1.000 31.683 195 LEU F CA 1
ATOM 12233 C C . LEU E 1 195 ? -54.088 -52.959 -49.097 1.000 31.738 195 LEU F C 1
ATOM 12234 O O . LEU E 1 195 ? -53.594 -53.426 -48.073 1.000 27.594 195 LEU F O 1
ATOM 12239 N N . ASP E 1 196 ? -54.603 -51.720 -49.159 1.000 34.731 196 ASP F N 1
ATOM 12240 C CA . ASP E 1 196 ? -54.459 -50.767 -48.062 1.000 39.379 196 ASP F CA 1
ATOM 12241 C C . ASP E 1 196 ? -55.777 -50.555 -47.310 1.000 40.431 196 ASP F C 1
ATOM 12242 O O . ASP E 1 196 ? -56.862 -50.708 -47.869 1.000 47.220 196 ASP F O 1
ATOM 12247 N N . GLU E 1 197 ? -55.646 -50.227 -46.014 1.000 40.160 197 GLU F N 1
ATOM 12248 C CA . GLU E 1 197 ? -56.744 -49.805 -45.147 1.000 38.124 197 GLU F CA 1
ATOM 12249 C C . GLU E 1 197 ? -57.917 -50.802 -45.194 1.000 38.705 197 GLU F C 1
ATOM 12250 O O . GLU E 1 197 ? -59.058 -50.406 -44.975 1.000 43.403 197 GLU F O 1
ATOM 12256 N N . VAL E 1 198 ? -57.660 -52.098 -45.435 1.000 36.605 198 VAL F N 1
ATOM 12257 C CA . VAL E 1 198 ? -58.729 -53.055 -45.728 1.000 36.434 198 VAL F CA 1
ATOM 12258 C C . VAL E 1 198 ? -59.522 -53.387 -44.472 1.000 36.369 198 VAL F C 1
ATOM 12259 O O . VAL E 1 198 ? -59.302 -54.444 -43.875 1.000 36.350 198 VAL F O 1
ATOM 12263 N N . TRP E 1 199 ? -60.491 -52.536 -44.129 1.000 40.053 199 TRP F N 1
ATOM 12264 C CA . TRP E 1 199 ? -61.146 -52.645 -42.837 1.000 39.690 199 TRP F CA 1
ATOM 12265 C C . TRP E 1 199 ? -62.022 -53.885 -42.778 1.000 41.154 199 TRP F C 1
ATOM 12266 O O . TRP E 1 199 ? -62.193 -54.470 -41.706 1.000 45.458 199 TRP F O 1
ATOM 12277 N N . ILE E 1 200 ? -62.545 -54.284 -43.937 1.000 41.634 200 ILE F N 1
ATOM 12278 C CA . ILE E 1 200 ? -63.461 -55.404 -43.989 1.000 43.150 200 ILE F CA 1
ATOM 12279 C C . ILE E 1 200 ? -62.704 -56.616 -44.537 1.000 45.198 200 ILE F C 1
ATOM 12280 O O . ILE E 1 200 ? -62.311 -56.659 -45.708 1.000 43.534 200 ILE F O 1
ATOM 12285 N N . LEU E 1 201 ? -62.478 -57.584 -43.643 1.000 40.100 201 LEU F N 1
ATOM 12286 C CA . LEU E 1 201 ? -61.577 -58.692 -43.901 1.000 37.057 201 LEU F CA 1
ATOM 12287 C C . LEU E 1 201 ? -61.750 -59.699 -42.769 1.000 40.950 201 LEU F C 1
ATOM 12288 O O . LEU E 1 201 ? -61.248 -59.457 -41.674 1.000 42.884 201 LEU F O 1
ATOM 12293 N N . GLY E 1 202 ? -62.497 -60.783 -43.033 1.000 44.008 202 GLY F N 1
ATOM 12294 C CA . GLY E 1 202 ? -62.921 -61.733 -42.009 1.000 46.831 202 GLY F CA 1
ATOM 12295 C C . GLY E 1 202 ? -64.153 -61.244 -41.244 1.000 52.191 202 GLY F C 1
ATOM 12296 O O . GLY E 1 202 ? -64.455 -61.735 -40.151 1.000 49.019 202 GLY F O 1
ATOM 12297 N N . TYR E 1 203 ? -64.854 -60.263 -41.831 1.000 54.273 203 TYR F N 1
ATOM 12298 C CA . TYR E 1 203 ? -66.062 -59.709 -41.244 1.000 52.508 203 TYR F CA 1
ATOM 12299 C C . TYR E 1 203 ? -66.960 -60.860 -40.790 1.000 51.869 203 TYR F C 1
ATOM 12300 O O . TYR E 1 203 ? -66.989 -61.923 -41.417 1.000 44.137 203 TYR F O 1
ATOM 12309 N N . GLU E 1 204 ? -67.687 -60.607 -39.695 1.000 56.597 204 GLU F N 1
ATOM 12310 C CA . GLU E 1 204 ? -68.451 -61.610 -38.967 1.000 62.103 204 GLU F CA 1
ATOM 12311 C C . GLU E 1 204 ? -69.146 -62.580 -39.924 1.000 67.820 204 GLU F C 1
ATOM 12312 O O . GLU E 1 204 ? -68.733 -63.735 -40.032 1.000 68.905 204 GLU F O 1
ATOM 12318 N N . LYS E 1 205 ? -70.186 -62.095 -40.621 1.000 69.702 205 LYS F N 1
ATOM 12319 C CA . LYS E 1 205 ? -71.080 -62.945 -41.395 1.000 68.768 205 LYS F CA 1
ATOM 12320 C C . LYS E 1 205 ? -70.326 -63.624 -42.542 1.000 63.417 205 LYS F C 1
ATOM 12321 O O . LYS E 1 205 ? -70.048 -64.816 -42.447 1.000 59.325 205 LYS F O 1
ATOM 12327 N N . CYS E 1 206 ? -70.004 -62.868 -43.607 1.000 57.828 206 CYS F N 1
ATOM 12328 C CA . CYS E 1 206 ? -69.432 -63.410 -44.837 1.000 52.224 206 CYS F CA 1
ATOM 12329 C C . CYS E 1 206 ? -69.165 -64.907 -44.703 1.000 48.687 206 CYS F C 1
ATOM 12330 O O . CYS E 1 206 ? -68.054 -65.303 -44.377 1.000 44.749 206 CYS F O 1
ATOM 12333 N N . PRO E 1 207 ? -70.165 -65.785 -44.952 1.000 50.453 207 PRO F N 1
ATOM 12334 C CA . PRO E 1 207 ? -70.048 -67.205 -44.613 1.000 48.653 207 PRO F CA 1
ATOM 12335 C C . PRO E 1 207 ? -68.784 -67.944 -45.049 1.000 44.978 207 PRO F C 1
ATOM 12336 O O . PRO E 1 207 ? -68.594 -69.096 -44.665 1.000 44.798 207 PRO F O 1
ATOM 12340 N N . ARG E 1 208 ? -67.890 -67.301 -45.807 1.000 41.320 208 ARG F N 1
ATOM 12341 C CA . ARG E 1 208 ? -66.718 -68.023 -46.281 1.000 38.669 208 ARG F CA 1
ATOM 12342 C C . ARG E 1 208 ? -65.460 -67.496 -45.602 1.000 40.075 208 ARG F C 1
ATOM 12343 O O . ARG E 1 208 ? -64.559 -68.282 -45.319 1.000 42.610 208 ARG F O 1
ATOM 12351 N N . CYS E 1 209 ? -65.386 -66.176 -45.364 1.000 41.195 209 CYS F N 1
ATOM 12352 C CA . CYS E 1 209 ? -64.260 -65.607 -44.645 1.000 40.804 209 CYS F CA 1
ATOM 12353 C C . CYS E 1 209 ? -64.490 -65.654 -43.133 1.000 44.170 209 CYS F C 1
ATOM 12354 O O . CYS E 1 209 ? -63.530 -65.531 -42.379 1.000 48.115 209 CYS F O 1
ATOM 12357 N N . GLY E 1 210 ? -65.747 -65.807 -42.686 1.000 41.061 210 GLY F N 1
ATOM 12358 C CA . GLY E 1 210 ? -66.083 -65.628 -41.280 1.000 40.912 210 GLY F CA 1
ATOM 12359 C C . GLY E 1 210 ? -65.380 -66.634 -40.368 1.000 41.288 210 GLY F C 1
ATOM 12360 O O . GLY E 1 210 ? -65.196 -67.789 -40.741 1.000 38.360 210 GLY F O 1
ATOM 12361 N N . GLY E 1 211 ? -64.984 -66.186 -39.167 1.000 44.509 211 GLY F N 1
ATOM 12362 C CA . GLY E 1 211 ? -64.337 -67.047 -38.179 1.000 42.081 211 GLY F CA 1
ATOM 12363 C C . GLY E 1 211 ? -63.019 -67.651 -38.677 1.000 39.788 211 GLY F C 1
ATOM 12364 O O . GLY E 1 211 ? -62.610 -68.721 -38.221 1.000 34.866 211 GLY F O 1
ATOM 12365 N N . ARG E 1 212 ? -62.382 -66.964 -39.636 1.000 36.037 212 ARG F N 1
ATOM 12366 C CA . ARG E 1 212 ? -61.015 -67.233 -40.041 1.000 32.139 212 ARG F CA 1
ATOM 12367 C C . ARG E 1 212 ? -60.100 -66.084 -39.617 1.000 31.311 212 ARG F C 1
ATOM 12368 O O . ARG E 1 212 ? -60.507 -64.924 -39.610 1.000 30.892 212 ARG F O 1
ATOM 12376 N N . ASP E 1 213 ? -58.845 -66.421 -39.295 1.000 30.610 213 ASP F N 1
ATOM 12377 C CA . ASP E 1 213 ? -57.825 -65.450 -38.920 1.000 32.794 213 ASP F CA 1
ATOM 12378 C C . ASP E 1 213 ? -57.308 -64.705 -40.146 1.000 36.563 213 ASP F C 1
ATOM 12379 O O . ASP E 1 213 ? -56.768 -65.297 -41.082 1.000 33.651 213 ASP F O 1
ATOM 12384 N N . LYS E 1 214 ? -57.366 -63.375 -40.048 1.000 42.670 214 LYS F N 1
ATOM 12385 C CA . LYS E 1 214 ? -57.421 -62.502 -41.207 1.000 44.473 214 LYS F CA 1
ATOM 12386 C C . LYS E 1 214 ? -56.016 -62.139 -41.682 1.000 42.987 214 LYS F C 1
ATOM 12387 O O . LYS E 1 214 ? -55.878 -61.417 -42.659 1.000 37.754 214 LYS F O 1
ATOM 12393 N N . ALA E 1 215 ? -54.985 -62.609 -40.961 1.000 45.230 215 ALA F N 1
ATOM 12394 C CA . ALA E 1 215 ? -53.593 -62.402 -41.341 1.000 39.869 215 ALA F CA 1
ATOM 12395 C C . ALA E 1 215 ? -53.143 -63.513 -42.275 1.000 40.753 215 ALA F C 1
ATOM 12396 O O . ALA E 1 215 ? -52.444 -63.258 -43.258 1.000 41.631 215 ALA F O 1
ATOM 12398 N N . ALA E 1 216 ? -53.475 -64.747 -41.880 1.000 38.597 216 ALA F N 1
ATOM 12399 C CA . ALA E 1 216 ? -53.475 -65.876 -42.788 1.000 40.309 216 ALA F CA 1
ATOM 12400 C C . ALA E 1 216 ? -54.159 -65.450 -44.080 1.000 42.768 216 ALA F C 1
ATOM 12401 O O . ALA E 1 216 ? -53.521 -65.424 -45.127 1.000 43.575 216 ALA F O 1
ATOM 12403 N N . LEU E 1 217 ? -55.450 -65.108 -43.966 1.000 41.853 217 LEU F N 1
ATOM 12404 C CA . LEU E 1 217 ? -56.298 -64.864 -45.119 1.000 41.173 217 LEU F CA 1
ATOM 12405 C C . LEU E 1 217 ? -55.556 -63.941 -46.069 1.000 40.131 217 LEU F C 1
ATOM 12406 O O . LEU E 1 217 ? -55.235 -64.306 -47.198 1.000 36.256 217 LEU F O 1
ATOM 12411 N N . PHE E 1 218 ? -55.313 -62.737 -45.554 1.000 40.743 218 PHE F N 1
ATOM 12412 C CA . PHE E 1 218 ? -54.731 -61.636 -46.295 1.000 40.627 218 PHE F CA 1
ATOM 12413 C C . PHE E 1 218 ? -53.470 -62.093 -47.028 1.000 34.475 218 PHE F C 1
ATOM 12414 O O . PHE E 1 218 ? -53.299 -61.813 -48.215 1.000 30.207 218 PHE F O 1
ATOM 12422 N N . ALA E 1 219 ? -52.597 -62.811 -46.309 1.000 33.006 219 ALA F N 1
ATOM 12423 C CA . ALA E 1 219 ? -51.315 -63.236 -46.848 1.000 32.087 219 ALA F CA 1
ATOM 12424 C C . ALA E 1 219 ? -51.509 -64.336 -47.887 1.000 32.252 219 ALA F C 1
ATOM 12425 O O . ALA E 1 219 ? -50.586 -64.701 -48.614 1.000 27.627 219 ALA F O 1
ATOM 12427 N N . GLU E 1 220 ? -52.716 -64.890 -47.932 1.000 36.438 220 GLU F N 1
ATOM 12428 C CA . GLU E 1 220 ? -53.029 -65.926 -48.893 1.000 41.529 220 GLU F CA 1
ATOM 12429 C C . GLU E 1 220 ? -53.331 -65.236 -50.220 1.000 41.586 220 GLU F C 1
ATOM 12430 O O . GLU E 1 220 ? -52.492 -65.235 -51.126 1.000 35.414 220 GLU F O 1
ATOM 12436 N N . TYR E 1 221 ? -54.492 -64.567 -50.260 1.000 45.219 221 TYR F N 1
ATOM 12437 C CA . TYR E 1 221 ? -54.962 -63.823 -51.417 1.000 40.563 221 TYR F CA 1
ATOM 12438 C C . TYR E 1 221 ? -53.852 -62.944 -51.969 1.000 43.598 221 TYR F C 1
ATOM 12439 O O . TYR E 1 221 ? -53.732 -62.801 -53.182 1.000 50.809 221 TYR F O 1
ATOM 12448 N N . ALA E 1 222 ? -53.056 -62.349 -51.074 1.000 42.316 222 ALA F N 1
ATOM 12449 C CA . ALA E 1 222 ? -51.828 -61.701 -51.499 1.000 41.992 222 ALA F CA 1
ATOM 12450 C C . ALA E 1 222 ? -50.972 -62.753 -52.198 1.000 43.409 222 ALA F C 1
ATOM 12451 O O . ALA E 1 222 ? -50.938 -62.781 -53.421 1.000 36.132 222 ALA F O 1
ATOM 12453 N N . THR E 1 223 ? -50.378 -63.694 -51.442 1.000 44.166 223 THR F N 1
ATOM 12454 C CA . THR E 1 223 ? -49.523 -64.692 -52.068 1.000 42.378 223 THR F CA 1
ATOM 12455 C C . THR E 1 223 ? -50.086 -65.055 -53.448 1.000 45.271 223 THR F C 1
ATOM 12456 O O . THR E 1 223 ? -49.329 -65.161 -54.416 1.000 40.161 223 THR F O 1
ATOM 12460 N N . LYS E 1 224 ? -51.409 -65.269 -53.534 1.000 44.563 224 LYS F N 1
ATOM 12461 C CA . LYS E 1 224 ? -52.046 -65.594 -54.803 1.000 45.523 224 LYS F CA 1
ATOM 12462 C C . LYS E 1 224 ? -51.704 -64.495 -55.807 1.000 45.406 224 LYS F C 1
ATOM 12463 O O . LYS E 1 224 ? -50.868 -64.699 -56.687 1.000 43.612 224 LYS F O 1
ATOM 12469 N N . LEU E 1 225 ? -52.325 -63.321 -55.629 1.000 43.550 225 LEU F N 1
ATOM 12470 C CA . LEU E 1 225 ? -52.110 -62.182 -56.503 1.000 42.156 225 LEU F CA 1
ATOM 12471 C C . LEU E 1 225 ? -50.627 -62.073 -56.841 1.000 42.778 225 LEU F C 1
ATOM 12472 O O . LEU E 1 225 ? -50.280 -62.060 -58.021 1.000 46.379 225 LEU F O 1
ATOM 12477 N N . HIS E 1 226 ? -49.766 -61.993 -55.810 1.000 42.856 226 HIS F N 1
ATOM 12478 C CA . HIS E 1 226 ? -48.316 -61.960 -55.988 1.000 40.412 226 HIS F CA 1
ATOM 12479 C C . HIS E 1 226 ? -47.886 -62.944 -57.069 1.000 42.956 226 HIS F C 1
ATOM 12480 O O . HIS E 1 226 ? -47.253 -62.561 -58.054 1.000 53.924 226 HIS F O 1
ATOM 12487 N N . ASP E 1 227 ? -48.276 -64.210 -56.870 1.000 39.266 227 ASP F N 1
ATOM 12488 C CA . ASP E 1 227 ? -47.789 -65.333 -57.650 1.000 35.325 227 ASP F CA 1
ATOM 12489 C C . ASP E 1 227 ? -48.317 -65.273 -59.087 1.000 33.535 227 ASP F C 1
ATOM 12490 O O . ASP E 1 227 ? -47.795 -65.970 -59.975 1.000 30.478 227 ASP F O 1
ATOM 12495 N N . HIS E 1 228 ? -49.344 -64.440 -59.314 1.000 30.017 228 HIS F N 1
ATOM 12496 C CA . HIS E 1 228 ? -49.734 -64.071 -60.663 1.000 31.750 228 HIS F CA 1
ATOM 12497 C C . HIS E 1 228 ? -48.646 -63.181 -61.256 1.000 32.424 228 HIS F C 1
ATOM 12498 O O . HIS E 1 228 ? -47.918 -63.625 -62.138 1.000 30.476 228 HIS F O 1
ATOM 12505 N N . LEU E 1 229 ? -48.471 -61.965 -60.722 1.000 32.170 229 LEU F N 1
ATOM 12506 C CA . LEU E 1 229 ? -47.603 -61.006 -61.385 1.000 39.409 229 LEU F CA 1
ATOM 12507 C C . LEU E 1 229 ? -46.206 -61.611 -61.501 1.000 43.436 229 LEU F C 1
ATOM 12508 O O . LEU E 1 229 ? -45.385 -61.150 -62.295 1.000 41.682 229 LEU F O 1
ATOM 12513 N N . LYS E 1 230 ? -45.965 -62.686 -60.739 1.000 44.765 230 LYS F N 1
ATOM 12514 C CA . LYS E 1 230 ? -44.740 -63.451 -60.890 1.000 43.111 230 LYS F CA 1
ATOM 12515 C C . LYS E 1 230 ? -44.814 -64.283 -62.176 1.000 40.891 230 LYS F C 1
ATOM 12516 O O . LYS E 1 230 ? -43.792 -64.542 -62.802 1.000 40.061 230 LYS F O 1
ATOM 12522 N N . GLU E 1 231 ? -46.030 -64.662 -62.596 1.000 46.488 231 GLU F N 1
ATOM 12523 C CA . GLU E 1 231 ? -46.275 -65.248 -63.912 1.000 43.129 231 GLU F CA 1
ATOM 12524 C C . GLU E 1 231 ? -46.644 -64.178 -64.948 1.000 40.297 231 GLU F C 1
ATOM 12525 O O . GLU E 1 231 ? -47.085 -64.526 -66.046 1.000 42.192 231 GLU F O 1
ATOM 12531 N N . LYS E 1 232 ? -46.484 -62.893 -64.603 1.000 39.210 232 LYS F N 1
ATOM 12532 C CA . LYS E 1 232 ? -46.554 -61.797 -65.564 1.000 41.030 232 LYS F CA 1
ATOM 12533 C C . LYS E 1 232 ? -45.160 -61.218 -65.786 1.000 39.461 232 LYS F C 1
ATOM 12534 O O . LYS E 1 232 ? -45.010 -60.234 -66.510 1.000 36.378 232 LYS F O 1
ATOM 12540 N N . LYS E 1 233 ? -44.149 -61.829 -65.152 1.000 40.160 233 LYS F N 1
ATOM 12541 C CA . LYS E 1 233 ? -42.791 -61.306 -65.176 1.000 40.678 233 LYS F CA 1
ATOM 12542 C C . LYS E 1 233 ? -42.833 -59.877 -64.641 1.000 36.811 233 LYS F C 1
ATOM 12543 O O . LYS E 1 233 ? -42.299 -58.933 -65.221 1.000 35.533 233 LYS F O 1
ATOM 12549 N N . CYS E 1 234 ? -43.481 -59.755 -63.491 1.000 32.731 234 CYS F N 1
ATOM 12550 C CA . CYS E 1 234 ? -43.758 -58.455 -62.940 1.000 34.588 234 CYS F CA 1
ATOM 12551 C C . CYS E 1 234 ? -43.673 -58.516 -61.420 1.000 31.884 234 CYS F C 1
ATOM 12552 O O . CYS E 1 234 ? -44.343 -59.319 -60.787 1.000 31.637 234 CYS F O 1
ATOM 12555 N N . GLN E 1 235 ? -42.833 -57.644 -60.866 1.000 30.605 235 GLN F N 1
ATOM 12556 C CA . GLN E 1 235 ? -42.698 -57.508 -59.432 1.000 31.638 235 GLN F CA 1
ATOM 12557 C C . GLN E 1 235 ? -43.877 -56.712 -58.882 1.000 32.512 235 GLN F C 1
ATOM 12558 O O . GLN E 1 235 ? -44.436 -55.855 -59.564 1.000 27.122 235 GLN F O 1
ATOM 12564 N N . MET E 1 236 ? -44.231 -57.006 -57.627 1.000 36.441 236 MET F N 1
ATOM 12565 C CA . MET E 1 236 ? -45.500 -56.589 -57.063 1.000 39.808 236 MET F CA 1
ATOM 12566 C C . MET E 1 236 ? -45.244 -55.479 -56.056 1.000 36.681 236 MET F C 1
ATOM 12567 O O . MET E 1 236 ? -44.229 -55.485 -55.372 1.000 44.545 236 MET F O 1
ATOM 12572 N N . TRP E 1 237 ? -46.187 -54.537 -55.997 1.000 34.912 237 TRP F N 1
ATOM 12573 C CA . TRP E 1 237 ? -46.087 -53.368 -55.140 1.000 33.741 237 TRP F CA 1
ATOM 12574 C C . TRP E 1 237 ? -47.312 -53.288 -54.236 1.000 29.034 237 TRP F C 1
ATOM 12575 O O . TRP E 1 237 ? -48.391 -53.712 -54.633 1.000 25.452 237 TRP F O 1
ATOM 12586 N N . MET E 1 238 ? -47.129 -52.847 -52.982 1.000 29.744 238 MET F N 1
ATOM 12587 C CA . MET E 1 238 ? -48.232 -52.874 -52.036 1.000 29.863 238 MET F CA 1
ATOM 12588 C C . MET E 1 238 ? -47.822 -52.329 -50.662 1.000 31.422 238 MET F C 1
ATOM 12589 O O . MET E 1 238 ? -46.665 -52.425 -50.247 1.000 31.512 238 MET F O 1
ATOM 12594 N N . TRP E 1 239 ? -48.822 -51.814 -49.933 1.000 31.870 239 TRP F N 1
ATOM 12595 C CA . TRP E 1 239 ? -48.615 -50.804 -48.899 1.000 30.794 239 TRP F CA 1
ATOM 12596 C C . TRP E 1 239 ? -48.167 -51.448 -47.585 1.000 26.436 239 TRP F C 1
ATOM 12597 O O . TRP E 1 239 ? -48.070 -52.669 -47.463 1.000 22.042 239 TRP F O 1
ATOM 12608 N N . SER E 1 240 ? -47.914 -50.612 -46.575 1.000 23.598 240 SER F N 1
ATOM 12609 C CA . SER E 1 240 ? -47.470 -51.114 -45.286 1.000 23.991 240 SER F CA 1
ATOM 12610 C C . SER E 1 240 ? -48.637 -51.419 -44.349 1.000 22.286 240 SER F C 1
ATOM 12611 O O . SER E 1 240 ? -48.660 -52.441 -43.673 1.000 22.591 240 SER F O 1
ATOM 12614 N N . ASP E 1 241 ? -49.632 -50.552 -44.336 1.000 26.161 241 ASP F N 1
ATOM 12615 C CA . ASP E 1 241 ? -50.470 -50.350 -43.161 1.000 28.655 241 ASP F CA 1
ATOM 12616 C C . ASP E 1 241 ? -51.258 -51.600 -42.778 1.000 31.583 241 ASP F C 1
ATOM 12617 O O . ASP E 1 241 ? -51.835 -51.641 -41.696 1.000 30.854 241 ASP F O 1
ATOM 12622 N N . ARG E 1 242 ? -51.342 -52.577 -43.692 1.000 34.776 242 ARG F N 1
ATOM 12623 C CA . ARG E 1 242 ? -52.083 -53.806 -43.464 1.000 36.528 242 ARG F CA 1
ATOM 12624 C C . ARG E 1 242 ? -51.158 -54.878 -42.890 1.000 39.087 242 ARG F C 1
ATOM 12625 O O . ARG E 1 242 ? -51.444 -56.064 -43.026 1.000 41.114 242 ARG F O 1
ATOM 12633 N N . LEU E 1 243 ? -50.072 -54.426 -42.241 1.000 40.427 243 LEU F N 1
ATOM 12634 C CA . LEU E 1 243 ? -48.870 -55.207 -41.991 1.000 38.196 243 LEU F CA 1
ATOM 12635 C C . LEU E 1 243 ? -48.181 -54.726 -40.712 1.000 39.606 243 LEU F C 1
ATOM 12636 O O . LEU E 1 243 ? -47.081 -55.179 -40.399 1.000 39.124 243 LEU F O 1
ATOM 12641 N N . ILE E 1 244 ? -48.823 -53.788 -39.995 1.000 40.091 244 ILE F N 1
ATOM 12642 C CA . ILE E 1 244 ? -48.240 -53.114 -38.840 1.000 37.114 244 ILE F CA 1
ATOM 12643 C C . ILE E 1 244 ? -49.269 -53.166 -37.712 1.000 35.755 244 ILE F C 1
ATOM 12644 O O . ILE E 1 244 ? -50.470 -53.197 -37.983 1.000 36.523 244 ILE F O 1
ATOM 12649 N N . ASP E 1 245 ? -48.786 -53.195 -36.460 1.000 37.268 245 ASP F N 1
ATOM 12650 C CA . ASP E 1 245 ? -49.633 -53.282 -35.278 1.000 36.028 245 ASP F CA 1
ATOM 12651 C C . ASP E 1 245 ? -49.864 -51.884 -34.720 1.000 35.811 245 ASP F C 1
ATOM 12652 O O . ASP E 1 245 ? -48.992 -51.347 -34.032 1.000 31.273 245 ASP F O 1
ATOM 12657 N N . GLY E 1 246 ? -51.078 -51.362 -34.973 1.000 37.997 246 GLY F N 1
ATOM 12658 C CA . GLY E 1 246 ? -51.397 -49.950 -34.824 1.000 33.175 246 GLY F CA 1
ATOM 12659 C C . GLY E 1 246 ? -51.580 -49.521 -33.369 1.000 31.807 246 GLY F C 1
ATOM 12660 O O . GLY E 1 246 ? -51.670 -48.325 -33.086 1.000 29.571 246 GLY F O 1
ATOM 12661 N N . LYS E 1 247 ? -51.594 -50.493 -32.452 1.000 27.528 247 LYS F N 1
ATOM 12662 C CA . LYS E 1 247 ? -51.720 -50.204 -31.028 1.000 24.796 247 LYS F CA 1
ATOM 12663 C C . LYS E 1 247 ? -50.335 -50.028 -30.395 1.000 26.121 247 LYS F C 1
ATOM 12664 O O . LYS E 1 247 ? -50.100 -49.114 -29.614 1.000 26.079 247 LYS F O 1
ATOM 12670 N N . THR E 1 248 ? -49.370 -50.869 -30.774 1.000 30.760 248 THR F N 1
ATOM 12671 C CA . THR E 1 248 ? -48.057 -50.876 -30.139 1.000 29.048 248 THR F CA 1
ATOM 12672 C C . THR E 1 248 ? -47.089 -49.951 -30.863 1.000 32.025 248 THR F C 1
ATOM 12673 O O . THR E 1 248 ? -45.952 -49.769 -30.415 1.000 32.751 248 THR F O 1
ATOM 12677 N N . THR E 1 249 ? -47.536 -49.454 -32.020 1.000 29.867 249 THR F N 1
ATOM 12678 C CA . THR E 1 249 ? -46.971 -48.277 -32.648 1.000 28.475 249 THR F CA 1
ATOM 12679 C C . THR E 1 249 ? -47.745 -47.059 -32.141 1.000 31.150 249 THR F C 1
ATOM 12680 O O . THR E 1 249 ? -47.169 -45.991 -31.922 1.000 30.659 249 THR F O 1
ATOM 12684 N N . ASN E 1 250 ? -49.040 -47.291 -31.866 1.000 34.401 250 ASN F N 1
ATOM 12685 C CA . ASN E 1 250 ? -50.095 -46.287 -31.806 1.000 34.087 250 ASN F CA 1
ATOM 12686 C C . ASN E 1 250 ? -49.992 -45.301 -32.972 1.000 36.437 250 ASN F C 1
ATOM 12687 O O . ASN E 1 250 ? -50.119 -44.085 -32.792 1.000 30.245 250 ASN F O 1
ATOM 12692 N N . LEU E 1 251 ? -49.816 -45.871 -34.175 1.000 39.702 251 LEU F N 1
ATOM 12693 C CA . LEU E 1 251 ? -50.040 -45.167 -35.427 1.000 40.229 251 LEU F CA 1
ATOM 12694 C C . LEU E 1 251 ? -51.441 -45.507 -35.945 1.000 37.690 251 LEU F C 1
ATOM 12695 O O . LEU E 1 251 ? -51.657 -45.511 -37.153 1.000 40.721 251 LEU F O 1
ATOM 12700 N N . LEU E 1 252 ? -52.361 -45.820 -35.020 1.000 31.893 252 LEU F N 1
ATOM 12701 C CA . LEU E 1 252 ? -53.787 -46.037 -35.262 1.000 33.055 252 LEU F CA 1
ATOM 12702 C C . LEU E 1 252 ? -54.066 -47.008 -36.422 1.000 32.275 252 LEU F C 1
ATOM 12703 O O . LEU E 1 252 ? -53.227 -47.839 -36.760 1.000 29.651 252 LEU F O 1
ATOM 12708 N N . GLY E 1 253 ? -55.280 -46.943 -36.993 1.000 31.586 253 GLY F N 1
ATOM 12709 C CA . GLY E 1 253 ? -55.878 -48.089 -37.658 1.000 31.034 253 GLY F CA 1
ATOM 12710 C C . GLY E 1 253 ? -56.202 -47.897 -39.143 1.000 32.984 253 GLY F C 1
ATOM 12711 O O . GLY E 1 253 ? -56.911 -48.730 -39.705 1.000 39.013 253 GLY F O 1
ATOM 12712 N N . TRP E 1 254 ? -55.712 -46.818 -39.768 1.000 31.478 254 TRP F N 1
ATOM 12713 C CA . TRP E 1 254 ? -55.664 -46.716 -41.218 1.000 32.006 254 TRP F CA 1
ATOM 12714 C C . TRP E 1 254 ? -54.190 -46.740 -41.617 1.000 29.787 254 TRP F C 1
ATOM 12715 O O . TRP E 1 254 ? -53.819 -47.445 -42.551 1.000 25.202 254 TRP F O 1
ATOM 12726 N N . GLN E 1 255 ? -53.353 -45.973 -40.902 1.000 32.112 255 GLN F N 1
ATOM 12727 C CA . GLN E 1 255 ? -51.899 -46.101 -41.032 1.000 32.198 255 GLN F CA 1
ATOM 12728 C C . GLN E 1 255 ? -51.428 -47.488 -40.611 1.000 30.608 255 GLN F C 1
ATOM 12729 O O . GLN E 1 255 ? -50.356 -47.915 -41.011 1.000 31.765 255 GLN F O 1
ATOM 12735 N N . ALA E 1 256 ? -52.182 -48.135 -39.719 1.000 30.473 256 ALA F N 1
ATOM 12736 C CA . ALA E 1 256 ? -51.930 -49.523 -39.386 1.000 30.645 256 ALA F CA 1
ATOM 12737 C C . ALA E 1 256 ? -53.193 -50.363 -39.547 1.000 31.753 256 ALA F C 1
ATOM 12738 O O . ALA E 1 256 ? -54.065 -50.106 -40.377 1.000 23.198 256 ALA F O 1
ATOM 12740 N N . SER E 1 257 ? -53.211 -51.439 -38.767 1.000 34.739 257 SER F N 1
ATOM 12741 C CA . SER E 1 257 ? -54.322 -52.356 -38.712 1.000 34.868 257 SER F CA 1
ATOM 12742 C C . SER E 1 257 ? -54.667 -52.558 -37.251 1.000 35.175 257 SER F C 1
ATOM 12743 O O . SER E 1 257 ? -53.759 -52.640 -36.419 1.000 34.495 257 SER F O 1
ATOM 12746 N N . MET E 1 258 ? -55.978 -52.682 -37.018 1.000 37.910 258 MET F N 1
ATOM 12747 C CA . MET E 1 258 ? -56.610 -52.769 -35.719 1.000 37.511 258 MET F CA 1
ATOM 12748 C C . MET E 1 258 ? -57.777 -53.762 -35.805 1.000 46.130 258 MET F C 1
ATOM 12749 O O . MET E 1 258 ? -58.765 -53.648 -35.070 1.000 42.812 258 MET F O 1
ATOM 12754 N N . ASN E 1 259 ? -57.664 -54.744 -36.719 1.000 46.319 259 ASN F N 1
ATOM 12755 C CA . ASN E 1 259 ? -58.768 -55.645 -37.031 1.000 47.290 259 ASN F CA 1
ATOM 12756 C C . ASN E 1 259 ? -58.251 -57.080 -37.162 1.000 46.214 259 ASN F C 1
ATOM 12757 O O . ASN E 1 259 ? -58.891 -57.991 -36.644 1.000 43.021 259 ASN F O 1
ATOM 12762 N N . ALA E 1 260 ? -57.119 -57.242 -37.879 1.000 47.428 260 ALA F N 1
ATOM 12763 C CA . ALA E 1 260 ? -56.269 -58.432 -37.888 1.000 48.311 260 ALA F CA 1
ATOM 12764 C C . ALA E 1 260 ? -55.734 -58.667 -39.303 1.000 49.963 260 ALA F C 1
ATOM 12765 O O . ALA E 1 260 ? -56.518 -58.928 -40.212 1.000 48.683 260 ALA F O 1
ATOM 12767 N N . THR E 1 261 ? -54.400 -58.609 -39.464 1.000 48.580 261 THR F N 1
ATOM 12768 C CA . THR E 1 261 ? -53.766 -58.432 -40.763 1.000 46.508 261 THR F CA 1
ATOM 12769 C C . THR E 1 261 ? -52.243 -58.443 -40.666 1.000 45.883 261 THR F C 1
ATOM 12770 O O . THR E 1 261 ? -51.545 -59.065 -41.460 1.000 45.735 261 THR F O 1
ATOM 12774 N N . PHE E 1 262 ? -51.739 -57.678 -39.700 1.000 46.124 262 PHE F N 1
ATOM 12775 C CA . PHE E 1 262 ? -50.375 -57.182 -39.713 1.000 45.030 262 PHE F CA 1
ATOM 12776 C C . PHE E 1 262 ? -49.375 -58.290 -39.415 1.000 42.256 262 PHE F C 1
ATOM 12777 O O . PHE E 1 262 ? -48.183 -58.028 -39.243 1.000 34.831 262 PHE F O 1
ATOM 12785 N N . ARG E 1 263 ? -49.904 -59.509 -39.282 1.000 47.961 263 ARG F N 1
ATOM 12786 C CA . ARG E 1 263 ? -49.110 -60.703 -39.097 1.000 47.121 263 ARG F CA 1
ATOM 12787 C C . ARG E 1 263 ? -48.696 -61.263 -40.450 1.000 48.750 263 ARG F C 1
ATOM 12788 O O . ARG E 1 263 ? -47.763 -62.054 -40.534 1.000 44.186 263 ARG F O 1
ATOM 12796 N N . ALA E 1 264 ? -49.378 -60.830 -41.513 1.000 49.178 264 ALA F N 1
ATOM 12797 C CA . ALA E 1 264 ? -49.079 -61.344 -42.834 1.000 43.898 264 ALA F CA 1
ATOM 12798 C C . ALA E 1 264 ? -47.617 -61.071 -43.173 1.000 40.981 264 ALA F C 1
ATOM 12799 O O . ALA E 1 264 ? -47.069 -61.724 -44.054 1.000 45.671 264 ALA F O 1
ATOM 12801 N N . ILE E 1 265 ? -46.978 -60.162 -42.422 1.000 34.085 265 ILE F N 1
ATOM 12802 C CA . ILE E 1 265 ? -45.754 -59.501 -42.849 1.000 31.247 265 ILE F CA 1
ATOM 12803 C C . ILE E 1 265 ? -44.684 -60.499 -43.295 1.000 32.302 265 ILE F C 1
ATOM 12804 O O . ILE E 1 265 ? -43.860 -60.171 -44.142 1.000 34.317 265 ILE F O 1
ATOM 12809 N N . ASP E 1 266 ? -44.612 -61.668 -42.659 1.000 31.416 266 ASP F N 1
ATOM 12810 C CA . ASP E 1 266 ? -43.621 -62.655 -43.055 1.000 33.164 266 ASP F CA 1
ATOM 12811 C C . ASP E 1 266 ? -44.374 -63.897 -43.512 1.000 31.818 266 ASP F C 1
ATOM 12812 O O . ASP E 1 266 ? -43.820 -64.988 -43.538 1.000 28.281 266 ASP F O 1
ATOM 12817 N N . LEU E 1 267 ? -45.651 -63.694 -43.855 1.000 32.427 267 LEU F N 1
ATOM 12818 C CA . LEU E 1 267 ? -46.517 -64.734 -44.371 1.000 32.928 267 LEU F CA 1
ATOM 12819 C C . LEU E 1 267 ? -46.572 -64.574 -45.876 1.000 32.812 267 LEU F C 1
ATOM 12820 O O . LEU E 1 267 ? -47.458 -65.130 -46.511 1.000 37.634 267 LEU F O 1
ATOM 12825 N N . ILE E 1 268 ? -45.606 -63.829 -46.426 1.000 35.265 268 ILE F N 1
ATOM 12826 C CA . ILE E 1 268 ? -45.672 -63.461 -47.826 1.000 36.463 268 ILE F CA 1
ATOM 12827 C C . ILE E 1 268 ? -44.292 -63.572 -48.466 1.000 40.607 268 ILE F C 1
ATOM 12828 O O . ILE E 1 268 ? -43.281 -63.704 -47.779 1.000 40.253 268 ILE F O 1
ATOM 12833 N N . PRO E 1 269 ? -44.223 -63.560 -49.818 1.000 42.504 269 PRO F N 1
ATOM 12834 C CA . PRO E 1 269 ? -42.950 -63.497 -50.535 1.000 39.469 269 PRO F CA 1
ATOM 12835 C C . PRO E 1 269 ? -42.250 -62.169 -50.275 1.000 42.877 269 PRO F C 1
ATOM 12836 O O . PRO E 1 269 ? -42.896 -61.117 -50.275 1.000 53.096 269 PRO F O 1
ATOM 12840 N N . THR E 1 270 ? -40.926 -62.231 -50.078 1.000 39.251 270 THR F N 1
ATOM 12841 C CA . THR E 1 270 ? -40.154 -61.087 -49.622 1.000 39.387 270 THR F CA 1
ATOM 12842 C C . THR E 1 270 ? -39.655 -60.256 -50.805 1.000 35.386 270 THR F C 1
ATOM 12843 O O . THR E 1 270 ? -38.861 -59.353 -50.606 1.000 33.502 270 THR F O 1
ATOM 12847 N N . ASP E 1 271 ? -40.107 -60.554 -52.027 1.000 34.225 271 ASP F N 1
ATOM 12848 C CA . ASP E 1 271 ? -39.612 -59.852 -53.208 1.000 33.604 271 ASP F CA 1
ATOM 12849 C C . ASP E 1 271 ? -40.543 -58.687 -53.536 1.000 30.693 271 ASP F C 1
ATOM 12850 O O . ASP E 1 271 ? -40.231 -57.888 -54.410 1.000 27.553 271 ASP F O 1
ATOM 12855 N N . ILE E 1 272 ? -41.657 -58.632 -52.789 1.000 31.142 272 ILE F N 1
ATOM 12856 C CA . ILE E 1 272 ? -42.662 -57.582 -52.784 1.000 30.641 272 ILE F CA 1
ATOM 12857 C C . ILE E 1 272 ? -42.032 -56.285 -52.276 1.000 34.038 272 ILE F C 1
ATOM 12858 O O . ILE E 1 272 ? -41.333 -56.272 -51.268 1.000 32.041 272 ILE F O 1
ATOM 12863 N N . MET E 1 273 ? -42.287 -55.189 -52.996 1.000 39.387 273 MET F N 1
ATOM 12864 C CA . MET E 1 273 ? -41.991 -53.853 -52.509 1.000 38.464 273 MET F CA 1
ATOM 12865 C C . MET E 1 273 ? -42.950 -53.554 -51.366 1.000 38.283 273 MET F C 1
ATOM 12866 O O . MET E 1 273 ? -43.974 -54.208 -51.228 1.000 41.473 273 MET F O 1
ATOM 12871 N N . ILE E 1 274 ? -42.590 -52.590 -50.523 1.000 36.278 274 ILE F N 1
ATOM 12872 C CA . ILE E 1 274 ? -43.456 -52.191 -49.430 1.000 34.868 274 ILE F CA 1
ATOM 12873 C C . ILE E 1 274 ? -43.459 -50.667 -49.356 1.000 38.263 274 ILE F C 1
ATOM 12874 O O . ILE E 1 274 ? -42.572 -50.072 -48.745 1.000 43.384 274 ILE F O 1
ATOM 12879 N N . CYS E 1 275 ? -44.450 -50.043 -49.999 1.000 32.193 275 CYS F N 1
ATOM 12880 C CA . CYS E 1 275 ? -44.533 -48.592 -50.050 1.000 34.398 275 CYS F CA 1
ATOM 12881 C C . CYS E 1 275 ? -45.078 -48.023 -48.737 1.000 29.797 275 CYS F C 1
ATOM 12882 O O . CYS E 1 275 ? -46.278 -47.909 -48.588 1.000 29.164 275 CYS F O 1
ATOM 12885 N N . ASP E 1 276 ? -44.182 -47.591 -47.828 1.000 30.564 276 ASP F N 1
ATOM 12886 C CA . ASP E 1 276 ? -44.460 -47.431 -46.398 1.000 28.734 276 ASP F CA 1
ATOM 12887 C C . ASP E 1 276 ? -44.864 -45.987 -46.072 1.000 30.979 276 ASP F C 1
ATOM 12888 O O . ASP E 1 276 ? -44.082 -45.256 -45.450 1.000 24.305 276 ASP F O 1
ATOM 12893 N N . TRP E 1 277 ? -46.120 -45.633 -46.425 1.000 30.872 277 TRP F N 1
ATOM 12894 C CA . TRP E 1 277 ? -46.633 -44.267 -46.412 1.000 37.144 277 TRP F CA 1
ATOM 12895 C C . TRP E 1 277 ? -46.986 -43.788 -44.995 1.000 41.126 277 TRP F C 1
ATOM 12896 O O . TRP E 1 277 ? -47.789 -44.406 -44.299 1.000 40.840 277 TRP F O 1
ATOM 12907 N N . LYS E 1 278 ? -46.432 -42.628 -44.605 1.000 46.519 278 LYS F N 1
ATOM 12908 C CA . LYS E 1 278 ? -46.496 -42.124 -43.238 1.000 46.989 278 LYS F CA 1
ATOM 12909 C C . LYS E 1 278 ? -46.334 -40.598 -43.238 1.000 54.608 278 LYS F C 1
ATOM 12910 O O . LYS E 1 278 ? -45.209 -40.101 -43.302 1.000 57.453 278 LYS F O 1
ATOM 12916 N N . TYR E 1 279 ? -47.450 -39.857 -43.101 1.000 57.032 279 TYR F N 1
ATOM 12917 C CA . TYR E 1 279 ? -47.524 -38.483 -43.584 1.000 51.799 279 TYR F CA 1
ATOM 12918 C C . TYR E 1 279 ? -47.547 -37.434 -42.474 1.000 48.629 279 TYR F C 1
ATOM 12919 O O . TYR E 1 279 ? -47.059 -36.324 -42.686 1.000 43.252 279 TYR F O 1
ATOM 12928 N N . GLU E 1 280 ? -48.150 -37.748 -41.323 1.000 47.727 280 GLU F N 1
ATOM 12929 C CA . GLU E 1 280 ? -48.122 -36.820 -40.198 1.000 45.063 280 GLU F CA 1
ATOM 12930 C C . GLU E 1 280 ? -46.760 -36.885 -39.495 1.000 42.652 280 GLU F C 1
ATOM 12931 O O . GLU E 1 280 ? -46.328 -35.897 -38.915 1.000 45.177 280 GLU F O 1
ATOM 12937 N N . SER E 1 281 ? -46.053 -38.020 -39.583 1.000 44.184 281 SER F N 1
ATOM 12938 C CA . SER E 1 281 ? -44.959 -38.318 -38.664 1.000 46.148 281 SER F CA 1
ATOM 12939 C C . SER E 1 281 ? -43.775 -38.975 -39.383 1.000 47.071 281 SER F C 1
ATOM 12940 O O . SER E 1 281 ? -43.807 -39.105 -40.604 1.000 44.906 281 SER F O 1
ATOM 12943 N N . ALA E 1 282 ? -42.722 -39.347 -38.623 1.000 41.336 282 ALA F N 1
ATOM 12944 C CA . ALA E 1 282 ? -41.583 -40.104 -39.142 1.000 39.528 282 ALA F CA 1
ATOM 12945 C C . ALA E 1 282 ? -41.193 -41.240 -38.185 1.000 37.486 282 ALA F C 1
ATOM 12946 O O . ALA E 1 282 ? -40.190 -41.129 -37.471 1.000 34.120 282 ALA F O 1
ATOM 12948 N N . PRO E 1 283 ? -41.994 -42.339 -38.130 1.000 29.962 283 PRO F N 1
ATOM 12949 C CA . PRO E 1 283 ? -41.660 -43.543 -37.367 1.000 30.024 283 PRO F CA 1
ATOM 12950 C C . PRO E 1 283 ? -40.640 -44.508 -37.966 1.000 27.110 283 PRO F C 1
ATOM 12951 O O . PRO E 1 283 ? -40.623 -44.756 -39.169 1.000 24.214 283 PRO F O 1
ATOM 12955 N N . PRO E 1 284 ? -39.787 -45.135 -37.134 1.000 27.429 284 PRO F N 1
ATOM 12956 C CA . PRO E 1 284 ? -38.969 -46.263 -37.581 1.000 27.554 284 PRO F CA 1
ATOM 12957 C C . PRO E 1 284 ? -39.715 -47.344 -38.360 1.000 26.714 284 PRO F C 1
ATOM 12958 O O . PRO E 1 284 ? -39.466 -48.528 -38.152 1.000 28.208 284 PRO F O 1
ATOM 12962 N N . THR E 1 285 ? -40.621 -46.944 -39.268 1.000 30.518 285 THR F N 1
ATOM 12963 C CA . THR E 1 285 ? -41.467 -47.888 -39.985 1.000 31.216 285 THR F CA 1
ATOM 12964 C C . THR E 1 285 ? -40.726 -48.447 -41.206 1.000 32.142 285 THR F C 1
ATOM 12965 O O . THR E 1 285 ? -41.114 -49.489 -41.737 1.000 33.275 285 THR F O 1
ATOM 12969 N N . PRO E 1 286 ? -39.654 -47.806 -41.729 1.000 32.506 286 PRO F N 1
ATOM 12970 C CA . PRO E 1 286 ? -38.891 -48.395 -42.825 1.000 33.451 286 PRO F CA 1
ATOM 12971 C C . PRO E 1 286 ? -37.519 -48.937 -42.431 1.000 31.569 286 PRO F C 1
ATOM 12972 O O . PRO E 1 286 ? -36.675 -49.168 -43.288 1.000 33.049 286 PRO F O 1
ATOM 12976 N N . GLY E 1 287 ? -37.296 -49.115 -41.131 1.000 30.553 287 GLY F N 1
ATOM 12977 C CA . GLY E 1 287 ? -36.227 -49.965 -40.648 1.000 29.186 287 GLY F CA 1
ATOM 12978 C C . GLY E 1 287 ? -36.793 -51.303 -40.193 1.000 30.296 287 GLY F C 1
ATOM 12979 O O 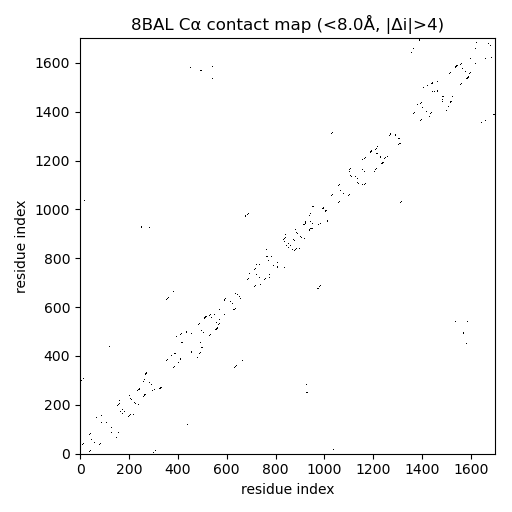. GLY E 1 287 ? -36.050 -52.185 -39.767 1.000 35.602 287 GLY F O 1
ATOM 12980 N N . TYR E 1 288 ? -38.122 -51.426 -40.285 1.000 27.397 288 TYR F N 1
ATOM 12981 C CA . TYR E 1 288 ? -38.846 -52.597 -39.815 1.000 26.045 288 TYR F CA 1
ATOM 12982 C C . TYR E 1 288 ? -39.129 -53.493 -41.011 1.000 26.627 288 TYR F C 1
ATOM 12983 O O . TYR E 1 288 ? -39.427 -54.676 -40.852 1.000 26.668 288 TYR F O 1
ATOM 12992 N N . PHE E 1 289 ? -39.055 -52.899 -42.207 1.000 24.256 289 PHE F N 1
ATOM 12993 C CA . PHE E 1 289 ? -39.119 -53.656 -43.441 1.000 21.993 289 PHE F CA 1
ATOM 12994 C C . PHE E 1 289 ? -37.693 -54.041 -43.820 1.000 23.123 289 PHE F C 1
ATOM 12995 O O . PHE E 1 289 ? -37.406 -55.207 -44.089 1.000 18.689 289 PHE F O 1
ATOM 13003 N N . ALA E 1 290 ? -36.778 -53.072 -43.769 1.000 25.835 290 ALA F N 1
ATOM 13004 C CA . ALA E 1 290 ? -35.387 -53.395 -44.017 1.000 31.410 290 ALA F CA 1
ATOM 13005 C C . ALA E 1 290 ? -35.047 -54.631 -43.187 1.000 36.072 290 ALA F C 1
ATOM 13006 O O . ALA E 1 290 ? -34.143 -55.389 -43.524 1.000 40.390 290 ALA F O 1
ATOM 13008 N N . ILE E 1 291 ? -35.819 -54.848 -42.119 1.000 37.655 291 ILE F N 1
ATOM 13009 C CA . ILE E 1 291 ? -35.460 -55.848 -41.135 1.000 36.336 291 ILE F CA 1
ATOM 13010 C C . ILE E 1 291 ? -36.067 -57.200 -41.506 1.000 34.251 291 ILE F C 1
ATOM 13011 O O . ILE E 1 291 ? -35.498 -58.225 -41.138 1.000 33.957 291 ILE F O 1
ATOM 13016 N N . LYS E 1 292 ? -37.104 -57.208 -42.356 1.000 36.913 292 LYS F N 1
ATOM 13017 C CA . LYS E 1 292 ? -37.911 -58.401 -42.579 1.000 35.612 292 LYS F CA 1
ATOM 13018 C C . LYS E 1 292 ? -37.667 -59.097 -43.928 1.000 36.920 292 LYS F C 1
ATOM 13019 O O . LYS E 1 292 ? -38.114 -60.236 -44.104 1.000 37.138 292 LYS F O 1
ATOM 13025 N N . GLY E 1 293 ? -36.956 -58.465 -44.870 1.000 35.638 293 GLY F N 1
ATOM 13026 C CA . GLY E 1 293 ? -36.782 -59.041 -46.202 1.000 35.249 293 GLY F CA 1
ATOM 13027 C C . GLY E 1 293 ? -37.168 -58.069 -47.319 1.000 36.993 293 GLY F C 1
ATOM 13028 O O . GLY E 1 293 ? -36.987 -58.351 -48.507 1.000 39.336 293 GLY F O 1
ATOM 13029 N N . PHE E 1 294 ? -37.687 -56.904 -46.941 1.000 35.187 294 PHE F N 1
ATOM 13030 C CA . PHE E 1 294 ? -38.455 -56.088 -47.863 1.000 36.104 294 PHE F CA 1
ATOM 13031 C C . PHE E 1 294 ? -37.615 -54.911 -48.332 1.000 34.323 294 PHE F C 1
ATOM 13032 O O . PHE E 1 294 ? -37.067 -54.194 -47.499 1.000 36.957 294 PHE F O 1
ATOM 13040 N N . ASN E 1 295 ? -37.499 -54.763 -49.661 1.000 33.172 295 ASN F N 1
ATOM 13041 C CA . ASN E 1 295 ? -37.311 -53.464 -50.287 1.000 31.212 295 ASN F CA 1
ATOM 13042 C C . ASN E 1 295 ? -38.588 -52.687 -49.960 1.000 31.784 295 ASN F C 1
ATOM 13043 O O . ASN E 1 295 ? -39.630 -53.279 -49.694 1.000 34.509 295 ASN F O 1
ATOM 13048 N N . VAL E 1 296 ? -38.515 -51.356 -49.974 1.000 32.262 296 VAL F N 1
ATOM 13049 C CA . VAL E 1 296 ? -39.475 -50.536 -49.258 1.000 30.444 296 VAL F CA 1
ATOM 13050 C C . VAL E 1 296 ? -39.251 -49.093 -49.672 1.000 29.883 296 VAL F C 1
ATOM 13051 O O . VAL E 1 296 ? -38.155 -48.714 -50.082 1.000 28.118 296 VAL F O 1
ATOM 13055 N N . LEU E 1 297 ? -40.299 -48.282 -49.562 1.000 27.550 297 LEU F N 1
ATOM 13056 C CA . LEU E 1 297 ? -40.108 -46.856 -49.731 1.000 26.340 297 LEU F CA 1
ATOM 13057 C C . LEU E 1 297 ? -40.926 -46.156 -48.657 1.000 26.387 297 LEU F C 1
ATOM 13058 O O . LEU E 1 297 ? -42.135 -46.390 -48.568 1.000 26.429 297 LEU F O 1
ATOM 13063 N N . PRO E 1 298 ? -40.283 -45.335 -47.786 1.000 24.452 298 PRO F N 1
ATOM 13064 C CA . PRO E 1 298 ? -40.965 -44.234 -47.126 1.000 21.894 298 PRO F CA 1
ATOM 13065 C C . PRO E 1 298 ? -41.581 -43.360 -48.212 1.000 21.892 298 PRO F C 1
ATOM 13066 O O . PRO E 1 298 ? -40.882 -42.887 -49.111 1.000 18.002 298 PRO F O 1
ATOM 13070 N N . SER E 1 299 ? -42.893 -43.128 -48.066 1.000 22.901 299 SER F N 1
ATOM 13071 C CA . SER E 1 299 ? -43.670 -42.378 -49.028 1.000 22.495 299 SER F CA 1
ATOM 13072 C C . SER E 1 299 ? -44.306 -41.161 -48.354 1.000 24.901 299 SER F C 1
ATOM 13073 O O . SER E 1 299 ? -44.764 -41.192 -47.203 1.000 24.383 299 SER F O 1
ATOM 13076 N N . SER E 1 300 ? -44.310 -40.070 -49.109 1.000 26.897 300 SER F N 1
ATOM 13077 C CA . SER E 1 300 ? -44.501 -38.740 -48.576 1.000 28.668 300 SER F CA 1
ATOM 13078 C C . SER E 1 300 ? -45.767 -38.161 -49.188 1.000 33.862 300 SER F C 1
ATOM 13079 O O . SER E 1 300 ? -46.037 -38.410 -50.361 1.000 33.003 300 SER F O 1
ATOM 13082 N N . CYS E 1 301 ? -46.546 -37.445 -48.360 1.000 38.877 301 CYS F N 1
ATOM 13083 C CA . CYS E 1 301 ? -47.766 -36.781 -48.785 1.000 45.071 301 CYS F CA 1
ATOM 13084 C C . CYS E 1 301 ? -47.844 -35.432 -48.073 1.000 48.824 301 CYS F C 1
ATOM 13085 O O . CYS E 1 301 ? -46.968 -34.591 -48.268 1.000 52.541 301 CYS F O 1
ATOM 13088 N N . SER E 1 302 ? -48.852 -35.251 -47.209 1.000 49.852 302 SER F N 1
ATOM 13089 C CA . SER E 1 302 ? -49.154 -33.946 -46.641 1.000 47.564 302 SER F CA 1
ATOM 13090 C C . SER E 1 302 ? -47.869 -33.232 -46.235 1.000 42.074 302 SER F C 1
ATOM 13091 O O . SER E 1 302 ? -47.558 -32.152 -46.741 1.000 42.762 302 SER F O 1
ATOM 13094 N N . ASN E 1 303 ? -47.110 -33.881 -45.350 1.000 40.929 303 ASN F N 1
ATOM 13095 C CA . ASN E 1 303 ? -46.162 -33.190 -44.496 1.000 39.430 303 ASN F CA 1
ATOM 13096 C C . ASN E 1 303 ? -44.787 -33.203 -45.152 1.000 40.210 303 ASN F C 1
ATOM 13097 O O . ASN E 1 303 ? -44.119 -34.235 -45.213 1.000 36.641 303 ASN F O 1
ATOM 13102 N N . SER E 1 304 ? -44.398 -32.033 -45.667 1.000 43.675 304 SER F N 1
ATOM 13103 C CA . SER E 1 304 ? -43.041 -31.792 -46.121 1.000 41.373 304 SER F CA 1
ATOM 13104 C C . SER E 1 304 ? -42.054 -32.080 -44.992 1.000 44.075 304 SER F C 1
ATOM 13105 O O . SER E 1 304 ? -41.315 -33.068 -45.079 1.000 38.036 304 SER F O 1
ATOM 13108 N N . GLU E 1 305 ? -42.109 -31.264 -43.915 1.000 43.745 305 GLU F N 1
ATOM 13109 C CA . GLU E 1 305 ? -41.153 -31.327 -42.806 1.000 43.019 305 GLU F CA 1
ATOM 13110 C C . GLU E 1 305 ? -40.938 -32.774 -42.370 1.000 40.203 305 GLU F C 1
ATOM 13111 O O . GLU E 1 305 ? -39.947 -33.086 -41.711 1.000 44.886 305 GLU F O 1
ATOM 13117 N N . VAL E 1 306 ? -41.918 -33.623 -42.691 1.000 36.097 306 VAL F N 1
ATOM 13118 C CA . VAL E 1 306 ? -41.861 -35.054 -42.424 1.000 32.497 306 VAL F CA 1
ATOM 13119 C C . VAL E 1 306 ? -41.359 -35.785 -43.664 1.000 30.388 306 VAL F C 1
ATOM 13120 O O . VAL E 1 306 ? -40.543 -36.704 -43.556 1.000 25.155 306 VAL F O 1
ATOM 13124 N N . ALA E 1 307 ? -41.865 -35.367 -44.836 1.000 29.425 307 ALA F N 1
ATOM 13125 C CA . ALA E 1 307 ? -41.510 -35.986 -46.106 1.000 29.136 307 ALA F CA 1
ATOM 13126 C C . ALA E 1 307 ? -40.027 -35.775 -46.394 1.000 29.631 307 ALA F C 1
ATOM 13127 O O . ALA E 1 307 ? -39.352 -36.697 -46.852 1.000 29.380 307 ALA F O 1
ATOM 13129 N N . LEU E 1 308 ? -39.564 -34.543 -46.152 1.000 27.064 308 LEU F N 1
ATOM 13130 C CA . LEU E 1 308 ? -38.156 -34.225 -46.108 1.000 29.850 308 LEU F CA 1
ATOM 13131 C C . LEU E 1 308 ? -37.480 -35.166 -45.119 1.000 31.300 308 LEU F C 1
ATOM 13132 O O . LEU E 1 308 ? -36.754 -36.065 -45.539 1.000 37.591 308 LEU F O 1
ATOM 13137 N N . ALA E 1 309 ? -37.762 -34.994 -43.823 1.000 30.002 309 ALA F N 1
ATOM 13138 C CA . ALA E 1 309 ? -37.077 -35.739 -42.771 1.000 30.448 309 ALA F CA 1
ATOM 13139 C C . ALA E 1 309 ? -37.046 -37.238 -43.076 1.000 28.580 309 ALA F C 1
ATOM 13140 O O . ALA E 1 309 ? -36.070 -37.894 -42.733 1.000 31.732 309 ALA F O 1
ATOM 13142 N N . GLN E 1 310 ? -38.102 -37.760 -43.724 1.000 28.100 310 GLN F N 1
ATOM 13143 C CA . GLN E 1 310 ? -38.197 -39.166 -44.080 1.000 26.940 310 GLN F CA 1
ATOM 13144 C C . GLN E 1 310 ? -37.191 -39.493 -45.190 1.000 30.013 310 GLN F C 1
ATOM 13145 O O . GLN E 1 310 ? -36.609 -40.574 -45.210 1.000 28.036 310 GLN F O 1
ATOM 13151 N N . LEU E 1 311 ? -36.956 -38.561 -46.117 1.000 31.819 311 LEU F N 1
ATOM 13152 C CA . LEU E 1 311 ? -35.851 -38.724 -47.052 1.000 32.134 311 LEU F CA 1
ATOM 13153 C C . LEU E 1 311 ? -34.542 -38.896 -46.261 1.000 34.932 311 LEU F C 1
ATOM 13154 O O . LEU E 1 311 ? -33.717 -39.739 -46.600 1.000 33.764 311 LEU F O 1
ATOM 13159 N N . ALA E 1 312 ? -34.386 -38.139 -45.167 1.000 37.180 312 ALA F N 1
ATOM 13160 C CA . ALA E 1 312 ? -33.212 -38.190 -44.304 1.000 36.249 312 ALA F CA 1
ATOM 13161 C C . ALA E 1 312 ? -33.022 -39.559 -43.641 1.000 35.027 312 ALA F C 1
ATOM 13162 O O . ALA E 1 312 ? -31.933 -39.864 -43.167 1.000 32.868 312 ALA F O 1
ATOM 13164 N N . GLN E 1 313 ? -34.082 -40.366 -43.571 1.000 36.405 313 GLN F N 1
ATOM 13165 C CA . GLN E 1 313 ? -33.965 -41.738 -43.098 1.000 34.465 313 GLN F CA 1
ATOM 13166 C C . GLN E 1 313 ? -33.301 -42.626 -44.148 1.000 33.083 313 GLN F C 1
ATOM 13167 O O . GLN E 1 313 ? -32.900 -43.731 -43.813 1.000 34.018 313 GLN F O 1
ATOM 13173 N N . VAL E 1 314 ? -33.252 -42.171 -45.416 1.000 33.842 314 VAL F N 1
ATOM 13174 C CA . VAL E 1 314 ? -32.889 -43.010 -46.545 1.000 32.529 314 VAL F CA 1
ATOM 13175 C C . VAL E 1 314 ? -31.433 -42.760 -46.944 1.000 34.290 314 VAL F C 1
ATOM 13176 O O . VAL E 1 314 ? -30.724 -43.710 -47.268 1.000 35.621 314 VAL F O 1
ATOM 13180 N N . ARG E 1 315 ? -30.969 -41.504 -46.940 1.000 32.075 315 ARG F N 1
ATOM 13181 C CA . ARG E 1 315 ? -29.540 -41.260 -47.092 1.000 33.608 315 ARG F CA 1
ATOM 13182 C C . ARG E 1 315 ? -28.815 -42.052 -45.998 1.000 34.971 315 ARG F C 1
ATOM 13183 O O . ARG E 1 315 ? -27.874 -42.792 -46.291 1.000 37.396 315 ARG F O 1
ATOM 13191 N N . LEU E 1 316 ? -29.333 -41.939 -44.759 1.000 34.387 316 LEU F N 1
ATOM 13192 C CA . LEU E 1 316 ? -28.660 -42.344 -43.529 1.000 31.463 316 LEU F CA 1
ATOM 13193 C C . LEU E 1 316 ? -28.501 -43.862 -43.460 1.000 36.062 316 LEU F C 1
ATOM 13194 O O . LEU E 1 316 ? -27.446 -44.367 -43.049 1.000 36.154 316 LEU F O 1
ATOM 13199 N N . ALA E 1 317 ? -29.559 -44.584 -43.859 1.000 34.286 317 ALA F N 1
ATOM 13200 C CA . ALA E 1 317 ? -29.513 -46.037 -43.939 1.000 31.525 317 ALA F CA 1
ATOM 13201 C C . ALA E 1 317 ? -28.872 -46.471 -45.251 1.000 30.710 317 ALA F C 1
ATOM 13202 O O . ALA E 1 317 ? -29.183 -47.542 -45.763 1.000 37.162 317 ALA F O 1
ATOM 13204 N N . ARG E 1 318 ? -28.004 -45.616 -45.799 1.000 33.993 318 ARG F N 1
ATOM 13205 C CA . ARG E 1 318 ? -27.193 -45.923 -46.969 1.000 31.777 318 ARG F CA 1
ATOM 13206 C C . ARG E 1 318 ? -25.743 -45.490 -46.705 1.000 30.508 318 ARG F C 1
ATOM 13207 O O . ARG E 1 318 ? -24.798 -46.180 -47.102 1.000 25.286 318 ARG F O 1
ATOM 13215 N N . LYS E 1 319 ? -25.559 -44.348 -46.019 1.000 30.003 319 LYS F N 1
ATOM 13216 C CA . LYS E 1 319 ? -24.297 -44.028 -45.367 1.000 28.386 319 LYS F CA 1
ATOM 13217 C C . LYS E 1 319 ? -23.821 -45.169 -44.464 1.000 34.582 319 LYS F C 1
ATOM 13218 O O . LYS E 1 319 ? -22.619 -45.336 -44.256 1.000 33.931 319 LYS F O 1
ATOM 13224 N N . ASP E 1 320 ? -24.761 -45.888 -43.833 1.000 36.692 320 ASP F N 1
ATOM 13225 C CA . ASP E 1 320 ? -24.387 -47.000 -42.980 1.000 37.235 320 ASP F CA 1
ATOM 13226 C C . ASP E 1 320 ? -23.751 -48.075 -43.855 1.000 41.620 320 ASP F C 1
ATOM 13227 O O . ASP E 1 320 ? -22.758 -48.695 -43.465 1.000 49.053 320 ASP F O 1
ATOM 13232 N N . GLY E 1 321 ? -24.333 -48.260 -45.048 1.000 37.008 321 GLY F N 1
ATOM 13233 C CA . GLY E 1 321 ? -23.865 -49.224 -46.028 1.000 34.607 321 GLY F CA 1
ATOM 13234 C C . GLY E 1 321 ? -22.343 -49.342 -46.090 1.000 34.440 321 GLY F C 1
ATOM 13235 O O . GLY E 1 321 ? -21.826 -50.418 -46.365 1.000 27.317 321 GLY F O 1
ATOM 13236 N N . THR E 1 322 ? -21.629 -48.234 -45.860 1.000 38.267 322 THR F N 1
ATOM 13237 C CA . THR E 1 322 ? -20.204 -48.157 -46.164 1.000 39.542 322 THR F CA 1
ATOM 13238 C C . THR E 1 322 ? -19.312 -48.635 -45.004 1.000 40.092 322 THR F C 1
ATOM 13239 O O . THR E 1 322 ? -18.119 -48.839 -45.202 1.000 38.412 322 THR F O 1
ATOM 13243 N N . ARG E 1 323 ? -19.856 -48.809 -43.789 1.000 39.070 323 ARG F N 1
ATOM 13244 C CA . ARG E 1 323 ? -19.016 -48.851 -42.596 1.000 37.327 323 ARG F CA 1
ATOM 13245 C C . ARG E 1 323 ? -18.533 -50.277 -42.334 1.000 36.104 323 ARG F C 1
ATOM 13246 O O . ARG E 1 323 ? -17.414 -50.485 -41.861 1.000 32.980 323 ARG F O 1
ATOM 13254 N N . ALA E 1 324 ? -19.362 -51.254 -42.709 1.000 38.820 324 ALA F N 1
ATOM 13255 C CA . ALA E 1 324 ? -18.980 -52.650 -42.623 1.000 39.874 324 ALA F CA 1
ATOM 13256 C C . ALA E 1 324 ? -19.473 -53.395 -43.860 1.000 40.545 324 ALA F C 1
ATOM 13257 O O . ALA E 1 324 ? -20.650 -53.292 -44.200 1.000 48.461 324 ALA F O 1
ATOM 13259 N N . PRO E 1 325 ? -18.590 -54.142 -44.574 1.000 39.821 325 PRO F N 1
ATOM 13260 C CA . PRO E 1 325 ? -18.985 -54.959 -45.719 1.000 37.176 325 PRO F CA 1
ATOM 13261 C C . PRO E 1 325 ? -20.331 -55.660 -45.600 1.000 37.329 325 PRO F C 1
ATOM 13262 O O . PRO E 1 325 ? -20.996 -55.882 -46.611 1.000 39.546 325 PRO F O 1
ATOM 13266 N N . TRP E 1 326 ? -20.678 -56.074 -44.370 1.000 33.283 326 TRP F N 1
ATOM 13267 C CA . TRP E 1 326 ? -21.827 -56.938 -44.155 1.000 32.843 326 TRP F CA 1
ATOM 13268 C C . TRP E 1 326 ? -23.100 -56.101 -44.112 1.000 31.507 326 TRP F C 1
ATOM 13269 O O . TRP E 1 326 ? -24.184 -56.605 -44.385 1.000 33.038 326 TRP F O 1
ATOM 13280 N N . ALA E 1 327 ? -22.939 -54.812 -43.799 1.000 29.773 327 ALA F N 1
ATOM 13281 C CA . ALA E 1 327 ? -24.044 -53.944 -43.440 1.000 30.733 327 ALA F CA 1
ATOM 13282 C C . ALA E 1 327 ? -24.980 -53.659 -44.611 1.000 31.039 327 ALA F C 1
ATOM 13283 O O . ALA E 1 327 ? -26.023 -53.059 -44.411 1.000 32.576 327 ALA F O 1
ATOM 13285 N N . VAL E 1 328 ? -24.626 -54.083 -45.828 1.000 34.539 328 VAL F N 1
ATOM 13286 C CA . VAL E 1 328 ? -25.267 -53.541 -47.013 1.000 37.293 328 VAL F CA 1
ATOM 13287 C C . VAL E 1 328 ? -26.566 -54.277 -47.316 1.000 42.424 328 VAL F C 1
ATOM 13288 O O . VAL E 1 328 ? -27.545 -53.640 -47.699 1.000 51.311 328 VAL F O 1
ATOM 13292 N N . THR E 1 329 ? -26.569 -55.611 -47.200 1.000 42.349 329 THR F N 1
ATOM 13293 C CA . THR E 1 329 ? -27.826 -56.317 -47.043 1.000 40.517 329 THR F CA 1
ATOM 13294 C C . THR E 1 329 ? -28.856 -55.248 -46.674 1.000 42.837 329 THR F C 1
ATOM 13295 O O . THR E 1 329 ? -29.482 -54.671 -47.567 1.000 46.132 329 THR F O 1
ATOM 13299 N N . LEU E 1 330 ? -28.942 -54.904 -45.378 1.000 42.732 330 LEU F N 1
ATOM 13300 C CA . LEU E 1 330 ? -29.931 -53.954 -44.886 1.000 40.982 330 LEU F CA 1
ATOM 13301 C C . LEU E 1 330 ? -29.866 -52.652 -45.686 1.000 43.720 330 LEU F C 1
ATOM 13302 O O . LEU E 1 330 ? -30.902 -52.091 -46.038 1.000 44.982 330 LEU F O 1
ATOM 13307 N N . ALA E 1 331 ? -28.657 -52.123 -45.903 1.000 40.564 331 ALA F N 1
ATOM 13308 C CA . ALA E 1 331 ? -28.525 -50.853 -46.601 1.000 38.454 331 ALA F CA 1
ATOM 13309 C C . ALA E 1 331 ? -29.324 -50.871 -47.900 1.000 38.580 331 ALA F C 1
ATOM 13310 O O . ALA E 1 331 ? -30.064 -49.925 -48.176 1.000 41.479 331 ALA F O 1
ATOM 13312 N N . GLU E 1 332 ? -29.157 -51.936 -48.696 1.000 34.895 332 GLU F N 1
ATOM 13313 C CA . GLU E 1 332 ? -29.651 -51.941 -50.068 1.000 36.068 332 GLU F CA 1
ATOM 13314 C C . GLU E 1 332 ? -31.157 -51.716 -50.097 1.000 36.035 332 GLU F C 1
ATOM 13315 O O . GLU E 1 332 ? -31.684 -51.155 -51.061 1.000 35.156 332 GLU F O 1
ATOM 13321 N N . ARG E 1 333 ? -31.832 -52.154 -49.027 1.000 30.850 333 ARG F N 1
ATOM 13322 C CA . ARG E 1 333 ? -33.258 -52.418 -49.085 1.000 29.278 333 ARG F CA 1
ATOM 13323 C C . ARG E 1 333 ? -34.031 -51.132 -49.358 1.000 27.092 333 ARG F C 1
ATOM 13324 O O . ARG E 1 333 ? -35.101 -51.170 -49.967 1.000 31.058 333 ARG F O 1
ATOM 13332 N N . MET E 1 334 ? -33.436 -50.008 -48.968 1.000 27.814 334 MET F N 1
ATOM 13333 C CA . MET E 1 334 ? -34.147 -48.759 -48.747 1.000 27.540 334 MET F CA 1
ATOM 13334 C C . MET E 1 334 ? -34.083 -47.902 -50.004 1.000 28.939 334 MET F C 1
ATOM 13335 O O . MET E 1 334 ? -33.556 -46.799 -49.947 1.000 31.352 334 MET F O 1
ATOM 13340 N N . GLN E 1 335 ? -34.666 -48.405 -51.104 1.000 29.566 335 GLN F N 1
ATOM 13341 C CA . GLN E 1 335 ? -34.371 -47.951 -52.459 1.000 29.489 335 GLN F CA 1
ATOM 13342 C C . GLN E 1 335 ? -34.384 -46.428 -52.522 1.000 29.982 335 GLN F C 1
ATOM 13343 O O . GLN E 1 335 ? -33.491 -45.830 -53.120 1.000 38.578 335 GLN F O 1
ATOM 13349 N N . GLY E 1 336 ? -35.404 -45.810 -51.919 1.000 29.559 336 GLY F N 1
ATOM 13350 C CA . GLY E 1 336 ? -35.489 -44.358 -51.844 1.000 28.749 336 GLY F CA 1
ATOM 13351 C C . GLY E 1 336 ? -36.849 -43.882 -51.330 1.000 28.197 336 GLY F C 1
ATOM 13352 O O . GLY E 1 336 ? -37.302 -44.339 -50.284 1.000 28.917 336 GLY F O 1
ATOM 13353 N N . VAL E 1 337 ? -37.494 -42.985 -52.097 1.000 28.321 337 VAL F N 1
ATOM 13354 C CA . VAL E 1 337 ? -38.731 -42.327 -51.695 1.000 24.569 337 VAL F CA 1
ATOM 13355 C C . VAL E 1 337 ? -39.775 -42.492 -52.796 1.000 23.717 337 VAL F C 1
ATOM 13356 O O . VAL E 1 337 ? -39.560 -43.209 -53.777 1.000 22.718 337 VAL F O 1
ATOM 13360 N N . PHE E 1 338 ? -40.881 -41.757 -52.623 1.000 22.561 338 PHE F N 1
ATOM 13361 C CA . PHE E 1 338 ? -42.079 -41.889 -53.430 1.000 21.877 338 PHE F CA 1
ATOM 13362 C C . PHE E 1 338 ? -43.080 -40.868 -52.890 1.000 23.965 338 PHE F C 1
ATOM 13363 O O . PHE E 1 338 ? -43.731 -41.081 -51.884 1.000 24.841 338 PHE F O 1
ATOM 13371 N N . VAL E 1 339 ? -43.136 -39.713 -53.550 1.000 26.368 339 VAL F N 1
ATOM 13372 C CA . VAL E 1 339 ? -44.074 -38.662 -53.220 1.000 26.061 339 VAL F CA 1
ATOM 13373 C C . VAL E 1 339 ? -45.462 -39.125 -53.682 1.000 28.860 339 VAL F C 1
ATOM 13374 O O . VAL E 1 339 ? -45.568 -39.863 -54.663 1.000 30.938 339 VAL F O 1
ATOM 13378 N N . THR E 1 340 ? -46.515 -38.764 -52.935 1.000 26.990 340 THR F N 1
ATOM 13379 C CA . THR E 1 340 ? -47.851 -39.284 -53.166 1.000 27.278 340 THR F CA 1
ATOM 13380 C C . THR E 1 340 ? -48.855 -38.129 -53.115 1.000 32.950 340 THR F C 1
ATOM 13381 O O . THR E 1 340 ? -48.671 -37.174 -52.365 1.000 31.155 340 THR F O 1
ATOM 13385 N N . MET E 1 341 ? -49.926 -38.242 -53.918 1.000 37.750 341 MET F N 1
ATOM 13386 C CA . MET E 1 341 ? -50.993 -37.252 -53.989 1.000 33.044 341 MET F CA 1
ATOM 13387 C C . MET E 1 341 ? -52.306 -37.981 -54.226 1.000 33.631 341 MET F C 1
ATOM 13388 O O . MET E 1 341 ? -52.283 -39.140 -54.634 1.000 30.339 341 MET F O 1
ATOM 13393 N N . TRP E 1 342 ? -53.437 -37.292 -53.995 1.000 33.933 342 TRP F N 1
ATOM 13394 C CA . TRP E 1 342 ? -54.729 -37.957 -53.931 1.000 35.879 342 TRP F CA 1
ATOM 13395 C C . TRP E 1 342 ? -55.866 -37.095 -54.478 1.000 36.450 342 TRP F C 1
ATOM 13396 O O . TRP E 1 342 ? -57.011 -37.211 -54.019 1.000 27.788 342 TRP F O 1
ATOM 13407 N N . GLU E 1 343 ? -55.551 -36.293 -55.509 1.000 35.842 343 GLU F N 1
ATOM 13408 C CA . GLU E 1 343 ? -56.549 -35.502 -56.212 1.000 33.840 343 GLU F CA 1
ATOM 13409 C C . GLU E 1 343 ? -56.460 -35.792 -57.713 1.000 33.885 343 GLU F C 1
ATOM 13410 O O . GLU E 1 343 ? -55.431 -36.251 -58.197 1.000 34.080 343 GLU F O 1
ATOM 13416 N N . ASP E 1 344 ? -57.565 -35.543 -58.429 1.000 33.049 344 ASP F N 1
ATOM 13417 C CA . ASP E 1 344 ? -57.543 -35.262 -59.853 1.000 32.305 344 ASP F CA 1
ATOM 13418 C C . ASP E 1 344 ? -56.258 -34.488 -60.107 1.000 31.888 344 ASP F C 1
ATOM 13419 O O . ASP E 1 344 ? -56.065 -33.422 -59.521 1.000 39.214 344 ASP F O 1
ATOM 13424 N N . SER E 1 345 ? -55.374 -35.068 -60.936 1.000 27.984 345 SER F N 1
ATOM 13425 C CA . SER E 1 345 ? -54.029 -34.568 -61.136 1.000 26.423 345 SER F CA 1
ATOM 13426 C C . SER E 1 345 ? -54.063 -33.298 -61.971 1.000 27.817 345 SER F C 1
ATOM 13427 O O . SER E 1 345 ? -53.039 -32.610 -62.120 1.000 25.329 345 SER F O 1
ATOM 13430 N N . LYS E 1 346 ? -55.244 -33.006 -62.528 1.000 28.788 346 LYS F N 1
ATOM 13431 C CA . LYS E 1 346 ? -55.420 -31.803 -63.313 1.000 29.564 346 LYS F CA 1
ATOM 13432 C C . LYS E 1 346 ? -55.374 -30.612 -62.362 1.000 33.961 346 LYS F C 1
ATOM 13433 O O . LYS E 1 346 ? -54.755 -29.597 -62.679 1.000 36.527 346 LYS F O 1
ATOM 13439 N N . GLU E 1 347 ? -56.005 -30.754 -61.186 1.000 32.559 347 GLU F N 1
ATOM 13440 C CA . GLU E 1 347 ? -55.939 -29.710 -60.174 1.000 34.437 347 GLU F CA 1
ATOM 13441 C C . GLU E 1 347 ? -54.514 -29.619 -59.633 1.000 35.803 347 GLU F C 1
ATOM 13442 O O . GLU E 1 347 ? -54.123 -28.569 -59.135 1.000 36.021 347 GLU F O 1
ATOM 13448 N N . PHE E 1 348 ? -53.754 -30.719 -59.743 1.000 38.423 348 PHE F N 1
ATOM 13449 C CA . PHE E 1 348 ? -52.403 -30.820 -59.202 1.000 43.015 348 PHE F CA 1
ATOM 13450 C C . PHE E 1 348 ? -51.422 -30.139 -60.147 1.000 43.008 348 PHE F C 1
ATOM 13451 O O . PHE E 1 348 ? -50.467 -29.515 -59.697 1.000 48.795 348 PHE F O 1
ATOM 13459 N N . ILE E 1 349 ? -51.651 -30.312 -61.454 1.000 45.928 349 ILE F N 1
ATOM 13460 C CA . ILE E 1 349 ? -50.946 -29.574 -62.493 1.000 42.332 349 ILE F CA 1
ATOM 13461 C C . ILE E 1 349 ? -51.003 -28.074 -62.201 1.000 37.886 349 ILE F C 1
ATOM 13462 O O . ILE E 1 349 ? -49.971 -27.414 -62.147 1.000 37.361 349 ILE F O 1
ATOM 13467 N N . ASP E 1 350 ? -52.209 -27.538 -61.999 1.000 38.540 350 ASP F N 1
ATOM 13468 C CA . ASP E 1 350 ? -52.399 -26.096 -61.944 1.000 36.233 350 ASP F CA 1
ATOM 13469 C C . ASP E 1 350 ? -51.644 -25.473 -60.764 1.000 35.018 350 ASP F C 1
ATOM 13470 O O . ASP E 1 350 ? -51.180 -24.328 -60.860 1.000 33.481 350 ASP F O 1
ATOM 13475 N N . ALA E 1 351 ? -51.526 -26.203 -59.647 1.000 36.234 351 ALA F N 1
ATOM 13476 C CA . ALA E 1 351 ? -50.863 -25.663 -58.458 1.000 38.506 351 ALA F CA 1
ATOM 13477 C C . ALA E 1 351 ? -49.341 -25.832 -58.496 1.000 40.313 351 ALA F C 1
ATOM 13478 O O . ALA E 1 351 ? -48.657 -25.279 -57.634 1.000 31.802 351 ALA F O 1
ATOM 13480 N N . TYR E 1 352 ? -48.806 -26.587 -59.474 1.000 45.583 352 TYR F N 1
ATOM 13481 C CA . TYR E 1 352 ? -47.360 -26.661 -59.678 1.000 50.940 352 TYR F CA 1
ATOM 13482 C C . TYR E 1 352 ? -46.908 -25.401 -60.418 1.000 51.819 352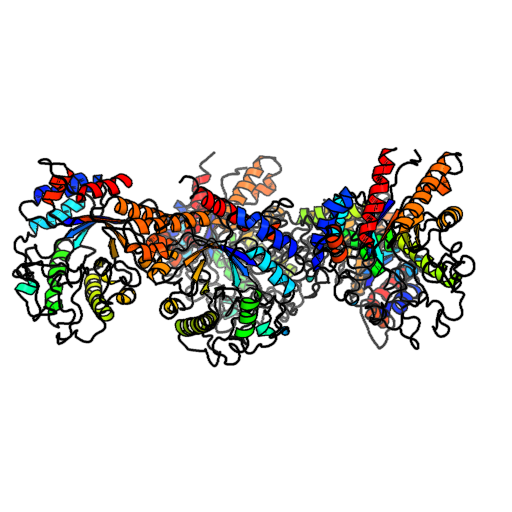 TYR F C 1
ATOM 13483 O O . TYR E 1 352 ? -46.063 -24.653 -59.935 1.000 51.253 352 TYR F O 1
ATOM 13492 N N . TYR E 1 353 ? -47.501 -25.168 -61.593 1.000 57.462 353 TYR F N 1
ATOM 13493 C CA . TYR E 1 353 ? -47.210 -23.987 -62.389 1.000 58.674 353 TYR F CA 1
ATOM 13494 C C . TYR E 1 353 ? -47.852 -22.748 -61.756 1.000 57.910 353 TYR F C 1
ATOM 13495 O O . TYR E 1 353 ? -47.290 -21.658 -61.797 1.000 54.148 353 TYR F O 1
ATOM 13504 N N . GLY E 1 354 ? -49.050 -22.919 -61.188 1.000 61.403 354 GLY F N 1
ATOM 13505 C CA . GLY E 1 354 ? -49.716 -21.854 -60.454 1.000 63.600 354 GLY F CA 1
ATOM 13506 C C . GLY E 1 354 ? -50.784 -21.144 -61.283 1.000 65.744 354 GLY F C 1
ATOM 13507 O O . GLY E 1 354 ? -51.114 -19.996 -60.998 1.000 66.389 354 GLY F O 1
ATOM 13508 N N . ARG E 1 355 ? -51.317 -21.828 -62.307 1.000 66.263 355 ARG F N 1
ATOM 13509 C CA . ARG E 1 355 ? -52.421 -21.297 -63.090 1.000 60.328 355 ARG F CA 1
ATOM 13510 C C . ARG E 1 355 ? -53.593 -21.087 -62.143 1.000 54.808 355 ARG F C 1
ATOM 13511 O O . ARG E 1 355 ? -54.009 -22.025 -61.473 1.000 58.733 355 ARG F O 1
ATOM 13519 N N . ASN E 1 356 ? -54.093 -19.844 -62.090 1.000 50.535 356 ASN F N 1
ATOM 13520 C CA . ASN E 1 356 ? -55.012 -19.421 -61.045 1.000 44.504 356 ASN F CA 1
ATOM 13521 C C . ASN E 1 356 ? -54.293 -19.524 -59.697 1.000 40.298 356 ASN F C 1
ATOM 13522 O O . ASN E 1 356 ? -54.773 -20.193 -58.780 1.000 44.973 356 ASN F O 1
ATOM 13527 N N . GLY E 1 357 ? -53.110 -18.897 -59.610 1.000 37.036 357 GLY F N 1
ATOM 13528 C CA . GLY E 1 357 ? -52.290 -18.890 -58.399 1.000 41.708 357 GLY F CA 1
ATOM 13529 C C . GLY E 1 357 ? -52.659 -19.980 -57.391 1.000 44.068 357 GLY F C 1
ATOM 13530 O O . GLY E 1 357 ? -52.944 -19.673 -56.242 1.000 50.648 357 GLY F O 1
ATOM 13531 N N . LYS E 1 358 ? -52.580 -21.250 -57.822 1.000 49.622 358 LYS F N 1
ATOM 13532 C CA . LYS E 1 358 ? -53.275 -22.373 -57.200 1.000 48.238 358 LYS F CA 1
ATOM 13533 C C . LYS E 1 358 ? -52.376 -23.069 -56.168 1.000 43.617 358 LYS F C 1
ATOM 13534 O O . LYS E 1 358 ? -51.158 -23.121 -56.332 1.000 42.248 358 LYS F O 1
ATOM 13540 N N . LYS E 1 359 ? -53.000 -23.651 -55.128 1.000 40.645 359 LYS F N 1
ATOM 13541 C CA . LYS E 1 359 ? -52.294 -24.262 -54.006 1.000 39.822 359 LYS F CA 1
ATOM 13542 C C . LYS E 1 359 ? -52.605 -25.758 -53.925 1.000 42.304 359 LYS F C 1
ATOM 13543 O O . LYS E 1 359 ? -53.754 -26.173 -54.051 1.000 38.934 359 LYS F O 1
ATOM 13549 N N . LEU E 1 360 ? -51.557 -26.565 -53.709 1.000 48.813 360 LEU F N 1
ATOM 13550 C CA . LEU E 1 360 ? -51.706 -27.979 -53.388 1.000 48.025 360 LEU F CA 1
ATOM 13551 C C . LEU E 1 360 ? -50.460 -28.470 -52.649 1.000 45.799 360 LEU F C 1
ATOM 13552 O O . LEU E 1 360 ? -49.476 -28.821 -53.295 1.000 49.264 360 LEU F O 1
ATOM 13557 N N . PRO E 1 361 ? -50.469 -28.547 -51.291 1.000 43.698 361 PRO F N 1
ATOM 13558 C CA . PRO E 1 361 ? -49.356 -29.113 -50.524 1.000 41.683 361 PRO F CA 1
ATOM 13559 C C . PRO E 1 361 ? -48.558 -30.208 -51.234 1.000 44.579 361 PRO F C 1
ATOM 13560 O O . PRO E 1 361 ? -47.341 -30.299 -51.032 1.000 39.647 361 PRO F O 1
ATOM 13564 N N . SER E 1 362 ? -49.273 -31.029 -52.026 1.000 44.254 362 SER F N 1
ATOM 13565 C CA . SER E 1 362 ? -48.729 -32.201 -52.700 1.000 49.382 362 SER F CA 1
ATOM 13566 C C . SER E 1 362 ? -47.919 -31.786 -53.925 1.000 53.136 362 SER F C 1
ATOM 13567 O O . SER E 1 362 ? -47.058 -32.537 -54.379 1.000 56.456 362 SER F O 1
ATOM 13570 N N . ALA E 1 363 ? -48.240 -30.604 -54.466 1.000 56.249 363 ALA F N 1
ATOM 13571 C CA . ALA E 1 363 ? -47.413 -29.935 -55.458 1.000 53.054 363 ALA F CA 1
ATOM 13572 C C . ALA E 1 363 ? -46.126 -29.458 -54.787 1.000 49.121 363 ALA F C 1
ATOM 13573 O O . ALA E 1 363 ? -45.022 -29.698 -55.279 1.000 55.658 363 ALA F O 1
ATOM 13575 N N . GLU E 1 364 ? -46.305 -28.838 -53.615 1.000 42.419 364 GLU F N 1
ATOM 13576 C CA . GLU E 1 364 ? -45.274 -28.088 -52.914 1.000 35.396 364 GLU F CA 1
ATOM 13577 C C . GLU E 1 364 ? -44.496 -28.972 -51.937 1.000 34.171 364 GLU F C 1
ATOM 13578 O O . GLU E 1 364 ? -43.714 -28.463 -51.133 1.000 29.430 364 GLU F O 1
ATOM 13584 N N . THR E 1 365 ? -44.759 -30.282 -51.962 1.000 34.405 365 THR F N 1
ATOM 13585 C CA . THR E 1 365 ? -43.870 -31.241 -51.331 1.000 37.830 365 THR F CA 1
ATOM 13586 C C . THR E 1 365 ? -43.086 -31.958 -52.420 1.000 37.759 365 THR F C 1
ATOM 13587 O O . THR E 1 365 ? -41.861 -32.012 -52.348 1.000 42.011 365 THR F O 1
ATOM 13591 N N . PHE E 1 366 ? -43.801 -32.472 -53.431 1.000 37.376 366 PHE F N 1
ATOM 13592 C CA . PHE E 1 366 ? -43.167 -33.079 -54.587 1.000 35.999 366 PHE F CA 1
ATOM 13593 C C . PHE E 1 366 ? -41.846 -32.358 -54.829 1.000 37.989 366 PHE F C 1
ATOM 13594 O O . PHE E 1 366 ? -40.788 -32.967 -54.738 1.000 40.941 366 PHE F O 1
ATOM 13602 N N . LYS E 1 367 ? -41.925 -31.044 -55.060 1.000 39.930 367 LYS F N 1
ATOM 13603 C CA . LYS E 1 367 ? -40.769 -30.224 -55.374 1.000 38.418 367 LYS F CA 1
ATOM 13604 C C . LYS E 1 367 ? -39.791 -30.252 -54.207 1.000 41.548 367 LYS F C 1
ATOM 13605 O O . LYS E 1 367 ? -38.595 -30.551 -54.369 1.000 35.906 367 LYS F O 1
ATOM 13611 N N . ALA E 1 368 ? -40.349 -29.925 -53.035 1.000 43.856 368 ALA F N 1
ATOM 13612 C CA . ALA E 1 368 ? -39.595 -29.866 -51.798 1.000 40.297 368 ALA F CA 1
ATOM 13613 C C . ALA E 1 368 ? -38.591 -31.007 -51.801 1.000 36.957 368 ALA F C 1
ATOM 13614 O O . ALA E 1 368 ? -37.391 -30.772 -51.707 1.000 47.012 368 ALA F O 1
ATOM 13616 N N . VAL E 1 369 ? -39.092 -32.226 -51.993 1.000 32.411 369 VAL F N 1
ATOM 13617 C CA . VAL E 1 369 ? -38.250 -33.406 -51.951 1.000 30.558 369 VAL F CA 1
ATOM 13618 C C . VAL E 1 369 ? -37.217 -33.290 -53.069 1.000 33.224 369 VAL F C 1
ATOM 13619 O O . VAL E 1 369 ? -36.025 -33.446 -52.813 1.000 29.024 369 VAL F O 1
ATOM 13623 N N . PHE E 1 370 ? -37.682 -32.916 -54.274 1.000 37.898 370 PHE F N 1
ATOM 13624 C CA . PHE E 1 370 ? -36.847 -32.900 -55.466 1.000 37.529 370 PHE F CA 1
ATOM 13625 C C . PHE E 1 370 ? -36.067 -31.591 -55.595 1.000 38.128 370 PHE F C 1
ATOM 13626 O O . PHE E 1 370 ? -35.437 -31.330 -56.618 1.000 32.645 370 PHE F O 1
ATOM 13634 N N . ALA E 1 371 ? -36.098 -30.763 -54.552 1.000 39.326 371 ALA F N 1
ATOM 13635 C CA . ALA E 1 371 ? -35.002 -29.840 -54.323 1.000 37.302 371 ALA F CA 1
ATOM 13636 C C . ALA E 1 371 ? -33.968 -30.567 -53.471 1.000 38.128 371 ALA F C 1
ATOM 13637 O O . ALA E 1 371 ? -32.809 -30.668 -53.857 1.000 41.563 371 ALA F O 1
ATOM 13639 N N . GLN E 1 372 ? -34.411 -31.132 -52.343 1.000 41.012 372 GLN F N 1
ATOM 13640 C CA . GLN E 1 372 ? -33.519 -31.855 -51.449 1.000 37.562 372 GLN F CA 1
ATOM 13641 C C . GLN E 1 372 ? -32.801 -32.943 -52.247 1.000 38.028 372 GLN F C 1
ATOM 13642 O O . GLN E 1 372 ? -31.576 -32.915 -52.334 1.000 35.682 372 GLN F O 1
ATOM 13648 N N . ILE E 1 373 ? -33.544 -33.847 -52.905 1.000 40.247 373 ILE F N 1
ATOM 13649 C CA . ILE E 1 373 ? -32.912 -34.864 -53.742 1.000 41.595 373 ILE F CA 1
ATOM 13650 C C . ILE E 1 373 ? -31.948 -34.205 -54.736 1.000 44.178 373 ILE F C 1
ATOM 13651 O O . ILE E 1 373 ? -30.816 -34.676 -54.865 1.000 47.845 373 ILE F O 1
ATOM 13656 N N . ARG E 1 374 ? -32.410 -33.143 -55.427 1.000 42.929 374 ARG F N 1
ATOM 13657 C CA . ARG E 1 374 ? -31.662 -32.445 -56.471 1.000 42.111 374 ARG F CA 1
ATOM 13658 C C . ARG E 1 374 ? -30.393 -31.782 -55.941 1.000 39.793 374 ARG F C 1
ATOM 13659 O O . ARG E 1 374 ? -29.374 -31.738 -56.632 1.000 36.960 374 ARG F O 1
ATOM 13667 N N . LYS E 1 375 ? -30.500 -31.200 -54.742 1.000 38.338 375 LYS F N 1
ATOM 13668 C CA . LYS E 1 375 ? -29.446 -30.382 -54.163 1.000 38.073 375 LYS F CA 1
ATOM 13669 C C . LYS E 1 375 ? -28.359 -31.254 -53.533 1.000 39.010 375 LYS F C 1
ATOM 13670 O O . LYS E 1 375 ? -27.374 -30.705 -53.052 1.000 32.201 375 LYS F O 1
ATOM 13676 N N . GLU E 1 376 ? -28.490 -32.595 -53.611 1.000 43.108 376 GLU F N 1
ATOM 13677 C CA . GLU E 1 376 ? -27.706 -33.491 -52.768 1.000 47.825 376 GLU F CA 1
ATOM 13678 C C . GLU E 1 376 ? -26.657 -34.283 -53.556 1.000 49.195 376 GLU F C 1
ATOM 13679 O O . GLU E 1 376 ? -25.461 -34.214 -53.252 1.000 46.070 376 GLU F O 1
ATOM 13685 N N . GLU E 1 377 ? -27.121 -35.065 -54.538 1.000 44.483 377 GLU F N 1
ATOM 13686 C CA . GLU E 1 377 ? -26.362 -36.191 -55.057 1.000 46.420 377 GLU F CA 1
ATOM 13687 C C . GLU E 1 377 ? -25.235 -35.735 -55.996 1.000 46.539 377 GLU F C 1
ATOM 13688 O O . GLU E 1 377 ? -24.479 -36.572 -56.485 1.000 40.444 377 GLU F O 1
ATOM 13694 N N . VAL E 1 378 ? -25.083 -34.415 -56.204 1.000 42.338 378 VAL F N 1
ATOM 13695 C CA . VAL E 1 378 ? -23.987 -33.861 -56.991 1.000 40.156 378 VAL F CA 1
ATOM 13696 C C . VAL E 1 378 ? -22.757 -33.595 -56.116 1.000 38.426 378 VAL F C 1
ATOM 13697 O O . VAL E 1 378 ? -21.712 -33.215 -56.656 1.000 36.759 378 VAL F O 1
ATOM 13701 N N . MET E 1 379 ? -22.876 -33.810 -54.788 1.000 38.815 379 MET F N 1
ATOM 13702 C CA . MET E 1 379 ? -22.061 -33.120 -53.787 1.000 40.301 379 MET F CA 1
ATOM 13703 C C . MET E 1 379 ? -20.660 -33.724 -53.665 1.000 41.383 379 MET F C 1
ATOM 13704 O O . MET E 1 379 ? -19.727 -33.180 -54.244 1.000 42.516 379 MET F O 1
ATOM 13709 N N . ASN E 1 380 ? -20.524 -34.818 -52.893 1.000 45.917 380 ASN F N 1
ATOM 13710 C CA . ASN E 1 380 ? -19.244 -35.417 -52.518 1.000 42.118 380 ASN F CA 1
ATOM 13711 C C . ASN E 1 380 ? -18.174 -35.098 -53.573 1.000 46.200 380 ASN F C 1
ATOM 13712 O O . ASN E 1 380 ? -17.951 -35.964 -54.456 1.000 48.611 380 ASN F O 1
#

Radius of gyration: 43.53 Å; Cα contacts (8 Å, |Δi|>4): 3550; chains: 5; bounding box: 69×135×120 Å

Sequence (1701 aa):
QFEWNKLPVKAMLLTVPHPEDVPEFCRFIKEVLPKEGVNTLVLRIRYNYKFKSHPELAGERAISEQQLKQIVQTCKEAKIRFIPKMNLLGHQSDRDHIDPLLAKYPQFDESPDYNPPVPWKFDFYCCKSLCPSHPDLLKTIFPLMDELIDVCGADAFHVGLDEVWILGYEKCPRCGGRDKAALFAEYATKLHDHLKEKKCQMWMWSDRLIDGKTTNLLGWQASMNATFRAIDLIPTDIMICDWKYESAPPTPGYFAIKGFNVLPSSCSNSEVALAQLAQVRLARKDGTRAPWAVTLAERMQGVFVTMWEDSKEFIDAYYGRNGKKLPSAETFKAVFAQIRKEEVMNQFEWNKLPVKAMLLTVPHPEDVPEFCRFIKEVLPKEGVNTLVLRIRYNLKQIVQTCKEAKIRFIPKMNLLGHQSDRDHIDPLLAKYPQFDESPDYNPPVPWKDAGPFDFYCKSLCPSHPDLLKTIFPLMDELIDVCGADAFHVGLDEVWILGYEKCPRCGGRDKAALFAEYATKLHDHLKEKKCQMWMWSDRLIDGKTTNLLGWQASMNATFRAIDLIPTDIMICDWKYESAPPTPGYFAIKGFNVLPSSCSNSEVALAQLAQVRLARKDGTRAPWAVTLAERMQGVFVTMWEDSKEFIDAYYGRNGKKLPSAETFKAVFAQIRKEEVMNQFEWNKLPVKAMLLTVPHPEDVPEFCRFIKEVLPKEGVNTLVLRIRYNYKFKSHPELAGERAISEQQLKQIVQTCKEAKIRFIPKMNLLGHQSDRDHIDPLLAKYPQFDESPDYNPPVPWKDAGPFDFYCKSLCPSHPDLLKTIFPLMDELIDVCGADAFHVGLDEVWILGYEKCPRCGGRDKAALFAEYATKLHDHLKEKKCQMWMWSDRLIDGKTTNLLGWQASMNATFRAIDLIPTDIMICDWKYESAPPTPGYFAIKGFNVLPSSCSNSEVALAQLAQVRLARKDGTRAPWAVTLAERMQGVFVTMWEDSKEFIDAYYGRNGKKLPSAETFKAVFAQIRQFEWNKLPVKAMLLTVPHPEDVPEFCRFIKEVLPKEGVNTLVLRIRYNYKFKSHPELAGERAISEQQLKQIVQTCKEAKIRFIPKMNLLGHQSDRDHIDPLLAKYPQFDESPDYNPKSLCPSHPDLLKTIFPLMDELIDVCGADAFHVGLDEVWILGYEKCPRCGGRDKAALFAEYATKLHDHLKEKKCQMWMWSDRLIDGKTTNLLGWQASMNATFRAIDLIPTDIMICDWKYESAPPTPGYFAIKGFNVLPSSCSNSEVALAQLAQVRLARKDGTRAPWAVTLAERMQGVFVTMWEDSKEFIDAYYGRNGKKLPSAETFKAVFAQIRKEEVMNFEWNKLPVKAMLLTVPHPEDVPEFCRFIKEVLPKEGVNTLVLRIRYNYKFKSHPELAGERAISEQQLKQIVQTCKEAKIRFIPKMNLLGHQSDRDHIDPLLAKYPQFDESPDYNPPVPWKDAGPFDFYCKSLCPSHPDLLKTIFPLMDELIDVCGADAFHVGLDEVWILGYEKCPRCGGRDKAALFAEYATKLHDHLKEKKCQMWMWSDRLIDGKTTNLLGWQASMNATFRAIDLIPTDIMICDWKYESAPPTPGYFAIKGFNVLPSSCSNSEVALAQLAQVRLARKDGTRAPWAVTLAERMQGVFVTMWEDSKEFIDAYYGRNGKKLPSAETFKAVFAQIRKEEVMN

B-factor: mean 32.46, std 9.4, range [7.57, 79.24]

Organism: Niastella koreensis (strain DSM 17620 / KACC 11465 / NBRC 106392 / GR20-10) (NCBI:txid700598)

InterPro domains:
  IPR015883 Beta-hexosaminidase, catalytic domain [PF00728] (93-256)
  IPR017853 Glycoside hydrolase superfamily [SSF51445] (64-353)

Foldseek 3Di:
DLPLLDQQADEEEAEDAFQVCQVVLLVCLQPVAVVLPHQEYEYAQALCACAPLDRQLNWDRHYYLVRLLSSLVSNVVRNRAYEYEYAAFKVCAAQQGGRRPCVVVVVQWQDPVQHADVNHDVPDGITTGNLFDPCDCVRPVRVQVRCCVSNVHQEYEHELFQDDRFLPQPRPGSVPDQRLCSSLVSQQVVVVSSVVVNHAYEYEAALQADCPVVVVDPGLHNPRNNNVSLQRHDARREYEREDADALDPVCLVSLVSRHQYAYEYFLAQVRLVSNVCVLSVQLVVCPVDPVSNSSNVRPNHYYQYDDDHSVLLVCPLVQHPNRDTSRSCSSPPNSPVSVVSPPVD/DLCLQDFLALEEEAEAADPVCLVVLLVCLAPPDLVLPGQEYEYEQALHALSNLVSCVVSNHAYEYEYAAFKQCDAQPDNPPPCVVVVPQWLPSPDHHPVRDDPDDVLDPGITTGNVLPPPRCVVPVCVVVVRCVRRVHLEYEHEPFLSVDFLRCPPPRSPPDQSQCVLLVVVQVVQVSQVVVNYFYEYEPALLADCPVVVQDCGQHNDRNNNVNLLRHDQSHAYAREREPAADDVLLVSLVSPHQYAYEYFADQVRLVPSQVCLSVQLVQCPPDVVSRSRSVSSSGHYYYYDDHSVLLVCCLVCHVNDPGRSSVNSNVNSVVSCVSSVVD/DADLLDFQQPEEEAEAALQVCLVVVLCCLQVPCVVLDHQAYEYAQAQQACAPVDRQQRDDSRYYLVSPLSSLVSSVNSNYQYEYEYAAWWPQAAQPGGGRCCVPVVVQWQDPDDDADVNHDDDPVQDCGTITGALPPPCVCVVVVRVQVSVCVSNVHQEYEHELFLNVDFADCPDPPSPPPQRLVRSLVSQAVVQVSSVVSNHAYEYECADQAPCPVVVPDPGLHNPPNNNPSLLRHDQSHEYAREDAPADDCVCLVNLVSRHQYAYEYEQDQVRLVVRQVVLSVLLVVCVVDVVSVSSNVSSRHYYYYYDDHNCVVVCQLVQHPNDHDSRNVRSSSNSVVSD/DLDLQDFPQQEEEAEPFQQVCQVVVLVLCLPPCLVLVAQYYAYAQAQQECDPQPNLQHDPRRHYLVRLLSSLVSCVVSNHAYEYEHQLFDPCDDFPGHGRPCVVVVLQAFDDVDDRGTGPQVPPCSCVPVLSSVLGVCVSSVHQAYENADFLCPDFQDCPGPPRPPDAQQLSQLVRVQVVCVSRVVSNHAYEYEAADLADCVVVVPDPGQHHPRRNNVSLLVHDLAHAYEREDADAADVVLLVNLVSNHAYAHEYFQDQVHQVVSQVVLSVQSVVCVVDVVSHSSNVSSNYHYQYDDDHRCLQSCLLVCHPNHHRSRSVNSNSNSVCSVVSSVVD/DPQQAQPADEAEDEDFFQVCLPVVLVCLQPPCLVLDHQEYEYEQALLECQPLDNQQRDDRRDYLVSVVSSLVSNVVSNHAYAYEYAAWPDQADAQGGHRVCVVPPLFWQDDPQHQDPNRDDDDQDDRDDITGAQDDPPVCSVVVSVVVSCCVSNVHQEYENEPALNQDFLPCVSVPSDPDARQLSSLVSVQVVQVVVVVSNHAYEYEQALQDDCPVVVVGPRLHNDRGHNPNLLVHDLSYEYANEDEPAADPSLLVNLVRNHQYAHEYEQHLVHLQVNQVVLSVLSVQCVPDVVSCSSNVSHSGYYYYDDDNCVLVVCCLVCPVPHDDSSSVNSNSVSVVSVVGSVDD

Secondary structure (DSSP, 8-state):
---SSS-S--EEEEEPPPGGGHHHHHHHHHTHHHHHT--EEEEE-TT-B--SS-GGG--SS-B-HHHHHHHHHHHHTTT-EEEEE---SB--SBTTB--THHHH-GGGBS-SS----SS--------BB-SS-SSSHHHHHHHHHHHHHHHT-SEEE-------SSS-TT-TTTTTS-TTHHHHHHHHHHHHHHHHTT-EEEEESGGGSBTTTS---SSSSBSSS-GGGGGSS-TTSEEE-B-SS---SHHHHHHHHT--B--EE-S-SHHHHHHHHHHHHHHHHTTT-STTHHHHHT----EEE--S-HHHHHHHHS-TTS---HHHHHHHHHHHHHHHHTT--/---TT--S-B--EEEPPPGGGHHHHHHHHHHTHHHH---EEEEE-S---TTHHHHHHTTTPEEEEE---SS-SSBTTB--THHHHSTTSBS-TTS---SS---SSS-SS----B-TT-TTSHHHHHHHHHHHHHHHT-SEEEEE-------S-TT-TTTTTS-HHHHHHHHHHHHHHHHHHTT-EEEEE-GGGSBHHHHT--TTTSBSSS-SGGGGSS-TTEEEE-B-SS---SHHHHHHHHT--B--B--S-HHHHHHHHHHHHHHHHGGGTSGGGHHHHHHB--B-----S-HHHHHHHHTT-TT---TTHHHHHHHHHHHHHHHHH-/---SSS-SEEEEEEEPPPGGGHHHHHHHHHHTIIIII--EEEEE-TT-B--SS-TTTS-TT-B-HHHHHHHHHHHHHHT-EEEEE---SS----SS---HHHHH-GGGBS-SSS---SS----SSSS-----B-TT-TTTTTTTTTTTHHHHHHHT-S-EE----S----S-TT-TTTTTS-THHHHHHHHHHHHHHHGGGT--EEEEGGGGSBTTTS---SSSSBSSS-GGGGGGS-TTSEEEEE-TT---STTHHHHHHT-EEEEE-SS-HHHHHHHHHHHHHHHTTTTT-TTSHHHHHHB-EEEEE--S-HHHHHHHHTT-TT---HHHHHHHHHHHHH-/---TT--SEEEEEE----GGGTTHHHHHHHHHHHHHT--EEEEE-TT-BPPSS-GGG--TT-B-STTHHHHHHHHHHTT-EEEEE--SSB-SB-SS-B-TTTTTSTTSBS-SSS---BB-TT-TTTTSSSHHHHTTTTTTTT-SEEE----S----S-SS-TTTSSS-TTHHHHHHHHHHHHHHHHTT-EEEEEGGGGS-TTTS--TTTSS-SSS-TT-SSSS-TT-EEEEE-SS---SHHHHHHHTT-EEEEEE-S-HHHHHHHHHHHHHHHHHHHHSSSSHHHHHTB-EEEE---S-SHHHHHHHHTGGG---HHHHHHHHHHHHHHHHHTT-/--TTS-S-EEEEEEPPPGGGHHHHHHHHTTHHHHHT--EEEEE-TT-B--SSSGGGS-SS-B-HHHHHHHHHHHHHHTPEEEEE--SSS--B-SS-B-HHHHT--S-BS-SS----SS----SSSS-----B-TT-TTSHHHHHHHHHTTTTTTT-SEEE----S---SS-SS-TTTTTS-HHHHHHHHHHHHHHHHGGGT-EEE-BSGGGSBTTTS---SSSSBSSS-TTGGGSS-TTS--EEE--S---STTSSSTTTT---EEEB-S-HHHHHHHHHHHHHHHHGGGTSGGGHHHHHT---EEE---S-HHHHHHHHHTTTS---TTHHHHHHHHHHHHHHTT--

Solvent-accessible surface area: 69025 Å² total; per-residue (Å²): 226,47,107,74,30,92,12,68,14,37,0,2,0,0,23,14,3,54,28,21,2,3,42,15,4,9,69,0,0,115,46,12,0,54,153,15,12,3,42,4,0,0,0,23,0,32,4,38,4,104,4,150,51,50,86,72,0,34,5,167,119,7,0,25,40,137,22,0,92,80,0,19,84,15,0,150,84,19,179,4,79,15,0,0,0,1,9,0,1,4,27,2,2,70,151,77,99,55,10,19,0,6,46,138,54,79,94,4,12,1,0,86,88,103,79,13,41,87,32,76,138,235,112,21,60,3,6,2,0,0,6,32,18,98,62,0,41,158,12,0,43,43,0,0,24,30,0,7,91,18,15,60,14,76,0,0,0,0,0,2,9,21,0,59,13,2,10,46,136,131,7,126,94,0,30,65,122,56,65,0,34,9,0,4,78,2,0,37,83,0,16,68,27,0,122,139,68,180,16,46,2,0,0,1,0,0,0,1,1,24,1,147,42,0,54,0,58,7,130,8,0,1,76,26,45,0,63,107,0,4,93,111,12,35,73,69,0,4,0,0,2,27,5,53,68,0,10,3,26,0,9,3,9,0,0,4,36,12,0,38,0,0,6,0,8,9,36,74,40,122,3,5,56,21,10,3,54,24,0,23,90,19,10,97,9,2,80,81,23,101,63,0,33,42,4,2,106,28,8,39,0,9,0,8,1,5,84,72,43,1,68,86,4,4,18,2,42,102,42,82,132,51,82,158,38,84,4,0,71,0,0,63,47,2,0,34,54,9,106,114,41,46,100,139,142,222,81,113,103,37,69,6,97,5,40,1,5,0,3,10,22,11,101,96,128,20,14,63,57,0,12,160,5,0,111,99,4,4,47,163,27,9,2,41,2,2,0,0,30,14,52,39,112,48,59,76,5,25,72,19,0,147,107,8,212,17,79,15,0,0,0,5,8,1,0,1,55,2,4,82,151,60,108,63,6,53,15,10,61,124,16,88,91,10,14,1,1,91,82,44,52,15,28,72,95,63,167,78,88,12,69,2,10,5,39,3,10,1,2,1,7,30,34,102,71,4,45,142,25,13,42,25,40,0,28,28,20,5,28,13,9,64,15,77,0,0,0,0,0,2,4,7,0,0,2,0,5,5,60,134,12,115,103,0,36,51,80,93,37,4,36,1,2,3,68,2,0,46,84,1,12,73,18,0,150,137,46,182,17,62,1,0,0,0,1,1,0,0,3,18,0,0,68,60,40,26,41,0,35,12,0,0,1,6,12,0,10,85,0,6,93,114,16,35,74,70,0,9,0,0,3,24,6,28,122,65,32,18,115,7,8,31,81,0,2,115,91,11,2,45,0,0,2,0,4,21,52,54,44,155,9,2,64,31,8,5,52,64,1,18,110,32,15,81,42,6,89,165,15,114,205,9,37,56,71,0,70,47,9,48,0,9,0,4,0,0,79,61,25,0,61,93,0,4,21,3,42,95,44,86,147,64,97,171,33,64,5,0,72,0,0,62,43,2,4,38,62,1,97,137,39,32,117,133,82,244,51,99,85,57,117,5,61,12,47,0,2,0,0,15,19,2,50,31,115,26,3,88,51,5,14,153,5,0,104,74,8,0,58,135,16,23,2,46,3,0,0,1,45,1,49,8,46,2,111,5,152,43,55,100,70,0,22,10,177,121,10,1,18,48,150,42,2,106,84,0,31,99,12,0,140,110,11,177,7,80,14,0,0,5,1,8,0,0,1,24,0,4,77,155,89,108,66,12,24,0,7,48,130,37,82,101,6,18,0,2,91,74,160,79,18,35,107,110,123,139,36,96,48,88,108,54,41,72,10,15,1,0,0,5,40,21,101,66,0,26,150,20,0,54,31,0,0,36,21,0,7,98,25,10,59,16,66,0,0,0,0,0,0,10,18,0,50,28,8,18,44,163,154,9,119,90,0,26,80,108,69,73,0,33,1,0,3,78,1,0,39,82,0,11,73,22,0,131,124,69,186,6,58,1,0,0,1,0,0,2,0,0,26,2,141,43,0,44,0,42,0,57,12,0,1,65,23,42,0,55,108,0,7,84,100,14,43,69,73,0,2,0,0,0,16,4,52,109,0,14,1,26,0,4,6,9,0,0,4,34,5,2,37,0,0,4,0,6,22,37,63,35,134,2,4,64,23,8,8,51,29,0,54,74,14,9,110,7,6,82,91,16,117,69,1,29,37,3,1,91,41,8,35,0,10,0,5,0,5,78,57,25,1,74,107,2,6,25,12,32,119,53,113,164,77,151,154,36,67,4,2,84,0,0,75,27,3,0,50,118,48,158,222,62,103,72,32,62,12,71,16,41,0,1,0,0,18,11,2,76,27,38,12,1,21,36,2,10,73,3,0,158,74,5,0,42,157,16,14,8,32,2,0,0,0,52,1,32,6,47,1,116,12,45,46,29,73,72,5,28,8,175,115,17,0,35,17,113,21,0,60,64,0,21,73,20,0,138,131,23,198,9,72,13,0,0,1,0,7,4,4,12,54,0,7,83,208,141,102,83,27,19,5,9,50,129,62,105,100,7,28,3,0,87,84,138,78,108,40,4,2,0,5,40,15,92,53,1,52,47,15,2,9,48,1,0,6,9,0,4,14,17,4,70,12,72,0,0,0,0,0,9,6,48,10,146,46,11,13,39,164,136,5,109,76,2,21,84,90,59,77,0,36,1,0,2,84,2,0,34,78,0,8,60,5,0,125,81,13,146,14,58,1,1,0,0,0,0,3,1,5,20,1,151,120,63,102,21,86,6,157,8,0,0,104,20,42,0,45,119,0,4,103,96,7,35,87,76,0,5,0,0,2,18,1,33,122,51,43,22,117,8,8,29,92,0,1,122,66,24,1,41,0,0,3,0,5,13,69,51,43,145,15,2,66,45,4,2,63,47,1,27,129,21,16,102,59,0,61,178,13,121,203,16,38,61,69,0,87,48,10,40,0,4,0,2,1,1,81,68,25,0,70,96,1,6,25,7,38,101,41,100,161,56,127,149,18,70,10,1,73,1,0,86,36,2,0,39,34,2,92,134,30,35,120,137,84,107,132,75,23,87,8,77,20,35,0,2,0,0,11,10,5,45,50,111,2,1,92,64,1,13,166,2,0,137,58,6,0,57,144,11,16,9,38,5,0,0,0,49,0,32,5,62,0,122,2,127,48,37,97,63,0,19,28,178,131,5,0,20,49,154,40,0,105,79,0,22,94,21,0,165,115,34,186,8,82,16,0,0,2,0,2,1,0,2,36,0,4,92,146,74,93,67,18,18,1,11,52,124,59,93,105,11,30,7,0,78,92,82,79,14,62,117,95,72,131,89,74,37,73,76,49,12,50,14,11,1,0,4,5,36,33,108,75,0,31,178,15,0,42,42,0,1,37,23,0,14,122,9,7,66,12,71,0,0,0,0,0,0,13,18,2,49,5,2,7,49,144,127,8,137,105,0,26,90,98,44,36,0,28,2,1,5,86,4,0,43,105,0,4,62,29,0,125,145,59,188,9,60,2,2,0,3,0,0,0,0,6,0,0,1,0,15,11,12,69,5,99,32,0,0,1,7,9,0,0,0,0,0,33,40,18,31,66,52,0,4,0,0,1,37,1,24,150,21,41,9,74,7,5,34,24,0,8,69,47,18,0,40,0,0,1,1,5,20,62,57,32,151,18,2,61,46,6,4,57,44,0,36,124,32,3,108,56,4,84,163,13,129,200,12,20,84,84,3,93,53,5,35,0,3,0,4,0,3,94,64,40,1,75,75,1,2,29,6,46,86,26,101,126,72,81,152,23,82,8,0,74,1,0,67,26,0,0,45,54,7,110,139,19,33,136,124,150

Nearest PDB structures (foldseek):
  8bal-assembly3_D  TM=1.003E+00  e=3.754E-75  Niastella koreensis GR20-10
  8bal-assembly1_A  TM=9.969E-01  e=1.848E-60  Niastella koreensis GR20-10
  8bal-assembly4_E  TM=9.949E-01  e=1.403E-55  Niastella koreensis GR20-10
  8bal-assembly2_C  TM=9.901E-01  e=6.237E-56  Niastella koreensis GR20-10
  9fym-assembly1_A  TM=8.698E-01  e=3.208E-26  Treponema denticola ATCC 35405

CATH classification: 3.20.20.80